Protein 8PTW (pdb70)

Radius of gyration: 37.67 Å; Cα contacts (8 Å, |Δi|>4): 3723; chains: 4; bounding box: 114×97×90 Å

B-factor: mean 58.86, std 10.57, range [38.58, 106.56]

Structure (mmCIF, N/CA/C/O backbone):
data_8PTW
#
_entry.id   8PTW
#
_cell.length_a   1.00
_cell.length_b   1.00
_cell.length_c   1.00
_cell.angle_alpha   90.00
_cell.angle_beta   90.00
_cell.angle_gamma   90.00
#
_symmetry.space_group_name_H-M   'P 1'
#
loop_
_entity.id
_entity.type
_entity.pdbx_description
1 polymer 'Pre-rRNA-processing protein IPI3'
2 polymer 'Pre-rRNA-processing protein RIX1'
#
loop_
_atom_site.group_PDB
_atom_site.id
_atom_site.type_symbol
_atom_site.label_atom_id
_atom_site.label_alt_id
_atom_site.label_comp_id
_atom_site.label_asym_id
_atom_site.label_entity_id
_atom_site.label_seq_id
_atom_site.pdbx_PDB_ins_code
_atom_site.Cartn_x
_atom_site.Cartn_y
_atom_site.Cartn_z
_atom_site.occupancy
_atom_site.B_iso_or_equiv
_atom_site.auth_seq_id
_atom_site.auth_comp_id
_atom_site.auth_asym_id
_atom_site.auth_atom_id
_atom_site.pdbx_PDB_model_num
ATOM 1 N N . MET A 1 1 ? 171.444 158.322 123.241 1.00 71.26 1 MET CT N 1
ATOM 2 C CA . MET A 1 1 ? 170.911 158.272 124.596 1.00 71.26 1 MET CT CA 1
ATOM 3 C C . MET A 1 1 ? 171.261 156.950 125.267 1.00 71.26 1 MET CT C 1
ATOM 4 O O . MET A 1 1 ? 170.731 156.621 126.329 1.00 71.26 1 MET CT O 1
ATOM 9 N N . LEU A 1 2 ? 172.162 156.196 124.644 1.00 71.14 2 LEU CT N 1
ATOM 10 C CA . LEU A 1 2 ? 172.455 154.841 125.083 1.00 71.14 2 LEU CT CA 1
ATOM 11 C C . LEU A 1 2 ? 173.845 154.450 124.607 1.00 71.14 2 LEU CT C 1
ATOM 12 O O . LEU A 1 2 ? 174.424 155.081 123.720 1.00 71.14 2 LEU CT O 1
ATOM 17 N N . THR A 1 3 ? 174.377 153.394 125.215 1.00 67.16 3 THR CT N 1
ATOM 18 C CA . THR A 1 3 ? 175.605 152.754 124.765 1.00 67.16 3 THR CT CA 1
ATOM 19 C C . THR A 1 3 ? 175.269 151.356 124.260 1.00 67.16 3 THR CT C 1
ATOM 20 O O . THR A 1 3 ? 174.432 150.659 124.847 1.00 67.16 3 THR CT O 1
ATOM 24 N N . GLU A 1 4 ? 175.862 150.975 123.134 1.00 62.16 4 GLU CT N 1
ATOM 25 C CA . GLU A 1 4 ? 175.551 149.707 122.492 1.00 62.16 4 GLU CT CA 1
ATOM 26 C C . GLU A 1 4 ? 176.831 148.932 122.220 1.00 62.16 4 GLU CT C 1
ATOM 27 O O . GLU A 1 4 ? 177.831 149.504 121.775 1.00 62.16 4 GLU CT O 1
ATOM 33 N N . GLU A 1 5 ? 176.773 147.625 122.471 1.00 59.00 5 GLU CT N 1
ATOM 34 C CA . GLU A 1 5 ? 177.927 146.743 122.434 1.00 59.00 5 GLU CT CA 1
ATOM 35 C C . GLU A 1 5 ? 177.614 145.536 121.561 1.00 59.00 5 GLU CT C 1
ATOM 36 O O . GLU A 1 5 ? 176.451 145.166 121.387 1.00 59.00 5 GLU CT O 1
ATOM 42 N N . PHE A 1 6 ? 178.660 144.922 121.011 1.00 53.62 6 PHE CT N 1
ATOM 43 C CA . PHE A 1 6 ? 178.508 143.705 120.227 1.00 53.62 6 PHE CT CA 1
ATOM 44 C C . PHE A 1 6 ? 179.738 142.826 120.391 1.00 53.62 6 PHE CT C 1
ATOM 45 O O . PHE A 1 6 ? 180.821 143.301 120.741 1.00 53.62 6 PHE CT O 1
ATOM 53 N N . VAL A 1 7 ? 179.555 141.534 120.129 1.00 50.93 7 VAL CT N 1
ATOM 54 C CA . VAL A 1 7 ? 180.583 140.517 120.322 1.00 50.93 7 VAL CT CA 1
ATOM 55 C C . VAL A 1 7 ? 180.948 139.942 118.961 1.00 50.93 7 VAL CT C 1
ATOM 56 O O . VAL A 1 7 ? 180.063 139.581 118.177 1.00 50.93 7 VAL CT O 1
ATOM 60 N N . SER A 1 8 ? 182.246 139.857 118.681 1.00 52.40 8 SER CT N 1
ATOM 61 C CA . SER A 1 8 ? 182.750 139.346 117.416 1.00 52.40 8 SER CT CA 1
ATOM 62 C C . SER A 1 8 ? 183.514 138.049 117.639 1.00 52.40 8 SER CT C 1
ATOM 63 O O . SER A 1 8 ? 184.050 137.804 118.722 1.00 52.40 8 SER CT O 1
ATOM 66 N N . ALA A 1 9 ? 183.553 137.218 116.601 1.00 53.82 9 ALA CT N 1
ATOM 67 C CA . ALA A 1 9 ? 184.292 135.963 116.619 1.00 53.82 9 ALA CT CA 1
ATOM 68 C C . ALA A 1 9 ? 184.988 135.780 115.280 1.00 53.82 9 ALA CT C 1
ATOM 69 O O . ALA A 1 9 ? 184.412 136.085 114.231 1.00 53.82 9 ALA CT O 1
ATOM 71 N N . ILE A 1 10 ? 186.220 135.284 115.315 1.00 57.46 10 ILE CT N 1
ATOM 72 C CA . ILE A 1 10 ? 187.006 135.065 114.112 1.00 57.46 10 ILE CT CA 1
ATOM 73 C C . ILE A 1 10 ? 187.357 133.584 114.009 1.00 57.46 10 ILE CT C 1
ATOM 74 O O . ILE A 1 10 ? 187.171 132.807 114.945 1.00 57.46 10 ILE CT O 1
ATOM 79 N N . CYS A 1 11 ? 187.871 133.199 112.845 1.00 61.95 11 CYS CT N 1
ATOM 80 C CA . CYS A 1 11 ? 188.234 131.817 112.572 1.00 61.95 11 CYS CT CA 1
ATOM 81 C C . CYS A 1 11 ? 189.402 131.778 111.600 1.00 61.95 11 CYS CT C 1
ATOM 82 O O . CYS A 1 11 ? 189.656 132.739 110.869 1.00 61.95 11 CYS CT O 1
ATOM 85 N N . GLY A 1 12 ? 190.113 130.655 111.601 1.00 66.92 12 GLY CT N 1
ATOM 86 C CA . GLY A 1 12 ? 191.183 130.429 110.662 1.00 66.92 12 GLY CT CA 1
ATOM 87 C C . GLY A 1 12 ? 192.493 131.067 111.076 1.00 66.92 12 GLY CT C 1
ATOM 88 O O . GLY A 1 12 ? 192.611 131.670 112.147 1.00 66.92 12 GLY CT O 1
ATOM 89 N N . PRO A 1 13 ? 193.512 130.936 110.224 1.00 69.51 13 PRO CT N 1
ATOM 90 C CA . PRO A 1 13 ? 194.810 131.522 110.544 1.00 69.51 13 PRO CT CA 1
ATOM 91 C C . PRO A 1 13 ? 194.779 133.029 110.364 1.00 69.51 13 PRO CT C 1
ATOM 92 O O . PRO A 1 13 ? 193.884 133.566 109.689 1.00 69.51 13 PRO CT O 1
ATOM 96 N N . PRO A 1 14 ? 195.719 133.756 110.970 1.00 72.14 14 PRO CT N 1
ATOM 97 C CA . PRO A 1 14 ? 195.827 135.195 110.692 1.00 72.14 14 PRO CT CA 1
ATOM 98 C C . PRO A 1 14 ? 196.218 135.444 109.242 1.00 72.14 14 PRO CT C 1
ATOM 99 O O . PRO A 1 14 ? 197.107 134.787 108.698 1.00 72.14 14 PRO CT O 1
ATOM 103 N N . LEU A 1 15 ? 195.536 136.406 108.618 1.00 71.22 15 LEU CT N 1
ATOM 104 C CA . LEU A 1 15 ? 195.669 136.590 107.177 1.00 71.22 15 LEU CT CA 1
ATOM 105 C C . LEU A 1 15 ? 196.956 137.319 106.813 1.00 71.22 15 LEU CT C 1
ATOM 106 O O . LEU A 1 15 ? 197.634 136.949 105.847 1.00 71.22 15 LEU CT O 1
ATOM 111 N N . SER A 1 16 ? 197.311 138.354 107.567 1.00 76.20 16 SER CT N 1
ATOM 112 C CA . SER A 1 16 ? 198.465 139.182 107.251 1.00 76.20 16 SER CT CA 1
ATOM 113 C C . SER A 1 16 ? 199.415 139.222 108.437 1.00 76.20 16 SER CT C 1
ATOM 114 O O . SER A 1 16 ? 198.985 139.361 109.585 1.00 76.20 16 SER CT O 1
ATOM 116 N N . SER A 1 17 ? 200.706 139.097 108.150 1.00 84.13 17 SER CT N 1
ATOM 117 C CA . SER A 1 17 ? 201.723 139.168 109.185 1.00 84.13 17 SER CT CA 1
ATOM 118 C C . SER A 1 17 ? 202.084 140.618 109.482 1.00 84.13 17 SER CT C 1
ATOM 119 O O . SER A 1 17 ? 201.811 141.524 108.688 1.00 84.13 17 SER CT O 1
ATOM 121 N N . ASN A 1 18 ? 202.695 140.827 110.651 1.00 88.87 18 ASN CT N 1
ATOM 122 C CA . ASN A 1 18 ? 203.192 142.110 111.147 1.00 88.87 18 ASN CT CA 1
ATOM 123 C C . ASN A 1 18 ? 202.110 143.177 111.257 1.00 88.87 18 ASN CT C 1
ATOM 124 O O . ASN A 1 18 ? 202.413 144.369 111.122 1.00 88.87 18 ASN CT O 1
ATOM 126 N N . THR A 1 19 ? 200.855 142.790 111.495 1.00 90.24 19 THR CT N 1
ATOM 127 C CA . THR A 1 19 ? 199.801 143.785 111.669 1.00 90.24 19 THR CT CA 1
ATOM 128 C C . THR A 1 19 ? 199.618 144.154 113.135 1.00 90.24 19 THR CT C 1
ATOM 129 O O . THR A 1 19 ? 198.716 144.931 113.469 1.00 90.24 19 THR CT O 1
ATOM 131 N N . ALA A 1 20 ? 200.440 143.583 114.019 1.00 91.32 20 ALA CT N 1
ATOM 132 C CA . ALA A 1 20 ? 200.520 143.801 115.464 1.00 91.32 20 ALA CT CA 1
ATOM 133 C C . ALA A 1 20 ? 199.263 143.353 116.203 1.00 91.32 20 ALA CT C 1
ATOM 134 O O . ALA A 1 20 ? 199.124 143.656 117.387 1.00 91.32 20 ALA CT O 1
ATOM 136 N N . ILE A 1 21 ? 198.342 142.644 115.547 1.00 86.63 21 ILE CT N 1
ATOM 137 C CA . ILE A 1 21 ? 197.179 142.119 116.248 1.00 86.63 21 ILE CT CA 1
ATOM 138 C C . ILE A 1 21 ? 197.568 140.848 116.989 1.00 86.63 21 ILE CT C 1
ATOM 139 O O . ILE A 1 21 ? 198.513 140.145 116.607 1.00 86.63 21 ILE CT O 1
ATOM 141 N N . ALA A 1 22 ? 196.843 140.553 118.065 1.00 79.84 22 ALA CT N 1
ATOM 142 C CA . ALA A 1 22 ? 197.100 139.337 118.824 1.00 79.84 22 ALA CT CA 1
ATOM 143 C C . ALA A 1 22 ? 196.646 138.116 118.034 1.00 79.84 22 ALA CT C 1
ATOM 144 O O . ALA A 1 22 ? 195.552 138.100 117.463 1.00 79.84 22 ALA CT O 1
ATOM 146 N N . LYS A 1 23 ? 197.502 137.094 117.987 1.00 77.30 23 LYS CT N 1
ATOM 147 C CA . LYS A 1 23 ? 197.172 135.893 117.226 1.00 77.30 23 LYS CT CA 1
ATOM 148 C C . LYS A 1 23 ? 196.340 134.921 118.054 1.00 77.30 23 LYS CT C 1
ATOM 149 O O . LYS A 1 23 ? 195.623 134.079 117.501 1.00 77.30 23 LYS CT O 1
ATOM 151 N N . ASP A 1 24 ? 196.426 135.019 119.382 1.00 72.82 24 ASP CT N 1
ATOM 152 C CA . ASP A 1 24 ? 195.762 134.041 120.237 1.00 72.82 24 ASP CT CA 1
ATOM 153 C C . ASP A 1 24 ? 194.286 134.366 120.438 1.00 72.82 24 ASP CT C 1
ATOM 154 O O . ASP A 1 24 ? 193.500 133.485 120.804 1.00 72.82 24 ASP CT O 1
ATOM 159 N N . VAL A 1 25 ? 193.885 135.620 120.211 1.00 64.86 25 VAL CT N 1
ATOM 160 C CA . VAL A 1 25 ? 192.506 136.008 120.483 1.00 64.86 25 VAL CT CA 1
ATOM 161 C C . VAL A 1 25 ? 191.583 135.476 119.395 1.00 64.86 25 VAL CT C 1
ATOM 162 O O . VAL A 1 25 ? 191.936 135.430 118.209 1.00 64.86 25 VAL CT O 1
ATOM 166 N N . GLY A 1 26 ? 190.400 135.027 119.808 1.00 57.44 26 GLY CT N 1
ATOM 167 C CA . GLY A 1 26 ? 189.407 134.537 118.874 1.00 57.44 26 GLY CT CA 1
ATOM 168 C C . GLY A 1 26 ? 188.054 135.200 119.024 1.00 57.44 26 GLY CT C 1
ATOM 169 O O . GLY A 1 26 ? 187.241 135.176 118.097 1.00 57.44 26 GLY CT O 1
ATOM 170 N N . ILE A 1 27 ? 187.794 135.784 120.192 1.00 53.14 27 ILE CT N 1
ATOM 171 C CA . ILE A 1 27 ? 186.534 136.457 120.484 1.00 53.14 27 ILE CT CA 1
ATOM 172 C C . ILE A 1 27 ? 186.839 137.846 121.025 1.00 53.14 27 ILE CT C 1
ATOM 173 O O . ILE A 1 27 ? 187.646 137.998 121.947 1.00 53.14 27 ILE CT O 1
ATOM 178 N N . TYR A 1 28 ? 186.190 138.859 120.452 1.00 53.02 28 TYR CT N 1
ATOM 179 C CA . TYR A 1 28 ? 186.328 140.235 120.901 1.00 53.02 28 TYR CT CA 1
ATOM 180 C C . TYR A 1 28 ? 185.003 140.732 121.457 1.00 53.02 28 TYR CT C 1
ATOM 181 O O . TYR A 1 28 ? 183.934 140.232 121.101 1.00 53.02 28 TYR CT O 1
ATOM 190 N N . CYS A 1 29 ? 185.087 141.727 122.335 1.00 56.70 29 CYS CT N 1
ATOM 191 C CA . CYS A 1 29 ? 183.927 142.469 122.809 1.00 56.70 29 CYS CT CA 1
ATOM 192 C C . CYS A 1 29 ? 184.154 143.946 122.526 1.00 56.70 29 CYS CT C 1
ATOM 193 O O . CYS A 1 29 ? 185.166 144.513 122.949 1.00 56.70 29 CYS CT O 1
ATOM 196 N N . HIS A 1 30 ? 183.217 144.564 121.815 1.00 56.88 30 HIS CT N 1
ATOM 197 C CA . HIS A 1 30 ? 183.361 145.942 121.377 1.00 56.88 30 HIS CT CA 1
ATOM 198 C C . HIS A 1 30 ? 182.265 146.805 121.981 1.00 56.88 30 HIS CT C 1
ATOM 199 O O . HIS A 1 30 ? 181.296 146.299 122.551 1.00 56.88 30 HIS CT O 1
ATOM 206 N N . THR A 1 31 ? 182.440 148.119 121.858 1.00 61.27 31 THR CT N 1
ATOM 207 C CA . THR A 1 31 ? 181.399 149.102 122.139 1.00 61.27 31 THR CT CA 1
ATOM 208 C C . THR A 1 31 ? 181.122 149.840 120.837 1.00 61.27 31 THR CT C 1
ATOM 209 O O . THR A 1 31 ? 181.956 150.623 120.376 1.00 61.27 31 THR CT O 1
ATOM 213 N N . LEU A 1 32 ? 179.961 149.582 120.238 1.00 61.07 32 LEU CT N 1
ATOM 214 C CA . LEU A 1 32 ? 179.622 150.254 118.988 1.00 61.07 32 LEU CT CA 1
ATOM 215 C C . LEU A 1 32 ? 179.205 151.699 119.225 1.00 61.07 32 LEU CT C 1
ATOM 216 O O . LEU A 1 32 ? 179.584 152.593 118.460 1.00 61.07 32 LEU CT O 1
ATOM 221 N N . SER A 1 33 ? 178.433 151.951 120.283 1.00 65.61 33 SER CT N 1
ATOM 222 C CA . SER A 1 33 ? 177.941 153.292 120.570 1.00 65.61 33 SER CT CA 1
ATOM 223 C C . SER A 1 33 ? 178.303 153.628 122.010 1.00 65.61 33 SER CT C 1
ATOM 224 O O . SER A 1 33 ? 178.169 152.754 122.882 1.00 65.61 33 SER CT O 1
ATOM 227 N N . PRO A 1 34 ? 178.730 154.871 122.307 1.00 68.32 34 PRO CT N 1
ATOM 228 C CA . PRO A 1 34 ? 178.838 156.062 121.448 1.00 68.32 34 PRO CT CA 1
ATOM 229 C C . PRO A 1 34 ? 180.019 156.067 120.476 1.00 68.32 34 PRO CT C 1
ATOM 230 O O . PRO A 1 34 ? 179.879 156.559 119.356 1.00 68.32 34 PRO CT O 1
ATOM 234 N N . SER A 1 35 ? 181.161 155.532 120.895 1.00 67.43 35 SER CT N 1
ATOM 235 C CA . SER A 1 35 ? 182.358 155.511 120.068 1.00 67.43 35 SER CT CA 1
ATOM 236 C C . SER A 1 35 ? 182.931 154.104 120.038 1.00 67.43 35 SER CT C 1
ATOM 237 O O . SER A 1 35 ? 182.753 153.326 120.979 1.00 67.43 35 SER CT O 1
ATOM 240 N N . TYR A 1 36 ? 183.623 153.785 118.946 1.00 63.07 36 TYR CT N 1
ATOM 241 C CA . TYR A 1 36 ? 184.175 152.447 118.784 1.00 63.07 36 TYR CT CA 1
ATOM 242 C C . TYR A 1 36 ? 185.352 152.223 119.726 1.00 63.07 36 TYR CT C 1
ATOM 243 O O . TYR A 1 36 ? 186.245 153.065 119.847 1.00 63.07 36 TYR CT O 1
ATOM 252 N N . SER A 1 37 ? 185.347 151.068 120.385 1.00 62.87 37 SER CT N 1
ATOM 253 C CA . SER A 1 37 ? 186.399 150.668 121.308 1.00 62.87 37 SER CT CA 1
ATOM 254 C C . SER A 1 37 ? 186.314 149.162 121.493 1.00 62.87 37 SER CT C 1
ATOM 255 O O . SER A 1 37 ? 185.382 148.516 121.008 1.00 62.87 37 SER CT O 1
ATOM 258 N N . VAL A 1 38 ? 187.303 148.611 122.189 1.00 60.03 38 VAL CT N 1
ATOM 259 C CA . VAL A 1 38 ? 187.351 147.190 122.519 1.00 60.03 38 VAL CT CA 1
ATOM 260 C C . VAL A 1 38 ? 187.396 147.076 124.036 1.00 60.03 38 VAL CT C 1
ATOM 261 O O . VAL A 1 38 ? 188.301 147.620 124.681 1.00 60.03 38 VAL CT O 1
ATOM 265 N N . LYS A 1 39 ? 186.425 146.364 124.614 1.00 59.95 39 LYS CT N 1
ATOM 266 C CA . LYS A 1 39 ? 186.440 146.149 126.058 1.00 59.95 39 LYS CT CA 1
ATOM 267 C C . LYS A 1 39 ? 187.419 145.052 126.446 1.00 59.95 39 LYS CT C 1
ATOM 268 O O . LYS A 1 39 ? 188.391 145.305 127.167 1.00 59.95 39 LYS CT O 1
ATOM 274 N N . SER A 1 40 ? 187.179 143.829 125.983 1.00 57.76 40 SER CT N 1
ATOM 275 C CA . SER A 1 40 ? 187.976 142.689 126.405 1.00 57.76 40 SER CT CA 1
ATOM 276 C C . SER A 1 40 ? 188.007 141.669 125.281 1.00 57.76 40 SER CT C 1
ATOM 277 O O . SER A 1 40 ? 187.186 141.703 124.361 1.00 57.76 40 SER CT O 1
ATOM 280 N N . THR A 1 41 ? 188.974 140.760 125.368 1.00 56.79 41 THR CT N 1
ATOM 281 C CA . THR A 1 41 ? 189.165 139.723 124.369 1.00 56.79 41 THR CT CA 1
ATOM 282 C C . THR A 1 41 ? 189.213 138.368 125.058 1.00 56.79 41 THR CT C 1
ATOM 283 O O . THR A 1 41 ? 189.502 138.273 126.253 1.00 56.79 41 THR CT O 1
ATOM 287 N N . PHE A 1 42 ? 188.918 137.321 124.293 1.00 54.70 42 PHE CT N 1
ATOM 288 C CA . PHE A 1 42 ? 188.992 135.946 124.766 1.00 54.70 42 PHE CT CA 1
ATOM 289 C C . PHE A 1 42 ? 189.943 135.176 123.863 1.00 54.70 42 PHE CT C 1
ATOM 290 O O . PHE A 1 42 ? 189.954 135.387 122.647 1.00 54.70 42 PHE CT O 1
ATOM 298 N N . LYS A 1 43 ? 190.736 134.290 124.458 1.00 60.65 43 LYS CT N 1
ATOM 299 C CA . LYS A 1 43 ? 191.841 133.666 123.750 1.00 60.65 43 LYS CT CA 1
ATOM 300 C C . LYS A 1 43 ? 191.487 132.252 123.296 1.00 60.65 43 LYS CT C 1
ATOM 301 O O . LYS A 1 43 ? 190.575 131.611 123.826 1.00 60.65 43 LYS CT O 1
ATOM 307 N N . LYS A 1 44 ? 192.235 131.781 122.289 1.00 63.36 44 LYS CT N 1
ATOM 308 C CA . LYS A 1 44 ? 192.252 130.378 121.857 1.00 63.36 44 LYS CT CA 1
ATOM 309 C C . LYS A 1 44 ? 190.879 129.896 121.394 1.00 63.36 44 LYS CT C 1
ATOM 310 O O . LYS A 1 44 ? 190.289 128.990 121.985 1.00 63.36 44 LYS CT O 1
ATOM 316 N N . SER A 1 45 ? 190.361 130.502 120.331 1.00 59.95 45 SER CT N 1
ATOM 317 C CA . SER A 1 45 ? 189.044 130.161 119.814 1.00 59.95 45 SER CT CA 1
ATOM 318 C C . SER A 1 45 ? 189.028 130.294 118.298 1.00 59.95 45 SER CT C 1
ATOM 319 O O . SER A 1 45 ? 189.572 131.257 117.748 1.00 59.95 45 SER CT O 1
ATOM 322 N N . SER A 1 46 ? 188.405 129.325 117.632 1.00 58.50 46 SER CT N 1
ATOM 323 C CA . SER A 1 46 ? 188.229 129.316 116.180 1.00 58.50 46 SER CT CA 1
ATOM 324 C C . SER A 1 46 ? 186.809 128.831 115.905 1.00 58.50 46 SER CT C 1
ATOM 325 O O . SER A 1 46 ? 186.535 127.629 115.968 1.00 58.50 46 SER CT O 1
ATOM 328 N N . VAL A 1 47 ? 185.915 129.757 115.596 1.00 55.14 47 VAL CT N 1
ATOM 329 C CA . VAL A 1 47 ? 184.475 129.510 115.577 1.00 55.14 47 VAL CT CA 1
ATOM 330 C C . VAL A 1 47 ? 183.982 129.627 114.141 1.00 55.14 47 VAL CT C 1
ATOM 331 O O . VAL A 1 47 ? 184.162 130.682 113.524 1.00 55.14 47 VAL CT O 1
ATOM 335 N N . PRO A 1 48 ? 183.361 128.593 113.579 1.00 53.92 48 PRO CT N 1
ATOM 336 C CA . PRO A 1 48 ? 182.705 128.746 112.277 1.00 53.92 48 PRO CT CA 1
ATOM 337 C C . PRO A 1 48 ? 181.411 129.540 112.391 1.00 53.92 48 PRO CT C 1
ATOM 338 O O . PRO A 1 48 ? 180.990 129.956 113.472 1.00 53.92 48 PRO CT O 1
ATOM 342 N N . VAL A 1 49 ? 180.775 129.745 111.236 1.00 53.33 49 VAL CT N 1
ATOM 343 C CA . VAL A 1 49 ? 179.548 130.529 111.185 1.00 53.33 49 VAL CT CA 1
ATOM 344 C C . VAL A 1 49 ? 178.419 129.768 111.870 1.00 53.33 49 VAL CT C 1
ATOM 345 O O . VAL A 1 49 ? 178.335 128.536 111.783 1.00 53.33 49 VAL CT O 1
ATOM 349 N N . ASN A 1 50 ? 177.571 130.506 112.592 1.00 52.04 50 ASN CT N 1
ATOM 350 C CA . ASN A 1 50 ? 176.374 130.077 113.326 1.00 52.04 50 ASN CT CA 1
ATOM 351 C C . ASN A 1 50 ? 176.707 129.236 114.554 1.00 52.04 50 ASN CT C 1
ATOM 352 O O . ASN A 1 50 ? 175.812 128.562 115.073 1.00 52.04 50 ASN CT O 1
ATOM 357 N N . CYS A 1 51 ? 177.946 129.251 115.039 1.00 50.36 51 CYS CT N 1
ATOM 358 C CA . CYS A 1 51 ? 178.344 128.450 116.187 1.00 50.36 51 CYS CT CA 1
ATOM 359 C C . CYS A 1 51 ? 178.607 129.282 117.435 1.00 50.36 51 CYS CT C 1
ATOM 360 O O . CYS A 1 51 ? 179.201 128.772 118.388 1.00 50.36 51 CYS CT O 1
ATOM 363 N N . LEU A 1 52 ? 178.186 130.542 117.456 1.00 47.64 52 LEU CT N 1
ATOM 364 C CA . LEU A 1 52 ? 178.403 131.420 118.599 1.00 47.64 52 LEU CT CA 1
ATOM 365 C C . LEU A 1 52 ? 177.065 131.792 119.222 1.00 47.64 52 LEU CT C 1
ATOM 366 O O . LEU A 1 52 ? 176.124 132.157 118.511 1.00 47.64 52 LEU CT O 1
ATOM 371 N N . ALA A 1 53 ? 176.986 131.698 120.547 1.00 44.05 53 ALA CT N 1
ATOM 372 C CA . ALA A 1 53 ? 175.805 132.112 121.289 1.00 44.05 53 ALA CT CA 1
ATOM 373 C C . ALA A 1 53 ? 176.249 132.978 122.455 1.00 44.05 53 ALA CT C 1
ATOM 374 O O . ALA A 1 53 ? 177.234 132.659 123.124 1.00 44.05 53 ALA CT O 1
ATOM 376 N N . VAL A 1 54 ? 175.539 134.077 122.691 1.00 43.87 54 VAL CT N 1
ATOM 377 C CA . VAL A 1 54 ? 175.899 135.039 123.725 1.00 43.87 54 VAL CT CA 1
ATOM 378 C C . VAL A 1 54 ? 174.721 135.200 124.674 1.00 43.87 54 VAL CT C 1
ATOM 379 O O . VAL A 1 54 ? 173.597 135.471 124.238 1.00 43.87 54 VAL CT O 1
ATOM 383 N N . SER A 1 55 ? 174.979 135.027 125.964 1.00 45.66 55 SER CT N 1
ATOM 384 C CA . SER A 1 55 ? 174.036 135.344 127.025 1.00 45.66 55 SER CT CA 1
ATOM 385 C C . SER A 1 55 ? 174.608 136.479 127.867 1.00 45.66 55 SER CT C 1
ATOM 386 O O . SER A 1 55 ? 175.641 137.065 127.538 1.00 45.66 55 SER CT O 1
ATOM 389 N N . ASP A 1 56 ? 173.917 136.796 128.962 1.00 50.02 56 ASP CT N 1
ATOM 390 C CA . ASP A 1 56 ? 174.397 137.844 129.855 1.00 50.02 56 ASP CT CA 1
ATOM 391 C C . ASP A 1 56 ? 175.624 137.384 130.633 1.00 50.02 56 ASP CT C 1
ATOM 392 O O . ASP A 1 56 ? 176.462 138.200 131.033 1.00 50.02 56 ASP CT O 1
ATOM 397 N N . THR A 1 57 ? 175.745 136.075 130.860 1.00 46.89 57 THR CT N 1
ATOM 398 C CA . THR A 1 57 ? 176.806 135.577 131.728 1.00 46.89 57 THR CT CA 1
ATOM 399 C C . THR A 1 57 ? 177.876 134.811 130.957 1.00 46.89 57 THR CT C 1
ATOM 400 O O . THR A 1 57 ? 179.061 134.897 131.295 1.00 46.89 57 THR CT O 1
ATOM 404 N N . HIS A 1 58 ? 177.491 134.056 129.931 1.00 43.92 58 HIS CT N 1
ATOM 405 C CA . HIS A 1 58 ? 178.431 133.186 129.240 1.00 43.92 58 HIS CT CA 1
ATOM 406 C C . HIS A 1 58 ? 178.407 133.445 127.742 1.00 43.92 58 HIS CT C 1
ATOM 407 O O . HIS A 1 58 ? 177.431 133.952 127.186 1.00 43.92 58 HIS CT O 1
ATOM 414 N N . ILE A 1 59 ? 179.514 133.085 127.102 1.00 43.53 59 ILE CT N 1
ATOM 415 C CA . ILE A 1 59 ? 179.623 133.006 125.651 1.00 43.53 59 ILE CT CA 1
ATOM 416 C C . ILE A 1 59 ? 179.960 131.566 125.294 1.00 43.53 59 ILE CT C 1
ATOM 417 O O . ILE A 1 59 ? 180.954 131.015 125.782 1.00 43.53 59 ILE CT O 1
ATOM 422 N N . PHE A 1 60 ? 179.129 130.955 124.459 1.00 43.93 60 PHE CT N 1
ATOM 423 C CA . PHE A 1 60 ? 179.305 129.577 124.027 1.00 43.93 60 PHE CT CA 1
ATOM 424 C C . PHE A 1 60 ? 179.799 129.580 122.591 1.00 43.93 60 PHE CT C 1
ATOM 425 O O . PHE A 1 60 ? 179.206 130.237 121.729 1.00 43.93 60 PHE CT O 1
ATOM 433 N N . ALA A 1 61 ? 180.882 128.853 122.335 1.00 48.72 61 ALA CT N 1
ATOM 434 C CA . ALA A 1 61 ? 181.521 128.861 121.031 1.00 48.72 61 ALA CT CA 1
ATOM 435 C C . ALA A 1 61 ? 181.741 127.439 120.543 1.00 48.72 61 ALA CT C 1
ATOM 436 O O . ALA A 1 61 ? 182.361 126.626 121.231 1.00 48.72 61 ALA CT O 1
ATOM 438 N N . GLY A 1 62 ? 181.240 127.145 119.347 1.00 51.75 62 GLY CT N 1
ATOM 439 C CA . GLY A 1 62 ? 181.488 125.878 118.686 1.00 51.75 62 GLY CT CA 1
ATOM 440 C C . GLY A 1 62 ? 182.788 125.959 117.904 1.00 51.75 62 GLY CT C 1
ATOM 441 O O . GLY A 1 62 ? 183.063 126.963 117.246 1.00 51.75 62 GLY CT O 1
ATOM 442 N N . GLN A 1 63 ? 183.583 124.899 117.998 1.00 56.37 63 GLN CT N 1
ATOM 443 C CA . GLN A 1 63 ? 184.909 124.902 117.399 1.00 56.37 63 GLN CT CA 1
ATOM 444 C C . GLN A 1 63 ? 184.916 124.219 116.040 1.00 56.37 63 GLN CT C 1
ATOM 445 O O . GLN A 1 63 ? 184.164 123.271 115.795 1.00 56.37 63 GLN CT O 1
ATOM 451 N N . HIS A 1 64 ? 185.775 124.720 115.157 1.00 64.71 64 HIS CT N 1
ATOM 452 C CA . HIS A 1 64 ? 185.817 124.262 113.776 1.00 64.71 64 HIS CT CA 1
ATOM 453 C C . HIS A 1 64 ? 186.398 122.856 113.694 1.00 64.71 64 HIS CT C 1
ATOM 454 O O . HIS A 1 64 ? 187.493 122.601 114.206 1.00 64.71 64 HIS CT O 1
ATOM 461 N N . GLU A 1 65 ? 185.655 121.953 113.041 1.00 66.35 65 GLU CT N 1
ATOM 462 C CA . GLU A 1 65 ? 186.046 120.554 112.833 1.00 66.35 65 GLU CT CA 1
ATOM 463 C C . GLU A 1 65 ? 186.344 119.841 114.149 1.00 66.35 65 GLU CT C 1
ATOM 464 O O . GLU A 1 65 ? 187.261 119.019 114.230 1.00 66.35 65 GLU CT O 1
ATOM 470 N N . LYS A 1 66 ? 185.570 120.145 115.187 1.00 61.52 66 LYS CT N 1
ATOM 471 C CA . LYS A 1 66 ? 185.889 119.720 116.539 1.00 61.52 66 LYS CT CA 1
ATOM 472 C C . LYS A 1 66 ? 184.611 119.739 117.366 1.00 61.52 66 LYS CT C 1
ATOM 473 O O . LYS A 1 66 ? 183.824 120.684 117.294 1.00 61.52 66 LYS CT O 1
ATOM 479 N N . ALA A 1 67 ? 184.406 118.674 118.145 1.00 59.68 67 ALA CT N 1
ATOM 480 C CA . ALA A 1 67 ? 183.106 118.456 118.775 1.00 59.68 67 ALA CT CA 1
ATOM 481 C C . ALA A 1 67 ? 182.974 119.216 120.089 1.00 59.68 67 ALA CT C 1
ATOM 482 O O . ALA A 1 67 ? 181.924 119.164 120.739 1.00 59.68 67 ALA CT O 1
ATOM 484 N N . TYR A 1 68 ? 184.025 119.916 120.503 1.00 58.12 68 TYR CT N 1
ATOM 485 C CA . TYR A 1 68 ? 184.001 120.608 121.784 1.00 58.12 68 TYR CT CA 1
ATOM 486 C C . TYR A 1 68 ? 183.326 121.969 121.667 1.00 58.12 68 TYR CT C 1
ATOM 487 O O . TYR A 1 68 ? 183.331 122.598 120.606 1.00 58.12 68 TYR CT O 1
ATOM 496 N N . VAL A 1 69 ? 182.743 122.415 122.776 1.00 51.48 69 VAL CT N 1
ATOM 497 C CA . VAL A 1 69 ? 182.213 123.763 122.932 1.00 51.48 69 VAL CT CA 1
ATOM 498 C C . VAL A 1 69 ? 183.064 124.471 123.974 1.00 51.48 69 VAL CT C 1
ATOM 499 O O . VAL A 1 69 ? 183.214 123.979 125.096 1.00 51.48 69 VAL CT O 1
ATOM 503 N N . HIS A 1 70 ? 183.626 125.614 123.608 1.00 50.90 70 HIS CT N 1
ATOM 504 C CA . HIS A 1 70 ? 184.359 126.440 124.554 1.00 50.90 70 HIS CT CA 1
ATOM 505 C C . HIS A 1 70 ? 183.385 127.410 125.204 1.00 50.90 70 HIS CT C 1
ATOM 506 O O . HIS A 1 70 ? 182.702 128.172 124.511 1.00 50.90 70 HIS CT O 1
ATOM 513 N N . VAL A 1 71 ? 183.309 127.370 126.530 1.00 47.87 71 VAL CT N 1
ATOM 514 C CA . VAL A 1 71 ? 182.409 128.226 127.289 1.00 47.87 71 VAL CT CA 1
ATOM 515 C C . VAL A 1 71 ? 183.253 129.237 128.045 1.00 47.87 71 VAL CT C 1
ATOM 516 O O . VAL A 1 71 ? 184.107 128.854 128.855 1.00 47.87 71 VAL CT O 1
ATOM 520 N N . TYR A 1 72 ? 183.012 130.519 127.777 1.00 47.38 72 TYR CT N 1
ATOM 521 C CA . TYR A 1 72 ? 183.740 131.625 128.380 1.00 47.38 72 TYR CT CA 1
ATOM 522 C C . TYR A 1 72 ? 182.801 132.392 129.296 1.00 47.38 72 TYR CT C 1
ATOM 523 O O . TYR A 1 72 ? 181.616 132.545 128.992 1.00 47.38 72 TYR CT O 1
ATOM 532 N N . SER A 1 73 ? 183.328 132.878 130.413 1.00 48.06 73 SER CT N 1
ATOM 533 C CA . SER A 1 73 ? 182.530 133.626 131.375 1.00 48.06 73 SER CT CA 1
ATOM 534 C C . SER A 1 73 ? 182.678 135.117 131.103 1.00 48.06 73 SER CT C 1
ATOM 535 O O . SER A 1 73 ? 183.797 135.640 131.081 1.00 48.06 73 SER CT O 1
ATOM 538 N N . ARG A 1 74 ? 181.552 135.799 130.884 1.00 48.70 74 ARG CT N 1
ATOM 539 C CA . ARG A 1 74 ? 181.596 137.244 130.689 1.00 48.70 74 ARG CT CA 1
ATOM 540 C C . ARG A 1 74 ? 181.818 137.970 132.009 1.00 48.70 74 ARG CT C 1
ATOM 541 O O . ARG A 1 74 ? 182.344 139.088 132.030 1.00 48.70 74 ARG CT O 1
ATOM 549 N N . LEU A 1 75 ? 181.416 137.354 133.120 1.00 48.89 75 LEU CT N 1
ATOM 550 C CA . LEU A 1 75 ? 181.592 137.953 134.436 1.00 48.89 75 LEU CT CA 1
ATOM 551 C C . LEU A 1 75 ? 183.056 137.930 134.854 1.00 48.89 75 LEU CT C 1
ATOM 552 O O . LEU A 1 75 ? 183.638 138.976 135.157 1.00 48.89 75 LEU CT O 1
ATOM 557 N N . ARG A 1 76 ? 183.660 136.741 134.873 1.00 49.78 76 ARG CT N 1
ATOM 558 C CA . ARG A 1 76 ? 185.049 136.625 135.304 1.00 49.78 76 ARG CT CA 1
ATOM 559 C C . ARG A 1 76 ? 186.011 137.108 134.227 1.00 49.78 76 ARG CT C 1
ATOM 560 O O . ARG A 1 76 ? 187.081 137.644 134.537 1.00 49.78 76 ARG CT O 1
ATOM 568 N N . GLY A 1 77 ? 185.656 136.924 132.962 1.00 48.76 77 GLY CT N 1
ATOM 569 C CA . GLY A 1 77 ? 186.494 137.354 131.865 1.00 48.76 77 GLY CT CA 1
ATOM 570 C C . GLY A 1 77 ? 187.468 136.324 131.337 1.00 48.76 77 GLY CT C 1
ATOM 571 O O . GLY A 1 77 ? 188.390 136.696 130.604 1.00 48.76 77 GLY CT O 1
ATOM 572 N N . ASN A 1 78 ? 187.297 135.052 131.684 1.00 48.34 78 ASN CT N 1
ATOM 573 C CA . ASN A 1 78 ? 188.188 133.991 131.241 1.00 48.34 78 ASN CT CA 1
ATOM 574 C C . ASN A 1 78 ? 187.376 132.846 130.653 1.00 48.34 78 ASN CT C 1
ATOM 575 O O . ASN A 1 78 ? 186.147 132.905 130.574 1.00 48.34 78 ASN CT O 1
ATOM 580 N N . GLN A 1 79 ? 188.080 131.796 130.237 1.00 49.47 79 GLN CT N 1
ATOM 581 C CA . GLN A 1 79 ? 187.430 130.601 129.711 1.00 49.47 79 GLN CT CA 1
ATOM 582 C C . GLN A 1 79 ? 186.939 129.749 130.872 1.00 49.47 79 GLN CT C 1
ATOM 583 O O . GLN A 1 79 ? 187.699 129.447 131.797 1.00 49.47 79 GLN CT O 1
ATOM 589 N N . GLU A 1 80 ? 185.665 129.358 130.825 1.00 49.68 80 GLU CT N 1
ATOM 590 C CA . GLU A 1 80 ? 185.105 128.565 131.911 1.00 49.68 80 GLU CT CA 1
ATOM 591 C C . GLU A 1 80 ? 185.317 127.074 131.686 1.00 49.68 80 GLU CT C 1
ATOM 592 O O . GLU A 1 80 ? 185.838 126.378 132.565 1.00 49.68 80 GLU CT O 1
ATOM 598 N N . ALA A 1 81 ? 184.924 126.560 130.524 1.00 50.92 81 ALA CT N 1
ATOM 599 C CA . ALA A 1 81 ? 184.836 125.111 130.377 1.00 50.92 81 ALA CT CA 1
ATOM 600 C C . ALA A 1 81 ? 185.153 124.689 128.947 1.00 50.92 81 ALA CT C 1
ATOM 601 O O . ALA A 1 81 ? 184.983 125.452 127.990 1.00 50.92 81 ALA CT O 1
ATOM 603 N N . PHE A 1 82 ? 185.601 123.421 128.821 1.00 54.97 82 PHE CT N 1
ATOM 604 C CA . PHE A 1 82 ? 185.844 122.725 127.559 1.00 54.97 82 PHE CT CA 1
ATOM 605 C C . PHE A 1 82 ? 184.828 121.579 127.484 1.00 54.97 82 PHE CT C 1
ATOM 606 O O . PHE A 1 82 ? 185.108 120.441 127.854 1.00 54.97 82 PHE CT O 1
ATOM 614 N N . VAL A 1 83 ? 183.622 121.873 126.997 1.00 53.89 83 VAL CT N 1
ATOM 615 C CA . VAL A 1 83 ? 182.562 120.875 126.969 1.00 53.89 83 VAL CT CA 1
ATOM 616 C C . VAL A 1 83 ? 182.792 119.910 125.814 1.00 53.89 83 VAL CT C 1
ATOM 617 O O . VAL A 1 83 ? 183.135 120.318 124.698 1.00 53.89 83 VAL CT O 1
ATOM 621 N N . ALA A 1 84 ? 182.617 118.619 126.078 1.00 56.91 84 ALA CT N 1
ATOM 622 C CA . ALA A 1 84 ? 182.736 117.589 125.058 1.00 56.91 84 ALA CT CA 1
ATOM 623 C C . ALA A 1 84 ? 181.356 117.046 124.717 1.00 56.91 84 ALA CT C 1
ATOM 624 O O . ALA A 1 84 ? 180.605 116.628 125.603 1.00 56.91 84 ALA CT O 1
ATOM 626 N N . LEU A 1 85 ? 181.029 117.056 123.427 1.00 59.47 85 LEU CT N 1
ATOM 627 C CA . LEU A 1 85 ? 179.768 116.544 122.925 1.00 59.47 85 LEU CT CA 1
ATOM 628 C C . LEU A 1 85 ? 180.013 115.305 122.070 1.00 59.47 85 LEU CT C 1
ATOM 629 O O . LEU A 1 85 ? 181.125 115.127 121.560 1.00 59.47 85 LEU CT O 1
ATOM 634 N N . PRO A 1 86 ? 179.015 114.404 121.938 1.00 61.24 86 PRO CT N 1
ATOM 635 C CA . PRO A 1 86 ? 179.225 113.150 121.194 1.00 61.24 86 PRO CT CA 1
ATOM 636 C C . PRO A 1 86 ? 179.666 113.301 119.743 1.00 61.24 86 PRO CT C 1
ATOM 637 O O . PRO A 1 86 ? 180.477 112.504 119.263 1.00 61.24 86 PRO CT O 1
ATOM 641 N N . GLU A 1 87 ? 179.150 114.302 119.033 1.00 63.13 87 GLU CT N 1
ATOM 642 C CA . GLU A 1 87 ? 179.393 114.433 117.604 1.00 63.13 87 GLU CT CA 1
ATOM 643 C C . GLU A 1 87 ? 179.844 115.848 117.265 1.00 63.13 87 GLU CT C 1
ATOM 644 O O . GLU A 1 87 ? 179.657 116.782 118.050 1.00 63.13 87 GLU CT O 1
ATOM 650 N N . ARG A 1 88 ? 180.449 115.989 116.084 1.00 61.56 88 ARG CT N 1
ATOM 651 C CA . ARG A 1 88 ? 180.948 117.278 115.620 1.00 61.56 88 ARG CT CA 1
ATOM 652 C C . ARG A 1 88 ? 179.792 118.222 115.323 1.00 61.56 88 ARG CT C 1
ATOM 653 O O . ARG A 1 88 ? 178.724 117.802 114.881 1.00 61.56 88 ARG CT O 1
ATOM 661 N N . ILE A 1 89 ? 180.026 119.517 115.517 1.00 58.70 89 ILE CT N 1
ATOM 662 C CA . ILE A 1 89 ? 178.964 120.516 115.576 1.00 58.70 89 ILE CT CA 1
ATOM 663 C C . ILE A 1 89 ? 179.011 121.370 114.317 1.00 58.70 89 ILE CT C 1
ATOM 664 O O . ILE A 1 89 ? 180.076 121.871 113.936 1.00 58.70 89 ILE CT O 1
ATOM 669 N N . ARG A 1 90 ? 177.855 121.532 113.668 1.00 60.24 90 ARG CT N 1
ATOM 670 C CA . ARG A 1 90 ? 177.747 122.464 112.551 1.00 60.24 90 ARG CT CA 1
ATOM 671 C C . ARG A 1 90 ? 177.158 123.797 112.994 1.00 60.24 90 ARG CT C 1
ATOM 672 O O . ARG A 1 90 ? 177.530 124.853 112.470 1.00 60.24 90 ARG CT O 1
ATOM 680 N N . CYS A 1 91 ? 176.232 123.769 113.950 1.00 54.90 91 CYS CT N 1
ATOM 681 C CA . CYS A 1 91 ? 175.558 124.969 114.419 1.00 54.90 91 CYS CT CA 1
ATOM 682 C C . CYS A 1 91 ? 175.017 124.757 115.825 1.00 54.90 91 CYS CT C 1
ATOM 683 O O . CYS A 1 91 ? 174.673 123.638 116.218 1.00 54.90 91 CYS CT O 1
ATOM 686 N N . LEU A 1 92 ? 174.943 125.851 116.578 1.00 49.90 92 LEU CT N 1
ATOM 687 C CA . LEU A 1 92 ? 174.398 125.844 117.925 1.00 49.90 92 LEU CT CA 1
ATOM 688 C C . LEU A 1 92 ? 173.804 127.210 118.222 1.00 49.90 92 LEU CT C 1
ATOM 689 O O . LEU A 1 92 ? 174.347 128.234 117.800 1.00 49.90 92 LEU CT O 1
ATOM 694 N N . ILE A 1 93 ? 172.680 127.221 118.939 1.00 47.79 93 ILE CT N 1
ATOM 695 C CA . ILE A 1 93 ? 172.107 128.459 119.454 1.00 47.79 93 ILE CT CA 1
ATOM 696 C C . ILE A 1 93 ? 171.744 128.256 120.915 1.00 47.79 93 ILE CT C 1
ATOM 697 O O . ILE A 1 93 ? 171.887 127.167 121.471 1.00 47.79 93 ILE CT O 1
ATOM 702 N N . LEU A 1 94 ? 171.258 129.327 121.532 1.00 45.95 94 LEU CT N 1
ATOM 703 C CA . LEU A 1 94 ? 170.906 129.335 122.944 1.00 45.95 94 LEU CT CA 1
ATOM 704 C C . LEU A 1 94 ? 169.506 129.906 123.097 1.00 45.95 94 LEU CT C 1
ATOM 705 O O . LEU A 1 94 ? 169.263 131.062 122.737 1.00 45.95 94 LEU CT O 1
ATOM 710 N N . ILE A 1 95 ? 168.588 129.099 123.622 1.00 48.91 95 ILE CT N 1
ATOM 711 C CA . ILE A 1 95 ? 167.246 129.552 123.970 1.00 48.91 95 ILE CT CA 1
ATOM 712 C C . ILE A 1 95 ? 167.061 129.387 125.475 1.00 48.91 95 ILE CT C 1
ATOM 713 O O . ILE A 1 95 ? 167.171 128.277 126.013 1.00 48.91 95 ILE CT O 1
ATOM 718 N N . GLY A 1 96 ? 166.811 130.502 126.158 1.00 48.58 96 GLY CT N 1
ATOM 719 C CA . GLY A 1 96 ? 166.748 130.519 127.606 1.00 48.58 96 GLY CT CA 1
ATOM 720 C C . GLY A 1 96 ? 168.045 130.071 128.245 1.00 48.58 96 GLY CT C 1
ATOM 721 O O . GLY A 1 96 ? 169.069 130.753 128.146 1.00 48.58 96 GLY CT O 1
ATOM 722 N N . ASP A 1 97 ? 168.009 128.913 128.897 1.00 50.93 97 ASP CT N 1
ATOM 723 C CA . ASP A 1 97 ? 169.196 128.281 129.452 1.00 50.93 97 ASP CT CA 1
ATOM 724 C C . ASP A 1 97 ? 169.505 126.947 128.790 1.00 50.93 97 ASP CT C 1
ATOM 725 O O . ASP A 1 97 ? 170.064 126.062 129.443 1.00 50.93 97 ASP CT O 1
ATOM 730 N N . ILE A 1 98 ? 169.139 126.775 127.523 1.00 47.79 98 ILE CT N 1
ATOM 731 C CA . ILE A 1 98 ? 169.323 125.524 126.797 1.00 47.79 98 ILE CT CA 1
ATOM 732 C C . ILE A 1 98 ? 170.126 125.807 125.537 1.00 47.79 98 ILE CT C 1
ATOM 733 O O . ILE A 1 98 ? 169.756 126.677 124.738 1.00 47.79 98 ILE CT O 1
ATOM 738 N N . LEU A 1 99 ? 171.215 125.068 125.351 1.00 47.49 99 LEU CT N 1
ATOM 739 C CA . LEU A 1 99 ? 172.005 125.129 124.131 1.00 47.49 99 LEU CT CA 1
ATOM 740 C C . LEU A 1 99 ? 171.506 124.050 123.179 1.00 47.49 99 LEU CT C 1
ATOM 741 O O . LEU A 1 99 ? 171.558 122.859 123.501 1.00 47.49 99 LEU CT O 1
ATOM 746 N N . VAL A 1 100 ? 171.025 124.468 122.015 1.00 49.86 100 VAL CT N 1
ATOM 747 C CA . VAL A 1 100 ? 170.482 123.563 121.012 1.00 49.86 100 VAL CT CA 1
ATOM 748 C C . VAL A 1 100 ? 171.529 123.395 119.922 1.00 49.86 100 VAL CT C 1
ATOM 749 O O . VAL A 1 100 ? 171.984 124.385 119.332 1.00 49.86 100 VAL CT O 1
ATOM 753 N N . VAL A 1 101 ? 171.913 122.146 119.653 1.00 51.90 101 VAL CT N 1
ATOM 754 C CA . VAL A 1 101 ? 173.092 121.824 118.858 1.00 51.90 101 VAL CT CA 1
ATOM 755 C C . VAL A 1 101 ? 172.694 120.867 117.739 1.00 51.90 101 VAL CT C 1
ATOM 756 O O . VAL A 1 101 ? 172.078 119.825 117.997 1.00 51.90 101 VAL CT O 1
ATOM 760 N N . GLY A 1 102 ? 173.047 121.226 116.496 1.00 55.67 102 GLY CT N 1
ATOM 761 C CA . GLY A 1 102 ? 172.933 120.329 115.367 1.00 55.67 102 GLY CT CA 1
ATOM 762 C C . GLY A 1 102 ? 174.292 119.791 114.950 1.00 55.67 102 GLY CT C 1
ATOM 763 O O . GLY A 1 102 ? 175.316 120.436 115.150 1.00 55.67 102 GLY CT O 1
ATOM 764 N N . THR A 1 103 ? 174.296 118.597 114.357 1.00 60.18 103 THR CT N 1
ATOM 765 C CA . THR A 1 103 ? 175.542 117.894 114.077 1.00 60.18 103 THR CT CA 1
ATOM 766 C C . THR A 1 103 ? 175.664 117.512 112.612 1.00 60.18 103 THR CT C 1
ATOM 767 O O . THR A 1 103 ? 174.760 117.728 111.803 1.00 60.18 103 THR CT O 1
ATOM 771 N N . THR A 1 104 ? 176.825 116.929 112.293 1.00 61.78 104 THR CT N 1
ATOM 772 C CA . THR A 1 104 ? 177.072 116.405 110.955 1.00 61.78 104 THR CT CA 1
ATOM 773 C C . THR A 1 104 ? 176.312 115.107 110.722 1.00 61.78 104 THR CT C 1
ATOM 774 O O . THR A 1 104 ? 175.985 114.766 109.579 1.00 61.78 104 THR CT O 1
ATOM 778 N N . GLU A 1 105 ? 176.022 114.367 111.794 1.00 63.92 105 GLU CT N 1
ATOM 779 C CA . GLU A 1 105 ? 175.281 113.118 111.650 1.00 63.92 105 GLU CT CA 1
ATOM 780 C C . GLU A 1 105 ? 173.798 113.365 111.410 1.00 63.92 105 GLU CT C 1
ATOM 781 O O . GLU A 1 105 ? 173.063 112.433 111.063 1.00 63.92 105 GLU CT O 1
ATOM 787 N N . GLY A 1 106 ? 173.341 114.599 111.588 1.00 62.42 106 GLY CT N 1
ATOM 788 C CA . GLY A 1 106 ? 171.944 114.933 111.436 1.00 62.42 106 GLY CT CA 1
ATOM 789 C C . GLY A 1 106 ? 171.140 114.882 112.710 1.00 62.42 106 GLY CT C 1
ATOM 790 O O . GLY A 1 106 ? 169.932 115.144 112.671 1.00 62.42 106 GLY CT O 1
ATOM 791 N N . ARG A 1 107 ? 171.764 114.548 113.832 1.00 62.50 107 ARG CT N 1
ATOM 792 C CA . ARG A 1 107 ? 171.061 114.519 115.099 1.00 62.50 107 ARG CT CA 1
ATOM 793 C C . ARG A 1 107 ? 170.893 115.925 115.654 1.00 62.50 107 ARG CT C 1
ATOM 794 O O . ARG A 1 107 ? 171.557 116.878 115.241 1.00 62.50 107 ARG CT O 1
ATOM 802 N N . LEU A 1 108 ? 169.974 116.039 116.601 1.00 56.35 108 LEU CT N 1
ATOM 803 C CA . LEU A 1 108 ? 169.723 117.268 117.333 1.00 56.35 108 LEU CT CA 1
ATOM 804 C C . LEU A 1 108 ? 169.837 116.963 118.815 1.00 56.35 108 LEU CT C 1
ATOM 805 O O . LEU A 1 108 ? 169.236 115.995 119.289 1.00 56.35 108 LEU CT O 1
ATOM 810 N N . MET A 1 109 ? 170.601 117.766 119.549 1.00 55.22 109 MET CT N 1
ATOM 811 C CA . MET A 1 109 ? 170.580 117.634 120.999 1.00 55.22 109 MET CT CA 1
ATOM 812 C C . MET A 1 109 ? 170.262 118.961 121.651 1.00 55.22 109 MET CT C 1
ATOM 813 O O . MET A 1 109 ? 170.547 120.033 121.110 1.00 55.22 109 MET CT O 1
ATOM 818 N N . LEU A 1 110 ? 169.652 118.857 122.819 1.00 53.56 110 LEU CT N 1
ATOM 819 C CA . LEU A 1 110 ? 169.412 119.981 123.700 1.00 53.56 110 LEU CT CA 1
ATOM 820 C C . LEU A 1 110 ? 170.192 119.729 124.977 1.00 53.56 110 LEU CT C 1
ATOM 821 O O . LEU A 1 110 ? 169.936 118.746 125.679 1.00 53.56 110 LEU CT O 1
ATOM 826 N N . TRP A 1 111 ? 171.164 120.587 125.255 1.00 49.16 111 TRP CT N 1
ATOM 827 C CA . TRP A 1 111 ? 171.931 120.520 126.483 1.00 49.16 111 TRP CT CA 1
ATOM 828 C C . TRP A 1 111 ? 171.445 121.617 127.416 1.00 49.16 111 TRP CT C 1
ATOM 829 O O . TRP A 1 111 ? 171.564 122.806 127.110 1.00 49.16 111 TRP CT O 1
ATOM 840 N N . GLU A 1 112 ? 170.891 121.210 128.547 1.00 50.92 112 GLU CT N 1
ATOM 841 C CA . GLU A 1 112 ? 170.423 122.143 129.557 1.00 50.92 112 GLU CT CA 1
ATOM 842 C C . GLU A 1 112 ? 171.624 122.590 130.375 1.00 50.92 112 GLU CT C 1
ATOM 843 O O . GLU A 1 112 ? 172.326 121.758 130.960 1.00 50.92 112 GLU CT O 1
ATOM 849 N N . ILE A 1 113 ? 171.863 123.903 130.391 1.00 49.87 113 ILE CT N 1
ATOM 850 C CA . ILE A 1 113 ? 173.054 124.465 131.016 1.00 49.87 113 ILE CT CA 1
ATOM 851 C C . ILE A 1 113 ? 173.035 124.226 132.520 1.00 49.87 113 ILE CT C 1
ATOM 852 O O . ILE A 1 113 ? 174.075 123.947 133.130 1.00 49.87 113 ILE CT O 1
ATOM 857 N N . CYS A 1 114 ? 171.853 124.275 133.132 1.00 51.09 114 CYS CT N 1
ATOM 858 C CA . CYS A 1 114 ? 171.757 124.217 134.584 1.00 51.09 114 CYS CT CA 1
ATOM 859 C C . CYS A 1 114 ? 171.603 122.792 135.104 1.00 51.09 114 CYS CT C 1
ATOM 860 O O . CYS A 1 114 ? 172.088 122.478 136.195 1.00 51.09 114 CYS CT O 1
ATOM 863 N N . THR A 1 115 ? 170.929 121.918 134.359 1.00 50.29 115 THR CT N 1
ATOM 864 C CA . THR A 1 115 ? 170.636 120.581 134.860 1.00 50.29 115 THR CT CA 1
ATOM 865 C C . THR A 1 115 ? 171.574 119.510 134.323 1.00 50.29 115 THR CT C 1
ATOM 866 O O . THR A 1 115 ? 171.630 118.418 134.894 1.00 50.29 115 THR CT O 1
ATOM 870 N N . GLY A 1 116 ? 172.306 119.783 133.246 1.00 51.20 116 GLY CT N 1
ATOM 871 C CA . GLY A 1 116 ? 173.238 118.820 132.703 1.00 51.20 116 GLY CT CA 1
ATOM 872 C C . GLY A 1 116 ? 172.636 117.726 131.853 1.00 51.20 116 GLY CT C 1
ATOM 873 O O . GLY A 1 116 ? 173.358 116.793 131.483 1.00 51.20 116 GLY CT O 1
ATOM 874 N N . ARG A 1 117 ? 171.345 117.788 131.537 1.00 51.72 117 ARG CT N 1
ATOM 875 C CA . ARG A 1 117 ? 170.757 116.812 130.631 1.00 51.72 117 ARG CT CA 1
ATOM 876 C C . ARG A 1 117 ? 171.247 117.035 129.210 1.00 51.72 117 ARG CT C 1
ATOM 877 O O . ARG A 1 117 ? 171.509 118.166 128.794 1.00 51.72 117 ARG CT O 1
ATOM 885 N N . LEU A 1 118 ? 171.367 115.943 128.462 1.00 54.68 118 LEU CT N 1
ATOM 886 C CA . LEU A 1 118 ? 171.679 115.998 127.041 1.00 54.68 118 LEU CT CA 1
ATOM 887 C C . LEU A 1 118 ? 170.626 115.189 126.303 1.00 54.68 118 LEU CT C 1
ATOM 888 O O . LEU A 1 118 ? 170.781 113.976 126.132 1.00 54.68 118 LEU CT O 1
ATOM 893 N N . VAL A 1 119 ? 169.561 115.855 125.873 1.00 55.16 119 VAL CT N 1
ATOM 894 C CA . VAL A 1 119 ? 168.458 115.207 125.177 1.00 55.16 119 VAL CT CA 1
ATOM 895 C C . VAL A 1 119 ? 168.852 115.063 123.717 1.00 55.16 119 VAL CT C 1
ATOM 896 O O . VAL A 1 119 ? 168.958 116.062 122.998 1.00 55.16 119 VAL CT O 1
ATOM 900 N N . SER A 1 120 ? 169.069 113.827 123.277 1.00 57.13 120 SER CT N 1
ATOM 901 C CA . SER A 1 120 ? 169.520 113.542 121.923 1.00 57.13 120 SER CT CA 1
ATOM 902 C C . SER A 1 120 ? 168.398 112.876 121.144 1.00 57.13 120 SER CT C 1
ATOM 903 O O . SER A 1 120 ? 167.913 111.808 121.533 1.00 57.13 120 SER CT O 1
ATOM 906 N N . THR A 1 121 ? 167.995 113.503 120.052 1.00 58.53 121 THR CT N 1
ATOM 907 C CA . THR A 1 121 ? 166.968 112.989 119.163 1.00 58.53 121 THR CT CA 1
ATOM 908 C C . THR A 1 121 ? 167.556 111.953 118.217 1.00 58.53 121 THR CT C 1
ATOM 909 O O . THR A 1 121 ? 168.769 111.925 117.986 1.00 58.53 121 THR CT O 1
ATOM 913 N N . PRO A 1 122 ? 166.730 111.065 117.666 1.00 62.07 122 PRO CT N 1
ATOM 914 C CA . PRO A 1 122 ? 167.196 110.231 116.555 1.00 62.07 122 PRO CT CA 1
ATOM 915 C C . PRO A 1 122 ? 167.488 111.079 115.327 1.00 62.07 122 PRO CT C 1
ATOM 916 O O . PRO A 1 122 ? 166.952 112.177 115.158 1.00 62.07 122 PRO CT O 1
ATOM 920 N N . ALA A 1 123 ? 168.359 110.556 114.467 1.00 62.62 123 ALA CT N 1
ATOM 921 C CA . ALA A 1 123 ? 168.799 111.304 113.298 1.00 62.62 123 ALA CT CA 1
ATOM 922 C C . ALA A 1 123 ? 167.689 111.383 112.261 1.00 62.62 123 ALA CT C 1
ATOM 923 O O . ALA A 1 123 ? 167.650 110.584 111.319 1.00 62.62 123 ALA CT O 1
ATOM 925 N N . ARG A 1 124 ? 166.773 112.338 112.438 1.00 63.69 124 ARG CT N 1
ATOM 926 C CA . ARG A 1 124 ? 165.689 112.510 111.477 1.00 63.69 124 ARG CT CA 1
ATOM 927 C C . ARG A 1 124 ? 166.202 113.103 110.172 1.00 63.69 124 ARG CT C 1
ATOM 928 O O . ARG A 1 124 ? 165.775 112.697 109.085 1.00 63.69 124 ARG CT O 1
ATOM 936 N N . HIS A 1 125 ? 167.112 114.068 110.258 1.00 59.03 125 HIS CT N 1
ATOM 937 C CA . HIS A 1 125 ? 167.754 114.596 109.064 1.00 59.03 125 HIS CT CA 1
ATOM 938 C C . HIS A 1 125 ? 168.768 113.594 108.528 1.00 59.03 125 HIS CT C 1
ATOM 939 O O . HIS A 1 125 ? 169.537 112.997 109.286 1.00 59.03 125 HIS CT O 1
ATOM 946 N N . VAL A 1 126 ? 168.755 113.401 107.208 1.00 63.46 126 VAL CT N 1
ATOM 947 C CA . VAL A 1 126 ? 169.671 112.451 106.587 1.00 63.46 126 VAL CT CA 1
ATOM 948 C C . VAL A 1 126 ? 171.110 112.962 106.624 1.00 63.46 126 VAL CT C 1
ATOM 949 O O . VAL A 1 126 ? 172.041 112.187 106.871 1.00 63.46 126 VAL CT O 1
ATOM 953 N N . GLN A 1 127 ? 171.320 114.256 106.397 1.00 63.99 127 GLN CT N 1
ATOM 954 C CA . GLN A 1 127 ? 172.646 114.853 106.451 1.00 63.99 127 GLN CT CA 1
ATOM 955 C C . GLN A 1 127 ? 172.693 115.927 107.527 1.00 63.99 127 GLN CT C 1
ATOM 956 O O . GLN A 1 127 ? 171.774 116.060 108.338 1.00 63.99 127 GLN CT O 1
ATOM 962 N N . ALA A 1 128 ? 173.790 116.686 107.520 1.00 61.69 128 ALA CT N 1
ATOM 963 C CA . ALA A 1 128 ? 174.137 117.635 108.572 1.00 61.69 128 ALA CT CA 1
ATOM 964 C C . ALA A 1 128 ? 173.106 118.737 108.771 1.00 61.69 128 ALA CT C 1
ATOM 965 O O . ALA A 1 128 ? 172.616 119.318 107.799 1.00 61.69 128 ALA CT O 1
ATOM 967 N N . VAL A 1 129 ? 172.786 119.040 110.025 1.00 57.40 129 VAL CT N 1
ATOM 968 C CA . VAL A 1 129 ? 171.900 120.148 110.362 1.00 57.40 129 VAL CT CA 1
ATOM 969 C C . VAL A 1 129 ? 172.702 121.437 110.251 1.00 57.40 129 VAL CT C 1
ATOM 970 O O . VAL A 1 129 ? 173.679 121.633 110.979 1.00 57.40 129 VAL CT O 1
ATOM 974 N N . SER A 1 130 ? 172.286 122.322 109.346 1.00 58.15 130 SER CT N 1
ATOM 975 C CA . SER A 1 130 ? 173.108 123.485 109.033 1.00 58.15 130 SER CT CA 1
ATOM 976 C C . SER A 1 130 ? 172.696 124.714 109.836 1.00 58.15 130 SER CT C 1
ATOM 977 O O . SER A 1 130 ? 173.551 125.515 110.229 1.00 58.15 130 SER CT O 1
ATOM 980 N N . CYS A 1 131 ? 171.400 124.897 110.084 1.00 57.42 131 CYS CT N 1
ATOM 981 C CA . CYS A 1 131 ? 170.930 126.069 110.809 1.00 57.42 131 CYS CT CA 1
ATOM 982 C C . CYS A 1 131 ? 169.872 125.674 111.828 1.00 57.42 131 CYS CT C 1
ATOM 983 O O . CYS A 1 131 ? 169.106 124.732 111.620 1.00 57.42 131 CYS CT O 1
ATOM 986 N N . VAL A 1 132 ? 169.849 126.398 112.948 1.00 51.34 132 VAL CT N 1
ATOM 987 C CA . VAL A 1 132 ? 168.894 126.168 114.026 1.00 51.34 132 VAL CT CA 1
ATOM 988 C C . VAL A 1 132 ? 168.330 127.510 114.476 1.00 51.34 132 VAL CT C 1
ATOM 989 O O . VAL A 1 132 ? 169.069 128.479 114.672 1.00 51.34 132 VAL CT O 1
ATOM 993 N N . ALA A 1 133 ? 167.007 127.566 114.628 1.00 50.30 133 ALA CT N 1
ATOM 994 C CA . ALA A 1 133 ? 166.341 128.709 115.234 1.00 50.30 133 ALA CT CA 1
ATOM 995 C C . ALA A 1 133 ? 165.388 128.187 116.299 1.00 50.30 133 ALA CT C 1
ATOM 996 O O . ALA A 1 133 ? 165.007 127.016 116.279 1.00 50.30 133 ALA CT O 1
ATOM 998 N N . ALA A 1 134 ? 165.020 129.049 117.245 1.00 51.28 134 ALA CT N 1
ATOM 999 C CA . ALA A 1 134 ? 164.190 128.605 118.354 1.00 51.28 134 ALA CT CA 1
ATOM 1000 C C . ALA A 1 134 ? 163.208 129.685 118.779 1.00 51.28 134 ALA CT C 1
ATOM 1001 O O . ALA A 1 134 ? 163.425 130.879 118.558 1.00 51.28 134 ALA CT O 1
ATOM 1003 N N . THR A 1 135 ? 162.123 129.235 119.390 1.00 54.90 135 THR CT N 1
ATOM 1004 C CA . THR A 1 135 ? 161.116 130.031 120.069 1.00 54.90 135 THR CT CA 1
ATOM 1005 C C . THR A 1 135 ? 161.025 129.518 121.496 1.00 54.90 135 THR CT C 1
ATOM 1006 O O . THR A 1 135 ? 161.704 128.549 121.850 1.00 54.90 135 THR CT O 1
ATOM 1010 N N . PRO A 1 136 ? 160.226 130.158 122.355 1.00 55.46 136 PRO CT N 1
ATOM 1011 C CA . PRO A 1 136 ? 159.879 129.496 123.623 1.00 55.46 136 PRO CT CA 1
ATOM 1012 C C . PRO A 1 136 ? 159.079 128.210 123.461 1.00 55.46 136 PRO CT C 1
ATOM 1013 O O . PRO A 1 136 ? 159.030 127.409 124.402 1.00 55.46 136 PRO CT O 1
ATOM 1017 N N . SER A 1 137 ? 158.446 127.982 122.307 1.00 54.76 137 SER CT N 1
ATOM 1018 C CA . SER A 1 137 ? 157.575 126.820 122.165 1.00 54.76 137 SER CT CA 1
ATOM 1019 C C . SER A 1 137 ? 158.116 125.783 121.185 1.00 54.76 137 SER CT C 1
ATOM 1020 O O . SER A 1 137 ? 157.935 124.582 121.410 1.00 54.76 137 SER CT O 1
ATOM 1023 N N . HIS A 1 138 ? 158.769 126.208 120.106 1.00 52.17 138 HIS CT N 1
ATOM 1024 C CA . HIS A 1 138 ? 159.209 125.301 119.055 1.00 52.17 138 HIS CT CA 1
ATOM 1025 C C . HIS A 1 138 ? 160.695 125.476 118.785 1.00 52.17 138 HIS CT C 1
ATOM 1026 O O . HIS A 1 138 ? 161.292 126.498 119.130 1.00 52.17 138 HIS CT O 1
ATOM 1033 N N . VAL A 1 139 ? 161.284 124.459 118.161 1.00 50.82 139 VAL CT N 1
ATOM 1034 C CA . VAL A 1 139 ? 162.664 124.494 117.686 1.00 50.82 139 VAL CT CA 1
ATOM 1035 C C . VAL A 1 139 ? 162.662 124.087 116.218 1.00 50.82 139 VAL CT C 1
ATOM 1036 O O . VAL A 1 139 ? 162.093 123.051 115.857 1.00 50.82 139 VAL CT O 1
ATOM 1040 N N . LEU A 1 140 ? 163.286 124.898 115.371 1.00 50.98 140 LEU CT N 1
ATOM 1041 C CA . LEU A 1 140 ? 163.278 124.682 113.933 1.00 50.98 140 LEU CT CA 1
ATOM 1042 C C . LEU A 1 140 ? 164.694 124.396 113.459 1.00 50.98 140 LEU CT C 1
ATOM 1043 O O . LEU A 1 140 ? 165.599 125.208 113.676 1.00 50.98 140 LEU CT O 1
ATOM 1048 N N . THR A 1 141 ? 164.886 123.249 112.811 1.00 53.54 141 THR CT N 1
ATOM 1049 C CA . THR A 1 141 ? 166.207 122.826 112.363 1.00 53.54 141 THR CT CA 1
ATOM 1050 C C . THR A 1 141 ? 166.207 122.604 110.860 1.00 53.54 141 THR CT C 1
ATOM 1051 O O . THR A 1 141 ? 165.461 121.761 110.354 1.00 53.54 141 THR CT O 1
ATOM 1055 N N . GLY A 1 142 ? 167.050 123.351 110.156 1.00 56.56 142 GLY CT N 1
ATOM 1056 C CA . GLY A 1 142 ? 167.243 123.177 108.732 1.00 56.56 142 GLY CT CA 1
ATOM 1057 C C . GLY A 1 142 ? 168.566 122.487 108.458 1.00 56.56 142 GLY CT C 1
ATOM 1058 O O . GLY A 1 142 ? 169.596 122.833 109.035 1.00 56.56 142 GLY CT O 1
ATOM 1059 N N . SER A 1 143 ? 168.529 121.513 107.553 1.00 60.06 143 SER CT N 1
ATOM 1060 C CA . SER A 1 143 ? 169.656 120.625 107.328 1.00 60.06 143 SER CT CA 1
ATOM 1061 C C . SER A 1 143 ? 170.063 120.655 105.862 1.00 60.06 143 SER CT C 1
ATOM 1062 O O . SER A 1 143 ? 169.604 121.492 105.081 1.00 60.06 143 SER CT O 1
ATOM 1065 N N . ASP A 1 144 ? 170.953 119.728 105.498 1.00 63.18 144 ASP CT N 1
ATOM 1066 C CA . ASP A 1 144 ? 171.433 119.658 104.122 1.00 63.18 144 ASP CT CA 1
ATOM 1067 C C . ASP A 1 144 ? 170.487 118.847 103.243 1.00 63.18 144 ASP CT C 1
ATOM 1068 O O . ASP A 1 144 ? 170.650 118.804 102.018 1.00 63.18 144 ASP CT O 1
ATOM 1073 N N . ASP A 1 145 ? 169.491 118.195 103.848 1.00 64.40 145 ASP CT N 1
ATOM 1074 C CA . ASP A 1 145 ? 168.547 117.408 103.061 1.00 64.40 145 ASP CT CA 1
ATOM 1075 C C . ASP A 1 145 ? 167.323 118.222 102.662 1.00 64.40 145 ASP CT C 1
ATOM 1076 O O . ASP A 1 145 ? 166.283 117.642 102.327 1.00 64.40 145 ASP CT O 1
ATOM 1081 N N . SER A 1 146 ? 167.416 119.555 102.752 1.00 62.62 146 SER CT N 1
ATOM 1082 C CA . SER A 1 146 ? 166.398 120.513 102.320 1.00 62.62 146 SER CT CA 1
ATOM 1083 C C . SER A 1 146 ? 165.108 120.433 103.128 1.00 62.62 146 SER CT C 1
ATOM 1084 O O . SER A 1 146 ? 164.097 121.024 102.738 1.00 62.62 146 SER CT O 1
ATOM 1087 N N . ASP A 1 147 ? 165.124 119.717 104.248 1.00 59.63 147 ASP CT N 1
ATOM 1088 C CA . ASP A 1 147 ? 163.940 119.566 105.087 1.00 59.63 147 ASP CT CA 1
ATOM 1089 C C . ASP A 1 147 ? 164.137 120.364 106.369 1.00 59.63 147 ASP CT C 1
ATOM 1090 O O . ASP A 1 147 ? 165.096 120.133 107.113 1.00 59.63 147 ASP CT O 1
ATOM 1095 N N . ILE A 1 148 ? 163.233 121.303 106.625 1.00 53.20 148 ILE CT N 1
ATOM 1096 C CA . ILE A 1 148 ? 163.242 122.061 107.871 1.00 53.20 148 ILE CT CA 1
ATOM 1097 C C . ILE A 1 148 ? 162.280 121.377 108.835 1.00 53.20 148 ILE CT C 1
ATOM 1098 O O . ILE A 1 148 ? 161.063 121.443 108.660 1.00 53.20 148 ILE CT O 1
ATOM 1103 N N . HIS A 1 149 ? 162.821 120.711 109.845 1.00 54.19 149 HIS CT N 1
ATOM 1104 C CA . HIS A 1 149 ? 161.996 120.011 110.816 1.00 54.19 149 HIS CT CA 1
ATOM 1105 C C . HIS A 1 149 ? 161.602 120.947 111.948 1.00 54.19 149 HIS CT C 1
ATOM 1106 O O . HIS A 1 149 ? 162.451 121.618 112.546 1.00 54.19 149 HIS CT O 1
ATOM 1113 N N . VAL A 1 150 ? 160.302 120.993 112.226 1.00 52.36 150 VAL CT N 1
ATOM 1114 C CA . VAL A 1 150 ? 159.731 121.785 113.307 1.00 52.36 150 VAL CT CA 1
ATOM 1115 C C . VAL A 1 150 ? 159.390 120.840 114.448 1.00 52.36 150 VAL CT C 1
ATOM 1116 O O . VAL A 1 150 ? 158.560 119.931 114.287 1.00 52.36 150 VAL CT O 1
ATOM 1120 N N . TRP A 1 151 ? 160.026 121.068 115.599 1.00 51.92 151 TRP CT N 1
ATOM 1121 C CA . TRP A 1 151 ? 159.942 120.226 116.779 1.00 51.92 151 TRP CT CA 1
ATOM 1122 C C . TRP A 1 151 ? 159.283 121.017 117.898 1.00 51.92 151 TRP CT C 1
ATOM 1123 O O . TRP A 1 151 ? 159.398 122.243 117.964 1.00 51.92 151 TRP CT O 1
ATOM 1134 N N . SER A 1 152 ? 158.627 120.300 118.801 1.00 55.68 152 SER CT N 1
ATOM 1135 C CA . SER A 1 152 ? 158.045 120.893 119.997 1.00 55.68 152 SER CT CA 1
ATOM 1136 C C . SER A 1 152 ? 159.056 120.826 121.132 1.00 55.68 152 SER CT C 1
ATOM 1137 O O . SER A 1 152 ? 159.611 119.758 121.406 1.00 55.68 152 SER CT O 1
ATOM 1140 N N . LEU A 1 153 ? 159.296 121.967 121.783 1.00 55.52 153 LEU CT N 1
ATOM 1141 C CA . LEU A 1 153 ? 160.194 121.989 122.934 1.00 55.52 153 LEU CT CA 1
ATOM 1142 C C . LEU A 1 153 ? 159.634 121.173 124.088 1.00 55.52 153 LEU CT C 1
ATOM 1143 O O . LEU A 1 153 ? 160.391 120.539 124.834 1.00 55.52 153 LEU CT O 1
ATOM 1148 N N . SER A 1 154 ? 158.310 121.181 124.252 1.00 58.06 154 SER CT N 1
ATOM 1149 C CA . SER A 1 154 ? 157.690 120.505 125.385 1.00 58.06 154 SER CT CA 1
ATOM 1150 C C . SER A 1 154 ? 157.868 118.995 125.302 1.00 58.06 154 SER CT C 1
ATOM 1151 O O . SER A 1 154 ? 158.082 118.336 126.323 1.00 58.06 154 SER CT O 1
ATOM 1154 N N . GLN A 1 155 ? 157.795 118.429 124.096 1.00 60.85 155 GLN CT N 1
ATOM 1155 C CA . GLN A 1 155 ? 157.955 116.985 123.955 1.00 60.85 155 GLN CT CA 1
ATOM 1156 C C . GLN A 1 155 ? 159.413 116.566 124.093 1.00 60.85 155 GLN CT C 1
ATOM 1157 O O . GLN A 1 155 ? 159.706 115.484 124.613 1.00 60.85 155 GLN CT O 1
ATOM 1163 N N . LEU A 1 156 ? 160.344 117.399 123.620 1.00 57.13 156 LEU CT N 1
ATOM 1164 C CA . LEU A 1 156 ? 161.761 117.064 123.739 1.00 57.13 156 LEU CT CA 1
ATOM 1165 C C . LEU A 1 156 ? 162.239 117.173 125.181 1.00 57.13 156 LEU CT C 1
ATOM 1166 O O . LEU A 1 156 ? 163.019 116.339 125.653 1.00 57.13 156 LEU CT O 1
ATOM 1171 N N . LEU A 1 157 ? 161.780 118.199 125.899 1.00 54.41 157 LEU CT N 1
ATOM 1172 C CA . LEU A 1 157 ? 162.386 118.520 127.185 1.00 54.41 157 LEU CT CA 1
ATOM 1173 C C . LEU A 1 157 ? 161.839 117.655 128.314 1.00 54.41 157 LEU CT C 1
ATOM 1174 O O . LEU A 1 157 ? 162.510 117.475 129.337 1.00 54.41 157 LEU CT O 1
ATOM 1179 N N . GLU A 1 158 ? 160.632 117.114 128.157 1.00 59.31 158 GLU CT N 1
ATOM 1180 C CA . GLU A 1 158 ? 159.931 116.550 129.306 1.00 59.31 158 GLU CT CA 1
ATOM 1181 C C . GLU A 1 158 ? 160.535 115.212 129.726 1.00 59.31 158 GLU CT C 1
ATOM 1182 O O . GLU A 1 158 ? 161.182 114.522 128.935 1.00 59.31 158 GLU CT O 1
ATOM 1188 N N . LEU A 1 159 ? 160.315 114.858 130.996 1.00 59.06 159 LEU CT N 1
ATOM 1189 C CA . LEU A 1 159 ? 161.262 114.012 131.719 1.00 59.06 159 LEU CT CA 1
ATOM 1190 C C . LEU A 1 159 ? 161.043 112.525 131.463 1.00 59.06 159 LEU CT C 1
ATOM 1191 O O . LEU A 1 159 ? 161.969 111.820 131.047 1.00 59.06 159 LEU CT O 1
ATOM 1196 N N . ASP A 1 160 ? 159.831 112.023 131.715 1.00 71.15 160 ASP CT N 1
ATOM 1197 C CA . ASP A 1 160 ? 159.655 110.582 131.886 1.00 71.15 160 ASP CT CA 1
ATOM 1198 C C . ASP A 1 160 ? 159.653 109.819 130.564 1.00 71.15 160 ASP CT C 1
ATOM 1199 O O . ASP A 1 160 ? 159.500 108.592 130.560 1.00 71.15 160 ASP CT O 1
ATOM 1204 N N . SER A 1 161 ? 159.809 110.514 129.438 1.00 72.73 161 SER CT N 1
ATOM 1205 C CA . SER A 1 161 ? 159.816 109.843 128.146 1.00 72.73 161 SER CT CA 1
ATOM 1206 C C . SER A 1 161 ? 161.084 109.024 127.958 1.00 72.73 161 SER CT C 1
ATOM 1207 O O . SER A 1 161 ? 162.197 109.498 128.200 1.00 72.73 161 SER CT O 1
ATOM 1210 N N . ALA A 1 162 ? 160.901 107.781 127.521 1.00 79.04 162 ALA CT N 1
ATOM 1211 C CA . ALA A 1 162 ? 161.990 106.962 127.012 1.00 79.04 162 ALA CT CA 1
ATOM 1212 C C . ALA A 1 162 ? 161.857 106.643 125.534 1.00 79.04 162 ALA CT C 1
ATOM 1213 O O . ALA A 1 162 ? 162.806 106.102 124.952 1.00 79.04 162 ALA CT O 1
ATOM 1215 N N . ALA A 1 163 ? 160.722 106.954 124.910 1.00 78.08 163 ALA CT N 1
ATOM 1216 C CA . ALA A 1 163 ? 160.541 106.700 123.489 1.00 78.08 163 ALA CT CA 1
ATOM 1217 C C . ALA A 1 163 ? 161.301 107.727 122.661 1.00 78.08 163 ALA CT C 1
ATOM 1218 O O . ALA A 1 163 ? 161.708 108.782 123.156 1.00 78.08 163 ALA CT O 1
ATOM 1220 N N . GLU A 1 164 ? 161.496 107.401 121.386 1.00 74.59 164 GLU CT N 1
ATOM 1221 C CA . GLU A 1 164 ? 162.181 108.303 120.472 1.00 74.59 164 GLU CT CA 1
ATOM 1222 C C . GLU A 1 164 ? 161.322 109.527 120.175 1.00 74.59 164 GLU CT C 1
ATOM 1223 O O . GLU A 1 164 ? 160.089 109.467 120.202 1.00 74.59 164 GLU CT O 1
ATOM 1229 N N . HIS A 1 165 ? 161.983 110.651 119.920 1.00 64.73 165 HIS CT N 1
ATOM 1230 C CA . HIS A 1 165 ? 161.283 111.883 119.600 1.00 64.73 165 HIS CT CA 1
ATOM 1231 C C . HIS A 1 165 ? 161.041 111.993 118.100 1.00 64.73 165 HIS CT C 1
ATOM 1232 O O . HIS A 1 165 ? 161.795 111.457 117.284 1.00 64.73 165 HIS CT O 1
ATOM 1239 N N . GLU A 1 166 ? 159.975 112.700 117.746 1.00 63.82 166 GLU CT N 1
ATOM 1240 C CA . GLU A 1 166 ? 159.604 112.952 116.364 1.00 63.82 166 GLU CT CA 1
ATOM 1241 C C . GLU A 1 166 ? 159.317 114.432 116.172 1.00 63.82 166 GLU CT C 1
ATOM 1242 O O . GLU A 1 166 ? 158.840 115.100 117.095 1.00 63.82 166 GLU CT O 1
ATOM 1248 N N . PRO A 1 167 ? 159.608 114.976 114.991 1.00 56.93 167 PRO CT N 1
ATOM 1249 C CA . PRO A 1 167 ? 159.229 116.365 114.717 1.00 56.93 167 PRO CT CA 1
ATOM 1250 C C . PRO A 1 167 ? 157.724 116.497 114.554 1.00 56.93 167 PRO CT C 1
ATOM 1251 O O . PRO A 1 167 ? 157.045 115.566 114.116 1.00 56.93 167 PRO CT O 1
ATOM 1255 N N . LEU A 1 168 ? 157.199 117.666 114.927 1.00 53.17 168 LEU CT N 1
ATOM 1256 C CA . LEU A 1 168 ? 155.800 117.951 114.637 1.00 53.17 168 LEU CT CA 1
ATOM 1257 C C . LEU A 1 168 ? 155.572 118.086 113.141 1.00 53.17 168 LEU CT C 1
ATOM 1258 O O . LEU A 1 168 ? 154.613 117.524 112.600 1.00 53.17 168 LEU CT O 1
ATOM 1263 N N . ARG A 1 169 ? 156.445 118.816 112.450 1.00 52.40 169 ARG CT N 1
ATOM 1264 C CA . ARG A 1 169 ? 156.218 119.044 111.030 1.00 52.40 169 ARG CT CA 1
ATOM 1265 C C . ARG A 1 169 ? 157.537 119.029 110.278 1.00 52.40 169 ARG CT C 1
ATOM 1266 O O . ARG A 1 169 ? 158.615 119.118 110.865 1.00 52.40 169 ARG CT O 1
ATOM 1274 N N . THR A 1 170 ? 157.429 118.909 108.959 1.00 53.72 170 THR CT N 1
ATOM 1275 C CA . THR A 1 170 ? 158.567 119.000 108.059 1.00 53.72 170 THR CT CA 1
ATOM 1276 C C . THR A 1 170 ? 158.206 119.916 106.901 1.00 53.72 170 THR CT C 1
ATOM 1277 O O . THR A 1 170 ? 157.252 119.654 106.163 1.00 53.72 170 THR CT O 1
ATOM 1281 N N . LEU A 1 171 ? 158.966 120.994 106.753 1.00 54.10 171 LEU CT N 1
ATOM 1282 C CA . LEU A 1 171 ? 158.793 121.942 105.664 1.00 54.10 171 LEU CT CA 1
ATOM 1283 C C . LEU A 1 171 ? 159.832 121.625 104.597 1.00 54.10 171 LEU CT C 1
ATOM 1284 O O . LEU A 1 171 ? 161.027 121.867 104.798 1.00 54.10 171 LEU CT O 1
ATOM 1289 N N . ALA A 1 172 ? 159.378 121.076 103.472 1.00 60.25 172 ALA CT N 1
ATOM 1290 C CA . ALA A 1 172 ? 160.270 120.529 102.460 1.00 60.25 172 ALA CT CA 1
ATOM 1291 C C . ALA A 1 172 ? 160.101 121.155 101.084 1.00 60.25 172 ALA CT C 1
ATOM 1292 O O . ALA A 1 172 ? 160.387 120.490 100.083 1.00 60.25 172 ALA CT O 1
ATOM 1294 N N . ASN A 1 173 ? 159.645 122.407 100.996 1.00 60.26 173 ASN CT N 1
ATOM 1295 C CA . ASN A 1 173 ? 159.516 123.043 99.687 1.00 60.26 173 ASN CT CA 1
ATOM 1296 C C . ASN A 1 173 ? 160.879 123.414 99.118 1.00 60.26 173 ASN CT C 1
ATOM 1297 O O . ASN A 1 173 ? 161.032 123.557 97.900 1.00 60.26 173 ASN CT O 1
ATOM 1302 N N . HIS A 1 174 ? 161.875 123.588 99.983 1.00 60.19 174 HIS CT N 1
ATOM 1303 C CA . HIS A 1 174 ? 163.232 123.828 99.516 1.00 60.19 174 HIS CT CA 1
ATOM 1304 C C . HIS A 1 174 ? 163.795 122.568 98.871 1.00 60.19 174 HIS CT C 1
ATOM 1305 O O . HIS A 1 174 ? 163.401 121.448 99.207 1.00 60.19 174 HIS CT O 1
ATOM 1312 N N . ARG A 1 175 ? 164.718 122.755 97.930 1.00 67.90 175 ARG CT N 1
ATOM 1313 C CA . ARG A 1 175 ? 165.315 121.654 97.185 1.00 67.90 175 ARG CT CA 1
ATOM 1314 C C . ARG A 1 175 ? 166.833 121.607 97.340 1.00 67.90 175 ARG CT C 1
ATOM 1315 O O . ARG A 1 175 ? 167.523 120.947 96.560 1.00 67.90 175 ARG CT O 1
ATOM 1323 N N . ALA A 1 176 ? 167.361 122.289 98.352 1.00 63.50 176 ALA CT N 1
ATOM 1324 C CA . ALA A 1 176 ? 168.795 122.316 98.605 1.00 63.50 176 ALA CT CA 1
ATOM 1325 C C . ALA A 1 176 ? 169.020 122.652 100.071 1.00 63.50 176 ALA CT C 1
ATOM 1326 O O . ALA A 1 176 ? 168.069 122.893 100.818 1.00 63.50 176 ALA CT O 1
ATOM 1328 N N . ALA A 1 177 ? 170.294 122.679 100.462 1.00 59.94 177 ALA CT N 1
ATOM 1329 C CA . ALA A 1 177 ? 170.665 122.812 101.866 1.00 59.94 177 ALA CT CA 1
ATOM 1330 C C . ALA A 1 177 ? 170.213 124.146 102.450 1.00 59.94 177 ALA CT C 1
ATOM 1331 O O . ALA A 1 177 ? 170.401 125.205 101.847 1.00 59.94 177 ALA CT O 1
ATOM 1333 N N . ILE A 1 178 ? 169.622 124.085 103.640 1.00 58.77 178 ILE CT N 1
ATOM 1334 C CA . ILE A 1 178 ? 169.102 125.269 104.318 1.00 58.77 178 ILE CT CA 1
ATOM 1335 C C . ILE A 1 178 ? 170.280 126.037 104.905 1.00 58.77 178 ILE CT C 1
ATOM 1336 O O . ILE A 1 178 ? 170.994 125.527 105.769 1.00 58.77 178 ILE CT O 1
ATOM 1341 N N . THR A 1 179 ? 170.484 127.269 104.439 1.00 56.79 179 THR CT N 1
ATOM 1342 C CA . THR A 1 179 ? 171.645 128.035 104.879 1.00 56.79 179 THR CT CA 1
ATOM 1343 C C . THR A 1 179 ? 171.332 128.864 106.120 1.00 56.79 179 THR CT C 1
ATOM 1344 O O . THR A 1 179 ? 172.156 128.955 107.038 1.00 56.79 179 THR CT O 1
ATOM 1348 N N . ALA A 1 180 ? 170.144 129.463 106.178 1.00 54.25 180 ALA CT N 1
ATOM 1349 C CA . ALA A 1 180 ? 169.807 130.367 107.268 1.00 54.25 180 ALA CT CA 1
ATOM 1350 C C . ALA A 1 180 ? 168.378 130.118 107.727 1.00 54.25 180 ALA CT C 1
ATOM 1351 O O . ALA A 1 180 ? 167.545 129.593 106.984 1.00 54.25 180 ALA CT O 1
ATOM 1353 N N . LEU A 1 181 ? 168.108 130.503 108.974 1.00 51.85 181 LEU CT N 1
ATOM 1354 C CA . LEU A 1 181 ? 166.782 130.384 109.567 1.00 51.85 181 LEU CT CA 1
ATOM 1355 C C . LEU A 1 181 ? 166.560 131.537 110.532 1.00 51.85 181 LEU CT C 1
ATOM 1356 O O . LEU A 1 181 ? 167.334 131.715 111.476 1.00 51.85 181 LEU CT O 1
ATOM 1361 N N . ALA A 1 182 ? 165.505 132.309 110.294 1.00 51.32 182 ALA CT N 1
ATOM 1362 C CA . ALA A 1 182 ? 165.100 133.391 111.178 1.00 51.32 182 ALA CT CA 1
ATOM 1363 C C . ALA A 1 182 ? 163.613 133.265 111.470 1.00 51.32 182 ALA CT C 1
ATOM 1364 O O . ALA A 1 182 ? 162.837 132.846 110.606 1.00 51.32 182 ALA CT O 1
ATOM 1366 N N . VAL A 1 183 ? 163.218 133.615 112.693 1.00 53.88 183 VAL CT N 1
ATOM 1367 C CA . VAL A 1 183 ? 161.869 133.370 113.191 1.00 53.88 183 VAL CT CA 1
ATOM 1368 C C . VAL A 1 183 ? 161.324 134.658 113.798 1.00 53.88 183 VAL CT C 1
ATOM 1369 O O . VAL A 1 183 ? 162.033 135.350 114.537 1.00 53.88 183 VAL CT O 1
ATOM 1373 N N . SER A 1 184 ? 160.071 134.980 113.470 1.00 58.47 184 SER CT N 1
ATOM 1374 C CA . SER A 1 184 ? 159.388 136.123 114.058 1.00 58.47 184 SER CT CA 1
ATOM 1375 C C . SER A 1 184 ? 159.196 135.918 115.561 1.00 58.47 184 SER CT C 1
ATOM 1376 O O . SER A 1 184 ? 159.048 134.782 116.019 1.00 58.47 184 SER CT O 1
ATOM 1379 N N . PRO A 1 185 ? 159.192 136.996 116.354 1.00 61.50 185 PRO CT N 1
ATOM 1380 C CA . PRO A 1 185 ? 159.041 136.841 117.812 1.00 61.50 185 PRO CT CA 1
ATOM 1381 C C . PRO A 1 185 ? 157.661 136.380 118.268 1.00 61.50 185 PRO CT C 1
ATOM 1382 O O . PRO A 1 185 ? 157.499 136.088 119.460 1.00 61.50 185 PRO CT O 1
ATOM 1386 N N . SER A 1 186 ? 156.671 136.309 117.382 1.00 61.18 186 SER CT N 1
ATOM 1387 C CA . SER A 1 186 ? 155.320 135.895 117.753 1.00 61.18 186 SER CT CA 1
ATOM 1388 C C . SER A 1 186 ? 155.278 134.376 117.881 1.00 61.18 186 SER CT C 1
ATOM 1389 O O . SER A 1 186 ? 155.862 133.661 117.062 1.00 61.18 186 SER CT O 1
ATOM 1392 N N . ASP A 1 187 ? 154.593 133.883 118.917 1.00 61.86 187 ASP CT N 1
ATOM 1393 C CA . ASP A 1 187 ? 154.435 132.439 119.077 1.00 61.86 187 ASP CT CA 1
ATOM 1394 C C . ASP A 1 187 ? 152.993 132.004 118.849 1.00 61.86 187 ASP CT C 1
ATOM 1395 O O . ASP A 1 187 ? 152.676 130.814 118.958 1.00 61.86 187 ASP CT O 1
ATOM 1400 N N . SER A 1 188 ? 152.103 132.951 118.560 1.00 59.15 188 SER CT N 1
ATOM 1401 C CA . SER A 1 188 ? 150.716 132.615 118.268 1.00 59.15 188 SER CT CA 1
ATOM 1402 C C . SER A 1 188 ? 150.625 131.835 116.964 1.00 59.15 188 SER CT C 1
ATOM 1403 O O . SER A 1 188 ? 151.458 131.996 116.072 1.00 59.15 188 SER CT O 1
ATOM 1406 N N . ALA A 1 189 ? 149.613 130.971 116.868 1.00 58.00 189 ALA CT N 1
ATOM 1407 C CA . ALA A 1 189 ? 149.496 130.072 115.723 1.00 58.00 189 ALA CT CA 1
ATOM 1408 C C . ALA A 1 189 ? 149.225 130.838 114.432 1.00 58.00 189 ALA CT C 1
ATOM 1409 O O . ALA A 1 189 ? 149.762 130.504 113.370 1.00 58.00 189 ALA CT O 1
ATOM 1411 N N . ASP A 1 190 ? 148.389 131.874 114.506 1.00 58.79 190 ASP CT N 1
ATOM 1412 C CA . ASP A 1 190 ? 147.962 132.561 113.292 1.00 58.79 190 ASP CT CA 1
ATOM 1413 C C . ASP A 1 190 ? 148.999 133.569 112.812 1.00 58.79 190 ASP CT C 1
ATOM 1414 O O . ASP A 1 190 ? 149.189 133.744 111.603 1.00 58.79 190 ASP CT O 1
ATOM 1419 N N . THR A 1 191 ? 149.683 134.242 113.738 1.00 60.90 191 THR CT N 1
ATOM 1420 C CA . THR A 1 191 ? 150.454 135.420 113.353 1.00 60.90 191 THR CT CA 1
ATOM 1421 C C . THR A 1 191 ? 151.942 135.129 113.198 1.00 60.90 191 THR CT C 1
ATOM 1422 O O . THR A 1 191 ? 152.691 135.987 112.719 1.00 60.90 191 THR CT O 1
ATOM 1426 N N . ASN A 1 192 ? 152.398 133.943 113.593 1.00 57.79 192 ASN CT N 1
ATOM 1427 C CA . ASN A 1 192 ? 153.822 133.647 113.506 1.00 57.79 192 ASN CT CA 1
ATOM 1428 C C . ASN A 1 192 ? 154.255 133.364 112.073 1.00 57.79 192 ASN CT C 1
ATOM 1429 O O . ASN A 1 192 ? 153.442 133.009 111.216 1.00 57.79 192 ASN CT O 1
ATOM 1434 N N . PHE A 1 193 ? 155.547 133.550 111.819 1.00 56.31 193 PHE CT N 1
ATOM 1435 C CA . PHE A 1 193 ? 156.165 133.141 110.569 1.00 56.31 193 PHE CT CA 1
ATOM 1436 C C . PHE A 1 193 ? 157.642 132.884 110.819 1.00 56.31 193 PHE CT C 1
ATOM 1437 O O . PHE A 1 193 ? 158.250 133.481 111.710 1.00 56.31 193 PHE CT O 1
ATOM 1445 N N . CYS A 1 194 ? 158.211 131.977 110.034 1.00 54.17 194 CYS CT N 1
ATOM 1446 C CA . CYS A 1 194 ? 159.643 131.720 110.047 1.00 54.17 194 CYS CT CA 1
ATOM 1447 C C . CYS A 1 194 ? 160.173 131.929 108.639 1.00 54.17 194 CYS CT C 1
ATOM 1448 O O . CYS A 1 194 ? 159.517 131.558 107.665 1.00 54.17 194 CYS CT O 1
ATOM 1451 N N . VAL A 1 195 ? 161.341 132.542 108.523 1.00 51.69 195 VAL CT N 1
ATOM 1452 C CA . VAL A 1 195 ? 161.897 132.888 107.224 1.00 51.69 195 VAL CT CA 1
ATOM 1453 C C . VAL A 1 195 ? 163.153 132.053 107.022 1.00 51.69 195 VAL CT C 1
ATOM 1454 O O . VAL A 1 195 ? 164.074 132.101 107.844 1.00 51.69 195 VAL CT O 1
ATOM 1458 N N . SER A 1 196 ? 163.183 131.275 105.942 1.00 54.74 196 SER CT N 1
ATOM 1459 C CA . SER A 1 196 ? 164.280 130.357 105.677 1.00 54.74 196 SER CT CA 1
ATOM 1460 C C . SER A 1 196 ? 164.872 130.626 104.302 1.00 54.74 196 SER CT C 1
ATOM 1461 O O . SER A 1 196 ? 164.191 131.121 103.405 1.00 54.74 196 SER CT O 1
ATOM 1464 N N . ALA A 1 197 ? 166.151 130.293 104.146 1.00 56.77 197 ALA CT N 1
ATOM 1465 C CA . ALA A 1 197 ? 166.859 130.460 102.885 1.00 56.77 197 ALA CT CA 1
ATOM 1466 C C . ALA A 1 197 ? 167.612 129.183 102.558 1.00 56.77 197 ALA CT C 1
ATOM 1467 O O . ALA A 1 197 ? 168.068 128.483 103.466 1.00 56.77 197 ALA CT O 1
ATOM 1469 N N . SER A 1 198 ? 167.764 128.889 101.270 1.00 61.23 198 SER CT N 1
ATOM 1470 C CA . SER A 1 198 ? 168.430 127.664 100.852 1.00 61.23 198 SER CT CA 1
ATOM 1471 C C . SER A 1 198 ? 169.456 127.945 99.762 1.00 61.23 198 SER CT C 1
ATOM 1472 O O . SER A 1 198 ? 169.587 129.069 99.272 1.00 61.23 198 SER CT O 1
ATOM 1475 N N . LYS A 1 199 ? 170.192 126.889 99.394 1.00 62.78 199 LYS CT N 1
ATOM 1476 C CA . LYS A 1 199 ? 171.230 127.005 98.372 1.00 62.78 199 LYS CT CA 1
ATOM 1477 C C . LYS A 1 199 ? 170.648 127.174 96.974 1.00 62.78 199 LYS CT C 1
ATOM 1478 O O . LYS A 1 199 ? 171.378 127.535 96.043 1.00 62.78 199 LYS CT O 1
ATOM 1484 N N . ASP A 1 200 ? 169.348 126.927 96.798 1.00 66.15 200 ASP CT N 1
ATOM 1485 C CA . ASP A 1 200 ? 168.723 127.074 95.487 1.00 66.15 200 ASP CT CA 1
ATOM 1486 C C . ASP A 1 200 ? 168.248 128.506 95.253 1.00 66.15 200 ASP CT C 1
ATOM 1487 O O . ASP A 1 200 ? 167.347 128.739 94.439 1.00 66.15 200 ASP CT O 1
ATOM 1492 N N . LYS A 1 201 ? 168.856 129.458 95.975 1.00 64.88 201 LYS CT N 1
ATOM 1493 C CA . LYS A 1 201 ? 168.604 130.897 95.843 1.00 64.88 201 LYS CT CA 1
ATOM 1494 C C . LYS A 1 201 ? 167.146 131.238 96.143 1.00 64.88 201 LYS CT C 1
ATOM 1495 O O . LYS A 1 201 ? 166.569 132.156 95.558 1.00 64.88 201 LYS CT O 1
ATOM 1501 N N . SER A 1 202 ? 166.552 130.501 97.079 1.00 62.65 202 SER CT N 1
ATOM 1502 C CA . SER A 1 202 ? 165.150 130.664 97.421 1.00 62.65 202 SER CT CA 1
ATOM 1503 C C . SER A 1 202 ? 165.014 130.943 98.910 1.00 62.65 202 SER CT C 1
ATOM 1504 O O . SER A 1 202 ? 165.729 130.373 99.740 1.00 62.65 202 SER CT O 1
ATOM 1507 N N . CYS A 1 203 ? 164.074 131.826 99.234 1.00 59.44 203 CYS CT N 1
ATOM 1508 C CA . CYS A 1 203 ? 163.805 132.246 100.600 1.00 59.44 203 CYS CT CA 1
ATOM 1509 C C . CYS A 1 203 ? 162.303 132.199 100.839 1.00 59.44 203 CYS CT C 1
ATOM 1510 O O . CYS A 1 203 ? 161.550 132.966 100.234 1.00 59.44 203 CYS CT O 1
ATOM 1513 N N . ILE A 1 204 ? 161.872 131.310 101.724 1.00 54.07 204 ILE CT N 1
ATOM 1514 C CA . ILE A 1 204 ? 160.455 131.046 101.944 1.00 54.07 204 ILE CT CA 1
ATOM 1515 C C . ILE A 1 204 ? 160.068 131.523 103.335 1.00 54.07 204 ILE CT C 1
ATOM 1516 O O . ILE A 1 204 ? 160.748 131.214 104.321 1.00 54.07 204 ILE CT O 1
ATOM 1521 N N . ILE A 1 205 ? 158.991 132.299 103.400 1.00 53.74 205 ILE CT N 1
ATOM 1522 C CA . ILE A 1 205 ? 158.340 132.657 104.652 1.00 53.74 205 ILE CT CA 1
ATOM 1523 C C . ILE A 1 205 ? 157.208 131.670 104.892 1.00 53.74 205 ILE CT C 1
ATOM 1524 O O . ILE A 1 205 ? 156.278 131.574 104.081 1.00 53.74 205 ILE CT O 1
ATOM 1529 N N . TRP A 1 206 ? 157.293 130.944 106.009 1.00 54.38 206 TRP CT N 1
ATOM 1530 C CA . TRP A 1 206 ? 156.384 129.869 106.375 1.00 54.38 206 TRP CT CA 1
ATOM 1531 C C . TRP A 1 206 ? 155.561 130.277 107.587 1.00 54.38 206 TRP CT C 1
ATOM 1532 O O . TRP A 1 206 ? 155.954 131.145 108.369 1.00 54.38 206 TRP CT O 1
ATOM 1543 N N . ASN A 1 207 ? 154.428 129.604 107.754 1.00 56.03 207 ASN CT N 1
ATOM 1544 C CA . ASN A 1 207 ? 153.723 129.541 109.029 1.00 56.03 207 ASN CT CA 1
ATOM 1545 C C . ASN A 1 207 ? 153.969 128.137 109.570 1.00 56.03 207 ASN CT C 1
ATOM 1546 O O . ASN A 1 207 ? 153.298 127.184 109.161 1.00 56.03 207 ASN CT O 1
ATOM 1551 N N . TYR A 1 208 ? 154.936 128.010 110.484 1.00 54.09 208 TYR CT N 1
ATOM 1552 C CA . TYR A 1 208 ? 155.511 126.697 110.770 1.00 54.09 208 TYR CT CA 1
ATOM 1553 C C . TYR A 1 208 ? 154.579 125.827 111.605 1.00 54.09 208 TYR CT C 1
ATOM 1554 O O . TYR A 1 208 ? 154.652 124.595 111.537 1.00 54.09 208 TYR CT O 1
ATOM 1563 N N . GLN A 1 209 ? 153.698 126.437 112.401 1.00 53.95 209 GLN CT N 1
ATOM 1564 C CA . GLN A 1 209 ? 152.757 125.633 113.178 1.00 53.95 209 GLN CT CA 1
ATOM 1565 C C . GLN A 1 209 ? 151.650 125.071 112.296 1.00 53.95 209 GLN CT C 1
ATOM 1566 O O . GLN A 1 209 ? 151.174 123.954 112.523 1.00 53.95 209 GLN CT O 1
ATOM 1572 N N . THR A 1 210 ? 151.215 125.833 111.294 1.00 55.05 210 THR CT N 1
ATOM 1573 C CA . THR A 1 210 ? 150.261 125.294 110.332 1.00 55.05 210 THR CT CA 1
ATOM 1574 C C . THR A 1 210 ? 150.969 124.495 109.245 1.00 55.05 210 THR CT C 1
ATOM 1575 O O . THR A 1 210 ? 150.371 123.602 108.633 1.00 55.05 210 THR CT O 1
ATOM 1579 N N . GLY A 1 211 ? 152.242 124.795 108.997 1.00 56.43 211 GLY CT N 1
ATOM 1580 C CA . GLY A 1 211 ? 153.006 124.137 107.960 1.00 56.43 211 GLY CT CA 1
ATOM 1581 C C . GLY A 1 211 ? 152.911 124.772 106.592 1.00 56.43 211 GLY CT C 1
ATOM 1582 O O . GLY A 1 211 ? 153.561 124.287 105.657 1.00 56.43 211 GLY CT O 1
ATOM 1583 N N . ASP A 1 212 ? 152.128 125.836 106.441 1.00 58.22 212 ASP CT N 1
ATOM 1584 C CA . ASP A 1 212 ? 151.952 126.465 105.141 1.00 58.22 212 ASP CT CA 1
ATOM 1585 C C . ASP A 1 212 ? 153.135 127.364 104.803 1.00 58.22 212 ASP CT C 1
ATOM 1586 O O . ASP A 1 212 ? 153.860 127.833 105.682 1.00 58.22 212 ASP CT O 1
ATOM 1591 N N . ALA A 1 213 ? 153.322 127.601 103.507 1.00 56.83 213 ALA CT N 1
ATOM 1592 C CA . ALA A 1 213 ? 154.341 128.511 103.001 1.00 56.83 213 ALA CT CA 1
ATOM 1593 C C . ALA A 1 213 ? 153.665 129.808 102.585 1.00 56.83 213 ALA CT C 1
ATOM 1594 O O . ALA A 1 213 ? 152.936 129.839 101.588 1.00 56.83 213 ALA CT O 1
ATOM 1596 N N . LEU A 1 214 ? 153.902 130.871 103.350 1.00 58.01 214 LEU CT N 1
ATOM 1597 C CA . LEU A 1 214 ? 153.230 132.142 103.117 1.00 58.01 214 LEU CT CA 1
ATOM 1598 C C . LEU A 1 214 ? 153.760 132.864 101.884 1.00 58.01 214 LEU CT C 1
ATOM 1599 O O . LEU A 1 214 ? 152.975 133.403 101.099 1.00 58.01 214 LEU CT O 1
ATOM 1604 N N . ARG A 1 215 ? 155.078 132.891 101.699 1.00 60.68 215 ARG CT N 1
ATOM 1605 C CA . ARG A 1 215 ? 155.668 133.706 100.642 1.00 60.68 215 ARG CT CA 1
ATOM 1606 C C . ARG A 1 215 ? 156.949 133.066 100.121 1.00 60.68 215 ARG CT C 1
ATOM 1607 O O . ARG A 1 215 ? 157.677 132.411 100.866 1.00 60.68 215 ARG CT O 1
ATOM 1615 N N . THR A 1 216 ? 157.218 133.262 98.830 1.00 61.56 216 THR CT N 1
ATOM 1616 C CA . THR A 1 216 ? 158.424 132.760 98.182 1.00 61.56 216 THR CT CA 1
ATOM 1617 C C . THR A 1 216 ? 159.167 133.914 97.520 1.00 61.56 216 THR CT C 1
ATOM 1618 O O . THR A 1 216 ? 158.572 134.679 96.752 1.00 61.56 216 THR CT O 1
ATOM 1622 N N . LEU A 1 217 ? 160.464 134.027 97.808 1.00 62.60 217 LEU CT N 1
ATOM 1623 C CA . LEU A 1 217 ? 161.318 135.092 97.300 1.00 62.60 217 LEU CT CA 1
ATOM 1624 C C . LEU A 1 217 ? 162.528 134.477 96.613 1.00 62.60 217 LEU CT C 1
ATOM 1625 O O . LEU A 1 217 ? 163.060 133.463 97.075 1.00 62.60 217 LEU CT O 1
ATOM 1630 N N . ILE A 1 218 ? 162.961 135.089 95.516 1.00 64.60 218 ILE CT N 1
ATOM 1631 C CA . ILE A 1 218 ? 164.115 134.624 94.752 1.00 64.60 218 ILE CT CA 1
ATOM 1632 C C . ILE A 1 218 ? 165.147 135.743 94.679 1.00 64.60 218 ILE CT C 1
ATOM 1633 O O . ILE A 1 218 ? 164.821 136.876 94.301 1.00 64.60 218 ILE CT O 1
ATOM 1638 N N . PHE A 1 219 ? 166.403 135.417 95.035 1.00 64.72 219 PHE CT N 1
ATOM 1639 C CA . PHE A 1 219 ? 167.547 136.315 95.018 1.00 64.72 219 PHE CT CA 1
ATOM 1640 C C . PHE A 1 219 ? 168.517 135.936 93.898 1.00 64.72 219 PHE CT C 1
ATOM 1641 O O . PHE A 1 219 ? 168.585 134.767 93.504 1.00 64.72 219 PHE CT O 1
ATOM 1649 N N . PRO A 1 220 ? 169.258 136.907 93.342 1.00 64.27 220 PRO CT N 1
ATOM 1650 C CA . PRO A 1 220 ? 170.245 136.567 92.299 1.00 64.27 220 PRO CT CA 1
ATOM 1651 C C . PRO A 1 220 ? 171.379 135.682 92.790 1.00 64.27 220 PRO CT C 1
ATOM 1652 O O . PRO A 1 220 ? 171.916 134.884 92.013 1.00 64.27 220 PRO CT O 1
ATOM 1656 N N . GLY A 1 221 ? 171.772 135.816 94.052 1.00 65.28 221 GLY CT N 1
ATOM 1657 C CA . GLY A 1 221 ? 172.757 134.938 94.653 1.00 65.28 221 GLY CT CA 1
ATOM 1658 C C . GLY A 1 221 ? 172.159 134.262 95.870 1.00 65.28 221 GLY CT C 1
ATOM 1659 O O . GLY A 1 221 ? 171.243 134.792 96.500 1.00 65.28 221 GLY CT O 1
ATOM 1660 N N . TYR A 1 222 ? 172.672 133.070 96.189 1.00 65.89 222 TYR CT N 1
ATOM 1661 C CA . TYR A 1 222 ? 172.104 132.309 97.289 1.00 65.89 222 TYR CT CA 1
ATOM 1662 C C . TYR A 1 222 ? 172.437 132.986 98.617 1.00 65.89 222 TYR CT C 1
ATOM 1663 O O . TYR A 1 222 ? 173.541 133.504 98.804 1.00 65.89 222 TYR CT O 1
ATOM 1672 N N . PRO A 1 223 ? 171.483 133.016 99.544 1.00 61.39 223 PRO CT N 1
ATOM 1673 C CA . PRO A 1 223 ? 171.680 133.778 100.784 1.00 61.39 223 PRO CT CA 1
ATOM 1674 C C . PRO A 1 223 ? 172.630 133.116 101.768 1.00 61.39 223 PRO CT C 1
ATOM 1675 O O . PRO A 1 223 ? 172.507 131.926 102.067 1.00 61.39 223 PRO CT O 1
ATOM 1679 N N . LEU A 1 224 ? 173.586 133.897 102.273 1.00 61.31 224 LEU CT N 1
ATOM 1680 C CA . LEU A 1 224 ? 174.579 133.416 103.225 1.00 61.31 224 LEU CT CA 1
ATOM 1681 C C . LEU A 1 224 ? 174.081 133.540 104.660 1.00 61.31 224 LEU CT C 1
ATOM 1682 O O . LEU A 1 224 ? 174.001 132.544 105.383 1.00 61.31 224 LEU CT O 1
ATOM 1687 N N . CYS A 1 225 ? 173.759 134.758 105.086 1.00 61.22 225 CYS CT N 1
ATOM 1688 C CA . CYS A 1 225 ? 173.266 135.019 106.431 1.00 61.22 225 CYS CT CA 1
ATOM 1689 C C . CYS A 1 225 ? 172.131 136.029 106.358 1.00 61.22 225 CYS CT C 1
ATOM 1690 O O . CYS A 1 225 ? 172.087 136.854 105.440 1.00 61.22 225 CYS CT O 1
ATOM 1693 N N . MET A 1 226 ? 171.218 135.961 107.323 1.00 60.10 226 MET CT N 1
ATOM 1694 C CA . MET A 1 226 ? 169.978 136.720 107.291 1.00 60.10 226 MET CT CA 1
ATOM 1695 C C . MET A 1 226 ? 169.688 137.334 108.651 1.00 60.10 226 MET CT C 1
ATOM 1696 O O . MET A 1 226 ? 170.069 136.784 109.688 1.00 60.10 226 MET CT O 1
ATOM 1701 N N . SER A 1 227 ? 168.998 138.474 108.642 1.00 58.46 227 SER CT N 1
ATOM 1702 C CA . SER A 1 227 ? 168.504 139.043 109.896 1.00 58.46 227 SER CT CA 1
ATOM 1703 C C . SER A 1 227 ? 167.290 139.912 109.615 1.00 58.46 227 SER CT C 1
ATOM 1704 O O . SER A 1 227 ? 167.288 140.677 108.648 1.00 58.46 227 SER CT O 1
ATOM 1707 N N . LEU A 1 228 ? 166.269 139.813 110.459 1.00 56.46 228 LEU CT N 1
ATOM 1708 C CA . LEU A 1 228 ? 165.133 140.717 110.360 1.00 56.46 228 LEU CT CA 1
ATOM 1709 C C . LEU A 1 228 ? 165.338 141.945 111.236 1.00 56.46 228 LEU CT C 1
ATOM 1710 O O . LEU A 1 228 ? 166.066 141.913 112.233 1.00 56.46 228 LEU CT O 1
ATOM 1715 N N . ASP A 1 229 ? 164.684 143.037 110.847 1.00 56.78 229 ASP CT N 1
ATOM 1716 C CA . ASP A 1 229 ? 164.705 144.268 111.614 1.00 56.78 229 ASP CT CA 1
ATOM 1717 C C . ASP A 1 229 ? 163.932 144.073 112.919 1.00 56.78 229 ASP CT C 1
ATOM 1718 O O . ASP A 1 229 ? 163.120 143.152 113.032 1.00 56.78 229 ASP CT O 1
ATOM 1723 N N . PRO A 1 230 ? 164.198 144.902 113.943 1.00 55.77 230 PRO CT N 1
ATOM 1724 C CA . PRO A 1 230 ? 163.515 144.711 115.238 1.00 55.77 230 PRO CT CA 1
ATOM 1725 C C . PRO A 1 230 ? 162.002 144.836 115.180 1.00 55.77 230 PRO CT C 1
ATOM 1726 O O . PRO A 1 230 ? 161.311 144.240 116.012 1.00 55.77 230 PRO CT O 1
ATOM 1730 N N . SER A 1 231 ? 161.466 145.580 114.218 1.00 56.71 231 SER CT N 1
ATOM 1731 C CA . SER A 1 231 ? 160.024 145.726 114.075 1.00 56.71 231 SER CT CA 1
ATOM 1732 C C . SER A 1 231 ? 159.383 144.562 113.335 1.00 56.71 231 SER CT C 1
ATOM 1733 O O . SER A 1 231 ? 158.156 144.559 113.183 1.00 56.71 231 SER CT O 1
ATOM 1736 N N . SER A 1 232 ? 160.189 143.594 112.882 1.00 57.72 232 SER CT N 1
ATOM 1737 C CA . SER A 1 232 ? 159.769 142.478 112.037 1.00 57.72 232 SER CT CA 1
ATOM 1738 C C . SER A 1 232 ? 159.069 142.993 110.786 1.00 57.72 232 SER CT C 1
ATOM 1739 O O . SER A 1 232 ? 158.065 142.425 110.348 1.00 57.72 232 SER CT O 1
ATOM 1742 N N . ARG A 1 233 ? 159.588 144.084 110.218 1.00 58.20 233 ARG CT N 1
ATOM 1743 C CA . ARG A 1 233 ? 158.958 144.679 109.045 1.00 58.20 233 ARG CT CA 1
ATOM 1744 C C . ARG A 1 233 ? 159.807 144.477 107.798 1.00 58.20 233 ARG CT C 1
ATOM 1745 O O . ARG A 1 233 ? 159.300 144.562 106.674 1.00 58.20 233 ARG CT O 1
ATOM 1747 N N . ALA A 1 234 ? 161.099 144.211 107.971 1.00 56.09 234 ALA CT N 1
ATOM 1748 C CA . ALA A 1 234 ? 162.016 144.082 106.851 1.00 56.09 234 ALA CT CA 1
ATOM 1749 C C . ALA A 1 234 ? 162.974 142.922 107.081 1.00 56.09 234 ALA CT C 1
ATOM 1750 O O . ALA A 1 234 ? 163.192 142.474 108.209 1.00 56.09 234 ALA CT O 1
ATOM 1752 N N . ILE A 1 235 ? 163.535 142.439 105.978 1.00 58.34 235 ILE CT N 1
ATOM 1753 C CA . ILE A 1 235 ? 164.516 141.361 105.971 1.00 58.34 235 ILE CT CA 1
ATOM 1754 C C . ILE A 1 235 ? 165.793 141.872 105.319 1.00 58.34 235 ILE CT C 1
ATOM 1755 O O . ILE A 1 235 ? 165.748 142.466 104.236 1.00 58.34 235 ILE CT O 1
ATOM 1760 N N . PHE A 1 236 ? 166.929 141.645 105.975 1.00 58.20 236 PHE CT N 1
ATOM 1761 C CA . PHE A 1 236 ? 168.243 141.923 105.417 1.00 58.20 236 PHE CT CA 1
ATOM 1762 C C . PHE A 1 236 ? 168.914 140.598 105.091 1.00 58.20 236 PHE CT C 1
ATOM 1763 O O . PHE A 1 236 ? 168.973 139.701 105.943 1.00 58.20 236 PHE CT O 1
ATOM 1771 N N . VAL A 1 237 ? 169.399 140.473 103.858 1.00 59.30 237 VAL CT N 1
ATOM 1772 C CA . VAL A 1 237 ? 169.942 139.226 103.334 1.00 59.30 237 VAL CT CA 1
ATOM 1773 C C . VAL A 1 237 ? 171.288 139.510 102.681 1.00 59.30 237 VAL CT C 1
ATOM 1774 O O . VAL A 1 237 ? 171.382 140.362 101.793 1.00 59.30 237 VAL CT O 1
ATOM 1778 N N . SER A 1 238 ? 172.323 138.802 103.115 1.00 61.49 238 SER CT N 1
ATOM 1779 C CA . SER A 1 238 ? 173.609 138.818 102.434 1.00 61.49 238 SER CT CA 1
ATOM 1780 C C . SER A 1 238 ? 173.661 137.687 101.415 1.00 61.49 238 SER CT C 1
ATOM 1781 O O . SER A 1 238 ? 172.981 136.670 101.552 1.00 61.49 238 SER CT O 1
ATOM 1784 N N . CYS A 1 239 ? 174.476 137.873 100.380 1.00 66.61 239 CYS CT N 1
ATOM 1785 C CA . CYS A 1 239 ? 174.496 136.937 99.267 1.00 66.61 239 CYS CT CA 1
ATOM 1786 C C . CYS A 1 239 ? 175.925 136.696 98.803 1.00 66.61 239 CYS CT C 1
ATOM 1787 O O . CYS A 1 239 ? 176.870 137.339 99.264 1.00 66.61 239 CYS CT O 1
ATOM 1790 N N . GLU A 1 240 ? 176.065 135.745 97.875 1.00 69.82 240 GLU CT N 1
ATOM 1791 C CA . GLU A 1 240 ? 177.384 135.364 97.378 1.00 69.82 240 GLU CT CA 1
ATOM 1792 C C . GLU A 1 240 ? 177.982 136.426 96.465 1.00 69.82 240 GLU CT C 1
ATOM 1793 O O . GLU A 1 240 ? 179.194 136.423 96.224 1.00 69.82 240 GLU CT O 1
ATOM 1799 N N . ASP A 1 241 ? 177.161 137.335 95.947 1.00 68.83 241 ASP CT N 1
ATOM 1800 C CA . ASP A 1 241 ? 177.657 138.356 95.027 1.00 68.83 241 ASP CT CA 1
ATOM 1801 C C . ASP A 1 241 ? 178.202 139.593 95.731 1.00 68.83 241 ASP CT C 1
ATOM 1802 O O . ASP A 1 241 ? 178.259 140.631 95.053 1.00 68.83 241 ASP CT O 1
ATOM 1807 N N . SER A 1 242 ? 178.578 139.470 97.008 1.00 70.83 242 SER CT N 1
ATOM 1808 C CA . SER A 1 242 ? 179.114 140.574 97.811 1.00 70.83 242 SER CT CA 1
ATOM 1809 C C . SER A 1 242 ? 178.151 141.757 97.851 1.00 70.83 242 SER CT C 1
ATOM 1810 O O . SER A 1 242 ? 178.536 142.904 97.613 1.00 70.83 242 SER CT O 1
ATOM 1813 N N . SER A 1 243 ? 176.884 141.477 98.146 1.00 67.98 243 SER CT N 1
ATOM 1814 C CA . SER A 1 243 ? 175.868 142.514 98.215 1.00 67.98 243 SER CT CA 1
ATOM 1815 C C . SER A 1 243 ? 174.885 142.198 99.332 1.00 67.98 243 SER CT C 1
ATOM 1816 O O . SER A 1 243 ? 174.696 141.043 99.720 1.00 67.98 243 SER CT O 1
ATOM 1819 N N . LEU A 1 244 ? 174.261 143.253 99.845 1.00 66.57 244 LEU CT N 1
ATOM 1820 C CA . LEU A 1 244 ? 173.230 143.161 100.867 1.00 66.57 244 LEU CT CA 1
ATOM 1821 C C . LEU A 1 244 ? 171.912 143.645 100.286 1.00 66.57 244 LEU CT C 1
ATOM 1822 O O . LEU A 1 244 ? 171.868 144.692 99.629 1.00 66.57 244 LEU CT O 1
ATOM 1827 N N . TYR A 1 245 ? 170.850 142.894 100.563 1.00 64.33 245 TYR CT N 1
ATOM 1828 C CA . TYR A 1 245 ? 169.523 143.091 100.002 1.00 64.33 245 TYR CT CA 1
ATOM 1829 C C . TYR A 1 245 ? 168.539 143.348 101.133 1.00 64.33 245 TYR CT C 1
ATOM 1830 O O . TYR A 1 245 ? 168.654 142.754 102.210 1.00 64.33 245 TYR CT O 1
ATOM 1839 N N . VAL A 1 246 ? 167.574 144.229 100.889 1.00 62.96 246 VAL CT N 1
ATOM 1840 C CA . VAL A 1 246 ? 166.547 144.561 101.868 1.00 62.96 246 VAL CT CA 1
ATOM 1841 C C . VAL A 1 246 ? 165.183 144.281 101.249 1.00 62.96 246 VAL CT C 1
ATOM 1842 O O . VAL A 1 246 ? 164.955 144.567 100.067 1.00 62.96 246 VAL CT O 1
ATOM 1846 N N . ALA A 1 247 ? 164.302 143.661 102.028 1.00 63.23 247 ALA CT N 1
ATOM 1847 C CA . ALA A 1 247 ? 162.950 143.337 101.600 1.00 63.23 247 ALA CT CA 1
ATOM 1848 C C . ALA A 1 247 ? 161.960 143.890 102.611 1.00 63.23 247 ALA CT C 1
ATOM 1849 O O . ALA A 1 247 ? 162.002 143.519 103.787 1.00 63.23 247 ALA CT O 1
ATOM 1851 N N . GLU A 1 248 ? 161.071 144.764 102.152 1.00 66.31 248 GLU CT N 1
ATOM 1852 C CA . GLU A 1 248 ? 160.054 145.370 103.000 1.00 66.31 248 GLU CT CA 1
ATOM 1853 C C . GLU A 1 248 ? 158.778 144.547 102.895 1.00 66.31 248 GLU CT C 1
ATOM 1854 O O . GLU A 1 248 ? 158.156 144.492 101.830 1.00 66.31 248 GLU CT O 1
ATOM 1860 N N . MET A 1 249 ? 158.393 143.905 103.999 1.00 64.39 249 MET CT N 1
ATOM 1861 C CA . MET A 1 249 ? 157.233 143.021 103.962 1.00 64.39 249 MET CT CA 1
ATOM 1862 C C . MET A 1 249 ? 155.931 143.801 104.091 1.00 64.39 249 MET CT C 1
ATOM 1863 O O . MET A 1 249 ? 154.851 143.267 103.813 1.00 64.39 249 MET CT O 1
ATOM 1868 N N . PHE A 1 250 ? 156.008 145.059 104.513 1.00 65.05 250 PHE CT N 1
ATOM 1869 C CA . PHE A 1 250 ? 154.847 145.934 104.621 1.00 65.05 250 PHE CT CA 1
ATOM 1870 C C . PHE A 1 250 ? 155.107 147.272 103.941 1.00 65.05 250 PHE CT C 1
ATOM 1871 O O . PHE A 1 250 ? 154.773 148.334 104.468 1.00 65.05 250 PHE CT O 1
ATOM 1879 N N . GLY A 1 251 ? 155.701 147.235 102.752 1.00 71.32 251 GLY CT N 1
ATOM 1880 C CA . GLY A 1 251 ? 156.031 148.453 102.042 1.00 71.32 251 GLY CT CA 1
ATOM 1881 C C . GLY A 1 251 ? 154.943 148.909 101.094 1.00 71.32 251 GLY CT C 1
ATOM 1882 O O . GLY A 1 251 ? 153.769 148.973 101.472 1.00 71.32 251 GLY CT O 1
ATOM 1883 N N . GLU A 1 252 ? 155.329 149.247 99.861 1.00 77.52 252 GLU CT N 1
ATOM 1884 C CA . GLU A 1 252 ? 154.385 149.650 98.826 1.00 77.52 252 GLU CT CA 1
ATOM 1885 C C . GLU A 1 252 ? 153.451 148.496 98.487 1.00 77.52 252 GLU CT C 1
ATOM 1886 O O . GLU A 1 252 ? 152.234 148.598 98.669 1.00 77.52 252 GLU CT O 1
ATOM 1892 N N . LYS A 1 253 ? 154.015 147.395 97.997 1.00 74.59 253 LYS CT N 1
ATOM 1893 C CA . LYS A 1 253 ? 153.282 146.148 97.853 1.00 74.59 253 LYS CT CA 1
ATOM 1894 C C . LYS A 1 253 ? 153.701 145.214 98.974 1.00 74.59 253 LYS CT C 1
ATOM 1895 O O . LYS A 1 253 ? 154.860 144.773 98.997 1.00 74.59 253 LYS CT O 1
ATOM 1901 N N . PRO A 1 254 ? 152.819 144.905 99.925 1.00 70.59 254 PRO CT N 1
ATOM 1902 C CA . PRO A 1 254 ? 153.223 144.073 101.066 1.00 70.59 254 PRO CT CA 1
ATOM 1903 C C . PRO A 1 254 ? 153.484 142.636 100.642 1.00 70.59 254 PRO CT C 1
ATOM 1904 O O . PRO A 1 254 ? 152.729 142.056 99.860 1.00 70.59 254 PRO CT O 1
ATOM 1908 N N . LEU A 1 255 ? 154.578 142.070 101.154 1.00 67.03 255 LEU CT N 1
ATOM 1909 C CA . LEU A 1 255 ? 154.836 140.650 100.948 1.00 67.03 255 LEU CT CA 1
ATOM 1910 C C . LEU A 1 255 ? 153.843 139.803 101.730 1.00 67.03 255 LEU CT C 1
ATOM 1911 O O . LEU A 1 255 ? 153.342 138.792 101.225 1.00 67.03 255 LEU CT O 1
ATOM 1916 N N . LEU A 1 256 ? 153.549 140.203 102.963 1.00 66.93 256 LEU CT N 1
ATOM 1917 C CA . LEU A 1 256 ? 152.576 139.537 103.816 1.00 66.93 256 LEU CT CA 1
ATOM 1918 C C . LEU A 1 256 ? 151.520 140.548 104.232 1.00 66.93 256 LEU CT C 1
ATOM 1919 O O . LEU A 1 256 ? 151.854 141.669 104.626 1.00 66.93 256 LEU CT O 1
ATOM 1924 N N . GLY A 1 257 ? 150.252 140.160 104.137 1.00 72.73 257 GLY CT N 1
ATOM 1925 C CA . GLY A 1 257 ? 149.180 141.012 104.591 1.00 72.73 257 GLY CT CA 1
ATOM 1926 C C . GLY A 1 257 ? 147.976 141.011 103.674 1.00 72.73 257 GLY CT C 1
ATOM 1927 O O . GLY A 1 257 ? 147.863 140.192 102.756 1.00 72.73 257 GLY CT O 1
ATOM 1928 N N . PRO A 1 258 ? 147.033 141.926 103.931 1.00 75.33 258 PRO CT N 1
ATOM 1929 C CA . PRO A 1 258 ? 145.837 142.007 103.074 1.00 75.33 258 PRO CT CA 1
ATOM 1930 C C . PRO A 1 258 ? 146.136 142.414 101.642 1.00 75.33 258 PRO CT C 1
ATOM 1931 O O . PRO A 1 258 ? 145.469 141.938 100.715 1.00 75.33 258 PRO CT O 1
ATOM 1935 N N . GLY A 1 259 ? 147.124 143.280 101.433 1.00 73.32 259 GLY CT N 1
ATOM 1936 C CA . GLY A 1 259 ? 147.479 143.732 100.106 1.00 73.32 259 GLY CT CA 1
ATOM 1937 C C . GLY A 1 259 ? 148.431 142.835 99.354 1.00 73.32 259 GLY CT C 1
ATOM 1938 O O . GLY A 1 259 ? 148.854 143.180 98.248 1.00 73.32 259 GLY CT O 1
ATOM 1939 N N . SER A 1 260 ? 148.783 141.688 99.924 1.00 72.26 260 SER CT N 1
ATOM 1940 C CA . SER A 1 260 ? 149.726 140.779 99.297 1.00 72.26 260 SER CT CA 1
ATOM 1941 C C . SER A 1 260 ? 149.065 140.001 98.167 1.00 72.26 260 SER CT C 1
ATOM 1942 O O . SER A 1 260 ? 147.837 139.924 98.068 1.00 72.26 260 SER CT O 1
ATOM 1945 N N . GLU A 1 261 ? 149.900 139.423 97.309 1.00 72.04 261 GLU CT N 1
ATOM 1946 C CA . GLU A 1 261 ? 149.408 138.590 96.224 1.00 72.04 261 GLU CT CA 1
ATOM 1947 C C . GLU A 1 261 ? 149.130 137.176 96.720 1.00 72.04 261 GLU CT C 1
ATOM 1948 O O . GLU A 1 261 ? 149.109 136.908 97.924 1.00 72.04 261 GLU CT O 1
ATOM 1954 N N . ASP A 1 262 ? 148.902 136.269 95.773 1.00 70.90 262 ASP CT N 1
ATOM 1955 C CA . ASP A 1 262 ? 148.672 134.864 96.084 1.00 70.90 262 ASP CT CA 1
ATOM 1956 C C . ASP A 1 262 ? 149.946 134.248 96.652 1.00 70.90 262 ASP CT C 1
ATOM 1957 O O . ASP A 1 262 ? 151.049 134.587 96.203 1.00 70.90 262 ASP CT O 1
ATOM 1962 N N . PRO A 1 263 ? 149.838 133.372 97.658 1.00 68.50 263 PRO CT N 1
ATOM 1963 C CA . PRO A 1 263 ? 151.048 132.727 98.201 1.00 68.50 263 PRO CT CA 1
ATOM 1964 C C . PRO A 1 263 ? 151.781 131.842 97.206 1.00 68.50 263 PRO CT C 1
ATOM 1965 O O . PRO A 1 263 ? 152.979 131.587 97.381 1.00 68.50 263 PRO CT O 1
ATOM 1969 N N . SER A 1 264 ? 151.097 131.355 96.169 1.00 69.66 264 SER CT N 1
ATOM 1970 C CA . SER A 1 264 ? 151.770 130.556 95.152 1.00 69.66 264 SER CT CA 1
ATOM 1971 C C . SER A 1 264 ? 152.642 131.403 94.234 1.00 69.66 264 SER CT C 1
ATOM 1972 O O . SER A 1 264 ? 153.546 130.863 93.587 1.00 69.66 264 SER CT O 1
ATOM 1975 N N . THR A 1 265 ? 152.393 132.708 94.158 1.00 69.74 265 THR CT N 1
ATOM 1976 C CA . THR A 1 265 ? 153.209 133.579 93.326 1.00 69.74 265 THR CT CA 1
ATOM 1977 C C . THR A 1 265 ? 154.577 133.802 93.960 1.00 69.74 265 THR CT C 1
ATOM 1978 O O . THR A 1 265 ? 154.758 133.667 95.173 1.00 69.74 265 THR CT O 1
ATOM 1982 N N . VAL A 1 266 ? 155.545 134.158 93.119 1.00 66.57 266 VAL CT N 1
ATOM 1983 C CA . VAL A 1 266 ? 156.945 134.272 93.507 1.00 66.57 266 VAL CT CA 1
ATOM 1984 C C . VAL A 1 266 ? 157.378 135.721 93.340 1.00 66.57 266 VAL CT C 1
ATOM 1985 O O . VAL A 1 266 ? 157.140 136.327 92.288 1.00 66.57 266 VAL CT O 1
ATOM 1989 N N . VAL A 1 267 ? 158.011 136.277 94.371 1.00 65.36 267 VAL CT N 1
ATOM 1990 C CA . VAL A 1 267 ? 158.529 137.639 94.343 1.00 65.36 267 VAL CT CA 1
ATOM 1991 C C . VAL A 1 267 ? 160.045 137.566 94.215 1.00 65.36 267 VAL CT C 1
ATOM 1992 O O . VAL A 1 267 ? 160.707 136.860 94.986 1.00 65.36 267 VAL CT O 1
ATOM 1996 N N . GLN A 1 268 ? 160.593 138.279 93.238 1.00 67.74 268 GLN CT N 1
ATOM 1997 C CA . GLN A 1 268 ? 162.026 138.282 92.985 1.00 67.74 268 GLN CT CA 1
ATOM 1998 C C . GLN A 1 268 ? 162.615 139.613 93.427 1.00 67.74 268 GLN CT C 1
ATOM 1999 O O . GLN A 1 268 ? 162.124 140.677 93.033 1.00 67.74 268 GLN CT O 1
ATOM 2005 N N . ILE A 1 269 ? 163.663 139.548 94.240 1.00 68.65 269 ILE CT N 1
ATOM 2006 C CA . ILE A 1 269 ? 164.280 140.723 94.843 1.00 68.65 269 ILE CT CA 1
ATOM 2007 C C . ILE A 1 269 ? 165.616 140.946 94.149 1.00 68.65 269 ILE CT C 1
ATOM 2008 O O . ILE A 1 269 ? 166.535 140.133 94.282 1.00 68.65 269 ILE CT O 1
ATOM 2013 N N . SER A 1 270 ? 165.738 142.051 93.414 1.00 69.52 270 SER CT N 1
ATOM 2014 C CA . SER A 1 270 ? 166.889 142.269 92.547 1.00 69.52 270 SER CT CA 1
ATOM 2015 C C . SER A 1 270 ? 167.616 143.582 92.803 1.00 69.52 270 SER CT C 1
ATOM 2016 O O . SER A 1 270 ? 168.667 143.813 92.198 1.00 69.52 270 SER CT O 1
ATOM 2019 N N . THR A 1 271 ? 167.099 144.445 93.673 1.00 70.57 271 THR CT N 1
ATOM 2020 C CA . THR A 1 271 ? 167.733 145.726 93.933 1.00 70.57 271 THR CT CA 1
ATOM 2021 C C . THR A 1 271 ? 168.576 145.640 95.198 1.00 70.57 271 THR CT C 1
ATOM 2022 O O . THR A 1 271 ? 168.023 145.463 96.293 1.00 70.57 271 THR CT O 1
ATOM 2026 N N . PRO A 1 272 ? 169.899 145.756 95.098 1.00 68.50 272 PRO CT N 1
ATOM 2027 C CA . PRO A 1 272 ? 170.738 145.641 96.295 1.00 68.50 272 PRO CT CA 1
ATOM 2028 C C . PRO A 1 272 ? 170.666 146.883 97.166 1.00 68.50 272 PRO CT C 1
ATOM 2029 O O . PRO A 1 272 ? 170.716 148.014 96.678 1.00 68.50 272 PRO CT O 1
ATOM 2033 N N . PHE A 1 273 ? 170.535 146.655 98.474 1.00 71.00 273 PHE CT N 1
ATOM 2034 C CA . PHE A 1 273 ? 170.697 147.746 99.428 1.00 71.00 273 PHE CT CA 1
ATOM 2035 C C . PHE A 1 273 ? 172.126 148.268 99.421 1.00 71.00 273 PHE CT C 1
ATOM 2036 O O . PHE A 1 273 ? 172.356 149.480 99.507 1.00 71.00 273 PHE CT O 1
ATOM 2044 N N . GLY A 1 274 ? 173.097 147.370 99.317 1.00 69.23 274 GLY CT N 1
ATOM 2045 C CA . GLY A 1 274 ? 174.479 147.791 99.276 1.00 69.23 274 GLY CT CA 1
ATOM 2046 C C . GLY A 1 274 ? 175.348 146.761 98.593 1.00 69.23 274 GLY CT C 1
ATOM 2047 O O . GLY A 1 274 ? 174.936 145.623 98.370 1.00 69.23 274 GLY CT O 1
ATOM 2048 N N . ALA A 1 275 ? 176.572 147.175 98.276 1.00 71.24 275 ALA CT N 1
ATOM 2049 C CA . ALA A 1 275 ? 177.529 146.294 97.626 1.00 71.24 275 ALA CT CA 1
ATOM 2050 C C . ALA A 1 275 ? 178.879 146.443 98.310 1.00 71.24 275 ALA CT C 1
ATOM 2051 O O . ALA A 1 275 ? 179.178 147.473 98.918 1.00 71.24 275 ALA CT O 1
ATOM 2053 N N . THR A 1 276 ? 179.694 145.397 98.202 1.00 72.00 276 THR CT N 1
ATOM 2054 C CA . THR A 1 276 ? 180.978 145.338 98.881 1.00 72.00 276 THR CT CA 1
ATOM 2055 C C . THR A 1 276 ? 182.069 144.968 97.885 1.00 72.00 276 THR CT C 1
ATOM 2056 O O . THR A 1 276 ? 181.918 144.029 97.096 1.00 72.00 276 THR CT O 1
ATOM 2060 N N . GLN A 1 277 ? 183.163 145.729 97.924 1.00 74.16 277 GLN CT N 1
ATOM 2061 C CA . GLN A 1 277 ? 184.280 145.528 97.013 1.00 74.16 277 GLN CT CA 1
ATOM 2062 C C . GLN A 1 277 ? 184.948 144.180 97.308 1.00 74.16 277 GLN CT C 1
ATOM 2063 O O . GLN A 1 277 ? 185.132 143.816 98.472 1.00 74.16 277 GLN CT O 1
ATOM 2069 N N . PRO A 1 278 ? 185.301 143.411 96.269 1.00 74.23 278 PRO CT N 1
ATOM 2070 C CA . PRO A 1 278 ? 185.716 142.011 96.507 1.00 74.23 278 PRO CT CA 1
ATOM 2071 C C . PRO A 1 278 ? 187.055 141.826 97.210 1.00 74.23 278 PRO CT C 1
ATOM 2072 O O . PRO A 1 278 ? 187.415 140.681 97.509 1.00 74.23 278 PRO CT O 1
ATOM 2076 N N . ASP A 1 279 ? 187.813 142.890 97.486 1.00 73.52 279 ASP CT N 1
ATOM 2077 C CA . ASP A 1 279 ? 188.976 142.725 98.356 1.00 73.52 279 ASP CT CA 1
ATOM 2078 C C . ASP A 1 279 ? 188.540 142.643 99.814 1.00 73.52 279 ASP CT C 1
ATOM 2079 O O . ASP A 1 279 ? 189.302 142.211 100.685 1.00 73.52 279 ASP CT O 1
ATOM 2084 N N . VAL A 1 280 ? 187.314 143.090 100.094 1.00 68.91 280 VAL CT N 1
ATOM 2085 C CA . VAL A 1 280 ? 186.718 142.918 101.415 1.00 68.91 280 VAL CT CA 1
ATOM 2086 C C . VAL A 1 280 ? 185.971 141.592 101.483 1.00 68.91 280 VAL CT C 1
ATOM 2087 O O . VAL A 1 280 ? 186.007 140.889 102.501 1.00 68.91 280 VAL CT O 1
ATOM 2091 N N . GLY A 1 281 ? 185.285 141.227 100.401 1.00 66.00 281 GLY CT N 1
ATOM 2092 C CA . GLY A 1 281 ? 184.606 139.956 100.312 1.00 66.00 281 GLY CT CA 1
ATOM 2093 C C . GLY A 1 281 ? 183.145 140.039 100.702 1.00 66.00 281 GLY CT C 1
ATOM 2094 O O . GLY A 1 281 ? 182.703 141.003 101.334 1.00 66.00 281 GLY CT O 1
ATOM 2095 N N . PRO A 1 282 ? 182.361 139.032 100.315 1.00 64.68 282 PRO CT N 1
ATOM 2096 C CA . PRO A 1 282 ? 180.952 138.994 100.728 1.00 64.68 282 PRO CT CA 1
ATOM 2097 C C . PRO A 1 282 ? 180.817 138.808 102.231 1.00 64.68 282 PRO CT C 1
ATOM 2098 O O . PRO A 1 282 ? 181.604 138.097 102.857 1.00 64.68 282 PRO CT O 1
ATOM 2102 N N . ALA A 1 283 ? 179.800 139.449 102.803 1.00 62.72 283 ALA CT N 1
ATOM 2103 C CA . ALA A 1 283 ? 179.612 139.443 104.249 1.00 62.72 283 ALA CT CA 1
ATOM 2104 C C . ALA A 1 283 ? 179.214 138.053 104.728 1.00 62.72 283 ALA CT C 1
ATOM 2105 O O . ALA A 1 283 ? 178.256 137.463 104.218 1.00 62.72 283 ALA CT O 1
ATOM 2107 N N . SER A 1 284 ? 179.947 137.531 105.712 1.00 58.82 284 SER CT N 1
ATOM 2108 C CA . SER A 1 284 ? 179.671 136.202 106.241 1.00 58.82 284 SER CT CA 1
ATOM 2109 C C . SER A 1 284 ? 178.777 136.227 107.472 1.00 58.82 284 SER CT C 1
ATOM 2110 O O . SER A 1 284 ? 178.083 135.239 107.734 1.00 58.82 284 SER CT O 1
ATOM 2113 N N . CYS A 1 285 ? 178.775 137.321 108.228 1.00 59.49 285 CYS CT N 1
ATOM 2114 C CA . CYS A 1 285 ? 177.874 137.483 109.356 1.00 59.49 285 CYS CT CA 1
ATOM 2115 C C . CYS A 1 285 ? 177.170 138.827 109.264 1.00 59.49 285 CYS CT C 1
ATOM 2116 O O . CYS A 1 285 ? 177.744 139.819 108.803 1.00 59.49 285 CYS CT O 1
ATOM 2119 N N . LEU A 1 286 ? 175.936 138.848 109.763 1.00 57.00 286 LEU CT N 1
ATOM 2120 C CA . LEU A 1 286 ? 175.004 139.955 109.575 1.00 57.00 286 LEU CT CA 1
ATOM 2121 C C . LEU A 1 286 ? 174.240 140.158 110.873 1.00 57.00 286 LEU CT C 1
ATOM 2122 O O . LEU A 1 286 ? 173.613 139.216 111.363 1.00 57.00 286 LEU CT O 1
ATOM 2127 N N . SER A 1 287 ? 174.278 141.368 111.432 1.00 56.60 287 SER CT N 1
ATOM 2128 C CA . SER A 1 287 ? 173.538 141.639 112.655 1.00 56.60 287 SER CT CA 1
ATOM 2129 C C . SER A 1 287 ? 172.928 143.034 112.618 1.00 56.60 287 SER CT C 1
ATOM 2130 O O . SER A 1 287 ? 173.454 143.949 111.976 1.00 56.60 287 SER CT O 1
ATOM 2133 N N . VAL A 1 288 ? 171.809 143.181 113.325 1.00 55.23 288 VAL CT N 1
ATOM 2134 C CA . VAL A 1 288 ? 171.026 144.411 113.362 1.00 55.23 288 VAL CT CA 1
ATOM 2135 C C . VAL A 1 288 ? 171.023 144.928 114.793 1.00 55.23 288 VAL CT C 1
ATOM 2136 O O . VAL A 1 288 ? 170.855 144.150 115.738 1.00 55.23 288 VAL CT O 1
ATOM 2140 N N . SER A 1 289 ? 171.209 146.237 114.948 1.00 56.48 289 SER CT N 1
ATOM 2141 C CA . SER A 1 289 ? 171.282 146.845 116.265 1.00 56.48 289 SER CT CA 1
ATOM 2142 C C . SER A 1 289 ? 169.919 146.839 116.954 1.00 56.48 289 SER CT C 1
ATOM 2143 O O . SER A 1 289 ? 168.904 146.393 116.411 1.00 56.48 289 SER CT O 1
ATOM 2146 N N . TYR A 1 290 ? 169.918 147.354 118.185 1.00 53.19 290 TYR CT N 1
ATOM 2147 C CA . TYR A 1 290 ? 168.698 147.408 118.980 1.00 53.19 290 TYR CT CA 1
ATOM 2148 C C . TYR A 1 290 ? 167.678 148.363 118.372 1.00 53.19 290 TYR CT C 1
ATOM 2149 O O . TYR A 1 290 ? 166.489 148.036 118.286 1.00 53.19 290 TYR CT O 1
ATOM 2158 N N . ASP A 1 291 ? 168.121 149.546 117.941 1.00 58.73 291 ASP CT N 1
ATOM 2159 C CA . ASP A 1 291 ? 167.189 150.510 117.363 1.00 58.73 291 ASP CT CA 1
ATOM 2160 C C . ASP A 1 291 ? 166.796 150.120 115.944 1.00 58.73 291 ASP CT C 1
ATOM 2161 O O . ASP A 1 291 ? 165.709 150.473 115.474 1.00 58.73 291 ASP CT O 1
ATOM 2166 N N . GLY A 1 292 ? 167.665 149.392 115.246 1.00 60.19 292 GLY CT N 1
ATOM 2167 C CA . GLY A 1 292 ? 167.416 148.976 113.882 1.00 60.19 292 GLY CT CA 1
ATOM 2168 C C . GLY A 1 292 ? 167.817 149.986 112.828 1.00 60.19 292 GLY CT C 1
ATOM 2169 O O . GLY A 1 292 ? 167.643 149.713 111.635 1.00 60.19 292 GLY CT O 1
ATOM 2170 N N . THR A 1 293 ? 168.337 151.145 113.233 1.00 64.43 293 THR CT N 1
ATOM 2171 C CA . THR A 1 293 ? 168.736 152.162 112.267 1.00 64.43 293 THR CT CA 1
ATOM 2172 C C . THR A 1 293 ? 170.066 151.818 111.613 1.00 64.43 293 THR CT C 1
ATOM 2173 O O . THR A 1 293 ? 170.395 152.339 110.540 1.00 64.43 293 THR CT O 1
ATOM 2177 N N . MET A 1 294 ? 170.861 150.975 112.263 1.00 64.51 294 MET CT N 1
ATOM 2178 C CA . MET A 1 294 ? 172.266 150.781 111.933 1.00 64.51 294 MET CT CA 1
ATOM 2179 C C . MET A 1 294 ? 172.634 149.309 112.076 1.00 64.51 294 MET CT C 1
ATOM 2180 O O . MET A 1 294 ? 172.117 148.607 112.953 1.00 64.51 294 MET CT O 1
ATOM 2185 N N . LEU A 1 295 ? 173.516 148.837 111.200 1.00 59.67 295 LEU CT N 1
ATOM 2186 C CA . LEU A 1 295 ? 173.714 147.415 110.950 1.00 59.67 295 LEU CT CA 1
ATOM 2187 C C . LEU A 1 295 ? 175.202 147.089 110.891 1.00 59.67 295 LEU CT C 1
ATOM 2188 O O . LEU A 1 295 ? 176.027 147.950 110.582 1.00 59.67 295 LEU CT O 1
ATOM 2193 N N . LEU A 1 296 ? 175.543 145.835 111.182 1.00 56.33 296 LEU CT N 1
ATOM 2194 C CA . LEU A 1 296 ? 176.932 145.394 111.218 1.00 56.33 296 LEU CT CA 1
ATOM 2195 C C . LEU A 1 296 ? 177.124 144.155 110.356 1.00 56.33 296 LEU CT C 1
ATOM 2196 O O . LEU A 1 296 ? 176.292 143.240 110.382 1.00 56.33 296 LEU CT O 1
ATOM 2201 N N . THR A 1 297 ? 178.223 144.123 109.598 1.00 60.21 297 THR CT N 1
ATOM 2202 C CA . THR A 1 297 ? 178.589 142.954 108.804 1.00 60.21 297 THR CT CA 1
ATOM 2203 C C . THR A 1 297 ? 180.040 142.570 109.042 1.00 60.21 297 THR CT C 1
ATOM 2204 O O . THR A 1 297 ? 180.907 143.438 109.193 1.00 60.21 297 THR CT O 1
ATOM 2208 N N . GLY A 1 298 ? 180.290 141.263 109.061 1.00 59.98 298 GLY CT N 1
ATOM 2209 C CA . GLY A 1 298 ? 181.628 140.715 109.197 1.00 59.98 298 GLY CT CA 1
ATOM 2210 C C . GLY A 1 298 ? 182.052 140.033 107.906 1.00 59.98 298 GLY CT C 1
ATOM 2211 O O . GLY A 1 298 ? 181.248 139.365 107.254 1.00 59.98 298 GLY CT O 1
ATOM 2212 N N . HIS A 1 299 ? 183.320 140.202 107.561 1.00 61.75 299 HIS CT N 1
ATOM 2213 C CA . HIS A 1 299 ? 183.832 139.767 106.272 1.00 61.75 299 HIS CT CA 1
ATOM 2214 C C . HIS A 1 299 ? 185.000 138.802 106.441 1.00 61.75 299 HIS CT C 1
ATOM 2215 O O . HIS A 1 299 ? 185.699 138.829 107.459 1.00 61.75 299 HIS CT O 1
ATOM 2222 N N . PRO A 1 300 ? 185.234 137.919 105.457 1.00 63.11 300 PRO CT N 1
ATOM 2223 C CA . PRO A 1 300 ? 186.325 136.938 105.603 1.00 63.11 300 PRO CT CA 1
ATOM 2224 C C . PRO A 1 300 ? 187.718 137.540 105.535 1.00 63.11 300 PRO CT C 1
ATOM 2225 O O . PRO A 1 300 ? 188.697 136.849 105.839 1.00 63.11 300 PRO CT O 1
ATOM 2229 N N . ARG A 1 301 ? 187.845 138.797 105.123 1.00 64.53 301 ARG CT N 1
ATOM 2230 C CA . ARG A 1 301 ? 189.152 139.436 105.089 1.00 64.53 301 ARG CT CA 1
ATOM 2231 C C . ARG A 1 301 ? 189.461 140.230 106.351 1.00 64.53 301 ARG CT C 1
ATOM 2232 O O . ARG A 1 301 ? 190.498 140.899 106.402 1.00 64.53 301 ARG CT O 1
ATOM 2240 N N . GLY A 1 302 ? 188.597 140.173 107.363 1.00 62.08 302 GLY CT N 1
ATOM 2241 C CA . GLY A 1 302 ? 188.880 140.766 108.652 1.00 62.08 302 GLY CT CA 1
ATOM 2242 C C . GLY A 1 302 ? 188.102 142.015 108.986 1.00 62.08 302 GLY CT C 1
ATOM 2243 O O . GLY A 1 302 ? 188.035 142.385 110.164 1.00 62.08 302 GLY CT O 1
ATOM 2244 N N . GLN A 1 303 ? 187.505 142.668 108.002 1.00 62.79 303 GLN CT N 1
ATOM 2245 C CA . GLN A 1 303 ? 186.876 143.953 108.244 1.00 62.79 303 GLN CT CA 1
ATOM 2246 C C . GLN A 1 303 ? 185.487 143.785 108.848 1.00 62.79 303 GLN CT C 1
ATOM 2247 O O . GLN A 1 303 ? 184.687 142.955 108.411 1.00 62.79 303 GLN CT O 1
ATOM 2253 N N . ILE A 1 304 ? 185.212 144.587 109.873 1.00 60.21 304 ILE CT N 1
ATOM 2254 C CA . ILE A 1 304 ? 183.875 144.750 110.430 1.00 60.21 304 ILE CT CA 1
ATOM 2255 C C . ILE A 1 304 ? 183.350 146.092 109.947 1.00 60.21 304 ILE CT C 1
ATOM 2256 O O . ILE A 1 304 ? 183.960 147.132 110.221 1.00 60.21 304 ILE CT O 1
ATOM 2261 N N . MET A 1 305 ? 182.229 146.076 109.230 1.00 64.57 305 MET CT N 1
ATOM 2262 C CA . MET A 1 305 ? 181.744 147.275 108.563 1.00 64.57 305 MET CT CA 1
ATOM 2263 C C . MET A 1 305 ? 180.344 147.639 109.034 1.00 64.57 305 MET CT C 1
ATOM 2264 O O . MET A 1 305 ? 179.482 146.769 109.215 1.00 64.57 305 MET CT O 1
ATOM 2269 N N . ARG A 1 306 ? 180.141 148.939 109.235 1.00 66.19 306 ARG CT N 1
ATOM 2270 C CA . ARG A 1 306 ? 178.905 149.487 109.771 1.00 66.19 306 ARG CT CA 1
ATOM 2271 C C . ARG A 1 306 ? 178.118 150.147 108.652 1.00 66.19 306 ARG CT C 1
ATOM 2272 O O . ARG A 1 306 ? 178.655 150.979 107.913 1.00 66.19 306 ARG CT O 1
ATOM 2280 N N . TRP A 1 307 ? 176.849 149.778 108.537 1.00 65.11 307 TRP CT N 1
ATOM 2281 C CA . TRP A 1 307 ? 175.955 150.285 107.509 1.00 65.11 307 TRP CT CA 1
ATOM 2282 C C . TRP A 1 307 ? 174.869 151.128 108.158 1.00 65.11 307 TRP CT C 1
ATOM 2283 O O . TRP A 1 307 ? 174.338 150.769 109.213 1.00 65.11 307 TRP CT O 1
ATOM 2294 N N . ASP A 1 308 ? 174.552 152.253 107.532 1.00 70.27 308 ASP CT N 1
ATOM 2295 C CA . ASP A 1 308 ? 173.475 153.126 107.980 1.00 70.27 308 ASP CT CA 1
ATOM 2296 C C . ASP A 1 308 ? 172.235 152.784 107.164 1.00 70.27 308 ASP CT C 1
ATOM 2297 O O . ASP A 1 308 ? 172.166 153.095 105.971 1.00 70.27 308 ASP CT O 1
ATOM 2302 N N . ILE A 1 309 ? 171.269 152.125 107.806 1.00 69.87 309 ILE CT N 1
ATOM 2303 C CA . ILE A 1 309 ? 170.058 151.711 107.105 1.00 69.87 309 ILE CT CA 1
ATOM 2304 C C . ILE A 1 309 ? 169.198 152.922 106.771 1.00 69.87 309 ILE CT C 1
ATOM 2305 O O . ILE A 1 309 ? 168.698 153.060 105.647 1.00 69.87 309 ILE CT O 1
ATOM 2310 N N . SER A 1 310 ? 169.022 153.826 107.737 1.00 73.00 310 SER CT N 1
ATOM 2311 C CA . SER A 1 310 ? 168.173 154.991 107.517 1.00 73.00 310 SER CT CA 1
ATOM 2312 C C . SER A 1 310 ? 168.852 156.013 106.613 1.00 73.00 310 SER CT C 1
ATOM 2313 O O . SER A 1 310 ? 168.215 156.580 105.718 1.00 73.00 310 SER CT O 1
ATOM 2316 N N . GLU A 1 311 ? 170.144 156.263 106.831 1.00 76.03 311 GLU CT N 1
ATOM 2317 C CA . GLU A 1 311 ? 170.845 157.281 106.056 1.00 76.03 311 GLU CT CA 1
ATOM 2318 C C . GLU A 1 311 ? 171.191 156.808 104.651 1.00 76.03 311 GLU CT C 1
ATOM 2319 O O . GLU A 1 311 ? 171.399 157.641 103.761 1.00 76.03 311 GLU CT O 1
ATOM 2321 N N . ASN A 1 312 ? 171.263 155.491 104.439 1.00 76.84 312 ASN CT N 1
ATOM 2322 C CA . ASN A 1 312 ? 171.609 154.840 103.175 1.00 76.84 312 ASN CT CA 1
ATOM 2323 C C . ASN A 1 312 ? 172.960 155.282 102.626 1.00 76.84 312 ASN CT C 1
ATOM 2324 O O . ASN A 1 312 ? 173.136 155.333 101.402 1.00 76.84 312 ASN CT O 1
ATOM 2326 N N . LYS A 1 313 ? 173.919 155.602 103.491 1.00 76.76 313 LYS CT N 1
ATOM 2327 C CA . LYS A 1 313 ? 175.228 156.045 103.036 1.00 76.76 313 LYS CT CA 1
ATOM 2328 C C . LYS A 1 313 ? 176.136 154.854 102.753 1.00 76.76 313 LYS CT C 1
ATOM 2329 O O . LYS A 1 313 ? 175.740 153.693 102.891 1.00 76.76 313 LYS CT O 1
ATOM 2331 N N . SER A 1 314 ? 177.364 155.156 102.338 1.00 77.51 314 SER CT N 1
ATOM 2332 C CA . SER A 1 314 ? 178.352 154.115 102.104 1.00 77.51 314 SER CT CA 1
ATOM 2333 C C . SER A 1 314 ? 178.791 153.499 103.432 1.00 77.51 314 SER CT C 1
ATOM 2334 O O . SER A 1 314 ? 178.866 154.192 104.452 1.00 77.51 314 SER CT O 1
ATOM 2337 N N . PRO A 1 315 ? 179.070 152.195 103.454 1.00 70.77 315 PRO CT N 1
ATOM 2338 C CA . PRO A 1 315 ? 179.544 151.566 104.691 1.00 70.77 315 PRO CT CA 1
ATOM 2339 C C . PRO A 1 315 ? 180.947 152.031 105.053 1.00 70.77 315 PRO CT C 1
ATOM 2340 O O . PRO A 1 315 ? 181.765 152.344 104.186 1.00 70.77 315 PRO CT O 1
ATOM 2344 N N . VAL A 1 316 ? 181.217 152.074 106.354 1.00 68.45 316 VAL CT N 1
ATOM 2345 C CA . VAL A 1 316 ? 182.514 152.476 106.883 1.00 68.45 316 VAL CT CA 1
ATOM 2346 C C . VAL A 1 316 ? 183.073 151.313 107.695 1.00 68.45 316 VAL CT C 1
ATOM 2347 O O . VAL A 1 316 ? 182.316 150.571 108.333 1.00 68.45 316 VAL CT O 1
ATOM 2351 N N . GLU A 1 317 ? 184.386 151.118 107.621 1.00 65.73 317 GLU CT N 1
ATOM 2352 C CA . GLU A 1 317 ? 185.046 149.992 108.267 1.00 65.73 317 GLU CT CA 1
ATOM 2353 C C . GLU A 1 317 ? 185.437 150.376 109.689 1.00 65.73 317 GLU CT C 1
ATOM 2354 O O . GLU A 1 317 ? 186.098 151.398 109.901 1.00 65.73 317 GLU CT O 1
ATOM 2360 N N . LEU A 1 318 ? 185.028 149.561 110.659 1.00 61.51 318 LEU CT N 1
ATOM 2361 C CA . LEU A 1 318 ? 185.375 149.817 112.051 1.00 61.51 318 LEU CT CA 1
ATOM 2362 C C . LEU A 1 318 ? 186.796 149.363 112.353 1.00 61.51 318 LEU CT C 1
ATOM 2363 O O . LEU A 1 318 ? 187.627 150.164 112.793 1.00 61.51 318 LEU CT O 1
ATOM 2368 N N . ALA A 1 319 ? 187.089 148.086 112.121 1.00 62.84 319 ALA CT N 1
ATOM 2369 C CA . ALA A 1 319 ? 188.397 147.535 112.439 1.00 62.84 319 ALA CT CA 1
ATOM 2370 C C . ALA A 1 319 ? 188.711 146.366 111.522 1.00 62.84 319 ALA CT C 1
ATOM 2371 O O . ALA A 1 319 ? 187.818 145.775 110.910 1.00 62.84 319 ALA CT O 1
ATOM 2373 N N . ASN A 1 320 ? 189.997 146.043 111.435 1.00 61.64 320 ASN CT N 1
ATOM 2374 C CA . ASN A 1 320 ? 190.490 144.883 110.704 1.00 61.64 320 ASN CT CA 1
ATOM 2375 C C . ASN A 1 320 ? 191.072 143.906 111.715 1.00 61.64 320 ASN CT C 1
ATOM 2376 O O . ASN A 1 320 ? 192.091 144.198 112.348 1.00 61.64 320 ASN CT O 1
ATOM 2381 N N . LEU A 1 321 ? 190.422 142.750 111.867 1.00 60.61 321 LEU CT N 1
ATOM 2382 C CA . LEU A 1 321 ? 190.833 141.808 112.902 1.00 60.61 321 LEU CT CA 1
ATOM 2383 C C . LEU A 1 321 ? 191.877 140.828 112.380 1.00 60.61 321 LEU CT C 1
ATOM 2384 O O . LEU A 1 321 ? 192.373 139.986 113.138 1.00 60.61 321 LEU CT O 1
ATOM 2389 N N . ASN A 1 322 ? 192.197 140.917 111.083 1.00 68.86 322 ASN CT N 1
ATOM 2390 C CA . ASN A 1 322 ? 193.248 140.168 110.395 1.00 68.86 322 ASN CT CA 1
ATOM 2391 C C . ASN A 1 322 ? 192.918 138.673 110.480 1.00 68.86 322 ASN CT C 1
ATOM 2392 O O . ASN A 1 322 ? 193.805 137.822 110.596 1.00 68.86 322 ASN CT O 1
ATOM 2397 N N . ALA A 1 323 ? 191.625 138.350 110.468 1.00 63.90 323 ALA CT N 1
ATOM 2398 C CA . ALA A 1 323 ? 191.147 136.975 110.435 1.00 63.90 323 ALA CT CA 1
ATOM 2399 C C . ALA A 1 323 ? 189.705 136.976 109.954 1.00 63.90 323 ALA CT C 1
ATOM 2400 O O . ALA A 1 323 ? 188.991 137.969 110.095 1.00 63.90 323 ALA CT O 1
ATOM 2402 N N . ALA A 1 324 ? 189.276 135.844 109.400 1.00 59.53 324 ALA CT N 1
ATOM 2403 C CA . ALA A 1 324 ? 187.929 135.745 108.853 1.00 59.53 324 ALA CT CA 1
ATOM 2404 C C . ALA A 1 324 ? 186.882 135.855 109.956 1.00 59.53 324 ALA CT C 1
ATOM 2405 O O . ALA A 1 324 ? 186.820 135.022 110.863 1.00 59.53 324 ALA CT O 1
ATOM 2407 N N . VAL A 1 325 ? 186.056 136.893 109.868 1.00 56.46 325 VAL CT N 1
ATOM 2408 C CA . VAL A 1 325 ? 185.025 137.179 110.859 1.00 56.46 325 VAL CT CA 1
ATOM 2409 C C . VAL A 1 325 ? 183.827 136.290 110.560 1.00 56.46 325 VAL CT C 1
ATOM 2410 O O . VAL A 1 325 ? 183.322 136.275 109.432 1.00 56.46 325 VAL CT O 1
ATOM 2414 N N . THR A 1 326 ? 183.371 135.544 111.564 1.00 55.60 326 THR CT N 1
ATOM 2415 C CA . THR A 1 326 ? 182.313 134.563 111.363 1.00 55.60 326 THR CT CA 1
ATOM 2416 C C . THR A 1 326 ? 181.030 134.886 112.115 1.00 55.60 326 THR CT C 1
ATOM 2417 O O . THR A 1 326 ? 179.948 134.499 111.667 1.00 55.60 326 THR CT O 1
ATOM 2421 N N . ASN A 1 327 ? 181.112 135.577 113.249 1.00 52.25 327 ASN CT N 1
ATOM 2422 C CA . ASN A 1 327 ? 179.938 135.839 114.067 1.00 52.25 327 ASN CT CA 1
ATOM 2423 C C . ASN A 1 327 ? 179.961 137.258 114.614 1.00 52.25 327 ASN CT C 1
ATOM 2424 O O . ASN A 1 327 ? 180.995 137.736 115.084 1.00 52.25 327 ASN CT O 1
ATOM 2429 N N . LEU A 1 328 ? 178.810 137.925 114.540 1.00 52.54 328 LEU CT N 1
ATOM 2430 C CA . LEU A 1 328 ? 178.569 139.197 115.217 1.00 52.54 328 LEU CT CA 1
ATOM 2431 C C . LEU A 1 328 ? 177.235 139.082 115.938 1.00 52.54 328 LEU CT C 1
ATOM 2432 O O . LEU A 1 328 ? 176.200 138.865 115.300 1.00 52.54 328 LEU CT O 1
ATOM 2437 N N . ILE A 1 329 ? 177.253 139.222 117.260 1.00 52.59 329 ILE CT N 1
ATOM 2438 C CA . ILE A 1 329 ? 176.053 139.131 118.079 1.00 52.59 329 ILE CT CA 1
ATOM 2439 C C . ILE A 1 329 ? 175.916 140.420 118.874 1.00 52.59 329 ILE CT C 1
ATOM 2440 O O . ILE A 1 329 ? 176.801 140.762 119.666 1.00 52.59 329 ILE CT O 1
ATOM 2445 N N . PHE A 1 330 ? 174.815 141.134 118.660 1.00 53.60 330 PHE CT N 1
ATOM 2446 C CA . PHE A 1 330 ? 174.518 142.297 119.481 1.00 53.60 330 PHE CT CA 1
ATOM 2447 C C . PHE A 1 330 ? 174.036 141.884 120.864 1.00 53.60 330 PHE CT C 1
ATOM 2448 O O . PHE A 1 330 ? 173.333 140.885 121.035 1.00 53.60 330 PHE CT O 1
ATOM 2456 N N . VAL A 1 331 ? 174.422 142.676 121.857 1.00 52.45 331 VAL CT N 1
ATOM 2457 C CA . VAL A 1 331 ? 173.948 142.534 123.225 1.00 52.45 331 VAL CT CA 1
ATOM 2458 C C . VAL A 1 331 ? 172.997 143.690 123.494 1.00 52.45 331 VAL CT C 1
ATOM 2459 O O . VAL A 1 331 ? 173.273 144.827 123.091 1.00 52.45 331 VAL CT O 1
ATOM 2463 N N . SER A 1 332 ? 171.870 143.395 124.136 1.00 52.88 332 SER CT N 1
ATOM 2464 C CA . SER A 1 332 ? 170.868 144.417 124.392 1.00 52.88 332 SER CT CA 1
ATOM 2465 C C . SER A 1 332 ? 171.417 145.468 125.355 1.00 52.88 332 SER CT C 1
ATOM 2466 O O . SER A 1 332 ? 172.031 145.118 126.370 1.00 52.88 332 SER CT O 1
ATOM 2469 N N . PRO A 1 333 ? 171.242 146.759 125.052 1.00 51.83 333 PRO CT N 1
ATOM 2470 C CA . PRO A 1 333 ? 171.743 147.801 125.965 1.00 51.83 333 PRO CT CA 1
ATOM 2471 C C . PRO A 1 333 ? 171.043 147.812 127.310 1.00 51.83 333 PRO CT C 1
ATOM 2472 O O . PRO A 1 333 ? 171.705 147.924 128.349 1.00 51.83 333 PRO CT O 1
ATOM 2476 N N . PHE A 1 334 ? 169.720 147.701 127.323 1.00 51.36 334 PHE CT N 1
ATOM 2477 C CA . PHE A 1 334 ? 169.002 147.568 128.578 1.00 51.36 334 PHE CT CA 1
ATOM 2478 C C . PHE A 1 334 ? 169.144 146.149 129.111 1.00 51.36 334 PHE CT C 1
ATOM 2479 O O . PHE A 1 334 ? 169.231 145.181 128.351 1.00 51.36 334 PHE CT O 1
ATOM 2487 N N . LEU A 1 335 ? 169.166 146.027 130.432 1.00 54.78 335 LEU CT N 1
ATOM 2488 C CA . LEU A 1 335 ? 169.309 144.739 131.097 1.00 54.78 335 LEU CT CA 1
ATOM 2489 C C . LEU A 1 335 ? 167.928 144.244 131.503 1.00 54.78 335 LEU CT C 1
ATOM 2490 O O . LEU A 1 335 ? 167.119 145.013 132.033 1.00 54.78 335 LEU CT O 1
ATOM 2495 N N . THR A 1 336 ? 167.649 142.976 131.222 1.00 55.40 336 THR CT N 1
ATOM 2496 C CA . THR A 1 336 ? 166.382 142.387 131.613 1.00 55.40 336 THR CT CA 1
ATOM 2497 C C . THR A 1 336 ? 166.497 141.760 133.000 1.00 55.40 336 THR CT C 1
ATOM 2498 O O . THR A 1 336 ? 167.590 141.528 133.523 1.00 55.40 336 THR CT O 1
ATOM 2502 N N . SER A 1 337 ? 165.345 141.491 133.603 1.00 55.70 337 SER CT N 1
ATOM 2503 C CA . SER A 1 337 ? 165.275 140.893 134.928 1.00 55.70 337 SER CT CA 1
ATOM 2504 C C . SER A 1 337 ? 164.886 139.428 134.800 1.00 55.70 337 SER CT C 1
ATOM 2505 O O . SER A 1 337 ? 163.800 139.110 134.306 1.00 55.70 337 SER CT O 1
ATOM 2508 N N . LYS A 1 338 ? 165.775 138.545 135.244 1.00 49.53 338 LYS CT N 1
ATOM 2509 C CA . LYS A 1 338 ? 165.505 137.124 135.272 1.00 49.53 338 LYS CT CA 1
ATOM 2510 C C . LYS A 1 338 ? 165.681 136.605 136.693 1.00 49.53 338 LYS CT C 1
ATOM 2511 O O . LYS A 1 338 ? 166.669 136.945 137.352 1.00 49.53 338 LYS CT O 1
ATOM 2517 N N . PRO A 1 339 ? 164.726 135.817 137.204 1.00 48.11 339 PRO CT N 1
ATOM 2518 C CA . PRO A 1 339 ? 164.766 135.439 138.631 1.00 48.11 339 PRO CT CA 1
ATOM 2519 C C . PRO A 1 339 ? 165.955 134.579 139.030 1.00 48.11 339 PRO CT C 1
ATOM 2520 O O . PRO A 1 339 ? 166.274 134.500 140.222 1.00 48.11 339 PRO CT O 1
ATOM 2524 N N . THR A 1 340 ? 166.612 133.925 138.081 1.00 48.08 340 THR CT N 1
ATOM 2525 C CA . THR A 1 340 ? 167.821 133.165 138.352 1.00 48.08 340 THR CT CA 1
ATOM 2526 C C . THR A 1 340 ? 168.997 133.786 137.610 1.00 48.08 340 THR CT C 1
ATOM 2527 O O . THR A 1 340 ? 168.817 134.609 136.710 1.00 48.08 340 THR CT O 1
ATOM 2531 N N . LYS A 1 341 ? 170.206 133.410 138.015 1.00 49.98 341 LYS CT N 1
ATOM 2532 C CA . LYS A 1 341 ? 171.421 133.776 137.300 1.00 49.98 341 LYS CT CA 1
ATOM 2533 C C . LYS A 1 341 ? 172.279 132.535 137.123 1.00 49.98 341 LYS CT C 1
ATOM 2534 O O . LYS A 1 341 ? 172.484 131.777 138.075 1.00 49.98 341 LYS CT O 1
ATOM 2540 N N . THR A 1 342 ? 172.776 132.329 135.907 1.00 48.16 342 THR CT N 1
ATOM 2541 C CA . THR A 1 342 ? 173.624 131.181 135.601 1.00 48.16 342 THR CT CA 1
ATOM 2542 C C . THR A 1 342 ? 175.076 131.612 135.751 1.00 48.16 342 THR CT C 1
ATOM 2543 O O . THR A 1 342 ? 175.710 132.076 134.805 1.00 48.16 342 THR CT O 1
ATOM 2547 N N . VAL A 1 343 ? 175.606 131.474 136.967 1.00 47.76 343 VAL CT N 1
ATOM 2548 C CA . VAL A 1 343 ? 177.012 131.788 137.200 1.00 47.76 343 VAL CT CA 1
ATOM 2549 C C . VAL A 1 343 ? 177.907 130.738 136.556 1.00 47.76 343 VAL CT C 1
ATOM 2550 O O . VAL A 1 343 ? 178.899 131.067 135.894 1.00 47.76 343 VAL CT O 1
ATOM 2554 N N . ASN A 1 344 ? 177.570 129.463 136.730 1.00 48.51 344 ASN CT N 1
ATOM 2555 C CA . ASN A 1 344 ? 178.377 128.372 136.210 1.00 48.51 344 ASN CT CA 1
ATOM 2556 C C . ASN A 1 344 ? 177.497 127.419 135.417 1.00 48.51 344 ASN CT C 1
ATOM 2557 O O . ASN A 1 344 ? 176.303 127.279 135.689 1.00 48.51 344 ASN CT O 1
ATOM 2562 N N . ILE A 1 345 ? 178.101 126.770 134.431 1.00 47.02 345 ILE CT N 1
ATOM 2563 C CA . ILE A 1 345 ? 177.408 125.770 133.630 1.00 47.02 345 ILE CT CA 1
ATOM 2564 C C . ILE A 1 345 ? 177.597 124.395 134.255 1.00 47.02 345 ILE CT C 1
ATOM 2565 O O . ILE A 1 345 ? 178.464 124.188 135.111 1.00 47.02 345 ILE CT O 1
ATOM 2570 N N . ILE A 1 346 ? 176.767 123.447 133.831 1.00 48.27 346 ILE CT N 1
ATOM 2571 C CA . ILE A 1 346 ? 176.874 122.052 134.242 1.00 48.27 346 ILE CT CA 1
ATOM 2572 C C . ILE A 1 346 ? 177.121 121.221 132.991 1.00 48.27 346 ILE CT C 1
ATOM 2573 O O . ILE A 1 346 ? 176.321 121.254 132.049 1.00 48.27 346 ILE CT O 1
ATOM 2578 N N . LYS A 1 347 ? 178.229 120.483 132.979 1.00 52.50 347 LYS CT N 1
ATOM 2579 C CA . LYS A 1 347 ? 178.593 119.703 131.808 1.00 52.50 347 LYS CT CA 1
ATOM 2580 C C . LYS A 1 347 ? 177.660 118.502 131.650 1.00 52.50 347 LYS CT C 1
ATOM 2581 O O . LYS A 1 347 ? 177.185 117.942 132.641 1.00 52.50 347 LYS CT O 1
ATOM 2587 N N . PRO A 1 348 ? 177.369 118.098 130.411 1.00 55.91 348 PRO CT N 1
ATOM 2588 C CA . PRO A 1 348 ? 176.436 116.983 130.186 1.00 55.91 348 PRO CT CA 1
ATOM 2589 C C . PRO A 1 348 ? 177.037 115.655 130.621 1.00 55.91 348 PRO CT C 1
ATOM 2590 O O . PRO A 1 348 ? 178.129 115.280 130.190 1.00 55.91 348 PRO CT O 1
ATOM 2594 N N . SER A 1 349 ? 176.315 114.946 131.484 1.00 65.02 349 SER CT N 1
ATOM 2595 C CA . SER A 1 349 ? 176.703 113.624 131.952 1.00 65.02 349 SER CT CA 1
ATOM 2596 C C . SER A 1 349 ? 175.568 112.651 131.672 1.00 65.02 349 SER CT C 1
ATOM 2597 O O . SER A 1 349 ? 174.398 112.973 131.903 1.00 65.02 349 SER CT O 1
ATOM 2600 N N . GLN A 1 350 ? 175.916 111.463 131.173 1.00 72.05 350 GLN CT N 1
ATOM 2601 C CA . GLN A 1 350 ? 174.894 110.477 130.838 1.00 72.05 350 GLN CT CA 1
ATOM 2602 C C . GLN A 1 350 ? 174.540 109.613 132.042 1.00 72.05 350 GLN CT C 1
ATOM 2603 O O . GLN A 1 350 ? 173.687 108.723 131.944 1.00 72.05 350 GLN CT O 1
ATOM 2609 N N . ALA A 1 351 ? 175.196 109.849 133.177 1.00 73.15 351 ALA CT N 1
ATOM 2610 C CA . ALA A 1 351 ? 174.952 109.049 134.370 1.00 73.15 351 ALA CT CA 1
ATOM 2611 C C . ALA A 1 351 ? 173.558 109.310 134.926 1.00 73.15 351 ALA CT C 1
ATOM 2612 O O . ALA A 1 351 ? 173.046 110.431 134.867 1.00 73.15 351 ALA CT O 1
ATOM 2614 N N . GLU A 1 352 ? 172.943 108.261 135.465 1.00 74.09 352 GLU CT N 1
ATOM 2615 C CA . GLU A 1 352 ? 171.601 108.376 136.021 1.00 74.09 352 GLU CT CA 1
ATOM 2616 C C . GLU A 1 352 ? 171.655 109.094 137.364 1.00 74.09 352 GLU CT C 1
ATOM 2617 O O . GLU A 1 352 ? 172.451 108.735 138.238 1.00 74.09 352 GLU CT O 1
ATOM 2623 N N . ARG A 1 353 ? 170.805 110.104 137.526 1.00 66.65 353 ARG CT N 1
ATOM 2624 C CA . ARG A 1 353 ? 170.746 110.872 138.759 1.00 66.65 353 ARG CT CA 1
ATOM 2625 C C . ARG A 1 353 ? 169.363 111.490 138.873 1.00 66.65 353 ARG CT C 1
ATOM 2626 O O . ARG A 1 353 ? 168.593 111.517 137.910 1.00 66.65 353 ARG CT O 1
ATOM 2634 N N . ALA A 1 354 ? 169.050 111.977 140.070 1.00 59.03 354 ALA CT N 1
ATOM 2635 C CA . ALA A 1 354 ? 167.823 112.734 140.260 1.00 59.03 354 ALA CT CA 1
ATOM 2636 C C . ALA A 1 354 ? 167.909 114.063 139.519 1.00 59.03 354 ALA CT C 1
ATOM 2637 O O . ALA A 1 354 ? 168.990 114.623 139.326 1.00 59.03 354 ALA CT O 1
ATOM 2639 N N . TYR A 1 355 ? 166.752 114.559 139.090 1.00 51.99 355 TYR CT N 1
ATOM 2640 C CA . TYR A 1 355 ? 166.708 115.814 138.353 1.00 51.99 355 TYR CT CA 1
ATOM 2641 C C . TYR A 1 355 ? 167.034 116.987 139.270 1.00 51.99 355 TYR CT C 1
ATOM 2642 O O . TYR A 1 355 ? 166.305 117.274 140.223 1.00 51.99 355 TYR CT O 1
ATOM 2651 N N . THR A 1 356 ? 168.143 117.664 138.977 1.00 49.28 356 THR CT N 1
ATOM 2652 C CA . THR A 1 356 ? 168.614 118.772 139.795 1.00 49.28 356 THR CT CA 1
ATOM 2653 C C . THR A 1 356 ? 168.815 119.996 138.917 1.00 49.28 356 THR CT C 1
ATOM 2654 O O . THR A 1 356 ? 169.290 119.882 137.787 1.00 49.28 356 THR CT O 1
ATOM 2658 N N . PHE A 1 357 ? 168.457 121.163 139.447 1.00 46.35 357 PHE CT N 1
ATOM 2659 C CA . PHE A 1 357 ? 168.591 122.435 138.750 1.00 46.35 357 PHE CT CA 1
ATOM 2660 C C . PHE A 1 357 ? 169.592 123.296 139.507 1.00 46.35 357 PHE CT C 1
ATOM 2661 O O . PHE A 1 357 ? 169.460 123.477 140.721 1.00 46.35 357 PHE CT O 1
ATOM 2669 N N . THR A 1 358 ? 170.585 123.827 138.797 1.00 46.71 358 THR CT N 1
ATOM 2670 C CA . THR A 1 358 ? 171.684 124.561 139.414 1.00 46.71 358 THR CT CA 1
ATOM 2671 C C . THR A 1 358 ? 171.725 125.989 138.885 1.00 46.71 358 THR CT C 1
ATOM 2672 O O . THR A 1 358 ? 172.079 126.212 137.723 1.00 46.71 358 THR CT O 1
ATOM 2676 N N . ALA A 1 359 ? 171.387 126.948 139.745 1.00 45.76 359 ALA CT N 1
ATOM 2677 C CA . ALA A 1 359 ? 171.474 128.368 139.423 1.00 45.76 359 ALA CT CA 1
ATOM 2678 C C . ALA A 1 359 ? 171.493 129.148 140.729 1.00 45.76 359 ALA CT C 1
ATOM 2679 O O . ALA A 1 359 ? 171.223 128.605 141.802 1.00 45.76 359 ALA CT O 1
ATOM 2681 N N . GLN A 1 360 ? 171.822 130.433 140.624 1.00 47.23 360 GLN CT N 1
ATOM 2682 C CA . GLN A 1 360 ? 171.796 131.345 141.761 1.00 47.23 360 GLN CT CA 1
ATOM 2683 C C . GLN A 1 360 ? 170.477 132.104 141.755 1.00 47.23 360 GLN CT C 1
ATOM 2684 O O . GLN A 1 360 ? 170.111 132.715 140.746 1.00 47.23 360 GLN CT O 1
ATOM 2690 N N . PHE A 1 361 ? 169.772 132.066 142.881 1.00 46.54 361 PHE CT N 1
ATOM 2691 C CA . PHE A 1 361 ? 168.491 132.748 142.984 1.00 46.54 361 PHE CT CA 1
ATOM 2692 C C . PHE A 1 361 ? 168.707 134.242 143.203 1.00 46.54 361 PHE CT C 1
ATOM 2693 O O . PHE A 1 361 ? 169.480 134.654 144.072 1.00 46.54 361 PHE CT O 1
ATOM 2701 N N . GLU A 1 362 ? 168.011 135.060 142.410 1.00 51.33 362 GLU CT N 1
ATOM 2702 C CA . GLU A 1 362 ? 168.205 136.502 142.425 1.00 51.33 362 GLU CT CA 1
ATOM 2703 C C . GLU A 1 362 ? 167.126 137.198 143.249 1.00 51.33 362 GLU CT C 1
ATOM 2704 O O . GLU A 1 362 ? 166.001 136.701 143.353 1.00 51.33 362 GLU CT O 1
ATOM 2710 N N . PRO A 1 363 ? 167.443 138.343 143.859 1.00 54.39 363 PRO CT N 1
ATOM 2711 C CA . PRO A 1 363 ? 166.415 139.094 144.590 1.00 54.39 363 PRO CT CA 1
ATOM 2712 C C . PRO A 1 363 ? 165.396 139.698 143.638 1.00 54.39 363 PRO CT C 1
ATOM 2713 O O . PRO A 1 363 ? 165.725 140.526 142.787 1.00 54.39 363 PRO CT O 1
ATOM 2717 N N . MET A 1 364 ? 164.142 139.274 143.791 1.00 60.37 364 MET CT N 1
ATOM 2718 C CA . MET A 1 364 ? 163.083 139.716 142.896 1.00 60.37 364 MET CT CA 1
ATOM 2719 C C . MET A 1 364 ? 161.890 140.330 143.612 1.00 60.37 364 MET CT C 1
ATOM 2720 O O . MET A 1 364 ? 160.884 140.606 142.948 1.00 60.37 364 MET CT O 1
ATOM 2725 N N . SER A 1 365 ? 161.974 140.555 144.929 1.00 62.84 365 SER CT N 1
ATOM 2726 C CA . SER A 1 365 ? 160.889 141.118 145.744 1.00 62.84 365 SER CT CA 1
ATOM 2727 C C . SER A 1 365 ? 159.608 140.292 145.631 1.00 62.84 365 SER CT C 1
ATOM 2728 O O . SER A 1 365 ? 158.506 140.833 145.521 1.00 62.84 365 SER CT O 1
ATOM 2731 N N . PHE A 1 366 ? 159.758 138.966 145.647 1.00 60.45 366 PHE CT N 1
ATOM 2732 C CA . PHE A 1 366 ? 158.590 138.093 145.584 1.00 60.45 366 PHE CT CA 1
ATOM 2733 C C . PHE A 1 366 ? 157.827 138.098 146.901 1.00 60.45 366 PHE CT C 1
ATOM 2734 O O . PHE A 1 366 ? 156.606 137.904 146.921 1.00 60.45 366 PHE CT O 1
ATOM 2742 N N . THR A 1 367 ? 158.526 138.315 148.010 1.00 66.87 367 THR CT N 1
ATOM 2743 C CA . THR A 1 367 ? 157.906 138.419 149.323 1.00 66.87 367 THR CT CA 1
ATOM 2744 C C . THR A 1 367 ? 157.659 139.886 149.647 1.00 66.87 367 THR CT C 1
ATOM 2745 O O . THR A 1 367 ? 158.597 140.690 149.660 1.00 66.87 367 THR CT O 1
ATOM 2747 N N . LYS A 1 368 ? 156.401 140.229 149.907 1.00 69.01 368 LYS CT N 1
ATOM 2748 C CA . LYS A 1 368 ? 155.996 141.598 150.187 1.00 69.01 368 LYS CT CA 1
ATOM 2749 C C . LYS A 1 368 ? 155.321 141.666 151.549 1.00 69.01 368 LYS CT C 1
ATOM 2750 O O . LYS A 1 368 ? 154.539 140.781 151.910 1.00 69.01 368 LYS CT O 1
ATOM 2752 N N . SER A 1 369 ? 155.631 142.719 152.301 1.00 64.87 369 SER CT N 1
ATOM 2753 C CA . SER A 1 369 ? 155.074 142.927 153.628 1.00 64.87 369 SER CT CA 1
ATOM 2754 C C . SER A 1 369 ? 154.792 144.408 153.833 1.00 64.87 369 SER CT C 1
ATOM 2755 O O . SER A 1 369 ? 155.254 145.261 153.071 1.00 64.87 369 SER CT O 1
ATOM 2757 N N . ARG A 1 370 ? 154.012 144.707 154.874 1.00 61.88 370 ARG CT N 1
ATOM 2758 C CA . ARG A 1 370 ? 153.741 146.100 155.216 1.00 61.88 370 ARG CT CA 1
ATOM 2759 C C . ARG A 1 370 ? 154.968 146.762 155.831 1.00 61.88 370 ARG CT C 1
ATOM 2760 O O . ARG A 1 370 ? 155.127 147.988 155.756 1.00 61.88 370 ARG CT O 1
ATOM 2768 N N . LEU A 1 371 ? 155.847 145.965 156.443 1.00 58.05 371 LEU CT N 1
ATOM 2769 C CA . LEU A 1 371 ? 157.084 146.503 156.995 1.00 58.05 371 LEU CT CA 1
ATOM 2770 C C . LEU A 1 371 ? 158.010 146.991 155.890 1.00 58.05 371 LEU CT C 1
ATOM 2771 O O . LEU A 1 371 ? 158.767 147.949 156.082 1.00 58.05 371 LEU CT O 1
ATOM 2776 N N . ASP A 1 372 ? 157.957 146.351 154.720 1.00 58.73 372 ASP CT N 1
ATOM 2777 C CA . ASP A 1 372 ? 158.706 146.850 153.573 1.00 58.73 372 ASP CT CA 1
ATOM 2778 C C . ASP A 1 372 ? 158.158 148.191 153.104 1.00 58.73 372 ASP CT C 1
ATOM 2779 O O . ASP A 1 372 ? 158.917 149.065 152.671 1.00 58.73 372 ASP CT O 1
ATOM 2784 N N . SER A 1 373 ? 156.837 148.372 153.188 1.00 59.62 373 SER CT N 1
ATOM 2785 C CA . SER A 1 373 ? 156.244 149.662 152.850 1.00 59.62 373 SER CT CA 1
ATOM 2786 C C . SER A 1 373 ? 156.634 150.728 153.865 1.00 59.62 373 SER CT C 1
ATOM 2787 O O . SER A 1 373 ? 156.789 151.902 153.512 1.00 59.62 373 SER CT O 1
ATOM 2790 N N . LEU A 1 374 ? 156.773 150.343 155.136 1.00 59.40 374 LEU CT N 1
ATOM 2791 C CA . LEU A 1 374 ? 157.323 151.259 156.133 1.00 59.40 374 LEU CT CA 1
ATOM 2792 C C . LEU A 1 374 ? 158.766 151.629 155.819 1.00 59.40 374 LEU CT C 1
ATOM 2793 O O . LEU A 1 374 ? 159.158 152.795 155.945 1.00 59.40 374 LEU CT O 1
ATOM 2798 N N . LEU A 1 375 ? 159.574 150.644 155.424 1.00 58.54 375 LEU CT N 1
ATOM 2799 C CA . LEU A 1 375 ? 161.000 150.876 155.223 1.00 58.54 375 LEU CT CA 1
ATOM 2800 C C . LEU A 1 375 ? 161.272 151.730 153.991 1.00 58.54 375 LEU CT C 1
ATOM 2801 O O . LEU A 1 375 ? 162.026 152.707 154.060 1.00 58.54 375 LEU CT O 1
ATOM 2806 N N . ASN A 1 376 ? 160.669 151.381 152.853 1.00 60.10 376 ASN CT N 1
ATOM 2807 C CA . ASN A 1 376 ? 161.013 152.040 151.600 1.00 60.10 376 ASN CT CA 1
ATOM 2808 C C . ASN A 1 376 ? 160.382 153.417 151.449 1.00 60.10 376 ASN CT C 1
ATOM 2809 O O . ASN A 1 376 ? 160.829 154.193 150.598 1.00 60.10 376 ASN CT O 1
ATOM 2814 N N . ALA A 1 377 ? 159.361 153.737 152.237 1.00 62.14 377 ALA CT N 1
ATOM 2815 C CA . ALA A 1 377 ? 158.728 155.044 152.135 1.00 62.14 377 ALA CT CA 1
ATOM 2816 C C . ALA A 1 377 ? 159.637 156.129 152.695 1.00 62.14 377 ALA CT C 1
ATOM 2817 O O . ALA A 1 377 ? 160.364 155.914 153.668 1.00 62.14 377 ALA CT O 1
ATOM 2819 N N . THR A 1 378 ? 159.598 157.299 152.066 1.00 62.87 378 THR CT N 1
ATOM 2820 C CA . THR A 1 378 ? 160.304 158.452 152.600 1.00 62.87 378 THR CT CA 1
ATOM 2821 C C . THR A 1 378 ? 159.564 158.975 153.823 1.00 62.87 378 THR CT C 1
ATOM 2822 O O . THR A 1 378 ? 158.411 159.405 153.734 1.00 62.87 378 THR CT O 1
ATOM 2826 N N . GLY A 1 379 ? 160.235 158.940 154.970 1.00 63.61 379 GLY CT N 1
ATOM 2827 C CA . GLY A 1 379 ? 159.498 159.177 156.190 1.00 63.61 379 GLY CT CA 1
ATOM 2828 C C . GLY A 1 379 ? 158.649 157.955 156.511 1.00 63.61 379 GLY CT C 1
ATOM 2829 O O . GLY A 1 379 ? 159.003 156.814 156.210 1.00 63.61 379 GLY CT O 1
ATOM 2830 N N . PHE A 1 380 ? 157.502 158.212 157.129 1.00 60.57 380 PHE CT N 1
ATOM 2831 C CA . PHE A 1 380 ? 156.552 157.159 157.429 1.00 60.57 380 PHE CT CA 1
ATOM 2832 C C . PHE A 1 380 ? 155.221 157.452 156.750 1.00 60.57 380 PHE CT C 1
ATOM 2833 O O . PHE A 1 380 ? 154.844 158.625 156.621 1.00 60.57 380 PHE CT O 1
ATOM 2841 N N . PRO A 1 381 ? 154.501 156.432 156.283 1.00 65.34 381 PRO CT N 1
ATOM 2842 C CA . PRO A 1 381 ? 153.155 156.658 155.743 1.00 65.34 381 PRO CT CA 1
ATOM 2843 C C . PRO A 1 381 ? 152.207 157.156 156.825 1.00 65.34 381 PRO CT C 1
ATOM 2844 O O . PRO A 1 381 ? 152.386 156.869 158.010 1.00 65.34 381 PRO CT O 1
ATOM 2848 N N . ALA A 1 382 ? 151.195 157.918 156.400 1.00 66.26 382 ALA CT N 1
ATOM 2849 C CA . ALA A 1 382 ? 150.335 158.627 157.346 1.00 66.26 382 ALA CT CA 1
ATOM 2850 C C . ALA A 1 382 ? 149.499 157.671 158.189 1.00 66.26 382 ALA CT C 1
ATOM 2851 O O . ALA A 1 382 ? 149.375 157.857 159.404 1.00 66.26 382 ALA CT O 1
ATOM 2853 N N . ASP A 1 383 ? 148.920 156.642 157.566 1.00 68.10 383 ASP CT N 1
ATOM 2854 C CA . ASP A 1 383 ? 148.074 155.711 158.311 1.00 68.10 383 ASP CT CA 1
ATOM 2855 C C . ASP A 1 383 ? 148.889 154.844 159.266 1.00 68.10 383 ASP CT C 1
ATOM 2856 O O . ASP A 1 383 ? 148.464 154.582 160.399 1.00 68.10 383 ASP CT O 1
ATOM 2861 N N . ALA A 1 384 ? 150.071 154.401 158.829 1.00 63.40 384 ALA CT N 1
ATOM 2862 C CA . ALA A 1 384 ? 150.939 153.616 159.698 1.00 63.40 384 ALA CT CA 1
ATOM 2863 C C . ALA A 1 384 ? 151.463 154.455 160.855 1.00 63.40 384 ALA CT C 1
ATOM 2864 O O . ALA A 1 384 ? 151.561 153.970 161.989 1.00 63.40 384 ALA CT O 1
ATOM 2866 N N . LEU A 1 385 ? 151.784 155.724 160.593 1.00 61.50 385 LEU CT N 1
ATOM 2867 C CA . LEU A 1 385 ? 152.200 156.622 161.666 1.00 61.50 385 LEU CT CA 1
ATOM 2868 C C . LEU A 1 385 ? 151.062 156.883 162.645 1.00 61.50 385 LEU CT C 1
ATOM 2869 O O . LEU A 1 385 ? 151.287 156.961 163.857 1.00 61.50 385 LEU CT O 1
ATOM 2874 N N . GLU A 1 386 ? 149.834 157.030 162.138 1.00 61.55 386 GLU CT N 1
ATOM 2875 C CA . GLU A 1 386 ? 148.683 157.225 163.016 1.00 61.55 386 GLU CT CA 1
ATOM 2876 C C . GLU A 1 386 ? 148.450 156.009 163.902 1.00 61.55 386 GLU CT C 1
ATOM 2877 O O . GLU A 1 386 ? 148.184 156.148 165.102 1.00 61.55 386 GLU CT O 1
ATOM 2883 N N . SER A 1 387 ? 148.561 154.807 163.329 1.00 60.42 387 SER CT N 1
ATOM 2884 C CA . SER A 1 387 ? 148.444 153.593 164.131 1.00 60.42 387 SER CT CA 1
ATOM 2885 C C . SER A 1 387 ? 149.579 153.493 165.142 1.00 60.42 387 SER CT C 1
ATOM 2886 O O . SER A 1 387 ? 149.384 152.994 166.256 1.00 60.42 387 SER CT O 1
ATOM 2889 N N . ALA A 1 388 ? 150.768 153.983 164.777 1.00 59.49 388 ALA CT N 1
ATOM 2890 C CA . ALA A 1 388 ? 151.888 154.007 165.712 1.00 59.49 388 ALA CT CA 1
ATOM 2891 C C . ALA A 1 388 ? 151.623 154.942 166.887 1.00 59.49 388 ALA CT C 1
ATOM 2892 O O . ALA A 1 388 ? 151.961 154.620 168.031 1.00 59.49 388 ALA CT O 1
ATOM 2894 N N . ILE A 1 389 ? 151.033 156.110 166.623 1.00 58.37 389 ILE CT N 1
ATOM 2895 C CA . ILE A 1 389 ? 150.728 157.050 167.704 1.00 58.37 389 ILE CT CA 1
ATOM 2896 C C . ILE A 1 389 ? 149.617 156.503 168.596 1.00 58.37 389 ILE CT C 1
ATOM 2897 O O . ILE A 1 389 ? 149.648 156.672 169.822 1.00 58.37 389 ILE CT O 1
ATOM 2902 N N . VAL A 1 390 ? 148.622 155.838 168.000 1.00 59.95 390 VAL CT N 1
ATOM 2903 C CA . VAL A 1 390 ? 147.563 155.216 168.798 1.00 59.95 390 VAL CT CA 1
ATOM 2904 C C . VAL A 1 390 ? 148.130 154.098 169.667 1.00 59.95 390 VAL CT C 1
ATOM 2905 O O . VAL A 1 390 ? 147.769 153.961 170.843 1.00 59.95 390 VAL CT O 1
ATOM 2909 N N . ALA A 1 391 ? 149.045 153.297 169.114 1.00 60.43 391 ALA CT N 1
ATOM 2910 C CA . ALA A 1 391 ? 149.677 152.241 169.898 1.00 60.43 391 ALA CT CA 1
ATOM 2911 C C . ALA A 1 391 ? 150.607 152.816 170.959 1.00 60.43 391 ALA CT C 1
ATOM 2912 O O . ALA A 1 391 ? 150.863 152.174 171.985 1.00 60.43 391 ALA CT O 1
ATOM 2914 N N . PHE A 1 392 ? 151.133 154.020 170.726 1.00 58.95 392 PHE CT N 1
ATOM 2915 C CA . PHE A 1 392 ? 152.033 154.638 171.693 1.00 58.95 392 PHE CT CA 1
ATOM 2916 C C . PHE A 1 392 ? 151.279 155.114 172.928 1.00 58.95 392 PHE CT C 1
ATOM 2917 O O . PHE A 1 392 ? 151.774 154.988 174.054 1.00 58.95 392 PHE CT O 1
ATOM 2925 N N . TYR A 1 393 ? 150.084 155.664 172.740 1.00 62.11 393 TYR CT N 1
ATOM 2926 C CA . TYR A 1 393 ? 149.311 156.214 173.850 1.00 62.11 393 TYR CT CA 1
ATOM 2927 C C . TYR A 1 393 ? 148.366 155.175 174.445 1.00 62.11 393 TYR CT C 1
ATOM 2928 O O . TYR A 1 393 ? 148.800 154.208 175.069 1.00 62.11 393 TYR CT O 1
ATOM 2937 N N . THR B 2 2 ? 168.553 184.360 154.190 1.00 89.72 2 THR CV N 1
ATOM 2938 C CA . THR B 2 2 ? 167.365 184.008 154.958 1.00 89.72 2 THR CV CA 1
ATOM 2939 C C . THR B 2 2 ? 167.046 182.523 154.828 1.00 89.72 2 THR CV C 1
ATOM 2940 O O . THR B 2 2 ? 167.239 181.924 153.771 1.00 89.72 2 THR CV O 1
ATOM 2944 N N . ALA B 2 3 ? 166.555 181.938 155.916 1.00 82.36 3 ALA CV N 1
ATOM 2945 C CA . ALA B 2 3 ? 166.249 180.520 155.930 1.00 82.36 3 ALA CV CA 1
ATOM 2946 C C . ALA B 2 3 ? 164.937 180.243 155.194 1.00 82.36 3 ALA CV C 1
ATOM 2947 O O . ALA B 2 3 ? 164.088 181.130 155.070 1.00 82.36 3 ALA CV O 1
ATOM 2949 N N . PRO B 2 4 ? 164.759 179.029 154.676 1.00 78.89 4 PRO CV N 1
ATOM 2950 C CA . PRO B 2 4 ? 163.446 178.623 154.156 1.00 78.89 4 PRO CV CA 1
ATOM 2951 C C . PRO B 2 4 ? 162.409 178.597 155.264 1.00 78.89 4 PRO CV C 1
ATOM 2952 O O . PRO B 2 4 ? 162.755 178.382 156.436 1.00 78.89 4 PRO CV O 1
ATOM 2956 N N . PRO B 2 5 ? 161.126 178.844 154.938 1.00 76.22 5 PRO CV N 1
ATOM 2957 C CA . PRO B 2 5 ? 160.086 178.901 155.978 1.00 76.22 5 PRO CV CA 1
ATOM 2958 C C . PRO B 2 5 ? 159.894 177.601 156.744 1.00 76.22 5 PRO CV C 1
ATOM 2959 O O . PRO B 2 5 ? 159.597 177.625 157.943 1.00 76.22 5 PRO CV O 1
ATOM 2963 N N . ASP B 2 6 ? 160.072 176.469 156.056 1.00 72.68 6 ASP CV N 1
ATOM 2964 C CA . ASP B 2 6 ? 159.830 175.165 156.667 1.00 72.68 6 ASP CV CA 1
ATOM 2965 C C . ASP B 2 6 ? 160.779 174.902 157.828 1.00 72.68 6 ASP CV C 1
ATOM 2966 O O . ASP B 2 6 ? 160.359 174.413 158.882 1.00 72.68 6 ASP CV O 1
ATOM 2971 N N . LEU B 2 7 ? 162.059 175.242 157.657 1.00 75.09 7 LEU CV N 1
ATOM 2972 C CA . LEU B 2 7 ? 163.049 174.989 158.700 1.00 75.09 7 LEU CV CA 1
ATOM 2973 C C . LEU B 2 7 ? 162.802 175.858 159.929 1.00 75.09 7 LEU CV C 1
ATOM 2974 O O . LEU B 2 7 ? 162.936 175.390 161.068 1.00 75.09 7 LEU CV O 1
ATOM 2979 N N . ARG B 2 8 ? 162.429 177.123 159.717 1.00 77.78 8 ARG CV N 1
ATOM 2980 C CA . ARG B 2 8 ? 162.115 178.006 160.837 1.00 77.78 8 ARG CV CA 1
ATOM 2981 C C . ARG B 2 8 ? 160.853 177.555 161.562 1.00 77.78 8 ARG CV C 1
ATOM 2982 O O . ARG B 2 8 ? 160.773 177.640 162.795 1.00 77.78 8 ARG CV O 1
ATOM 2990 N N . VAL B 2 9 ? 159.859 177.068 160.813 1.00 73.82 9 VAL CV N 1
ATOM 2991 C CA . VAL B 2 9 ? 158.658 176.507 161.429 1.00 73.82 9 VAL CV CA 1
ATOM 2992 C C . VAL B 2 9 ? 159.010 175.285 162.271 1.00 73.82 9 VAL CV C 1
ATOM 2993 O O . VAL B 2 9 ? 158.511 175.127 163.393 1.00 73.82 9 VAL CV O 1
ATOM 2997 N N . VAL B 2 10 ? 159.894 174.421 161.756 1.00 74.63 10 VAL CV N 1
ATOM 2998 C CA . VAL B 2 10 ? 160.347 173.253 162.512 1.00 74.63 10 VAL CV CA 1
ATOM 2999 C C . VAL B 2 10 ? 161.024 173.676 163.808 1.00 74.63 10 VAL CV C 1
ATOM 3000 O O . VAL B 2 10 ? 160.728 173.135 164.881 1.00 74.63 10 VAL CV O 1
ATOM 3004 N N . CYS B 2 11 ? 161.926 174.658 163.730 1.00 75.97 11 CYS CV N 1
ATOM 3005 C CA . CYS B 2 11 ? 162.644 175.106 164.921 1.00 75.97 11 CYS CV CA 1
ATOM 3006 C C . CYS B 2 11 ? 161.699 175.713 165.953 1.00 75.97 11 CYS CV C 1
ATOM 3007 O O . CYS B 2 11 ? 161.804 175.416 167.151 1.00 75.97 11 CYS CV O 1
ATOM 3010 N N . HIS B 2 12 ? 160.747 176.538 165.506 1.00 77.25 12 HIS CV N 1
ATOM 3011 C CA . HIS B 2 12 ? 159.826 177.181 166.439 1.00 77.25 12 HIS CV CA 1
ATOM 3012 C C . HIS B 2 12 ? 158.884 176.169 167.083 1.00 77.25 12 HIS CV C 1
ATOM 3013 O O . HIS B 2 12 ? 158.612 176.242 168.288 1.00 77.25 12 HIS CV O 1
ATOM 3020 N N . ARG B 2 13 ? 158.382 175.209 166.299 1.00 73.47 13 ARG CV N 1
ATOM 3021 C CA . ARG B 2 13 ? 157.477 174.209 166.854 1.00 73.47 13 ARG CV CA 1
ATOM 3022 C C . ARG B 2 13 ? 158.211 173.243 167.775 1.00 73.47 13 ARG CV C 1
ATOM 3023 O O . ARG B 2 13 ? 157.633 172.744 168.744 1.00 73.47 13 ARG CV O 1
ATOM 3031 N N . LEU B 2 14 ? 159.486 172.965 167.493 1.00 71.46 14 LEU CV N 1
ATOM 3032 C CA . LEU B 2 14 ? 160.257 172.116 168.393 1.00 71.46 14 LEU CV CA 1
ATOM 3033 C C . LEU B 2 14 ? 160.600 172.847 169.684 1.00 71.46 14 LEU CV C 1
ATOM 3034 O O . LEU B 2 14 ? 160.687 172.228 170.751 1.00 71.46 14 LEU CV O 1
ATOM 3039 N N . ALA B 2 15 ? 160.804 174.163 169.609 1.00 75.12 15 ALA CV N 1
ATOM 3040 C CA . ALA B 2 15 ? 161.111 174.919 170.819 1.00 75.12 15 ALA CV CA 1
ATOM 3041 C C . ALA B 2 15 ? 159.874 175.119 171.688 1.00 75.12 15 ALA CV C 1
ATOM 3042 O O . ALA B 2 15 ? 159.960 175.056 172.920 1.00 75.12 15 ALA CV O 1
ATOM 3044 N N . SER B 2 16 ? 158.714 175.360 171.071 1.00 75.67 16 SER CV N 1
ATOM 3045 C CA . SER B 2 16 ? 157.544 175.770 171.845 1.00 75.67 16 SER CV CA 1
ATOM 3046 C C . SER B 2 16 ? 156.792 174.579 172.434 1.00 75.67 16 SER CV C 1
ATOM 3047 O O . SER B 2 16 ? 156.244 174.676 173.539 1.00 75.67 16 SER CV O 1
ATOM 3050 N N . THR B 2 17 ? 156.743 173.461 171.718 1.00 74.95 17 THR CV N 1
ATOM 3051 C CA . THR B 2 17 ? 155.851 172.362 172.093 1.00 74.95 17 THR CV CA 1
ATOM 3052 C C . THR B 2 17 ? 156.355 171.641 173.340 1.00 74.95 17 THR CV C 1
ATOM 3053 O O . THR B 2 17 ? 157.564 171.422 173.477 1.00 74.95 17 THR CV O 1
ATOM 3057 N N . PRO B 2 18 ? 155.472 171.275 174.272 1.00 72.55 18 PRO CV N 1
ATOM 3058 C CA . PRO B 2 18 ? 155.867 170.346 175.337 1.00 72.55 18 PRO CV CA 1
ATOM 3059 C C . PRO B 2 18 ? 156.187 168.974 174.765 1.00 72.55 18 PRO CV C 1
ATOM 3060 O O . PRO B 2 18 ? 155.700 168.594 173.698 1.00 72.55 18 PRO CV O 1
ATOM 3064 N N . VAL B 2 19 ? 157.025 168.229 175.491 1.00 71.03 19 VAL CV N 1
ATOM 3065 C CA . VAL B 2 19 ? 157.580 166.989 174.952 1.00 71.03 19 VAL CV CA 1
ATOM 3066 C C . VAL B 2 19 ? 156.516 165.898 174.858 1.00 71.03 19 VAL CV C 1
ATOM 3067 O O . VAL B 2 19 ? 156.578 165.033 173.976 1.00 71.03 19 VAL CV O 1
ATOM 3071 N N . ASP B 2 20 ? 155.519 165.922 175.749 1.00 71.71 20 ASP CV N 1
ATOM 3072 C CA . ASP B 2 20 ? 154.532 164.845 175.772 1.00 71.71 20 ASP CV CA 1
ATOM 3073 C C . ASP B 2 20 ? 153.534 164.952 174.625 1.00 71.71 20 ASP CV C 1
ATOM 3074 O O . ASP B 2 20 ? 152.959 163.939 174.210 1.00 71.71 20 ASP CV O 1
ATOM 3079 N N . SER B 2 21 ? 153.305 166.157 174.107 1.00 68.83 21 SER CV N 1
ATOM 3080 C CA . SER B 2 21 ? 152.393 166.327 172.984 1.00 68.83 21 SER CV CA 1
ATOM 3081 C C . SER B 2 21 ? 153.085 166.215 171.632 1.00 68.83 21 SER CV C 1
ATOM 3082 O O . SER B 2 21 ? 152.402 166.260 170.604 1.00 68.83 21 SER CV O 1
ATOM 3085 N N . LEU B 2 22 ? 154.411 166.079 171.616 1.00 65.58 22 LEU CV N 1
ATOM 3086 C CA . LEU B 2 22 ? 155.145 165.936 170.358 1.00 65.58 22 LEU CV CA 1
ATOM 3087 C C . LEU B 2 22 ? 154.753 164.731 169.497 1.00 65.58 22 LEU CV C 1
ATOM 3088 O O . LEU B 2 22 ? 154.773 164.880 168.262 1.00 65.58 22 LEU CV O 1
ATOM 3093 N N . PRO B 2 23 ? 154.454 163.527 170.034 1.00 64.42 23 PRO CV N 1
ATOM 3094 C CA . PRO B 2 23 ? 153.990 162.447 169.139 1.00 64.42 23 PRO CV CA 1
ATOM 3095 C C . PRO B 2 23 ? 152.728 162.773 168.357 1.00 64.42 23 PRO CV C 1
ATOM 3096 O O . PRO B 2 23 ? 152.554 162.268 167.242 1.00 64.42 23 PRO CV O 1
ATOM 3100 N N . ARG B 2 24 ? 151.841 163.603 168.907 1.00 64.90 24 ARG CV N 1
ATOM 3101 C CA . ARG B 2 24 ? 150.662 164.012 168.155 1.00 64.90 24 ARG CV CA 1
ATOM 3102 C C . ARG B 2 24 ? 151.016 164.997 167.047 1.00 64.90 24 ARG CV C 1
ATOM 3103 O O . ARG B 2 24 ? 150.359 165.011 166.001 1.00 64.90 24 ARG CV O 1
ATOM 3111 N N . LEU B 2 25 ? 152.048 165.818 167.251 1.00 65.56 25 LEU CV N 1
ATOM 3112 C CA . LEU B 2 25 ? 152.517 166.735 166.218 1.00 65.56 25 LEU CV CA 1
ATOM 3113 C C . LEU B 2 25 ? 153.536 166.111 165.277 1.00 65.56 25 LEU CV C 1
ATOM 3114 O O . LEU B 2 25 ? 154.021 166.808 164.381 1.00 65.56 25 LEU CV O 1
ATOM 3119 N N . CYS B 2 26 ? 153.884 164.840 165.473 1.00 65.20 26 CYS CV N 1
ATOM 3120 C CA . CYS B 2 26 ? 154.828 164.164 164.581 1.00 65.20 26 CYS CV CA 1
ATOM 3121 C C . CYS B 2 26 ? 154.479 164.174 163.091 1.00 65.20 26 CYS CV C 1
ATOM 3122 O O . CYS B 2 26 ? 155.418 164.316 162.292 1.00 65.20 26 CYS CV O 1
ATOM 3125 N N . PRO B 2 27 ? 153.224 163.991 162.633 1.00 63.71 27 PRO CV N 1
ATOM 3126 C CA . PRO B 2 27 ? 152.995 164.049 161.173 1.00 63.71 27 PRO CV CA 1
ATOM 3127 C C . PRO B 2 27 ? 153.356 165.379 160.523 1.00 63.71 27 PRO CV C 1
ATOM 3128 O O . PRO B 2 27 ? 154.000 165.385 159.464 1.00 63.71 27 PRO CV O 1
ATOM 3132 N N . LEU B 2 28 ? 152.999 166.507 161.142 1.00 65.72 28 LEU CV N 1
ATOM 3133 C CA . LEU B 2 28 ? 153.320 167.799 160.542 1.00 65.72 28 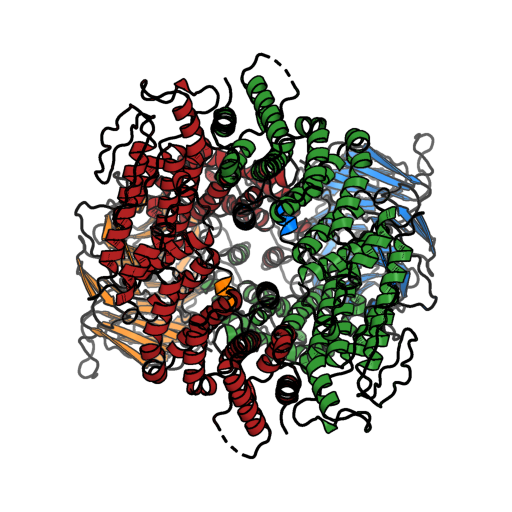LEU CV CA 1
ATOM 3134 C C . LEU B 2 28 ? 154.814 168.094 160.632 1.00 65.72 28 LEU CV C 1
ATOM 3135 O O . LEU B 2 28 ? 155.392 168.687 159.713 1.00 65.72 28 LEU CV O 1
ATOM 3140 N N . LEU B 2 29 ? 155.457 167.675 161.727 1.00 62.59 29 LEU CV N 1
ATOM 3141 C CA . LEU B 2 29 ? 156.902 167.839 161.849 1.00 62.59 29 LEU CV CA 1
ATOM 3142 C C . LEU B 2 29 ? 157.640 167.023 160.797 1.00 62.59 29 LEU CV C 1
ATOM 3143 O O . LEU B 2 29 ? 158.599 167.511 160.187 1.00 62.59 29 LEU CV O 1
ATOM 3148 N N . ILE B 2 30 ? 157.198 165.782 160.566 1.00 62.20 30 ILE CV N 1
ATOM 3149 C CA . ILE B 2 30 ? 157.798 164.950 159.527 1.00 62.20 30 ILE CV CA 1
ATOM 3150 C C . ILE B 2 30 ? 157.582 165.565 158.153 1.00 62.20 30 ILE CV C 1
ATOM 3151 O O . ILE B 2 30 ? 158.500 165.590 157.331 1.00 62.20 30 ILE CV O 1
ATOM 3156 N N . ASN B 2 31 ? 156.383 166.094 157.889 1.00 63.59 31 ASN CV N 1
ATOM 3157 C CA . ASN B 2 31 ? 156.116 166.713 156.591 1.00 63.59 31 ASN CV CA 1
ATOM 3158 C C . ASN B 2 31 ? 157.022 167.924 156.369 1.00 63.59 31 ASN CV C 1
ATOM 3159 O O . ASN B 2 31 ? 157.624 168.083 155.296 1.00 63.59 31 ASN CV O 1
ATOM 3164 N N . HIS B 2 32 ? 157.176 168.760 157.399 1.00 63.72 32 HIS CV N 1
ATOM 3165 C CA . HIS B 2 32 ? 158.010 169.949 157.271 1.00 63.72 32 HIS CV CA 1
ATOM 3166 C C . HIS B 2 32 ? 159.489 169.600 157.127 1.00 63.72 32 HIS CV C 1
ATOM 3167 O O . HIS B 2 32 ? 160.218 170.283 156.401 1.00 63.72 32 HIS CV O 1
ATOM 3174 N N . VAL B 2 33 ? 159.960 168.550 157.807 1.00 62.81 33 VAL CV N 1
ATOM 3175 C CA . VAL B 2 33 ? 161.382 168.217 157.701 1.00 62.81 33 VAL CV CA 1
ATOM 3176 C C . VAL B 2 33 ? 161.659 167.452 156.408 1.00 62.81 33 VAL CV C 1
ATOM 3177 O O . VAL B 2 33 ? 162.768 167.511 155.860 1.00 62.81 33 VAL CV O 1
ATOM 3181 N N . LEU B 2 34 ? 160.654 166.754 155.875 1.00 62.12 34 LEU CV N 1
ATOM 3182 C CA . LEU B 2 34 ? 160.793 166.182 154.542 1.00 62.12 34 LEU CV CA 1
ATOM 3183 C C . LEU B 2 34 ? 160.818 167.282 153.494 1.00 62.12 34 LEU CV C 1
ATOM 3184 O O . LEU B 2 34 ? 161.389 167.107 152.411 1.00 62.12 34 LEU CV O 1
ATOM 3189 N N . ARG B 2 35 ? 160.183 168.421 153.793 1.00 64.48 35 ARG CV N 1
ATOM 3190 C CA . ARG B 2 35 ? 160.201 169.541 152.857 1.00 64.48 35 ARG CV CA 1
ATOM 3191 C C . ARG B 2 35 ? 161.595 170.160 152.745 1.00 64.48 35 ARG CV C 1
ATOM 3192 O O . ARG B 2 35 ? 162.055 170.467 151.640 1.00 64.48 35 ARG CV O 1
ATOM 3200 N N . CYS B 2 36 ? 162.283 170.346 153.873 1.00 67.26 36 CYS CV N 1
ATOM 3201 C CA . CYS B 2 36 ? 163.571 171.046 153.889 1.00 67.26 36 CYS CV CA 1
ATOM 3202 C C . CYS B 2 36 ? 164.747 170.064 153.891 1.00 67.26 36 CYS CV C 1
ATOM 3203 O O . CYS B 2 36 ? 165.572 170.034 154.802 1.00 67.26 36 CYS CV O 1
ATOM 3206 N N . GLY B 2 37 ? 164.820 169.253 152.835 1.00 67.09 37 GLY CV N 1
ATOM 3207 C CA . GLY B 2 37 ? 165.936 168.327 152.708 1.00 67.09 37 GLY CV CA 1
ATOM 3208 C C . GLY B 2 37 ? 167.230 169.010 152.304 1.00 67.09 37 GLY CV C 1
ATOM 3209 O O . GLY B 2 37 ? 168.319 168.591 152.712 1.00 67.09 37 GLY CV O 1
ATOM 3210 N N . GLY B 2 38 ? 167.129 170.066 151.485 1.00 65.98 38 GLY CV N 1
ATOM 3211 C CA . GLY B 2 38 ? 168.272 170.797 150.987 1.00 65.98 38 GLY CV CA 1
ATOM 3212 C C . GLY B 2 38 ? 169.171 171.438 152.017 1.00 65.98 38 GLY CV C 1
ATOM 3213 O O . GLY B 2 38 ? 170.399 171.330 151.906 1.00 65.98 38 GLY CV O 1
ATOM 3214 N N . PRO B 2 39 ? 168.630 172.160 153.010 1.00 66.97 39 PRO CV N 1
ATOM 3215 C CA . PRO B 2 39 ? 169.497 172.666 154.092 1.00 66.97 39 PRO CV CA 1
ATOM 3216 C C . PRO B 2 39 ? 170.234 171.584 154.868 1.00 66.97 39 PRO CV C 1
ATOM 3217 O O . PRO B 2 39 ? 171.371 171.805 155.304 1.00 66.97 39 PRO CV O 1
ATOM 3221 N N . LEU B 2 40 ? 169.616 170.417 155.062 1.00 68.27 40 LEU CV N 1
ATOM 3222 C CA . LEU B 2 40 ? 170.302 169.333 155.758 1.00 68.27 40 LEU CV CA 1
ATOM 3223 C C . LEU B 2 40 ? 171.315 168.648 154.849 1.00 68.27 40 LEU CV C 1
ATOM 3224 O O . LEU B 2 40 ? 172.271 168.026 155.328 1.00 68.27 40 LEU CV O 1
ATOM 3229 N N . SER B 2 41 ? 171.123 168.748 153.531 1.00 70.71 41 SER CV N 1
ATOM 3230 C CA . SER B 2 41 ? 172.056 168.119 152.602 1.00 70.71 41 SER CV CA 1
ATOM 3231 C C . SER B 2 41 ? 173.335 168.936 152.452 1.00 70.71 41 SER CV C 1
ATOM 3232 O O . SER B 2 41 ? 174.329 168.448 151.901 1.00 70.71 41 SER CV O 1
ATOM 3235 N N . GLU B 2 42 ? 173.326 170.181 152.919 1.00 76.31 42 GLU CV N 1
ATOM 3236 C CA . GLU B 2 42 ? 174.494 171.037 152.775 1.00 76.31 42 GLU CV CA 1
ATOM 3237 C C . GLU B 2 42 ? 175.600 170.577 153.722 1.00 76.31 42 GLU CV C 1
ATOM 3238 O O . GLU B 2 42 ? 175.340 170.326 154.905 1.00 76.31 42 GLU CV O 1
ATOM 3244 N N . PRO B 2 43 ? 176.836 170.442 153.239 1.00 77.76 43 PRO CV N 1
ATOM 3245 C CA . PRO B 2 43 ? 177.923 169.991 154.115 1.00 77.76 43 PRO CV CA 1
ATOM 3246 C C . PRO B 2 43 ? 178.318 171.060 155.123 1.00 77.76 43 PRO CV C 1
ATOM 3247 O O . PRO B 2 43 ? 178.522 172.225 154.777 1.00 77.76 43 PRO CV O 1
ATOM 3251 N N . GLN B 2 44 ? 178.434 170.647 156.381 1.00 82.38 44 GLN CV N 1
ATOM 3252 C CA . GLN B 2 44 ? 178.803 171.557 157.457 1.00 82.38 44 GLN CV CA 1
ATOM 3253 C C . GLN B 2 44 ? 180.280 171.418 157.809 1.00 82.38 44 GLN CV C 1
ATOM 3254 O O . GLN B 2 44 ? 181.151 171.611 156.960 1.00 82.38 44 GLN CV O 1
ATOM 3260 N N . THR B 2 52 ? 178.030 183.805 159.632 1.00 91.08 52 THR CV N 1
ATOM 3261 C CA . THR B 2 52 ? 177.386 182.508 159.471 1.00 91.08 52 THR CV CA 1
ATOM 3262 C C . THR B 2 52 ? 175.968 182.687 158.934 1.00 91.08 52 THR CV C 1
ATOM 3263 O O . THR B 2 52 ? 175.227 183.554 159.400 1.00 91.08 52 THR CV O 1
ATOM 3267 N N . SER B 2 53 ? 175.605 181.875 157.943 1.00 87.42 53 SER CV N 1
ATOM 3268 C CA . SER B 2 53 ? 174.268 181.937 157.368 1.00 87.42 53 SER CV CA 1
ATOM 3269 C C . SER B 2 53 ? 173.227 181.469 158.378 1.00 87.42 53 SER CV C 1
ATOM 3270 O O . SER B 2 53 ? 173.504 180.626 159.234 1.00 87.42 53 SER CV O 1
ATOM 3273 N N . GLU B 2 54 ? 172.020 182.033 158.276 1.00 87.25 54 GLU CV N 1
ATOM 3274 C CA . GLU B 2 54 ? 170.949 181.670 159.199 1.00 87.25 54 GLU CV CA 1
ATOM 3275 C C . GLU B 2 54 ? 170.467 180.246 158.955 1.00 87.25 54 GLU CV C 1
ATOM 3276 O O . GLU B 2 54 ? 170.011 179.568 159.886 1.00 87.25 54 GLU CV O 1
ATOM 3282 N N . THR B 2 55 ? 170.554 179.782 157.705 1.00 82.70 55 THR CV N 1
ATOM 3283 C CA . THR B 2 55 ? 170.146 178.420 157.371 1.00 82.70 55 THR CV CA 1
ATOM 3284 C C . THR B 2 55 ? 171.012 177.388 158.085 1.00 82.70 55 THR CV C 1
ATOM 3285 O O . THR B 2 55 ? 170.493 176.434 158.678 1.00 82.70 55 THR CV O 1
ATOM 3289 N N . ALA B 2 56 ? 172.335 177.580 158.062 1.00 83.34 56 ALA CV N 1
ATOM 3290 C CA . ALA B 2 56 ? 173.237 176.648 158.732 1.00 83.34 56 ALA CV CA 1
ATOM 3291 C C . ALA B 2 56 ? 173.062 176.695 160.244 1.00 83.34 56 ALA CV C 1
ATOM 3292 O O . ALA B 2 56 ? 173.144 175.660 160.918 1.00 83.34 56 ALA CV O 1
ATOM 3294 N N . MET B 2 57 ? 172.816 177.889 160.794 1.00 83.52 57 MET CV N 1
ATOM 3295 C CA . MET B 2 57 ? 172.561 178.012 162.227 1.00 83.52 57 MET CV CA 1
ATOM 3296 C C . MET B 2 57 ? 171.300 177.262 162.632 1.00 83.52 57 MET CV C 1
ATOM 3297 O O . MET B 2 57 ? 171.297 176.539 163.636 1.00 83.52 57 MET CV O 1
ATOM 3302 N N . LEU B 2 58 ? 170.224 177.404 161.852 1.00 79.24 58 LEU CV N 1
ATOM 3303 C CA . LEU B 2 58 ? 168.986 176.707 162.185 1.00 79.24 58 LEU CV CA 1
ATOM 3304 C C . LEU B 2 58 ? 169.127 175.201 162.000 1.00 79.24 58 LEU CV C 1
ATOM 3305 O O . LEU B 2 58 ? 168.537 174.424 162.758 1.00 79.24 58 LEU CV O 1
ATOM 3310 N N . VAL B 2 59 ? 169.919 174.769 161.013 1.00 75.82 59 VAL CV N 1
ATOM 3311 C CA . VAL B 2 59 ? 170.180 173.340 160.835 1.00 75.82 59 VAL CV CA 1
ATOM 3312 C C . VAL B 2 59 ? 170.946 172.779 162.030 1.00 75.82 59 VAL CV C 1
ATOM 3313 O O . VAL B 2 59 ? 170.633 171.690 162.534 1.00 75.82 59 VAL CV O 1
ATOM 3317 N N . HIS B 2 60 ? 171.951 173.520 162.510 1.00 75.50 60 HIS CV N 1
ATOM 3318 C CA . HIS B 2 60 ? 172.710 173.083 163.679 1.00 75.50 60 HIS CV CA 1
ATOM 3319 C C . HIS B 2 60 ? 171.833 173.016 164.925 1.00 75.50 60 HIS CV C 1
ATOM 3320 O O . HIS B 2 60 ? 171.917 172.051 165.697 1.00 75.50 60 HIS CV O 1
ATOM 3327 N N . LYS B 2 61 ? 170.974 174.023 165.127 1.00 74.63 61 LYS CV N 1
ATOM 3328 C CA . LYS B 2 61 ? 170.051 173.995 166.261 1.00 74.63 61 LYS CV CA 1
ATOM 3329 C C . LYS B 2 61 ? 169.067 172.836 166.149 1.00 74.63 61 LYS CV C 1
ATOM 3330 O O . LYS B 2 61 ? 168.726 172.205 167.155 1.00 74.63 61 LYS CV O 1
ATOM 3336 N N . PHE B 2 62 ? 168.611 172.538 164.931 1.00 68.45 62 PHE CV N 1
ATOM 3337 C CA . PHE B 2 62 ? 167.674 171.443 164.711 1.00 68.45 62 PHE CV CA 1
ATOM 3338 C C . PHE B 2 62 ? 168.308 170.093 165.037 1.00 68.45 62 PHE CV C 1
ATOM 3339 O O . PHE B 2 62 ? 167.697 169.249 165.704 1.00 68.45 62 PHE CV O 1
ATOM 3347 N N . ARG B 2 63 ? 169.544 169.878 164.578 1.00 68.75 63 ARG CV N 1
ATOM 3348 C CA . ARG B 2 63 ? 170.232 168.622 164.875 1.00 68.75 63 ARG CV CA 1
ATOM 3349 C C . ARG B 2 63 ? 170.546 168.501 166.361 1.00 68.75 63 ARG CV C 1
ATOM 3350 O O . ARG B 2 63 ? 170.448 167.408 166.939 1.00 68.75 63 ARG CV O 1
ATOM 3358 N N . THR B 2 64 ? 170.912 169.618 167.000 1.00 68.53 64 THR CV N 1
ATOM 3359 C CA . THR B 2 64 ? 171.152 169.622 168.440 1.00 68.53 64 THR CV CA 1
ATOM 3360 C C . THR B 2 64 ? 169.882 169.266 169.206 1.00 68.53 64 THR CV C 1
ATOM 3361 O O . THR B 2 64 ? 169.918 168.499 170.176 1.00 68.53 64 THR CV O 1
ATOM 3365 N N . HIS B 2 65 ? 168.740 169.791 168.758 1.00 68.71 65 HIS CV N 1
ATOM 3366 C CA . HIS B 2 65 ? 167.483 169.504 169.436 1.00 68.71 65 HIS CV CA 1
ATOM 3367 C C . HIS B 2 65 ? 167.050 168.057 169.211 1.00 68.71 65 HIS CV C 1
ATOM 3368 O O . HIS B 2 65 ? 166.461 167.442 170.107 1.00 68.71 65 HIS CV O 1
ATOM 3375 N N . ILE B 2 66 ? 167.345 167.493 168.032 1.00 64.75 66 ILE CV N 1
ATOM 3376 C CA . ILE B 2 66 ? 167.090 166.067 167.801 1.00 64.75 66 ILE CV CA 1
ATOM 3377 C C . ILE B 2 66 ? 167.923 165.211 168.747 1.00 64.75 66 ILE CV C 1
ATOM 3378 O O . ILE B 2 66 ? 167.417 164.253 169.350 1.00 64.75 66 ILE CV O 1
ATOM 3383 N N . THR B 2 67 ? 169.210 165.541 168.890 1.00 64.59 67 THR CV N 1
ATOM 3384 C CA . THR B 2 67 ? 170.077 164.785 169.791 1.00 64.59 67 THR CV CA 1
ATOM 3385 C C . THR B 2 67 ? 169.610 164.905 171.240 1.00 64.59 67 THR CV C 1
ATOM 3386 O O . THR B 2 67 ? 169.622 163.920 171.989 1.00 64.59 67 THR CV O 1
ATOM 3390 N N . SER B 2 68 ? 169.169 166.101 171.641 1.00 64.58 68 SER CV N 1
ATOM 3391 C CA . SER B 2 68 ? 168.674 166.298 173.001 1.00 64.58 68 SER CV CA 1
ATOM 3392 C C . SER B 2 68 ? 167.370 165.543 173.240 1.00 64.58 68 SER CV C 1
ATOM 3393 O O . SER B 2 68 ? 167.132 165.042 174.345 1.00 64.58 68 SER CV O 1
ATOM 3396 N N . LEU B 2 69 ? 166.504 165.471 172.225 1.00 63.44 69 LEU CV N 1
ATOM 3397 C CA . LEU B 2 69 ? 165.282 164.679 172.341 1.00 63.44 69 LEU CV CA 1
ATOM 3398 C C . LEU B 2 69 ? 165.598 163.195 172.470 1.00 63.44 69 LEU CV C 1
ATOM 3399 O O . LEU B 2 69 ? 164.966 162.479 173.256 1.00 63.44 69 LEU CV O 1
ATOM 3404 N N . LEU B 2 70 ? 166.567 162.714 171.689 1.00 62.67 70 LEU CV N 1
ATOM 3405 C CA . LEU B 2 70 ? 166.885 161.289 171.691 1.00 62.67 70 LEU CV CA 1
ATOM 3406 C C . LEU B 2 70 ? 167.557 160.866 172.991 1.00 62.67 70 LEU CV C 1
ATOM 3407 O O . LEU B 2 70 ? 167.190 159.844 173.582 1.00 62.67 70 LEU CV O 1
ATOM 3412 N N . THR B 2 71 ? 168.548 161.634 173.449 1.00 64.59 71 THR CV N 1
ATOM 3413 C CA . THR B 2 71 ? 169.306 161.226 174.627 1.00 64.59 71 THR CV CA 1
ATOM 3414 C C . THR B 2 71 ? 168.519 161.457 175.912 1.00 64.59 71 THR CV C 1
ATOM 3415 O O . THR B 2 71 ? 168.760 160.784 176.920 1.00 64.59 71 THR CV O 1
ATOM 3419 N N . GLY B 2 72 ? 167.584 162.404 175.898 1.00 65.56 72 GLY CV N 1
ATOM 3420 C CA . GLY B 2 72 ? 166.846 162.713 177.112 1.00 65.56 72 GLY CV CA 1
ATOM 3421 C C . GLY B 2 72 ? 165.854 161.616 177.456 1.00 65.56 72 GLY CV C 1
ATOM 3422 O O . GLY B 2 72 ? 165.393 160.871 176.588 1.00 65.56 72 GLY CV O 1
ATOM 3423 N N . LYS B 2 73 ? 165.521 161.520 178.744 1.00 69.95 73 LYS CV N 1
ATOM 3424 C CA . LYS B 2 73 ? 164.611 160.483 179.230 1.00 69.95 73 LYS CV CA 1
ATOM 3425 C C . LYS B 2 73 ? 163.178 161.005 179.115 1.00 69.95 73 LYS CV C 1
ATOM 3426 O O . LYS B 2 73 ? 162.649 161.697 179.987 1.00 69.95 73 LYS CV O 1
ATOM 3432 N N . SER B 2 74 ? 162.566 160.692 177.975 1.00 67.35 74 SER CV N 1
ATOM 3433 C CA . SER B 2 74 ? 161.152 160.951 177.731 1.00 67.35 74 SER CV CA 1
ATOM 3434 C C . SER B 2 74 ? 160.716 160.001 176.625 1.00 67.35 74 SER CV C 1
ATOM 3435 O O . SER B 2 74 ? 161.230 160.105 175.492 1.00 67.35 74 SER CV O 1
ATOM 3438 N N . PRO B 2 75 ? 159.817 159.047 176.902 1.00 63.44 75 PRO CV N 1
ATOM 3439 C CA . PRO B 2 75 ? 159.363 158.132 175.837 1.00 63.44 75 PRO CV CA 1
ATOM 3440 C C . PRO B 2 75 ? 158.708 158.840 174.665 1.00 63.44 75 PRO CV C 1
ATOM 3441 O O . PRO B 2 75 ? 158.894 158.430 173.511 1.00 63.44 75 PRO CV O 1
ATOM 3445 N N . ALA B 2 76 ? 157.955 159.908 174.936 1.00 62.95 76 ALA CV N 1
ATOM 3446 C CA . ALA B 2 76 ? 157.416 160.735 173.862 1.00 62.95 76 ALA CV CA 1
ATOM 3447 C C . ALA B 2 76 ? 158.531 161.428 173.091 1.00 62.95 76 ALA CV C 1
ATOM 3448 O O . ALA B 2 76 ? 158.497 161.494 171.855 1.00 62.95 76 ALA CV O 1
ATOM 3450 N N . GLY B 2 77 ? 159.533 161.943 173.810 1.00 62.92 77 GLY CV N 1
ATOM 3451 C CA . GLY B 2 77 ? 160.672 162.558 173.151 1.00 62.92 77 GLY CV CA 1
ATOM 3452 C C . GLY B 2 77 ? 161.483 161.568 172.339 1.00 62.92 77 GLY CV C 1
ATOM 3453 O O . GLY B 2 77 ? 161.949 161.888 171.245 1.00 62.92 77 GLY CV O 1
ATOM 3454 N N . ARG B 2 78 ? 161.655 160.350 172.860 1.00 61.89 78 ARG CV N 1
ATOM 3455 C CA . ARG B 2 78 ? 162.359 159.316 172.107 1.00 61.89 78 ARG CV CA 1
ATOM 3456 C C . ARG B 2 78 ? 161.590 158.922 170.852 1.00 61.89 78 ARG CV C 1
ATOM 3457 O O . ARG B 2 78 ? 162.190 158.726 169.792 1.00 61.89 78 ARG CV O 1
ATOM 3465 N N . PHE B 2 79 ? 160.261 158.813 170.952 1.00 60.02 79 PHE CV N 1
ATOM 3466 C CA . PHE B 2 79 ? 159.431 158.506 169.787 1.00 60.02 79 PHE CV CA 1
ATOM 3467 C C . PHE B 2 79 ? 159.543 159.596 168.724 1.00 60.02 79 PHE CV C 1
ATOM 3468 O O . PHE B 2 79 ? 159.726 159.304 167.527 1.00 60.02 79 PHE CV O 1
ATOM 3476 N N . THR B 2 80 ? 159.457 160.860 169.151 1.00 61.57 80 THR CV N 1
ATOM 3477 C CA . THR B 2 80 ? 159.582 161.983 168.228 1.00 61.57 80 THR CV CA 1
ATOM 3478 C C . THR B 2 80 ? 160.963 162.022 167.588 1.00 61.57 80 THR CV C 1
ATOM 3479 O O . THR B 2 80 ? 161.090 162.304 166.390 1.00 61.57 80 THR CV O 1
ATOM 3483 N N . ALA B 2 81 ? 162.005 161.730 168.369 1.00 59.08 81 ALA CV N 1
ATOM 3484 C CA . ALA B 2 81 ? 163.357 161.703 167.829 1.00 59.08 81 ALA CV CA 1
ATOM 3485 C C . ALA B 2 81 ? 163.535 160.563 166.837 1.00 59.08 81 ALA CV C 1
ATOM 3486 O O . ALA B 2 81 ? 164.253 160.714 165.850 1.00 59.08 81 ALA CV O 1
ATOM 3488 N N . VAL B 2 82 ? 162.890 159.418 167.082 1.00 59.00 82 VAL CV N 1
ATOM 3489 C CA . VAL B 2 82 ? 162.944 158.306 166.132 1.00 59.00 82 VAL CV CA 1
ATOM 3490 C C . VAL B 2 82 ? 162.348 158.723 164.794 1.00 59.00 82 VAL CV C 1
ATOM 3491 O O . VAL B 2 82 ? 162.946 158.501 163.729 1.00 59.00 82 VAL CV O 1
ATOM 3495 N N . CYS B 2 83 ? 161.176 159.365 164.835 1.00 61.44 83 CYS CV N 1
ATOM 3496 C CA . CYS B 2 83 ? 160.538 159.823 163.602 1.00 61.44 83 CYS CV CA 1
ATOM 3497 C C . CYS B 2 83 ? 161.384 160.875 162.883 1.00 61.44 83 CYS CV C 1
ATOM 3498 O O . CYS B 2 83 ? 161.550 160.822 161.652 1.00 61.44 83 CYS CV O 1
ATOM 3501 N N . LEU B 2 84 ? 161.947 161.822 163.640 1.00 59.76 84 LEU CV N 1
ATOM 3502 C CA . LEU B 2 84 ? 162.763 162.873 163.037 1.00 59.76 84 LEU CV CA 1
ATOM 3503 C C . LEU B 2 84 ? 164.055 162.319 162.449 1.00 59.76 84 LEU CV C 1
ATOM 3504 O O . LEU B 2 84 ? 164.490 162.769 161.388 1.00 59.76 84 LEU CV O 1
ATOM 3509 N N . ILE B 2 85 ? 164.685 161.352 163.123 1.00 58.22 85 ILE CV N 1
ATOM 3510 C CA . ILE B 2 85 ? 165.891 160.723 162.589 1.00 58.22 85 ILE CV CA 1
ATOM 3511 C C . ILE B 2 85 ? 165.580 159.973 161.306 1.00 58.22 85 ILE CV C 1
ATOM 3512 O O . ILE B 2 85 ? 166.343 160.048 160.337 1.00 58.22 85 ILE CV O 1
ATOM 3517 N N . LYS B 2 86 ? 164.448 159.260 161.266 1.00 58.88 86 LYS CV N 1
ATOM 3518 C CA . LYS B 2 86 ? 164.067 158.567 160.037 1.00 58.88 86 LYS CV CA 1
ATOM 3519 C C . LYS B 2 86 ? 163.900 159.542 158.878 1.00 58.88 86 LYS CV C 1
ATOM 3520 O O . LYS B 2 86 ? 164.475 159.338 157.800 1.00 58.88 86 LYS CV O 1
ATOM 3526 N N . ALA B 2 87 ? 163.186 160.647 159.107 1.00 59.76 87 ALA CV N 1
ATOM 3527 C CA . ALA B 2 87 ? 162.963 161.606 158.025 1.00 59.76 87 ALA CV CA 1
ATOM 3528 C C . ALA B 2 87 ? 164.249 162.335 157.626 1.00 59.76 87 ALA CV C 1
ATOM 3529 O O . ALA B 2 87 ? 164.485 162.588 156.436 1.00 59.76 87 ALA CV O 1
ATOM 3531 N N . VAL B 2 88 ? 165.097 162.668 158.604 1.00 58.73 88 VAL CV N 1
ATOM 3532 C CA . VAL B 2 88 ? 166.341 163.382 158.323 1.00 58.73 88 VAL CV CA 1
ATOM 3533 C C . VAL B 2 88 ? 167.310 162.499 157.545 1.00 58.73 88 VAL CV C 1
ATOM 3534 O O . VAL B 2 88 ? 167.966 162.960 156.608 1.00 58.73 88 VAL CV O 1
ATOM 3538 N N . ILE B 2 89 ? 167.414 161.218 157.906 1.00 61.27 89 ILE CV N 1
ATOM 3539 C CA . ILE B 2 89 ? 168.253 160.302 157.136 1.00 61.27 89 ILE CV CA 1
ATOM 3540 C C . ILE B 2 89 ? 167.662 160.078 155.747 1.00 61.27 89 ILE CV C 1
ATOM 3541 O O . ILE B 2 89 ? 168.396 159.885 154.768 1.00 61.27 89 ILE CV O 1
ATOM 3546 N N . ASP B 2 90 ? 166.332 160.143 155.629 1.00 62.50 90 ASP CV N 1
ATOM 3547 C CA . ASP B 2 90 ? 165.712 160.039 154.311 1.00 62.50 90 ASP CV CA 1
ATOM 3548 C C . ASP B 2 90 ? 166.073 161.218 153.408 1.00 62.50 90 ASP CV C 1
ATOM 3549 O O . ASP B 2 90 ? 166.308 161.031 152.209 1.00 62.50 90 ASP CV O 1
ATOM 3554 N N . VAL B 2 91 ? 166.120 162.437 153.951 1.00 63.70 91 VAL CV N 1
ATOM 3555 C CA . VAL B 2 91 ? 166.282 163.610 153.088 1.00 63.70 91 VAL CV CA 1
ATOM 3556 C C . VAL B 2 91 ? 167.683 164.225 153.068 1.00 63.70 91 VAL CV C 1
ATOM 3557 O O . VAL B 2 91 ? 167.970 165.032 152.170 1.00 63.70 91 VAL CV O 1
ATOM 3561 N N . GLY B 2 92 ? 168.560 163.877 154.009 1.00 69.34 92 GLY CV N 1
ATOM 3562 C CA . GLY B 2 92 ? 169.815 164.602 154.124 1.00 69.34 92 GLY CV CA 1
ATOM 3563 C C . GLY B 2 92 ? 170.928 164.013 153.280 1.00 69.34 92 GLY CV C 1
ATOM 3564 O O . GLY B 2 92 ? 171.646 164.739 152.590 1.00 69.34 92 GLY CV O 1
ATOM 3565 N N . GLY B 2 93 ? 171.089 162.698 153.324 1.00 71.52 93 GLY CV N 1
ATOM 3566 C CA . GLY B 2 93 ? 172.133 162.065 152.551 1.00 71.52 93 GLY CV CA 1
ATOM 3567 C C . GLY B 2 93 ? 173.403 161.839 153.353 1.00 71.52 93 GLY CV C 1
ATOM 3568 O O . GLY B 2 93 ? 173.384 161.423 154.518 1.00 71.52 93 GLY CV O 1
ATOM 3569 N N . TRP B 2 94 ? 174.531 162.136 152.701 1.00 73.10 94 TRP CV N 1
ATOM 3570 C CA . TRP B 2 94 ? 175.836 161.785 153.255 1.00 73.10 94 TRP CV CA 1
ATOM 3571 C C . TRP B 2 94 ? 176.173 162.625 154.482 1.00 73.10 94 TRP CV C 1
ATOM 3572 O O . TRP B 2 94 ? 176.838 162.143 155.407 1.00 73.10 94 TRP CV O 1
ATOM 3583 N N . GLU B 2 95 ? 175.716 163.880 154.514 1.00 73.85 95 GLU CV N 1
ATOM 3584 C CA . GLU B 2 95 ? 176.018 164.748 155.649 1.00 73.85 95 GLU CV CA 1
ATOM 3585 C C . GLU B 2 95 ? 175.301 164.284 156.913 1.00 73.85 95 GLU CV C 1
ATOM 3586 O O . GLU B 2 95 ? 175.838 164.402 158.020 1.00 73.85 95 GLU CV O 1
ATOM 3592 N N . SER B 2 96 ? 174.088 163.752 156.771 1.00 70.99 96 SER CV N 1
ATOM 3593 C CA . SER B 2 96 ? 173.417 163.158 157.921 1.00 70.99 96 SER CV CA 1
ATOM 3594 C C . SER B 2 96 ? 173.983 161.781 158.248 1.00 70.99 96 SER CV C 1
ATOM 3595 O O . SER B 2 96 ? 174.033 161.394 159.424 1.00 70.99 96 SER CV O 1
ATOM 3598 N N . LEU B 2 97 ? 174.412 161.031 157.228 1.00 69.20 97 LEU CV N 1
ATOM 3599 C CA . LEU B 2 97 ? 174.959 159.701 157.469 1.00 69.20 97 LEU CV CA 1
ATOM 3600 C C . LEU B 2 97 ? 176.284 159.764 158.215 1.00 69.20 97 LEU CV C 1
ATOM 3601 O O . LEU B 2 97 ? 176.602 158.863 158.999 1.00 69.20 97 LEU CV O 1
ATOM 3606 N N . ARG B 2 98 ? 177.073 160.818 157.990 1.00 71.43 98 ARG CV N 1
ATOM 3607 C CA . ARG B 2 98 ? 178.371 160.906 158.654 1.00 71.43 98 ARG CV CA 1
ATOM 3608 C C . ARG B 2 98 ? 178.223 161.241 160.135 1.00 71.43 98 ARG CV C 1
ATOM 3609 O O . ARG B 2 98 ? 179.145 161.007 160.925 1.00 71.43 98 ARG CV O 1
ATOM 3617 N N . SER B 2 99 ? 177.075 161.791 160.533 1.00 69.88 99 SER CV N 1
ATOM 3618 C CA . SER B 2 99 ? 176.827 162.122 161.931 1.00 69.88 99 SER CV CA 1
ATOM 3619 C C . SER B 2 99 ? 175.754 161.251 162.571 1.00 69.88 99 SER CV C 1
ATOM 3620 O O . SER B 2 99 ? 175.371 161.511 163.716 1.00 69.88 99 SER CV O 1
ATOM 3623 N N . ALA B 2 100 ? 175.255 160.238 161.860 1.00 69.45 100 ALA CV N 1
ATOM 3624 C CA . ALA B 2 100 ? 174.192 159.398 162.408 1.00 69.45 100 ALA CV CA 1
ATOM 3625 C C . ALA B 2 100 ? 174.694 158.411 163.464 1.00 69.45 100 ALA CV C 1
ATOM 3626 O O . ALA B 2 100 ? 173.899 157.638 164.008 1.00 69.45 100 ALA CV O 1
ATOM 3628 N N . GLU B 2 101 ? 175.999 158.396 163.753 1.00 67.58 101 GLU CV N 1
ATOM 3629 C CA . GLU B 2 101 ? 176.524 157.437 164.729 1.00 67.58 101 GLU CV CA 1
ATOM 3630 C C . GLU B 2 101 ? 175.974 157.609 166.151 1.00 67.58 101 GLU CV C 1
ATOM 3631 O O . GLU B 2 101 ? 175.547 156.591 166.733 1.00 67.58 101 GLU CV O 1
ATOM 3637 N N . PRO B 2 102 ? 175.941 158.812 166.766 1.00 65.68 102 PRO CV N 1
ATOM 3638 C CA . PRO B 2 102 ? 175.233 158.919 168.056 1.00 65.68 102 PRO CV CA 1
ATOM 3639 C C . PRO B 2 102 ? 173.749 158.631 167.938 1.00 65.68 102 PRO CV C 1
ATOM 3640 O O . PRO B 2 102 ? 173.118 158.214 168.917 1.00 65.68 102 PRO CV O 1
ATOM 3644 N N . TRP B 2 103 ? 173.174 158.850 166.755 1.00 63.58 103 TRP CV N 1
ATOM 3645 C CA . TRP B 2 103 ? 171.787 158.471 166.528 1.00 63.58 103 TRP CV CA 1
ATOM 3646 C C . TRP B 2 103 ? 171.630 156.956 166.492 1.00 63.58 103 TRP CV C 1
ATOM 3647 O O . TRP B 2 103 ? 170.638 156.423 166.996 1.00 63.58 103 TRP CV O 1
ATOM 3658 N N . ILE B 2 104 ? 172.602 156.243 165.911 1.00 62.36 104 ILE CV N 1
ATOM 3659 C CA . ILE B 2 104 ? 172.549 154.780 165.887 1.00 62.36 104 ILE CV CA 1
ATOM 3660 C C . ILE B 2 104 ? 172.640 154.218 167.300 1.00 62.36 104 ILE CV C 1
ATOM 3661 O O . ILE B 2 104 ? 171.844 153.348 167.694 1.00 62.36 104 ILE CV O 1
ATOM 3666 N N . ARG B 2 105 ? 173.598 154.719 168.090 1.00 65.28 105 ARG CV N 1
ATOM 3667 C CA . ARG B 2 105 ? 173.702 154.284 169.482 1.00 65.28 105 ARG CV CA 1
ATOM 3668 C C . ARG B 2 105 ? 172.453 154.657 170.272 1.00 65.28 105 ARG CV C 1
ATOM 3669 O O . ARG B 2 105 ? 172.000 153.891 171.131 1.00 65.28 105 ARG CV O 1
ATOM 3677 N N . GLY B 2 106 ? 171.862 155.814 169.965 1.00 62.08 106 GLY CV N 1
ATOM 3678 C CA . GLY B 2 106 ? 170.636 156.215 170.636 1.00 62.08 106 GLY CV CA 1
ATOM 3679 C C . GLY B 2 106 ? 169.454 155.321 170.312 1.00 62.08 106 GLY CV C 1
ATOM 3680 O O . GLY B 2 106 ? 168.650 155.007 171.190 1.00 62.08 106 GLY CV O 1
ATOM 3681 N N . LEU B 2 107 ? 169.331 154.894 169.052 1.00 57.82 107 LEU CV N 1
ATOM 3682 C CA . LEU B 2 107 ? 168.235 154.003 168.676 1.00 57.82 107 LEU CV CA 1
ATOM 3683 C C . LEU B 2 107 ? 168.399 152.623 169.303 1.00 57.82 107 LEU CV C 1
ATOM 3684 O O . LEU B 2 107 ? 167.415 152.006 169.739 1.00 57.82 107 LEU CV O 1
ATOM 3689 N N . ILE B 2 108 ? 169.636 152.118 169.355 1.00 60.44 108 ILE CV N 1
ATOM 3690 C CA . ILE B 2 108 ? 169.873 150.849 170.042 1.00 60.44 108 ILE CV CA 1
ATOM 3691 C C . ILE B 2 108 ? 169.565 150.984 171.531 1.00 60.44 108 ILE CV C 1
ATOM 3692 O O . ILE B 2 108 ? 169.000 150.071 172.149 1.00 60.44 108 ILE CV O 1
ATOM 3697 N N . GLY B 2 109 ? 169.890 152.139 172.121 1.00 62.10 109 GLY CV N 1
ATOM 3698 C CA . GLY B 2 109 ? 169.520 152.385 173.508 1.00 62.10 109 GLY CV CA 1
ATOM 3699 C C . GLY B 2 109 ? 168.018 152.461 173.719 1.00 62.10 109 GLY CV C 1
ATOM 3700 O O . GLY B 2 109 ? 167.511 152.065 174.771 1.00 62.10 109 GLY CV O 1
ATOM 3701 N N . VAL B 2 110 ? 167.293 152.995 172.732 1.00 60.47 110 VAL CV N 1
ATOM 3702 C CA . VAL B 2 110 ? 165.832 153.004 172.783 1.00 60.47 110 VAL CV CA 1
ATOM 3703 C C . VAL B 2 110 ? 165.295 151.578 172.783 1.00 60.47 110 VAL CV C 1
ATOM 3704 O O . VAL B 2 110 ? 164.371 151.244 173.537 1.00 60.47 110 VAL CV O 1
ATOM 3708 N N . LEU B 2 111 ? 165.876 150.713 171.946 1.00 60.40 111 LEU CV N 1
ATOM 3709 C CA . LEU B 2 111 ? 165.484 149.303 171.949 1.00 60.40 111 LEU CV CA 1
ATOM 3710 C C . LEU B 2 111 ? 165.800 148.629 173.280 1.00 60.40 111 LEU CV C 1
ATOM 3711 O O . LEU B 2 111 ? 165.041 147.769 173.742 1.00 60.40 111 LEU CV O 1
ATOM 3716 N N . GLN B 2 112 ? 166.921 148.994 173.905 1.00 62.51 112 GLN CV N 1
ATOM 3717 C CA . GLN B 2 112 ? 167.262 148.403 175.197 1.00 62.51 112 GLN CV CA 1
ATOM 3718 C C . GLN B 2 112 ? 166.352 148.917 176.309 1.00 62.51 112 GLN CV C 1
ATOM 3719 O O . GLN B 2 112 ? 166.022 148.174 177.240 1.00 62.51 112 GLN CV O 1
ATOM 3725 N N . LYS B 2 113 ? 165.942 150.181 176.234 1.00 64.20 113 LYS CV N 1
ATOM 3726 C CA . LYS B 2 113 ? 165.132 150.764 177.296 1.00 64.20 113 LYS CV CA 1
ATOM 3727 C C . LYS B 2 113 ? 163.695 150.246 177.227 1.00 64.20 113 LYS CV C 1
ATOM 3728 O O . LYS B 2 113 ? 163.190 149.957 176.138 1.00 64.20 113 LYS CV O 1
ATOM 3734 N N . PRO B 2 114 ? 163.017 150.114 178.367 1.00 66.01 114 PRO CV N 1
ATOM 3735 C CA . PRO B 2 114 ? 161.598 149.734 178.338 1.00 66.01 114 PRO CV CA 1
ATOM 3736 C C . PRO B 2 114 ? 160.731 150.885 177.847 1.00 66.01 114 PRO CV C 1
ATOM 3737 O O . PRO B 2 114 ? 160.506 151.868 178.558 1.00 66.01 114 PRO CV O 1
ATOM 3741 N N . ASP B 2 115 ? 160.235 150.745 176.625 1.00 65.16 115 ASP CV N 1
ATOM 3742 C CA . ASP B 2 115 ? 159.468 151.786 175.955 1.00 65.16 115 ASP CV CA 1
ATOM 3743 C C . ASP B 2 115 ? 158.227 151.140 175.357 1.00 65.16 115 ASP CV C 1
ATOM 3744 O O . ASP B 2 115 ? 158.096 149.907 175.375 1.00 65.16 115 ASP CV O 1
ATOM 3749 N N . PRO B 2 116 ? 157.269 151.939 174.872 1.00 60.75 116 PRO CV N 1
ATOM 3750 C CA . PRO B 2 116 ? 156.175 151.364 174.080 1.00 60.75 116 PRO CV CA 1
ATOM 3751 C C . PRO B 2 116 ? 156.692 150.624 172.854 1.00 60.75 116 PRO CV C 1
ATOM 3752 O O . PRO B 2 116 ? 157.686 151.014 172.239 1.00 60.75 116 PRO CV O 1
ATOM 3756 N N . LEU B 2 117 ? 155.999 149.535 172.513 1.00 61.54 117 LEU CV N 1
ATOM 3757 C CA . LEU B 2 117 ? 156.514 148.597 171.521 1.00 61.54 117 LEU CV CA 1
ATOM 3758 C C . LEU B 2 117 ? 156.434 149.165 170.111 1.00 61.54 117 LEU CV C 1
ATOM 3759 O O . LEU B 2 117 ? 157.162 148.720 169.215 1.00 61.54 117 LEU CV O 1
ATOM 3764 N N . SER B 2 118 ? 155.554 150.141 169.889 1.00 60.58 118 SER CV N 1
ATOM 3765 C CA . SER B 2 118 ? 155.512 150.791 168.584 1.00 60.58 118 SER CV CA 1
ATOM 3766 C C . SER B 2 118 ? 156.745 151.659 168.369 1.00 60.58 118 SER CV C 1
ATOM 3767 O O . SER B 2 118 ? 157.267 151.746 167.250 1.00 60.58 118 SER CV O 1
ATOM 3770 N N . SER B 2 119 ? 157.231 152.299 169.437 1.00 60.03 119 SER CV N 1
ATOM 3771 C CA . SER B 2 119 ? 158.491 153.030 169.362 1.00 60.03 119 SER CV CA 1
ATOM 3772 C C . SER B 2 119 ? 159.655 152.089 169.078 1.00 60.03 119 SER CV C 1
ATOM 3773 O O . SER B 2 119 ? 160.563 152.430 168.313 1.00 60.03 119 SER CV O 1
ATOM 3776 N N . LYS B 2 120 ? 159.637 150.895 169.678 1.00 59.38 120 LYS CV N 1
ATOM 3777 C CA . LYS B 2 120 ? 160.663 149.897 169.391 1.00 59.38 120 LYS CV CA 1
ATOM 3778 C C . LYS B 2 120 ? 160.598 149.432 167.941 1.00 59.38 120 LYS CV C 1
ATOM 3779 O O . LYS B 2 120 ? 161.636 149.254 167.293 1.00 59.38 120 LYS CV O 1
ATOM 3785 N N . GLU B 2 121 ? 159.387 149.230 167.416 1.00 59.99 121 GLU CV N 1
ATOM 3786 C CA . GLU B 2 121 ? 159.239 148.825 166.020 1.00 59.99 121 GLU CV CA 1
ATOM 3787 C C . GLU B 2 121 ? 159.738 149.910 165.073 1.00 59.99 121 GLU CV C 1
ATOM 3788 O O . GLU B 2 121 ? 160.416 149.616 164.079 1.00 59.99 121 GLU CV O 1
ATOM 3794 N N . LEU B 2 122 ? 159.432 151.173 165.379 1.00 57.37 122 LEU CV N 1
ATOM 3795 C CA . LEU B 2 122 ? 159.908 152.271 164.544 1.00 57.37 122 LEU CV CA 1
ATOM 3796 C C . LEU B 2 122 ? 161.422 152.423 164.634 1.00 57.37 122 LEU CV C 1
ATOM 3797 O O . LEU B 2 122 ? 162.076 152.755 163.640 1.00 57.37 122 LEU CV O 1
ATOM 3802 N N . SER B 2 123 ? 161.999 152.169 165.814 1.00 55.71 123 SER CV N 1
ATOM 3803 C CA . SER B 2 123 ? 163.454 152.167 165.947 1.00 55.71 123 SER CV CA 1
ATOM 3804 C C . SER B 2 123 ? 164.081 151.051 165.125 1.00 55.71 123 SER CV C 1
ATOM 3805 O O . SER B 2 123 ? 165.146 151.236 164.527 1.00 55.71 123 SER CV O 1
ATOM 3808 N N . ILE B 2 124 ? 163.437 149.882 165.096 1.00 55.50 124 ILE CV N 1
ATOM 3809 C CA . ILE B 2 124 ? 163.923 148.763 164.292 1.00 55.50 124 ILE CV CA 1
ATOM 3810 C C . ILE B 2 124 ? 163.907 149.119 162.810 1.00 55.50 124 ILE CV C 1
ATOM 3811 O O . ILE B 2 124 ? 164.884 148.878 162.086 1.00 55.50 124 ILE CV O 1
ATOM 3816 N N . VAL B 2 125 ? 162.810 149.724 162.344 1.00 55.41 125 VAL CV N 1
ATOM 3817 C CA . VAL B 2 125 ? 162.707 150.125 160.940 1.00 55.41 125 VAL CV CA 1
ATOM 3818 C C . VAL B 2 125 ? 163.739 151.199 160.605 1.00 55.41 125 VAL CV C 1
ATOM 3819 O O . VAL B 2 125 ? 164.388 151.151 159.549 1.00 55.41 125 VAL CV O 1
ATOM 3823 N N . THR B 2 126 ? 163.926 152.168 161.507 1.00 56.52 126 THR CV N 1
ATOM 3824 C CA . THR B 2 126 ? 164.893 153.237 161.272 1.00 56.52 126 THR CV CA 1
ATOM 3825 C C . THR B 2 126 ? 166.322 152.705 161.239 1.00 56.52 126 THR CV C 1
ATOM 3826 O O . THR B 2 126 ? 167.122 153.123 160.397 1.00 56.52 126 THR CV O 1
ATOM 3830 N N . LEU B 2 127 ? 166.659 151.772 162.134 1.00 55.06 127 LEU CV N 1
ATOM 3831 C CA . LEU B 2 127 ? 168.003 151.202 162.138 1.00 55.06 127 LEU CV CA 1
ATOM 3832 C C . LEU B 2 127 ? 168.245 150.338 160.909 1.00 55.06 127 LEU CV C 1
ATOM 3833 O O . LEU B 2 127 ? 169.358 150.315 160.368 1.00 55.06 127 LEU CV O 1
ATOM 3838 N N . THR B 2 128 ? 167.216 149.617 160.456 1.00 53.85 128 THR CV N 1
ATOM 3839 C CA . THR B 2 128 ? 167.336 148.847 159.222 1.00 53.85 128 THR CV CA 1
ATOM 3840 C C . THR B 2 128 ? 167.586 149.765 158.032 1.00 53.85 128 THR CV C 1
ATOM 3841 O O . THR B 2 128 ? 168.446 149.486 157.185 1.00 53.85 128 THR CV O 1
ATOM 3845 N N . LYS B 2 129 ? 166.861 150.887 157.973 1.00 54.79 129 LYS CV N 1
ATOM 3846 C CA . LYS B 2 129 ? 167.082 151.862 156.908 1.00 54.79 129 LYS CV CA 1
ATOM 3847 C C . LYS B 2 129 ? 168.475 152.473 156.996 1.00 54.79 129 LYS CV C 1
ATOM 3848 O O . LYS B 2 129 ? 169.125 152.698 155.968 1.00 54.79 129 LYS CV O 1
ATOM 3854 N N . LEU B 2 130 ? 168.953 152.732 158.217 1.00 56.34 130 LEU CV N 1
ATOM 3855 C CA . LEU B 2 130 ? 170.310 153.239 158.409 1.00 56.34 130 LEU CV CA 1
ATOM 3856 C C . LEU B 2 130 ? 171.358 152.267 157.892 1.00 56.34 130 LEU CV C 1
ATOM 3857 O O . LEU B 2 130 ? 172.307 152.679 157.227 1.00 56.34 130 LEU CV O 1
ATOM 3862 N N . TYR B 2 131 ? 171.207 150.975 158.185 1.00 56.22 131 TYR CV N 1
ATOM 3863 C CA . TYR B 2 131 ? 172.205 150.007 157.732 1.00 56.22 131 TYR CV CA 1
ATOM 3864 C C . TYR B 2 131 ? 172.169 149.836 156.215 1.00 56.22 131 TYR CV C 1
ATOM 3865 O O . TYR B 2 131 ? 173.224 149.766 155.563 1.00 56.22 131 TYR CV O 1
ATOM 3874 N N . ILE B 2 132 ? 170.965 149.806 155.633 1.00 57.25 132 ILE CV N 1
ATOM 3875 C CA . ILE B 2 132 ? 170.839 149.699 154.180 1.00 57.25 132 ILE CV CA 1
ATOM 3876 C C . ILE B 2 132 ? 171.443 150.922 153.493 1.00 57.25 132 ILE CV C 1
ATOM 3877 O O . ILE B 2 132 ? 172.113 150.801 152.459 1.00 57.25 132 ILE CV O 1
ATOM 3882 N N . LEU B 2 133 ? 171.254 152.111 154.070 1.00 58.01 133 LEU CV N 1
ATOM 3883 C CA . LEU B 2 133 ? 171.840 153.306 153.471 1.00 58.01 133 LEU CV CA 1
ATOM 3884 C C . LEU B 2 133 ? 173.339 153.402 153.734 1.00 58.01 133 LEU CV C 1
ATOM 3885 O O . LEU B 2 133 ? 174.067 153.993 152.929 1.00 58.01 133 LEU CV O 1
ATOM 3890 N N . LEU B 2 134 ? 173.821 152.834 154.842 1.00 60.39 134 LEU CV N 1
ATOM 3891 C CA . LEU B 2 134 ? 175.250 152.877 155.132 1.00 60.39 134 LEU CV CA 1
ATOM 3892 C C . LEU B 2 134 ? 176.014 151.887 154.269 1.00 60.39 134 LEU CV C 1
ATOM 3893 O O . LEU B 2 134 ? 177.235 152.001 154.122 1.00 60.39 134 LEU CV O 1
ATOM 3898 N N . GLN B 2 135 ? 175.311 150.907 153.695 1.00 62.17 135 GLN CV N 1
ATOM 3899 C CA . GLN B 2 135 ? 175.932 149.924 152.806 1.00 62.17 135 GLN CV CA 1
ATOM 3900 C C . GLN B 2 135 ? 176.635 150.520 151.588 1.00 62.17 135 GLN CV C 1
ATOM 3901 O O . GLN B 2 135 ? 177.515 149.874 151.009 1.00 62.17 135 GLN CV O 1
ATOM 3907 N N . ASP B 2 136 ? 176.257 151.734 151.180 1.00 68.04 136 ASP CV N 1
ATOM 3908 C CA . ASP B 2 136 ? 176.871 152.345 150.004 1.00 68.04 136 ASP CV CA 1
ATOM 3909 C C . ASP B 2 136 ? 178.323 152.743 150.256 1.00 68.04 136 ASP CV C 1
ATOM 3910 O O . ASP B 2 136 ? 179.174 152.594 149.371 1.00 68.04 136 ASP CV O 1
ATOM 3915 N N . TYR B 2 137 ? 178.629 153.248 151.448 1.00 70.85 137 TYR CV N 1
ATOM 3916 C CA . TYR B 2 137 ? 179.922 153.859 151.738 1.00 70.85 137 TYR CV CA 1
ATOM 3917 C C . TYR B 2 137 ? 180.728 152.948 152.656 1.00 70.85 137 TYR CV C 1
ATOM 3918 O O . TYR B 2 137 ? 180.304 152.670 153.782 1.00 70.85 137 TYR CV O 1
ATOM 3927 N N . GLN B 2 138 ? 181.905 152.522 152.186 1.00 73.52 138 GLN CV N 1
ATOM 3928 C CA . GLN B 2 138 ? 182.684 151.510 152.898 1.00 73.52 138 GLN CV CA 1
ATOM 3929 C C . GLN B 2 138 ? 183.298 152.063 154.179 1.00 73.52 138 GLN CV C 1
ATOM 3930 O O . GLN B 2 138 ? 183.407 151.346 155.184 1.00 73.52 138 GLN CV O 1
ATOM 3936 N N . THR B 2 139 ? 183.728 153.328 154.153 1.00 72.60 139 THR CV N 1
ATOM 3937 C CA . THR B 2 139 ? 184.319 153.950 155.335 1.00 72.60 139 THR CV CA 1
ATOM 3938 C C . THR B 2 139 ? 183.303 154.038 156.466 1.00 72.60 139 THR CV C 1
ATOM 3939 O O . THR B 2 139 ? 183.624 153.786 157.634 1.00 72.60 139 THR CV O 1
ATOM 3943 N N . LEU B 2 140 ? 182.055 154.363 156.128 1.00 70.17 140 LEU CV N 1
ATOM 3944 C CA . LEU B 2 140 ? 181.011 154.419 157.142 1.00 70.17 140 LEU CV CA 1
ATOM 3945 C C . LEU B 2 140 ? 180.608 153.022 157.607 1.00 70.17 140 LEU CV C 1
ATOM 3946 O O . LEU B 2 140 ? 180.129 152.856 158.733 1.00 70.17 140 LEU CV O 1
ATOM 3951 N N . ILE B 2 141 ? 180.780 152.006 156.755 1.00 69.05 141 ILE CV N 1
ATOM 3952 C CA . ILE B 2 141 ? 180.599 150.628 157.212 1.00 69.05 141 ILE CV CA 1
ATOM 3953 C C . ILE B 2 141 ? 181.648 150.275 158.256 1.00 69.05 141 ILE CV C 1
ATOM 3954 O O . ILE B 2 141 ? 181.339 149.667 159.289 1.00 69.05 141 ILE CV O 1
ATOM 3959 N N . ARG B 2 142 ? 182.902 150.661 158.011 1.00 74.98 142 ARG CV N 1
ATOM 3960 C CA . ARG B 2 142 ? 183.960 150.377 158.976 1.00 74.98 142 ARG CV CA 1
ATOM 3961 C C . ARG B 2 142 ? 183.766 151.170 160.265 1.00 74.98 142 ARG CV C 1
ATOM 3962 O O . ARG B 2 142 ? 184.058 150.674 161.359 1.00 74.98 142 ARG CV O 1
ATOM 3970 N N . GLU B 2 143 ? 183.249 152.396 160.160 1.00 74.99 143 GLU CV N 1
ATOM 3971 C CA . GLU B 2 143 ? 183.148 153.251 161.339 1.00 74.99 143 GLU CV CA 1
ATOM 3972 C C . GLU B 2 143 ? 181.867 152.991 162.127 1.00 74.99 143 GLU CV C 1
ATOM 3973 O O . GLU B 2 143 ? 181.879 153.003 163.363 1.00 74.99 143 GLU CV O 1
ATOM 3979 N N . MET B 2 144 ? 180.754 152.744 161.437 1.00 70.71 144 MET CV N 1
ATOM 3980 C CA . MET B 2 144 ? 179.440 152.759 162.069 1.00 70.71 144 MET CV CA 1
ATOM 3981 C C . MET B 2 144 ? 178.765 151.397 162.121 1.00 70.71 144 MET CV C 1
ATOM 3982 O O . MET B 2 144 ? 178.333 150.970 163.195 1.00 70.71 144 MET CV O 1
ATOM 3987 N N . ALA B 2 145 ? 178.645 150.712 160.981 1.00 65.26 145 ALA CV N 1
ATOM 3988 C CA . ALA B 2 145 ? 177.821 149.507 160.922 1.00 65.26 145 ALA CV CA 1
ATOM 3989 C C . ALA B 2 145 ? 178.450 148.347 161.685 1.00 65.26 145 ALA CV C 1
ATOM 3990 O O . ALA B 2 145 ? 177.781 147.693 162.495 1.00 65.26 145 ALA CV O 1
ATOM 3992 N N . THR B 2 146 ? 179.733 148.083 161.444 1.00 65.33 146 THR CV N 1
ATOM 3993 C CA . THR B 2 146 ? 180.450 146.952 162.029 1.00 65.33 146 THR CV CA 1
ATOM 3994 C C . THR B 2 146 ? 180.524 146.987 163.562 1.00 65.33 146 THR CV C 1
ATOM 3995 O O . THR B 2 146 ? 180.266 145.948 164.184 1.00 65.33 146 THR CV O 1
ATOM 3999 N N . PRO B 2 147 ? 180.851 148.131 164.244 1.00 64.63 147 PRO CV N 1
ATOM 4000 C CA . PRO B 2 147 ? 180.849 148.085 165.715 1.00 64.63 147 PRO CV CA 1
ATOM 4001 C C . PRO B 2 147 ? 179.456 147.998 166.322 1.00 64.63 147 PRO CV C 1
ATOM 4002 O O . PRO B 2 147 ? 179.245 147.279 167.303 1.00 64.63 147 PRO CV O 1
ATOM 4006 N N . THR B 2 148 ? 178.499 148.729 165.748 1.00 62.41 148 THR CV N 1
ATOM 4007 C CA . THR B 2 148 ? 177.193 148.867 166.386 1.00 62.41 148 THR CV CA 1
ATOM 4008 C C . THR B 2 148 ? 176.296 147.665 166.117 1.00 62.41 148 THR CV C 1
ATOM 4009 O O . THR B 2 148 ? 175.345 147.418 166.867 1.00 62.41 148 THR CV O 1
ATOM 4013 N N . LEU B 2 149 ? 176.567 146.918 165.047 1.00 59.21 149 LEU CV N 1
ATOM 4014 C CA . LEU B 2 149 ? 175.662 145.841 164.641 1.00 59.21 149 LEU CV CA 1
ATOM 4015 C C . LEU B 2 149 ? 175.525 144.671 165.625 1.00 59.21 149 LEU CV C 1
ATOM 4016 O O . LEU B 2 149 ? 174.382 144.214 165.815 1.00 59.21 149 LEU CV O 1
ATOM 4021 N N . PRO B 2 150 ? 176.594 144.108 166.230 1.00 59.59 150 PRO CV N 1
ATOM 4022 C CA . PRO B 2 150 ? 176.362 143.012 167.193 1.00 59.59 150 PRO CV CA 1
ATOM 4023 C C . PRO B 2 150 ? 175.520 143.410 168.393 1.00 59.59 150 PRO CV C 1
ATOM 4024 O O . PRO B 2 150 ? 174.749 142.585 168.897 1.00 59.59 150 PRO CV O 1
ATOM 4028 N N . GLY B 2 151 ? 175.631 144.660 168.850 1.00 59.35 151 GLY CV N 1
ATOM 4029 C CA . GLY B 2 151 ? 174.771 145.123 169.927 1.00 59.35 151 GLY CV CA 1
ATOM 4030 C C . GLY B 2 151 ? 173.308 145.162 169.530 1.00 59.35 151 GLY CV C 1
ATOM 4031 O O . GLY B 2 151 ? 172.433 144.781 170.311 1.00 59.35 151 GLY CV O 1
ATOM 4032 N N . TYR B 2 152 ? 173.027 145.606 168.302 1.00 56.56 152 TYR CV N 1
ATOM 4033 C CA . TYR B 2 152 ? 171.654 145.636 167.806 1.00 56.56 152 TYR CV CA 1
ATOM 4034 C C . TYR B 2 152 ? 171.089 144.227 167.668 1.00 56.56 152 TYR CV C 1
ATOM 4035 O O . TYR B 2 152 ? 169.934 143.965 168.034 1.00 56.56 152 TYR CV O 1
ATOM 4044 N N . ALA B 2 153 ? 171.899 143.302 167.140 1.00 57.09 153 ALA CV N 1
ATOM 4045 C CA . ALA B 2 153 ? 171.452 141.920 166.994 1.00 57.09 153 ALA CV CA 1
ATOM 4046 C C . ALA B 2 153 ? 171.210 141.269 168.349 1.00 57.09 153 ALA CV C 1
ATOM 4047 O O . ALA B 2 153 ? 170.240 140.520 168.521 1.00 57.09 153 ALA CV O 1
ATOM 4049 N N . THR B 2 154 ? 172.075 141.552 169.327 1.00 59.82 154 THR CV N 1
ATOM 4050 C CA . THR B 2 154 ? 171.875 141.033 170.675 1.00 59.82 154 THR CV CA 1
ATOM 4051 C C . THR B 2 154 ? 170.616 141.612 171.310 1.00 59.82 154 THR CV C 1
ATOM 4052 O O . THR B 2 154 ? 169.872 140.895 171.988 1.00 59.82 154 THR CV O 1
ATOM 4056 N N . ALA B 2 155 ? 170.355 142.904 171.086 1.00 60.20 155 ALA CV N 1
ATOM 4057 C CA . ALA B 2 155 ? 169.160 143.534 171.642 1.00 60.20 155 ALA CV CA 1
ATOM 4058 C C . ALA B 2 155 ? 167.887 142.956 171.036 1.00 60.20 155 ALA CV C 1
ATOM 4059 O O . ALA B 2 155 ? 166.874 142.813 171.729 1.00 60.20 155 ALA CV O 1
ATOM 4061 N N . CYS B 2 156 ? 167.912 142.632 169.741 1.00 58.23 156 CYS CV N 1
ATOM 4062 C CA . CYS B 2 156 ? 166.740 142.019 169.117 1.00 58.23 156 CYS CV CA 1
ATOM 4063 C C . CYS B 2 156 ? 166.546 140.575 169.579 1.00 58.23 156 CYS CV C 1
ATOM 4064 O O . CYS B 2 156 ? 165.418 140.150 169.882 1.00 58.23 156 CYS CV O 1
ATOM 4067 N N . LEU B 2 157 ? 167.637 139.806 169.643 1.00 60.05 157 LEU CV N 1
ATOM 4068 C CA . LEU B 2 157 ? 167.535 138.405 170.035 1.00 60.05 157 LEU CV CA 1
ATOM 4069 C C . LEU B 2 157 ? 167.181 138.265 171.508 1.00 60.05 157 LEU CV C 1
ATOM 4070 O O . LEU B 2 157 ? 166.628 137.242 171.921 1.00 60.05 157 LEU CV O 1
ATOM 4075 N N . GLN B 2 158 ? 167.507 139.275 172.318 1.00 64.57 158 GLN CV N 1
ATOM 4076 C CA . GLN B 2 158 ? 167.064 139.295 173.706 1.00 64.57 158 GLN CV CA 1
ATOM 4077 C C . GLN B 2 158 ? 165.545 139.389 173.781 1.00 64.57 158 GLN CV C 1
ATOM 4078 O O . GLN B 2 158 ? 164.906 138.770 174.639 1.00 64.57 158 GLN CV O 1
ATOM 4084 N N . LEU B 2 159 ? 164.951 140.163 172.873 1.00 64.17 159 LEU CV N 1
ATOM 4085 C CA . LEU B 2 159 ? 163.501 140.312 172.871 1.00 64.17 159 LEU CV CA 1
ATOM 4086 C C . LEU B 2 159 ? 162.806 139.059 172.352 1.00 64.17 159 LEU CV C 1
ATOM 4087 O O . LEU B 2 159 ? 161.826 138.600 172.950 1.00 64.17 159 LEU CV O 1
ATOM 4092 N N . ILE B 2 160 ? 163.292 138.479 171.250 1.00 64.10 160 ILE CV N 1
ATOM 4093 C CA . ILE B 2 160 ? 162.494 137.427 170.612 1.00 64.10 160 ILE CV CA 1
ATOM 4094 C C . ILE B 2 160 ? 162.872 136.041 171.122 1.00 64.10 160 ILE CV C 1
ATOM 4095 O O . ILE B 2 160 ? 162.346 135.032 170.637 1.00 64.10 160 ILE CV O 1
ATOM 4100 N N . LYS B 2 161 ? 163.785 135.953 172.083 1.00 74.64 161 LYS CV N 1
ATOM 4101 C CA . LYS B 2 161 ? 164.118 134.642 172.621 1.00 74.64 161 LYS CV CA 1
ATOM 4102 C C . LYS B 2 161 ? 162.979 134.138 173.509 1.00 74.64 161 LYS CV C 1
ATOM 4103 O O . LYS B 2 161 ? 162.429 134.915 174.305 1.00 74.64 161 LYS CV O 1
ATOM 4109 N N . PRO B 2 162 ? 162.554 132.888 173.356 1.00 81.95 162 PRO CV N 1
ATOM 4110 C CA . PRO B 2 162 ? 161.463 132.372 174.179 1.00 81.95 162 PRO CV CA 1
ATOM 4111 C C . PRO B 2 162 ? 161.991 131.781 175.472 1.00 81.95 162 PRO CV C 1
ATOM 4112 O O . PRO B 2 162 ? 162.815 130.854 175.450 1.00 81.95 162 PRO CV O 1
ATOM 4116 N N . PRO B 2 163 ? 161.545 132.286 176.621 1.00 94.31 163 PRO CV N 1
ATOM 4117 C CA . PRO B 2 163 ? 161.842 131.611 177.900 1.00 94.31 163 PRO CV CA 1
ATOM 4118 C C . PRO B 2 163 ? 160.752 130.607 178.255 1.00 94.31 163 PRO CV C 1
ATOM 4119 O O . PRO B 2 163 ? 160.178 130.623 179.349 1.00 94.31 163 PRO CV O 1
ATOM 4123 N N . ALA B 2 164 ? 160.490 129.694 177.309 1.00 98.81 164 ALA CV N 1
ATOM 4124 C CA . ALA B 2 164 ? 159.273 128.881 177.334 1.00 98.81 164 ALA CV CA 1
ATOM 4125 C C . ALA B 2 164 ? 159.243 127.921 178.517 1.00 98.81 164 ALA CV C 1
ATOM 4126 O O . ALA B 2 164 ? 158.167 127.477 178.935 1.00 98.81 164 ALA CV O 1
ATOM 4128 N N . SER B 2 165 ? 160.413 127.573 179.058 1.00 102.69 165 SER CV N 1
ATOM 4129 C CA . SER B 2 165 ? 160.450 126.781 180.282 1.00 102.69 165 SER CV CA 1
ATOM 4130 C C . SER B 2 165 ? 159.878 127.562 181.460 1.00 102.69 165 SER CV C 1
ATOM 4131 O O . SER B 2 165 ? 159.190 126.995 182.316 1.00 102.69 165 SER CV O 1
ATOM 4133 N N . GLY B 2 166 ? 160.151 128.867 181.517 1.00 103.38 166 GLY CV N 1
ATOM 4134 C CA . GLY B 2 166 ? 159.689 129.658 182.645 1.00 103.38 166 GLY CV CA 1
ATOM 4135 C C . GLY B 2 166 ? 158.327 130.291 182.422 1.00 103.38 166 GLY CV C 1
ATOM 4136 O O . GLY B 2 166 ? 157.472 130.270 183.312 1.00 103.38 166 GLY CV O 1
ATOM 4137 N N . ARG B 2 167 ? 158.104 130.860 181.242 1.00 97.55 167 ARG CV N 1
ATOM 4138 C CA . ARG B 2 167 ? 156.922 131.674 180.995 1.00 97.55 167 ARG CV CA 1
ATOM 4139 C C . ARG B 2 167 ? 156.675 131.712 179.493 1.00 97.55 167 ARG CV C 1
ATOM 4140 O O . ARG B 2 167 ? 157.591 131.465 178.699 1.00 97.55 167 ARG CV O 1
ATOM 4142 N N . PRO B 2 168 ? 155.450 132.019 179.063 1.00 92.83 168 PRO CV N 1
ATOM 4143 C CA . PRO B 2 168 ? 155.228 132.283 177.638 1.00 92.83 168 PRO CV CA 1
ATOM 4144 C C . PRO B 2 168 ? 155.830 133.618 177.224 1.00 92.83 168 PRO CV C 1
ATOM 4145 O O . PRO B 2 168 ? 156.359 134.376 178.039 1.00 92.83 168 PRO CV O 1
ATOM 4149 N N . LEU B 2 169 ? 155.747 133.892 175.923 1.00 82.23 169 LEU CV N 1
ATOM 4150 C CA . LEU B 2 169 ? 156.387 135.079 175.367 1.00 82.23 169 LEU CV CA 1
ATOM 4151 C C . LEU B 2 169 ? 155.716 136.353 175.861 1.00 82.23 169 LEU CV C 1
ATOM 4152 O O . LEU B 2 169 ? 154.519 136.567 175.648 1.00 82.23 169 LEU CV O 1
ATOM 4157 N N . LYS B 2 170 ? 156.503 137.201 176.525 1.00 80.93 170 LYS CV N 1
ATOM 4158 C CA . LYS B 2 170 ? 156.014 138.518 176.916 1.00 80.93 170 LYS CV CA 1
ATOM 4159 C C . LYS B 2 170 ? 155.873 139.429 175.704 1.00 80.93 170 LYS CV C 1
ATOM 4160 O O . LYS B 2 170 ? 155.132 140.418 175.740 1.00 80.93 170 LYS CV O 1
ATOM 4166 N N . VAL B 2 171 ? 156.577 139.112 174.627 1.00 71.49 171 VAL CV N 1
ATOM 4167 C CA . VAL B 2 171 ? 156.542 139.936 173.415 1.00 71.49 171 VAL CV CA 1
ATOM 4168 C C . VAL B 2 171 ? 155.466 139.402 172.478 1.00 71.49 171 VAL CV C 1
ATOM 4169 O O . VAL B 2 171 ? 155.366 138.176 172.294 1.00 71.49 171 VAL CV O 1
ATOM 4173 N N . PRO B 2 172 ? 154.632 140.258 171.890 1.00 64.15 172 PRO CV N 1
ATOM 4174 C CA . PRO B 2 172 ? 153.654 139.786 170.905 1.00 64.15 172 PRO CV CA 1
ATOM 4175 C C . PRO B 2 172 ? 154.329 139.265 169.646 1.00 64.15 172 PRO CV C 1
ATOM 4176 O O . PRO B 2 172 ? 155.469 139.605 169.324 1.00 64.15 172 PRO CV O 1
ATOM 4180 N N . LEU B 2 173 ? 153.590 138.417 168.928 1.00 57.95 173 LEU CV N 1
ATOM 4181 C CA . LEU B 2 173 ? 154.158 137.729 167.774 1.00 57.95 173 LEU CV CA 1
ATOM 4182 C C . LEU B 2 173 ? 154.338 138.672 166.589 1.00 57.95 173 LEU CV C 1
ATOM 4183 O O . LEU B 2 173 ? 155.122 138.388 165.675 1.00 57.95 173 LEU CV O 1
ATOM 4188 N N . ASN B 2 174 ? 153.629 139.803 166.588 1.00 59.75 174 ASN CV N 1
ATOM 4189 C CA . ASN B 2 174 ? 153.824 140.799 165.540 1.00 59.75 174 ASN CV CA 1
ATOM 4190 C C . ASN B 2 174 ? 155.190 141.467 165.687 1.00 59.75 174 ASN CV C 1
ATOM 4191 O O . ASN B 2 174 ? 155.854 141.791 164.694 1.00 59.75 174 ASN CV O 1
ATOM 4196 N N . PHE B 2 175 ? 155.646 141.652 166.926 1.00 56.61 175 PHE CV N 1
ATOM 4197 C CA . PHE B 2 175 ? 156.982 142.197 167.137 1.00 56.61 175 PHE CV CA 1
ATOM 4198 C C . PHE B 2 175 ? 158.061 141.183 166.767 1.00 56.61 175 PHE CV C 1
ATOM 4199 O O . PHE B 2 175 ? 159.136 141.561 166.280 1.00 56.61 175 PHE CV O 1
ATOM 4207 N N . VAL B 2 176 ? 157.794 139.894 166.993 1.00 55.26 176 VAL CV N 1
ATOM 4208 C CA . VAL B 2 176 ? 158.699 138.844 166.527 1.00 55.26 176 VAL CV CA 1
ATOM 4209 C C . VAL B 2 176 ? 158.772 138.854 165.007 1.00 55.26 176 VAL CV C 1
ATOM 4210 O O . VAL B 2 176 ? 159.842 138.660 164.415 1.00 55.26 176 VAL CV O 1
ATOM 4214 N N . ASP B 2 177 ? 157.630 139.096 164.358 1.00 54.28 177 ASP CV N 1
ATOM 4215 C CA . ASP B 2 177 ? 157.584 139.268 162.910 1.00 54.28 177 ASP CV CA 1
ATOM 4216 C C . ASP B 2 177 ? 158.452 140.450 162.478 1.00 54.28 177 ASP CV C 1
ATOM 4217 O O . ASP B 2 177 ? 159.204 140.351 161.501 1.00 54.28 177 ASP CV O 1
ATOM 4222 N N . THR B 2 178 ? 158.375 141.565 163.212 1.00 53.64 178 THR CV N 1
ATOM 4223 C CA . THR B 2 178 ? 159.183 142.744 162.889 1.00 53.64 178 THR CV CA 1
ATOM 4224 C C . THR B 2 178 ? 160.678 142.457 163.007 1.00 53.64 178 THR CV C 1
ATOM 4225 O O . THR B 2 178 ? 161.468 142.827 162.123 1.00 53.64 178 THR CV O 1
ATOM 4229 N N . VAL B 2 179 ? 161.079 141.784 164.086 1.00 49.00 179 VAL CV N 1
ATOM 4230 C CA . VAL B 2 179 ? 162.492 141.486 164.308 1.00 49.00 179 VAL CV CA 1
ATOM 4231 C C . VAL B 2 179 ? 163.011 140.517 163.252 1.00 49.00 179 VAL CV C 1
ATOM 4232 O O . VAL B 2 179 ? 164.122 140.683 162.729 1.00 49.00 179 VAL CV O 1
ATOM 4236 N N . ALA B 2 180 ? 162.212 139.499 162.912 1.00 48.29 180 ALA CV N 1
ATOM 4237 C CA . ALA B 2 180 ? 162.602 138.564 161.861 1.00 48.29 180 ALA CV CA 1
ATOM 4238 C C . ALA B 2 180 ? 162.715 139.263 160.512 1.00 48.29 180 ALA CV C 1
ATOM 4239 O O . ALA B 2 180 ? 163.617 138.959 159.723 1.00 48.29 180 ALA CV O 1
ATOM 4241 N N . TRP B 2 181 ? 161.824 140.222 160.244 1.00 49.68 181 TRP CV N 1
ATOM 4242 C CA . TRP B 2 181 ? 161.892 140.989 159.005 1.00 49.68 181 TRP CV CA 1
ATOM 4243 C C . TRP B 2 181 ? 163.174 141.812 158.923 1.00 49.68 181 TRP CV C 1
ATOM 4244 O O . TRP B 2 181 ? 163.789 141.906 157.855 1.00 49.68 181 TRP CV O 1
ATOM 4255 N N . SER B 2 182 ? 163.584 142.426 160.036 1.00 49.24 182 SER CV N 1
ATOM 4256 C CA . SER B 2 182 ? 164.822 143.209 160.033 1.00 49.24 182 SER CV CA 1
ATOM 4257 C C . SER B 2 182 ? 166.050 142.314 159.876 1.00 49.24 182 SER CV C 1
ATOM 4258 O O . SER B 2 182 ? 166.973 142.616 159.097 1.00 49.24 182 SER CV O 1
ATOM 4261 N N . LEU B 2 183 ? 166.078 141.199 160.609 1.00 48.59 183 LEU CV N 1
ATOM 4262 C CA . LEU B 2 183 ? 167.222 140.300 160.530 1.00 48.59 183 LEU CV CA 1
ATOM 4263 C C . LEU B 2 183 ? 167.317 139.637 159.164 1.00 48.59 183 LEU CV C 1
ATOM 4264 O O . LEU B 2 183 ? 168.414 139.258 158.742 1.00 48.59 183 LEU CV O 1
ATOM 4269 N N . SER B 2 184 ? 166.190 139.514 158.452 1.00 47.37 184 SER CV N 1
ATOM 4270 C CA . SER B 2 184 ? 166.213 138.983 157.094 1.00 47.37 184 SER CV CA 1
ATOM 4271 C C . SER B 2 184 ? 167.025 139.872 156.160 1.00 47.37 184 SER CV C 1
ATOM 4272 O O . SER B 2 184 ? 167.744 139.373 155.287 1.00 47.37 184 SER CV O 1
ATOM 4275 N N . LYS B 2 185 ? 166.913 141.192 156.318 1.00 49.14 185 LYS CV N 1
ATOM 4276 C CA . LYS B 2 185 ? 167.751 142.100 155.542 1.00 49.14 185 LYS CV CA 1
ATOM 4277 C C . LYS B 2 185 ? 169.200 142.045 156.006 1.00 49.14 185 LYS CV C 1
ATOM 4278 O O . LYS B 2 185 ? 170.132 142.061 155.186 1.00 49.14 185 LYS CV O 1
ATOM 4284 N N . LEU B 2 186 ? 169.412 141.980 157.323 1.00 50.01 186 LEU CV N 1
ATOM 4285 C CA . LEU B 2 186 ? 170.776 142.133 157.825 1.00 50.01 186 LEU CV CA 1
ATOM 4286 C C . LEU B 2 186 ? 171.632 140.888 157.595 1.00 50.01 186 LEU CV C 1
ATOM 4287 O O . LEU B 2 186 ? 172.860 140.994 157.505 1.00 50.01 186 LEU CV O 1
ATOM 4292 N N . VAL B 2 187 ? 171.022 139.700 157.514 1.00 48.05 187 VAL CV N 1
ATOM 4293 C CA . VAL B 2 187 ? 171.824 138.514 157.203 1.00 48.05 187 VAL CV CA 1
ATOM 4294 C C . VAL B 2 187 ? 172.278 138.545 155.748 1.00 48.05 187 VAL CV C 1
ATOM 4295 O O . VAL B 2 187 ? 173.346 138.024 155.406 1.00 48.05 187 VAL CV O 1
ATOM 4299 N N . VAL B 2 188 ? 171.474 139.146 154.869 1.00 48.48 188 VAL CV N 1
ATOM 4300 C CA . VAL B 2 188 ? 171.878 139.297 153.475 1.00 48.48 188 VAL CV CA 1
ATOM 4301 C C . VAL B 2 188 ? 172.983 140.337 153.352 1.00 48.48 188 VAL CV C 1
ATOM 4302 O O . VAL B 2 188 ? 173.967 140.135 152.630 1.00 48.48 188 VAL CV O 1
ATOM 4306 N N . LEU B 2 189 ? 172.850 141.461 154.062 1.00 51.32 189 LEU CV N 1
ATOM 4307 C CA . LEU B 2 189 ? 173.852 142.515 153.923 1.00 51.32 189 LEU CV CA 1
ATOM 4308 C C . LEU B 2 189 ? 175.147 142.175 154.656 1.00 51.32 189 LEU CV C 1
ATOM 4309 O O . LEU B 2 189 ? 176.219 142.135 154.044 1.00 51.32 189 LEU CV O 1
ATOM 4314 N N . TYR B 2 190 ? 175.072 141.924 155.957 1.00 54.28 190 TYR CV N 1
ATOM 4315 C CA . TYR B 2 190 ? 176.248 141.653 156.784 1.00 54.28 190 TYR CV CA 1
ATOM 4316 C C . TYR B 2 190 ? 176.225 140.186 157.202 1.00 54.28 190 TYR CV C 1
ATOM 4317 O O . TYR B 2 190 ? 175.658 139.833 158.239 1.00 54.28 190 TYR CV O 1
ATOM 4326 N N . SER B 2 191 ? 176.847 139.329 156.392 1.00 53.19 191 SER CV N 1
ATOM 4327 C CA . SER B 2 191 ? 176.832 137.899 156.679 1.00 53.19 191 SER CV CA 1
ATOM 4328 C C . SER B 2 191 ? 177.780 137.547 157.821 1.00 53.19 191 SER CV C 1
ATOM 4329 O O . SER B 2 191 ? 177.426 136.779 158.724 1.00 53.19 191 SER CV O 1
ATOM 4332 N N . THR B 2 192 ? 178.993 138.107 157.800 1.00 54.84 192 THR CV N 1
ATOM 4333 C CA . THR B 2 192 ? 180.021 137.686 158.748 1.00 54.84 192 THR CV CA 1
ATOM 4334 C C . THR B 2 192 ? 179.732 138.194 160.154 1.00 54.84 192 THR CV C 1
ATOM 4335 O O . THR B 2 192 ? 180.030 137.511 161.141 1.00 54.84 192 THR CV O 1
ATOM 4339 N N . THR B 2 193 ? 179.164 139.396 160.268 1.00 54.17 193 THR CV N 1
ATOM 4340 C CA . THR B 2 193 ? 178.820 139.929 161.583 1.00 54.17 193 THR CV CA 1
ATOM 4341 C C . THR B 2 193 ? 177.638 139.177 162.185 1.00 54.17 193 THR CV C 1
ATOM 4342 O O . THR B 2 193 ? 177.599 138.928 163.396 1.00 54.17 193 THR CV O 1
ATOM 4346 N N . MET B 2 194 ? 176.676 138.783 161.348 1.00 55.63 194 MET CV N 1
ATOM 4347 C CA . MET B 2 194 ? 175.492 138.095 161.852 1.00 55.63 194 MET CV CA 1
ATOM 4348 C C . MET B 2 194 ? 175.702 136.589 161.937 1.00 55.63 194 MET CV C 1
ATOM 4349 O O . MET B 2 194 ? 174.794 135.863 162.357 1.00 55.63 194 MET CV O 1
ATOM 4354 N N . ARG B 2 195 ? 176.872 136.105 161.519 1.00 53.57 195 ARG CV N 1
ATOM 4355 C CA . ARG B 2 195 ? 177.170 134.675 161.606 1.00 53.57 195 ARG CV CA 1
ATOM 4356 C C . ARG B 2 195 ? 177.123 134.082 163.020 1.00 53.57 195 ARG CV C 1
ATOM 4357 O O . ARG B 2 195 ? 176.580 132.972 163.157 1.00 53.57 195 ARG CV O 1
ATOM 4365 N N . PRO B 2 196 ? 177.653 134.715 164.089 1.00 55.24 196 PRO CV N 1
ATOM 4366 C CA . PRO B 2 196 ? 177.545 134.070 165.415 1.00 55.24 196 PRO CV CA 1
ATOM 4367 C C . PRO B 2 196 ? 176.124 133.908 165.941 1.00 55.24 196 PRO CV C 1
ATOM 4368 O O . PRO B 2 196 ? 175.903 133.105 166.856 1.00 55.24 196 PRO CV O 1
ATOM 4372 N N . PHE B 2 197 ? 175.154 134.645 165.399 1.00 56.06 197 PHE CV N 1
ATOM 4373 C CA . PHE B 2 197 ? 173.804 134.618 165.948 1.00 56.06 197 PHE CV CA 1
ATOM 4374 C C . PHE B 2 197 ? 172.883 133.616 165.262 1.00 56.06 197 PHE CV C 1
ATOM 4375 O O . PHE B 2 197 ? 171.707 133.539 165.639 1.00 56.06 197 PHE CV O 1
ATOM 4383 N N . SER B 2 198 ? 173.380 132.853 164.283 1.00 53.97 198 SER CV N 1
ATOM 4384 C CA . SER B 2 198 ? 172.511 131.975 163.500 1.00 53.97 198 SER CV CA 1
ATOM 4385 C C . SER B 2 198 ? 171.943 130.838 164.343 1.00 53.97 198 SER CV C 1
ATOM 4386 O O . SER B 2 198 ? 170.781 130.446 164.169 1.00 53.97 198 SER CV O 1
ATOM 4389 N N . GLY B 2 199 ? 172.749 130.295 165.258 1.00 54.17 199 GLY CV N 1
ATOM 4390 C CA . GLY B 2 199 ? 172.264 129.233 166.126 1.00 54.17 199 GLY CV CA 1
ATOM 4391 C C . GLY B 2 199 ? 171.168 129.697 167.066 1.00 54.17 199 GLY CV C 1
ATOM 4392 O O . GLY B 2 199 ? 170.269 128.928 167.415 1.00 54.17 199 GLY CV O 1
ATOM 4393 N N . GLN B 2 200 ? 171.233 130.958 167.498 1.00 53.42 200 GLN CV N 1
ATOM 4394 C CA . GLN B 2 200 ? 170.161 131.511 168.319 1.00 53.42 200 GLN CV CA 1
ATOM 4395 C C . GLN B 2 200 ? 168.920 131.798 167.485 1.00 53.42 200 GLN CV C 1
ATOM 4396 O O . GLN B 2 200 ? 167.791 131.585 167.947 1.00 53.42 200 GLN CV O 1
ATOM 4402 N N . ILE B 2 201 ? 169.110 132.286 166.254 1.00 51.29 201 ILE CV N 1
ATOM 4403 C CA . ILE B 2 201 ? 167.973 132.611 165.393 1.00 51.29 201 ILE CV CA 1
ATOM 4404 C C . ILE B 2 201 ? 167.194 131.351 165.028 1.00 51.29 201 ILE CV C 1
ATOM 4405 O O . ILE B 2 201 ? 165.956 131.360 164.998 1.00 51.29 201 ILE CV O 1
ATOM 4410 N N . LYS B 2 202 ? 167.901 130.245 164.766 1.00 52.45 202 LYS CV N 1
ATOM 4411 C CA . LYS B 2 202 ? 167.221 128.990 164.442 1.00 52.45 202 LYS CV CA 1
ATOM 4412 C C . LYS B 2 202 ? 166.378 128.488 165.609 1.00 52.45 202 LYS CV C 1
ATOM 4413 O O . LYS B 2 202 ? 165.232 128.058 165.419 1.00 52.45 202 LYS CV O 1
ATOM 4419 N N . SER B 2 203 ? 166.921 128.554 166.826 1.00 52.83 203 SER CV N 1
ATOM 4420 C CA . SER B 2 203 ? 166.172 128.116 167.999 1.00 52.83 203 SER CV CA 1
ATOM 4421 C C . SER B 2 203 ? 164.993 129.039 168.281 1.00 52.83 203 SER CV C 1
ATOM 4422 O O . SER B 2 203 ? 163.952 128.593 168.778 1.00 52.83 203 SER CV O 1
ATOM 4425 N N . ALA B 2 204 ? 165.138 130.331 167.976 1.00 52.88 204 ALA CV N 1
ATOM 4426 C CA . ALA B 2 204 ? 164.037 131.262 168.199 1.00 52.88 204 ALA CV CA 1
ATOM 4427 C C . ALA B 2 204 ? 162.924 131.070 167.174 1.00 52.88 204 ALA CV C 1
ATOM 4428 O O . ALA B 2 204 ? 161.742 131.231 167.497 1.00 52.88 204 ALA CV O 1
ATOM 4430 N N . LEU B 2 205 ? 163.277 130.731 165.936 1.00 49.87 205 LEU CV N 1
ATOM 4431 C CA . LEU B 2 205 ? 162.296 130.623 164.863 1.00 49.87 205 LEU CV CA 1
ATOM 4432 C C . LEU B 2 205 ? 161.827 129.199 164.599 1.00 49.87 205 LEU CV C 1
ATOM 4433 O O . LEU B 2 205 ? 161.070 128.990 163.646 1.00 49.87 205 LEU CV O 1
ATOM 4438 N N . ARG B 2 206 ? 162.290 128.223 165.379 1.00 52.96 206 ARG CV N 1
ATOM 4439 C CA . ARG B 2 206 ? 161.775 126.859 165.248 1.00 52.96 206 ARG CV CA 1
ATOM 4440 C C . ARG B 2 206 ? 160.253 126.707 165.360 1.00 52.96 206 ARG CV C 1
ATOM 4441 O O . ARG B 2 206 ? 159.689 125.978 164.525 1.00 52.96 206 ARG CV O 1
ATOM 4449 N N . PRO B 2 207 ? 159.530 127.316 166.321 1.00 50.06 207 PRO CV N 1
ATOM 4450 C CA . PRO B 2 207 ? 158.088 127.016 166.419 1.00 50.06 207 PRO CV CA 1
ATOM 4451 C C . PRO B 2 207 ? 157.234 127.566 165.283 1.00 50.06 207 PRO CV C 1
ATOM 4452 O O . PRO B 2 207 ? 156.103 127.096 165.112 1.00 50.06 207 PRO CV O 1
ATOM 4456 N N . TYR B 2 208 ? 157.719 128.534 164.507 1.00 48.25 208 TYR CV N 1
ATOM 4457 C CA . TYR B 2 208 ? 156.870 129.230 163.548 1.00 48.25 208 TYR CV CA 1
ATOM 4458 C C . TYR B 2 208 ? 157.021 128.740 162.116 1.00 48.25 208 TYR CV C 1
ATOM 4459 O O . TYR B 2 208 ? 156.530 129.408 161.201 1.00 48.25 208 TYR CV O 1
ATOM 4468 N N . ILE B 2 209 ? 157.682 127.606 161.888 1.00 48.40 209 ILE CV N 1
ATOM 4469 C CA . ILE B 2 209 ? 157.900 127.159 160.515 1.00 48.40 209 ILE CV CA 1
ATOM 4470 C C . ILE B 2 209 ? 156.704 126.367 160.004 1.00 48.40 209 ILE CV C 1
ATOM 4471 O O . ILE B 2 209 ? 156.234 126.583 158.879 1.00 48.40 209 ILE CV O 1
ATOM 4476 N N . ALA B 2 210 ? 156.188 125.445 160.811 1.00 50.05 210 ALA CV N 1
ATOM 4477 C CA . ALA B 2 210 ? 154.983 124.688 160.469 1.00 50.05 210 ALA CV CA 1
ATOM 4478 C C . ALA B 2 210 ? 154.156 124.473 161.727 1.00 50.05 210 ALA CV C 1
ATOM 4479 O O . ALA B 2 210 ? 154.206 123.407 162.351 1.00 50.05 210 ALA CV O 1
ATOM 4481 N N . PRO B 2 211 ? 153.386 125.482 162.138 1.00 51.58 211 PRO CV N 1
ATOM 4482 C CA . PRO B 2 211 ? 152.567 125.338 163.346 1.00 51.58 211 PRO CV CA 1
ATOM 4483 C C . PRO B 2 211 ? 151.426 124.353 163.138 1.00 51.58 211 PRO CV C 1
ATOM 4484 O O . PRO B 2 211 ? 150.899 124.207 162.033 1.00 51.58 211 PRO CV O 1
ATOM 4488 N N . THR B 2 212 ? 151.046 123.677 164.219 1.00 57.16 212 THR CV N 1
ATOM 4489 C CA . THR B 2 212 ? 149.962 122.709 164.200 1.00 57.16 212 THR CV CA 1
ATOM 4490 C C . THR B 2 212 ? 148.935 123.082 165.259 1.00 57.16 212 THR CV C 1
ATOM 4491 O O . THR B 2 212 ? 149.120 124.030 166.027 1.00 57.16 212 THR CV O 1
ATOM 4495 N N . SER B 2 213 ? 147.841 122.319 165.291 1.00 60.94 213 SER CV N 1
ATOM 4496 C CA . SER B 2 213 ? 146.793 122.579 166.272 1.00 60.94 213 SER CV CA 1
ATOM 4497 C C . SER B 2 213 ? 147.215 122.128 167.664 1.00 60.94 213 SER CV C 1
ATOM 4498 O O . SER B 2 213 ? 146.679 122.609 168.669 1.00 60.94 213 SER CV O 1
ATOM 4501 N N . SER B 2 214 ? 148.173 121.204 167.745 1.00 59.54 214 SER CV N 1
ATOM 4502 C CA . SER B 2 214 ? 148.648 120.696 169.028 1.00 59.54 214 SER CV CA 1
ATOM 4503 C C . SER B 2 214 ? 149.551 121.700 169.734 1.00 59.54 214 SER CV C 1
ATOM 4504 O O . SER B 2 214 ? 149.827 121.558 170.929 1.00 59.54 214 SER CV O 1
ATOM 4507 N N . ASP B 2 215 ? 150.023 122.712 169.003 1.00 61.02 215 ASP CV N 1
ATOM 4508 C CA . ASP B 2 215 ? 150.879 123.729 169.607 1.00 61.02 215 ASP CV CA 1
ATOM 4509 C C . ASP B 2 215 ? 150.088 124.653 170.524 1.00 61.02 215 ASP CV C 1
ATOM 4510 O O . ASP B 2 215 ? 150.663 125.312 171.399 1.00 61.02 215 ASP CV O 1
ATOM 4515 N N . ASN B 2 216 ? 148.769 124.723 170.326 1.00 61.40 216 ASN CV N 1
ATOM 4516 C CA . ASN B 2 216 ? 147.813 125.493 171.121 1.00 61.40 216 ASN CV CA 1
ATOM 4517 C C . ASN B 2 216 ? 148.111 126.986 171.150 1.00 61.40 216 ASN CV C 1
ATOM 4518 O O . ASN B 2 216 ? 147.816 127.648 172.151 1.00 61.40 216 ASN CV O 1
ATOM 4523 N N . VAL B 2 217 ? 148.693 127.538 170.089 1.00 57.68 217 VAL CV N 1
ATOM 4524 C CA . VAL B 2 217 ? 148.918 128.973 169.963 1.00 57.68 217 VAL CV CA 1
ATOM 4525 C C . VAL B 2 217 ? 148.646 129.368 168.516 1.00 57.68 217 VAL CV C 1
ATOM 4526 O O . VAL B 2 217 ? 148.943 128.603 167.589 1.00 57.68 217 VAL CV O 1
ATOM 4530 N N . VAL B 2 218 ? 148.023 130.531 168.325 1.00 55.32 218 VAL CV N 1
ATOM 4531 C CA . VAL B 2 218 ? 147.733 131.004 166.979 1.00 55.32 218 VAL CV CA 1
ATOM 4532 C C . VAL B 2 218 ? 148.901 131.834 166.468 1.00 55.32 218 VAL CV C 1
ATOM 4533 O O . VAL B 2 218 ? 149.290 132.841 167.076 1.00 55.32 218 VAL CV O 1
ATOM 4537 N N . VAL B 2 219 ? 149.466 131.415 165.341 1.00 52.48 219 VAL CV N 1
ATOM 4538 C CA . VAL B 2 219 ? 150.627 132.058 164.742 1.00 52.48 219 VAL CV CA 1
ATOM 4539 C C . VAL B 2 219 ? 150.145 132.868 163.547 1.00 52.48 219 VAL CV C 1
ATOM 4540 O O . VAL B 2 219 ? 149.459 132.321 162.681 1.00 52.48 219 VAL CV O 1
ATOM 4544 N N . PRO B 2 220 ? 150.446 134.165 163.474 1.00 51.76 220 PRO CV N 1
ATOM 4545 C CA . PRO B 2 220 ? 150.078 134.945 162.286 1.00 51.76 220 PRO CV CA 1
ATOM 4546 C C . PRO B 2 220 ? 150.827 134.460 161.055 1.00 51.76 220 PRO CV C 1
ATOM 4547 O O . PRO B 2 220 ? 151.925 133.909 161.154 1.00 51.76 220 PRO CV O 1
ATOM 4551 N N . GLN B 2 221 ? 150.208 134.657 159.888 1.00 52.57 221 GLN CV N 1
ATOM 4552 C CA . GLN B 2 221 ? 150.790 134.171 158.641 1.00 52.57 221 GLN CV CA 1
ATOM 4553 C C . GLN B 2 221 ? 152.090 134.894 158.316 1.00 52.57 221 GLN CV C 1
ATOM 4554 O O . GLN B 2 221 ? 153.041 134.282 157.812 1.00 52.57 221 GLN CV O 1
ATOM 4560 N N . SER B 2 222 ? 152.152 136.196 158.611 1.00 51.27 222 SER CV N 1
ATOM 4561 C CA . SER B 2 222 ? 153.360 136.969 158.344 1.00 51.27 222 SER CV CA 1
ATOM 4562 C C . SER B 2 222 ? 154.526 136.486 159.196 1.00 51.27 222 SER CV C 1
ATOM 4563 O O . SER B 2 222 ? 155.677 136.490 158.742 1.00 51.27 222 SER CV O 1
ATOM 4566 N N . LEU B 2 223 ? 154.245 136.057 160.430 1.00 49.01 223 LEU CV N 1
ATOM 4567 C CA . LEU B 2 223 ? 155.293 135.506 161.282 1.00 49.01 223 LEU CV CA 1
ATOM 4568 C C . LEU B 2 223 ? 155.876 134.230 160.690 1.00 49.01 223 LEU CV C 1
ATOM 4569 O O . LEU B 2 223 ? 157.099 134.060 160.669 1.00 49.01 223 LEU CV O 1
ATOM 4574 N N . LYS B 2 224 ? 155.019 133.329 160.195 1.00 49.20 224 LYS CV N 1
ATOM 4575 C CA . LYS B 2 224 ? 155.511 132.110 159.555 1.00 49.20 224 LYS CV CA 1
ATOM 4576 C C . LYS B 2 224 ? 156.311 132.425 158.301 1.00 49.20 224 LYS CV C 1
ATOM 4577 O O . LYS B 2 224 ? 157.379 131.840 158.079 1.00 49.20 224 LYS CV O 1
ATOM 4583 N N . GLU B 2 225 ? 155.814 133.352 157.474 1.00 50.62 225 GLU CV N 1
ATOM 4584 C CA . GLU B 2 225 ? 156.508 133.692 156.235 1.00 50.62 225 GLU CV CA 1
ATOM 4585 C C . GLU B 2 225 ? 157.880 134.295 156.507 1.00 50.62 225 GLU CV C 1
ATOM 4586 O O . GLU B 2 225 ? 158.871 133.899 155.883 1.00 50.62 225 GLU CV O 1
ATOM 4592 N N . ASN B 2 226 ? 157.972 135.220 157.463 1.00 48.91 226 ASN CV N 1
ATOM 4593 C CA . ASN B 2 226 ? 159.259 135.847 157.741 1.00 48.91 226 ASN CV CA 1
ATOM 4594 C C . ASN B 2 226 ? 160.188 134.921 158.517 1.00 48.91 226 ASN CV C 1
ATOM 4595 O O . ASN B 2 226 ? 161.411 135.013 158.377 1.00 48.91 226 ASN CV O 1
ATOM 4600 N N . SER B 2 227 ? 159.636 133.992 159.303 1.00 45.93 227 SER CV N 1
ATOM 4601 C CA . SER B 2 227 ? 160.471 132.988 159.954 1.00 45.93 227 SER CV CA 1
ATOM 4602 C C . SER B 2 227 ? 161.106 132.059 158.929 1.00 45.93 227 SER CV C 1
ATOM 4603 O O . SER B 2 227 ? 162.307 131.760 158.999 1.00 45.93 227 SER CV O 1
ATOM 4606 N N . ARG B 2 228 ? 160.308 131.598 157.959 1.00 43.95 228 ARG CV N 1
ATOM 4607 C CA . ARG B 2 228 ? 160.843 130.766 156.887 1.00 43.95 228 ARG CV CA 1
ATOM 4608 C C . ARG B 2 228 ? 161.858 131.534 156.052 1.00 43.95 228 ARG CV C 1
ATOM 4609 O O . ARG B 2 228 ? 162.915 130.996 155.702 1.00 43.95 228 ARG CV O 1
ATOM 4617 N N . ASN B 2 229 ? 161.563 132.803 155.749 1.00 44.38 229 ASN CV N 1
ATOM 4618 C CA . ASN B 2 229 ? 162.486 133.631 154.979 1.00 44.38 229 ASN CV CA 1
ATOM 4619 C C . ASN B 2 229 ? 163.811 133.807 155.706 1.00 44.38 229 ASN CV C 1
ATOM 4620 O O . ASN B 2 229 ? 164.879 133.718 155.094 1.00 44.38 229 ASN CV O 1
ATOM 4625 N N . LEU B 2 230 ? 163.766 134.028 157.020 1.00 44.93 230 LEU CV N 1
ATOM 4626 C CA . LEU B 2 230 ? 165.000 134.226 157.770 1.00 44.93 230 LEU CV CA 1
ATOM 4627 C C . LEU B 2 230 ? 165.796 132.932 157.895 1.00 44.93 230 LEU CV C 1
ATOM 4628 O O . LEU B 2 230 ? 167.028 132.954 157.809 1.00 44.93 230 LEU CV O 1
ATOM 4633 N N . LEU B 2 231 ? 165.125 131.790 158.079 1.00 44.71 231 LEU CV N 1
ATOM 4634 C CA . LEU B 2 231 ? 165.885 130.543 158.173 1.00 44.71 231 LEU CV CA 1
ATOM 4635 C C . LEU B 2 231 ? 166.475 130.138 156.829 1.00 44.71 231 LEU CV C 1
ATOM 4636 O O . LEU B 2 231 ? 167.521 129.481 156.779 1.00 44.71 231 LEU CV O 1
ATOM 4641 N N . ILE B 2 232 ? 165.821 130.505 155.728 1.00 42.61 232 ILE CV N 1
ATOM 4642 C CA . ILE B 2 232 ? 166.417 130.253 154.420 1.00 42.61 232 ILE CV CA 1
ATOM 4643 C C . ILE B 2 232 ? 167.570 131.219 154.160 1.00 42.61 232 ILE CV C 1
ATOM 4644 O O . ILE B 2 232 ? 168.614 130.829 153.621 1.00 42.61 232 ILE CV O 1
ATOM 4649 N N . LEU B 2 233 ? 167.425 132.479 154.577 1.00 43.45 233 LEU CV N 1
ATOM 4650 C CA . LEU B 2 233 ? 168.468 133.468 154.324 1.00 43.45 233 LEU CV CA 1
ATOM 4651 C C . LEU B 2 233 ? 169.625 133.339 155.307 1.00 43.45 233 LEU CV C 1
ATOM 4652 O O . LEU B 2 233 ? 170.658 133.994 155.135 1.00 43.45 233 LEU CV O 1
ATOM 4657 N N . LEU B 2 234 ? 169.476 132.508 156.342 1.00 45.91 234 LEU CV N 1
ATOM 4658 C CA . LEU B 2 234 ? 170.582 132.254 157.261 1.00 45.91 234 LEU CV CA 1
ATOM 4659 C C . LEU B 2 234 ? 171.708 131.452 156.624 1.00 45.91 234 LEU CV C 1
ATOM 4660 O O . LEU B 2 234 ? 172.778 131.328 157.228 1.00 45.91 234 LEU CV O 1
ATOM 4665 N N . THR B 2 235 ? 171.493 130.895 155.430 1.00 46.88 235 THR CV N 1
ATOM 4666 C CA . THR B 2 235 ? 172.563 130.178 154.745 1.00 46.88 235 THR CV CA 1
ATOM 4667 C C . THR B 2 235 ? 173.656 131.130 154.273 1.00 46.88 235 THR CV C 1
ATOM 4668 O O . THR B 2 235 ? 174.775 130.699 153.978 1.00 46.88 235 THR CV O 1
ATOM 4672 N N . TYR B 2 236 ? 173.349 132.431 154.200 1.00 46.00 236 TYR CV N 1
ATOM 4673 C CA . TYR B 2 236 ? 174.346 133.430 153.822 1.00 46.00 236 TYR CV CA 1
ATOM 4674 C C . TYR B 2 236 ? 175.489 133.490 154.827 1.00 46.00 236 TYR CV C 1
ATOM 4675 O O . TYR B 2 236 ? 176.619 133.848 154.476 1.00 46.00 236 TYR CV O 1
ATOM 4684 N N . THR B 2 237 ? 175.216 133.141 156.082 1.00 50.00 237 THR CV N 1
ATOM 4685 C CA . THR B 2 237 ? 176.198 133.256 157.152 1.00 50.00 237 THR CV CA 1
ATOM 4686 C C . THR B 2 237 ? 177.054 132.001 157.276 1.00 50.00 237 THR CV C 1
ATOM 4687 O O . THR B 2 237 ? 177.829 131.871 158.227 1.00 50.00 237 THR CV O 1
ATOM 4691 N N . ALA B 2 238 ? 176.912 131.073 156.334 1.00 51.94 238 ALA CV N 1
ATOM 4692 C CA . ALA B 2 238 ? 177.672 129.833 156.390 1.00 51.94 238 ALA CV CA 1
ATOM 4693 C C . ALA B 2 238 ? 179.154 130.101 156.135 1.00 51.94 238 ALA CV C 1
ATOM 4694 O O . ALA B 2 238 ? 179.506 130.774 155.162 1.00 51.94 238 ALA CV O 1
ATOM 4696 N N . PRO B 2 239 ? 180.040 129.593 156.988 1.00 55.25 239 PRO CV N 1
ATOM 4697 C CA . PRO B 2 239 ? 181.469 129.872 156.820 1.00 55.25 239 PRO CV CA 1
ATOM 4698 C C . PRO B 2 239 ? 182.074 129.086 155.669 1.00 55.25 239 PRO CV C 1
ATOM 4699 O O . PRO B 2 239 ? 181.569 128.032 155.273 1.00 55.25 239 PRO CV O 1
ATOM 4703 N N . LYS B 2 240 ? 183.176 129.630 155.138 1.00 59.80 240 LYS CV N 1
ATOM 4704 C CA . LYS B 2 240 ? 183.990 128.999 154.091 1.00 59.80 240 LYS CV CA 1
ATOM 4705 C C . LYS B 2 240 ? 183.179 128.705 152.829 1.00 59.80 240 LYS CV C 1
ATOM 4706 O O . LYS B 2 240 ? 183.361 127.665 152.191 1.00 59.80 240 LYS CV O 1
ATOM 4712 N N . ASN B 2 241 ? 182.286 129.638 152.475 1.00 58.16 241 ASN CV N 1
ATOM 4713 C CA . ASN B 2 241 ? 181.441 129.560 151.277 1.00 58.16 241 ASN CV CA 1
ATOM 4714 C C . ASN B 2 241 ? 180.596 128.286 151.254 1.00 58.16 241 ASN CV C 1
ATOM 4715 O O . ASN B 2 241 ? 180.436 127.644 150.214 1.00 58.16 241 ASN CV O 1
ATOM 4720 N N . GLY B 2 242 ? 180.051 127.920 152.408 1.00 53.24 242 GLY CV N 1
ATOM 4721 C CA . GLY B 2 242 ? 179.221 126.744 152.540 1.00 53.24 242 GLY CV CA 1
ATOM 4722 C C . GLY B 2 242 ? 177.737 126.980 152.403 1.00 53.24 242 GLY CV C 1
ATOM 4723 O O . GLY B 2 242 ? 176.949 126.151 152.867 1.00 53.24 242 GLY CV O 1
ATOM 4724 N N . SER B 2 243 ? 177.335 128.098 151.793 1.00 50.96 243 SER CV N 1
ATOM 4725 C CA . SER B 2 243 ? 175.930 128.478 151.693 1.00 50.96 243 SER CV CA 1
ATOM 4726 C C . SER B 2 243 ? 175.107 127.486 150.878 1.00 50.96 243 SER CV C 1
ATOM 4727 O O . SER B 2 243 ? 174.002 127.095 151.276 1.00 50.96 243 SER CV O 1
ATOM 4730 N N . SER B 2 244 ? 175.645 127.072 149.727 1.00 48.85 244 SER CV N 1
ATOM 4731 C CA . SER B 2 244 ? 174.902 126.197 148.825 1.00 48.85 244 SER CV CA 1
ATOM 4732 C C . SER B 2 244 ? 174.690 124.816 149.429 1.00 48.85 244 SER CV C 1
ATOM 4733 O O . SER B 2 244 ? 173.609 124.233 149.292 1.00 48.85 244 SER CV O 1
ATOM 4736 N N . ASP B 2 245 ? 175.714 124.278 150.096 1.00 52.31 245 ASP CV N 1
ATOM 4737 C CA . ASP B 2 245 ? 175.583 122.974 150.737 1.00 52.31 245 ASP CV CA 1
ATOM 4738 C C . ASP B 2 245 ? 174.541 122.998 151.845 1.00 52.31 245 ASP CV C 1
ATOM 4739 O O . ASP B 2 245 ? 173.738 122.064 151.958 1.00 52.31 245 ASP CV O 1
ATOM 4744 N N . GLU B 2 246 ? 174.528 124.061 152.654 1.00 48.94 246 GLU CV N 1
ATOM 4745 C CA . GLU B 2 246 ? 173.521 124.194 153.702 1.00 48.94 246 GLU CV CA 1
ATOM 4746 C C . GLU B 2 246 ? 172.124 124.327 153.113 1.00 48.94 246 GLU CV C 1
ATOM 4747 O O . GLU B 2 246 ? 171.168 123.747 153.641 1.00 48.94 246 GLU CV O 1
ATOM 4753 N N . TRP B 2 247 ? 171.994 125.073 152.011 1.00 42.68 247 TRP CV N 1
ATOM 4754 C CA . TRP B 2 247 ? 170.704 125.218 151.342 1.00 42.68 247 TRP CV CA 1
ATOM 4755 C C . TRP B 2 247 ? 170.185 123.876 150.833 1.00 42.68 247 TRP CV C 1
ATOM 4756 O O . TRP B 2 247 ? 169.009 123.536 151.035 1.00 42.68 247 TRP CV O 1
ATOM 4767 N N . VAL B 2 248 ? 171.059 123.090 150.194 1.00 44.34 248 VAL CV N 1
ATOM 4768 C CA . VAL B 2 248 ? 170.661 121.788 149.660 1.00 44.34 248 VAL CV CA 1
ATOM 4769 C C . VAL B 2 248 ? 170.294 120.825 150.784 1.00 44.34 248 VAL CV C 1
ATOM 4770 O O . VAL B 2 248 ? 169.278 120.120 150.703 1.00 44.34 248 VAL CV O 1
ATOM 4774 N N . LYS B 2 249 ? 171.099 120.786 151.853 1.00 45.44 249 LYS CV N 1
ATOM 4775 C CA . LYS B 2 249 ? 170.787 119.910 152.980 1.00 45.44 249 LYS CV CA 1
ATOM 4776 C C . LYS B 2 249 ? 169.469 120.295 153.636 1.00 45.44 249 LYS CV C 1
ATOM 4777 O O . LYS B 2 249 ? 168.673 119.421 154.000 1.00 45.44 249 LYS CV O 1
ATOM 4783 N N . ALA B 2 250 ? 169.207 121.597 153.768 1.00 43.00 250 ALA CV N 1
ATOM 4784 C CA . ALA B 2 250 ? 167.975 122.049 154.403 1.00 43.00 250 ALA CV CA 1
ATOM 4785 C C . ALA B 2 250 ? 166.750 121.695 153.564 1.00 43.00 250 ALA CV C 1
ATOM 4786 O O . ALA B 2 250 ? 165.741 121.212 154.096 1.00 43.00 250 ALA CV O 1
ATOM 4788 N N . ILE B 2 251 ? 166.822 121.904 152.244 1.00 40.24 251 ILE CV N 1
ATOM 4789 C CA . ILE B 2 251 ? 165.658 121.605 151.407 1.00 40.24 251 ILE CV CA 1
ATOM 4790 C C . ILE B 2 251 ? 165.422 120.096 151.320 1.00 40.24 251 ILE CV C 1
ATOM 4791 O O . ILE B 2 251 ? 164.271 119.635 151.316 1.00 40.24 251 ILE CV O 1
ATOM 4796 N N . ARG B 2 252 ? 166.496 119.296 151.312 1.00 43.10 252 ARG CV N 1
ATOM 4797 C CA . ARG B 2 252 ? 166.319 117.847 151.275 1.00 43.10 252 ARG CV CA 1
ATOM 4798 C C . ARG B 2 252 ? 165.778 117.319 152.599 1.00 43.10 252 ARG CV C 1
ATOM 4799 O O . ARG B 2 252 ? 164.977 116.374 152.618 1.00 43.10 252 ARG CV O 1
ATOM 4807 N N . ALA B 2 253 ? 166.196 117.923 153.716 1.00 42.95 253 ALA CV N 1
ATOM 4808 C CA . ALA B 2 253 ? 165.637 117.556 155.012 1.00 42.95 253 ALA CV CA 1
ATOM 4809 C C . ALA B 2 253 ? 164.156 117.898 155.086 1.00 42.95 253 ALA CV C 1
ATOM 4810 O O . ALA B 2 253 ? 163.365 117.137 155.654 1.00 42.95 253 ALA CV O 1
ATOM 4812 N N . THR B 2 254 ? 163.763 119.036 154.506 1.00 41.78 254 THR CV N 1
ATOM 4813 C CA . THR B 2 254 ? 162.348 119.393 154.462 1.00 41.78 254 THR CV CA 1
ATOM 4814 C C . THR B 2 254 ? 161.546 118.407 153.615 1.00 41.78 254 THR CV C 1
ATOM 4815 O O . THR B 2 254 ? 160.425 118.037 153.983 1.00 41.78 254 THR CV O 1
ATOM 4819 N N . ILE B 2 255 ? 162.107 117.963 152.483 1.00 42.81 255 ILE CV N 1
ATOM 4820 C CA . ILE B 2 255 ? 161.423 116.973 151.643 1.00 42.81 255 ILE CV CA 1
ATOM 4821 C C . ILE B 2 255 ? 161.249 115.650 152.388 1.00 42.81 255 ILE CV C 1
ATOM 4822 O O . ILE B 2 255 ? 160.174 115.029 152.350 1.00 42.81 255 ILE CV O 1
ATOM 4827 N N . LEU B 2 256 ? 162.298 115.203 153.086 1.00 45.13 256 LEU CV N 1
ATOM 4828 C CA . LEU B 2 256 ? 162.200 113.973 153.870 1.00 45.13 256 LEU CV CA 1
ATOM 4829 C C . LEU B 2 256 ? 161.189 114.113 155.004 1.00 45.13 256 LEU CV C 1
ATOM 4830 O O . LEU B 2 256 ? 160.472 113.157 155.326 1.00 45.13 256 LEU CV O 1
ATOM 4835 N N . ASP B 2 257 ? 161.115 115.299 155.616 1.00 47.05 257 ASP CV N 1
ATOM 4836 C CA . ASP B 2 257 ? 160.135 115.542 156.671 1.00 47.05 257 ASP CV CA 1
ATOM 4837 C C . ASP B 2 257 ? 158.714 115.488 156.108 1.00 47.05 257 ASP CV C 1
ATOM 4838 O O . ASP B 2 257 ? 157.806 114.934 156.745 1.00 47.05 257 ASP CV O 1
ATOM 4843 N N . CYS B 2 258 ? 158.515 116.040 154.903 1.00 47.67 258 CYS CV N 1
ATOM 4844 C CA . CYS B 2 258 ? 157.226 115.924 154.219 1.00 47.67 258 CYS CV CA 1
ATOM 4845 C C . CYS B 2 258 ? 156.847 114.469 153.994 1.00 47.67 258 CYS CV C 1
ATOM 4846 O O . CYS B 2 258 ? 155.701 114.076 154.231 1.00 47.67 258 CYS CV O 1
ATOM 4849 N N . HIS B 2 259 ? 157.803 113.657 153.536 1.00 48.67 259 HIS CV N 1
ATOM 4850 C CA . HIS B 2 259 ? 157.521 112.246 153.279 1.00 48.67 259 HIS CV CA 1
ATOM 4851 C C . HIS B 2 259 ? 157.182 111.494 154.564 1.00 48.67 259 HIS CV C 1
ATOM 4852 O O . HIS B 2 259 ? 156.250 110.676 154.590 1.00 48.67 259 HIS CV O 1
ATOM 4859 N N . THR B 2 260 ? 157.921 111.765 155.645 1.00 48.65 260 THR CV N 1
ATOM 4860 C CA . THR B 2 260 ? 157.682 111.054 156.898 1.00 48.65 260 THR CV CA 1
ATOM 4861 C C . THR B 2 260 ? 156.347 111.446 157.518 1.00 48.65 260 THR CV C 1
ATOM 4862 O O . THR B 2 260 ? 155.675 110.612 158.136 1.00 48.65 260 THR CV O 1
ATOM 4866 N N . THR B 2 261 ? 155.944 112.711 157.372 1.00 48.97 261 THR CV N 1
ATOM 4867 C CA . THR B 2 261 ? 154.614 113.105 157.828 1.00 48.97 261 THR CV CA 1
ATOM 4868 C C . THR B 2 261 ? 153.531 112.521 156.925 1.00 48.97 261 THR CV C 1
ATOM 4869 O O . THR B 2 261 ? 152.445 112.157 157.395 1.00 48.97 261 THR CV O 1
ATOM 4873 N N . ALA B 2 262 ? 153.823 112.397 155.625 1.00 50.36 262 ALA CV N 1
ATOM 4874 C CA . ALA B 2 262 ? 152.851 111.854 154.681 1.00 50.36 262 ALA CV CA 1
ATOM 4875 C C . ALA B 2 262 ? 152.574 110.382 154.945 1.00 50.36 262 ALA CV C 1
ATOM 4876 O O . ALA B 2 262 ? 151.467 109.902 154.684 1.00 50.36 262 ALA CV O 1
ATOM 4878 N N . ASP B 2 263 ? 153.575 109.648 155.441 1.00 56.77 263 ASP CV N 1
ATOM 4879 C CA . ASP B 2 263 ? 153.346 108.265 155.868 1.00 56.77 263 ASP CV CA 1
ATOM 4880 C C . ASP B 2 263 ? 152.263 108.189 156.942 1.00 56.77 263 ASP CV C 1
ATOM 4881 O O . ASP B 2 263 ? 151.288 107.433 156.815 1.00 56.77 263 ASP CV O 1
ATOM 4886 N N . GLN B 2 264 ? 152.407 108.997 157.995 1.00 55.58 264 GLN CV N 1
ATOM 4887 C CA . GLN B 2 264 ? 151.470 108.947 159.111 1.00 55.58 264 GLN CV CA 1
ATOM 4888 C C . GLN B 2 264 ? 150.128 109.564 158.740 1.00 55.58 264 GLN CV C 1
ATOM 4889 O O . GLN B 2 264 ? 149.114 109.292 159.388 1.00 55.58 264 GLN CV O 1
ATOM 4895 N N . VAL B 2 265 ? 150.100 110.416 157.719 1.00 56.46 265 VAL CV N 1
ATOM 4896 C CA . VAL B 2 265 ? 148.819 110.934 157.250 1.00 56.46 265 VAL CV CA 1
ATOM 4897 C C . VAL B 2 265 ? 148.087 109.886 156.417 1.00 56.46 265 VAL CV C 1
ATOM 4898 O O . VAL B 2 265 ? 146.896 109.627 156.629 1.00 56.46 265 VAL CV O 1
ATOM 4902 N N . PHE B 2 266 ? 148.790 109.243 155.481 1.00 56.74 266 PHE CV N 1
ATOM 4903 C CA . PHE B 2 266 ? 148.177 108.278 154.574 1.00 56.74 266 PHE CV CA 1
ATOM 4904 C C . PHE B 2 266 ? 148.294 106.851 155.094 1.00 56.74 266 PHE CV C 1
ATOM 4905 O O . PHE B 2 266 ? 148.317 105.905 154.301 1.00 56.74 266 PHE CV O 1
ATOM 4913 N N . ARG B 2 267 ? 148.405 106.686 156.416 1.00 66.61 267 ARG CV N 1
ATOM 4914 C CA . ARG B 2 267 ? 148.305 105.352 157.010 1.00 66.61 267 ARG CV CA 1
ATOM 4915 C C . ARG B 2 267 ? 146.966 104.687 156.699 1.00 66.61 267 ARG CV C 1
ATOM 4916 O O . ARG B 2 267 ? 146.891 103.458 156.589 1.00 66.61 267 ARG CV O 1
ATOM 4924 N N . ALA B 2 268 ? 145.898 105.478 156.559 1.00 72.26 268 ALA CV N 1
ATOM 4925 C CA . ALA B 2 268 ? 144.563 104.906 156.411 1.00 72.26 268 ALA CV CA 1
ATOM 4926 C C . ALA B 2 268 ? 144.339 104.338 155.014 1.00 72.26 268 ALA CV C 1
ATOM 4927 O O . ALA B 2 268 ? 143.506 103.443 154.829 1.00 72.26 268 ALA CV O 1
ATOM 4929 N N . VAL B 2 269 ? 145.063 104.845 154.021 1.00 70.29 269 VAL CV N 1
ATOM 4930 C CA . VAL B 2 269 ? 144.843 104.491 152.623 1.00 70.29 269 VAL CV CA 1
ATOM 4931 C C . VAL B 2 269 ? 146.029 103.682 152.119 1.00 70.29 269 VAL CV C 1
ATOM 4932 O O . VAL B 2 269 ? 147.185 104.087 152.290 1.00 70.29 269 VAL CV O 1
ATOM 4936 N N . ARG B 2 270 ? 145.745 102.533 151.509 1.00 74.14 270 ARG CV N 1
ATOM 4937 C CA . ARG B 2 270 ? 146.785 101.774 150.830 1.00 74.14 270 ARG CV CA 1
ATOM 4938 C C . ARG B 2 270 ? 147.254 102.528 149.591 1.00 74.14 270 ARG CV C 1
ATOM 4939 O O . ARG B 2 270 ? 146.455 102.898 148.727 1.00 74.14 270 ARG CV O 1
ATOM 4947 N N . GLU B 2 271 ? 148.562 102.749 149.505 1.00 67.23 271 GLU CV N 1
ATOM 4948 C CA . GLU B 2 271 ? 149.154 103.618 148.497 1.00 67.23 271 GLU CV CA 1
ATOM 4949 C C . GLU B 2 271 ? 149.765 102.768 147.393 1.00 67.23 271 GLU CV C 1
ATOM 4950 O O . GLU B 2 271 ? 150.564 101.867 147.667 1.00 67.23 271 GLU CV O 1
ATOM 4956 N N . SER B 2 272 ? 149.388 103.059 146.147 1.00 66.93 272 SER CV N 1
ATOM 4957 C CA . SER B 2 272 ? 149.968 102.346 145.014 1.00 66.93 272 SER CV CA 1
ATOM 4958 C C . SER B 2 272 ? 151.233 103.036 144.521 1.00 66.93 272 SER CV C 1
ATOM 4959 O O . SER B 2 272 ? 151.886 102.558 143.587 1.00 66.93 272 SER CV O 1
ATOM 4962 N N . TRP B 2 273 ? 151.586 104.163 145.133 1.00 59.48 273 TRP CV N 1
ATOM 4963 C CA . TRP B 2 273 ? 152.708 104.964 144.665 1.00 59.48 273 TRP CV CA 1
ATOM 4964 C C . TRP B 2 273 ? 154.036 104.286 144.975 1.00 59.48 273 TRP CV C 1
ATOM 4965 O O . TRP B 2 273 ? 154.242 103.748 146.066 1.00 59.48 273 TRP CV O 1
ATOM 4976 N N . GLU B 2 274 ? 154.940 104.313 143.998 1.00 64.81 274 GLU CV N 1
ATOM 4977 C CA . GLU B 2 274 ? 156.304 103.832 144.159 1.00 64.81 274 GLU CV CA 1
ATOM 4978 C C . GLU B 2 274 ? 157.263 104.914 143.688 1.00 64.81 274 GLU CV C 1
ATOM 4979 O O . GLU B 2 274 ? 157.034 105.551 142.656 1.00 64.81 274 GLU CV O 1
ATOM 4985 N N . SER B 2 275 ? 158.338 105.112 144.445 1.00 61.34 275 SER CV N 1
ATOM 4986 C CA . SER B 2 275 ? 159.182 106.287 144.278 1.00 61.34 275 SER CV CA 1
ATOM 4987 C C . SER B 2 275 ? 160.121 106.147 143.087 1.00 61.34 275 SER CV C 1
ATOM 4988 O O . SER B 2 275 ? 160.688 105.076 142.847 1.00 61.34 275 SER CV O 1
ATOM 4991 N N . THR B 2 276 ? 160.280 107.243 142.344 1.00 61.68 276 THR CV N 1
ATOM 4992 C CA . THR B 2 276 ? 161.326 107.313 141.332 1.00 61.68 276 THR CV CA 1
ATOM 4993 C C . THR B 2 276 ? 162.695 107.511 141.974 1.00 61.68 276 THR CV C 1
ATOM 4994 O O . THR B 2 276 ? 163.682 106.898 141.551 1.00 61.68 276 THR CV O 1
ATOM 4998 N N . THR B 2 277 ? 162.768 108.352 143.010 1.00 61.66 277 THR CV N 1
ATOM 4999 C CA . THR B 2 277 ? 164.054 108.669 143.626 1.00 61.66 277 THR CV CA 1
ATOM 5000 C C . THR B 2 277 ? 164.581 107.505 144.455 1.00 61.66 277 THR CV C 1
ATOM 5001 O O . THR B 2 277 ? 165.794 107.274 144.511 1.00 61.66 277 THR CV O 1
ATOM 5005 N N . GLY B 2 278 ? 163.692 106.764 145.109 1.00 62.89 278 GLY CV N 1
ATOM 5006 C CA . GLY B 2 278 ? 164.115 105.630 145.905 1.00 62.89 278 GLY CV CA 1
ATOM 5007 C C . GLY B 2 278 ? 163.681 105.688 147.354 1.00 62.89 278 GLY CV C 1
ATOM 5008 O O . GLY B 2 278 ? 164.307 105.071 148.221 1.00 62.89 278 GLY CV O 1
ATOM 5009 N N . TYR B 2 279 ? 162.613 106.429 147.632 1.00 59.65 279 TYR CV N 1
ATOM 5010 C CA . TYR B 2 279 ? 162.029 106.473 148.964 1.00 59.65 279 TYR CV CA 1
ATOM 5011 C C . TYR B 2 279 ? 161.114 105.270 149.155 1.00 59.65 279 TYR CV C 1
ATOM 5012 O O . TYR B 2 279 ? 160.444 104.829 148.218 1.00 59.65 279 TYR CV O 1
ATOM 5021 N N . HIS B 2 280 ? 161.096 104.729 150.368 1.00 65.22 280 HIS CV N 1
ATOM 5022 C CA . HIS B 2 280 ? 160.281 103.566 150.687 1.00 65.22 280 HIS CV CA 1
ATOM 5023 C C . HIS B 2 280 ? 159.384 103.887 151.872 1.00 65.22 280 HIS CV C 1
ATOM 5024 O O . HIS B 2 280 ? 159.855 104.405 152.890 1.00 65.22 280 HIS CV O 1
ATOM 5031 N N . ILE B 2 281 ? 158.093 103.578 151.737 1.00 64.36 281 ILE CV N 1
ATOM 5032 C CA . ILE B 2 281 ? 157.150 103.854 152.811 1.00 64.36 281 ILE CV CA 1
ATOM 5033 C C . ILE B 2 281 ? 157.339 102.837 153.923 1.00 64.36 281 ILE CV C 1
ATOM 5034 O O . ILE B 2 281 ? 157.168 101.628 153.723 1.00 64.36 281 ILE CV O 1
ATOM 5039 N N . GLN B 2 282 ? 157.697 103.324 155.103 1.00 71.08 282 GLN CV N 1
ATOM 5040 C CA . GLN B 2 282 ? 157.885 102.471 156.262 1.00 71.08 282 GLN CV CA 1
ATOM 5041 C C . GLN B 2 282 ? 156.539 101.958 156.772 1.00 71.08 282 GLN CV C 1
ATOM 5042 O O . GLN B 2 282 ? 155.503 102.596 156.557 1.00 71.08 282 GLN CV O 1
ATOM 5048 N N . PRO B 2 283 ? 156.520 100.780 157.400 1.00 72.52 283 PRO CV N 1
ATOM 5049 C CA . PRO B 2 283 ? 155.289 100.314 158.053 1.00 72.52 283 PRO CV CA 1
ATOM 5050 C C . PRO B 2 283 ? 154.859 101.252 159.172 1.00 72.52 283 PRO CV C 1
ATOM 5051 O O . PRO B 2 283 ? 155.684 101.778 159.921 1.00 72.52 283 PRO CV O 1
ATOM 5055 N N . VAL B 2 284 ? 153.549 101.453 159.280 1.00 69.07 284 VAL CV N 1
ATOM 5056 C CA . VAL B 2 284 ? 152.957 102.387 160.229 1.00 69.07 284 VAL CV CA 1
ATOM 5057 C C . VAL B 2 284 ? 152.011 101.608 161.131 1.00 69.07 284 VAL CV C 1
ATOM 5058 O O . VAL B 2 284 ? 151.198 100.815 160.643 1.00 69.07 284 VAL CV O 1
ATOM 5062 N N . ASN B 2 285 ? 152.129 101.821 162.441 1.00 74.58 285 ASN CV N 1
ATOM 5063 C CA . ASN B 2 285 ? 151.250 101.154 163.390 1.00 74.58 285 ASN CV CA 1
ATOM 5064 C C . ASN B 2 285 ? 149.818 101.647 163.231 1.00 74.58 285 ASN CV C 1
ATOM 5065 O O . ASN B 2 285 ? 149.547 102.850 163.273 1.00 74.58 285 ASN CV O 1
ATOM 5070 N N . ALA B 2 286 ? 148.895 100.701 163.046 1.00 73.57 286 ALA CV N 1
ATOM 5071 C CA . ALA B 2 286 ? 147.500 101.062 162.819 1.00 73.57 286 ALA CV CA 1
ATOM 5072 C C . ALA B 2 286 ? 146.815 101.484 164.111 1.00 73.57 286 ALA CV C 1
ATOM 5073 O O . ALA B 2 286 ? 145.846 102.251 164.083 1.00 73.57 286 ALA CV O 1
ATOM 5075 N N . THR B 2 287 ? 147.296 100.990 165.250 1.00 72.68 287 THR CV N 1
ATOM 5076 C CA . THR B 2 287 ? 146.652 101.283 166.522 1.00 72.68 287 THR CV CA 1
ATOM 5077 C C . THR B 2 287 ? 146.913 102.723 166.944 1.00 72.68 287 THR CV C 1
ATOM 5078 O O . THR B 2 287 ? 148.035 103.226 166.848 1.00 72.68 287 THR CV O 1
ATOM 5082 N N . GLY B 2 288 ? 145.861 103.387 167.413 1.00 68.90 288 GLY CV N 1
ATOM 5083 C CA . GLY B 2 288 ? 145.970 104.741 167.906 1.00 68.90 288 GLY CV CA 1
ATOM 5084 C C . GLY B 2 288 ? 145.956 105.775 166.797 1.00 68.90 288 GLY CV C 1
ATOM 5085 O O . GLY B 2 288 ? 145.982 105.472 165.603 1.00 68.90 288 GLY CV O 1
ATOM 5086 N N . GLU B 2 289 ? 145.913 107.035 167.217 1.00 62.41 289 GLU CV N 1
ATOM 5087 C CA . GLU B 2 289 ? 145.927 108.141 166.277 1.00 62.41 289 GLU CV CA 1
ATOM 5088 C C . GLU B 2 289 ? 147.320 108.306 165.670 1.00 62.41 289 GLU CV C 1
ATOM 5089 O O . GLU B 2 289 ? 148.317 107.880 166.261 1.00 62.41 289 GLU CV O 1
ATOM 5095 N N . PRO B 2 290 ? 147.413 108.882 164.471 1.00 59.62 290 PRO CV N 1
ATOM 5096 C CA . PRO B 2 290 ? 148.731 109.215 163.917 1.00 59.62 290 PRO CV CA 1
ATOM 5097 C C . PRO B 2 290 ? 149.442 110.262 164.761 1.00 59.62 290 PRO CV C 1
ATOM 5098 O O . PRO B 2 290 ? 148.816 111.152 165.340 1.00 59.62 290 PRO CV O 1
ATOM 5102 N N . SER B 2 291 ? 150.766 110.147 164.825 1.00 57.78 291 SER CV N 1
ATOM 5103 C CA . SER B 2 291 ? 151.584 111.036 165.634 1.00 57.78 291 SER CV CA 1
ATOM 5104 C C . SER B 2 291 ? 152.972 111.148 165.020 1.00 57.78 291 SER CV C 1
ATOM 5105 O O . SER B 2 291 ? 153.384 110.319 164.207 1.00 57.78 291 SER CV O 1
ATOM 5108 N N . GLY B 2 292 ? 153.691 112.193 165.421 1.00 56.76 292 GLY CV N 1
ATOM 5109 C CA . GLY B 2 292 ? 155.028 112.430 164.915 1.00 56.76 292 GLY CV CA 1
ATOM 5110 C C . GLY B 2 292 ? 155.716 113.615 165.559 1.00 56.76 292 GLY CV C 1
ATOM 5111 O O . GLY B 2 292 ? 155.286 114.091 166.614 1.00 56.76 292 GLY CV O 1
ATOM 5112 N N . GLY B 2 293 ? 156.791 114.096 164.939 1.00 59.67 293 GLY CV N 1
ATOM 5113 C CA . GLY B 2 293 ? 157.519 115.235 165.456 1.00 59.67 293 GLY CV CA 1
ATOM 5114 C C . GLY B 2 293 ? 158.411 114.872 166.627 1.00 59.67 293 GLY CV C 1
ATOM 5115 O O . GLY B 2 293 ? 158.538 113.715 167.029 1.00 59.67 293 GLY CV O 1
ATOM 5116 N N . GLY B 2 294 ? 159.043 115.899 167.188 1.00 61.24 294 GLY CV N 1
ATOM 5117 C CA . GLY B 2 294 ? 159.949 115.687 168.300 1.00 61.24 294 GLY CV CA 1
ATOM 5118 C C . GLY B 2 294 ? 160.483 116.988 168.849 1.00 61.24 294 GLY CV C 1
ATOM 5119 O O . GLY B 2 294 ? 160.179 118.074 168.346 1.00 61.24 294 GLY CV O 1
ATOM 5120 N N . ASP B 2 295 ? 161.291 116.863 169.901 1.00 67.69 295 ASP CV N 1
ATOM 5121 C CA . ASP B 2 295 ? 161.865 118.013 170.582 1.00 67.69 295 ASP CV CA 1
ATOM 5122 C C . ASP B 2 295 ? 163.299 118.262 170.110 1.00 67.69 295 ASP CV C 1
ATOM 5123 O O . ASP B 2 295 ? 163.964 119.179 170.600 1.00 67.69 295 ASP CV O 1
ATOM 5128 N N . SER B 2 296 ? 163.784 117.475 169.154 1.00 66.22 296 SER CV N 1
ATOM 5129 C CA . SER B 2 296 ? 165.146 117.634 168.666 1.00 66.22 296 SER CV CA 1
ATOM 5130 C C . SER B 2 296 ? 165.279 118.896 167.819 1.00 66.22 296 SER CV C 1
ATOM 5131 O O . SER B 2 296 ? 164.288 119.501 167.403 1.00 66.22 296 SER CV O 1
ATOM 5134 N N . VAL B 2 297 ? 166.530 119.295 167.575 1.00 67.80 297 VAL CV N 1
ATOM 5135 C CA . VAL B 2 297 ? 166.797 120.522 166.825 1.00 67.80 297 VAL CV CA 1
ATOM 5136 C C . VAL B 2 297 ? 166.419 120.339 165.360 1.00 67.80 297 VAL CV C 1
ATOM 5137 O O . VAL B 2 297 ? 165.809 121.218 164.739 1.00 67.80 297 VAL CV O 1
ATOM 5141 N N . ASP B 2 298 ? 166.773 119.187 164.788 1.00 69.27 298 ASP CV N 1
ATOM 5142 C CA . ASP B 2 298 ? 166.444 118.924 163.390 1.00 69.27 298 ASP CV CA 1
ATOM 5143 C C . ASP B 2 298 ? 164.949 118.684 163.194 1.00 69.27 298 ASP CV C 1
ATOM 5144 O O . ASP B 2 298 ? 164.394 119.008 162.138 1.00 69.27 298 ASP CV O 1
ATOM 5149 N N . GLU B 2 299 ? 164.284 118.119 164.198 1.00 63.55 299 GLU CV N 1
ATOM 5150 C CA . GLU B 2 299 ? 162.867 117.808 164.077 1.00 63.55 299 GLU CV CA 1
ATOM 5151 C C . GLU B 2 299 ? 162.010 119.023 164.412 1.00 63.55 299 GLU CV C 1
ATOM 5152 O O . GLU B 2 299 ? 162.356 119.825 165.284 1.00 63.55 299 GLU CV O 1
ATOM 5158 N N . LEU B 2 300 ? 160.892 119.156 163.706 1.00 55.55 300 LEU CV N 1
ATOM 5159 C CA . LEU B 2 300 ? 159.905 120.171 164.024 1.00 55.55 300 LEU CV CA 1
ATOM 5160 C C . LEU B 2 300 ? 159.129 119.755 165.279 1.00 55.55 300 LEU CV C 1
ATOM 5161 O O . LEU B 2 300 ? 159.178 118.585 165.670 1.00 55.55 300 LEU CV O 1
ATOM 5166 N N . PRO B 2 301 ? 158.450 120.696 165.950 1.00 54.91 301 PRO CV N 1
ATOM 5167 C CA . PRO B 2 301 ? 157.745 120.373 167.213 1.00 54.91 301 PRO CV CA 1
ATOM 5168 C C . PRO B 2 301 ? 156.711 119.273 167.039 1.00 54.91 301 PRO CV C 1
ATOM 5169 O O . PRO B 2 301 ? 156.120 119.130 165.958 1.00 54.91 301 PRO CV O 1
ATOM 5173 N N . PRO B 2 302 ? 156.491 118.462 168.077 1.00 54.58 302 PRO CV N 1
ATOM 5174 C CA . PRO B 2 302 ? 155.660 117.260 167.927 1.00 54.58 302 PRO CV CA 1
ATOM 5175 C C . PRO B 2 302 ? 154.194 117.583 167.678 1.00 54.58 302 PRO CV C 1
ATOM 5176 O O . PRO B 2 302 ? 153.677 118.609 168.125 1.00 54.58 302 PRO CV O 1
ATOM 5180 N N . TRP B 2 303 ? 153.531 116.684 166.960 1.00 55.78 303 TRP CV N 1
ATOM 5181 C CA . TRP B 2 303 ? 152.116 116.781 166.641 1.00 55.78 303 TRP CV CA 1
ATOM 5182 C C . TRP B 2 303 ? 151.444 115.449 166.931 1.00 55.78 303 TRP CV C 1
ATOM 5183 O O . TRP B 2 303 ? 152.100 114.403 166.953 1.00 55.78 303 TRP CV O 1
ATOM 5194 N N . SER B 2 304 ? 150.137 115.492 167.169 1.00 57.48 304 SER CV N 1
ATOM 5195 C CA . SER B 2 304 ? 149.342 114.290 167.358 1.00 57.48 304 SER CV CA 1
ATOM 5196 C C . SER B 2 304 ? 147.927 114.561 166.876 1.00 57.48 304 SER CV C 1
ATOM 5197 O O . SER B 2 304 ? 147.326 115.578 167.232 1.00 57.48 304 SER CV O 1
ATOM 5200 N N . GLY B 2 305 ? 147.401 113.647 166.070 1.00 57.55 305 GLY CV N 1
ATOM 5201 C CA . GLY B 2 305 ? 146.113 113.853 165.443 1.00 57.55 305 GLY CV CA 1
ATOM 5202 C C . GLY B 2 305 ? 146.240 113.996 163.942 1.00 57.55 305 GLY CV C 1
ATOM 5203 O O . GLY B 2 305 ? 147.258 114.486 163.446 1.00 57.55 305 GLY CV O 1
ATOM 5204 N N . LEU B 2 306 ? 145.214 113.565 163.208 1.00 59.19 306 LEU CV N 1
ATOM 5205 C CA . LEU B 2 306 ? 145.289 113.587 161.752 1.00 59.19 306 LEU CV CA 1
ATOM 5206 C C . LEU B 2 306 ? 145.206 115.007 161.210 1.00 59.19 306 LEU CV C 1
ATOM 5207 O O . LEU B 2 306 ? 145.870 115.341 160.221 1.00 59.19 306 LEU CV O 1
ATOM 5212 N N . GLN B 2 307 ? 144.386 115.855 161.837 1.00 59.50 307 GLN CV N 1
ATOM 5213 C CA . GLN B 2 307 ? 144.302 117.249 161.414 1.00 59.50 307 GLN CV CA 1
ATOM 5214 C C . GLN B 2 307 ? 145.605 117.988 161.694 1.00 59.50 307 GLN CV C 1
ATOM 5215 O O . GLN B 2 307 ? 146.049 118.807 160.881 1.00 59.50 307 GLN CV O 1
ATOM 5221 N N . ALA B 2 308 ? 146.237 117.701 162.835 1.00 56.16 308 ALA CV N 1
ATOM 5222 C CA . ALA B 2 308 ? 147.535 118.296 163.140 1.00 56.16 308 ALA CV CA 1
ATOM 5223 C C . ALA B 2 308 ? 148.605 117.813 162.167 1.00 56.16 308 ALA CV C 1
ATOM 5224 O O . ALA B 2 308 ? 149.487 118.582 161.770 1.00 56.16 308 ALA CV O 1
ATOM 5226 N N . GLY B 2 309 ? 148.543 116.540 161.770 1.00 52.80 309 GLY CV N 1
ATOM 5227 C CA . GLY B 2 309 ? 149.467 116.043 160.762 1.00 52.80 309 GLY CV CA 1
ATOM 5228 C C . GLY B 2 309 ? 149.266 116.699 159.411 1.00 52.80 309 GLY CV C 1
ATOM 5229 O O . GLY B 2 309 ? 150.231 116.998 158.703 1.00 52.80 309 GLY CV O 1
ATOM 5230 N N . ALA B 2 310 ? 148.006 116.941 159.040 1.00 51.47 310 ALA CV N 1
ATOM 5231 C CA . ALA B 2 310 ? 147.721 117.658 157.802 1.00 51.47 310 ALA CV CA 1
ATOM 5232 C C . ALA B 2 310 ? 148.224 119.095 157.865 1.00 51.47 310 ALA CV C 1
ATOM 5233 O O . ALA B 2 310 ? 148.742 119.621 156.872 1.00 51.47 310 ALA CV O 1
ATOM 5235 N N . GLU B 2 311 ? 148.081 119.745 159.025 1.00 53.50 311 GLU CV N 1
ATOM 5236 C CA . GLU B 2 311 ? 148.600 121.101 159.193 1.00 53.50 311 GLU CV CA 1
ATOM 5237 C C . GLU B 2 311 ? 150.122 121.124 159.110 1.00 53.50 311 GLU CV C 1
ATOM 5238 O O . GLU B 2 311 ? 150.707 122.048 158.536 1.00 53.50 311 GLU CV O 1
ATOM 5244 N N . ARG B 2 312 ? 150.779 120.114 159.686 1.00 48.61 312 ARG CV N 1
ATOM 5245 C CA . ARG B 2 312 ? 152.234 120.017 159.598 1.00 48.61 312 ARG CV CA 1
ATOM 5246 C C . ARG B 2 312 ? 152.689 119.806 158.159 1.00 48.61 312 ARG CV C 1
ATOM 5247 O O . ARG B 2 312 ? 153.669 120.417 157.715 1.00 48.61 312 ARG CV O 1
ATOM 5255 N N . LEU B 2 313 ? 151.986 118.950 157.415 1.00 46.81 313 LEU CV N 1
ATOM 5256 C CA . LEU B 2 313 ? 152.327 118.728 156.012 1.00 46.81 313 LEU CV CA 1
ATOM 5257 C C . LEU B 2 313 ? 152.115 119.992 155.184 1.00 46.81 313 LEU CV C 1
ATOM 5258 O O . LEU B 2 313 ? 152.934 120.320 154.314 1.00 46.81 313 LEU CV O 1
ATOM 5263 N N . THR B 2 314 ? 151.030 120.724 155.455 1.00 45.99 314 THR CV N 1
ATOM 5264 C CA . THR B 2 314 ? 150.775 121.984 154.761 1.00 45.99 314 THR CV CA 1
ATOM 5265 C C . THR B 2 314 ? 151.841 123.027 155.085 1.00 45.99 314 THR CV C 1
ATOM 5266 O O . THR B 2 314 ? 152.296 123.758 154.196 1.00 45.99 314 THR CV O 1
ATOM 5270 N N . GLY B 2 315 ? 152.262 123.101 156.350 1.00 45.07 315 GLY CV N 1
ATOM 5271 C CA . GLY B 2 315 ? 153.314 124.034 156.722 1.00 45.07 315 GLY CV CA 1
ATOM 5272 C C . GLY B 2 315 ? 154.655 123.685 156.104 1.00 45.07 315 GLY CV C 1
ATOM 5273 O O . GLY B 2 315 ? 155.420 124.571 155.718 1.00 45.07 315 GLY CV O 1
ATOM 5274 N N . LEU B 2 316 ? 154.957 122.390 155.996 1.00 42.61 316 LEU CV N 1
ATOM 5275 C CA . LEU B 2 316 ? 156.185 121.969 155.328 1.00 42.61 316 LEU CV CA 1
ATOM 5276 C C . LEU B 2 316 ? 156.149 122.291 153.838 1.00 42.61 316 LEU CV C 1
ATOM 5277 O O . LEU B 2 316 ? 157.164 122.692 153.255 1.00 42.61 316 LEU CV O 1
ATOM 5282 N N . LEU B 2 317 ? 154.986 122.126 153.205 1.00 41.01 317 LEU CV N 1
ATOM 5283 C CA . LEU B 2 317 ? 154.850 122.513 151.804 1.00 41.01 317 LEU CV CA 1
ATOM 5284 C C . LEU B 2 317 ? 154.989 124.021 151.620 1.00 41.01 317 LEU CV C 1
ATOM 5285 O O . LEU B 2 317 ? 155.574 124.477 150.629 1.00 41.01 317 LEU CV O 1
ATOM 5290 N N . GLU B 2 318 ? 154.479 124.811 152.569 1.00 43.43 318 GLU CV N 1
ATOM 5291 C CA . GLU B 2 318 ? 154.663 126.259 152.501 1.00 43.43 318 GLU CV CA 1
ATOM 5292 C C . GLU B 2 318 ? 156.119 126.649 152.736 1.00 43.43 318 GLU CV C 1
ATOM 5293 O O . GLU B 2 318 ? 156.605 127.633 152.166 1.00 43.43 318 GLU CV O 1
ATOM 5299 N N . TYR B 2 319 ? 156.830 125.892 153.574 1.00 39.40 319 TYR CV N 1
ATOM 5300 C CA . TYR B 2 319 ? 158.268 126.093 153.739 1.00 39.40 319 TYR CV CA 1
ATOM 5301 C C . TYR B 2 319 ? 159.011 125.818 152.435 1.00 39.40 319 TYR CV C 1
ATOM 5302 O O . TYR B 2 319 ? 159.920 126.569 152.052 1.00 39.40 319 TYR CV O 1
ATOM 5311 N N . LEU B 2 320 ? 158.625 124.750 151.734 1.00 39.04 320 LEU CV N 1
ATOM 5312 C CA . LEU B 2 320 ? 159.224 124.446 150.437 1.00 39.04 320 LEU CV CA 1
ATOM 5313 C C . LEU B 2 320 ? 158.908 125.529 149.409 1.00 39.04 320 LEU CV C 1
ATOM 5314 O O . LEU B 2 320 ? 159.717 125.802 148.515 1.00 39.04 320 LEU CV O 1
ATOM 5319 N N . THR B 2 321 ? 157.724 126.135 149.507 1.00 39.87 321 THR CV N 1
ATOM 5320 C CA . THR B 2 321 ? 157.399 127.305 148.692 1.00 39.87 321 THR CV CA 1
ATOM 5321 C C . THR B 2 321 ? 158.316 128.486 149.015 1.00 39.87 321 THR CV C 1
ATOM 5322 O O . THR B 2 321 ? 158.821 129.173 148.111 1.00 39.87 321 THR CV O 1
ATOM 5326 N N . ALA B 2 322 ? 158.554 128.725 150.307 1.00 39.23 322 ALA CV N 1
ATOM 5327 C CA . ALA B 2 322 ? 159.401 129.840 150.718 1.00 39.23 322 ALA CV CA 1
ATOM 5328 C C . ALA B 2 322 ? 160.851 129.624 150.306 1.00 39.23 322 ALA CV C 1
ATOM 5329 O O . ALA B 2 322 ? 161.626 130.583 150.222 1.00 39.23 322 ALA CV O 1
ATOM 5331 N N . TYR B 2 323 ? 161.246 128.364 150.087 1.00 38.58 323 TYR CV N 1
ATOM 5332 C CA . TYR B 2 323 ? 162.565 128.094 149.511 1.00 38.58 323 TYR CV CA 1
ATOM 5333 C C . TYR B 2 323 ? 162.706 128.729 148.135 1.00 38.58 323 TYR CV C 1
ATOM 5334 O O . TYR B 2 323 ? 163.749 129.308 147.812 1.00 38.58 323 TYR CV O 1
ATOM 5343 N N . PHE B 2 324 ? 161.665 128.630 147.309 1.00 38.79 324 PHE CV N 1
ATOM 5344 C CA . PHE B 2 324 ? 161.727 129.210 145.974 1.00 38.79 324 PHE CV CA 1
ATOM 5345 C C . PHE B 2 324 ? 161.436 130.702 146.004 1.00 38.79 324 PHE CV C 1
ATOM 5346 O O . PHE B 2 324 ? 161.737 131.418 145.043 1.00 38.79 324 PHE CV O 1
ATOM 5354 N N . ASN B 2 325 ? 160.842 131.194 147.093 1.00 43.50 325 ASN CV N 1
ATOM 5355 C CA . ASN B 2 325 ? 160.589 132.632 147.185 1.00 43.50 325 ASN CV CA 1
ATOM 5356 C C . ASN B 2 325 ? 161.867 133.421 147.473 1.00 43.50 325 ASN CV C 1
ATOM 5357 O O . ASN B 2 325 ? 162.072 134.506 146.918 1.00 43.50 325 ASN CV O 1
ATOM 5362 N N . ASN B 2 326 ? 162.734 132.899 148.338 1.00 43.99 326 ASN CV N 1
ATOM 5363 C CA . ASN B 2 326 ? 163.883 133.665 148.804 1.00 43.99 326 ASN CV CA 1
ATOM 5364 C C . ASN B 2 326 ? 165.081 133.515 147.861 1.00 43.99 326 ASN CV C 1
ATOM 5365 O O . ASN B 2 326 ? 165.203 132.512 147.155 1.00 43.99 326 ASN CV O 1
ATOM 5370 N N . PRO B 2 327 ? 165.981 134.500 147.834 1.00 47.44 327 PRO CV N 1
ATOM 5371 C CA . PRO B 2 327 ? 167.186 134.377 147.007 1.00 47.44 327 PRO CV CA 1
ATOM 5372 C C . PRO B 2 327 ? 168.291 133.596 147.705 1.00 47.44 327 PRO CV C 1
ATOM 5373 O O . PRO B 2 327 ? 168.198 133.240 148.882 1.00 47.44 327 PRO CV O 1
ATOM 5377 N N . THR B 2 328 ? 169.356 133.331 146.948 1.00 46.51 328 THR CV N 1
ATOM 5378 C CA . THR B 2 328 ? 170.529 132.612 147.430 1.00 46.51 328 THR CV CA 1
ATOM 5379 C C . THR B 2 328 ? 171.786 133.421 147.139 1.00 46.51 328 THR CV C 1
ATOM 5380 O O . THR B 2 328 ? 171.831 134.186 146.171 1.00 46.51 328 THR CV O 1
ATOM 5384 N N . ARG B 2 329 ? 172.809 133.250 147.983 1.00 48.56 329 ARG CV N 1
ATOM 5385 C CA . ARG B 2 329 ? 174.067 133.962 147.773 1.00 48.56 329 ARG CV CA 1
ATOM 5386 C C . ARG B 2 329 ? 174.892 133.335 146.656 1.00 48.56 329 ARG CV C 1
ATOM 5387 O O . ARG B 2 329 ? 175.534 134.052 145.880 1.00 48.56 329 ARG CV O 1
ATOM 5395 N N . ALA B 2 330 ? 174.879 132.015 146.553 1.00 46.92 330 ALA CV N 1
ATOM 5396 C CA . ALA B 2 330 ? 175.687 131.262 145.610 1.00 46.92 330 ALA CV CA 1
ATOM 5397 C C . ALA B 2 330 ? 174.765 130.338 144.832 1.00 46.92 330 ALA CV C 1
ATOM 5398 O O . ALA B 2 330 ? 173.627 130.102 145.252 1.00 46.92 330 ALA CV O 1
ATOM 5400 N N . PRO B 2 331 ? 175.199 129.850 143.665 1.00 45.92 331 PRO CV N 1
ATOM 5401 C CA . PRO B 2 331 ? 174.403 128.847 142.945 1.00 45.92 331 PRO CV CA 1
ATOM 5402 C C . PRO B 2 331 ? 174.176 127.591 143.776 1.00 45.92 331 PRO CV C 1
ATOM 5403 O O . PRO B 2 331 ? 175.086 127.083 144.433 1.00 45.92 331 PRO CV O 1
ATOM 5407 N N . VAL B 2 332 ? 172.942 127.088 143.731 1.00 44.71 332 VAL CV N 1
ATOM 5408 C CA . VAL B 2 332 ? 172.502 125.977 144.561 1.00 44.71 332 VAL CV CA 1
ATOM 5409 C C . VAL B 2 332 ? 171.893 124.909 143.664 1.00 44.71 332 VAL CV C 1
ATOM 5410 O O . VAL B 2 332 ? 171.407 125.191 142.569 1.00 44.71 332 VAL CV O 1
ATOM 5414 N N . ASN B 2 333 ? 171.919 123.670 144.146 1.00 45.20 333 ASN CV N 1
ATOM 5415 C CA . ASN B 2 333 ? 171.313 122.547 143.442 1.00 45.20 333 ASN CV CA 1
ATOM 5416 C C . ASN B 2 333 ? 169.894 122.339 143.951 1.00 45.20 333 ASN CV C 1
ATOM 5417 O O . ASN B 2 333 ? 169.688 122.072 145.138 1.00 45.20 333 ASN CV O 1
ATOM 5422 N N . VAL B 2 334 ? 168.925 122.456 143.056 1.00 44.62 334 VAL CV N 1
ATOM 5423 C CA . VAL B 2 334 ? 167.509 122.364 143.400 1.00 44.62 334 VAL CV CA 1
ATOM 5424 C C . VAL B 2 334 ? 167.015 120.968 143.041 1.00 44.62 334 VAL CV C 1
ATOM 5425 O O . VAL B 2 334 ? 166.941 120.643 141.850 1.00 44.62 334 VAL CV O 1
ATOM 5429 N N . PRO B 2 335 ? 166.655 120.136 144.014 1.00 45.38 335 PRO CV N 1
ATOM 5430 C CA . PRO B 2 335 ? 166.184 118.771 143.698 1.00 45.38 335 PRO CV CA 1
ATOM 5431 C C . PRO B 2 335 ? 164.756 118.763 143.165 1.00 45.38 335 PRO CV C 1
ATOM 5432 O O . PRO B 2 335 ? 163.777 118.543 143.883 1.00 45.38 335 PRO CV O 1
ATOM 5436 N N . LEU B 2 336 ? 164.625 119.016 141.860 1.00 46.75 336 LEU CV N 1
ATOM 5437 C CA . LEU B 2 336 ? 163.303 119.060 141.243 1.00 46.75 336 LEU CV CA 1
ATOM 5438 C C . LEU B 2 336 ? 162.682 117.673 141.149 1.00 46.75 336 LEU CV C 1
ATOM 5439 O O . LEU B 2 336 ? 161.455 117.531 141.211 1.00 46.75 336 LEU CV O 1
ATOM 5444 N N . GLY B 2 337 ? 163.511 116.639 140.991 1.00 47.83 337 GLY CV N 1
ATOM 5445 C CA . GLY B 2 337 ? 162.986 115.285 140.920 1.00 47.83 337 GLY CV CA 1
ATOM 5446 C C . GLY B 2 337 ? 162.371 114.823 142.227 1.00 47.83 337 GLY CV C 1
ATOM 5447 O O . GLY B 2 337 ? 161.314 114.185 142.236 1.00 47.83 337 GLY CV O 1
ATOM 5448 N N . GLU B 2 338 ? 163.020 115.146 143.349 1.00 46.89 338 GLU CV N 1
ATOM 5449 C CA . GLU B 2 338 ? 162.497 114.765 144.657 1.00 46.89 338 GLU CV CA 1
ATOM 5450 C C . GLU B 2 338 ? 161.194 115.492 144.968 1.00 46.89 338 GLU CV C 1
ATOM 5451 O O . GLU B 2 338 ? 160.243 114.888 145.477 1.00 46.89 338 GLU CV O 1
ATOM 5457 N N . LEU B 2 339 ? 161.134 116.792 144.661 1.00 46.48 339 LEU CV N 1
ATOM 5458 C CA . LEU B 2 339 ? 159.903 117.550 144.863 1.00 46.48 339 LEU CV CA 1
ATOM 5459 C C . LEU B 2 339 ? 158.788 117.042 143.961 1.00 46.48 339 LEU CV C 1
ATOM 5460 O O . LEU B 2 339 ? 157.626 116.978 144.377 1.00 46.48 339 LEU CV O 1
ATOM 5465 N N . LEU B 2 340 ? 159.125 116.683 142.720 1.00 50.01 340 LEU CV N 1
ATOM 5466 C CA . LEU B 2 340 ? 158.127 116.158 141.797 1.00 50.01 340 LEU CV CA 1
ATOM 5467 C C . LEU B 2 340 ? 157.574 114.822 142.282 1.00 50.01 340 LEU CV C 1
ATOM 5468 O O . LEU B 2 340 ? 156.360 114.591 142.233 1.00 50.01 340 LEU CV O 1
ATOM 5473 N N . ASP B 2 341 ? 158.450 113.943 142.779 1.00 53.82 341 ASP CV N 1
ATOM 5474 C CA . ASP B 2 341 ? 158.001 112.669 143.336 1.00 53.82 341 ASP CV CA 1
ATOM 5475 C C . ASP B 2 341 ? 157.144 112.871 144.581 1.00 53.82 341 ASP CV C 1
ATOM 5476 O O . ASP B 2 341 ? 156.132 112.182 144.766 1.00 53.82 341 ASP CV O 1
ATOM 5481 N N . LEU B 2 342 ? 157.533 113.815 145.444 1.00 48.93 342 LEU CV N 1
ATOM 5482 C CA . LEU B 2 342 ? 156.760 114.100 146.650 1.00 48.93 342 LEU CV CA 1
ATOM 5483 C C . LEU B 2 342 ? 155.369 114.627 146.311 1.00 48.93 342 LEU CV C 1
ATOM 5484 O O . LEU B 2 342 ? 154.367 114.192 146.894 1.00 48.93 342 LEU CV O 1
ATOM 5489 N N . THR B 2 343 ? 155.288 115.557 145.357 1.00 47.38 343 THR CV N 1
ATOM 5490 C CA . THR B 2 343 ? 153.993 116.109 144.977 1.00 47.38 343 THR CV CA 1
ATOM 5491 C C . THR B 2 343 ? 153.135 115.066 144.277 1.00 47.38 343 THR CV C 1
ATOM 5492 O O . THR B 2 343 ? 151.911 115.048 144.449 1.00 47.38 343 THR CV O 1
ATOM 5496 N N . THR B 2 344 ? 153.761 114.179 143.496 1.00 48.07 344 THR CV N 1
ATOM 5497 C CA . THR B 2 344 ? 153.033 113.066 142.895 1.00 48.07 344 THR CV CA 1
ATOM 5498 C C . THR B 2 344 ? 152.439 112.162 143.965 1.00 48.07 344 THR CV C 1
ATOM 5499 O O . THR B 2 344 ? 151.267 111.771 143.881 1.00 48.07 344 THR CV O 1
ATOM 5503 N N . ARG B 2 345 ? 153.222 111.861 145.003 1.00 50.71 345 ARG CV N 1
ATOM 5504 C CA . ARG B 2 345 ? 152.732 111.022 146.091 1.00 50.71 345 ARG CV CA 1
ATOM 5505 C C . ARG B 2 345 ? 151.571 111.677 146.831 1.00 50.71 345 ARG CV C 1
ATOM 5506 O O . ARG B 2 345 ? 150.586 111.007 147.165 1.00 50.71 345 ARG CV O 1
ATOM 5514 N N . LEU B 2 346 ? 151.662 112.983 147.094 1.00 48.62 346 LEU CV N 1
ATOM 5515 C CA . LEU B 2 346 ? 150.586 113.646 147.830 1.00 48.62 346 LEU CV CA 1
ATOM 5516 C C . LEU B 2 346 ? 149.334 113.820 146.975 1.00 48.62 346 LEU CV C 1
ATOM 5517 O O . LEU B 2 346 ? 148.217 113.812 147.503 1.00 48.62 346 LEU CV O 1
ATOM 5522 N N . THR B 2 347 ? 149.490 113.987 145.659 1.00 48.22 347 THR CV N 1
ATOM 5523 C CA . THR B 2 347 ? 148.320 114.230 144.819 1.00 48.22 347 THR CV CA 1
ATOM 5524 C C . THR B 2 347 ? 147.671 112.931 144.358 1.00 48.22 347 THR CV C 1
ATOM 5525 O O . THR B 2 347 ? 146.535 112.942 143.869 1.00 48.22 347 THR CV O 1
ATOM 5529 N N . LEU B 2 348 ? 148.377 111.803 144.484 1.00 50.88 348 LEU CV N 1
ATOM 5530 C CA . LEU B 2 348 ? 147.775 110.528 144.101 1.00 50.88 348 LEU CV CA 1
ATOM 5531 C C . LEU B 2 348 ? 146.658 110.125 145.055 1.00 50.88 348 LEU CV C 1
ATOM 5532 O O . LEU B 2 348 ? 145.726 109.414 144.664 1.00 50.88 348 LEU CV O 1
ATOM 5537 N N . VAL B 2 349 ? 146.734 110.562 146.313 1.00 53.85 349 VAL CV N 1
ATOM 5538 C CA . VAL B 2 349 ? 145.686 110.230 147.269 1.00 53.85 349 VAL CV CA 1
ATOM 5539 C C . VAL B 2 349 ? 144.565 111.252 147.172 1.00 53.85 349 VAL CV C 1
ATOM 5540 O O . VAL B 2 349 ? 144.736 112.426 147.521 1.00 53.85 349 VAL CV O 1
ATOM 5544 N N . ILE B 2 350 ? 143.403 110.799 146.709 1.00 59.54 350 ILE CV N 1
ATOM 5545 C CA . ILE B 2 350 ? 142.263 111.683 146.461 1.00 59.54 350 ILE CV CA 1
ATOM 5546 C C . ILE B 2 350 ? 141.066 111.185 147.251 1.00 59.54 350 ILE CV C 1
ATOM 5547 O O . ILE B 2 350 ? 140.916 109.981 147.502 1.00 59.54 350 ILE CV O 1
ATOM 5552 N N . PRO B 2 351 ? 140.210 112.102 147.701 1.00 64.80 351 PRO CV N 1
ATOM 5553 C CA . PRO B 2 351 ? 139.023 111.681 148.442 1.00 64.80 351 PRO CV CA 1
ATOM 5554 C C . PRO B 2 351 ? 137.921 111.229 147.502 1.00 64.80 351 PRO CV C 1
ATOM 5555 O O . PRO B 2 351 ? 137.799 111.738 146.378 1.00 64.80 351 PRO CV O 1
ATOM 5559 N N . PRO B 2 352 ? 137.113 110.256 147.918 1.00 75.11 352 PRO CV N 1
ATOM 5560 C CA . PRO B 2 352 ? 136.081 109.722 147.024 1.00 75.11 352 PRO CV CA 1
ATOM 5561 C C . PRO B 2 352 ? 134.950 110.714 146.806 1.00 75.11 352 PRO CV C 1
ATOM 5562 O O . PRO B 2 352 ? 134.653 111.547 147.664 1.00 75.11 352 PRO CV O 1
ATOM 5566 N N . SER B 2 353 ? 134.316 110.611 145.642 1.00 85.42 353 SER CV N 1
ATOM 5567 C CA . SER B 2 353 ? 133.079 111.332 145.401 1.00 85.42 353 SER CV CA 1
ATOM 5568 C C . SER B 2 353 ? 131.946 110.699 146.204 1.00 85.42 353 SER CV C 1
ATOM 5569 O O . SER B 2 353 ? 132.074 109.596 146.744 1.00 85.42 353 SER CV O 1
ATOM 5572 N N . LEU B 2 354 ? 130.829 111.419 146.286 1.00 89.81 354 LEU CV N 1
ATOM 5573 C CA . LEU B 2 354 ? 129.695 110.949 147.073 1.00 89.81 354 LEU CV CA 1
ATOM 5574 C C . LEU B 2 354 ? 129.086 109.702 146.444 1.00 89.81 354 LEU CV C 1
ATOM 5575 O O . LEU B 2 354 ? 128.744 109.690 145.258 1.00 89.81 354 LEU CV O 1
ATOM 5580 N N . GLY B 2 355 ? 128.954 108.650 147.249 1.00 90.23 355 GLY CV N 1
ATOM 5581 C CA . GLY B 2 355 ? 128.521 107.358 146.765 1.00 90.23 355 GLY CV CA 1
ATOM 5582 C C . GLY B 2 355 ? 129.631 106.446 146.291 1.00 90.23 355 GLY CV C 1
ATOM 5583 O O . GLY B 2 355 ? 129.354 105.289 145.949 1.00 90.23 355 GLY CV O 1
ATOM 5584 N N . ALA B 2 356 ? 130.875 106.922 146.259 1.00 89.28 356 ALA CV N 1
ATOM 5585 C CA . ALA B 2 356 ? 132.013 106.129 145.812 1.00 89.28 356 ALA CV CA 1
ATOM 5586 C C . ALA B 2 356 ? 133.027 105.881 146.921 1.00 89.28 356 ALA CV C 1
ATOM 5587 O O . ALA B 2 356 ? 134.218 105.726 146.632 1.00 89.28 356 ALA CV O 1
ATOM 5589 N N . GLU B 2 357 ? 132.581 105.844 148.181 1.00 89.19 357 GLU CV N 1
ATOM 5590 C CA . GLU B 2 357 ? 133.498 105.670 149.305 1.00 89.19 357 GLU CV CA 1
ATOM 5591 C C . GLU B 2 357 ? 134.155 104.295 149.289 1.00 89.19 357 GLU CV C 1
ATOM 5592 O O . GLU B 2 357 ? 135.334 104.157 149.636 1.00 89.19 357 GLU CV O 1
ATOM 5598 N N . ASP B 2 358 ? 133.408 103.264 148.887 1.00 88.64 358 ASP CV N 1
ATOM 5599 C CA . ASP B 2 358 ? 133.929 101.902 148.925 1.00 88.64 358 ASP CV CA 1
ATOM 5600 C C . ASP B 2 358 ? 134.943 101.627 147.820 1.00 88.64 358 ASP CV C 1
ATOM 5601 O O . ASP B 2 358 ? 135.644 100.611 147.881 1.00 88.64 358 ASP CV O 1
ATOM 5606 N N . SER B 2 359 ? 135.031 102.499 146.812 1.00 88.60 359 SER CV N 1
ATOM 5607 C CA . SER B 2 359 ? 135.953 102.265 145.705 1.00 88.60 359 SER CV CA 1
ATOM 5608 C C . SER B 2 359 ? 137.408 102.442 146.123 1.00 88.60 359 SER CV C 1
ATOM 5609 O O . SER B 2 359 ? 138.288 101.745 145.606 1.00 88.60 359 SER CV O 1
ATOM 5612 N N . ILE B 2 360 ? 137.682 103.364 147.047 1.00 86.61 360 ILE CV N 1
ATOM 5613 C CA . ILE B 2 360 ? 139.053 103.619 147.468 1.00 86.61 360 ILE CV CA 1
ATOM 5614 C C . ILE B 2 360 ? 139.519 102.522 148.419 1.00 86.61 360 ILE CV C 1
ATOM 5615 O O . ILE B 2 360 ? 138.836 102.178 149.394 1.00 86.61 360 ILE CV O 1
ATOM 5620 N N . GLU B 2 361 ? 140.691 101.960 148.131 1.00 86.51 361 GLU CV N 1
ATOM 5621 C CA . GLU B 2 361 ? 141.284 100.908 148.946 1.00 86.51 361 GLU CV CA 1
ATOM 5622 C C . GLU B 2 361 ? 141.800 101.507 150.247 1.00 86.51 361 GLU CV C 1
ATOM 5623 O O . GLU B 2 361 ? 142.582 102.462 150.229 1.00 86.51 361 GLU CV O 1
ATOM 5629 N N . THR B 2 362 ? 141.363 100.945 151.371 1.00 84.19 362 THR CV N 1
ATOM 5630 C CA . THR B 2 362 ? 141.741 101.429 152.690 1.00 84.19 362 THR CV CA 1
ATOM 5631 C C . THR B 2 362 ? 142.162 100.259 153.567 1.00 84.19 362 THR CV C 1
ATOM 5632 O O . THR B 2 362 ? 141.768 99.112 153.344 1.00 84.19 362 THR CV O 1
ATOM 5636 N N . ASN B 2 363 ? 142.978 100.567 154.568 1.00 84.96 363 ASN CV N 1
ATOM 5637 C CA . ASN B 2 363 ? 143.324 99.575 155.573 1.00 84.96 363 ASN CV CA 1
ATOM 5638 C C . ASN B 2 363 ? 142.096 99.291 156.437 1.00 84.96 363 ASN CV C 1
ATOM 5639 O O . ASN B 2 363 ? 141.494 100.223 156.982 1.00 84.96 363 ASN CV O 1
ATOM 5644 N N . PRO B 2 364 ? 141.683 98.024 156.560 1.00 85.20 364 PRO CV N 1
ATOM 5645 C CA . PRO B 2 364 ? 140.470 97.720 157.345 1.00 85.20 364 PRO CV CA 1
ATOM 5646 C C . PRO B 2 364 ? 140.589 98.027 158.831 1.00 85.20 364 PRO CV C 1
ATOM 5647 O O . PRO B 2 364 ? 139.563 98.174 159.507 1.00 85.20 364 PRO CV O 1
ATOM 5651 N N . ALA B 2 365 ? 141.809 98.132 159.362 1.00 81.38 365 ALA CV N 1
ATOM 5652 C CA . ALA B 2 365 ? 141.983 98.374 160.790 1.00 81.38 365 ALA CV CA 1
ATOM 5653 C C . ALA B 2 365 ? 141.709 99.821 161.182 1.00 81.38 365 ALA CV C 1
ATOM 5654 O O . ALA B 2 365 ? 141.642 100.121 162.379 1.00 81.38 365 ALA CV O 1
ATOM 5656 N N . ILE B 2 366 ? 141.554 100.720 160.210 1.00 80.15 366 ILE CV N 1
ATOM 5657 C CA . ILE B 2 366 ? 141.360 102.133 160.513 1.00 80.15 366 ILE CV CA 1
ATOM 5658 C C . ILE B 2 366 ? 139.887 102.415 160.773 1.00 80.15 366 ILE CV C 1
ATOM 5659 O O . ILE B 2 366 ? 138.999 101.858 160.113 1.00 80.15 366 ILE CV O 1
ATOM 5664 N N . GLY B 2 367 ? 139.621 103.283 161.747 1.00 81.82 367 GLY CV N 1
ATOM 5665 C CA . GLY B 2 367 ? 138.256 103.671 162.032 1.00 81.82 367 GLY CV CA 1
ATOM 5666 C C . GLY B 2 367 ? 137.678 104.567 160.953 1.00 81.82 367 GLY CV C 1
ATOM 5667 O O . GLY B 2 367 ? 138.393 105.149 160.138 1.00 81.82 367 GLY CV O 1
ATOM 5668 N N . ARG B 2 368 ? 136.350 104.675 160.957 1.00 81.35 368 ARG CV N 1
ATOM 5669 C CA . ARG B 2 368 ? 135.653 105.433 159.923 1.00 81.35 368 ARG CV CA 1
ATOM 5670 C C . ARG B 2 368 ? 135.776 106.937 160.151 1.00 81.35 368 ARG CV C 1
ATOM 5671 O O . ARG B 2 368 ? 135.776 107.722 159.192 1.00 81.35 368 ARG CV O 1
ATOM 5679 N N . ASP B 2 369 ? 135.897 107.356 161.414 1.00 79.76 369 ASP CV N 1
ATOM 5680 C CA . ASP B 2 369 ? 136.063 108.776 161.713 1.00 79.76 369 ASP CV CA 1
ATOM 5681 C C . ASP B 2 369 ? 137.408 109.297 161.216 1.00 79.76 369 ASP CV C 1
ATOM 5682 O O . ASP B 2 369 ? 137.497 110.427 160.719 1.00 79.76 369 ASP CV O 1
ATOM 5687 N N . GLU B 2 370 ? 138.467 108.491 161.349 1.00 72.84 370 GLU CV N 1
ATOM 5688 C CA . GLU B 2 370 ? 139.771 108.891 160.830 1.00 72.84 370 GLU CV CA 1
ATOM 5689 C C . GLU B 2 370 ? 139.746 108.991 159.310 1.00 72.84 370 GLU CV C 1
ATOM 5690 O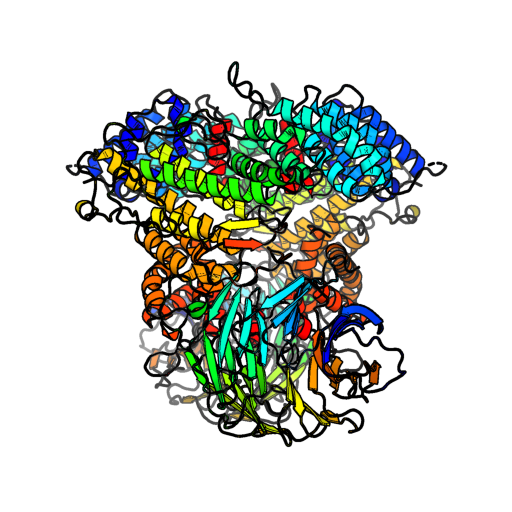 O . GLU B 2 370 ? 140.362 109.892 158.729 1.00 72.84 370 GLU CV O 1
ATOM 5696 N N . LYS B 2 371 ? 139.016 108.086 158.652 1.00 73.01 371 LYS CV N 1
ATOM 5697 C CA . LYS B 2 371 ? 138.837 108.181 157.207 1.00 73.01 371 LYS CV CA 1
ATOM 5698 C C . LYS B 2 371 ? 138.114 109.466 156.826 1.00 73.01 371 LYS CV C 1
ATOM 5699 O O . LYS B 2 371 ? 138.493 110.132 155.855 1.00 73.01 371 LYS CV O 1
ATOM 5705 N N . ALA B 2 372 ? 137.081 109.836 157.592 1.00 72.08 372 ALA CV N 1
ATOM 5706 C CA . ALA B 2 372 ? 136.350 111.073 157.321 1.00 72.08 372 ALA CV CA 1
ATOM 5707 C C . ALA B 2 372 ? 137.242 112.296 157.494 1.00 72.08 372 ALA CV C 1
ATOM 5708 O O . ALA B 2 372 ? 137.207 113.228 156.678 1.00 72.08 372 ALA CV O 1
ATOM 5710 N N . GLU B 2 373 ? 138.059 112.303 158.551 1.00 66.52 373 GLU CV N 1
ATOM 5711 C CA . GLU B 2 373 ? 138.979 113.414 158.776 1.00 66.52 373 GLU CV CA 1
ATOM 5712 C C . GLU B 2 373 ? 140.027 113.497 157.671 1.00 66.52 373 GLU CV C 1
ATOM 5713 O O . GLU B 2 373 ? 140.417 114.593 157.257 1.00 66.52 373 GLU CV O 1
ATOM 5719 N N . LEU B 2 374 ? 140.483 112.344 157.172 1.00 64.05 374 LEU CV N 1
ATOM 5720 C CA . LEU B 2 374 ? 141.434 112.337 156.064 1.00 64.05 374 LEU CV CA 1
ATOM 5721 C C . LEU B 2 374 ? 140.809 112.891 154.789 1.00 64.05 374 LEU CV C 1
ATOM 5722 O O . LEU B 2 374 ? 141.445 113.674 154.068 1.00 64.05 374 LEU CV O 1
ATOM 5727 N N . TRP B 2 375 ? 139.564 112.496 154.494 1.00 66.17 375 TRP CV N 1
ATOM 5728 C CA . TRP B 2 375 ? 138.889 113.018 153.308 1.00 66.17 375 TRP CV CA 1
ATOM 5729 C C . TRP B 2 375 ? 138.643 114.515 153.434 1.00 66.17 375 TRP CV C 1
ATOM 5730 O O . TRP B 2 375 ? 138.646 115.240 152.431 1.00 66.17 375 TRP CV O 1
ATOM 5741 N N . SER B 2 376 ? 138.422 114.996 154.660 1.00 64.01 376 SER CV N 1
ATOM 5742 C CA . SER B 2 376 ? 138.280 116.433 154.869 1.00 64.01 376 SER CV CA 1
ATOM 5743 C C . SER B 2 376 ? 139.614 117.156 154.716 1.00 64.01 376 SER CV C 1
ATOM 5744 O O . SER B 2 376 ? 139.659 118.292 154.231 1.00 64.01 376 SER CV O 1
ATOM 5747 N N . ALA B 2 377 ? 140.713 116.515 155.124 1.00 57.20 377 ALA CV N 1
ATOM 5748 C CA . ALA B 2 377 ? 141.990 117.220 155.210 1.00 57.20 377 ALA CV CA 1
ATOM 5749 C C . ALA B 2 377 ? 142.757 117.193 153.892 1.00 57.20 377 ALA CV C 1
ATOM 5750 O O . ALA B 2 377 ? 143.688 117.983 153.700 1.00 57.20 377 ALA CV O 1
ATOM 5752 N N . LEU B 2 378 ? 142.408 116.275 152.990 1.00 55.37 378 LEU CV N 1
ATOM 5753 C CA . LEU B 2 378 ? 143.098 116.185 151.700 1.00 55.37 378 LEU CV CA 1
ATOM 5754 C C . LEU B 2 378 ? 143.092 117.454 150.833 1.00 55.37 378 LEU CV C 1
ATOM 5755 O O . LEU B 2 378 ? 144.148 117.753 150.243 1.00 55.37 378 LEU CV O 1
ATOM 5760 N N . PRO B 2 379 ? 141.983 118.207 150.667 1.00 53.14 379 PRO CV N 1
ATOM 5761 C CA . PRO B 2 379 ? 142.053 119.384 149.776 1.00 53.14 379 PRO CV CA 1
ATOM 5762 C C . PRO B 2 379 ? 143.021 120.474 150.214 1.00 53.14 379 PRO CV C 1
ATOM 5763 O O . PRO B 2 379 ? 143.568 121.170 149.352 1.00 53.14 379 PRO CV O 1
ATOM 5767 N N . ASP B 2 380 ? 143.255 120.652 151.518 1.00 54.22 380 ASP CV N 1
ATOM 5768 C CA . ASP B 2 380 ? 144.216 121.661 151.959 1.00 54.22 380 ASP CV CA 1
ATOM 5769 C C . ASP B 2 380 ? 145.644 121.268 151.594 1.00 54.22 380 ASP CV C 1
ATOM 5770 O O . ASP B 2 380 ? 146.443 122.115 151.170 1.00 54.22 380 ASP CV O 1
ATOM 5775 N N . ILE B 2 381 ? 145.978 119.983 151.750 1.00 48.28 381 ILE CV N 1
ATOM 5776 C CA . ILE B 2 381 ? 147.276 119.475 151.313 1.00 48.28 381 ILE CV CA 1
ATOM 5777 C C . ILE B 2 381 ? 147.433 119.655 149.812 1.00 48.28 381 ILE CV C 1
ATOM 5778 O O . ILE B 2 381 ? 148.493 120.071 149.324 1.00 48.28 381 ILE CV O 1
ATOM 5783 N N . HIS B 2 382 ? 146.370 119.362 149.060 1.00 48.32 382 HIS CV N 1
ATOM 5784 C CA . HIS B 2 382 ? 146.412 119.526 147.611 1.00 48.32 382 HIS CV CA 1
ATOM 5785 C C . HIS B 2 382 ? 146.592 120.991 147.214 1.00 48.32 382 HIS CV C 1
ATOM 5786 O O . HIS B 2 382 ? 147.326 121.301 146.267 1.00 48.32 382 HIS CV O 1
ATOM 5793 N N . HIS B 2 383 ? 145.940 121.902 147.939 1.00 47.23 383 HIS CV N 1
ATOM 5794 C CA . HIS B 2 383 ? 146.087 123.333 147.685 1.00 47.23 383 HIS CV CA 1
ATOM 5795 C C . HIS B 2 383 ? 147.511 123.805 147.958 1.00 47.23 383 HIS CV C 1
ATOM 5796 O O . HIS B 2 383 ? 148.062 124.616 147.200 1.00 47.23 383 HIS CV O 1
ATOM 5803 N N . ALA B 2 384 ? 148.124 123.306 149.037 1.00 43.61 384 ALA CV N 1
ATOM 5804 C CA . ALA B 2 384 ? 149.516 123.647 149.320 1.00 43.61 384 ALA CV CA 1
ATOM 5805 C C . ALA B 2 384 ? 150.453 123.108 148.243 1.00 43.61 384 ALA CV C 1
ATOM 5806 O O . ALA B 2 384 ? 151.433 123.770 147.876 1.00 43.61 384 ALA CV O 1
ATOM 5808 N N . VAL B 2 385 ? 150.162 121.911 147.721 1.00 42.73 385 VAL CV N 1
ATOM 5809 C CA . VAL B 2 385 ? 150.948 121.355 146.618 1.00 42.73 385 VAL CV CA 1
ATOM 5810 C C . VAL B 2 385 ? 150.840 122.238 145.377 1.00 42.73 385 VAL CV C 1
ATOM 5811 O O . VAL B 2 385 ? 151.841 122.512 144.698 1.00 42.73 385 VAL CV O 1
ATOM 5815 N N . LEU B 2 386 ? 149.627 122.705 145.069 1.00 42.78 386 LEU CV N 1
ATOM 5816 C CA . LEU B 2 386 ? 149.442 123.553 143.894 1.00 42.78 386 LEU CV CA 1
ATOM 5817 C C . LEU B 2 386 ? 150.147 124.899 144.057 1.00 42.78 386 LEU CV C 1
ATOM 5818 O O . LEU B 2 386 ? 150.713 125.431 143.093 1.00 42.78 386 LEU CV O 1
ATOM 5823 N N . ARG B 2 387 ? 150.130 125.462 145.270 1.00 42.76 387 ARG CV N 1
ATOM 5824 C CA . ARG B 2 387 ? 150.867 126.702 145.520 1.00 42.76 387 ARG CV CA 1
ATOM 5825 C C . ARG B 2 387 ? 152.374 126.492 145.400 1.00 42.76 387 ARG CV C 1
ATOM 5826 O O . ARG B 2 387 ? 153.097 127.376 144.917 1.00 42.76 387 ARG CV O 1
ATOM 5834 N N . LEU B 2 388 ? 152.864 125.331 145.846 1.00 39.30 388 LEU CV N 1
ATOM 5835 C CA . LEU B 2 388 ? 154.270 124.985 145.655 1.00 39.30 388 LEU CV CA 1
ATOM 5836 C C . LEU B 2 388 ? 154.630 124.921 144.179 1.00 39.30 388 LEU CV C 1
ATOM 5837 O O . LEU B 2 388 ? 155.688 125.412 143.766 1.00 39.30 388 LEU CV O 1
ATOM 5842 N N . HIS B 2 389 ? 153.753 124.323 143.369 1.00 42.74 389 HIS CV N 1
ATOM 5843 C CA . HIS B 2 389 ? 153.973 124.285 141.926 1.00 42.74 389 HIS CV CA 1
ATOM 5844 C C . HIS B 2 389 ? 153.989 125.687 141.328 1.00 42.74 389 HIS CV C 1
ATOM 5845 O O . HIS B 2 389 ? 154.796 125.978 140.436 1.00 42.74 389 HIS CV O 1
ATOM 5852 N N . CYS B 2 390 ? 153.107 126.567 141.813 1.00 43.79 390 CYS CV N 1
ATOM 5853 C CA . CYS B 2 390 ? 153.088 127.950 141.338 1.00 43.79 390 CYS CV CA 1
ATOM 5854 C C . CYS B 2 390 ? 154.398 128.669 141.643 1.00 43.79 390 CYS CV C 1
ATOM 5855 O O . CYS B 2 390 ? 154.932 129.389 140.791 1.00 43.79 390 CYS CV O 1
ATOM 5858 N N . ALA B 2 391 ? 154.933 128.481 142.853 1.00 41.43 391 ALA CV N 1
ATOM 5859 C CA . ALA B 2 391 ? 156.200 129.121 143.207 1.00 41.43 391 ALA CV CA 1
ATOM 5860 C C . ALA B 2 391 ? 157.366 128.553 142.403 1.00 41.43 391 ALA CV C 1
ATOM 5861 O O . ALA B 2 391 ? 158.270 129.298 141.997 1.00 41.43 391 ALA CV O 1
ATOM 5863 N N . ILE B 2 392 ? 157.366 127.234 142.178 1.00 39.88 392 ILE CV N 1
ATOM 5864 C CA . ILE B 2 392 ? 158.402 126.602 141.362 1.00 39.88 392 ILE CV CA 1
ATOM 5865 C C . ILE B 2 392 ? 158.384 127.166 139.948 1.00 39.88 392 ILE CV C 1
ATOM 5866 O O . ILE B 2 392 ? 159.434 127.497 139.383 1.00 39.88 392 ILE CV O 1
ATOM 5871 N N . ILE B 2 393 ? 157.188 127.312 139.370 1.00 43.14 393 ILE CV N 1
ATOM 5872 C CA . ILE B 2 393 ? 157.053 127.913 138.045 1.00 43.14 393 ILE CV CA 1
ATOM 5873 C C . ILE B 2 393 ? 157.548 129.352 138.043 1.00 43.14 393 ILE CV C 1
ATOM 5874 O O . ILE B 2 393 ? 158.298 129.758 137.148 1.00 43.14 393 ILE CV O 1
ATOM 5879 N N . ARG B 2 394 ? 157.162 130.135 139.056 1.00 46.59 394 ARG CV N 1
ATOM 5880 C CA . ARG B 2 394 ? 157.521 131.550 139.093 1.00 46.59 394 ARG CV CA 1
ATOM 5881 C C . ARG B 2 394 ? 159.029 131.744 139.179 1.00 46.59 394 ARG CV C 1
ATOM 5882 O O . ARG B 2 394 ? 159.584 132.660 138.562 1.00 46.59 394 ARG CV O 1
ATOM 5890 N N . ARG B 2 395 ? 159.713 130.895 139.946 1.00 44.62 395 ARG CV N 1
ATOM 5891 C CA . ARG B 2 395 ? 161.163 131.030 140.044 1.00 44.62 395 ARG CV CA 1
ATOM 5892 C C . ARG B 2 395 ? 161.865 130.487 138.799 1.00 44.62 395 ARG CV C 1
ATOM 5893 O O . ARG B 2 395 ? 162.811 131.104 138.297 1.00 44.62 395 ARG CV O 1
ATOM 5901 N N . LEU B 2 396 ? 161.412 129.348 138.264 1.00 45.80 396 LEU CV N 1
ATOM 5902 C CA . LEU B 2 396 ? 162.186 128.699 137.207 1.00 45.80 396 LEU CV CA 1
ATOM 5903 C C . LEU B 2 396 ? 161.944 129.330 135.841 1.00 45.80 396 LEU CV C 1
ATOM 5904 O O . LEU B 2 396 ? 162.843 129.325 134.990 1.00 45.80 396 LEU CV O 1
ATOM 5909 N N . GLU B 2 397 ? 160.737 129.864 135.605 1.00 49.48 397 GLU CV N 1
ATOM 5910 C CA . GLU B 2 397 ? 160.272 130.322 134.297 1.00 49.48 397 GLU CV CA 1
ATOM 5911 C C . GLU B 2 397 ? 160.367 129.209 133.259 1.00 49.48 397 GLU CV C 1
ATOM 5912 O O . GLU B 2 397 ? 159.677 128.192 133.372 1.00 49.48 397 GLU CV O 1
ATOM 5918 N N . ALA B 2 398 ? 161.243 129.374 132.265 1.00 47.80 398 ALA CV N 1
ATOM 5919 C CA . ALA B 2 398 ? 161.277 128.441 131.142 1.00 47.80 398 ALA CV CA 1
ATOM 5920 C C . ALA B 2 398 ? 161.927 127.116 131.523 1.00 47.80 398 ALA CV C 1
ATOM 5921 O O . ALA B 2 398 ? 161.843 126.139 130.771 1.00 47.80 398 ALA CV O 1
ATOM 5923 N N . ASN B 2 399 ? 162.584 127.059 132.683 1.00 47.23 399 ASN CV N 1
ATOM 5924 C CA . ASN B 2 399 ? 163.221 125.816 133.106 1.00 47.23 399 ASN CV CA 1
ATOM 5925 C C . ASN B 2 399 ? 162.218 124.838 133.706 1.00 47.23 399 ASN CV C 1
ATOM 5926 O O . ASN B 2 399 ? 162.566 123.684 133.978 1.00 47.23 399 ASN CV O 1
ATOM 5931 N N . ALA B 2 400 ? 160.976 125.277 133.921 1.00 47.47 400 ALA CV N 1
ATOM 5932 C CA . ALA B 2 400 ? 159.948 124.391 134.457 1.00 47.47 400 ALA CV CA 1
ATOM 5933 C C . ALA B 2 400 ? 159.186 123.663 133.358 1.00 47.47 400 ALA CV C 1
ATOM 5934 O O . ALA B 2 400 ? 158.195 122.989 133.653 1.00 47.47 400 ALA CV O 1
ATOM 5936 N N . ILE B 2 401 ? 159.614 123.817 132.100 1.00 48.40 401 ILE CV N 1
ATOM 5937 C CA . ILE B 2 401 ? 158.949 123.119 130.992 1.00 48.40 401 ILE CV CA 1
ATOM 5938 C C . ILE B 2 401 ? 158.981 121.598 131.119 1.00 48.40 401 ILE CV C 1
ATOM 5939 O O . ILE B 2 401 ? 157.946 120.966 130.857 1.00 48.40 401 ILE CV O 1
ATOM 5944 N N . PRO B 2 402 ? 160.093 120.935 131.503 1.00 49.16 402 PRO CV N 1
ATOM 5945 C CA . PRO B 2 402 ? 160.028 119.465 131.650 1.00 49.16 402 PRO CV CA 1
ATOM 5946 C C . PRO B 2 402 ? 159.049 118.957 132.701 1.00 49.16 402 PRO CV C 1
ATOM 5947 O O . PRO B 2 402 ? 158.627 117.797 132.619 1.00 49.16 402 PRO CV O 1
ATOM 5951 N N . LEU B 2 403 ? 158.673 119.775 133.682 1.00 48.80 403 LEU CV N 1
ATOM 5952 C CA . LEU B 2 403 ? 157.732 119.349 134.712 1.00 48.80 403 LEU CV CA 1
ATOM 5953 C C . LEU B 2 403 ? 156.278 119.610 134.340 1.00 48.80 403 LEU CV C 1
ATOM 5954 O O . LEU B 2 403 ? 155.390 119.306 135.149 1.00 48.80 403 LEU CV O 1
ATOM 5959 N N . ALA B 2 404 ? 156.025 120.155 133.145 1.00 50.82 404 ALA CV N 1
ATOM 5960 C CA . ALA B 2 404 ? 154.695 120.650 132.798 1.00 50.82 404 ALA CV CA 1
ATOM 5961 C C . ALA B 2 404 ? 153.667 119.530 132.726 1.00 50.82 404 ALA CV C 1
ATOM 5962 O O . ALA B 2 404 ? 152.540 119.694 133.200 1.00 50.82 404 ALA CV O 1
ATOM 5964 N N . THR B 2 405 ? 154.035 118.386 132.141 1.00 53.08 405 THR CV N 1
ATOM 5965 C CA . THR B 2 405 ? 153.089 117.281 131.998 1.00 53.08 405 THR CV CA 1
ATOM 5966 C C . THR B 2 405 ? 152.670 116.726 133.355 1.00 53.08 405 THR CV C 1
ATOM 5967 O O . THR B 2 405 ? 151.480 116.475 133.595 1.00 53.08 405 THR CV O 1
ATOM 5971 N N . ASP B 2 406 ? 153.632 116.555 134.263 1.00 52.33 406 ASP CV N 1
ATOM 5972 C CA . ASP B 2 406 ? 153.319 116.031 135.586 1.00 52.33 406 ASP CV CA 1
ATOM 5973 C C . ASP B 2 406 ? 152.505 117.028 136.401 1.00 52.33 406 ASP CV C 1
ATOM 5974 O O . ASP B 2 406 ? 151.581 116.635 137.125 1.00 52.33 406 ASP CV O 1
ATOM 5979 N N . ILE B 2 407 ? 152.822 118.322 136.292 1.00 48.07 407 ILE CV N 1
ATOM 5980 C CA . ILE B 2 407 ? 152.045 119.326 137.017 1.00 48.07 407 ILE CV CA 1
ATOM 5981 C C . ILE B 2 407 ? 150.626 119.412 136.458 1.00 48.07 407 ILE CV C 1
ATOM 5982 O O . ILE B 2 407 ? 149.661 119.590 137.211 1.00 48.07 407 ILE CV O 1
ATOM 5987 N N . ILE B 2 408 ? 150.469 119.238 135.140 1.00 49.62 408 ILE CV N 1
ATOM 5988 C CA . ILE B 2 408 ? 149.138 119.195 134.534 1.00 49.62 408 ILE CV CA 1
ATOM 5989 C C . ILE B 2 408 ? 148.342 118.009 135.060 1.00 49.62 408 ILE CV C 1
ATOM 5990 O O . ILE B 2 408 ? 147.166 118.147 135.420 1.00 49.62 408 ILE CV O 1
ATOM 5995 N N . ASP B 2 409 ? 148.968 116.829 135.117 1.00 49.95 409 ASP CV N 1
ATOM 5996 C CA . ASP B 2 409 ? 148.268 115.644 135.608 1.00 49.95 409 ASP CV CA 1
ATOM 5997 C C . ASP B 2 409 ? 147.862 115.802 137.071 1.00 49.95 409 ASP CV C 1
ATOM 5998 O O . ASP B 2 409 ? 146.727 115.471 137.448 1.00 49.95 409 ASP CV O 1
ATOM 6003 N N . GLN B 2 410 ? 148.765 116.341 137.898 1.00 48.74 410 GLN CV N 1
ATOM 6004 C CA . GLN B 2 410 ? 148.445 116.585 139.302 1.00 48.74 410 GLN CV CA 1
ATOM 6005 C C . GLN B 2 410 ? 147.318 117.599 139.452 1.00 48.74 410 GLN CV C 1
ATOM 6006 O O . GLN B 2 410 ? 146.411 117.410 140.270 1.00 48.74 410 GLN CV O 1
ATOM 6012 N N . MET B 2 411 ? 147.359 118.679 138.666 1.00 46.92 411 MET CV N 1
ATOM 6013 C CA . MET B 2 411 ? 146.343 119.721 138.757 1.00 46.92 411 MET CV CA 1
ATOM 6014 C C . MET B 2 411 ? 144.976 119.205 138.334 1.00 46.92 411 MET CV C 1
ATOM 6015 O O . MET B 2 411 ? 143.967 119.504 138.982 1.00 46.92 411 MET CV O 1
ATOM 6020 N N . VAL B 2 412 ? 144.927 118.419 137.255 1.00 49.02 412 VAL CV N 1
ATOM 6021 C CA . VAL B 2 412 ? 143.661 117.855 136.794 1.00 49.02 412 VAL CV CA 1
ATOM 6022 C C . VAL B 2 412 ? 143.099 116.884 137.824 1.00 49.02 412 VAL CV C 1
ATOM 6023 O O . VAL B 2 412 ? 141.902 116.924 138.138 1.00 49.02 412 VAL CV O 1
ATOM 6027 N N . ARG B 2 413 ? 143.953 116.025 138.395 1.00 50.15 413 ARG CV N 1
ATOM 6028 C CA . ARG B 2 413 ? 143.485 115.067 139.396 1.00 50.15 413 ARG CV CA 1
ATOM 6029 C C . ARG B 2 413 ? 142.967 115.770 140.651 1.00 50.15 413 ARG CV C 1
ATOM 6030 O O . ARG B 2 413 ? 141.900 115.419 141.175 1.00 50.15 413 ARG CV O 1
ATOM 6038 N N . VAL B 2 414 ? 143.689 116.792 141.122 1.00 49.94 414 VAL CV N 1
ATOM 6039 C CA . VAL B 2 414 ? 143.266 117.548 142.301 1.00 49.94 414 VAL CV CA 1
ATOM 6040 C C . VAL B 2 414 ? 141.961 118.294 142.044 1.00 49.94 414 VAL CV C 1
ATOM 6041 O O . VAL B 2 414 ? 141.032 118.241 142.860 1.00 49.94 414 VAL CV O 1
ATOM 6045 N N . SER B 2 415 ? 141.865 118.995 140.910 1.00 50.46 415 SER CV N 1
ATOM 6046 C CA . SER B 2 415 ? 140.678 119.797 140.639 1.00 50.46 415 SER CV CA 1
ATOM 6047 C C . SER B 2 415 ? 139.463 118.919 140.367 1.00 50.46 415 SER CV C 1
ATOM 6048 O O . SER B 2 415 ? 138.326 119.326 140.627 1.00 50.46 415 SER CV O 1
ATOM 6051 N N . THR B 2 416 ? 139.680 117.709 139.847 1.00 50.75 416 THR CV N 1
ATOM 6052 C CA . THR B 2 416 ? 138.575 116.773 139.693 1.00 50.75 416 THR CV CA 1
ATOM 6053 C C . THR B 2 416 ? 138.128 116.232 141.046 1.00 50.75 416 THR CV C 1
ATOM 6054 O O . THR B 2 416 ? 136.925 116.128 141.315 1.00 50.75 416 THR CV O 1
ATOM 6058 N N . ALA B 2 417 ? 139.085 115.909 141.924 1.00 55.32 417 ALA CV N 1
ATOM 6059 C CA . ALA B 2 417 ? 138.739 115.350 143.229 1.00 55.32 417 ALA CV CA 1
ATOM 6060 C C . ALA B 2 417 ? 138.024 116.367 144.114 1.00 55.32 417 ALA CV C 1
ATOM 6061 O O . ALA B 2 417 ? 137.090 116.016 144.844 1.00 55.32 417 ALA CV O 1
ATOM 6063 N N . SER B 2 418 ? 138.442 117.630 144.061 1.00 53.80 418 SER CV N 1
ATOM 6064 C CA . SER B 2 418 ? 137.911 118.668 144.935 1.00 53.80 418 SER CV CA 1
ATOM 6065 C C . SER B 2 418 ? 137.174 119.763 144.173 1.00 53.80 418 SER CV C 1
ATOM 6066 O O . SER B 2 418 ? 137.404 120.947 144.435 1.00 53.80 418 SER CV O 1
ATOM 6069 N N . LYS B 2 419 ? 136.304 119.394 143.233 1.00 51.86 419 LYS CV N 1
ATOM 6070 C CA . LYS B 2 419 ? 135.621 120.342 142.359 1.00 51.86 419 LYS CV CA 1
ATOM 6071 C C . LYS B 2 419 ? 134.655 121.262 143.099 1.00 51.86 419 LYS CV C 1
ATOM 6072 O O . LYS B 2 419 ? 134.317 122.338 142.598 1.00 51.86 419 LYS CV O 1
ATOM 6078 N N . GLN B 2 420 ? 134.195 120.852 144.283 1.00 53.73 420 GLN CV N 1
ATOM 6079 C CA . GLN B 2 420 ? 133.172 121.629 144.977 1.00 53.73 420 GLN CV CA 1
ATOM 6080 C C . GLN B 2 420 ? 133.788 122.717 145.852 1.00 53.73 420 GLN CV C 1
ATOM 6081 O O . GLN B 2 420 ? 133.070 123.563 146.396 1.00 53.73 420 GLN CV O 1
ATOM 6087 N N . LEU B 2 421 ? 135.105 122.709 146.007 1.00 53.51 421 LEU CV N 1
ATOM 6088 C CA . LEU B 2 421 ? 135.766 123.699 146.851 1.00 53.51 421 LEU CV CA 1
ATOM 6089 C C . LEU B 2 421 ? 136.217 124.891 146.019 1.00 53.51 421 LEU CV C 1
ATOM 6090 O O . LEU B 2 421 ? 137.009 124.715 145.088 1.00 53.51 421 LEU CV O 1
ATOM 6095 N N . PRO B 2 422 ? 135.753 126.108 146.317 1.00 54.08 422 PRO CV N 1
ATOM 6096 C CA . PRO B 2 422 ? 136.160 127.267 145.503 1.00 54.08 422 PRO CV CA 1
ATOM 6097 C C . PRO B 2 422 ? 137.628 127.643 145.640 1.00 54.08 422 PRO CV C 1
ATOM 6098 O O . PRO B 2 422 ? 138.212 128.167 144.685 1.00 54.08 422 PRO CV O 1
ATOM 6102 N N . SER B 2 423 ? 138.243 127.400 146.802 1.00 53.87 423 SER CV N 1
ATOM 6103 C CA . SER B 2 423 ? 139.644 127.774 146.991 1.00 53.87 423 SER CV CA 1
ATOM 6104 C C . SER B 2 423 ? 140.575 126.878 146.183 1.00 53.87 423 SER CV C 1
ATOM 6105 O O . SER B 2 423 ? 141.548 127.358 145.583 1.00 53.87 423 SER CV O 1
ATOM 6108 N N . VAL B 2 424 ? 140.292 125.573 146.159 1.00 51.06 424 VAL CV N 1
ATOM 6109 C CA . VAL B 2 424 ? 141.066 124.641 145.344 1.00 51.06 424 VAL CV CA 1
ATOM 6110 C C . VAL B 2 424 ? 140.917 124.981 143.867 1.00 51.06 424 VAL CV C 1
ATOM 6111 O O . VAL B 2 424 ? 141.893 124.958 143.106 1.00 51.06 424 VAL CV O 1
ATOM 6115 N N . ARG B 2 425 ? 139.697 125.327 143.447 1.00 50.03 425 ARG CV N 1
ATOM 6116 C CA . ARG B 2 425 ? 139.461 125.738 142.067 1.00 50.03 425 ARG CV CA 1
ATOM 6117 C C . ARG B 2 425 ? 140.217 127.016 141.725 1.00 50.03 425 ARG CV C 1
ATOM 6118 O O . ARG B 2 425 ? 140.780 127.133 140.632 1.00 50.03 425 ARG CV O 1
ATOM 6126 N N . GLU B 2 426 ? 140.241 127.982 142.649 1.00 50.74 426 GLU CV N 1
ATOM 6127 C CA . GLU B 2 426 ? 140.960 129.233 142.417 1.00 50.74 426 GLU CV CA 1
ATOM 6128 C C . GLU B 2 426 ? 142.458 128.999 142.270 1.00 50.74 426 GLU CV C 1
ATOM 6129 O O . GLU B 2 426 ? 143.100 129.548 141.361 1.00 50.74 426 GLU CV O 1
ATOM 6135 N N . THR B 2 427 ? 143.029 128.175 143.152 1.00 46.18 427 THR CV N 1
ATOM 6136 C CA . THR B 2 427 ? 144.450 127.858 143.055 1.00 46.18 427 THR CV CA 1
ATOM 6137 C C . THR B 2 427 ? 144.752 127.080 141.779 1.00 46.18 427 THR CV C 1
ATOM 6138 O O . THR B 2 427 ? 145.805 127.277 141.160 1.00 46.18 427 THR CV O 1
ATOM 6142 N N . ALA B 2 428 ? 143.824 126.216 141.356 1.00 45.21 428 ALA CV N 1
ATOM 6143 C CA . ALA B 2 428 ? 143.987 125.497 140.097 1.00 45.21 428 ALA CV CA 1
ATOM 6144 C C . ALA B 2 428 ? 143.967 126.445 138.905 1.00 45.21 428 ALA CV C 1
ATOM 6145 O O . ALA B 2 428 ? 144.724 126.258 137.950 1.00 45.21 428 ALA CV O 1
ATOM 6147 N N . TYR B 2 429 ? 143.104 127.464 138.940 1.00 46.03 429 TYR CV N 1
ATOM 6148 C CA . TYR B 2 429 ? 143.076 128.451 137.861 1.00 46.03 429 TYR CV CA 1
ATOM 6149 C C . TYR B 2 429 ? 144.375 129.245 137.803 1.00 46.03 429 TYR CV C 1
ATOM 6150 O O . TYR B 2 429 ? 144.923 129.485 136.714 1.00 46.03 429 TYR CV O 1
ATOM 6159 N N . ILE B 2 430 ? 144.884 129.654 138.970 1.00 43.53 430 ILE CV N 1
ATOM 6160 C CA . ILE B 2 430 ? 146.133 130.413 139.023 1.00 43.53 430 ILE CV CA 1
ATOM 6161 C C . ILE B 2 430 ? 147.301 129.567 138.521 1.00 43.53 430 ILE CV C 1
ATOM 6162 O O . ILE B 2 430 ? 148.169 130.056 137.789 1.00 43.53 430 ILE CV O 1
ATOM 6167 N N . LEU B 2 431 ? 147.330 128.282 138.888 1.00 42.48 431 LEU CV N 1
ATOM 6168 C CA . LEU B 2 431 ? 148.367 127.385 138.385 1.00 42.48 431 LEU CV CA 1
ATOM 6169 C C . LEU B 2 431 ? 148.226 127.150 136.886 1.00 42.48 431 LEU CV C 1
ATOM 6170 O O . LEU B 2 431 ? 149.229 127.081 136.163 1.00 42.48 431 LEU CV O 1
ATOM 6175 N N . ALA B 2 432 ? 146.986 127.017 136.404 1.00 43.67 432 ALA CV N 1
ATOM 6176 C CA . ALA B 2 432 ? 146.747 126.687 135.005 1.00 43.67 432 ALA CV CA 1
ATOM 6177 C C . ALA B 2 432 ? 147.144 127.832 134.091 1.00 43.67 432 ALA CV C 1
ATOM 6178 O O . ALA B 2 432 ? 147.598 127.602 132.965 1.00 43.67 432 ALA CV O 1
ATOM 6180 N N . LYS B 2 433 ? 146.978 129.074 134.558 1.00 44.80 433 LYS CV N 1
ATOM 6181 C CA . LYS B 2 433 ? 147.423 130.213 133.760 1.00 44.80 433 LYS CV CA 1
ATOM 6182 C C . LYS B 2 433 ? 148.930 130.169 133.521 1.00 44.80 433 LYS CV C 1
ATOM 6183 O O . LYS B 2 433 ? 149.387 130.334 132.385 1.00 44.80 433 LYS CV O 1
ATOM 6189 N N . GLU B 2 434 ? 149.711 129.892 134.570 1.00 46.53 434 GLU CV N 1
ATOM 6190 C CA . GLU B 2 434 ? 151.164 129.825 134.429 1.00 46.53 434 GLU CV CA 1
ATOM 6191 C C . GLU B 2 434 ? 151.593 128.617 133.602 1.00 46.53 434 GLU CV C 1
ATOM 6192 O O . GLU B 2 434 ? 152.532 128.707 132.798 1.00 46.53 434 GLU CV O 1
ATOM 6198 N N . ILE B 2 435 ? 150.911 127.481 133.786 1.00 46.27 435 ILE CV N 1
ATOM 6199 C CA . ILE B 2 435 ? 151.174 126.292 132.976 1.00 46.27 435 ILE CV CA 1
ATOM 6200 C C . ILE B 2 435 ? 150.959 126.573 131.496 1.00 46.27 435 ILE CV C 1
ATOM 6201 O O . ILE B 2 435 ? 151.804 126.234 130.658 1.00 46.27 435 ILE CV O 1
ATOM 6206 N N . LEU B 2 436 ? 149.835 127.199 131.149 1.00 47.13 436 LEU CV N 1
ATOM 6207 C CA . LEU B 2 436 ? 149.552 127.447 129.742 1.00 47.13 436 LEU CV CA 1
ATOM 6208 C C . LEU B 2 436 ? 150.468 128.526 129.181 1.00 47.13 436 LEU CV C 1
ATOM 6209 O O . LEU B 2 436 ? 150.825 128.488 127.999 1.00 47.13 436 LEU CV O 1
ATOM 6214 N N . LEU B 2 437 ? 150.878 129.486 130.018 1.00 46.82 437 LEU CV N 1
ATOM 6215 C CA . LEU B 2 437 ? 151.851 130.481 129.578 1.00 46.82 437 LEU CV CA 1
ATOM 6216 C C . LEU B 2 437 ? 153.199 129.842 129.266 1.00 46.82 437 LEU CV C 1
ATOM 6217 O O . LEU B 2 437 ? 153.899 130.277 128.345 1.00 46.82 437 LEU CV O 1
ATOM 6222 N N . LEU B 2 438 ? 153.584 128.810 130.020 1.00 48.63 438 LEU CV N 1
ATOM 6223 C CA . LEU B 2 438 ? 154.843 128.141 129.704 1.00 48.63 438 LEU CV CA 1
ATOM 6224 C C . LEU B 2 438 ? 154.705 127.200 128.513 1.00 48.63 438 LEU CV C 1
ATOM 6225 O O . LEU B 2 438 ? 155.341 127.405 127.473 1.00 48.63 438 LEU CV O 1
ATOM 6230 N N . ALA B 2 439 ? 153.881 126.161 128.645 1.00 49.86 439 ALA CV N 1
ATOM 6231 C CA . ALA B 2 439 ? 153.849 125.083 127.670 1.00 49.86 439 ALA CV CA 1
ATOM 6232 C C . ALA B 2 439 ? 152.449 124.705 127.213 1.00 49.86 439 ALA CV C 1
ATOM 6233 O O . ALA B 2 439 ? 152.211 123.528 126.923 1.00 49.86 439 ALA CV O 1
ATOM 6235 N N . GLY B 2 440 ? 151.522 125.657 127.138 1.00 51.41 440 GLY CV N 1
ATOM 6236 C CA . GLY B 2 440 ? 150.165 125.315 126.749 1.00 51.41 440 GLY CV CA 1
ATOM 6237 C C . GLY B 2 440 ? 149.979 125.229 125.247 1.00 51.41 440 GLY CV C 1
ATOM 6238 O O . GLY B 2 440 ? 149.055 124.571 124.768 1.00 51.41 440 GLY CV O 1
ATOM 6239 N N . SER B 2 441 ? 150.858 125.884 124.485 1.00 51.94 441 SER CV N 1
ATOM 6240 C CA . SER B 2 441 ? 150.634 126.025 123.048 1.00 51.94 441 SER CV CA 1
ATOM 6241 C C . SER B 2 441 ? 150.864 124.715 122.304 1.00 51.94 441 SER CV C 1
ATOM 6242 O O . SER B 2 441 ? 150.237 124.464 121.269 1.00 51.94 441 SER CV O 1
ATOM 6245 N N . THR B 2 442 ? 151.761 123.873 122.805 1.00 56.16 442 THR CV N 1
ATOM 62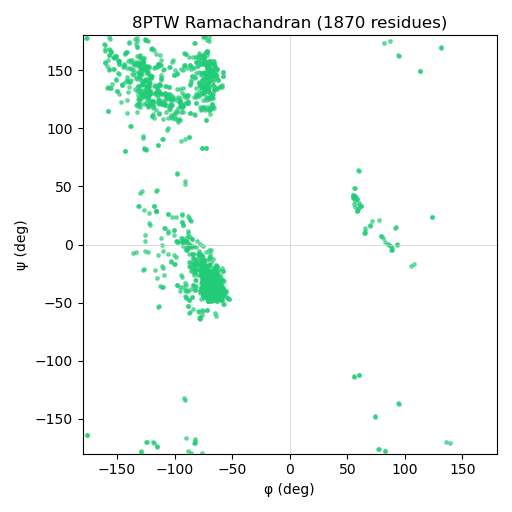46 C CA . THR B 2 442 ? 152.120 122.636 122.127 1.00 56.16 442 THR CV CA 1
ATOM 6247 C C . THR B 2 442 ? 151.540 121.394 122.791 1.00 56.16 442 THR CV C 1
ATOM 6248 O O . THR B 2 442 ? 152.123 120.313 122.658 1.00 56.16 442 THR CV O 1
ATOM 6252 N N . LEU B 2 443 ? 150.424 121.520 123.500 1.00 53.69 443 LEU CV N 1
ATOM 6253 C CA . LEU B 2 443 ? 149.874 120.384 124.225 1.00 53.69 443 LEU CV CA 1
ATOM 6254 C C . LEU B 2 443 ? 149.257 119.377 123.255 1.00 53.69 443 LEU CV C 1
ATOM 6255 O O . LEU B 2 443 ? 148.729 119.766 122.207 1.00 53.69 443 LEU CV O 1
ATOM 6260 N N . PRO B 2 444 ? 149.311 118.083 123.565 1.00 54.45 444 PRO CV N 1
ATOM 6261 C CA . PRO B 2 444 ? 148.634 117.089 122.726 1.00 54.45 444 PRO CV CA 1
ATOM 6262 C C . PRO B 2 444 ? 147.129 117.096 122.957 1.00 54.45 444 PRO CV C 1
ATOM 6263 O O . PRO B 2 444 ? 146.591 117.868 123.751 1.00 54.45 444 PRO CV O 1
ATOM 6267 N N . LYS B 2 445 ? 146.447 116.206 122.230 1.00 56.03 445 LYS CV N 1
ATOM 6268 C CA . LYS B 2 445 ? 144.988 116.156 122.278 1.00 56.03 445 LYS CV CA 1
ATOM 6269 C C . LYS B 2 445 ? 144.481 115.669 123.630 1.00 56.03 445 LYS CV C 1
ATOM 6270 O O . LYS B 2 445 ? 143.500 116.206 124.158 1.00 56.03 445 LYS CV O 1
ATOM 6276 N N . LEU B 2 446 ? 145.142 114.663 124.211 1.00 56.24 446 LEU CV N 1
ATOM 6277 C CA . LEU B 2 446 ? 144.656 114.062 125.453 1.00 56.24 446 LEU CV CA 1
ATOM 6278 C C . LEU B 2 446 ? 144.783 115.026 126.628 1.00 56.24 446 LEU CV C 1
ATOM 6279 O O . LEU B 2 446 ? 143.919 115.056 127.515 1.00 56.24 446 LEU CV O 1
ATOM 6284 N N . THR B 2 447 ? 145.858 115.818 126.652 1.00 54.41 447 THR CV N 1
ATOM 6285 C CA . THR B 2 447 ? 146.016 116.837 127.683 1.00 54.41 447 THR CV CA 1
ATOM 6286 C C . THR B 2 447 ? 144.924 117.897 127.597 1.00 54.41 447 THR CV C 1
ATOM 6287 O O . THR B 2 447 ? 144.375 118.307 128.626 1.00 54.41 447 THR CV O 1
ATOM 6291 N N . VAL B 2 448 ? 144.572 118.325 126.382 1.00 54.54 448 VAL CV N 1
ATOM 6292 C CA . VAL B 2 448 ? 143.463 119.261 126.210 1.00 54.54 448 VAL CV CA 1
ATOM 6293 C C . VAL B 2 448 ? 142.155 118.625 126.669 1.00 54.54 448 VAL CV C 1
ATOM 6294 O O . VAL B 2 448 ? 141.328 119.275 127.325 1.00 54.54 448 VAL CV O 1
ATOM 6298 N N . ASP B 2 449 ? 141.965 117.338 126.360 1.00 56.05 449 ASP CV N 1
ATOM 6299 C CA . ASP B 2 449 ? 140.739 116.638 126.742 1.00 56.05 449 ASP CV CA 1
ATOM 6300 C C . ASP B 2 449 ? 140.585 116.557 128.256 1.00 56.05 449 ASP CV C 1
ATOM 6301 O O . ASP B 2 449 ? 139.479 116.717 128.786 1.00 56.05 449 ASP CV O 1
ATOM 6306 N N . ILE B 2 450 ? 141.681 116.307 128.976 1.00 51.92 450 ILE CV N 1
ATOM 6307 C CA . ILE B 2 450 ? 141.575 116.263 130.434 1.00 51.92 450 ILE CV CA 1
ATOM 6308 C C . ILE B 2 450 ? 141.548 117.672 131.017 1.00 51.92 450 ILE CV C 1
ATOM 6309 O O . ILE B 2 450 ? 141.163 117.871 132.175 1.00 51.92 450 ILE CV O 1
ATOM 6314 N N . LEU B 2 451 ? 141.954 118.673 130.230 1.00 50.87 451 LEU CV N 1
ATOM 6315 C CA . LEU B 2 451 ? 141.871 120.052 130.708 1.00 50.87 451 LEU CV CA 1
ATOM 6316 C C . LEU B 2 451 ? 140.478 120.641 130.510 1.00 50.87 451 LEU CV C 1
ATOM 6317 O O . LEU B 2 451 ? 140.153 121.677 131.102 1.00 50.87 451 LEU CV O 1
ATOM 6322 N N . ILE B 2 452 ? 139.661 120.019 129.661 1.00 49.34 452 ILE CV N 1
ATOM 6323 C CA . ILE B 2 452 ? 138.301 120.488 129.348 1.00 49.34 452 ILE CV CA 1
ATOM 6324 C C . ILE B 2 452 ? 137.408 120.725 130.575 1.00 49.34 452 ILE CV C 1
ATOM 6325 O O . ILE B 2 452 ? 136.757 121.786 130.629 1.00 49.34 452 ILE CV O 1
ATOM 6330 N N . PRO B 2 453 ? 137.323 119.821 131.580 1.00 48.56 453 PRO CV N 1
ATOM 6331 C CA . PRO B 2 453 ? 136.482 120.145 132.754 1.00 48.56 453 PRO CV CA 1
ATOM 6332 C C . PRO B 2 453 ? 136.926 121.380 133.522 1.00 48.56 453 PRO CV C 1
ATOM 6333 O O . PRO B 2 453 ? 136.082 122.073 134.103 1.00 48.56 453 PRO CV O 1
ATOM 6337 N N . LEU B 2 454 ? 138.226 121.679 133.535 1.00 48.88 454 LEU CV N 1
ATOM 6338 C CA . LEU B 2 454 ? 138.699 122.904 134.174 1.00 48.88 454 LEU CV CA 1
ATOM 6339 C C . LEU B 2 454 ? 138.196 124.143 133.439 1.00 48.88 454 LEU CV C 1
ATOM 6340 O O . LEU B 2 454 ? 137.814 125.137 134.071 1.00 48.88 454 LEU CV O 1
ATOM 6345 N N . ILE B 2 455 ? 138.183 124.097 132.103 1.00 47.54 455 ILE CV N 1
ATOM 6346 C CA . ILE B 2 455 ? 137.636 125.198 131.313 1.00 47.54 455 ILE CV CA 1
ATOM 6347 C C . ILE B 2 455 ? 136.146 125.361 131.579 1.00 47.54 455 ILE CV C 1
ATOM 6348 O O . ILE B 2 455 ? 135.645 126.487 131.716 1.00 47.54 455 ILE CV O 1
ATOM 6353 N N . GLN B 2 456 ? 135.414 124.240 131.649 1.00 48.14 456 GLN CV N 1
ATOM 6354 C CA . GLN B 2 456 ? 133.984 124.300 131.948 1.00 48.14 456 GLN CV CA 1
ATOM 6355 C C . GLN B 2 456 ? 133.729 124.912 133.319 1.00 48.14 456 GLN CV C 1
ATOM 6356 O O . GLN B 2 456 ? 132.837 125.756 133.475 1.00 48.14 456 GLN CV O 1
ATOM 6362 N N . SER B 2 457 ? 134.518 124.511 134.317 1.00 49.24 457 SER CV N 1
ATOM 6363 C CA . SER B 2 457 ? 134.366 125.047 135.664 1.00 49.24 457 SER CV CA 1
ATOM 6364 C C . SER B 2 457 ? 134.677 126.537 135.717 1.00 49.24 457 SER CV C 1
ATOM 6365 O O . SER B 2 457 ? 133.961 127.299 136.379 1.00 49.24 457 SER CV O 1
ATOM 6368 N N . SER B 2 458 ? 135.739 126.971 135.029 1.00 49.71 458 SER CV N 1
ATOM 6369 C CA . SER B 2 458 ? 136.099 128.387 135.039 1.00 49.71 458 SER CV CA 1
ATOM 6370 C C . SER B 2 458 ? 135.031 129.237 134.362 1.00 49.71 458 SER CV C 1
ATOM 6371 O O . SER B 2 458 ? 134.665 130.307 134.870 1.00 49.71 458 SER CV O 1
ATOM 6374 N N . CYS B 2 459 ? 134.507 128.768 133.225 1.00 50.31 459 CYS CV N 1
ATOM 6375 C CA . CYS B 2 459 ? 133.442 129.499 132.545 1.00 50.31 459 CYS CV CA 1
ATOM 6376 C C . CYS B 2 459 ? 132.176 129.548 133.390 1.00 50.31 459 CYS CV C 1
ATOM 6377 O O . CYS B 2 459 ? 131.486 130.575 133.423 1.00 50.31 459 CYS CV O 1
ATOM 6380 N N . HIS B 2 460 ? 131.858 128.452 134.088 1.00 53.23 460 HIS CV N 1
ATOM 6381 C CA . HIS B 2 460 ? 130.689 128.443 134.962 1.00 53.23 460 HIS CV CA 1
ATOM 6382 C C . HIS B 2 460 ? 130.851 129.421 136.121 1.00 53.23 460 HIS CV C 1
ATOM 6383 O O . HIS B 2 460 ? 129.895 130.112 136.490 1.00 53.23 460 HIS CV O 1
ATOM 6390 N N . ASP B 2 461 ? 132.052 129.499 136.703 1.00 52.53 461 ASP CV N 1
ATOM 6391 C CA . ASP B 2 461 ? 132.291 130.454 137.785 1.00 52.53 461 ASP CV CA 1
ATOM 6392 C C . ASP B 2 461 ? 132.178 131.895 137.299 1.00 52.53 461 ASP CV C 1
ATOM 6393 O O . ASP B 2 461 ? 131.592 132.743 137.987 1.00 52.53 461 ASP CV O 1
ATOM 6398 N N . ILE B 2 462 ? 132.723 132.188 136.113 1.00 50.40 462 ILE CV N 1
ATOM 6399 C CA . ILE B 2 462 ? 132.637 133.546 135.570 1.00 50.40 462 ILE CV CA 1
ATOM 6400 C C . ILE B 2 462 ? 131.185 133.917 135.284 1.00 50.40 462 ILE CV C 1
ATOM 6401 O O . ILE B 2 462 ? 130.733 135.023 135.607 1.00 50.40 462 ILE CV O 1
ATOM 6406 N N . LEU B 2 463 ? 130.430 132.992 134.686 1.00 52.24 463 LEU CV N 1
ATOM 6407 C CA . LEU B 2 463 ? 129.038 133.278 134.354 1.00 52.24 463 LEU CV CA 1
ATOM 6408 C C . LEU B 2 463 ? 128.176 133.396 135.605 1.00 52.24 463 LEU CV C 1
ATOM 6409 O O . LEU B 2 463 ? 127.207 134.163 135.628 1.00 52.24 463 LEU CV O 1
ATOM 6414 N N . THR B 2 464 ? 128.504 132.635 136.652 1.00 54.93 464 THR CV N 1
ATOM 6415 C CA . THR B 2 464 ? 127.794 132.770 137.920 1.00 54.93 464 THR CV CA 1
ATOM 6416 C C . THR B 2 464 ? 128.072 134.125 138.559 1.00 54.93 464 THR CV C 1
ATOM 6417 O O . THR B 2 464 ? 127.159 134.768 139.091 1.00 54.93 464 THR CV O 1
ATOM 6421 N N . ALA B 2 465 ? 129.326 134.582 138.501 1.00 57.53 465 ALA CV N 1
ATOM 6422 C CA . ALA B 2 465 ? 129.657 135.900 139.036 1.00 57.53 465 ALA CV CA 1
ATOM 6423 C C . ALA B 2 465 ? 128.985 137.014 138.243 1.00 57.53 465 ALA CV C 1
ATOM 6424 O O . ALA B 2 465 ? 128.533 138.010 138.819 1.00 57.53 465 ALA CV O 1
ATOM 6426 N N . ALA B 2 466 ? 128.916 136.869 136.918 1.00 57.43 466 ALA CV N 1
ATOM 6427 C CA . ALA B 2 466 ? 128.245 137.876 136.103 1.00 57.43 466 ALA CV CA 1
ATOM 6428 C C . ALA B 2 466 ? 126.730 137.766 136.226 1.00 57.43 466 ALA CV C 1
ATOM 6429 O O . ALA B 2 466 ? 126.003 138.713 135.902 1.00 57.43 466 ALA CV O 1
ATOM 6431 N N . GLY B 2 467 ? 126.236 136.619 136.685 1.00 58.83 467 GLY CV N 1
ATOM 6432 C CA . GLY B 2 467 ? 124.817 136.411 136.869 1.00 58.83 467 GLY CV CA 1
ATOM 6433 C C . GLY B 2 467 ? 124.054 136.014 135.625 1.00 58.83 467 GLY CV C 1
ATOM 6434 O O . GLY B 2 467 ? 122.828 135.864 135.695 1.00 58.83 467 GLY CV O 1
ATOM 6435 N N . HIS B 2 468 ? 124.734 135.837 134.490 1.00 61.61 468 HIS CV N 1
ATOM 6436 C CA . HIS B 2 468 ? 124.032 135.520 133.251 1.00 61.61 468 HIS CV CA 1
ATOM 6437 C C . HIS B 2 468 ? 123.676 134.041 133.173 1.00 61.61 468 HIS CV C 1
ATOM 6438 O O . HIS B 2 468 ? 122.893 133.630 132.308 1.00 61.61 468 HIS CV O 1
ATOM 6445 N N . ALA B 2 469 ? 124.240 133.227 134.058 1.00 60.96 469 ALA CV N 1
ATOM 6446 C CA . ALA B 2 469 ? 123.894 131.812 134.114 1.00 60.96 469 ALA CV CA 1
ATOM 6447 C C . ALA B 2 469 ? 123.641 131.375 135.552 1.00 60.96 469 ALA CV C 1
ATOM 6448 O O . ALA B 2 469 ? 123.310 132.194 136.409 1.00 60.96 469 ALA CV O 1
ATOM 6450 N N . SER B 2 512 ? 126.082 139.205 140.180 1.00 68.60 512 SER CV N 1
ATOM 6451 C CA . SER B 2 512 ? 126.561 138.918 141.527 1.00 68.60 512 SER CV CA 1
ATOM 6452 C C . SER B 2 512 ? 127.879 139.633 141.807 1.00 68.60 512 SER CV C 1
ATOM 6453 O O . SER B 2 512 ? 128.500 140.188 140.900 1.00 68.60 512 SER CV O 1
ATOM 6455 N N . THR B 2 513 ? 128.297 139.618 143.070 1.00 71.69 513 THR CV N 1
ATOM 6456 C CA . THR B 2 513 ? 129.530 140.287 143.459 1.00 71.69 513 THR CV CA 1
ATOM 6457 C C . THR B 2 513 ? 130.745 139.500 142.980 1.00 71.69 513 THR CV C 1
ATOM 6458 O O . THR B 2 513 ? 130.676 138.294 142.729 1.00 71.69 513 THR CV O 1
ATOM 6460 N N . ALA B 2 514 ? 131.867 140.204 142.848 1.00 68.88 514 ALA CV N 1
ATOM 6461 C CA . ALA B 2 514 ? 133.107 139.570 142.424 1.00 68.88 514 ALA CV CA 1
ATOM 6462 C C . ALA B 2 514 ? 133.669 138.690 143.534 1.00 68.88 514 ALA CV C 1
ATOM 6463 O O . ALA B 2 514 ? 133.584 139.023 144.719 1.00 68.88 514 ALA CV O 1
ATOM 6465 N N . SER B 2 515 ? 134.249 137.567 143.140 1.00 59.71 515 SER CV N 1
ATOM 6466 C CA . SER B 2 515 ? 134.821 136.580 144.040 1.00 59.71 515 SER CV CA 1
ATOM 6467 C C . SER B 2 515 ? 136.264 136.335 143.632 1.00 59.71 515 SER CV C 1
ATOM 6468 O O . SER B 2 515 ? 136.624 136.530 142.466 1.00 59.71 515 SER CV O 1
ATOM 6471 N N . PRO B 2 516 ? 137.131 135.955 144.582 1.00 55.97 516 PRO CV N 1
ATOM 6472 C CA . PRO B 2 516 ? 138.520 135.623 144.212 1.00 55.97 516 PRO CV CA 1
ATOM 6473 C C . PRO B 2 516 ? 138.637 134.484 143.213 1.00 55.97 516 PRO CV C 1
ATOM 6474 O O . PRO B 2 516 ? 139.508 134.527 142.334 1.00 55.97 516 PRO CV O 1
ATOM 6478 N N . VAL B 2 517 ? 137.774 133.471 143.316 1.00 52.37 517 VAL CV N 1
ATOM 6479 C CA . VAL B 2 517 ? 137.750 132.409 142.313 1.00 52.37 517 VAL CV CA 1
ATOM 6480 C C . VAL B 2 517 ? 137.269 132.960 140.973 1.00 52.37 517 VAL CV C 1
ATOM 6481 O O . VAL B 2 517 ? 137.779 132.591 139.907 1.00 52.37 517 VAL CV O 1
ATOM 6485 N N . SER B 2 518 ? 136.317 133.898 141.014 1.00 52.98 518 SER CV N 1
ATOM 6486 C CA . SER B 2 518 ? 135.847 134.543 139.794 1.00 52.98 518 SER CV CA 1
ATOM 6487 C C . SER B 2 518 ? 136.934 135.400 139.162 1.00 52.98 518 SER CV C 1
ATOM 6488 O O . SER B 2 518 ? 137.080 135.417 137.936 1.00 52.98 518 SER CV O 1
ATOM 6491 N N . GLN B 2 519 ? 137.699 136.127 139.980 1.00 53.89 519 GLN CV N 1
ATOM 6492 C CA . GLN B 2 519 ? 138.789 136.938 139.447 1.00 53.89 519 GLN CV CA 1
ATOM 6493 C C . GLN B 2 519 ? 139.895 136.068 138.865 1.00 53.89 519 GLN CV C 1
ATOM 6494 O O . GLN B 2 519 ? 140.469 136.398 137.820 1.00 53.89 519 GLN CV O 1
ATOM 6500 N N . ALA B 2 520 ? 140.201 134.947 139.526 1.00 48.96 520 ALA CV N 1
ATOM 6501 C CA . ALA B 2 520 ? 141.199 134.020 139.001 1.00 48.96 520 ALA CV CA 1
ATOM 6502 C C . ALA B 2 520 ? 140.756 133.421 137.672 1.00 48.96 520 ALA CV C 1
ATOM 6503 O O . ALA B 2 520 ? 141.549 133.329 136.728 1.00 48.96 520 ALA CV O 1
ATOM 6505 N N . ALA B 2 521 ? 139.483 133.031 137.570 1.00 48.30 521 ALA CV N 1
ATOM 6506 C CA . ALA B 2 521 ? 138.980 132.487 136.314 1.00 48.30 521 ALA CV CA 1
ATOM 6507 C C . ALA B 2 521 ? 138.903 133.551 135.224 1.00 48.30 521 ALA CV C 1
ATOM 6508 O O . ALA B 2 521 ? 139.134 133.247 134.049 1.00 48.30 521 ALA CV O 1
ATOM 6510 N N . SER B 2 522 ? 138.591 134.797 135.588 1.00 48.31 522 SER CV N 1
ATOM 6511 C CA . SER B 2 522 ? 138.573 135.879 134.609 1.00 48.31 522 SER CV CA 1
ATOM 6512 C C . SER B 2 522 ? 139.972 136.177 134.091 1.00 48.31 522 SER CV C 1
ATOM 6513 O O . SER B 2 522 ? 140.147 136.522 132.916 1.00 48.31 522 SER CV O 1
ATOM 6516 N N . ALA B 2 523 ? 140.981 136.072 134.958 1.00 46.22 523 ALA CV N 1
ATOM 6517 C CA . ALA B 2 523 ? 142.361 136.205 134.503 1.00 46.22 523 ALA CV CA 1
ATOM 6518 C C . ALA B 2 523 ? 142.772 135.018 133.640 1.00 46.22 523 ALA CV C 1
ATOM 6519 O O . ALA B 2 523 ? 143.575 135.165 132.711 1.00 46.22 523 ALA CV O 1
ATOM 6521 N N . LEU B 2 524 ? 142.234 133.833 133.937 1.00 45.85 524 LEU CV N 1
ATOM 6522 C CA . LEU B 2 524 ? 142.554 132.645 133.150 1.00 45.85 524 LEU CV CA 1
ATOM 6523 C C . LEU B 2 524 ? 141.893 132.684 131.776 1.00 45.85 524 LEU CV C 1
ATOM 6524 O O . LEU B 2 524 ? 142.391 132.071 130.825 1.00 45.85 524 LEU CV O 1
ATOM 6529 N N . LEU B 2 525 ? 140.767 133.389 131.659 1.00 44.64 525 LEU CV N 1
ATOM 6530 C CA . LEU B 2 525 ? 139.949 133.366 130.443 1.00 44.64 525 LEU CV CA 1
ATOM 6531 C C . LEU B 2 525 ? 140.659 133.796 129.155 1.00 44.64 525 LEU CV C 1
ATOM 6532 O O . LEU B 2 525 ? 140.445 133.135 128.127 1.00 44.64 525 LEU CV O 1
ATOM 6537 N N . PRO B 2 526 ? 141.473 134.870 129.107 1.00 44.86 526 PRO CV N 1
ATOM 6538 C CA . PRO B 2 526 ? 142.189 135.146 127.846 1.00 44.86 526 PRO CV CA 1
ATOM 6539 C C . PRO B 2 526 ? 143.241 134.105 127.506 1.00 44.86 526 PRO CV C 1
ATOM 6540 O O . PRO B 2 526 ? 143.590 133.926 126.329 1.00 44.86 526 PRO CV O 1
ATOM 6544 N N . THR B 2 527 ? 143.767 133.422 128.522 1.00 45.64 527 THR CV N 1
ATOM 6545 C CA . THR B 2 527 ? 144.812 132.432 128.312 1.00 45.64 527 THR CV CA 1
ATOM 6546 C C . THR B 2 527 ? 144.276 131.199 127.590 1.00 45.64 527 THR CV C 1
ATOM 6547 O O . THR B 2 527 ? 145.017 130.565 126.831 1.00 45.64 527 THR CV O 1
ATOM 6551 N N . PHE B 2 528 ? 142.987 130.890 127.757 1.00 45.13 528 PHE CV N 1
ATOM 6552 C CA . PHE B 2 528 ? 142.372 129.778 127.036 1.00 45.13 528 PHE CV CA 1
ATOM 6553 C C . PHE B 2 528 ? 142.346 130.029 125.533 1.00 45.13 528 PHE CV C 1
ATOM 6554 O O . PHE B 2 528 ? 142.313 129.086 124.736 1.00 45.13 528 PHE CV O 1
ATOM 6562 N N . PHE B 2 529 ? 142.331 131.298 125.124 1.00 44.60 529 PHE CV N 1
ATOM 6563 C CA . PHE B 2 529 ? 142.428 131.599 123.701 1.00 44.60 529 PHE CV CA 1
ATOM 6564 C C . PHE B 2 529 ? 143.880 131.713 123.259 1.00 44.60 529 PHE CV C 1
ATOM 6565 O O . PHE B 2 529 ? 144.271 131.130 122.241 1.00 44.60 529 PHE CV O 1
ATOM 6573 N N . THR B 2 530 ? 144.694 132.461 124.008 1.00 44.88 530 THR CV N 1
ATOM 6574 C CA . THR B 2 530 ? 146.048 132.768 123.551 1.00 44.88 530 THR CV CA 1
ATOM 6575 C C . THR B 2 530 ? 146.962 131.549 123.590 1.00 44.88 530 THR CV C 1
ATOM 6576 O O . THR B 2 530 ? 147.690 131.282 122.628 1.00 44.88 530 THR CV O 1
ATOM 6580 N N . HIS B 2 531 ? 146.941 130.798 124.687 1.00 47.83 531 HIS CV N 1
ATOM 6581 C CA . HIS B 2 531 ? 147.937 129.768 124.938 1.00 47.83 531 HIS CV CA 1
ATOM 6582 C C . HIS B 2 531 ? 147.353 128.367 125.036 1.00 47.83 531 HIS CV C 1
ATOM 6583 O O . HIS B 2 531 ? 147.870 127.550 125.802 1.00 47.83 531 HIS CV O 1
ATOM 6590 N N . LEU B 2 532 ? 146.295 128.070 124.294 1.00 47.83 532 LEU CV N 1
ATOM 6591 C CA . LEU B 2 532 ? 145.752 126.727 124.219 1.00 47.83 532 LEU CV CA 1
ATOM 6592 C C . LEU B 2 532 ? 145.482 126.381 122.766 1.00 47.83 532 LEU CV C 1
ATOM 6593 O O . LEU B 2 532 ? 145.090 127.269 121.997 1.00 47.83 532 LEU CV O 1
ATOM 6598 N N . PRO B 2 533 ? 145.698 125.131 122.338 1.00 49.81 533 PRO CV N 1
ATOM 6599 C CA . PRO B 2 533 ? 145.415 124.775 120.942 1.00 49.81 533 PRO CV CA 1
ATOM 6600 C C . PRO B 2 533 ? 143.928 124.807 120.634 1.00 49.81 533 PRO CV C 1
ATOM 6601 O O . PRO B 2 533 ? 143.151 124.042 121.212 1.00 49.81 533 PRO CV O 1
ATOM 6605 N N . GLN B 2 534 ? 143.524 125.699 119.726 1.00 49.22 534 GLN CV N 1
ATOM 6606 C CA . GLN B 2 534 ? 142.109 125.832 119.399 1.00 49.22 534 GLN CV CA 1
ATOM 6607 C C . GLN B 2 534 ? 141.615 124.643 118.585 1.00 49.22 534 GLN CV C 1
ATOM 6608 O O . GLN B 2 534 ? 140.422 124.324 118.603 1.00 49.22 534 GLN CV O 1
ATOM 6614 N N . LYS B 2 535 ? 142.519 123.978 117.863 1.00 50.79 535 LYS CV N 1
ATOM 6615 C CA . LYS B 2 535 ? 142.127 122.831 117.051 1.00 50.79 535 LYS CV CA 1
ATOM 6616 C C . LYS B 2 535 ? 141.722 121.648 117.922 1.00 50.79 535 LYS CV C 1
ATOM 6617 O O . LYS B 2 535 ? 140.892 120.825 117.518 1.00 50.79 535 LYS CV O 1
ATOM 6623 N N . HIS B 2 536 ? 142.301 121.543 119.119 1.00 52.82 536 HIS CV N 1
ATOM 6624 C CA . HIS B 2 536 ? 141.987 120.417 119.992 1.00 52.82 536 HIS CV CA 1
ATOM 6625 C C . HIS B 2 536 ? 140.699 120.654 120.770 1.00 52.82 536 HIS CV C 1
ATOM 6626 O O . HIS B 2 536 ? 140.095 119.706 121.283 1.00 52.82 536 HIS CV O 1
ATOM 6633 N N . LEU B 2 537 ? 140.264 121.905 120.873 1.00 50.17 537 LEU CV N 1
ATOM 6634 C CA . LEU B 2 537 ? 139.051 122.202 121.621 1.00 50.17 537 LEU CV CA 1
ATOM 6635 C C . LEU B 2 537 ? 137.818 121.792 120.818 1.00 50.17 537 LEU CV C 1
ATOM 6636 O O . LEU B 2 537 ? 137.763 122.020 119.604 1.00 50.17 537 LEU CV O 1
ATOM 6641 N N . PRO B 2 538 ? 136.822 121.184 121.456 1.00 49.82 538 PRO CV N 1
ATOM 6642 C CA . PRO B 2 538 ? 135.546 120.919 120.781 1.00 49.82 538 PRO CV CA 1
ATOM 6643 C C . PRO B 2 538 ? 134.796 122.213 120.522 1.00 49.82 538 PRO CV C 1
ATOM 6644 O O . PRO B 2 538 ? 135.039 123.219 121.206 1.00 49.82 538 PRO CV O 1
ATOM 6648 N N . PRO B 2 539 ? 133.895 122.236 119.529 1.00 51.82 539 PRO CV N 1
ATOM 6649 C CA . PRO B 2 539 ? 133.159 123.481 119.233 1.00 51.82 539 PRO CV CA 1
ATOM 6650 C C . PRO B 2 539 ? 132.278 123.966 120.372 1.00 51.82 539 PRO CV C 1
ATOM 6651 O O . PRO B 2 539 ? 132.051 125.177 120.500 1.00 51.82 539 PRO CV O 1
ATOM 6655 N N . ASP B 2 540 ? 131.772 123.050 121.202 1.00 50.19 540 ASP CV N 1
ATOM 6656 C CA . ASP B 2 540 ? 130.982 123.447 122.364 1.00 50.19 540 ASP CV CA 1
ATOM 6657 C C . ASP B 2 540 ? 131.822 124.236 123.358 1.00 50.19 540 ASP CV C 1
ATOM 6658 O O . ASP B 2 540 ? 131.354 125.226 123.933 1.00 50.19 540 ASP CV O 1
ATOM 6663 N N . ILE B 2 541 ? 133.074 123.820 123.559 1.00 47.47 541 ILE CV N 1
ATOM 6664 C CA . ILE B 2 541 ? 133.957 124.507 124.496 1.00 47.47 541 ILE CV CA 1
ATOM 6665 C C . ILE B 2 541 ? 134.323 125.891 123.972 1.00 47.47 541 ILE CV C 1
ATOM 6666 O O . ILE B 2 541 ? 134.366 126.867 124.732 1.00 47.47 541 ILE CV O 1
ATOM 6671 N N . ARG B 2 542 ? 134.574 126.003 122.664 1.00 48.07 542 ARG CV N 1
ATOM 6672 C CA . ARG B 2 542 ? 134.872 127.304 122.069 1.00 48.07 542 ARG CV CA 1
ATOM 6673 C C . ARG B 2 542 ? 133.670 128.240 122.145 1.00 48.07 542 ARG CV C 1
ATOM 6674 O O . ARG B 2 542 ? 133.821 129.434 122.438 1.00 48.07 542 ARG CV O 1
ATOM 6682 N N . GLY B 2 543 ? 132.468 127.716 121.891 1.00 47.26 543 GLY CV N 1
ATOM 6683 C CA . GLY B 2 543 ? 131.273 128.536 122.022 1.00 47.26 543 GLY CV CA 1
ATOM 6684 C C . GLY B 2 543 ? 131.025 128.985 123.449 1.00 47.26 543 GLY CV C 1
ATOM 6685 O O . GLY B 2 543 ? 130.622 130.128 123.687 1.00 47.26 543 GLY CV O 1
ATOM 6686 N N . LEU B 2 544 ? 131.272 128.096 124.416 1.00 45.44 544 LEU CV N 1
ATOM 6687 C CA . LEU B 2 544 ? 131.158 128.460 125.823 1.00 45.44 544 LEU CV CA 1
ATOM 6688 C C . LEU B 2 544 ? 132.170 129.533 126.200 1.00 45.44 544 LEU CV C 1
ATOM 6689 O O . LEU B 2 544 ? 131.842 130.466 126.942 1.00 45.44 544 LEU CV O 1
ATOM 6694 N N . LEU B 2 545 ? 133.398 129.421 125.686 1.00 45.83 545 LEU CV N 1
ATOM 6695 C CA . LEU B 2 545 ? 134.427 130.423 125.949 1.00 45.83 545 LEU CV CA 1
ATOM 6696 C C . LEU B 2 545 ? 134.041 131.781 125.374 1.00 45.83 545 LEU CV C 1
ATOM 6697 O O . LEU B 2 545 ? 134.208 132.817 126.029 1.00 45.83 545 LEU CV O 1
ATOM 6702 N N . ASP B 2 546 ? 133.515 131.792 124.145 1.00 48.74 546 ASP CV N 1
ATOM 6703 C CA . ASP B 2 546 ? 133.101 133.047 123.522 1.00 48.74 546 ASP CV CA 1
ATOM 6704 C C . ASP B 2 546 ? 131.929 133.682 124.262 1.00 48.74 546 ASP CV C 1
ATOM 6705 O O . ASP B 2 546 ? 131.917 134.900 124.487 1.00 48.74 546 ASP CV O 1
ATOM 6710 N N . ARG B 2 547 ? 130.937 132.874 124.653 1.00 49.06 547 ARG CV N 1
ATOM 6711 C CA . ARG B 2 547 ? 129.805 133.394 125.416 1.00 49.06 547 ARG CV CA 1
ATOM 6712 C C . ARG B 2 547 ? 130.249 133.937 126.767 1.00 49.06 547 ARG CV C 1
ATOM 6713 O O . ARG B 2 547 ? 129.756 134.977 127.219 1.00 49.06 547 ARG CV O 1
ATOM 6721 N N . THR B 2 548 ? 131.176 133.238 127.426 1.00 47.99 548 THR CV N 1
ATOM 6722 C CA . THR B 2 548 ? 131.704 133.696 128.704 1.00 47.99 548 THR CV CA 1
ATOM 6723 C C . THR B 2 548 ? 132.446 135.018 128.554 1.00 47.99 548 THR CV C 1
ATOM 6724 O O . THR B 2 548 ? 132.299 135.919 129.389 1.00 47.99 548 THR CV O 1
ATOM 6728 N N . ALA B 2 549 ? 133.234 135.156 127.484 1.00 46.28 549 ALA CV N 1
ATOM 6729 C CA . ALA B 2 549 ? 133.965 136.396 127.243 1.00 46.28 549 ALA CV CA 1
ATOM 6730 C C . ALA B 2 549 ? 133.017 137.556 126.964 1.00 46.28 549 ALA CV C 1
ATOM 6731 O O . ALA B 2 549 ? 133.245 138.681 127.424 1.00 46.28 549 ALA CV O 1
ATOM 6733 N N . ILE B 2 550 ? 131.952 137.304 126.196 1.00 46.90 550 ILE CV N 1
ATOM 6734 C CA . ILE B 2 550 ? 130.993 138.364 125.887 1.00 46.90 550 ILE CV CA 1
ATOM 6735 C C . ILE B 2 550 ? 130.223 138.788 127.132 1.00 46.90 550 ILE CV C 1
ATOM 6736 O O . ILE B 2 550 ? 130.116 139.982 127.436 1.00 46.90 550 ILE CV O 1
ATOM 6741 N N . LEU B 2 551 ? 129.687 137.821 127.882 1.00 49.11 551 LEU CV N 1
ATOM 6742 C CA . LEU B 2 551 ? 128.833 138.159 129.017 1.00 49.11 551 LEU CV CA 1
ATOM 6743 C C . LEU B 2 551 ? 129.646 138.663 130.204 1.00 49.11 551 LEU CV C 1
ATOM 6744 O O . LEU B 2 551 ? 129.105 139.324 131.096 1.00 49.11 551 LEU CV O 1
ATOM 6749 N N . SER B 2 552 ? 130.946 138.363 130.235 1.00 47.77 552 SER CV N 1
ATOM 6750 C CA . SER B 2 552 ? 131.781 138.842 131.330 1.00 47.77 552 SER CV CA 1
ATOM 6751 C C . SER B 2 552 ? 132.229 140.279 131.113 1.00 47.77 552 SER CV C 1
ATOM 6752 O O . SER B 2 552 ? 132.715 140.919 132.054 1.00 47.77 552 SER CV O 1
ATOM 6755 N N . HIS B 2 553 ? 132.067 140.795 129.888 1.00 47.90 553 HIS CV N 1
ATOM 6756 C CA . HIS B 2 553 ? 132.568 142.110 129.469 1.00 47.90 553 HIS CV CA 1
ATOM 6757 C C . HIS B 2 553 ? 134.067 142.247 129.722 1.00 47.90 553 HIS CV C 1
ATOM 6758 O O . HIS B 2 553 ? 134.543 143.282 130.190 1.00 47.90 553 HIS CV O 1
ATOM 6765 N N . ASN B 2 554 ? 134.819 141.194 129.417 1.00 49.05 554 ASN CV N 1
ATOM 6766 C CA . ASN B 2 554 ? 136.262 141.185 129.618 1.00 49.05 554 ASN CV CA 1
ATOM 6767 C C . ASN B 2 554 ? 136.901 141.533 128.279 1.00 49.05 554 ASN CV C 1
ATOM 6768 O O . ASN B 2 554 ? 136.729 140.805 127.296 1.00 49.05 554 ASN CV O 1
ATOM 6773 N N . GLN B 2 555 ? 137.624 142.654 128.242 1.00 51.44 555 GLN CV N 1
ATOM 6774 C CA . GLN B 2 555 ? 138.211 143.126 126.991 1.00 51.44 555 GLN CV CA 1
ATOM 6775 C C . GLN B 2 555 ? 139.305 142.189 126.498 1.00 51.44 555 GLN CV C 1
ATOM 6776 O O . GLN B 2 555 ? 139.422 141.940 125.292 1.00 51.44 555 GLN CV O 1
ATOM 6782 N N . SER B 2 556 ? 140.116 141.662 127.418 1.00 48.70 556 SER CV N 1
ATOM 6783 C CA . SER B 2 556 ? 141.268 140.856 127.028 1.00 48.70 556 SER CV CA 1
ATOM 6784 C C . SER B 2 556 ? 140.847 139.529 126.407 1.00 48.70 556 SER CV C 1
ATOM 6785 O O . SER B 2 556 ? 141.423 139.102 125.400 1.00 48.70 556 SER CV O 1
ATOM 6788 N N . ALA B 2 557 ? 139.838 138.868 126.980 1.00 46.81 557 ALA CV N 1
ATOM 6789 C CA . ALA B 2 557 ? 139.383 137.596 126.422 1.00 46.81 557 ALA CV CA 1
ATOM 6790 C C . ALA B 2 557 ? 138.699 137.789 125.077 1.00 46.81 557 ALA CV C 1
ATOM 6791 O O . ALA B 2 557 ? 138.873 136.971 124.168 1.00 46.81 557 ALA CV O 1
ATOM 6793 N N . MET B 2 558 ? 137.911 138.859 124.932 1.00 48.79 558 MET CV N 1
ATOM 6794 C CA . MET B 2 558 ? 137.269 139.140 123.651 1.00 48.79 558 MET CV CA 1
ATOM 6795 C C . MET B 2 558 ? 138.302 139.472 122.580 1.00 48.79 558 MET CV C 1
ATOM 6796 O O . MET B 2 558 ? 138.188 139.019 121.435 1.00 48.79 558 MET CV O 1
ATOM 6801 N N . LEU B 2 559 ? 139.329 140.238 122.949 1.00 49.83 559 LEU CV N 1
ATOM 6802 C CA . LEU B 2 559 ? 140.422 140.539 122.031 1.00 49.83 559 LEU CV CA 1
ATOM 6803 C C . LEU B 2 559 ? 141.178 139.277 121.629 1.00 49.83 559 LEU CV C 1
ATOM 6804 O O . LEU B 2 559 ? 141.513 139.091 120.452 1.00 49.83 559 LEU CV O 1
ATOM 6809 N N . ALA B 2 560 ? 141.444 138.394 122.594 1.00 49.01 560 ALA CV N 1
ATOM 6810 C CA . ALA B 2 560 ? 142.159 137.155 122.310 1.00 49.01 560 ALA CV CA 1
ATOM 6811 C C . ALA B 2 560 ? 141.331 136.217 121.441 1.00 49.01 560 ALA CV C 1
ATOM 6812 O O . ALA B 2 560 ? 141.880 135.492 120.604 1.00 49.01 560 ALA CV O 1
ATOM 6814 N N . SER B 2 561 ? 140.012 136.202 121.638 1.00 47.88 561 SER CV N 1
ATOM 6815 C CA . SER B 2 561 ? 139.145 135.411 120.774 1.00 47.88 561 SER CV CA 1
ATOM 6816 C C . SER B 2 561 ? 139.088 135.998 119.372 1.00 47.88 561 SER CV C 1
ATOM 6817 O O . SER B 2 561 ? 138.935 135.264 118.389 1.00 47.88 561 SER CV O 1
ATOM 6820 N N . CYS B 2 562 ? 139.189 137.325 119.264 1.00 50.56 562 CYS CV N 1
ATOM 6821 C CA . CYS B 2 562 ? 139.260 137.954 117.949 1.00 50.56 562 CYS CV CA 1
ATOM 6822 C C . CYS B 2 562 ? 140.557 137.601 117.233 1.00 50.56 562 CYS CV C 1
ATOM 6823 O O . CYS B 2 562 ? 140.563 137.385 116.016 1.00 50.56 562 CYS CV O 1
ATOM 6826 N N . LEU B 2 563 ? 141.668 137.535 117.967 1.00 50.09 563 LEU CV N 1
ATOM 6827 C CA . LEU B 2 563 ? 142.958 137.270 117.341 1.00 50.09 563 LEU CV CA 1
ATOM 6828 C C . LEU B 2 563 ? 143.244 135.790 117.128 1.00 50.09 563 LEU CV C 1
ATOM 6829 O O . LEU B 2 563 ? 144.205 135.463 116.425 1.00 50.09 563 LEU CV O 1
ATOM 6834 N N . HIS B 2 564 ? 142.452 134.895 117.712 1.00 48.82 564 HIS CV N 1
ATOM 6835 C CA . HIS B 2 564 ? 142.654 133.454 117.572 1.00 48.82 564 HIS CV CA 1
ATOM 6836 C C . HIS B 2 564 ? 141.354 132.821 117.097 1.00 48.82 564 HIS CV C 1
ATOM 6837 O O . HIS B 2 564 ? 140.574 132.310 117.919 1.00 48.82 564 HIS CV O 1
ATOM 6844 N N . PRO B 2 565 ? 141.078 132.848 115.796 1.00 53.89 565 PRO CV N 1
ATOM 6845 C CA . PRO B 2 565 ? 139.825 132.277 115.296 1.00 53.89 565 PRO CV CA 1
ATOM 6846 C C . PRO B 2 565 ? 139.805 130.760 115.398 1.00 53.89 565 PRO CV C 1
ATOM 6847 O O . PRO B 2 565 ? 140.844 130.096 115.400 1.00 53.89 565 PRO CV O 1
ATOM 6851 N N . TYR B 2 566 ? 138.595 130.219 115.488 1.00 57.51 566 TYR CV N 1
ATOM 6852 C CA . TYR B 2 566 ? 138.363 128.787 115.595 1.00 57.51 566 TYR CV CA 1
ATOM 6853 C C . TYR B 2 566 ? 137.961 128.246 114.234 1.00 57.51 566 TYR CV C 1
ATOM 6854 O O . TYR B 2 566 ? 137.010 128.741 113.622 1.00 57.51 566 TYR CV O 1
ATOM 6863 N N . ARG B 2 567 ? 138.681 127.232 113.767 1.00 72.48 567 ARG CV N 1
ATOM 6864 C CA . ARG B 2 567 ? 138.357 126.545 112.526 1.00 72.48 567 ARG CV CA 1
ATOM 6865 C C . ARG B 2 567 ? 137.917 125.129 112.860 1.00 72.48 567 ARG CV C 1
ATOM 6866 O O . ARG B 2 567 ? 138.665 124.374 113.489 1.00 72.48 567 ARG CV O 1
ATOM 6874 N N . ASP B 2 568 ? 136.704 124.775 112.441 1.00 81.20 568 ASP CV N 1
ATOM 6875 C CA . ASP B 2 568 ? 136.140 123.467 112.752 1.00 81.20 568 ASP CV CA 1
ATOM 6876 C C . ASP B 2 568 ? 136.623 122.379 111.798 1.00 81.20 568 ASP CV C 1
ATOM 6877 O O . ASP B 2 568 ? 137.532 122.607 110.993 1.00 81.20 568 ASP CV O 1
ATOM 6882 N N . SER B 2 569 ? 136.021 121.190 111.888 1.00 85.08 569 SER CV N 1
ATOM 6883 C CA . SER B 2 569 ? 136.366 120.103 110.979 1.00 85.08 569 SER CV CA 1
ATOM 6884 C C . SER B 2 569 ? 135.876 120.367 109.562 1.00 85.08 569 SER CV C 1
ATOM 6885 O O . SER B 2 569 ? 136.413 119.797 108.606 1.00 85.08 569 SER CV O 1
ATOM 6888 N N . ARG B 2 570 ? 134.871 121.223 109.411 1.00 87.62 570 ARG CV N 1
ATOM 6889 C CA . ARG B 2 570 ? 134.301 121.654 108.140 1.00 87.62 570 ARG CV CA 1
ATOM 6890 C C . ARG B 2 570 ? 135.177 122.736 107.435 1.00 87.62 570 ARG CV C 1
ATOM 6891 O O . ARG B 2 570 ? 134.970 123.108 106.271 1.00 87.62 570 ARG CV O 1
ATOM 6899 N N . GLY B 2 571 ? 136.200 123.204 108.144 1.00 85.05 571 GLY CV N 1
ATOM 6900 C CA . GLY B 2 571 ? 137.285 123.950 107.522 1.00 85.05 571 GLY CV CA 1
ATOM 6901 C C . GLY B 2 571 ? 136.994 125.396 107.187 1.00 85.05 571 GLY CV C 1
ATOM 6902 O O . GLY B 2 571 ? 137.680 125.980 106.338 1.00 85.05 571 GLY CV O 1
ATOM 6903 N N . ARG B 2 572 ? 135.994 125.992 107.830 1.00 84.62 572 ARG CV N 1
ATOM 6904 C CA . ARG B 2 572 ? 135.700 127.411 107.677 1.00 84.62 572 ARG CV CA 1
ATOM 6905 C C . ARG B 2 572 ? 135.581 128.041 109.057 1.00 84.62 572 ARG CV C 1
ATOM 6906 O O . ARG B 2 572 ? 135.136 127.387 110.006 1.00 84.62 572 ARG CV O 1
ATOM 6914 N N . TYR B 2 573 ? 135.977 129.306 109.159 1.00 72.24 573 TYR CV N 1
ATOM 6915 C CA . TYR B 2 573 ? 136.111 129.956 110.455 1.00 72.24 573 TYR CV CA 1
ATOM 6916 C C . TYR B 2 573 ? 134.750 130.342 111.021 1.00 72.24 573 TYR CV C 1
ATOM 6917 O O . TYR B 2 573 ? 133.819 130.668 110.280 1.00 72.24 573 TYR CV O 1
ATOM 6926 N N . TYR B 2 574 ? 134.639 130.300 112.346 1.00 67.22 574 TYR CV N 1
ATOM 6927 C CA . TYR B 2 574 ? 133.462 130.806 113.032 1.00 67.22 574 TYR CV CA 1
ATOM 6928 C C . TYR B 2 574 ? 133.424 132.329 112.977 1.00 67.22 574 TYR CV C 1
ATOM 6929 O O . TYR B 2 574 ? 134.460 132.977 112.804 1.00 67.22 574 TYR CV O 1
ATOM 6938 N N . PRO B 2 575 ? 132.234 132.926 113.086 1.00 62.46 575 PRO CV N 1
ATOM 6939 C CA . PRO B 2 575 ? 132.149 134.391 113.148 1.00 62.46 575 PRO CV CA 1
ATOM 6940 C C . PRO B 2 575 ? 132.836 134.950 114.384 1.00 62.46 575 PRO CV C 1
ATOM 6941 O O . PRO B 2 575 ? 132.798 134.357 115.464 1.00 62.46 575 PRO CV O 1
ATOM 6945 N N . SER B 2 576 ? 133.461 136.111 114.213 1.00 58.05 576 SER CV N 1
ATOM 6946 C CA . SER B 2 576 ? 134.201 136.746 115.290 1.00 58.05 576 SER CV CA 1
ATOM 6947 C C . SER B 2 576 ? 133.263 137.517 116.213 1.00 58.05 576 SER CV C 1
ATOM 6948 O O . SER B 2 576 ? 132.126 137.843 115.861 1.00 58.05 576 SER CV O 1
ATOM 6951 N N . ILE B 2 577 ? 133.760 137.811 117.414 1.00 51.23 577 ILE CV N 1
ATOM 6952 C CA . ILE B 2 577 ? 133.001 138.554 118.410 1.00 51.23 577 ILE CV CA 1
ATOM 6953 C C . ILE B 2 577 ? 133.442 140.012 118.487 1.00 51.23 577 ILE CV C 1
ATOM 6954 O O . ILE B 2 577 ? 133.247 140.665 119.517 1.00 51.23 577 ILE CV O 1
ATOM 6959 N N . LEU B 2 578 ? 134.032 140.533 117.411 1.00 50.23 578 LEU CV N 1
ATOM 6960 C CA . LEU B 2 578 ? 134.421 141.941 117.350 1.00 50.23 578 LEU CV CA 1
ATOM 6961 C C . LEU B 2 578 ? 133.290 142.950 117.585 1.00 50.23 578 LEU CV C 1
ATOM 6962 O O . LEU B 2 578 ? 133.572 143.984 118.219 1.00 50.23 578 LEU CV O 1
ATOM 6967 N N . PRO B 2 579 ? 132.044 142.769 117.085 1.00 49.16 579 PRO CV N 1
ATOM 6968 C CA . PRO B 2 579 ? 130.996 143.760 117.411 1.00 49.16 579 PRO CV CA 1
ATOM 6969 C C . PRO B 2 579 ? 130.757 143.966 118.895 1.00 49.16 579 PRO CV C 1
ATOM 6970 O O . PRO B 2 579 ? 130.575 145.111 119.324 1.00 49.16 579 PRO CV O 1
ATOM 6974 N N . PHE B 2 580 ? 130.790 142.897 119.694 1.00 47.60 580 PHE CV N 1
ATOM 6975 C CA . PHE B 2 580 ? 130.619 143.036 121.137 1.00 47.60 580 PHE CV CA 1
ATOM 6976 C C . PHE B 2 580 ? 131.761 143.835 121.753 1.00 47.60 580 PHE CV C 1
ATOM 6977 O O . PHE B 2 580 ? 131.539 144.677 122.635 1.00 47.60 580 PHE CV O 1
ATOM 6985 N N . LEU B 2 581 ? 132.989 143.590 121.287 1.00 48.18 581 LEU CV N 1
ATOM 6986 C CA . LEU B 2 581 ? 134.152 144.293 121.816 1.00 48.18 581 LEU CV CA 1
ATOM 6987 C C . LEU B 2 581 ? 134.111 145.779 121.482 1.00 48.18 581 LEU CV C 1
ATOM 6988 O O . LEU B 2 581 ? 134.420 146.620 122.334 1.00 48.18 581 LEU CV O 1
ATOM 6993 N N . VAL B 2 582 ? 133.735 146.126 120.249 1.00 49.04 582 VAL CV N 1
ATOM 6994 C CA . VAL B 2 582 ? 133.692 147.538 119.872 1.00 49.04 582 VAL CV CA 1
ATOM 6995 C C . VAL B 2 582 ? 132.506 148.237 120.533 1.00 49.04 582 VAL CV C 1
ATOM 6996 O O . VAL B 2 582 ? 132.586 149.420 120.886 1.00 49.04 582 VAL CV O 1
ATOM 7000 N N . ARG B 2 583 ? 131.392 147.522 120.727 1.00 50.80 583 ARG CV N 1
ATOM 7001 C CA . ARG B 2 583 ? 130.240 148.129 121.389 1.00 50.80 583 ARG CV CA 1
ATOM 7002 C C . ARG B 2 583 ? 130.510 148.390 122.867 1.00 50.80 583 ARG CV C 1
ATOM 7003 O O . ARG B 2 583 ? 130.100 149.425 123.403 1.00 50.80 583 ARG CV O 1
ATOM 7011 N N . ARG B 2 584 ? 131.194 147.466 123.546 1.00 50.59 584 ARG CV N 1
ATOM 7012 C CA . ARG B 2 584 ? 131.408 147.645 124.979 1.00 50.59 584 ARG CV CA 1
ATOM 7013 C C . ARG B 2 584 ? 132.591 148.566 125.269 1.00 50.59 584 ARG CV C 1
ATOM 7014 O O . ARG B 2 584 ? 132.520 149.395 126.183 1.00 50.59 584 ARG CV O 1
ATOM 7022 N N . PHE B 2 585 ? 133.671 148.464 124.499 1.00 52.07 585 PHE CV N 1
ATOM 7023 C CA . PHE B 2 585 ? 134.859 149.300 124.688 1.00 52.07 585 PHE CV CA 1
ATOM 7024 C C . PHE B 2 585 ? 135.180 150.022 123.387 1.00 52.07 585 PHE CV C 1
ATOM 7025 O O . PHE B 2 585 ? 136.049 149.594 122.620 1.00 52.07 585 PHE CV O 1
ATOM 7033 N N . PRO B 2 586 ? 134.494 151.133 123.109 1.00 55.23 586 PRO CV N 1
ATOM 7034 C CA . PRO B 2 586 ? 134.733 151.830 121.836 1.00 55.23 586 PRO CV CA 1
ATOM 7035 C C . PRO B 2 586 ? 136.047 152.587 121.795 1.00 55.23 586 PRO CV C 1
ATOM 7036 O O . PRO B 2 586 ? 136.741 152.559 120.773 1.00 55.23 586 PRO CV O 1
ATOM 7040 N N . ARG B 2 587 ? 136.412 153.267 122.881 1.00 60.13 587 ARG CV N 1
ATOM 7041 C CA . ARG B 2 587 ? 137.538 154.191 122.882 1.00 60.13 587 ARG CV CA 1
ATOM 7042 C C . ARG B 2 587 ? 138.759 153.638 123.610 1.00 60.13 587 ARG CV C 1
ATOM 7043 O O . ARG B 2 587 ? 139.703 154.387 123.878 1.00 60.13 587 ARG CV O 1
ATOM 7051 N N . ASP B 2 588 ? 138.763 152.348 123.935 1.00 62.25 588 ASP CV N 1
ATOM 7052 C CA . ASP B 2 588 ? 139.895 151.764 124.639 1.00 62.25 588 ASP CV CA 1
ATOM 7053 C C . ASP B 2 588 ? 141.097 151.624 123.713 1.00 62.25 588 ASP CV C 1
ATOM 7054 O O . ASP B 2 588 ? 140.986 151.732 122.488 1.00 62.25 588 ASP CV O 1
ATOM 7059 N N . GLU B 2 589 ? 142.261 151.384 124.319 1.00 65.40 589 GLU CV N 1
ATOM 7060 C CA . GLU B 2 589 ? 143.514 151.456 123.575 1.00 65.40 589 GLU CV CA 1
ATOM 7061 C C . GLU B 2 589 ? 143.689 150.258 122.648 1.00 65.40 589 GLU CV C 1
ATOM 7062 O O . GLU B 2 589 ? 144.277 150.386 121.571 1.00 65.40 589 GLU CV O 1
ATOM 7068 N N . SER B 2 590 ? 143.187 149.087 123.048 1.00 65.07 590 SER CV N 1
ATOM 7069 C CA . SER B 2 590 ? 143.342 147.888 122.225 1.00 65.07 590 SER CV CA 1
ATOM 7070 C C . SER B 2 590 ? 142.564 148.000 120.917 1.00 65.07 590 SER CV C 1
ATOM 7071 O O . SER B 2 590 ? 143.064 147.623 119.849 1.00 65.07 590 SER CV O 1
ATOM 7074 N N . VAL B 2 591 ? 141.340 148.526 120.980 1.00 62.60 591 VAL CV N 1
ATOM 7075 C CA . VAL B 2 591 ? 140.569 148.756 119.762 1.00 62.60 591 VAL CV CA 1
ATOM 7076 C C . VAL B 2 591 ? 141.214 149.860 118.932 1.00 62.60 591 VAL CV C 1
ATOM 7077 O O . VAL B 2 591 ? 141.129 149.865 117.697 1.00 62.60 591 VAL CV O 1
ATOM 7081 N N . GLU B 2 592 ? 141.889 150.801 119.597 1.00 66.17 592 GLU CV N 1
ATOM 7082 C CA . GLU B 2 592 ? 142.655 151.820 118.885 1.00 66.17 592 GLU CV CA 1
ATOM 7083 C C . GLU B 2 592 ? 143.827 151.203 118.127 1.00 66.17 592 GLU CV C 1
ATOM 7084 O O . GLU B 2 592 ? 144.180 151.665 117.035 1.00 66.17 592 GLU CV O 1
ATOM 7090 N N . VAL B 2 593 ? 144.451 150.165 118.693 1.00 65.04 593 VAL CV N 1
ATOM 7091 C CA . VAL B 2 593 ? 145.500 149.447 117.970 1.00 65.04 593 VAL CV CA 1
ATOM 7092 C C . VAL B 2 593 ? 144.893 148.665 116.810 1.00 65.04 593 VAL CV C 1
ATOM 7093 O O . VAL B 2 593 ? 145.489 148.556 115.731 1.00 65.04 593 VAL CV O 1
ATOM 7097 N N . LEU B 2 594 ? 143.693 148.110 117.016 1.00 63.37 594 LEU CV N 1
ATOM 7098 C CA . LEU B 2 594 ? 142.978 147.447 115.924 1.00 63.37 594 LEU CV CA 1
ATOM 7099 C C . LEU B 2 594 ? 142.615 148.428 114.814 1.00 63.37 594 LEU CV C 1
ATOM 7100 O O . LEU B 2 594 ? 142.421 148.026 113.661 1.00 63.37 594 LEU CV O 1
ATOM 7105 N N . ARG B 2 595 ? 142.512 149.718 115.143 1.00 64.38 595 ARG CV N 1
ATOM 7106 C CA . ARG B 2 595 ? 142.136 150.714 114.145 1.00 64.38 595 ARG CV CA 1
ATOM 7107 C C . ARG B 2 595 ? 143.343 151.263 113.393 1.00 64.38 595 ARG CV C 1
ATOM 7108 O O . ARG B 2 595 ? 143.221 152.268 112.685 1.00 64.38 595 ARG CV O 1
ATOM 7116 N N . SER B 2 596 ? 144.509 150.642 113.545 1.00 61.75 596 SER CV N 1
ATOM 7117 C CA . SER B 2 596 ? 145.730 151.121 112.898 1.00 61.75 596 SER CV CA 1
ATOM 7118 C C . SER B 2 596 ? 145.666 150.991 111.380 1.00 61.75 596 SER CV C 1
ATOM 7119 O O . SER B 2 596 ? 146.516 151.523 110.667 1.00 61.75 596 SER CV O 1
ATOM 7122 N N . MET C 1 1 ? 121.182 134.275 123.246 1.00 70.88 1 MET CU N 1
ATOM 7123 C CA . MET C 1 1 ? 121.719 134.330 124.600 1.00 70.88 1 MET CU CA 1
ATOM 7124 C C . MET C 1 1 ? 121.365 135.652 125.268 1.00 70.88 1 MET CU C 1
ATOM 7125 O O . MET C 1 1 ? 121.895 135.985 126.328 1.00 70.88 1 MET CU O 1
ATOM 7130 N N . LEU C 1 2 ? 120.462 136.402 124.644 1.00 70.66 2 LEU CU N 1
ATOM 7131 C CA . LEU C 1 2 ? 120.167 137.757 125.080 1.00 70.66 2 LEU CU CA 1
ATOM 7132 C C . LEU C 1 2 ? 118.775 138.144 124.604 1.00 70.66 2 LEU CU C 1
ATOM 7133 O O . LEU C 1 2 ? 118.198 137.510 123.718 1.00 70.66 2 LEU CU O 1
ATOM 7138 N N . THR C 1 3 ? 118.239 139.197 125.212 1.00 66.57 3 THR CU N 1
ATOM 7139 C CA . THR C 1 3 ? 117.012 139.835 124.757 1.00 66.57 3 THR CU CA 1
ATOM 7140 C C . THR C 1 3 ? 117.349 141.230 124.244 1.00 66.57 3 THR CU C 1
ATOM 7141 O O . THR C 1 3 ? 118.184 141.931 124.828 1.00 66.57 3 THR CU O 1
ATOM 7145 N N . GLU C 1 4 ? 116.759 141.603 123.113 1.00 61.92 4 GLU CU N 1
ATOM 7146 C CA . GLU C 1 4 ? 117.068 142.869 122.466 1.00 61.92 4 GLU CU CA 1
ATOM 7147 C C . GLU C 1 4 ? 115.790 143.644 122.190 1.00 61.92 4 GLU CU C 1
ATOM 7148 O O . GLU C 1 4 ? 114.791 143.072 121.741 1.00 61.92 4 GLU CU O 1
ATOM 7154 N N . GLU C 1 5 ? 115.851 144.952 122.436 1.00 58.66 5 GLU CU N 1
ATOM 7155 C CA . GLU C 1 5 ? 114.697 145.835 122.418 1.00 58.66 5 GLU CU CA 1
ATOM 7156 C C . GLU C 1 5 ? 115.001 147.052 121.555 1.00 58.66 5 GLU CU C 1
ATOM 7157 O O . GLU C 1 5 ? 116.161 147.430 121.382 1.00 58.66 5 GLU CU O 1
ATOM 7163 N N . PHE C 1 6 ? 113.950 147.664 121.012 1.00 53.14 6 PHE CU N 1
ATOM 7164 C CA . PHE C 1 6 ? 114.093 148.876 120.220 1.00 53.14 6 PHE CU CA 1
ATOM 7165 C C . PHE C 1 6 ? 112.858 149.752 120.374 1.00 53.14 6 PHE CU C 1
ATOM 7166 O O . PHE C 1 6 ? 111.778 149.277 120.732 1.00 53.14 6 PHE CU O 1
ATOM 7174 N N . VAL C 1 7 ? 113.034 151.040 120.092 1.00 50.20 7 VAL CU N 1
ATOM 7175 C CA . VAL C 1 7 ? 112.008 152.059 120.283 1.00 50.20 7 VAL CU CA 1
ATOM 7176 C C . VAL C 1 7 ? 111.638 152.631 118.922 1.00 50.20 7 VAL CU C 1
ATOM 7177 O O . VAL C 1 7 ? 112.520 153.002 118.139 1.00 50.20 7 VAL CU O 1
ATOM 7181 N N . SER C 1 8 ? 110.339 152.705 118.641 1.00 52.06 8 SER CU N 1
ATOM 7182 C CA . SER C 1 8 ? 109.832 153.236 117.385 1.00 52.06 8 SER CU CA 1
ATOM 7183 C C . SER C 1 8 ? 109.096 154.546 117.626 1.00 52.06 8 SER CU C 1
ATOM 7184 O O . SER C 1 8 ? 108.591 154.801 118.721 1.00 52.06 8 SER CU O 1
ATOM 7187 N N . ALA C 1 9 ? 109.046 155.376 116.587 1.00 53.29 9 ALA CU N 1
ATOM 7188 C CA . ALA C 1 9 ? 108.314 156.634 116.614 1.00 53.29 9 ALA CU CA 1
ATOM 7189 C C . ALA C 1 9 ? 107.612 156.821 115.280 1.00 53.29 9 ALA CU C 1
ATOM 7190 O O . ALA C 1 9 ? 108.181 156.514 114.228 1.00 53.29 9 ALA CU O 1
ATOM 7192 N N . ILE C 1 10 ? 106.382 157.321 115.322 1.00 57.18 10 ILE CU N 1
ATOM 7193 C CA . ILE C 1 10 ? 105.589 157.536 114.122 1.00 57.18 10 ILE CU CA 1
ATOM 7194 C C . ILE C 1 10 ? 105.228 159.014 114.020 1.00 57.18 10 ILE CU C 1
ATOM 7195 O O . ILE C 1 10 ? 105.405 159.792 114.958 1.00 57.18 10 ILE CU O 1
ATOM 7200 N N . CYS C 1 11 ? 104.716 159.397 112.854 1.00 61.34 11 CYS CU N 1
ATOM 7201 C CA . CYS C 1 11 ? 104.354 160.778 112.577 1.00 61.34 11 CYS CU CA 1
ATOM 7202 C C . CYS C 1 11 ? 103.186 160.814 111.604 1.00 61.34 11 CYS CU C 1
ATOM 7203 O O . CYS C 1 11 ? 102.942 159.857 110.865 1.00 61.34 11 CYS CU O 1
ATOM 7206 N N . GLY C 1 12 ? 102.466 161.931 111.611 1.00 65.68 12 GLY CU N 1
ATOM 7207 C CA . GLY C 1 12 ? 101.394 162.154 110.672 1.00 65.68 12 GLY CU CA 1
ATOM 7208 C C . GLY C 1 12 ? 100.087 161.509 111.084 1.00 65.68 12 GLY CU C 1
ATOM 7209 O O . GLY C 1 12 ? 99.969 160.907 112.155 1.00 65.68 12 GLY CU O 1
ATOM 7210 N N . PRO C 1 13 ? 99.069 161.635 110.229 1.00 68.09 13 PRO CU N 1
ATOM 7211 C CA . PRO C 1 13 ? 97.771 161.050 110.550 1.00 68.09 13 PRO CU CA 1
ATOM 7212 C C . PRO C 1 13 ? 97.802 159.541 110.374 1.00 68.09 13 PRO CU C 1
ATOM 7213 O O . PRO C 1 13 ? 98.697 159.002 109.701 1.00 68.09 13 PRO CU O 1
ATOM 7217 N N . PRO C 1 14 ? 96.861 158.817 110.981 1.00 70.79 14 PRO CU N 1
ATOM 7218 C CA . PRO C 1 14 ? 96.757 157.376 110.713 1.00 70.79 14 PRO CU CA 1
ATOM 7219 C C . PRO C 1 14 ? 96.363 157.115 109.267 1.00 70.79 14 PRO CU C 1
ATOM 7220 O O . PRO C 1 14 ? 95.451 157.745 108.728 1.00 70.79 14 PRO CU O 1
ATOM 7224 N N . LEU C 1 15 ? 97.071 156.174 108.638 1.00 69.74 15 LEU CU N 1
ATOM 7225 C CA . LEU C 1 15 ? 96.933 155.978 107.198 1.00 69.74 15 LEU CU CA 1
ATOM 7226 C C . LEU C 1 15 ? 95.636 155.262 106.841 1.00 69.74 15 LEU CU C 1
ATOM 7227 O O . LEU C 1 15 ? 94.948 155.650 105.890 1.00 69.74 15 LEU CU O 1
ATOM 7232 N N . SER C 1 16 ? 95.286 154.218 107.586 1.00 75.05 16 SER CU N 1
ATOM 7233 C CA . SER C 1 16 ? 94.132 153.392 107.265 1.00 75.05 16 SER CU CA 1
ATOM 7234 C C . SER C 1 16 ? 93.188 153.331 108.454 1.00 75.05 16 SER CU C 1
ATOM 7235 O O . SER C 1 16 ? 93.620 153.144 109.595 1.00 75.05 16 SER CU O 1
ATOM 7237 N N . SER C 1 17 ? 91.898 153.491 108.179 1.00 82.56 17 SER CU N 1
ATOM 7238 C CA . SER C 1 17 ? 90.884 153.400 109.216 1.00 82.56 17 SER CU CA 1
ATOM 7239 C C . SER C 1 17 ? 90.535 151.944 109.499 1.00 82.56 17 SER CU C 1
ATOM 7240 O O . SER C 1 17 ? 90.819 151.048 108.697 1.00 82.56 17 SER CU O 1
ATOM 7242 N N . ASN C 1 18 ? 89.922 151.719 110.664 1.00 87.49 18 ASN CU N 1
ATOM 7243 C CA . ASN C 1 18 ? 89.432 150.428 111.146 1.00 87.49 18 ASN CU CA 1
ATOM 7244 C C . ASN C 1 18 ? 90.521 149.368 111.251 1.00 87.49 18 ASN CU C 1
ATOM 7245 O O . ASN C 1 18 ? 90.226 148.174 111.106 1.00 87.49 18 ASN CU O 1
ATOM 7247 N N . THR C 1 19 ? 91.773 149.762 111.496 1.00 89.89 19 THR CU N 1
ATOM 7248 C CA . THR C 1 19 ? 92.832 148.773 111.669 1.00 89.89 19 THR CU CA 1
ATOM 7249 C C . THR C 1 19 ? 93.015 148.400 113.134 1.00 89.89 19 THR CU C 1
ATOM 7250 O O . THR C 1 19 ? 93.926 147.634 113.468 1.00 89.89 19 THR CU O 1
ATOM 7252 N N . ALA C 1 20 ? 92.184 148.957 114.017 1.00 90.68 20 ALA CU N 1
ATOM 7253 C CA . ALA C 1 20 ? 92.107 148.742 115.459 1.00 90.68 20 ALA CU CA 1
ATOM 7254 C C . ALA C 1 20 ? 93.366 149.200 116.196 1.00 90.68 20 ALA CU C 1
ATOM 7255 O O . ALA C 1 20 ? 93.503 148.903 117.383 1.00 90.68 20 ALA CU O 1
ATOM 7257 N N . ILE C 1 21 ? 94.291 149.909 115.544 1.00 86.34 21 ILE CU N 1
ATOM 7258 C CA . ILE C 1 21 ? 95.446 150.442 116.252 1.00 86.34 21 ILE CU CA 1
ATOM 7259 C C . ILE C 1 21 ? 95.047 151.718 116.979 1.00 86.34 21 ILE CU C 1
ATOM 7260 O O . ILE C 1 21 ? 94.102 152.413 116.584 1.00 86.34 21 ILE CU O 1
ATOM 7262 N N . ALA C 1 22 ? 95.763 152.026 118.057 1.00 79.67 22 ALA CU N 1
ATOM 7263 C CA . ALA C 1 22 ? 95.499 153.250 118.800 1.00 79.67 22 ALA CU CA 1
ATOM 7264 C C . ALA C 1 22 ? 95.957 154.462 117.999 1.00 79.67 22 ALA CU C 1
ATOM 7265 O O . ALA C 1 22 ? 97.055 154.472 117.436 1.00 79.67 22 ALA CU O 1
ATOM 7267 N N . LYS C 1 23 ? 95.100 155.482 117.934 1.00 77.02 23 LYS CU N 1
ATOM 7268 C CA . LYS C 1 23 ? 95.438 156.678 117.170 1.00 77.02 23 LYS CU CA 1
ATOM 7269 C C . LYS C 1 23 ? 96.260 157.655 118.002 1.00 77.02 23 LYS CU C 1
ATOM 7270 O O . LYS C 1 23 ? 96.966 158.509 117.454 1.00 77.02 23 LYS CU O 1
ATOM 7272 N N . ASP C 1 24 ? 96.177 157.548 119.329 1.00 72.24 24 ASP CU N 1
ATOM 7273 C CA . ASP C 1 24 ? 96.826 158.530 120.191 1.00 72.24 24 ASP CU CA 1
ATOM 7274 C C . ASP C 1 24 ? 98.293 158.194 120.444 1.00 72.24 24 ASP CU C 1
ATOM 7275 O O . ASP C 1 24 ? 99.064 159.062 120.868 1.00 72.24 24 ASP CU O 1
ATOM 7280 N N . VAL C 1 25 ? 98.701 156.947 120.195 1.00 64.35 25 VAL CU N 1
ATOM 7281 C CA . VAL C 1 25 ? 100.077 156.559 120.480 1.00 64.35 25 VAL CU CA 1
ATOM 7282 C C . VAL C 1 25 ? 101.010 157.104 119.405 1.00 64.35 25 VAL CU C 1
ATOM 7283 O O . VAL C 1 25 ? 100.665 157.166 118.218 1.00 64.35 25 VAL CU O 1
ATOM 7287 N N . GLY C 1 26 ? 102.192 157.544 119.832 1.00 57.29 26 GLY CU N 1
ATOM 7288 C CA . GLY C 1 26 ? 103.188 158.047 118.908 1.00 57.29 26 GLY CU CA 1
ATOM 7289 C C . GLY C 1 26 ? 104.544 157.388 119.050 1.00 57.29 26 GLY CU C 1
ATOM 7290 O O . GLY C 1 26 ? 105.353 157.419 118.120 1.00 57.29 26 GLY CU O 1
ATOM 7291 N N . ILE C 1 27 ? 104.810 156.799 120.214 1.00 52.95 27 ILE CU N 1
ATOM 7292 C CA . ILE C 1 27 ? 106.072 156.126 120.497 1.00 52.95 27 ILE CU CA 1
ATOM 7293 C C . ILE C 1 27 ? 105.770 154.736 121.036 1.00 52.95 27 ILE CU C 1
ATOM 7294 O O . ILE C 1 27 ? 104.968 154.582 121.963 1.00 52.95 27 ILE CU O 1
ATOM 7299 N N . TYR C 1 28 ? 106.416 153.724 120.459 1.00 52.80 28 TYR CU N 1
ATOM 7300 C CA . TYR C 1 28 ? 106.277 152.347 120.905 1.00 52.80 28 TYR CU CA 1
ATOM 7301 C C . TYR C 1 28 ? 107.603 151.848 121.458 1.00 52.80 28 TYR CU C 1
ATOM 7302 O O . TYR C 1 28 ? 108.672 152.345 121.097 1.00 52.80 28 TYR CU O 1
ATOM 7311 N N . CYS C 1 29 ? 107.521 150.857 122.341 1.00 56.83 29 CYS CU N 1
ATOM 7312 C CA . CYS C 1 29 ? 108.680 150.110 122.808 1.00 56.83 29 CYS CU CA 1
ATOM 7313 C C . CYS C 1 29 ? 108.460 148.638 122.498 1.00 56.83 29 CYS CU C 1
ATOM 7314 O O . CYS C 1 29 ? 107.444 148.062 122.899 1.00 56.83 29 CYS CU O 1
ATOM 7317 N N . HIS C 1 30 ? 109.407 148.034 121.787 1.00 56.58 30 HIS CU N 1
ATOM 7318 C CA . HIS C 1 30 ? 109.277 146.661 121.329 1.00 56.58 30 HIS CU CA 1
ATOM 7319 C C . HIS C 1 30 ? 110.397 145.806 121.900 1.00 56.58 30 HIS CU C 1
ATOM 7320 O O . HIS C 1 30 ? 111.366 146.318 122.464 1.00 56.58 30 HIS CU O 1
ATOM 7327 N N . THR C 1 31 ? 110.244 144.492 121.754 1.00 60.13 31 THR CU N 1
ATOM 7328 C CA . THR C 1 31 ? 111.300 143.524 122.028 1.00 60.13 31 THR CU CA 1
ATOM 7329 C C . THR C 1 31 ? 111.573 142.772 120.734 1.00 60.13 31 THR CU C 1
ATOM 7330 O O . THR C 1 31 ? 110.733 141.990 120.279 1.00 60.13 31 THR CU O 1
ATOM 7334 N N . LEU C 1 32 ? 112.740 143.013 120.135 1.00 59.72 32 LEU CU N 1
ATOM 7335 C CA . LEU C 1 32 ? 113.077 142.312 118.900 1.00 59.72 32 LEU CU CA 1
ATOM 7336 C C . LEU C 1 32 ? 113.453 140.862 119.174 1.00 59.72 32 LEU CU C 1
ATOM 7337 O O . LEU C 1 32 ? 113.052 139.959 118.430 1.00 59.72 32 LEU CU O 1
ATOM 7342 N N . SER C 1 33 ? 114.212 140.617 120.242 1.00 64.60 33 SER CU N 1
ATOM 7343 C CA . SER C 1 33 ? 114.685 139.280 120.552 1.00 64.60 33 SER CU CA 1
ATOM 7344 C C . SER C 1 33 ? 114.305 138.973 121.993 1.00 64.60 33 SER CU C 1
ATOM 7345 O O . SER C 1 33 ? 114.424 139.865 122.849 1.00 64.60 33 SER CU O 1
ATOM 7348 N N . PRO C 1 34 ? 113.873 137.736 122.309 1.00 67.61 34 PRO CU N 1
ATOM 7349 C CA . PRO C 1 34 ? 113.770 136.531 121.471 1.00 67.61 34 PRO CU CA 1
ATOM 7350 C C . PRO C 1 34 ? 112.593 136.513 120.496 1.00 67.61 34 PRO CU C 1
ATOM 7351 O O . PRO C 1 34 ? 112.735 136.005 119.384 1.00 67.61 34 PRO CU O 1
ATOM 7355 N N . SER C 1 35 ? 111.450 137.053 120.907 1.00 66.36 35 SER CU N 1
ATOM 7356 C CA . SER C 1 35 ? 110.256 137.075 120.077 1.00 66.36 35 SER CU CA 1
ATOM 7357 C C . SER C 1 35 ? 109.694 138.486 120.038 1.00 66.36 35 SER CU C 1
ATOM 7358 O O . SER C 1 35 ? 109.890 139.274 120.967 1.00 66.36 35 SER CU O 1
ATOM 7361 N N . TYR C 1 36 ? 108.993 138.800 118.950 1.00 61.75 36 TYR CU N 1
ATOM 7362 C CA . TYR C 1 36 ? 108.453 140.141 118.783 1.00 61.75 36 TYR CU CA 1
ATOM 7363 C C . TYR C 1 36 ? 107.284 140.378 119.731 1.00 61.75 36 TYR CU C 1
ATOM 7364 O O . TYR C 1 36 ? 106.387 139.540 119.864 1.00 61.75 36 TYR CU O 1
ATOM 7373 N N . SER C 1 37 ? 107.298 141.536 120.383 1.00 61.68 37 SER CU N 1
ATOM 7374 C CA . SER C 1 37 ? 106.260 141.929 121.325 1.00 61.68 37 SER CU CA 1
ATOM 7375 C C . SER C 1 37 ? 106.323 143.438 121.491 1.00 61.68 37 SER CU C 1
ATOM 7376 O O . SER C 1 37 ? 107.241 144.093 120.993 1.00 61.68 37 SER CU O 1
ATOM 7379 N N . VAL C 1 38 ? 105.329 143.982 122.185 1.00 58.93 38 VAL CU N 1
ATOM 7380 C CA . VAL C 1 38 ? 105.268 145.402 122.510 1.00 58.93 38 VAL CU CA 1
ATOM 7381 C C . VAL C 1 38 ? 105.220 145.520 124.026 1.00 58.93 38 VAL CU C 1
ATOM 7382 O O . VAL C 1 38 ? 104.305 144.991 124.668 1.00 58.93 38 VAL CU O 1
ATOM 7386 N N . LYS C 1 39 ? 106.199 146.216 124.607 1.00 59.13 39 LYS CU N 1
ATOM 7387 C CA . LYS C 1 39 ? 106.182 146.424 126.051 1.00 59.13 39 LYS CU CA 1
ATOM 7388 C C . LYS C 1 39 ? 105.197 147.516 126.443 1.00 59.13 39 LYS CU C 1
ATOM 7389 O O . LYS C 1 39 ? 104.228 147.257 127.165 1.00 59.13 39 LYS CU O 1
ATOM 7395 N N . SER C 1 40 ? 105.428 148.739 125.977 1.00 57.64 40 SER CU N 1
ATOM 7396 C CA . SER C 1 40 ? 104.627 149.878 126.397 1.00 57.64 40 SER CU CA 1
ATOM 7397 C C . SER C 1 40 ? 104.597 150.899 125.273 1.00 57.64 40 SER CU C 1
ATOM 7398 O O . SER C 1 40 ? 105.420 150.867 124.355 1.00 57.64 40 SER CU O 1
ATOM 7401 N N . THR C 1 41 ? 103.628 151.807 125.359 1.00 56.90 41 THR CU N 1
ATOM 7402 C CA . THR C 1 41 ? 103.442 152.848 124.363 1.00 56.90 41 THR CU CA 1
ATOM 7403 C C . THR C 1 41 ? 103.399 154.201 125.056 1.00 56.90 41 THR CU C 1
ATOM 7404 O O . THR C 1 41 ? 103.114 154.293 126.253 1.00 56.90 41 THR CU O 1
ATOM 7408 N N . PHE C 1 42 ? 103.691 155.250 124.293 1.00 54.15 42 PHE CU N 1
ATOM 7409 C CA . PHE C 1 42 ? 103.620 156.623 124.774 1.00 54.15 42 PHE CU CA 1
ATOM 7410 C C . PHE C 1 42 ? 102.658 157.400 123.887 1.00 54.15 42 PHE CU C 1
ATOM 7411 O O . PHE C 1 42 ? 102.596 157.162 122.677 1.00 54.15 42 PHE CU O 1
ATOM 7419 N N . LYS C 1 43 ? 101.912 158.320 124.490 1.00 60.07 43 LYS CU N 1
ATOM 7420 C CA . LYS C 1 43 ? 100.785 158.946 123.820 1.00 60.07 43 LYS CU CA 1
ATOM 7421 C C . LYS C 1 43 ? 101.135 160.349 123.331 1.00 60.07 43 LYS CU C 1
ATOM 7422 O O . LYS C 1 43 ? 102.053 161.001 123.839 1.00 60.07 43 LYS CU O 1
ATOM 7428 N N . LYS C 1 44 ? 100.376 160.800 122.323 1.00 62.58 44 LYS CU N 1
ATOM 7429 C CA . LYS C 1 44 ? 100.351 162.196 121.868 1.00 62.58 44 LYS CU CA 1
ATOM 7430 C C . LYS C 1 44 ? 101.721 162.686 121.406 1.00 62.58 44 LYS CU C 1
ATOM 7431 O O . LYS C 1 44 ? 102.308 163.591 122.003 1.00 62.58 44 LYS CU O 1
ATOM 7437 N N . SER C 1 45 ? 102.241 162.090 120.339 1.00 59.25 45 SER CU N 1
ATOM 7438 C CA . SER C 1 45 ? 103.556 162.441 119.824 1.00 59.25 45 SER CU CA 1
ATOM 7439 C C . SER C 1 45 ? 103.573 162.315 118.307 1.00 59.25 45 SER CU C 1
ATOM 7440 O O . SER C 1 45 ? 103.026 161.357 117.752 1.00 59.25 45 SER CU O 1
ATOM 7443 N N . SER C 1 46 ? 104.200 163.285 117.646 1.00 58.37 46 SER CU N 1
ATOM 7444 C CA . SER C 1 46 ? 104.378 163.300 116.195 1.00 58.37 46 SER CU CA 1
ATOM 7445 C C . SER C 1 46 ? 105.803 163.772 115.924 1.00 58.37 46 SER CU C 1
ATOM 7446 O O . SER C 1 46 ? 106.090 164.970 115.995 1.00 58.37 46 SER CU O 1
ATOM 7449 N N . VAL C 1 47 ? 106.687 162.838 115.610 1.00 55.13 47 VAL CU N 1
ATOM 7450 C CA . VAL C 1 47 ? 108.130 163.070 115.588 1.00 55.13 47 VAL CU CA 1
ATOM 7451 C C . VAL C 1 47 ? 108.616 162.957 114.149 1.00 55.13 47 VAL CU C 1
ATOM 7452 O O . VAL C 1 47 ? 108.421 161.909 113.525 1.00 55.13 47 VAL CU O 1
ATOM 7456 N N . PRO C 1 48 ? 109.245 163.988 113.591 1.00 53.85 48 PRO CU N 1
ATOM 7457 C CA . PRO C 1 48 ? 109.893 163.834 112.285 1.00 53.85 48 PRO CU CA 1
ATOM 7458 C C . PRO C 1 48 ? 111.190 163.043 112.393 1.00 53.85 48 PRO CU C 1
ATOM 7459 O O . PRO C 1 48 ? 111.609 162.616 113.471 1.00 53.85 48 PRO CU O 1
ATOM 7463 N N . VAL C 1 49 ? 111.830 162.853 111.238 1.00 52.58 49 VAL CU N 1
ATOM 7464 C CA . VAL C 1 49 ? 113.058 162.071 111.183 1.00 52.58 49 VAL CU CA 1
ATOM 7465 C C . VAL C 1 49 ? 114.184 162.830 111.874 1.00 52.58 49 VAL CU C 1
ATOM 7466 O O . VAL C 1 49 ? 114.266 164.063 111.794 1.00 52.58 49 VAL CU O 1
ATOM 7470 N N . ASN C 1 50 ? 115.033 162.089 112.594 1.00 51.67 50 ASN CU N 1
ATOM 7471 C CA . ASN C 1 50 ? 116.230 162.517 113.329 1.00 51.67 50 ASN CU CA 1
ATOM 7472 C C . ASN C 1 50 ? 115.897 163.349 114.563 1.00 51.67 50 ASN CU C 1
ATOM 7473 O O . ASN C 1 50 ? 116.796 164.009 115.095 1.00 51.67 50 ASN CU O 1
ATOM 7478 N N . CYS C 1 51 ? 114.654 163.343 115.039 1.00 50.13 51 CYS CU N 1
ATOM 7479 C CA . CYS C 1 51 ? 114.255 164.140 116.189 1.00 50.13 51 CYS CU CA 1
ATOM 7480 C C . CYS C 1 51 ? 113.994 163.305 117.435 1.00 50.13 51 CYS CU C 1
ATOM 7481 O O . CYS C 1 51 ? 113.406 163.815 118.392 1.00 50.13 51 CYS CU O 1
ATOM 7484 N N . LEU C 1 52 ? 114.409 162.043 117.450 1.00 47.62 52 LEU CU N 1
ATOM 7485 C CA . LEU C 1 52 ? 114.196 161.163 118.591 1.00 47.62 52 LEU CU CA 1
ATOM 7486 C C . LEU C 1 52 ? 115.534 160.800 119.218 1.00 47.62 52 LEU CU C 1
ATOM 7487 O O . LEU C 1 52 ? 116.481 160.444 118.509 1.00 47.62 52 LEU CU O 1
ATOM 7492 N N . ALA C 1 53 ? 115.609 160.894 120.543 1.00 44.52 53 ALA CU N 1
ATOM 7493 C CA . ALA C 1 53 ? 116.791 160.485 121.289 1.00 44.52 53 ALA CU CA 1
ATOM 7494 C C . ALA C 1 53 ? 116.347 159.619 122.455 1.00 44.52 53 ALA CU C 1
ATOM 7495 O O . ALA C 1 53 ? 115.361 159.937 123.122 1.00 44.52 53 ALA CU O 1
ATOM 7497 N N . VAL C 1 54 ? 117.060 158.522 122.692 1.00 44.15 54 VAL CU N 1
ATOM 7498 C CA . VAL C 1 54 ? 116.701 157.562 123.729 1.00 44.15 54 VAL CU CA 1
ATOM 7499 C C . VAL C 1 54 ? 117.880 157.402 124.677 1.00 44.15 54 VAL CU C 1
ATOM 7500 O O . VAL C 1 54 ? 119.004 157.131 124.240 1.00 44.15 54 VAL CU O 1
ATOM 7504 N N . SER C 1 55 ? 117.623 157.576 125.967 1.00 45.79 55 SER CU N 1
ATOM 7505 C CA . SER C 1 55 ? 118.566 157.259 127.027 1.00 45.79 55 SER CU CA 1
ATOM 7506 C C . SER C 1 55 ? 117.994 156.126 127.870 1.00 45.79 55 SER CU C 1
ATOM 7507 O O . SER C 1 55 ? 116.958 155.543 127.544 1.00 45.79 55 SER CU O 1
ATOM 7510 N N . ASP C 1 56 ? 118.687 155.805 128.962 1.00 50.24 56 ASP CU N 1
ATOM 7511 C CA . ASP C 1 56 ? 118.208 154.755 129.854 1.00 50.24 56 ASP CU CA 1
ATOM 7512 C C . ASP C 1 56 ? 116.988 155.216 130.641 1.00 50.24 56 ASP CU C 1
ATOM 7513 O O . ASP C 1 56 ? 116.157 154.401 131.056 1.00 50.24 56 ASP CU O 1
ATOM 7518 N N . THR C 1 57 ? 116.862 156.526 130.859 1.00 46.92 57 THR CU N 1
ATOM 7519 C CA . THR C 1 57 ? 115.805 157.027 131.729 1.00 46.92 57 THR CU CA 1
ATOM 7520 C C . THR C 1 57 ? 114.733 157.791 130.959 1.00 46.92 57 THR CU C 1
ATOM 7521 O O . THR C 1 57 ? 113.549 157.704 131.300 1.00 46.92 57 THR CU O 1
ATOM 7525 N N . HIS C 1 58 ? 115.115 158.543 129.930 1.00 44.14 58 HIS CU N 1
ATOM 7526 C CA . HIS C 1 58 ? 114.175 159.416 129.242 1.00 44.14 58 HIS CU CA 1
ATOM 7527 C C . HIS C 1 58 ? 114.196 159.156 127.744 1.00 44.14 58 HIS CU C 1
ATOM 7528 O O . HIS C 1 58 ? 115.171 158.649 127.187 1.00 44.14 58 HIS CU O 1
ATOM 7535 N N . ILE C 1 59 ? 113.088 159.518 127.105 1.00 43.77 59 ILE CU N 1
ATOM 7536 C CA . ILE C 1 59 ? 112.978 159.596 125.655 1.00 43.77 59 ILE CU CA 1
ATOM 7537 C C . ILE C 1 59 ? 112.641 161.036 125.297 1.00 43.77 59 ILE CU C 1
ATOM 7538 O O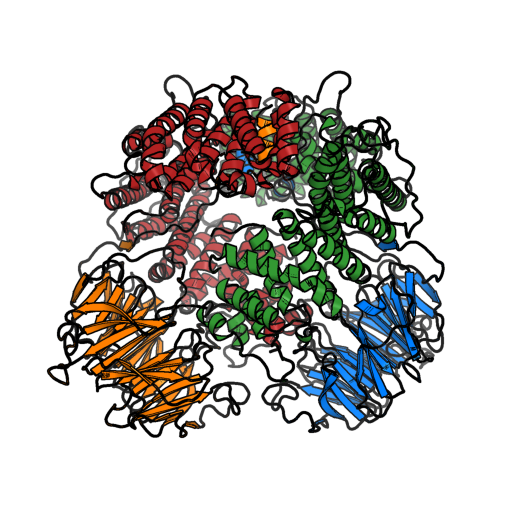 . ILE C 1 59 ? 111.647 161.588 125.785 1.00 43.77 59 ILE CU O 1
ATOM 7543 N N . PHE C 1 60 ? 113.473 161.646 124.461 1.00 44.38 60 PHE CU N 1
ATOM 7544 C CA . PHE C 1 60 ? 113.300 163.024 124.028 1.00 44.38 60 PHE CU CA 1
ATOM 7545 C C . PHE C 1 60 ? 112.806 163.020 122.592 1.00 44.38 60 PHE CU C 1
ATOM 7546 O O . PHE C 1 60 ? 113.391 162.351 121.734 1.00 44.38 60 PHE CU O 1
ATOM 7554 N N . ALA C 1 61 ? 111.731 163.758 122.332 1.00 49.31 61 ALA CU N 1
ATOM 7555 C CA . ALA C 1 61 ? 111.096 163.749 121.026 1.00 49.31 61 ALA CU CA 1
ATOM 7556 C C . ALA C 1 61 ? 110.871 165.171 120.540 1.00 49.31 61 ALA CU C 1
ATOM 7557 O O . ALA C 1 61 ? 110.258 165.985 121.235 1.00 49.31 61 ALA CU O 1
ATOM 7559 N N . GLY C 1 62 ? 111.360 165.463 119.339 1.00 52.26 62 GLY CU N 1
ATOM 7560 C CA . GLY C 1 62 ? 111.104 166.729 118.677 1.00 52.26 62 GLY CU CA 1
ATOM 7561 C C . GLY C 1 62 ? 109.799 166.641 117.904 1.00 52.26 62 GLY CU C 1
ATOM 7562 O O . GLY C 1 62 ? 109.520 165.631 117.258 1.00 52.26 62 GLY CU O 1
ATOM 7563 N N . GLN C 1 63 ? 109.006 167.703 117.991 1.00 56.31 63 GLN CU N 1
ATOM 7564 C CA . GLN C 1 63 ? 107.675 167.692 117.403 1.00 56.31 63 GLN CU CA 1
ATOM 7565 C C . GLN C 1 63 ? 107.653 168.359 116.037 1.00 56.31 63 GLN CU C 1
ATOM 7566 O O . GLN C 1 63 ? 108.401 169.304 115.772 1.00 56.31 63 GLN CU O 1
ATOM 7572 N N . HIS C 1 64 ? 106.782 167.848 115.171 1.00 64.44 64 HIS CU N 1
ATOM 7573 C CA . HIS C 1 64 ? 106.735 168.273 113.781 1.00 64.44 64 HIS CU CA 1
ATOM 7574 C C . HIS C 1 64 ? 106.149 169.675 113.669 1.00 64.44 64 HIS CU C 1
ATOM 7575 O O . HIS C 1 64 ? 105.037 169.929 114.143 1.00 64.44 64 HIS CU O 1
ATOM 7582 N N . GLU C 1 65 ? 106.909 170.576 113.032 1.00 67.34 65 GLU CU N 1
ATOM 7583 C CA . GLU C 1 65 ? 106.537 171.982 112.833 1.00 67.34 65 GLU CU CA 1
ATOM 7584 C C . GLU C 1 65 ? 106.216 172.681 114.151 1.00 67.34 65 GLU CU C 1
ATOM 7585 O O . GLU C 1 65 ? 105.284 173.485 114.229 1.00 67.34 65 GLU CU O 1
ATOM 7591 N N . LYS C 1 66 ? 106.988 172.385 115.194 1.00 62.48 66 LYS CU N 1
ATOM 7592 C CA . LYS C 1 66 ? 106.669 172.828 116.540 1.00 62.48 66 LYS CU CA 1
ATOM 7593 C C . LYS C 1 66 ? 107.948 172.819 117.365 1.00 62.48 66 LYS CU C 1
ATOM 7594 O O . LYS C 1 66 ? 108.741 171.878 117.295 1.00 62.48 66 LYS CU O 1
ATOM 7600 N N . ALA C 1 67 ? 108.149 173.888 118.140 1.00 60.40 67 ALA CU N 1
ATOM 7601 C CA . ALA C 1 67 ? 109.453 174.123 118.756 1.00 60.40 67 ALA CU CA 1
ATOM 7602 C C . ALA C 1 67 ? 109.603 173.378 120.076 1.00 60.40 67 ALA CU C 1
ATOM 7603 O O . ALA C 1 67 ? 110.651 173.464 120.727 1.00 60.40 67 ALA CU O 1
ATOM 7605 N N . TYR C 1 68 ? 108.571 172.654 120.495 1.00 58.51 68 TYR CU N 1
ATOM 7606 C CA . TYR C 1 68 ? 108.611 171.974 121.783 1.00 58.51 68 TYR CU CA 1
ATOM 7607 C C . TYR C 1 68 ? 109.286 170.613 121.670 1.00 58.51 68 TYR CU C 1
ATOM 7608 O O . TYR C 1 68 ? 109.279 169.979 120.613 1.00 58.51 68 TYR CU O 1
ATOM 7617 N N . VAL C 1 69 ? 109.874 170.173 122.779 1.00 51.96 69 VAL CU N 1
ATOM 7618 C CA . VAL C 1 69 ? 110.405 168.826 122.938 1.00 51.96 69 VAL CU CA 1
ATOM 7619 C C . VAL C 1 69 ? 109.556 168.119 123.982 1.00 51.96 69 VAL CU C 1
ATOM 7620 O O . VAL C 1 69 ? 109.418 168.606 125.108 1.00 51.96 69 VAL CU O 1
ATOM 7624 N N . HIS C 1 70 ? 108.982 166.983 123.613 1.00 51.54 70 HIS CU N 1
ATOM 7625 C CA . HIS C 1 70 ? 108.250 166.156 124.559 1.00 51.54 70 HIS CU CA 1
ATOM 7626 C C . HIS C 1 70 ? 109.225 165.186 125.209 1.00 51.54 70 HIS CU C 1
ATOM 7627 O O . HIS C 1 70 ? 109.911 164.428 124.514 1.00 51.54 70 HIS CU O 1
ATOM 7634 N N . VAL C 1 71 ? 109.299 165.222 126.534 1.00 48.35 71 VAL CU N 1
ATOM 7635 C CA . VAL C 1 71 ? 110.198 164.366 127.293 1.00 48.35 71 VAL CU CA 1
ATOM 7636 C C . VAL C 1 71 ? 109.353 163.357 128.051 1.00 48.35 71 VAL CU C 1
ATOM 7637 O O . VAL C 1 71 ? 108.499 163.741 128.860 1.00 48.35 71 VAL CU O 1
ATOM 7641 N N . TYR C 1 72 ? 109.593 162.074 127.784 1.00 47.55 72 TYR CU N 1
ATOM 7642 C CA . TYR C 1 72 ? 108.865 160.969 128.388 1.00 47.55 72 TYR CU CA 1
ATOM 7643 C C . TYR C 1 72 ? 109.803 160.202 129.305 1.00 47.55 72 TYR CU C 1
ATOM 7644 O O . TYR C 1 72 ? 110.988 160.048 129.000 1.00 47.55 72 TYR CU O 1
ATOM 7653 N N . SER C 1 73 ? 109.277 159.716 130.422 1.00 47.92 73 SER CU N 1
ATOM 7654 C CA . SER C 1 73 ? 110.075 158.967 131.383 1.00 47.92 73 SER CU CA 1
ATOM 7655 C C . SER C 1 73 ? 109.926 157.476 131.109 1.00 47.92 73 SER CU C 1
ATOM 7656 O O . SER C 1 73 ? 108.808 156.953 131.089 1.00 47.92 73 SER CU O 1
ATOM 7659 N N . ARG C 1 74 ? 111.053 156.795 130.889 1.00 48.43 74 ARG CU N 1
ATOM 7660 C CA . ARG C 1 74 ? 111.009 155.350 130.693 1.00 48.43 74 ARG CU CA 1
ATOM 7661 C C . ARG C 1 74 ? 110.789 154.624 132.013 1.00 48.43 74 ARG CU C 1
ATOM 7662 O O . ARG C 1 74 ? 110.264 153.504 132.034 1.00 48.43 74 ARG CU O 1
ATOM 7670 N N . LEU C 1 75 ? 111.191 155.240 133.123 1.00 48.88 75 LEU CU N 1
ATOM 7671 C CA . LEU C 1 75 ? 111.016 154.641 134.440 1.00 48.88 75 LEU CU CA 1
ATOM 7672 C C . LEU C 1 75 ? 109.552 154.661 134.858 1.00 48.88 75 LEU CU C 1
ATOM 7673 O O . LEU C 1 75 ? 108.973 153.613 135.162 1.00 48.88 75 LEU CU O 1
ATOM 7678 N N . ARG C 1 76 ? 108.946 155.849 134.875 1.00 49.98 76 ARG CU N 1
ATOM 7679 C CA . ARG C 1 76 ? 107.557 155.964 135.307 1.00 49.98 76 ARG CU CA 1
ATOM 7680 C C . ARG C 1 76 ? 106.595 155.478 134.230 1.00 49.98 76 ARG CU C 1
ATOM 7681 O O . ARG C 1 76 ? 105.525 154.942 134.540 1.00 49.98 76 ARG CU O 1
ATOM 7689 N N . GLY C 1 77 ? 106.951 155.658 132.964 1.00 49.20 77 GLY CU N 1
ATOM 7690 C CA . GLY C 1 77 ? 106.113 155.227 131.868 1.00 49.20 77 GLY CU CA 1
ATOM 7691 C C . GLY C 1 77 ? 105.139 156.256 131.340 1.00 49.20 77 GLY CU C 1
ATOM 7692 O O . GLY C 1 77 ? 104.217 155.884 130.607 1.00 49.20 77 GLY CU O 1
ATOM 7693 N N . ASN C 1 78 ? 105.309 157.528 131.687 1.00 48.91 78 ASN CU N 1
ATOM 7694 C CA . ASN C 1 78 ? 104.417 158.588 131.247 1.00 48.91 78 ASN CU CA 1
ATOM 7695 C C . ASN C 1 78 ? 105.227 159.735 130.659 1.00 48.91 78 ASN CU C 1
ATOM 7696 O O . ASN C 1 78 ? 106.454 159.671 130.564 1.00 48.91 78 ASN CU O 1
ATOM 7701 N N . GLN C 1 79 ? 104.521 160.791 130.260 1.00 50.29 79 GLN CU N 1
ATOM 7702 C CA . GLN C 1 79 ? 105.168 161.986 129.729 1.00 50.29 79 GLN CU CA 1
ATOM 7703 C C . GLN C 1 79 ? 105.661 162.843 130.885 1.00 50.29 79 GLN CU C 1
ATOM 7704 O O . GLN C 1 79 ? 104.902 163.146 131.811 1.00 50.29 79 GLN CU O 1
ATOM 7710 N N . GLU C 1 80 ? 106.933 163.237 130.833 1.00 50.21 80 GLU CU N 1
ATOM 7711 C CA . GLU C 1 80 ? 107.495 164.034 131.916 1.00 50.21 80 GLU CU CA 1
ATOM 7712 C C . GLU C 1 80 ? 107.280 165.524 131.688 1.00 50.21 80 GLU CU C 1
ATOM 7713 O O . GLU C 1 80 ? 106.760 166.222 132.566 1.00 50.21 80 GLU CU O 1
ATOM 7719 N N . ALA C 1 81 ? 107.671 166.036 130.523 1.00 51.78 81 ALA CU N 1
ATOM 7720 C CA . ALA C 1 81 ? 107.754 167.485 130.373 1.00 51.78 81 ALA CU CA 1
ATOM 7721 C C . ALA C 1 81 ? 107.439 167.902 128.940 1.00 51.78 81 ALA CU C 1
ATOM 7722 O O . ALA C 1 81 ? 107.614 167.138 127.986 1.00 51.78 81 ALA CU O 1
ATOM 7724 N N . PHE C 1 82 ? 106.989 169.170 128.810 1.00 55.93 82 PHE CU N 1
ATOM 7725 C CA . PHE C 1 82 ? 106.753 169.865 127.546 1.00 55.93 82 PHE CU CA 1
ATOM 7726 C C . PHE C 1 82 ? 107.768 171.012 127.474 1.00 55.93 82 PHE CU C 1
ATOM 7727 O O . PHE C 1 82 ? 107.484 172.150 127.843 1.00 55.93 82 PHE CU O 1
ATOM 7735 N N . VAL C 1 83 ? 108.976 170.719 126.993 1.00 54.28 83 VAL CU N 1
ATOM 7736 C CA . VAL C 1 83 ? 110.036 171.717 126.970 1.00 54.28 83 VAL CU CA 1
ATOM 7737 C C . VAL C 1 83 ? 109.811 172.685 125.816 1.00 54.28 83 VAL CU C 1
ATOM 7738 O O . VAL C 1 83 ? 109.488 172.279 124.694 1.00 54.28 83 VAL CU O 1
ATOM 7742 N N . ALA C 1 84 ? 109.971 173.976 126.088 1.00 57.55 84 ALA CU N 1
ATOM 7743 C CA . ALA C 1 84 ? 109.854 175.011 125.074 1.00 57.55 84 ALA CU CA 1
ATOM 7744 C C . ALA C 1 84 ? 111.235 175.546 124.725 1.00 57.55 84 ALA CU C 1
ATOM 7745 O O . ALA C 1 84 ? 111.990 175.968 125.606 1.00 57.55 84 ALA CU O 1
ATOM 7747 N N . LEU C 1 85 ? 111.560 175.524 123.434 1.00 59.84 85 LEU CU N 1
ATOM 7748 C CA . LEU C 1 85 ? 112.821 176.031 122.927 1.00 59.84 85 LEU CU CA 1
ATOM 7749 C C . LEU C 1 85 ? 112.577 177.273 122.075 1.00 59.84 85 LEU CU C 1
ATOM 7750 O O . LEU C 1 85 ? 111.467 177.453 121.563 1.00 59.84 85 LEU CU O 1
ATOM 7755 N N . PRO C 1 86 ? 113.578 178.174 121.946 1.00 61.66 86 PRO CU N 1
ATOM 7756 C CA . PRO C 1 86 ? 113.368 179.432 121.209 1.00 61.66 86 PRO CU CA 1
ATOM 7757 C C . PRO C 1 86 ? 112.928 179.290 119.758 1.00 61.66 86 PRO CU C 1
ATOM 7758 O O . PRO C 1 86 ? 112.117 180.089 119.281 1.00 61.66 86 PRO CU O 1
ATOM 7762 N N . GLU C 1 87 ? 113.445 178.292 119.043 1.00 64.03 87 GLU CU N 1
ATOM 7763 C CA . GLU C 1 87 ? 113.203 178.167 117.613 1.00 64.03 87 GLU CU CA 1
ATOM 7764 C C . GLU C 1 87 ? 112.743 176.758 117.269 1.00 64.03 87 GLU CU C 1
ATOM 7765 O O . GLU C 1 87 ? 112.901 175.824 118.059 1.00 64.03 87 GLU CU O 1
ATOM 7771 N N . ARG C 1 88 ? 112.161 176.625 116.076 1.00 62.69 88 ARG CU N 1
ATOM 7772 C CA . ARG C 1 88 ? 111.670 175.339 115.597 1.00 62.69 88 ARG CU CA 1
ATOM 7773 C C . ARG C 1 88 ? 112.833 174.390 115.341 1.00 62.69 88 ARG CU C 1
ATOM 7774 O O . ARG C 1 88 ? 113.931 174.811 114.979 1.00 62.69 88 ARG CU O 1
ATOM 7782 N N . ILE C 1 89 ? 112.579 173.095 115.502 1.00 59.18 89 ILE CU N 1
ATOM 7783 C CA . ILE C 1 89 ? 113.629 172.083 115.572 1.00 59.18 89 ILE CU CA 1
ATOM 7784 C C . ILE C 1 89 ? 113.583 171.232 114.311 1.00 59.18 89 ILE CU C 1
ATOM 7785 O O . ILE C 1 89 ? 112.517 170.734 113.927 1.00 59.18 89 ILE CU O 1
ATOM 7790 N N . ARG C 1 90 ? 114.740 171.066 113.667 1.00 60.26 90 ARG CU N 1
ATOM 7791 C CA . ARG C 1 90 ? 114.848 170.136 112.548 1.00 60.26 90 ARG CU CA 1
ATOM 7792 C C . ARG C 1 90 ? 115.431 168.801 112.992 1.00 60.26 90 ARG CU C 1
ATOM 7793 O O . ARG C 1 90 ? 115.054 167.747 112.468 1.00 60.26 90 ARG CU O 1
ATOM 7801 N N . CYS C 1 91 ? 116.355 168.826 113.949 1.00 55.20 91 CYS CU N 1
ATOM 7802 C CA . CYS C 1 91 ? 117.019 167.624 114.424 1.00 55.20 91 CYS CU CA 1
ATOM 7803 C C . CYS C 1 91 ? 117.558 167.839 115.830 1.00 55.20 91 CYS CU C 1
ATOM 7804 O O . CYS C 1 91 ? 117.911 168.956 116.218 1.00 55.20 91 CYS CU O 1
ATOM 7807 N N . LEU C 1 92 ? 117.619 166.748 116.588 1.00 50.23 92 LEU CU N 1
ATOM 7808 C CA . LEU C 1 92 ? 118.159 166.758 117.937 1.00 50.23 92 LEU CU CA 1
ATOM 7809 C C . LEU C 1 92 ? 118.747 165.390 118.238 1.00 50.23 92 LEU CU C 1
ATOM 7810 O O . LEU C 1 92 ? 118.195 164.367 117.825 1.00 50.23 92 LEU CU O 1
ATOM 7815 N N . ILE C 1 93 ? 119.875 165.376 118.947 1.00 47.83 93 ILE CU N 1
ATOM 7816 C CA . ILE C 1 93 ? 120.450 164.136 119.456 1.00 47.83 93 ILE CU CA 1
ATOM 7817 C C . ILE C 1 93 ? 120.859 164.345 120.905 1.00 47.83 93 ILE CU C 1
ATOM 7818 O O . ILE C 1 93 ? 120.741 165.439 121.457 1.00 47.83 93 ILE CU O 1
ATOM 7823 N N . LEU C 1 94 ? 121.348 163.273 121.517 1.00 46.31 94 LEU CU N 1
ATOM 7824 C CA . LEU C 1 94 ? 121.706 163.264 122.928 1.00 46.31 94 LEU CU CA 1
ATOM 7825 C C . LEU C 1 94 ? 123.109 162.698 123.078 1.00 46.31 94 LEU CU C 1
ATOM 7826 O O . LEU C 1 94 ? 123.365 161.558 122.679 1.00 46.31 94 LEU CU O 1
ATOM 7831 N N . ILE C 1 95 ? 124.013 163.492 123.644 1.00 49.19 95 ILE CU N 1
ATOM 7832 C CA . ILE C 1 95 ? 125.352 163.037 124.001 1.00 49.19 95 ILE CU CA 1
ATOM 7833 C C . ILE C 1 95 ? 125.527 163.201 125.508 1.00 49.19 95 ILE CU C 1
ATOM 7834 O O . ILE C 1 95 ? 125.425 164.313 126.043 1.00 49.19 95 ILE CU O 1
ATOM 7839 N N . GLY C 1 96 ? 125.764 162.084 126.192 1.00 49.03 96 GLY CU N 1
ATOM 7840 C CA . GLY C 1 96 ? 125.821 162.070 127.640 1.00 49.03 96 GLY CU CA 1
ATOM 7841 C C . GLY C 1 96 ? 124.526 162.532 128.274 1.00 49.03 96 GLY CU C 1
ATOM 7842 O O . GLY C 1 96 ? 123.496 161.859 128.175 1.00 49.03 96 GLY CU O 1
ATOM 7843 N N . ASP C 1 97 ? 124.570 163.693 128.920 1.00 51.00 97 ASP CU N 1
ATOM 7844 C CA . ASP C 1 97 ? 123.388 164.337 129.469 1.00 51.00 97 ASP CU CA 1
ATOM 7845 C C . ASP C 1 97 ? 123.088 165.670 128.800 1.00 51.00 97 ASP CU C 1
ATOM 7846 O O . ASP C 1 97 ? 122.534 166.562 129.447 1.00 51.00 97 ASP CU O 1
ATOM 7851 N N . ILE C 1 98 ? 123.457 165.833 127.532 1.00 47.83 98 ILE CU N 1
ATOM 7852 C CA . ILE C 1 98 ? 123.281 167.081 126.798 1.00 47.83 98 ILE CU CA 1
ATOM 7853 C C . ILE C 1 98 ? 122.479 166.795 125.538 1.00 47.83 98 ILE CU C 1
ATOM 7854 O O . ILE C 1 98 ? 122.847 165.920 124.745 1.00 47.83 98 ILE CU O 1
ATOM 7859 N N . LEU C 1 99 ? 121.394 167.537 125.347 1.00 47.45 99 LEU CU N 1
ATOM 7860 C CA . LEU C 1 99 ? 120.604 167.474 124.126 1.00 47.45 99 LEU CU CA 1
ATOM 7861 C C . LEU C 1 99 ? 121.101 168.551 123.172 1.00 47.45 99 LEU CU C 1
ATOM 7862 O O . LEU C 1 99 ? 121.030 169.744 123.484 1.00 47.45 99 LEU CU O 1
ATOM 7867 N N . VAL C 1 100 ? 121.603 168.130 122.018 1.00 49.65 100 VAL CU N 1
ATOM 7868 C CA . VAL C 1 100 ? 122.138 169.034 121.010 1.00 49.65 100 VAL CU CA 1
ATOM 7869 C C . VAL C 1 100 ? 121.085 169.196 119.924 1.00 49.65 100 VAL CU C 1
ATOM 7870 O O . VAL C 1 100 ? 120.624 168.201 119.346 1.00 49.65 100 VAL CU O 1
ATOM 7874 N N . VAL C 1 101 ? 120.700 170.443 119.649 1.00 51.72 101 VAL CU N 1
ATOM 7875 C CA . VAL C 1 101 ? 119.519 170.758 118.854 1.00 51.72 101 VAL CU CA 1
ATOM 7876 C C . VAL C 1 101 ? 119.913 171.714 117.734 1.00 51.72 101 VAL CU C 1
ATOM 7877 O O . VAL C 1 101 ? 120.527 172.759 117.990 1.00 51.72 101 VAL CU O 1
ATOM 7881 N N . GLY C 1 102 ? 119.561 171.354 116.490 1.00 56.39 102 GLY CU N 1
ATOM 7882 C CA . GLY C 1 102 ? 119.676 172.249 115.361 1.00 56.39 102 GLY CU CA 1
ATOM 7883 C C . GLY C 1 102 ? 118.320 172.799 114.953 1.00 56.39 102 GLY CU C 1
ATOM 7884 O O . GLY C 1 102 ? 117.291 172.164 115.159 1.00 56.39 102 GLY CU O 1
ATOM 7885 N N . THR C 1 103 ? 118.323 173.994 114.361 1.00 60.54 103 THR CU N 1
ATOM 7886 C CA . THR C 1 103 ? 117.084 174.718 114.106 1.00 60.54 103 THR CU CA 1
ATOM 7887 C C . THR C 1 103 ? 116.933 175.083 112.638 1.00 60.54 103 THR CU C 1
ATOM 7888 O O . THR C 1 103 ? 117.818 174.848 111.814 1.00 60.54 103 THR CU O 1
ATOM 7892 N N . THR C 1 104 ? 115.770 175.669 112.333 1.00 62.26 104 THR CU N 1
ATOM 7893 C CA . THR C 1 104 ? 115.511 176.186 110.994 1.00 62.26 104 THR CU CA 1
ATOM 7894 C C . THR C 1 104 ? 116.270 177.484 110.749 1.00 62.26 104 THR CU C 1
ATOM 7895 O O . THR C 1 104 ? 116.593 177.817 109.603 1.00 62.26 104 THR CU O 1
ATOM 7899 N N . GLU C 1 105 ? 116.569 178.228 111.816 1.00 64.20 105 GLU CU N 1
ATOM 7900 C CA . GLU C 1 105 ? 117.305 179.479 111.661 1.00 64.20 105 GLU CU CA 1
ATOM 7901 C C . GLU C 1 105 ? 118.789 179.237 111.417 1.00 64.20 105 GLU CU C 1
ATOM 7902 O O . GLU C 1 105 ? 119.521 180.174 111.080 1.00 64.20 105 GLU CU O 1
ATOM 7908 N N . GLY C 1 106 ? 119.248 178.002 111.580 1.00 62.08 106 GLY CU N 1
ATOM 7909 C CA . GLY C 1 106 ? 120.647 177.675 111.427 1.00 62.08 106 GLY CU CA 1
ATOM 7910 C C . GLY C 1 106 ? 121.450 177.721 112.702 1.00 62.08 106 GLY CU C 1
ATOM 7911 O O . GLY C 1 106 ? 122.658 177.458 112.663 1.00 62.08 106 GLY CU O 1
ATOM 7912 N N . ARG C 1 107 ? 120.825 178.054 113.824 1.00 62.40 107 ARG CU N 1
ATOM 7913 C CA . ARG C 1 107 ? 121.527 178.079 115.091 1.00 62.40 107 ARG CU CA 1
ATOM 7914 C C . ARG C 1 107 ? 121.690 176.672 115.643 1.00 62.40 107 ARG CU C 1
ATOM 7915 O O . ARG C 1 107 ? 121.002 175.728 115.248 1.00 62.40 107 ARG CU O 1
ATOM 7923 N N . LEU C 1 108 ? 122.633 176.545 116.564 1.00 55.67 108 LEU CU N 1
ATOM 7924 C CA . LEU C 1 108 ? 122.877 175.320 117.304 1.00 55.67 108 LEU CU CA 1
ATOM 7925 C C . LEU C 1 108 ? 122.757 175.636 118.782 1.00 55.67 108 LEU CU C 1
ATOM 7926 O O . LEU C 1 108 ? 123.372 176.595 119.255 1.00 55.67 108 LEU CU O 1
ATOM 7931 N N . MET C 1 109 ? 121.976 174.849 119.518 1.00 55.17 109 MET CU N 1
ATOM 7932 C CA . MET C 1 109 ? 122.013 174.985 120.966 1.00 55.17 109 MET CU CA 1
ATOM 7933 C C . MET C 1 109 ? 122.331 173.656 121.617 1.00 55.17 109 MET CU C 1
ATOM 7934 O O . MET C 1 109 ? 122.075 172.585 121.058 1.00 55.17 109 MET CU O 1
ATOM 7939 N N . LEU C 1 110 ? 122.906 173.757 122.803 1.00 53.02 110 LEU CU N 1
ATOM 7940 C CA . LEU C 1 110 ? 123.143 172.627 123.678 1.00 53.02 110 LEU CU CA 1
ATOM 7941 C C . LEU C 1 110 ? 122.370 172.876 124.960 1.00 53.02 110 LEU CU C 1
ATOM 7942 O O . LEU C 1 110 ? 122.617 173.868 125.654 1.00 53.02 110 LEU CU O 1
ATOM 7947 N N . TRP C 1 111 ? 121.416 172.005 125.253 1.00 49.87 111 TRP CU N 1
ATOM 7948 C CA . TRP C 1 111 ? 120.652 172.072 126.484 1.00 49.87 111 TRP CU CA 1
ATOM 7949 C C . TRP C 1 111 ? 121.142 170.979 127.419 1.00 49.87 111 TRP CU C 1
ATOM 7950 O O . TRP C 1 111 ? 121.033 169.789 127.113 1.00 49.87 111 TRP CU O 1
ATOM 7961 N N . GLU C 1 112 ? 121.690 171.389 128.553 1.00 51.23 112 GLU CU N 1
ATOM 7962 C CA . GLU C 1 112 ? 122.160 170.458 129.564 1.00 51.23 112 GLU CU CA 1
ATOM 7963 C C . GLU C 1 112 ? 120.959 170.007 130.381 1.00 51.23 112 GLU CU C 1
ATOM 7964 O O . GLU C 1 112 ? 120.253 170.837 130.964 1.00 51.23 112 GLU CU O 1
ATOM 7970 N N . ILE C 1 113 ? 120.725 168.693 130.398 1.00 50.73 113 ILE CU N 1
ATOM 7971 C CA . ILE C 1 113 ? 119.534 168.126 131.020 1.00 50.73 113 ILE CU CA 1
ATOM 7972 C C . ILE C 1 113 ? 119.546 168.368 132.523 1.00 50.73 113 ILE CU C 1
ATOM 7973 O O . ILE C 1 113 ? 118.503 168.651 133.127 1.00 50.73 113 ILE CU O 1
ATOM 7978 N N . CYS C 1 114 ? 120.724 168.315 133.142 1.00 51.99 114 CYS CU N 1
ATOM 7979 C CA . CYS C 1 114 ? 120.812 168.382 134.594 1.00 51.99 114 CYS CU CA 1
ATOM 7980 C C . CYS C 1 114 ? 120.941 169.813 135.105 1.00 51.99 114 CYS CU C 1
ATOM 7981 O O . CYS C 1 114 ? 120.420 170.134 136.178 1.00 51.99 114 CYS CU O 1
ATOM 7984 N N . THR C 1 115 ? 121.627 170.684 134.370 1.00 50.89 115 THR CU N 1
ATOM 7985 C CA . THR C 1 115 ? 121.915 172.023 134.868 1.00 50.89 115 THR CU CA 1
ATOM 7986 C C . THR C 1 115 ? 120.975 173.091 134.326 1.00 50.89 115 THR CU C 1
ATOM 7987 O O . THR C 1 115 ? 120.914 174.184 134.896 1.00 50.89 115 THR CU O 1
ATOM 7991 N N . GLY C 1 116 ? 120.248 172.813 133.248 1.00 52.05 116 GLY CU N 1
ATOM 7992 C CA . GLY C 1 116 ? 119.319 173.775 132.698 1.00 52.05 116 GLY CU CA 1
ATOM 7993 C C . GLY C 1 116 ? 119.929 174.869 131.852 1.00 52.05 116 GLY CU C 1
ATOM 7994 O O . GLY C 1 116 ? 119.211 175.803 131.478 1.00 52.05 116 GLY CU O 1
ATOM 7995 N N . ARG C 1 117 ? 121.222 174.805 131.547 1.00 52.37 117 ARG CU N 1
ATOM 7996 C CA . ARG C 1 117 ? 121.819 175.781 130.647 1.00 52.37 117 ARG CU CA 1
ATOM 7997 C C . ARG C 1 117 ? 121.342 175.559 129.221 1.00 52.37 117 ARG CU C 1
ATOM 7998 O O . ARG C 1 117 ? 121.092 174.427 128.801 1.00 52.37 117 ARG CU O 1
ATOM 8006 N N . LEU C 1 118 ? 121.220 176.651 128.474 1.00 54.56 118 LEU CU N 1
ATOM 8007 C CA . LEU C 1 118 ? 120.916 176.595 127.052 1.00 54.56 118 LEU CU CA 1
ATOM 8008 C C . LEU C 1 118 ? 121.967 177.412 126.321 1.00 54.56 118 LEU CU C 1
ATOM 8009 O O . LEU C 1 118 ? 121.817 178.629 126.174 1.00 54.56 118 LEU CU O 1
ATOM 8014 N N . VAL C 1 119 ? 123.025 176.749 125.869 1.00 54.44 119 VAL CU N 1
ATOM 8015 C CA . VAL C 1 119 ? 124.120 177.404 125.167 1.00 54.44 119 VAL CU CA 1
ATOM 8016 C C . VAL C 1 119 ? 123.717 177.549 123.710 1.00 54.44 119 VAL CU C 1
ATOM 8017 O O . VAL C 1 119 ? 123.591 176.550 122.995 1.00 54.44 119 VAL CU O 1
ATOM 8021 N N . SER C 1 120 ? 123.515 178.787 123.267 1.00 57.06 120 SER CU N 1
ATOM 8022 C CA . SER C 1 120 ? 123.067 179.074 121.913 1.00 57.06 120 SER CU CA 1
ATOM 8023 C C . SER C 1 120 ? 124.194 179.733 121.134 1.00 57.06 120 SER CU C 1
ATOM 8024 O O . SER C 1 120 ? 124.681 180.800 121.520 1.00 57.06 120 SER CU O 1
ATOM 8027 N N . THR C 1 121 ? 124.597 179.101 120.045 1.00 58.73 121 THR CU N 1
ATOM 8028 C CA . THR C 1 121 ? 125.626 179.613 119.158 1.00 58.73 121 THR CU CA 1
ATOM 8029 C C . THR C 1 121 ? 125.040 180.648 118.208 1.00 58.73 121 THR CU C 1
ATOM 8030 O O . THR C 1 121 ? 123.828 180.674 117.975 1.00 58.73 121 THR CU O 1
ATOM 8034 N N . PRO C 1 122 ? 125.867 181.536 117.659 1.00 62.09 122 PRO CU N 1
ATOM 8035 C CA . PRO C 1 122 ? 125.402 182.370 116.548 1.00 62.09 122 PRO CU CA 1
ATOM 8036 C C . PRO C 1 122 ? 125.110 181.523 115.320 1.00 62.09 122 PRO CU C 1
ATOM 8037 O O . PRO C 1 122 ? 125.651 180.428 115.147 1.00 62.09 122 PRO CU O 1
ATOM 8041 N N . ALA C 1 123 ? 124.233 182.042 114.464 1.00 62.79 123 ALA CU N 1
ATOM 8042 C CA . ALA C 1 123 ? 123.793 181.293 113.296 1.00 62.79 123 ALA CU CA 1
ATOM 8043 C C . ALA C 1 123 ? 124.899 181.224 112.252 1.00 62.79 123 ALA CU C 1
ATOM 8044 O O . ALA C 1 123 ? 124.930 182.028 111.315 1.00 62.79 123 ALA CU O 1
ATOM 8046 N N . ARG C 1 124 ? 125.819 180.270 112.417 1.00 63.71 124 ARG CU N 1
ATOM 8047 C CA . ARG C 1 124 ? 126.897 180.111 111.448 1.00 63.71 124 ARG CU CA 1
ATOM 8048 C C . ARG C 1 124 ? 126.381 179.512 110.147 1.00 63.71 124 ARG CU C 1
ATOM 8049 O O . ARG C 1 124 ? 126.803 179.915 109.058 1.00 63.71 124 ARG CU O 1
ATOM 8057 N N . HIS C 1 125 ? 125.473 178.546 110.241 1.00 58.79 125 HIS CU N 1
ATOM 8058 C CA . HIS C 1 125 ? 124.827 178.014 109.051 1.00 58.79 125 HIS CU CA 1
ATOM 8059 C C . HIS C 1 125 ? 123.813 179.016 108.515 1.00 58.79 125 HIS CU C 1
ATOM 8060 O O . HIS C 1 125 ? 123.050 179.619 109.275 1.00 58.79 125 HIS CU O 1
ATOM 8067 N N . VAL C 1 126 ? 123.821 179.202 107.195 1.00 63.42 126 VAL CU N 1
ATOM 8068 C CA . VAL C 1 126 ? 122.889 180.134 106.571 1.00 63.42 126 VAL CU CA 1
ATOM 8069 C C . VAL C 1 126 ? 121.461 179.601 106.622 1.00 63.42 126 VAL CU C 1
ATOM 8070 O O . VAL C 1 126 ? 120.520 180.363 106.873 1.00 63.42 126 VAL CU O 1
ATOM 8074 N N . GLN C 1 127 ? 121.272 178.303 106.402 1.00 63.59 127 GLN CU N 1
ATOM 8075 C CA . GLN C 1 127 ? 119.953 177.692 106.427 1.00 63.59 127 GLN CU CA 1
ATOM 8076 C C . GLN C 1 127 ? 119.885 176.642 107.527 1.00 63.59 127 GLN CU C 1
ATOM 8077 O O . GLN C 1 127 ? 120.795 176.522 108.350 1.00 63.59 127 GLN CU O 1
ATOM 8083 N N . ALA C 1 128 ? 118.785 175.888 107.525 1.00 61.42 128 ALA CU N 1
ATOM 8084 C CA . ALA C 1 128 ? 118.442 174.946 108.585 1.00 61.42 128 ALA CU CA 1
ATOM 8085 C C . ALA C 1 128 ? 119.475 173.845 108.784 1.00 61.42 128 ALA CU C 1
ATOM 8086 O O . ALA C 1 128 ? 119.956 173.256 107.813 1.00 61.42 128 ALA CU O 1
ATOM 8088 N N . VAL C 1 129 ? 119.807 173.553 110.038 1.00 57.39 129 VAL CU N 1
ATOM 8089 C CA . VAL C 1 129 ? 120.693 172.445 110.376 1.00 57.39 129 VAL CU CA 1
ATOM 8090 C C . VAL C 1 129 ? 119.893 171.156 110.259 1.00 57.39 129 VAL CU C 1
ATOM 8091 O O . VAL C 1 129 ? 118.934 170.942 111.006 1.00 57.39 129 VAL CU O 1
ATOM 8095 N N . SER C 1 130 ? 120.289 170.292 109.325 1.00 57.94 130 SER CU N 1
ATOM 8096 C CA . SER C 1 130 ? 119.468 169.130 109.011 1.00 57.94 130 SER CU CA 1
ATOM 8097 C C . SER C 1 130 ? 119.879 167.902 109.815 1.00 57.94 130 SER CU C 1
ATOM 8098 O O . SER C 1 130 ? 119.023 167.107 110.217 1.00 57.94 130 SER CU O 1
ATOM 8101 N N . CYS C 1 131 ? 121.175 167.715 110.056 1.00 57.55 131 CYS CU N 1
ATOM 8102 C CA . CYS C 1 131 ? 121.648 166.546 110.783 1.00 57.55 131 CYS CU CA 1
ATOM 8103 C C . CYS C 1 131 ? 122.693 166.948 111.812 1.00 57.55 131 CYS CU C 1
ATOM 8104 O O . CYS C 1 131 ? 123.465 167.887 111.605 1.00 57.55 131 CYS CU O 1
ATOM 8107 N N . VAL C 1 132 ? 122.700 166.236 112.938 1.00 51.63 132 VAL CU N 1
ATOM 8108 C CA . VAL C 1 132 ? 123.664 166.451 114.010 1.00 51.63 132 VAL CU CA 1
ATOM 8109 C C . VAL C 1 132 ? 124.222 165.103 114.444 1.00 51.63 132 VAL CU C 1
ATOM 8110 O O . VAL C 1 132 ? 123.477 164.144 114.662 1.00 51.63 132 VAL CU O 1
ATOM 8114 N N . ALA C 1 133 ? 125.547 165.030 114.558 1.00 50.14 133 ALA CU N 1
ATOM 8115 C CA . ALA C 1 133 ? 126.211 163.870 115.130 1.00 50.14 133 ALA CU CA 1
ATOM 8116 C C . ALA C 1 133 ? 127.161 164.355 116.215 1.00 50.14 133 ALA CU C 1
ATOM 8117 O O . ALA C 1 133 ? 127.585 165.513 116.209 1.00 50.14 133 ALA CU O 1
ATOM 8119 N N . ALA C 1 134 ? 127.483 163.473 117.159 1.00 51.74 134 ALA CU N 1
ATOM 8120 C CA . ALA C 1 134 ? 128.259 163.887 118.317 1.00 51.74 134 ALA CU CA 1
ATOM 8121 C C . ALA C 1 134 ? 129.393 162.916 118.600 1.00 51.74 134 ALA CU C 1
ATOM 8122 O O . ALA C 1 134 ? 129.339 161.734 118.251 1.00 51.74 134 ALA CU O 1
ATOM 8124 N N . THR C 1 135 ? 130.415 163.451 119.245 1.00 55.36 135 THR CU N 1
ATOM 8125 C CA . THR C 1 135 ? 131.603 162.784 119.747 1.00 55.36 135 THR CU CA 1
ATOM 8126 C C . THR C 1 135 ? 131.752 163.280 121.176 1.00 55.36 135 THR CU C 1
ATOM 8127 O O . THR C 1 135 ? 131.239 164.352 121.511 1.00 55.36 135 THR CU O 1
ATOM 8131 N N . PRO C 1 136 ? 132.391 162.510 122.061 1.00 55.57 136 PRO CU N 1
ATOM 8132 C CA . PRO C 1 136 ? 132.729 163.067 123.382 1.00 55.57 136 PRO CU CA 1
ATOM 8133 C C . PRO C 1 136 ? 133.620 164.303 123.334 1.00 55.57 136 PRO CU C 1
ATOM 8134 O O . PRO C 1 136 ? 133.653 165.062 124.310 1.00 55.57 136 PRO CU O 1
ATOM 8138 N N . SER C 1 137 ? 134.343 164.534 122.235 1.00 55.22 137 SER CU N 1
ATOM 8139 C CA . SER C 1 137 ? 135.182 165.722 122.137 1.00 55.22 137 SER CU CA 1
ATOM 8140 C C . SER C 1 137 ? 134.639 166.751 121.149 1.00 55.22 137 SER CU C 1
ATOM 8141 O O . SER C 1 137 ? 134.915 167.945 121.301 1.00 55.22 137 SER CU O 1
ATOM 8144 N N . HIS C 1 138 ? 133.873 166.328 120.143 1.00 52.11 138 HIS CU N 1
ATOM 8145 C CA . HIS C 1 138 ? 133.439 167.217 119.073 1.00 52.11 138 HIS CU CA 1
ATOM 8146 C C . HIS C 1 138 ? 131.949 167.065 118.805 1.00 52.11 138 HIS CU C 1
ATOM 8147 O O . HIS C 1 138 ? 131.323 166.083 119.207 1.00 52.11 138 HIS CU O 1
ATOM 8154 N N . VAL C 1 139 ? 131.386 168.060 118.124 1.00 50.53 139 VAL CU N 1
ATOM 8155 C CA . VAL C 1 139 ? 129.999 168.036 117.664 1.00 50.53 139 VAL CU CA 1
ATOM 8156 C C . VAL C 1 139 ? 129.984 168.451 116.198 1.00 50.53 139 VAL CU C 1
ATOM 8157 O O . VAL C 1 139 ? 130.554 169.487 115.836 1.00 50.53 139 VAL CU O 1
ATOM 8161 N N . LEU C 1 140 ? 129.343 167.650 115.352 1.00 51.16 140 LEU CU N 1
ATOM 8162 C CA . LEU C 1 140 ? 129.317 167.895 113.918 1.00 51.16 140 LEU CU CA 1
ATOM 8163 C C . LEU C 1 140 ? 127.893 168.206 113.483 1.00 51.16 140 LEU CU C 1
ATOM 8164 O O . LEU C 1 140 ? 126.974 167.427 113.756 1.00 51.16 140 LEU CU O 1
ATOM 8169 N N . THR C 1 141 ? 127.708 169.341 112.812 1.00 53.72 141 THR CU N 1
ATOM 8170 C CA . THR C 1 141 ? 126.388 169.767 112.362 1.00 53.72 141 THR CU CA 1
ATOM 8171 C C . THR C 1 141 ? 126.391 169.988 110.859 1.00 53.72 141 THR CU C 1
ATOM 8172 O O . THR C 1 141 ? 127.136 170.832 110.354 1.00 53.72 141 THR CU O 1
ATOM 8176 N N . GLY C 1 142 ? 125.550 169.240 110.152 1.00 56.87 142 GLY CU N 1
ATOM 8177 C CA . GLY C 1 142 ? 125.352 169.423 108.730 1.00 56.87 142 GLY CU CA 1
ATOM 8178 C C . GLY C 1 142 ? 124.030 170.118 108.463 1.00 56.87 142 GLY CU C 1
ATOM 8179 O O . GLY C 1 142 ? 123.001 169.772 109.042 1.00 56.87 142 GLY CU O 1
ATOM 8180 N N . SER C 1 143 ? 124.065 171.096 107.562 1.00 59.55 143 SER CU N 1
ATOM 8181 C CA . SER C 1 143 ? 122.932 171.977 107.340 1.00 59.55 143 SER CU CA 1
ATOM 8182 C C . SER C 1 143 ? 122.523 171.941 105.875 1.00 59.55 143 SER CU C 1
ATOM 8183 O O . SER C 1 143 ? 122.985 171.107 105.094 1.00 59.55 143 SER CU O 1
ATOM 8186 N N . ASP C 1 144 ? 121.626 172.862 105.512 1.00 62.04 144 ASP CU N 1
ATOM 8187 C CA . ASP C 1 144 ? 121.141 172.924 104.137 1.00 62.04 144 ASP CU CA 1
ATOM 8188 C C . ASP C 1 144 ? 122.079 173.739 103.254 1.00 62.04 144 ASP CU C 1
ATOM 8189 O O . ASP C 1 144 ? 121.905 173.787 102.031 1.00 62.04 144 ASP CU O 1
ATOM 8194 N N . ASP C 1 145 ? 123.077 174.392 103.854 1.00 64.00 145 ASP CU N 1
ATOM 8195 C CA . ASP C 1 145 ? 124.009 175.188 103.062 1.00 64.00 145 ASP CU CA 1
ATOM 8196 C C . ASP C 1 145 ? 125.240 174.385 102.662 1.00 64.00 145 ASP CU C 1
ATOM 8197 O O . ASP C 1 145 ? 126.272 174.974 102.316 1.00 64.00 145 ASP CU O 1
ATOM 8202 N N . SER C 1 146 ? 125.162 173.053 102.761 1.00 62.84 146 SER CU N 1
ATOM 8203 C CA . SER C 1 146 ? 126.182 172.099 102.326 1.00 62.84 146 SER CU CA 1
ATOM 8204 C C . SER C 1 146 ? 127.482 172.201 103.115 1.00 62.84 146 SER CU C 1
ATOM 8205 O O . SER C 1 146 ? 128.506 171.653 102.695 1.00 62.84 146 SER CU O 1
ATOM 8208 N N . ASP C 1 147 ? 127.462 172.891 104.251 1.00 59.60 147 ASP CU N 1
ATOM 8209 C CA . ASP C 1 147 ? 128.647 173.042 105.088 1.00 59.60 147 ASP CU CA 1
ATOM 8210 C C . ASP C 1 147 ? 128.451 172.244 106.370 1.00 59.60 147 ASP CU C 1
ATOM 8211 O O . ASP C 1 147 ? 127.481 172.460 107.104 1.00 59.60 147 ASP CU O 1
ATOM 8216 N N . ILE C 1 148 ? 129.368 171.320 106.638 1.00 53.77 148 ILE CU N 1
ATOM 8217 C CA . ILE C 1 148 ? 129.357 170.557 107.880 1.00 53.77 148 ILE CU CA 1
ATOM 8218 C C . ILE C 1 148 ? 130.318 171.235 108.849 1.00 53.77 148 ILE CU C 1
ATOM 8219 O O . ILE C 1 148 ? 131.534 171.178 108.670 1.00 53.77 148 ILE CU O 1
ATOM 8224 N N . HIS C 1 149 ? 129.777 171.885 109.869 1.00 54.56 149 HIS CU N 1
ATOM 8225 C CA . HIS C 1 149 ? 130.601 172.586 110.839 1.00 54.56 149 HIS CU CA 1
ATOM 8226 C C . HIS C 1 149 ? 130.996 171.651 111.972 1.00 54.56 149 HIS CU C 1
ATOM 8227 O O . HIS C 1 149 ? 130.148 170.976 112.567 1.00 54.56 149 HIS CU O 1
ATOM 8234 N N . VAL C 1 150 ? 132.296 171.609 112.252 1.00 51.94 150 VAL CU N 1
ATOM 8235 C CA . VAL C 1 150 ? 132.869 170.812 113.328 1.00 51.94 150 VAL CU CA 1
ATOM 8236 C C . VAL C 1 150 ? 133.212 171.750 114.474 1.00 51.94 150 VAL CU C 1
ATOM 8237 O O . VAL C 1 150 ? 134.026 172.673 114.310 1.00 51.94 150 VAL CU O 1
ATOM 8241 N N . TRP C 1 151 ? 132.601 171.497 115.634 1.00 52.03 151 TRP CU N 1
ATOM 8242 C CA . TRP C 1 151 ? 132.672 172.339 116.815 1.00 52.03 151 TRP CU CA 1
ATOM 8243 C C . TRP C 1 151 ? 133.331 171.557 117.941 1.00 52.03 151 TRP CU C 1
ATOM 8244 O O . TRP C 1 151 ? 133.229 170.329 118.010 1.00 52.03 151 TRP CU O 1
ATOM 8255 N N . SER C 1 152 ? 133.972 172.286 118.847 1.00 56.13 152 SER CU N 1
ATOM 8256 C CA . SER C 1 152 ? 134.557 171.711 120.050 1.00 56.13 152 SER CU CA 1
ATOM 8257 C C . SER C 1 152 ? 133.557 171.812 121.192 1.00 56.13 152 SER CU C 1
ATOM 8258 O O . SER C 1 152 ? 132.996 172.884 121.432 1.00 56.13 152 SER CU O 1
ATOM 8261 N N . LEU C 1 153 ? 133.334 170.694 121.887 1.00 56.04 153 LEU CU N 1
ATOM 8262 C CA . LEU C 1 153 ? 132.421 170.697 123.026 1.00 56.04 153 LEU CU CA 1
ATOM 8263 C C . LEU C 1 153 ? 132.952 171.555 124.166 1.00 56.04 153 LEU CU C 1
ATOM 8264 O O . LEU C 1 153 ? 132.175 172.189 124.890 1.00 56.04 153 LEU CU O 1
ATOM 8269 N N . SER C 1 154 ? 134.275 171.583 124.342 1.00 58.71 154 SER CU N 1
ATOM 8270 C CA . SER C 1 154 ? 134.866 172.290 125.473 1.00 58.71 154 SER CU CA 1
ATOM 8271 C C . SER C 1 154 ? 134.692 173.798 125.346 1.00 58.71 154 SER CU C 1
ATOM 8272 O O . SER C 1 154 ? 134.504 174.494 126.350 1.00 58.71 154 SER CU O 1
ATOM 8275 N N . GLN C 1 155 ? 134.752 174.324 124.121 1.00 61.51 155 GLN CU N 1
ATOM 8276 C CA . GLN C 1 155 ? 134.580 175.761 123.937 1.00 61.51 155 GLN CU CA 1
ATOM 8277 C C . GLN C 1 155 ? 133.117 176.166 124.060 1.00 61.51 155 GLN CU C 1
ATOM 8278 O O . GLN C 1 155 ? 132.810 177.276 124.509 1.00 61.51 155 GLN CU O 1
ATOM 8284 N N . LEU C 1 156 ? 132.198 175.286 123.658 1.00 57.78 156 LEU CU N 1
ATOM 8285 C CA . LEU C 1 156 ? 130.778 175.604 123.773 1.00 57.78 156 LEU CU CA 1
ATOM 8286 C C . LEU C 1 156 ? 130.307 175.525 125.220 1.00 57.78 156 LEU CU C 1
ATOM 8287 O O . LEU C 1 156 ? 129.532 176.371 125.679 1.00 57.78 156 LEU CU O 1
ATOM 8292 N N . LEU C 1 157 ? 130.772 174.517 125.959 1.00 54.99 157 LEU CU N 1
ATOM 8293 C CA . LEU C 1 157 ? 130.143 174.198 127.235 1.00 54.99 157 LEU CU CA 1
ATOM 8294 C C . LEU C 1 157 ? 130.677 175.052 128.379 1.00 54.99 157 LEU CU C 1
ATOM 8295 O O . LEU C 1 157 ? 130.055 175.116 129.445 1.00 54.99 157 LEU CU O 1
ATOM 8300 N N . GLU C 1 158 ? 131.807 175.729 128.179 1.00 60.86 158 GLU CU N 1
ATOM 8301 C CA . GLU C 1 158 ? 132.498 176.361 129.300 1.00 60.86 158 GLU CU CA 1
ATOM 8302 C C . GLU C 1 158 ? 131.742 177.584 129.814 1.00 60.86 158 GLU CU C 1
ATOM 8303 O O . GLU C 1 158 ? 131.000 178.238 129.076 1.00 60.86 158 GLU CU O 1
ATOM 8309 N N . LEU C 1 159 ? 131.933 177.879 131.106 1.00 62.24 159 LEU CU N 1
ATOM 8310 C CA . LEU C 1 159 ? 131.068 178.831 131.802 1.00 62.24 159 LEU CU CA 1
ATOM 8311 C C . LEU C 1 159 ? 131.392 180.275 131.442 1.00 62.24 159 LEU CU C 1
ATOM 8312 O O . LEU C 1 159 ? 130.533 181.003 130.929 1.00 62.24 159 LEU CU O 1
ATOM 8317 N N . ASP C 1 160 ? 132.622 180.714 131.717 1.00 75.57 160 ASP CU N 1
ATOM 8318 C CA . ASP C 1 160 ? 132.914 182.145 131.734 1.00 75.57 160 ASP CU CA 1
ATOM 8319 C C . ASP C 1 160 ? 133.087 182.730 130.337 1.00 75.57 160 ASP CU C 1
ATOM 8320 O O . ASP C 1 160 ? 133.250 183.946 130.192 1.00 75.57 160 ASP CU O 1
ATOM 8325 N N . SER C 1 161 ? 133.070 181.889 129.306 1.00 76.90 161 SER CU N 1
ATOM 8326 C CA . SER C 1 161 ? 133.130 182.394 127.943 1.00 76.90 161 SER CU CA 1
ATOM 8327 C C . SER C 1 161 ? 131.840 183.122 127.591 1.00 76.90 161 SER CU C 1
ATOM 8328 O O . SER C 1 161 ? 130.770 182.516 127.493 1.00 76.90 161 SER CU O 1
ATOM 8331 N N . ALA C 1 162 ? 131.953 184.433 127.405 1.00 81.77 162 ALA CU N 1
ATOM 8332 C CA . ALA C 1 162 ? 130.830 185.252 126.973 1.00 81.77 162 ALA CU CA 1
ATOM 8333 C C . ALA C 1 162 ? 130.926 185.695 125.525 1.00 81.77 162 ALA CU C 1
ATOM 8334 O O . ALA C 1 162 ? 129.954 186.262 125.011 1.00 81.77 162 ALA CU O 1
ATOM 8336 N N . ALA C 1 163 ? 132.051 185.460 124.852 1.00 79.42 163 ALA CU N 1
ATOM 8337 C CA . ALA C 1 163 ? 132.165 185.793 123.441 1.00 79.42 163 ALA CU CA 1
ATOM 8338 C C . ALA C 1 163 ? 131.383 184.796 122.598 1.00 79.42 163 ALA CU C 1
ATOM 8339 O O . ALA C 1 163 ? 130.997 183.720 123.065 1.00 79.42 163 ALA CU O 1
ATOM 8341 N N . GLU C 1 164 ? 131.138 185.172 121.345 1.00 75.69 164 GLU CU N 1
ATOM 8342 C CA . GLU C 1 164 ? 130.429 184.297 120.423 1.00 75.69 164 GLU CU CA 1
ATOM 8343 C C . GLU C 1 164 ? 131.274 183.075 120.084 1.00 75.69 164 GLU CU C 1
ATOM 8344 O O . GLU C 1 164 ? 132.505 183.145 120.016 1.00 75.69 164 GLU CU O 1
ATOM 8350 N N . HIS C 1 165 ? 130.606 181.941 119.899 1.00 65.59 165 HIS CU N 1
ATOM 8351 C CA . HIS C 1 165 ? 131.299 180.703 119.585 1.00 65.59 165 HIS CU CA 1
ATOM 8352 C C . HIS C 1 165 ? 131.539 180.585 118.086 1.00 65.59 165 HIS CU C 1
ATOM 8353 O O . HIS C 1 165 ? 130.780 181.110 117.267 1.00 65.59 165 HIS CU O 1
ATOM 8360 N N . GLU C 1 166 ? 132.612 179.887 117.735 1.00 64.42 166 GLU CU N 1
ATOM 8361 C CA . GLU C 1 166 ? 132.987 179.637 116.356 1.00 64.42 166 GLU CU CA 1
ATOM 8362 C C . GLU C 1 166 ? 133.278 178.157 116.164 1.00 64.42 166 GLU CU C 1
ATOM 8363 O O . GLU C 1 166 ? 133.760 177.492 117.087 1.00 64.42 166 GLU CU O 1
ATOM 8369 N N . PRO C 1 167 ? 132.983 177.611 114.986 1.00 57.49 167 PRO CU N 1
ATOM 8370 C CA . PRO C 1 167 ? 133.360 176.221 114.714 1.00 57.49 167 PRO CU CA 1
ATOM 8371 C C . PRO C 1 167 ? 134.865 176.085 114.557 1.00 57.49 167 PRO CU C 1
ATOM 8372 O O . PRO C 1 167 ? 135.548 177.015 114.123 1.00 57.49 167 PRO CU O 1
ATOM 8376 N N . LEU C 1 168 ? 135.385 174.915 114.933 1.00 53.95 168 LEU CU N 1
ATOM 8377 C CA . LEU C 1 168 ? 136.784 174.625 114.645 1.00 53.95 168 LEU CU CA 1
ATOM 8378 C C . LEU C 1 168 ? 137.014 174.494 113.149 1.00 53.95 168 LEU CU C 1
ATOM 8379 O O . LEU C 1 168 ? 137.977 175.053 112.612 1.00 53.95 168 LEU CU O 1
ATOM 8384 N N . ARG C 1 169 ? 136.138 173.771 112.453 1.00 53.13 169 ARG CU N 1
ATOM 8385 C CA . ARG C 1 169 ? 136.371 173.548 111.033 1.00 53.13 169 ARG CU CA 1
ATOM 8386 C C . ARG C 1 169 ? 135.057 173.567 110.273 1.00 53.13 169 ARG CU C 1
ATOM 8387 O O . ARG C 1 169 ? 133.975 173.470 110.853 1.00 53.13 169 ARG CU O 1
ATOM 8395 N N . THR C 1 170 ? 135.173 173.703 108.956 1.00 54.48 170 THR CU N 1
ATOM 8396 C CA . THR C 1 170 ? 134.044 173.618 108.045 1.00 54.48 170 THR CU CA 1
ATOM 8397 C C . THR C 1 170 ? 134.402 172.680 106.904 1.00 54.48 170 THR CU C 1
ATOM 8398 O O . THR C 1 170 ? 135.387 172.900 106.193 1.00 54.48 170 THR CU O 1
ATOM 8402 N N . LEU C 1 171 ? 133.604 171.632 106.739 1.00 54.84 171 LEU CU N 1
ATOM 8403 C CA . LEU C 1 171 ? 133.778 170.659 105.673 1.00 54.84 171 LEU CU CA 1
ATOM 8404 C C . LEU C 1 171 ? 132.744 170.954 104.594 1.00 54.84 171 LEU CU C 1
ATOM 8405 O O . LEU C 1 171 ? 131.548 170.723 104.798 1.00 54.84 171 LEU CU O 1
ATOM 8410 N N . ALA C 1 172 ? 133.202 171.467 103.453 1.00 60.48 172 ALA CU N 1
ATOM 8411 C CA . ALA C 1 172 ? 132.310 172.018 102.444 1.00 60.48 172 ALA CU CA 1
ATOM 8412 C C . ALA C 1 172 ? 132.499 171.425 101.055 1.00 60.48 172 ALA CU C 1
ATOM 8413 O O . ALA C 1 172 ? 132.247 172.122 100.066 1.00 60.48 172 ALA CU O 1
ATOM 8415 N N . ASN C 1 173 ? 132.931 170.167 100.941 1.00 60.36 173 ASN CU N 1
ATOM 8416 C CA . ASN C 1 173 ? 133.045 169.559 99.618 1.00 60.36 173 ASN CU CA 1
ATOM 8417 C C . ASN C 1 173 ? 131.675 169.208 99.056 1.00 60.36 173 ASN CU C 1
ATOM 8418 O O . ASN C 1 173 ? 131.509 169.085 97.837 1.00 60.36 173 ASN CU O 1
ATOM 8423 N N . HIS C 1 174 ? 130.686 169.029 99.928 1.00 60.70 174 HIS CU N 1
ATOM 8424 C CA . HIS C 1 174 ? 129.328 168.769 99.474 1.00 60.70 174 HIS CU CA 1
ATOM 8425 C C . HIS C 1 174 ? 128.739 170.018 98.830 1.00 60.70 174 HIS CU C 1
ATOM 8426 O O . HIS C 1 174 ? 129.127 171.144 99.152 1.00 60.70 174 HIS CU O 1
ATOM 8433 N N . ARG C 1 175 ? 127.802 169.814 97.907 1.00 69.36 175 ARG CU N 1
ATOM 8434 C CA . ARG C 1 175 ? 127.180 170.903 97.165 1.00 69.36 175 ARG CU CA 1
ATOM 8435 C C . ARG C 1 175 ? 125.665 170.929 97.344 1.00 69.36 175 ARG CU C 1
ATOM 8436 O O . ARG C 1 175 ? 124.952 171.555 96.556 1.00 69.36 175 ARG CU O 1
ATOM 8444 N N . ALA C 1 176 ? 125.163 170.262 98.378 1.00 64.14 176 ALA CU N 1
ATOM 8445 C CA . ALA C 1 176 ? 123.731 170.196 98.638 1.00 64.14 176 ALA CU CA 1
ATOM 8446 C C . ALA C 1 176 ? 123.525 169.905 100.115 1.00 64.14 176 ALA CU C 1
ATOM 8447 O O . ALA C 1 176 ? 124.486 169.709 100.863 1.00 64.14 176 ALA CU O 1
ATOM 8449 N N . ALA C 1 177 ? 122.255 169.872 100.518 1.00 60.23 177 ALA CU N 1
ATOM 8450 C CA . ALA C 1 177 ? 121.898 169.738 101.925 1.00 60.23 177 ALA CU CA 1
ATOM 8451 C C . ALA C 1 177 ? 122.372 168.409 102.503 1.00 60.23 177 ALA CU C 1
ATOM 8452 O O . ALA C 1 177 ? 122.199 167.349 101.897 1.00 60.23 177 ALA CU O 1
ATOM 8454 N N . ILE C 1 178 ? 122.970 168.476 103.689 1.00 58.53 178 ILE CU N 1
ATOM 8455 C CA . ILE C 1 178 ? 123.501 167.295 104.364 1.00 58.53 178 ILE CU CA 1
ATOM 8456 C C . ILE C 1 178 ? 122.330 166.529 104.968 1.00 58.53 178 ILE CU C 1
ATOM 8457 O O . ILE C 1 178 ? 121.639 167.034 105.854 1.00 58.53 178 ILE CU O 1
ATOM 8462 N N . THR C 1 179 ? 122.110 165.303 104.495 1.00 56.28 179 THR CU N 1
ATOM 8463 C CA . THR C 1 179 ? 120.950 164.543 104.946 1.00 56.28 179 THR CU CA 1
ATOM 8464 C C . THR C 1 179 ? 121.281 163.688 106.166 1.00 56.28 179 THR CU C 1
ATOM 8465 O O . THR C 1 179 ? 120.474 163.587 107.098 1.00 56.28 179 THR CU O 1
ATOM 8469 N N . ALA C 1 180 ? 122.468 163.084 106.193 1.00 54.12 180 ALA CU N 1
ATOM 8470 C CA . ALA C 1 180 ? 122.823 162.161 107.262 1.00 54.12 180 ALA CU CA 1
ATOM 8471 C C . ALA C 1 180 ? 124.254 162.413 107.715 1.00 54.12 180 ALA CU C 1
ATOM 8472 O O . ALA C 1 180 ? 125.066 162.988 106.987 1.00 54.12 180 ALA CU O 1
ATOM 8474 N N . LEU C 1 181 ? 124.547 161.975 108.938 1.00 51.44 181 LEU CU N 1
ATOM 8475 C CA . LEU C 1 181 ? 125.875 162.103 109.525 1.00 51.44 181 LEU CU CA 1
ATOM 8476 C C . LEU C 1 181 ? 126.125 160.932 110.463 1.00 51.44 181 LEU CU C 1
ATOM 8477 O O . LEU C 1 181 ? 125.297 160.646 111.332 1.00 51.44 181 LEU CU O 1
ATOM 8482 N N . ALA C 1 182 ? 127.265 160.269 110.290 1.00 50.78 182 ALA CU N 1
ATOM 8483 C CA . ALA C 1 182 ? 127.691 159.180 111.157 1.00 50.78 182 ALA CU CA 1
ATOM 8484 C C . ALA C 1 182 ? 129.124 159.427 111.605 1.00 50.78 182 ALA CU C 1
ATOM 8485 O O . ALA C 1 182 ? 129.931 159.977 110.851 1.00 50.78 182 ALA CU O 1
ATOM 8487 N N . VAL C 1 183 ? 129.433 159.028 112.836 1.00 53.41 183 VAL CU N 1
ATOM 8488 C CA . VAL C 1 183 ? 130.736 159.266 113.447 1.00 53.41 183 VAL CU CA 1
ATOM 8489 C C . VAL C 1 183 ? 131.291 157.942 113.955 1.00 53.41 183 VAL CU C 1
ATOM 8490 O O . VAL C 1 183 ? 130.589 157.191 114.642 1.00 53.41 183 VAL CU O 1
ATOM 8494 N N . SER C 1 184 ? 132.543 157.657 113.604 1.00 58.67 184 SER CU N 1
ATOM 8495 C CA . SER C 1 184 ? 133.225 156.476 114.111 1.00 58.67 184 SER CU CA 1
ATOM 8496 C C . SER C 1 184 ? 133.457 156.606 115.616 1.00 58.67 184 SER CU C 1
ATOM 8497 O O . SER C 1 184 ? 133.638 157.717 116.122 1.00 58.67 184 SER CU O 1
ATOM 8500 N N . PRO C 1 185 ? 133.458 155.494 116.357 1.00 61.97 185 PRO CU N 1
ATOM 8501 C CA . PRO C 1 185 ? 133.688 155.573 117.810 1.00 61.97 185 PRO CU CA 1
ATOM 8502 C C . PRO C 1 185 ? 135.089 156.020 118.206 1.00 61.97 185 PRO CU C 1
ATOM 8503 O O . PRO C 1 185 ? 135.301 156.327 119.386 1.00 61.97 185 PRO CU O 1
ATOM 8507 N N . SER C 1 186 ? 136.044 156.057 117.279 1.00 61.14 186 SER CU N 1
ATOM 8508 C CA . SER C 1 186 ? 137.403 156.505 117.569 1.00 61.14 186 SER CU CA 1
ATOM 8509 C C . SER C 1 186 ? 137.388 158.007 117.832 1.00 61.14 186 SER CU C 1
ATOM 8510 O O . SER C 1 186 ? 136.752 158.768 117.097 1.00 61.14 186 SER CU O 1
ATOM 8513 N N . ASP C 1 187 ? 138.086 158.432 118.888 1.00 62.78 187 ASP CU N 1
ATOM 8514 C CA . ASP C 1 187 ? 138.155 159.856 119.203 1.00 62.78 187 ASP CU CA 1
ATOM 8515 C C . ASP C 1 187 ? 139.546 160.419 118.937 1.00 62.78 187 ASP CU C 1
ATOM 8516 O O . ASP C 1 187 ? 139.769 161.628 119.068 1.00 62.78 187 ASP CU O 1
ATOM 8521 N N . SER C 1 188 ? 140.495 159.556 118.577 1.00 59.35 188 SER CU N 1
ATOM 8522 C CA . SER C 1 188 ? 141.858 159.994 118.304 1.00 59.35 188 SER CU CA 1
ATOM 8523 C C . SER C 1 188 ? 141.912 160.819 117.027 1.00 59.35 188 SER CU C 1
ATOM 8524 O O . SER C 1 188 ? 141.030 160.723 116.173 1.00 59.35 188 SER CU O 1
ATOM 8527 N N . ALA C 1 189 ? 142.951 161.647 116.909 1.00 57.49 189 ALA CU N 1
ATOM 8528 C CA . ALA C 1 189 ? 143.068 162.542 115.762 1.00 57.49 189 ALA CU CA 1
ATOM 8529 C C . ALA C 1 189 ? 143.329 161.770 114.473 1.00 57.49 189 ALA CU C 1
ATOM 8530 O O . ALA C 1 189 ? 142.784 162.099 113.414 1.00 57.49 189 ALA CU O 1
ATOM 8532 N N . ASP C 1 190 ? 144.168 160.736 114.546 1.00 58.18 190 ASP CU N 1
ATOM 8533 C CA . ASP C 1 190 ? 144.603 160.056 113.330 1.00 58.18 190 ASP CU CA 1
ATOM 8534 C C . ASP C 1 190 ? 143.578 159.035 112.850 1.00 58.18 190 ASP CU C 1
ATOM 8535 O O . ASP C 1 190 ? 143.382 158.865 111.641 1.00 58.18 190 ASP CU O 1
ATOM 8540 N N . THR C 1 191 ? 142.912 158.345 113.776 1.00 60.39 191 THR CU N 1
ATOM 8541 C CA . THR C 1 191 ? 142.154 157.160 113.389 1.00 60.39 191 THR CU CA 1
ATOM 8542 C C . THR C 1 191 ? 140.666 157.440 113.215 1.00 60.39 191 THR CU C 1
ATOM 8543 O O . THR C 1 191 ? 139.935 156.585 112.704 1.00 60.39 191 THR CU O 1
ATOM 8547 N N . ASN C 1 192 ? 140.191 158.611 113.631 1.00 57.60 192 ASN CU N 1
ATOM 8548 C CA . ASN C 1 192 ? 138.765 158.895 113.529 1.00 57.60 192 ASN CU CA 1
ATOM 8549 C C . ASN C 1 192 ? 138.344 159.182 112.093 1.00 57.60 192 ASN CU C 1
ATOM 8550 O O . ASN C 1 192 ? 139.164 159.540 111.245 1.00 57.60 192 ASN CU O 1
ATOM 8555 N N . PHE C 1 193 ? 137.055 158.992 111.824 1.00 56.60 193 PHE CU N 1
ATOM 8556 C CA . PHE C 1 193 ? 136.454 159.403 110.568 1.00 56.60 193 PHE CU CA 1
ATOM 8557 C C . PHE C 1 193 ? 134.979 159.687 110.802 1.00 56.60 193 PHE CU C 1
ATOM 8558 O O . PHE C 1 193 ? 134.352 159.105 111.690 1.00 56.60 193 PHE CU O 1
ATOM 8566 N N . CYS C 1 194 ? 134.434 160.599 110.007 1.00 54.61 194 CYS CU N 1
ATOM 8567 C CA . CYS C 1 194 ? 133.010 160.895 110.017 1.00 54.61 194 CYS CU CA 1
ATOM 8568 C C . CYS C 1 194 ? 132.462 160.674 108.618 1.00 54.61 194 CYS CU C 1
ATOM 8569 O O . CYS C 1 194 ? 133.091 161.063 107.632 1.00 54.61 194 CYS CU O 1
ATOM 8572 N N . VAL C 1 195 ? 131.301 160.042 108.525 1.00 51.51 195 VAL CU N 1
ATOM 8573 C CA . VAL C 1 195 ? 130.699 159.714 107.242 1.00 51.51 195 VAL CU CA 1
ATOM 8574 C C . VAL C 1 195 ? 129.476 160.600 107.064 1.00 51.51 195 VAL CU C 1
ATOM 8575 O O . VAL C 1 195 ? 128.581 160.610 107.916 1.00 51.51 195 VAL CU O 1
ATOM 8579 N N . SER C 1 196 ? 129.444 161.356 105.970 1.00 54.84 196 SER CU N 1
ATOM 8580 C CA . SER C 1 196 ? 128.361 162.288 105.698 1.00 54.84 196 SER CU CA 1
ATOM 8581 C C . SER C 1 196 ? 127.735 161.978 104.348 1.00 54.84 196 SER CU C 1
ATOM 8582 O O . SER C 1 196 ? 128.407 161.496 103.435 1.00 54.84 196 SER CU O 1
ATOM 8585 N N . ALA C 1 197 ? 126.442 162.263 104.229 1.00 56.36 197 ALA CU N 1
ATOM 8586 C CA . ALA C 1 197 ? 125.702 162.065 102.991 1.00 56.36 197 ALA CU CA 1
ATOM 8587 C C . ALA C 1 197 ? 124.975 163.351 102.641 1.00 56.36 197 ALA CU C 1
ATOM 8588 O O . ALA C 1 197 ? 124.528 164.074 103.535 1.00 56.36 197 ALA CU O 1
ATOM 8590 N N . SER C 1 198 ? 124.838 163.628 101.347 1.00 61.17 198 SER CU N 1
ATOM 8591 C CA . SER C 1 198 ? 124.198 164.856 100.902 1.00 61.17 198 SER CU CA 1
ATOM 8592 C C . SER C 1 198 ? 123.193 164.570 99.796 1.00 61.17 198 SER CU C 1
ATOM 8593 O O . SER C 1 198 ? 123.094 163.453 99.281 1.00 61.17 198 SER CU O 1
ATOM 8596 N N . LYS C 1 199 ? 122.442 165.616 99.436 1.00 63.22 199 LYS CU N 1
ATOM 8597 C CA . LYS C 1 199 ? 121.383 165.476 98.442 1.00 63.22 199 LYS CU CA 1
ATOM 8598 C C . LYS C 1 199 ? 121.932 165.425 97.023 1.00 63.22 199 LYS CU C 1
ATOM 8599 O O . LYS C 1 199 ? 121.179 165.161 96.079 1.00 63.22 199 LYS CU O 1
ATOM 8605 N N . ASP C 1 200 ? 123.232 165.668 96.844 1.00 66.87 200 ASP CU N 1
ATOM 8606 C CA . ASP C 1 200 ? 123.847 165.553 95.525 1.00 66.87 200 ASP CU CA 1
ATOM 8607 C C . ASP C 1 200 ? 124.335 164.128 95.271 1.00 66.87 200 ASP CU C 1
ATOM 8608 O O . ASP C 1 200 ? 125.246 163.913 94.463 1.00 66.87 200 ASP CU O 1
ATOM 8613 N N . LYS C 1 201 ? 123.721 163.162 95.968 1.00 65.87 201 LYS CU N 1
ATOM 8614 C CA . LYS C 1 201 ? 123.982 161.726 95.819 1.00 65.87 201 LYS CU CA 1
ATOM 8615 C C . LYS C 1 201 ? 125.438 161.386 96.126 1.00 65.87 201 LYS CU C 1
ATOM 8616 O O . LYS C 1 201 ? 126.033 160.500 95.510 1.00 65.87 201 LYS CU O 1
ATOM 8622 N N . SER C 1 202 ? 126.010 162.088 97.100 1.00 62.86 202 SER CU N 1
ATOM 8623 C CA . SER C 1 202 ? 127.408 161.927 97.460 1.00 62.86 202 SER CU CA 1
ATOM 8624 C C . SER C 1 202 ? 127.512 161.580 98.937 1.00 62.86 202 SER CU C 1
ATOM 8625 O O . SER C 1 202 ? 126.673 161.981 99.750 1.00 62.86 202 SER CU O 1
ATOM 8628 N N . CYS C 1 203 ? 128.545 160.812 99.270 1.00 59.58 203 CYS CU N 1
ATOM 8629 C CA . CYS C 1 203 ? 128.799 160.368 100.630 1.00 59.58 203 CYS CU CA 1
ATOM 8630 C C . CYS C 1 203 ? 130.299 160.393 100.879 1.00 59.58 203 CYS CU C 1
ATOM 8631 O O . CYS C 1 203 ? 131.044 159.609 100.288 1.00 59.58 203 CYS CU O 1
ATOM 8634 N N . ILE C 1 204 ? 130.738 161.284 101.760 1.00 54.29 204 ILE CU N 1
ATOM 8635 C CA . ILE C 1 204 ? 132.156 161.541 101.974 1.00 54.29 204 ILE CU CA 1
ATOM 8636 C C . ILE C 1 204 ? 132.546 161.078 103.369 1.00 54.29 204 ILE CU C 1
ATOM 8637 O O . ILE C 1 204 ? 131.872 161.403 104.354 1.00 54.29 204 ILE CU O 1
ATOM 8642 N N . ILE C 1 205 ? 133.618 160.298 103.440 1.00 53.94 205 ILE CU N 1
ATOM 8643 C CA . ILE C 1 205 ? 134.269 159.947 104.693 1.00 53.94 205 ILE CU CA 1
ATOM 8644 C C . ILE C 1 205 ? 135.421 160.915 104.911 1.00 53.94 205 ILE CU C 1
ATOM 8645 O O . ILE C 1 205 ? 136.347 160.980 104.092 1.00 53.94 205 ILE CU O 1
ATOM 8650 N N . TRP C 1 206 ? 135.359 161.669 106.011 1.00 54.56 206 TRP CU N 1
ATOM 8651 C CA . TRP C 1 206 ? 136.344 162.681 106.361 1.00 54.56 206 TRP CU CA 1
ATOM 8652 C C . TRP C 1 206 ? 137.119 162.265 107.601 1.00 54.56 206 TRP CU C 1
ATOM 8653 O O . TRP C 1 206 ? 136.699 161.395 108.365 1.00 54.56 206 TRP CU O 1
ATOM 8664 N N . ASN C 1 207 ? 138.251 162.933 107.801 1.00 55.88 207 ASN CU N 1
ATOM 8665 C CA . ASN C 1 207 ? 138.912 163.016 109.097 1.00 55.88 207 ASN CU CA 1
ATOM 8666 C C . ASN C 1 207 ? 138.646 164.430 109.603 1.00 55.88 207 ASN CU C 1
ATOM 8667 O O . ASN C 1 207 ? 139.308 165.380 109.176 1.00 55.88 207 ASN CU O 1
ATOM 8672 N N . TYR C 1 208 ? 137.672 164.567 110.507 1.00 53.60 208 TYR CU N 1
ATOM 8673 C CA . TYR C 1 208 ? 137.097 165.884 110.774 1.00 53.60 208 TYR CU CA 1
ATOM 8674 C C . TYR C 1 208 ? 138.024 166.761 111.607 1.00 53.60 208 TYR CU C 1
ATOM 8675 O O . TYR C 1 208 ? 137.940 167.992 111.541 1.00 53.60 208 TYR CU O 1
ATOM 8684 N N . GLN C 1 209 ? 138.913 166.157 112.399 1.00 53.60 209 GLN CU N 1
ATOM 8685 C CA . GLN C 1 209 ? 139.847 166.966 113.176 1.00 53.60 209 GLN CU CA 1
ATOM 8686 C C . GLN C 1 209 ? 140.955 167.529 112.295 1.00 53.60 209 GLN CU C 1
ATOM 8687 O O . GLN C 1 209 ? 141.431 168.646 112.522 1.00 53.60 209 GLN CU O 1
ATOM 8693 N N . THR C 1 210 ? 141.390 166.767 111.292 1.00 54.93 210 THR CU N 1
ATOM 8694 C CA . THR C 1 210 ? 142.339 167.308 110.326 1.00 54.93 210 THR CU CA 1
ATOM 8695 C C . THR C 1 210 ? 141.624 168.106 109.243 1.00 54.93 210 THR CU C 1
ATOM 8696 O O . THR C 1 210 ? 142.209 169.016 108.645 1.00 54.93 210 THR CU O 1
ATOM 8700 N N . GLY C 1 211 ? 140.358 167.785 108.983 1.00 55.99 211 GLY CU N 1
ATOM 8701 C CA . GLY C 1 211 ? 139.585 168.447 107.956 1.00 55.99 211 GLY CU CA 1
ATOM 8702 C C . GLY C 1 211 ? 139.683 167.832 106.578 1.00 55.99 211 GLY CU C 1
ATOM 8703 O O . GLY C 1 211 ? 139.001 168.304 105.660 1.00 55.99 211 GLY CU O 1
ATOM 8704 N N . ASP C 1 212 ? 140.503 166.800 106.402 1.00 58.20 212 ASP CU N 1
ATOM 8705 C CA . ASP C 1 212 ? 140.666 166.181 105.096 1.00 58.20 212 ASP CU CA 1
ATOM 8706 C C . ASP C 1 212 ? 139.485 165.274 104.773 1.00 58.20 212 ASP CU C 1
ATOM 8707 O O . ASP C 1 212 ? 138.755 164.828 105.660 1.00 58.20 212 ASP CU O 1
ATOM 8712 N N . ALA C 1 213 ? 139.303 165.005 103.483 1.00 57.19 213 ALA CU N 1
ATOM 8713 C CA . ALA C 1 213 ? 138.279 164.090 102.996 1.00 57.19 213 ALA CU CA 1
ATOM 8714 C C . ALA C 1 213 ? 138.953 162.795 102.569 1.00 57.19 213 ALA CU C 1
ATOM 8715 O O . ALA C 1 213 ? 139.661 162.764 101.558 1.00 57.19 213 ALA CU O 1
ATOM 8717 N N . LEU C 1 214 ? 138.736 161.732 103.342 1.00 58.00 214 LEU CU N 1
ATOM 8718 C CA . LEU C 1 214 ? 139.406 160.462 103.098 1.00 58.00 214 LEU CU CA 1
ATOM 8719 C C . LEU C 1 214 ? 138.867 159.744 101.866 1.00 58.00 214 LEU CU C 1
ATOM 8720 O O . LEU C 1 214 ? 139.648 159.232 101.059 1.00 58.00 214 LEU CU O 1
ATOM 8725 N N . ARG C 1 215 ? 137.547 159.690 101.708 1.00 61.36 215 ARG CU N 1
ATOM 8726 C CA . ARG C 1 215 ? 136.950 158.874 100.657 1.00 61.36 215 ARG CU CA 1
ATOM 8727 C C . ARG C 1 215 ? 135.661 159.510 100.150 1.00 61.36 215 ARG CU C 1
ATOM 8728 O O . ARG C 1 215 ? 134.932 160.151 100.905 1.00 61.36 215 ARG CU O 1
ATOM 8736 N N . THR C 1 216 ? 135.387 159.326 98.858 1.00 62.63 216 THR CU N 1
ATOM 8737 C CA . THR C 1 216 ? 134.174 159.822 98.221 1.00 62.63 216 THR CU CA 1
ATOM 8738 C C . THR C 1 216 ? 133.434 158.665 97.562 1.00 62.63 216 THR CU C 1
ATOM 8739 O O . THR C 1 216 ? 134.024 157.916 96.775 1.00 62.63 216 THR CU O 1
ATOM 8743 N N . LEU C 1 217 ? 132.146 158.528 97.877 1.00 63.52 217 LEU CU N 1
ATOM 8744 C CA . LEU C 1 217 ? 131.292 157.468 97.362 1.00 63.52 217 LEU CU CA 1
ATOM 8745 C C . LEU C 1 217 ? 130.081 158.089 96.682 1.00 63.52 217 LEU CU C 1
ATOM 8746 O O . LEU C 1 217 ? 129.545 159.095 97.157 1.00 63.52 217 LEU CU O 1
ATOM 8751 N N . ILE C 1 218 ? 129.654 157.492 95.574 1.00 65.14 218 ILE CU N 1
ATOM 8752 C CA . ILE C 1 218 ? 128.505 157.966 94.809 1.00 65.14 218 ILE CU CA 1
ATOM 8753 C C . ILE C 1 218 ? 127.467 156.853 94.736 1.00 65.14 218 ILE CU C 1
ATOM 8754 O O . ILE C 1 218 ? 127.791 155.713 94.380 1.00 65.14 218 ILE CU O 1
ATOM 8759 N N . PHE C 1 219 ? 126.211 157.189 95.078 1.00 65.27 219 PHE CU N 1
ATOM 8760 C CA . PHE C 1 219 ? 125.067 156.292 95.062 1.00 65.27 219 PHE CU CA 1
ATOM 8761 C C . PHE C 1 219 ? 124.103 156.664 93.935 1.00 65.27 219 PHE CU C 1
ATOM 8762 O O . PHE C 1 219 ? 124.036 157.831 93.534 1.00 65.27 219 PHE CU O 1
ATOM 8770 N N . PRO C 1 220 ? 123.368 155.689 93.380 1.00 64.83 220 PRO CU N 1
ATOM 8771 C CA . PRO C 1 220 ? 122.380 156.022 92.334 1.00 64.83 220 PRO CU CA 1
ATOM 8772 C C . PRO C 1 220 ? 121.246 156.910 92.819 1.00 64.83 220 PRO CU C 1
ATOM 8773 O O . PRO C 1 220 ? 120.714 157.708 92.037 1.00 64.83 220 PRO CU O 1
ATOM 8777 N N . GLY C 1 221 ? 120.847 156.782 94.080 1.00 65.84 221 GLY CU N 1
ATOM 8778 C CA . GLY C 1 221 ? 119.862 157.664 94.673 1.00 65.84 221 GLY CU CA 1
ATOM 8779 C C . GLY C 1 221 ? 120.457 158.346 95.888 1.00 65.84 221 GLY CU C 1
ATOM 8780 O O . GLY C 1 221 ? 121.371 157.820 96.523 1.00 65.84 221 GLY CU O 1
ATOM 8781 N N . TYR C 1 222 ? 119.944 159.541 96.198 1.00 66.59 222 TYR CU N 1
ATOM 8782 C CA . TYR C 1 222 ? 120.506 160.306 97.299 1.00 66.59 222 TYR CU CA 1
ATOM 8783 C C . TYR C 1 222 ? 120.165 159.631 98.626 1.00 66.59 222 TYR CU C 1
ATOM 8784 O O . TYR C 1 222 ? 119.064 159.103 98.803 1.00 66.59 222 TYR CU O 1
ATOM 8793 N N . PRO C 1 223 ? 121.109 159.612 99.565 1.00 61.12 223 PRO CU N 1
ATOM 8794 C CA . PRO C 1 223 ? 120.904 158.844 100.799 1.00 61.12 223 PRO CU CA 1
ATOM 8795 C C . PRO C 1 223 ? 119.938 159.498 101.773 1.00 61.12 223 PRO CU C 1
ATOM 8796 O O . PRO C 1 223 ? 120.067 160.680 102.099 1.00 61.12 223 PRO CU O 1
ATOM 8800 N N . LEU C 1 224 ? 118.961 158.720 102.239 1.00 61.02 224 LEU CU N 1
ATOM 8801 C CA . LEU C 1 224 ? 117.970 159.191 103.197 1.00 61.02 224 LEU CU CA 1
ATOM 8802 C C . LEU C 1 224 ? 118.478 159.039 104.624 1.00 61.02 224 LEU CU C 1
ATOM 8803 O O . LEU C 1 224 ? 118.555 160.020 105.370 1.00 61.02 224 LEU CU O 1
ATOM 8808 N N . CYS C 1 225 ? 118.813 157.815 105.018 1.00 59.89 225 CYS CU N 1
ATOM 8809 C CA . CYS C 1 225 ? 119.343 157.533 106.345 1.00 59.89 225 CYS CU CA 1
ATOM 8810 C C . CYS C 1 225 ? 120.492 156.542 106.231 1.00 59.89 225 CYS CU C 1
ATOM 8811 O O . CYS C 1 225 ? 120.520 155.717 105.312 1.00 59.89 225 CYS CU O 1
ATOM 8814 N N . MET C 1 226 ? 121.429 156.628 107.168 1.00 56.87 226 MET CU N 1
ATOM 8815 C CA . MET C 1 226 ? 122.677 155.883 107.129 1.00 56.87 226 MET CU CA 1
ATOM 8816 C C . MET C 1 226 ? 122.994 155.342 108.518 1.00 56.87 226 MET CU C 1
ATOM 8817 O O . MET C 1 226 ? 122.754 156.011 109.527 1.00 56.87 226 MET CU O 1
ATOM 8822 N N . SER C 1 227 ? 123.530 154.123 108.572 1.00 56.67 227 SER CU N 1
ATOM 8823 C CA . SER C 1 227 ? 123.985 153.581 109.850 1.00 56.67 227 SER CU CA 1
ATOM 8824 C C . SER C 1 227 ? 125.246 152.763 109.631 1.00 56.67 227 SER CU C 1
ATOM 8825 O O . SER C 1 227 ? 125.346 152.022 108.650 1.00 56.67 227 SER CU O 1
ATOM 8828 N N . LEU C 1 228 ? 126.202 152.891 110.545 1.00 55.04 228 LEU CU N 1
ATOM 8829 C CA . LEU C 1 228 ? 127.421 152.103 110.483 1.00 55.04 228 LEU CU CA 1
ATOM 8830 C C . LEU C 1 228 ? 127.262 150.826 111.298 1.00 55.04 228 LEU CU C 1
ATOM 8831 O O . LEU C 1 228 ? 126.526 150.784 112.287 1.00 55.04 228 LEU CU O 1
ATOM 8836 N N . ASP C 1 229 ? 127.963 149.778 110.871 1.00 56.05 229 ASP CU N 1
ATOM 8837 C CA . ASP C 1 229 ? 127.938 148.510 111.579 1.00 56.05 229 ASP CU CA 1
ATOM 8838 C C . ASP C 1 229 ? 128.692 148.657 112.900 1.00 56.05 229 ASP CU C 1
ATOM 8839 O O . ASP C 1 229 ? 129.501 149.574 113.059 1.00 56.05 229 ASP CU O 1
ATOM 8844 N N . PRO C 1 230 ? 128.413 147.790 113.887 1.00 55.06 230 PRO CU N 1
ATOM 8845 C CA . PRO C 1 230 ? 129.089 147.923 115.193 1.00 55.06 230 PRO CU CA 1
ATOM 8846 C C . PRO C 1 230 ? 130.602 147.793 115.135 1.00 55.06 230 PRO CU C 1
ATOM 8847 O O . PRO C 1 230 ? 131.296 148.377 115.974 1.00 55.06 230 PRO CU O 1
ATOM 8851 N N . SER C 1 231 ? 131.134 147.054 114.166 1.00 56.08 231 SER CU N 1
ATOM 8852 C CA . SER C 1 231 ? 132.574 146.889 114.025 1.00 56.08 231 SER CU CA 1
ATOM 8853 C C . SER C 1 231 ? 133.231 148.039 113.277 1.00 56.08 231 SER CU C 1
ATOM 8854 O O . SER C 1 231 ? 134.458 148.019 113.122 1.00 56.08 231 SER CU O 1
ATOM 8857 N N . SER C 1 232 ? 132.441 149.019 112.821 1.00 57.22 232 SER CU N 1
ATOM 8858 C CA . SER C 1 232 ? 132.885 150.132 111.984 1.00 57.22 232 SER CU CA 1
ATOM 8859 C C . SER C 1 232 ? 133.583 149.616 110.732 1.00 57.22 232 SER CU C 1
ATOM 8860 O O . SER C 1 232 ? 134.610 150.159 110.314 1.00 57.22 232 SER CU O 1
ATOM 8863 N N . ARG C 1 233 ? 133.037 148.550 110.144 1.00 57.43 233 ARG CU N 1
ATOM 8864 C CA . ARG C 1 233 ? 133.650 147.961 108.959 1.00 57.43 233 ARG CU CA 1
ATOM 8865 C C . ARG C 1 233 ? 132.791 148.183 107.722 1.00 57.43 233 ARG CU C 1
ATOM 8866 O O . ARG C 1 233 ? 133.277 148.068 106.591 1.00 57.43 233 ARG CU O 1
ATOM 8868 N N . ALA C 1 234 ? 131.512 148.498 107.911 1.00 55.49 234 ALA CU N 1
ATOM 8869 C CA . ALA C 1 234 ? 130.580 148.632 106.804 1.00 55.49 234 ALA CU CA 1
ATOM 8870 C C . ALA C 1 234 ? 129.633 149.799 107.041 1.00 55.49 234 ALA CU C 1
ATOM 8871 O O . ALA C 1 234 ? 129.427 150.249 108.170 1.00 55.49 234 ALA CU O 1
ATOM 8873 N N . ILE C 1 235 ? 129.066 150.286 105.942 1.00 57.87 235 ILE CU N 1
ATOM 8874 C CA . ILE C 1 235 ? 128.069 151.349 105.944 1.00 57.87 235 ILE CU CA 1
ATOM 8875 C C . ILE C 1 235 ? 126.803 150.817 105.289 1.00 57.87 235 ILE CU C 1
ATOM 8876 O O . ILE C 1 235 ? 126.859 150.240 104.197 1.00 57.87 235 ILE CU O 1
ATOM 8881 N N . PHE C 1 236 ? 125.664 151.005 105.954 1.00 57.75 236 PHE CU N 1
ATOM 8882 C CA . PHE C 1 236 ? 124.357 150.702 105.393 1.00 57.75 236 PHE CU CA 1
ATOM 8883 C C . PHE C 1 236 ? 123.670 152.015 105.052 1.00 57.75 236 PHE CU C 1
ATOM 8884 O O . PHE C 1 236 ? 123.568 152.905 105.904 1.00 57.75 236 PHE CU O 1
ATOM 8892 N N . VAL C 1 237 ? 123.212 152.136 103.809 1.00 59.41 237 VAL CU N 1
ATOM 8893 C CA . VAL C 1 237 ? 122.665 153.381 103.286 1.00 59.41 237 VAL CU CA 1
ATOM 8894 C C . VAL C 1 237 ? 121.325 153.091 102.626 1.00 59.41 237 VAL CU C 1
ATOM 8895 O O . VAL C 1 237 ? 121.242 152.249 101.728 1.00 59.41 237 VAL CU O 1
ATOM 8899 N N . SER C 1 238 ? 120.282 153.782 103.067 1.00 61.59 238 SER CU N 1
ATOM 8900 C CA . SER C 1 238 ? 118.998 153.760 102.385 1.00 61.59 238 SER CU CA 1
ATOM 8901 C C . SER C 1 238 ? 118.937 154.902 101.380 1.00 61.59 238 SER CU C 1
ATOM 8902 O O . SER C 1 238 ? 119.614 155.920 101.525 1.00 61.59 238 SER CU O 1
ATOM 8905 N N . CYS C 1 239 ? 118.118 154.724 100.347 1.00 66.66 239 CYS CU N 1
ATOM 8906 C CA . CYS C 1 239 ? 118.097 155.668 99.241 1.00 66.66 239 CYS CU CA 1
ATOM 8907 C C . CYS C 1 239 ? 116.667 155.916 98.785 1.00 66.66 239 CYS CU C 1
ATOM 8908 O O . CYS C 1 239 ? 115.719 155.288 99.262 1.00 66.66 239 CYS CU O 1
ATOM 8911 N N . GLU C 1 240 ? 116.529 156.856 97.846 1.00 70.48 240 GLU CU N 1
ATOM 8912 C CA . GLU C 1 240 ? 115.210 157.238 97.351 1.00 70.48 240 GLU CU CA 1
ATOM 8913 C C . GLU C 1 240 ? 114.612 156.178 96.437 1.00 70.48 240 GLU CU C 1
ATOM 8914 O O . GLU C 1 240 ? 113.401 156.184 96.191 1.00 70.48 240 GLU CU O 1
ATOM 8920 N N . ASP C 1 241 ? 115.433 155.267 95.922 1.00 69.07 241 ASP CU N 1
ATOM 8921 C CA . ASP C 1 241 ? 114.938 154.242 95.008 1.00 69.07 241 ASP CU CA 1
ATOM 8922 C C . ASP C 1 241 ? 114.387 153.012 95.718 1.00 69.07 241 ASP CU C 1
ATOM 8923 O O . ASP C 1 241 ? 114.316 151.972 95.044 1.00 69.07 241 ASP CU O 1
ATOM 8928 N N . SER C 1 242 ? 114.021 153.146 96.997 1.00 70.61 242 SER CU N 1
ATOM 8929 C CA . SER C 1 242 ? 113.488 152.053 97.814 1.00 70.61 242 SER CU CA 1
ATOM 8930 C C . SER C 1 242 ? 114.442 150.862 97.849 1.00 70.61 242 SER CU C 1
ATOM 8931 O O . SER C 1 242 ? 114.046 149.717 97.624 1.00 70.61 242 SER CU O 1
ATOM 8934 N N . SER C 1 243 ? 115.713 151.135 98.127 1.00 68.01 243 SER CU N 1
ATOM 8935 C CA . SER C 1 243 ? 116.719 150.089 98.204 1.00 68.01 243 SER CU CA 1
ATOM 8936 C C . SER C 1 243 ? 117.726 150.425 99.294 1.00 68.01 243 SER CU C 1
ATOM 8937 O O . SER C 1 243 ? 117.940 151.589 99.639 1.00 68.01 243 SER CU O 1
ATOM 8940 N N . LEU C 1 244 ? 118.341 149.379 99.835 1.00 66.10 244 LEU CU N 1
ATOM 8941 C CA . LEU C 1 244 ? 119.393 149.500 100.833 1.00 66.10 244 LEU CU CA 1
ATOM 8942 C C . LEU C 1 244 ? 120.699 148.971 100.267 1.00 66.10 244 LEU CU C 1
ATOM 8943 O O . LEU C 1 244 ? 120.726 147.904 99.642 1.00 66.10 244 LEU CU O 1
ATOM 8948 N N . TYR C 1 245 ? 121.770 149.713 100.527 1.00 64.61 245 TYR CU N 1
ATOM 8949 C CA . TYR C 1 245 ? 123.094 149.500 99.971 1.00 64.61 245 TYR CU CA 1
ATOM 8950 C C . TYR C 1 245 ? 124.066 149.246 101.112 1.00 64.61 245 TYR CU C 1
ATOM 8951 O O . TYR C 1 245 ? 123.925 149.824 102.194 1.00 64.61 245 TYR CU O 1
ATOM 8960 N N . VAL C 1 246 ? 125.051 148.387 100.876 1.00 62.57 246 VAL CU N 1
ATOM 8961 C CA . VAL C 1 246 ? 126.086 148.099 101.859 1.00 62.57 246 VAL CU CA 1
ATOM 8962 C C . VAL C 1 246 ? 127.445 148.359 101.219 1.00 62.57 246 VAL CU C 1
ATOM 8963 O O . VAL C 1 246 ? 127.688 147.970 100.070 1.00 62.57 246 VAL CU O 1
ATOM 8967 N N . ALA C 1 247 ? 128.304 149.076 101.938 1.00 62.50 247 ALA CU N 1
ATOM 8968 C CA . ALA C 1 247 ? 129.653 149.379 101.482 1.00 62.50 247 ALA CU CA 1
ATOM 8969 C C . ALA C 1 247 ? 130.647 148.912 102.533 1.00 62.50 247 ALA CU C 1
ATOM 8970 O O . ALA C 1 247 ? 130.594 149.361 103.682 1.00 62.50 247 ALA CU O 1
ATOM 8972 N N . GLU C 1 248 ? 131.553 148.024 102.139 1.00 66.22 248 GLU CU N 1
ATOM 8973 C CA . GLU C 1 248 ? 132.537 147.449 103.046 1.00 66.22 248 GLU CU CA 1
ATOM 8974 C C . GLU C 1 248 ? 133.823 148.261 102.962 1.00 66.22 248 GLU CU C 1
ATOM 8975 O O . GLU C 1 248 ? 134.437 148.350 101.894 1.00 66.22 248 GLU CU O 1
ATOM 8981 N N . MET C 1 249 ? 134.227 148.852 104.088 1.00 64.82 249 MET CU N 1
ATOM 8982 C CA . MET C 1 249 ? 135.415 149.698 104.085 1.00 64.82 249 MET CU CA 1
ATOM 8983 C C . MET C 1 249 ? 136.693 148.869 104.141 1.00 64.82 249 MET CU C 1
ATOM 8984 O O . MET C 1 249 ? 137.767 149.350 103.763 1.00 64.82 249 MET CU O 1
ATOM 8989 N N . PHE C 1 250 ? 136.603 147.629 104.613 1.00 65.05 250 PHE CU N 1
ATOM 8990 C CA . PHE C 1 250 ? 137.748 146.728 104.693 1.00 65.05 250 PHE CU CA 1
ATOM 8991 C C . PHE C 1 250 ? 137.440 145.387 104.038 1.00 65.05 250 PHE CU C 1
ATOM 8992 O O . PHE C 1 250 ? 137.733 144.325 104.587 1.00 65.05 250 PHE CU O 1
ATOM 9000 N N . GLY C 1 251 ? 136.850 145.423 102.847 1.00 71.81 251 GLY CU N 1
ATOM 9001 C CA . GLY C 1 251 ? 136.493 144.203 102.153 1.00 71.81 251 GLY CU CA 1
ATOM 9002 C C . GLY C 1 251 ? 137.581 143.707 101.225 1.00 71.81 251 GLY CU C 1
ATOM 9003 O O . GLY C 1 251 ? 138.752 143.645 101.610 1.00 71.81 251 GLY CU O 1
ATOM 9004 N N . GLU C 1 252 ? 137.198 143.336 100.001 1.00 78.89 252 GLU CU N 1
ATOM 9005 C CA . GLU C 1 252 ? 138.147 142.885 98.989 1.00 78.89 252 GLU CU CA 1
ATOM 9006 C C . GLU C 1 252 ? 139.088 144.017 98.602 1.00 78.89 252 GLU CU C 1
ATOM 9007 O O . GLU C 1 252 ? 140.309 143.897 98.743 1.00 78.89 252 GLU CU O 1
ATOM 9013 N N . LYS C 1 253 ? 138.526 145.119 98.113 1.00 76.69 253 LYS CU N 1
ATOM 9014 C CA . LYS C 1 253 ? 139.288 146.328 97.855 1.00 76.69 253 LYS CU CA 1
ATOM 9015 C C . LYS C 1 253 ? 138.881 147.378 98.874 1.00 76.69 253 LYS CU C 1
ATOM 9016 O O . LYS C 1 253 ? 137.759 147.901 98.796 1.00 76.69 253 LYS CU O 1
ATOM 9022 N N . PRO C 1 254 ? 139.735 147.703 99.846 1.00 71.97 254 PRO CU N 1
ATOM 9023 C CA . PRO C 1 254 ? 139.305 148.565 100.955 1.00 71.97 254 PRO CU CA 1
ATOM 9024 C C . PRO C 1 254 ? 139.105 150.007 100.511 1.00 71.97 254 PRO CU C 1
ATOM 9025 O O . PRO C 1 254 ? 139.894 150.551 99.736 1.00 71.97 254 PRO CU O 1
ATOM 9029 N N . LEU C 1 255 ? 138.027 150.620 101.006 1.00 67.62 255 LEU CU N 1
ATOM 9030 C CA . LEU C 1 255 ? 137.832 152.049 100.794 1.00 67.62 255 LEU CU CA 1
ATOM 9031 C C . LEU C 1 255 ? 138.798 152.861 101.645 1.00 67.62 255 LEU CU C 1
ATOM 9032 O O . LEU C 1 255 ? 139.310 153.896 101.203 1.00 67.62 255 LEU CU O 1
ATOM 9037 N N . LEU C 1 256 ? 139.052 152.409 102.870 1.00 67.84 256 LEU CU N 1
ATOM 9038 C CA . LEU C 1 256 ? 140.006 153.036 103.773 1.00 67.84 256 LEU CU CA 1
ATOM 9039 C C . LEU C 1 256 ? 141.062 152.014 104.161 1.00 67.84 256 LEU CU C 1
ATOM 9040 O O . LEU C 1 256 ? 140.731 150.864 104.469 1.00 67.84 256 LEU CU O 1
ATOM 9045 N N . GLY C 1 257 ? 142.325 152.427 104.144 1.00 73.29 257 GLY CU N 1
ATOM 9046 C CA . GLY C 1 257 ? 143.397 151.568 104.584 1.00 73.29 257 GLY CU CA 1
ATOM 9047 C C . GLY C 1 257 ? 144.599 151.590 103.664 1.00 73.29 257 GLY CU C 1
ATOM 9048 O O . GLY C 1 257 ? 144.716 152.436 102.772 1.00 73.29 257 GLY CU O 1
ATOM 9049 N N . PRO C 1 258 ? 145.537 150.663 103.891 1.00 76.24 258 PRO CU N 1
ATOM 9050 C CA . PRO C 1 258 ? 146.730 150.601 103.028 1.00 76.24 258 PRO CU CA 1
ATOM 9051 C C . PRO C 1 258 ? 146.425 150.226 101.588 1.00 76.24 258 PRO CU C 1
ATOM 9052 O O . PRO C 1 258 ? 147.096 150.714 100.670 1.00 76.24 258 PRO CU O 1
ATOM 9056 N N . GLY C 1 259 ? 145.428 149.374 101.362 1.00 75.06 259 GLY CU N 1
ATOM 9057 C CA . GLY C 1 259 ? 145.082 148.929 100.030 1.00 75.06 259 GLY CU CA 1
ATOM 9058 C C . GLY C 1 259 ? 144.152 149.837 99.264 1.00 75.06 259 GLY CU C 1
ATOM 9059 O O . GLY C 1 259 ? 143.731 149.489 98.158 1.00 75.06 259 GLY CU O 1
ATOM 9060 N N . SER C 1 260 ? 143.814 150.995 99.821 1.00 73.60 260 SER CU N 1
ATOM 9061 C CA . SER C 1 260 ? 142.886 151.912 99.181 1.00 73.60 260 SER CU CA 1
ATOM 9062 C C . SER C 1 260 ? 143.575 152.710 98.081 1.00 73.60 260 SER CU C 1
ATOM 9063 O O . SER C 1 260 ? 144.804 152.765 97.996 1.00 73.60 260 SER CU O 1
ATOM 9066 N N . GLU C 1 261 ? 142.760 153.330 97.232 1.00 73.55 261 GLU CU N 1
ATOM 9067 C CA . GLU C 1 261 ? 143.279 154.198 96.186 1.00 73.55 261 GLU CU CA 1
ATOM 9068 C C . GLU C 1 261 ? 143.577 155.589 96.733 1.00 73.55 261 GLU CU C 1
ATOM 9069 O O . GLU C 1 261 ? 143.607 155.814 97.946 1.00 73.55 261 GLU CU O 1
ATOM 9075 N N . ASP C 1 262 ? 143.808 156.524 95.815 1.00 71.99 262 ASP CU N 1
ATOM 9076 C CA . ASP C 1 262 ? 144.008 157.928 96.146 1.00 71.99 262 ASP CU CA 1
ATOM 9077 C C . ASP C 1 262 ? 142.716 158.500 96.720 1.00 71.99 262 ASP CU C 1
ATOM 9078 O O . ASP C 1 262 ? 141.623 158.121 96.278 1.00 71.99 262 ASP CU O 1
ATOM 9083 N N . PRO C 1 263 ? 142.797 159.382 97.723 1.00 69.57 263 PRO CU N 1
ATOM 9084 C CA . PRO C 1 263 ? 141.568 159.989 98.267 1.00 69.57 263 PRO CU CA 1
ATOM 9085 C C . PRO C 1 263 ? 140.799 160.840 97.268 1.00 69.57 263 PRO CU C 1
ATOM 9086 O O . PRO C 1 263 ? 139.592 161.048 97.444 1.00 69.57 263 PRO CU O 1
ATOM 9090 N N . SER C 1 264 ? 141.460 161.346 96.226 1.00 70.99 264 SER CU N 1
ATOM 9091 C CA . SER C 1 264 ? 140.756 162.123 95.213 1.00 70.99 264 SER CU CA 1
ATOM 9092 C C . SER C 1 264 ? 139.920 161.248 94.287 1.00 70.99 264 SER CU C 1
ATOM 9093 O O . SER C 1 264 ? 139.026 161.764 93.608 1.00 70.99 264 SER CU O 1
ATOM 9096 N N . THR C 1 265 ? 140.190 159.945 94.238 1.00 70.77 265 THR CU N 1
ATOM 9097 C CA . THR C 1 265 ? 139.402 159.048 93.405 1.00 70.77 265 THR CU CA 1
ATOM 9098 C C . THR C 1 265 ? 138.025 158.813 94.017 1.00 70.77 265 THR CU C 1
ATOM 9099 O O . THR C 1 265 ? 137.820 158.967 95.224 1.00 70.77 265 THR CU O 1
ATOM 9103 N N . VAL C 1 266 ? 137.080 158.425 93.166 1.00 67.78 266 VAL CU N 1
ATOM 9104 C CA . VAL C 1 266 ? 135.672 158.303 93.528 1.00 67.78 266 VAL CU CA 1
ATOM 9105 C C . VAL C 1 266 ? 135.254 156.847 93.378 1.00 67.78 266 VAL CU C 1
ATOM 9106 O O . VAL C 1 266 ? 135.516 156.225 92.342 1.00 67.78 266 VAL CU O 1
ATOM 9110 N N . VAL C 1 267 ? 134.605 156.305 94.407 1.00 66.56 267 VAL CU N 1
ATOM 9111 C CA . VAL C 1 267 ? 134.092 154.940 94.395 1.00 66.56 267 VAL CU CA 1
ATOM 9112 C C . VAL C 1 267 ? 132.574 155.008 94.304 1.00 66.56 267 VAL CU C 1
ATOM 9113 O O . VAL C 1 267 ? 131.932 155.747 95.060 1.00 66.56 267 VAL CU O 1
ATOM 9117 N N . GLN C 1 268 ? 131.999 154.257 93.372 1.00 69.53 268 GLN CU N 1
ATOM 9118 C CA . GLN C 1 268 ? 130.559 154.256 93.153 1.00 69.53 268 GLN CU CA 1
ATOM 9119 C C . GLN C 1 268 ? 129.967 152.949 93.659 1.00 69.53 268 GLN CU C 1
ATOM 9120 O O . GLN C 1 268 ? 130.406 151.866 93.257 1.00 69.53 268 GLN CU O 1
ATOM 9126 N N . ILE C 1 269 ? 128.973 153.057 94.535 1.00 69.22 269 ILE CU N 1
ATOM 9127 C CA . ILE C 1 269 ? 128.311 151.902 95.133 1.00 69.22 269 ILE CU CA 1
ATOM 9128 C C . ILE C 1 269 ? 127.007 151.684 94.379 1.00 69.22 269 ILE CU C 1
ATOM 9129 O O . ILE C 1 269 ? 126.066 152.474 94.512 1.00 69.22 269 ILE CU O 1
ATOM 9134 N N . SER C 1 270 ? 126.936 150.611 93.593 1.00 70.89 270 SER CU N 1
ATOM 9135 C CA . SER C 1 270 ? 125.823 150.406 92.674 1.00 70.89 270 SER CU CA 1
ATOM 9136 C C . SER C 1 270 ? 125.078 149.096 92.890 1.00 70.89 270 SER CU C 1
ATOM 9137 O O . SER C 1 270 ? 124.043 148.882 92.252 1.00 70.89 270 SER CU O 1
ATOM 9140 N N . THR C 1 271 ? 125.563 148.218 93.764 1.00 71.30 271 THR CU N 1
ATOM 9141 C CA . THR C 1 271 ? 124.918 146.935 93.984 1.00 71.30 271 THR CU CA 1
ATOM 9142 C C . THR C 1 271 ? 124.050 147.002 95.233 1.00 71.30 271 THR CU C 1
ATOM 9143 O O . THR C 1 271 ? 124.579 147.172 96.341 1.00 71.30 271 THR CU O 1
ATOM 9147 N N . PRO C 1 272 ? 122.730 146.878 95.104 1.00 69.00 272 PRO CU N 1
ATOM 9148 C CA . PRO C 1 272 ? 121.868 146.967 96.287 1.00 69.00 272 PRO CU CA 1
ATOM 9149 C C . PRO C 1 272 ? 121.951 145.719 97.147 1.00 69.00 272 PRO CU C 1
ATOM 9150 O O . PRO C 1 272 ? 121.906 144.591 96.650 1.00 69.00 272 PRO CU O 1
ATOM 9154 N N . PHE C 1 273 ? 122.091 145.937 98.456 1.00 71.02 273 PHE CU N 1
ATOM 9155 C CA . PHE C 1 273 ? 121.925 144.840 99.401 1.00 71.02 273 PHE CU CA 1
ATOM 9156 C C . PHE C 1 273 ? 120.498 144.316 99.372 1.00 71.02 273 PHE CU C 1
ATOM 9157 O O . PHE C 1 273 ? 120.270 143.103 99.437 1.00 71.02 273 PHE CU O 1
ATOM 9165 N N . GLY C 1 274 ? 119.525 145.213 99.273 1.00 69.27 274 GLY CU N 1
ATOM 9166 C CA . GLY C 1 274 ? 118.148 144.783 99.183 1.00 69.27 274 GLY CU CA 1
ATOM 9167 C C . GLY C 1 274 ? 117.272 145.836 98.544 1.00 69.27 274 GLY CU C 1
ATOM 9168 O O . GLY C 1 274 ? 117.674 146.987 98.378 1.00 69.27 274 GLY CU O 1
ATOM 9169 N N . ALA C 1 275 ? 116.052 145.428 98.205 1.00 70.95 275 ALA CU N 1
ATOM 9170 C CA . ALA C 1 275 ? 115.088 146.331 97.597 1.00 70.95 275 ALA CU CA 1
ATOM 9171 C C . ALA C 1 275 ? 113.747 146.166 98.295 1.00 70.95 275 ALA CU C 1
ATOM 9172 O O . ALA C 1 275 ? 113.459 145.128 98.894 1.00 70.95 275 ALA CU O 1
ATOM 9174 N N . THR C 1 276 ? 112.925 147.208 98.204 1.00 71.59 276 THR CU N 1
ATOM 9175 C CA . THR C 1 276 ? 111.648 147.256 98.896 1.00 71.59 276 THR CU CA 1
ATOM 9176 C C . THR C 1 276 ? 110.553 147.660 97.914 1.00 71.59 276 THR CU C 1
ATOM 9177 O O . THR C 1 276 ? 110.711 148.613 97.148 1.00 71.59 276 THR CU O 1
ATOM 9181 N N . GLN C 1 277 ? 109.447 146.910 97.935 1.00 74.16 277 GLN CU N 1
ATOM 9182 C CA . GLN C 1 277 ? 108.338 147.130 97.019 1.00 74.16 277 GLN CU CA 1
ATOM 9183 C C . GLN C 1 277 ? 107.690 148.482 97.339 1.00 74.16 277 GLN CU C 1
ATOM 9184 O O . GLN C 1 277 ? 107.514 148.823 98.512 1.00 74.16 277 GLN CU O 1
ATOM 9190 N N . PRO C 1 278 ? 107.346 149.286 96.320 1.00 73.69 278 PRO CU N 1
ATOM 9191 C CA . PRO C 1 278 ? 106.889 150.664 96.610 1.00 73.69 278 PRO CU CA 1
ATOM 9192 C C . PRO C 1 278 ? 105.540 150.784 97.312 1.00 73.69 278 PRO CU C 1
ATOM 9193 O O . PRO C 1 278 ? 105.154 151.906 97.658 1.00 73.69 278 PRO CU O 1
ATOM 9197 N N . ASP C 1 279 ? 104.807 149.691 97.533 1.00 72.78 279 ASP CU N 1
ATOM 9198 C CA . ASP C 1 279 ? 103.643 149.788 98.407 1.00 72.78 279 ASP CU CA 1
ATOM 9199 C C . ASP C 1 279 ? 104.082 149.883 99.865 1.00 72.78 279 ASP CU C 1
ATOM 9200 O O . ASP C 1 279 ? 103.321 150.323 100.733 1.00 72.78 279 ASP CU O 1
ATOM 9205 N N . VAL C 1 280 ? 105.309 149.444 100.146 1.00 67.81 280 VAL CU N 1
ATOM 9206 C CA . VAL C 1 280 ? 105.909 149.637 101.460 1.00 67.81 280 VAL CU CA 1
ATOM 9207 C C . VAL C 1 280 ? 106.643 150.972 101.512 1.00 67.81 280 VAL CU C 1
ATOM 9208 O O . VAL C 1 280 ? 106.590 151.690 102.520 1.00 67.81 280 VAL CU O 1
ATOM 9212 N N . GLY C 1 281 ? 107.329 151.329 100.429 1.00 65.55 281 GLY CU N 1
ATOM 9213 C CA . GLY C 1 281 ? 108.005 152.601 100.330 1.00 65.55 281 GLY CU CA 1
ATOM 9214 C C . GLY C 1 281 ? 109.463 152.527 100.735 1.00 65.55 281 GLY CU C 1
ATOM 9215 O O . GLY C 1 281 ? 109.902 151.567 101.374 1.00 65.55 281 GLY CU O 1
ATOM 9216 N N . PRO C 1 282 ? 110.246 153.537 100.355 1.00 62.83 282 PRO CU N 1
ATOM 9217 C CA . PRO C 1 282 ? 111.654 153.576 100.771 1.00 62.83 282 PRO CU CA 1
ATOM 9218 C C . PRO C 1 282 ? 111.790 153.756 102.275 1.00 62.83 282 PRO CU C 1
ATOM 9219 O O . PRO C 1 282 ? 110.981 154.432 102.912 1.00 62.83 282 PRO CU O 1
ATOM 9223 N N . ALA C 1 283 ? 112.830 153.145 102.838 1.00 60.74 283 ALA CU N 1
ATOM 9224 C CA . ALA C 1 283 ? 113.042 153.178 104.280 1.00 60.74 283 ALA CU CA 1
ATOM 9225 C C . ALA C 1 283 ? 113.431 154.583 104.724 1.00 60.74 283 ALA CU C 1
ATOM 9226 O O . ALA C 1 283 ? 114.380 155.169 104.193 1.00 60.74 283 ALA CU O 1
ATOM 9228 N N . SER C 1 284 ? 112.702 155.121 105.701 1.00 57.21 284 SER CU N 1
ATOM 9229 C CA . SER C 1 284 ? 112.963 156.468 106.190 1.00 57.21 284 SER CU CA 1
ATOM 9230 C C . SER C 1 284 ? 113.885 156.496 107.400 1.00 57.21 284 SER CU C 1
ATOM 9231 O O . SER C 1 284 ? 114.588 157.492 107.602 1.00 57.21 284 SER CU O 1
ATOM 9234 N N . CYS C 1 285 ? 113.899 155.436 108.202 1.00 57.46 285 CYS CU N 1
ATOM 9235 C CA . CYS C 1 285 ? 114.789 155.331 109.346 1.00 57.46 285 CYS CU CA 1
ATOM 9236 C C . CYS C 1 285 ? 115.418 153.946 109.378 1.00 57.46 285 CYS CU C 1
ATOM 9237 O O . CYS C 1 285 ? 114.800 152.952 108.981 1.00 57.46 285 CYS CU O 1
ATOM 9240 N N . LEU C 1 286 ? 116.646 153.898 109.890 1.00 55.59 286 LEU CU N 1
ATOM 9241 C CA . LEU C 1 286 ? 117.543 152.760 109.725 1.00 55.59 286 LEU CU CA 1
ATOM 9242 C C . LEU C 1 286 ? 118.278 152.534 111.034 1.00 55.59 286 LEU CU C 1
ATOM 9243 O O . LEU C 1 286 ? 118.823 153.486 111.599 1.00 55.59 286 LEU CU O 1
ATOM 9248 N N . SER C 1 287 ? 118.307 151.294 111.520 1.00 54.89 287 SER CU N 1
ATOM 9249 C CA . SER C 1 287 ? 119.055 150.995 112.733 1.00 54.89 287 SER CU CA 1
ATOM 9250 C C . SER C 1 287 ? 119.672 149.605 112.654 1.00 54.89 287 SER CU C 1
ATOM 9251 O O . SER C 1 287 ? 119.158 148.713 111.975 1.00 54.89 287 SER CU O 1
ATOM 9254 N N . VAL C 1 288 ? 120.783 149.434 113.367 1.00 54.24 288 VAL CU N 1
ATOM 9255 C CA . VAL C 1 288 ? 121.551 148.194 113.383 1.00 54.24 288 VAL CU CA 1
ATOM 9256 C C . VAL C 1 288 ? 121.534 147.644 114.802 1.00 54.24 288 VAL CU C 1
ATOM 9257 O O . VAL C 1 288 ? 121.697 148.401 115.766 1.00 54.24 288 VAL CU O 1
ATOM 9261 N N . SER C 1 289 ? 121.337 146.332 114.929 1.00 55.20 289 SER CU N 1
ATOM 9262 C CA . SER C 1 289 ? 121.264 145.693 116.233 1.00 55.20 289 SER CU CA 1
ATOM 9263 C C . SER C 1 289 ? 122.634 145.677 116.915 1.00 55.20 289 SER CU C 1
ATOM 9264 O O . SER C 1 289 ? 123.652 146.091 116.354 1.00 55.20 289 SER CU O 1
ATOM 9267 N N . TYR C 1 290 ? 122.638 145.195 118.161 1.00 53.12 290 TYR CU N 1
ATOM 9268 C CA . TYR C 1 290 ? 123.862 145.166 118.957 1.00 53.12 290 TYR CU CA 1
ATOM 9269 C C . TYR C 1 290 ? 124.894 144.211 118.367 1.00 53.12 290 TYR CU C 1
ATOM 9270 O O . TYR C 1 290 ? 126.081 144.546 118.287 1.00 53.12 290 TYR CU O 1
ATOM 9279 N N . ASP C 1 291 ? 124.465 143.020 117.947 1.00 57.62 291 ASP CU N 1
ATOM 9280 C CA . ASP C 1 291 ? 125.403 142.073 117.356 1.00 57.62 291 ASP CU CA 1
ATOM 9281 C C . ASP C 1 291 ? 125.772 142.473 115.934 1.00 57.62 291 ASP CU C 1
ATOM 9282 O O . ASP C 1 291 ? 126.844 142.111 115.437 1.00 57.62 291 ASP CU O 1
ATOM 9287 N N . GLY C 1 292 ? 124.899 143.220 115.264 1.00 59.20 292 GLY CU N 1
ATOM 9288 C CA . GLY C 1 292 ? 125.098 143.592 113.882 1.00 59.20 292 GLY CU CA 1
ATOM 9289 C C . GLY C 1 292 ? 124.626 142.562 112.881 1.00 59.20 292 GLY CU C 1
ATOM 9290 O O . GLY C 1 292 ? 124.769 142.785 111.673 1.00 59.20 292 GLY CU O 1
ATOM 9291 N N . THR C 1 293 ? 124.076 141.439 113.347 1.00 63.31 293 THR CU N 1
ATOM 9292 C CA . THR C 1 293 ? 123.645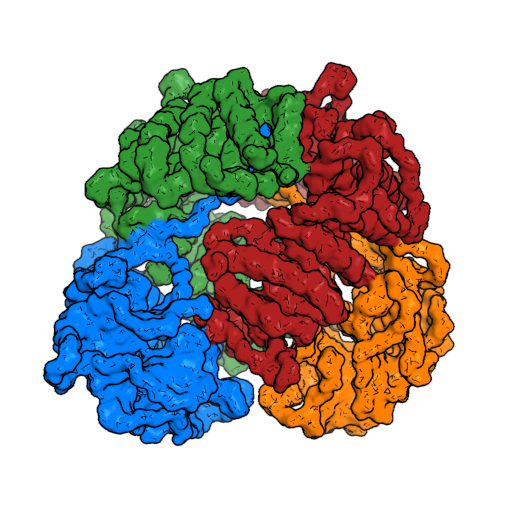 140.388 112.433 1.00 63.31 293 THR CU CA 1
ATOM 9293 C C . THR C 1 293 ? 122.333 140.749 111.749 1.00 63.31 293 THR CU C 1
ATOM 9294 O O . THR C 1 293 ? 122.085 140.336 110.611 1.00 63.31 293 THR CU O 1
ATOM 9298 N N . MET C 1 294 ? 121.477 141.508 112.425 1.00 62.73 294 MET CU N 1
ATOM 9299 C CA . MET C 1 294 ? 120.172 141.874 111.896 1.00 62.73 294 MET CU CA 1
ATOM 9300 C C . MET C 1 294 ? 119.968 143.379 111.990 1.00 62.73 294 MET CU C 1
ATOM 9301 O O . MET C 1 294 ? 120.591 144.055 112.814 1.00 62.73 294 MET CU O 1
ATOM 9306 N N . LEU C 1 295 ? 119.094 143.891 111.133 1.00 58.45 295 LEU CU N 1
ATOM 9307 C CA . LEU C 1 295 ? 118.908 145.314 110.904 1.00 58.45 295 LEU CU CA 1
ATOM 9308 C C . LEU C 1 295 ? 117.417 145.634 110.866 1.00 58.45 295 LEU CU C 1
ATOM 9309 O O . LEU C 1 295 ? 116.595 144.764 110.583 1.00 58.45 295 LEU CU O 1
ATOM 9314 N N . LEU C 1 296 ? 117.064 146.883 111.166 1.00 54.85 296 LEU CU N 1
ATOM 9315 C CA . LEU C 1 296 ? 115.669 147.302 111.217 1.00 54.85 296 LEU CU CA 1
ATOM 9316 C C . LEU C 1 296 ? 115.458 148.547 110.368 1.00 54.85 296 LEU CU C 1
ATOM 9317 O O . LEU C 1 296 ? 116.273 149.477 110.407 1.00 54.85 296 LEU CU O 1
ATOM 9322 N N . THR C 1 297 ? 114.360 148.563 109.610 1.00 58.38 297 THR CU N 1
ATOM 9323 C CA . THR C 1 297 ? 113.991 149.702 108.778 1.00 58.38 297 THR CU CA 1
ATOM 9324 C C . THR C 1 297 ? 112.550 150.101 109.045 1.00 58.38 297 THR CU C 1
ATOM 9325 O O . THR C 1 297 ? 111.683 149.239 109.227 1.00 58.38 297 THR CU O 1
ATOM 9329 N N . GLY C 1 298 ? 112.300 151.407 109.053 1.00 57.95 298 GLY CU N 1
ATOM 9330 C CA . GLY C 1 298 ? 110.959 151.952 109.185 1.00 57.95 298 GLY CU CA 1
ATOM 9331 C C . GLY C 1 298 ? 110.535 152.620 107.888 1.00 57.95 298 GLY CU C 1
ATOM 9332 O O . GLY C 1 298 ? 111.357 153.212 107.187 1.00 57.95 298 GLY CU O 1
ATOM 9333 N N . HIS C 1 299 ? 109.248 152.527 107.592 1.00 60.03 299 HIS CU N 1
ATOM 9334 C CA . HIS C 1 299 ? 108.741 152.940 106.294 1.00 60.03 299 HIS CU CA 1
ATOM 9335 C C . HIS C 1 299 ? 107.564 153.896 106.443 1.00 60.03 299 HIS CU C 1
ATOM 9336 O O . HIS C 1 299 ? 106.858 153.876 107.456 1.00 60.03 299 HIS CU O 1
ATOM 9343 N N . PRO C 1 300 ? 107.333 154.767 105.449 1.00 62.33 300 PRO CU N 1
ATOM 9344 C CA . PRO C 1 300 ? 106.214 155.721 105.560 1.00 62.33 300 PRO CU CA 1
ATOM 9345 C C . PRO C 1 300 ? 104.840 155.077 105.507 1.00 62.33 300 PRO CU C 1
ATOM 9346 O O . PRO C 1 300 ? 103.846 155.731 105.845 1.00 62.33 300 PRO CU O 1
ATOM 9350 N N . ARG C 1 301 ? 104.743 153.824 105.077 1.00 63.29 301 ARG CU N 1
ATOM 9351 C CA . ARG C 1 301 ? 103.454 153.149 105.049 1.00 63.29 301 ARG CU CA 1
ATOM 9352 C C . ARG C 1 301 ? 103.180 152.336 106.306 1.00 63.29 301 ARG CU C 1
ATOM 9353 O O . ARG C 1 301 ? 102.166 151.633 106.359 1.00 63.29 301 ARG CU O 1
ATOM 9361 N N . GLY C 1 302 ? 104.050 152.412 107.312 1.00 59.92 302 GLY CU N 1
ATOM 9362 C CA . GLY C 1 302 ? 103.787 151.814 108.603 1.00 59.92 302 GLY CU CA 1
ATOM 9363 C C . GLY C 1 302 ? 104.540 150.543 108.913 1.00 59.92 302 GLY CU C 1
ATOM 9364 O O . GLY C 1 302 ? 104.646 150.181 110.091 1.00 59.92 302 GLY CU O 1
ATOM 9365 N N . GLN C 1 303 ? 105.072 149.858 107.910 1.00 61.13 303 GLN CU N 1
ATOM 9366 C CA . GLN C 1 303 ? 105.697 148.567 108.142 1.00 61.13 303 GLN CU CA 1
ATOM 9367 C C . GLN C 1 303 ? 107.091 148.730 108.734 1.00 61.13 303 GLN CU C 1
ATOM 9368 O O . GLN C 1 303 ? 107.880 149.578 108.309 1.00 61.13 303 GLN CU O 1
ATOM 9374 N N . ILE C 1 304 ? 107.387 147.905 109.735 1.00 58.02 304 ILE CU N 1
ATOM 9375 C CA . ILE C 1 304 ? 108.726 147.775 110.293 1.00 58.02 304 ILE CU CA 1
ATOM 9376 C C . ILE C 1 304 ? 109.314 146.482 109.754 1.00 58.02 304 ILE CU C 1
ATOM 9377 O O . ILE C 1 304 ? 108.746 145.404 109.964 1.00 58.02 304 ILE CU O 1
ATOM 9382 N N . MET C 1 305 ? 110.441 146.585 109.059 1.00 61.70 305 MET CU N 1
ATOM 9383 C CA . MET C 1 305 ? 110.999 145.456 108.335 1.00 61.70 305 MET CU CA 1
ATOM 9384 C C . MET C 1 305 ? 112.316 145.047 108.978 1.00 61.70 305 MET CU C 1
ATOM 9385 O O . MET C 1 305 ? 113.171 145.896 109.256 1.00 61.70 305 MET CU O 1
ATOM 9390 N N . ARG C 1 306 ? 112.478 143.747 109.217 1.00 64.28 306 ARG CU N 1
ATOM 9391 C CA . ARG C 1 306 ? 113.702 143.201 109.791 1.00 64.28 306 ARG CU CA 1
ATOM 9392 C C . ARG C 1 306 ? 114.511 142.515 108.703 1.00 64.28 306 ARG CU C 1
ATOM 9393 O O . ARG C 1 306 ? 113.987 141.674 107.965 1.00 64.28 306 ARG CU O 1
ATOM 9401 N N . TRP C 1 307 ? 115.786 142.870 108.619 1.00 63.79 307 TRP CU N 1
ATOM 9402 C CA . TRP C 1 307 ? 116.686 142.401 107.582 1.00 63.79 307 TRP CU CA 1
ATOM 9403 C C . TRP C 1 307 ? 117.749 141.513 108.211 1.00 63.79 307 TRP CU C 1
ATOM 9404 O O . TRP C 1 307 ? 118.281 141.833 109.276 1.00 63.79 307 TRP CU O 1
ATOM 9415 N N . ASP C 1 308 ? 118.052 140.400 107.554 1.00 69.81 308 ASP CU N 1
ATOM 9416 C CA . ASP C 1 308 ? 119.115 139.499 107.981 1.00 69.81 308 ASP CU CA 1
ATOM 9417 C C . ASP C 1 308 ? 120.361 139.831 107.170 1.00 69.81 308 ASP CU C 1
ATOM 9418 O O . ASP C 1 308 ? 120.435 139.514 105.979 1.00 69.81 308 ASP CU O 1
ATOM 9423 N N . ILE C 1 309 ? 121.328 140.486 107.816 1.00 69.47 309 ILE CU N 1
ATOM 9424 C CA . ILE C 1 309 ? 122.544 140.898 107.120 1.00 69.47 309 ILE CU CA 1
ATOM 9425 C C . ILE C 1 309 ? 123.407 139.688 106.789 1.00 69.47 309 ILE CU C 1
ATOM 9426 O O . ILE C 1 309 ? 123.917 139.556 105.669 1.00 69.47 309 ILE CU O 1
ATOM 9431 N N . SER C 1 310 ? 123.578 138.781 107.753 1.00 73.08 310 SER CU N 1
ATOM 9432 C CA . SER C 1 310 ? 124.425 137.615 107.528 1.00 73.08 310 SER CU CA 1
ATOM 9433 C C . SER C 1 310 ? 123.746 136.599 106.619 1.00 73.08 310 SER CU C 1
ATOM 9434 O O . SER C 1 310 ? 124.383 136.032 105.723 1.00 73.08 310 SER CU O 1
ATOM 9437 N N . GLU C 1 311 ? 122.452 136.354 106.830 1.00 76.12 311 GLU CU N 1
ATOM 9438 C CA . GLU C 1 311 ? 121.749 135.340 106.053 1.00 76.12 311 GLU CU CA 1
ATOM 9439 C C . GLU C 1 311 ? 121.410 135.813 104.646 1.00 76.12 311 GLU CU C 1
ATOM 9440 O O . GLU C 1 311 ? 121.233 134.980 103.750 1.00 76.12 311 GLU CU O 1
ATOM 9442 N N . ASN C 1 312 ? 121.310 137.129 104.440 1.00 77.29 312 ASN CU N 1
ATOM 9443 C CA . ASN C 1 312 ? 120.949 137.777 103.179 1.00 77.29 312 ASN CU CA 1
ATOM 9444 C C . ASN C 1 312 ? 119.614 137.296 102.624 1.00 77.29 312 ASN CU C 1
ATOM 9445 O O . ASN C 1 312 ? 119.455 137.210 101.400 1.00 77.29 312 ASN CU O 1
ATOM 9447 N N . LYS C 1 313 ? 118.650 136.982 103.485 1.00 77.75 313 LYS CU N 1
ATOM 9448 C CA . LYS C 1 313 ? 117.365 136.477 103.027 1.00 77.75 313 LYS CU CA 1
ATOM 9449 C C . LYS C 1 313 ? 116.403 137.624 102.743 1.00 77.75 313 LYS CU C 1
ATOM 9450 O O . LYS C 1 313 ? 116.755 138.802 102.843 1.00 77.75 313 LYS CU O 1
ATOM 9452 N N . SER C 1 314 ? 115.177 137.264 102.368 1.00 78.25 314 SER CU N 1
ATOM 9453 C CA . SER C 1 314 ? 114.141 138.260 102.153 1.00 78.25 314 SER CU CA 1
ATOM 9454 C C . SER C 1 314 ? 113.727 138.879 103.489 1.00 78.25 314 SER CU C 1
ATOM 9455 O O . SER C 1 314 ? 113.700 138.195 104.516 1.00 78.25 314 SER CU O 1
ATOM 9458 N N . PRO C 1 315 ? 113.413 140.175 103.506 1.00 70.94 315 PRO CU N 1
ATOM 9459 C CA . PRO C 1 315 ? 112.995 140.811 104.760 1.00 70.94 315 PRO CU CA 1
ATOM 9460 C C . PRO C 1 315 ? 111.610 140.351 105.189 1.00 70.94 315 PRO CU C 1
ATOM 9461 O O . PRO C 1 315 ? 110.773 139.970 104.369 1.00 70.94 315 PRO CU O 1
ATOM 9465 N N . VAL C 1 316 ? 111.375 140.395 106.498 1.00 66.81 316 VAL CU N 1
ATOM 9466 C CA . VAL C 1 316 ? 110.100 140.011 107.092 1.00 66.81 316 VAL CU CA 1
ATOM 9467 C C . VAL C 1 316 ? 109.508 141.232 107.780 1.00 66.81 316 VAL CU C 1
ATOM 9468 O O . VAL C 1 316 ? 110.244 142.132 108.202 1.00 66.81 316 VAL CU O 1
ATOM 9472 N N . GLU C 1 317 ? 108.183 141.274 107.867 1.00 64.29 317 GLU CU N 1
ATOM 9473 C CA . GLU C 1 317 ? 107.481 142.409 108.450 1.00 64.29 317 GLU CU CA 1
ATOM 9474 C C . GLU C 1 317 ? 107.129 142.099 109.899 1.00 64.29 317 GLU CU C 1
ATOM 9475 O O . GLU C 1 317 ? 106.476 141.089 110.182 1.00 64.29 317 GLU CU O 1
ATOM 9481 N N . LEU C 1 318 ? 107.562 142.964 110.811 1.00 60.11 318 LEU CU N 1
ATOM 9482 C CA . LEU C 1 318 ? 107.247 142.784 112.222 1.00 60.11 318 LEU CU CA 1
ATOM 9483 C C . LEU C 1 318 ? 105.830 143.253 112.519 1.00 60.11 318 LEU CU C 1
ATOM 9484 O O . LEU C 1 318 ? 105.004 142.472 113.002 1.00 60.11 318 LEU CU O 1
ATOM 9489 N N . ALA C 1 319 ? 105.534 144.518 112.231 1.00 60.96 319 ALA CU N 1
ATOM 9490 C CA . ALA C 1 319 ? 104.223 145.075 112.522 1.00 60.96 319 ALA CU CA 1
ATOM 9491 C C . ALA C 1 319 ? 103.910 146.217 111.569 1.00 60.96 319 ALA CU C 1
ATOM 9492 O O . ALA C 1 319 ? 104.801 146.780 110.929 1.00 60.96 319 ALA CU O 1
ATOM 9494 N N . ASN C 1 320 ? 102.625 146.545 111.483 1.00 60.15 320 ASN CU N 1
ATOM 9495 C CA . ASN C 1 320 ? 102.133 147.694 110.736 1.00 60.15 320 ASN CU CA 1
ATOM 9496 C C . ASN C 1 320 ? 101.546 148.683 111.733 1.00 60.15 320 ASN CU C 1
ATOM 9497 O O . ASN C 1 320 ? 100.517 148.402 112.356 1.00 60.15 320 ASN CU O 1
ATOM 9502 N N . LEU C 1 321 ? 102.200 149.835 111.883 1.00 59.48 321 LEU CU N 1
ATOM 9503 C CA . LEU C 1 321 ? 101.795 150.781 112.917 1.00 59.48 321 LEU CU CA 1
ATOM 9504 C C . LEU C 1 321 ? 100.744 151.756 112.400 1.00 59.48 321 LEU CU C 1
ATOM 9505 O O . LEU C 1 321 ? 100.252 152.599 113.160 1.00 59.48 321 LEU CU O 1
ATOM 9510 N N . ASN C 1 322 ? 100.413 151.662 111.107 1.00 67.11 322 ASN CU N 1
ATOM 9511 C CA . ASN C 1 322 ? 99.356 152.409 110.424 1.00 67.11 322 ASN CU CA 1
ATOM 9512 C C . ASN C 1 322 ? 99.688 153.904 110.501 1.00 67.11 322 ASN CU C 1
ATOM 9513 O O . ASN C 1 322 ? 98.801 154.756 110.619 1.00 67.11 322 ASN CU O 1
ATOM 9518 N N . ALA C 1 323 ? 100.980 154.227 110.479 1.00 62.51 323 ALA CU N 1
ATOM 9519 C CA . ALA C 1 323 ? 101.458 155.603 110.439 1.00 62.51 323 ALA CU CA 1
ATOM 9520 C C . ALA C 1 323 ? 102.896 155.601 109.949 1.00 62.51 323 ALA CU C 1
ATOM 9521 O O . ALA C 1 323 ? 103.607 154.604 110.073 1.00 62.51 323 ALA CU O 1
ATOM 9523 N N . ALA C 1 324 ? 103.327 156.738 109.406 1.00 58.16 324 ALA CU N 1
ATOM 9524 C CA . ALA C 1 324 ? 104.676 156.840 108.865 1.00 58.16 324 ALA CU CA 1
ATOM 9525 C C . ALA C 1 324 ? 105.717 156.726 109.973 1.00 58.16 324 ALA CU C 1
ATOM 9526 O O . ALA C 1 324 ? 105.754 157.538 110.900 1.00 58.16 324 ALA CU O 1
ATOM 9528 N N . VAL C 1 325 ? 106.570 155.711 109.866 1.00 55.07 325 VAL CU N 1
ATOM 9529 C CA . VAL C 1 325 ? 107.600 155.426 110.859 1.00 55.07 325 VAL CU CA 1
ATOM 9530 C C . VAL C 1 325 ? 108.795 156.320 110.566 1.00 55.07 325 VAL CU C 1
ATOM 9531 O O . VAL C 1 325 ? 109.299 156.346 109.437 1.00 55.07 325 VAL CU O 1
ATOM 9535 N N . THR C 1 326 ? 109.251 157.061 111.575 1.00 54.66 326 THR CU N 1
ATOM 9536 C CA . THR C 1 326 ? 110.290 158.062 111.375 1.00 54.66 326 THR CU CA 1
ATOM 9537 C C . THR C 1 326 ? 111.575 157.775 112.137 1.00 54.66 326 THR CU C 1
ATOM 9538 O O . THR C 1 326 ? 112.627 158.305 111.772 1.00 54.66 326 THR CU O 1
ATOM 9542 N N . ASN C 1 327 ? 111.525 156.971 113.199 1.00 51.31 327 ASN CU N 1
ATOM 9543 C CA . ASN C 1 327 ? 112.701 156.694 114.012 1.00 51.31 327 ASN CU CA 1
ATOM 9544 C C . ASN C 1 327 ? 112.670 155.269 114.543 1.00 51.31 327 ASN CU C 1
ATOM 9545 O O . ASN C 1 327 ? 111.626 154.784 114.986 1.00 51.31 327 ASN CU O 1
ATOM 9550 N N . LEU C 1 328 ? 113.824 154.605 114.491 1.00 51.15 328 LEU CU N 1
ATOM 9551 C CA . LEU C 1 328 ? 114.065 153.350 115.198 1.00 51.15 328 LEU CU CA 1
ATOM 9552 C C . LEU C 1 328 ? 115.396 153.482 115.921 1.00 51.15 328 LEU CU C 1
ATOM 9553 O O . LEU C 1 328 ? 116.429 153.714 115.286 1.00 51.15 328 LEU CU O 1
ATOM 9558 N N . ILE C 1 329 ? 115.375 153.341 117.242 1.00 51.44 329 ILE CU N 1
ATOM 9559 C CA . ILE C 1 329 ? 116.575 153.427 118.064 1.00 51.44 329 ILE CU CA 1
ATOM 9560 C C . ILE C 1 329 ? 116.702 152.138 118.860 1.00 51.44 329 ILE CU C 1
ATOM 9561 O O . ILE C 1 329 ? 115.820 151.810 119.661 1.00 51.44 329 ILE CU O 1
ATOM 9566 N N . PHE C 1 330 ? 117.792 151.408 118.639 1.00 52.72 330 PHE CU N 1
ATOM 9567 C CA . PHE C 1 330 ? 118.085 150.252 119.472 1.00 52.72 330 PHE CU CA 1
ATOM 9568 C C . PHE C 1 330 ? 118.571 150.681 120.850 1.00 52.72 330 PHE CU C 1
ATOM 9569 O O . PHE C 1 330 ? 119.268 151.686 121.008 1.00 52.72 330 PHE CU O 1
ATOM 9577 N N . VAL C 1 331 ? 118.192 149.897 121.851 1.00 52.40 331 VAL CU N 1
ATOM 9578 C CA . VAL C 1 331 ? 118.666 150.054 123.218 1.00 52.40 331 VAL CU CA 1
ATOM 9579 C C . VAL C 1 331 ? 119.612 148.897 123.498 1.00 52.40 331 VAL CU C 1
ATOM 9580 O O . VAL C 1 331 ? 119.334 147.759 123.101 1.00 52.40 331 VAL CU O 1
ATOM 9584 N N . SER C 1 332 ? 120.739 149.194 124.140 1.00 53.28 332 SER CU N 1
ATOM 9585 C CA . SER C 1 332 ? 121.741 148.171 124.398 1.00 53.28 332 SER CU CA 1
ATOM 9586 C C . SER C 1 332 ? 121.189 147.119 125.358 1.00 53.28 332 SER CU C 1
ATOM 9587 O O . SER C 1 332 ? 120.573 147.467 126.373 1.00 53.28 332 SER CU O 1
ATOM 9590 N N . PRO C 1 333 ? 121.362 145.829 125.051 1.00 52.17 333 PRO CU N 1
ATOM 9591 C CA . PRO C 1 333 ? 120.859 144.784 125.960 1.00 52.17 333 PRO CU CA 1
ATOM 9592 C C . PRO C 1 333 ? 121.556 144.771 127.306 1.00 52.17 333 PRO CU C 1
ATOM 9593 O O . PRO C 1 333 ? 120.892 144.660 128.344 1.00 52.17 333 PRO CU O 1
ATOM 9597 N N . PHE C 1 334 ? 122.879 144.879 127.321 1.00 51.99 334 PHE CU N 1
ATOM 9598 C CA . PHE C 1 334 ? 123.595 145.014 128.576 1.00 51.99 334 PHE CU CA 1
ATOM 9599 C C . PHE C 1 334 ? 123.456 146.437 129.102 1.00 51.99 334 PHE CU C 1
ATOM 9600 O O . PHE C 1 334 ? 123.393 147.402 128.337 1.00 51.99 334 PHE CU O 1
ATOM 9608 N N . LEU C 1 335 ? 123.410 146.563 130.422 1.00 55.63 335 LEU CU N 1
ATOM 9609 C CA . LEU C 1 335 ? 123.269 147.856 131.078 1.00 55.63 335 LEU CU CA 1
ATOM 9610 C C . LEU C 1 335 ? 124.653 148.363 131.457 1.00 55.63 335 LEU CU C 1
ATOM 9611 O O . LEU C 1 335 ? 125.477 147.604 131.977 1.00 55.63 335 LEU CU O 1
ATOM 9616 N N . THR C 1 336 ? 124.918 149.631 131.160 1.00 56.54 336 THR CU N 1
ATOM 9617 C CA . THR C 1 336 ? 126.188 150.229 131.530 1.00 56.54 336 THR CU CA 1
ATOM 9618 C C . THR C 1 336 ? 126.108 150.801 132.943 1.00 56.54 336 THR CU C 1
ATOM 9619 O O . THR C 1 336 ? 125.028 151.032 133.494 1.00 56.54 336 THR CU O 1
ATOM 9623 N N . SER C 1 337 ? 127.274 151.019 133.538 1.00 55.39 337 SER CU N 1
ATOM 9624 C CA . SER C 1 337 ? 127.377 151.541 134.891 1.00 55.39 337 SER CU CA 1
ATOM 9625 C C . SER C 1 337 ? 127.726 153.020 134.829 1.00 55.39 337 SER CU C 1
ATOM 9626 O O . SER C 1 337 ? 128.767 153.394 134.279 1.00 55.39 337 SER CU O 1
ATOM 9629 N N . LYS C 1 338 ? 126.854 153.854 135.390 1.00 49.86 338 LYS CU N 1
ATOM 9630 C CA . LYS C 1 338 ? 127.029 155.292 135.379 1.00 49.86 338 LYS CU CA 1
ATOM 9631 C C . LYS C 1 338 ? 126.918 155.838 136.797 1.00 49.86 338 LYS CU C 1
ATOM 9632 O O . LYS C 1 338 ? 126.004 155.452 137.534 1.00 49.86 338 LYS CU O 1
ATOM 9638 N N . PRO C 1 339 ? 127.845 156.706 137.218 1.00 48.91 339 PRO CU N 1
ATOM 9639 C CA . PRO C 1 339 ? 127.826 157.181 138.614 1.00 48.91 339 PRO CU CA 1
ATOM 9640 C C . PRO C 1 339 ? 126.612 158.020 138.981 1.00 48.91 339 PRO CU C 1
ATOM 9641 O O . PRO C 1 339 ? 126.269 158.108 140.165 1.00 48.91 339 PRO CU O 1
ATOM 9645 N N . THR C 1 340 ? 125.956 158.647 138.010 1.00 49.10 340 THR CU N 1
ATOM 9646 C CA . THR C 1 340 ? 124.770 159.452 138.260 1.00 49.10 340 THR CU CA 1
ATOM 9647 C C . THR C 1 340 ? 123.603 158.943 137.425 1.00 49.10 340 THR CU C 1
ATOM 9648 O O . THR C 1 340 ? 123.787 158.421 136.324 1.00 49.10 340 THR CU O 1
ATOM 9652 N N . LYS C 1 341 ? 122.395 159.095 137.960 1.00 50.84 341 LYS CU N 1
ATOM 9653 C CA . LYS C 1 341 ? 121.175 158.737 137.250 1.00 50.84 341 LYS CU CA 1
ATOM 9654 C C . LYS C 1 341 ? 120.291 159.967 137.128 1.00 50.84 341 LYS CU C 1
ATOM 9655 O O . LYS C 1 341 ? 120.029 160.649 138.124 1.00 50.84 341 LYS CU O 1
ATOM 9661 N N . THR C 1 342 ? 119.839 160.249 135.909 1.00 48.38 342 THR CU N 1
ATOM 9662 C CA . THR C 1 342 ? 118.998 161.413 135.638 1.00 48.38 342 THR CU CA 1
ATOM 9663 C C . THR C 1 342 ? 117.542 160.993 135.774 1.00 48.38 342 THR CU C 1
ATOM 9664 O O . THR C 1 342 ? 116.913 160.533 134.822 1.00 48.38 342 THR CU O 1
ATOM 9668 N N . VAL C 1 343 ? 117.002 161.136 136.985 1.00 48.10 343 VAL CU N 1
ATOM 9669 C CA . VAL C 1 343 ? 115.593 160.823 137.207 1.00 48.10 343 VAL CU CA 1
ATOM 9670 C C . VAL C 1 343 ? 114.702 161.876 136.561 1.00 48.10 343 VAL CU C 1
ATOM 9671 O O . VAL C 1 343 ? 113.713 161.550 135.895 1.00 48.10 343 VAL CU O 1
ATOM 9675 N N . ASN C 1 344 ? 115.040 163.151 136.739 1.00 48.66 344 ASN CU N 1
ATOM 9676 C CA . ASN C 1 344 ? 114.234 164.243 136.216 1.00 48.66 344 ASN CU CA 1
ATOM 9677 C C . ASN C 1 344 ? 115.112 165.196 135.420 1.00 48.66 344 ASN CU C 1
ATOM 9678 O O . ASN C 1 344 ? 116.308 165.335 135.687 1.00 48.66 344 ASN CU O 1
ATOM 9683 N N . ILE C 1 345 ? 114.503 165.845 134.436 1.00 47.81 345 ILE CU N 1
ATOM 9684 C CA . ILE C 1 345 ? 115.187 166.850 133.632 1.00 47.81 345 ILE CU CA 1
ATOM 9685 C C . ILE C 1 345 ? 114.983 168.226 134.252 1.00 47.81 345 ILE CU C 1
ATOM 9686 O O . ILE C 1 345 ? 114.119 168.426 135.113 1.00 47.81 345 ILE CU O 1
ATOM 9691 N N . ILE C 1 346 ? 115.797 169.184 133.817 1.00 49.41 346 ILE CU N 1
ATOM 9692 C CA . ILE C 1 346 ? 115.659 170.584 134.202 1.00 49.41 346 ILE CU CA 1
ATOM 9693 C C . ILE C 1 346 ? 115.411 171.392 132.938 1.00 49.41 346 ILE CU C 1
ATOM 9694 O O . ILE C 1 346 ? 116.215 171.349 131.999 1.00 49.41 346 ILE CU O 1
ATOM 9699 N N . LYS C 1 347 ? 114.300 172.125 132.912 1.00 53.86 347 LYS CU N 1
ATOM 9700 C CA . LYS C 1 347 ? 113.951 172.912 131.742 1.00 53.86 347 LYS CU CA 1
ATOM 9701 C C . LYS C 1 347 ? 114.895 174.107 131.603 1.00 53.86 347 LYS CU C 1
ATOM 9702 O O . LYS C 1 347 ? 115.359 174.660 132.603 1.00 53.86 347 LYS CU O 1
ATOM 9708 N N . PRO C 1 348 ? 115.208 174.512 130.370 1.00 56.62 348 PRO CU N 1
ATOM 9709 C CA . PRO C 1 348 ? 116.151 175.623 130.163 1.00 56.62 348 PRO CU CA 1
ATOM 9710 C C . PRO C 1 348 ? 115.552 176.952 130.598 1.00 56.62 348 PRO CU C 1
ATOM 9711 O O . PRO C 1 348 ? 114.467 177.336 130.157 1.00 56.62 348 PRO CU O 1
ATOM 9715 N N . SER C 1 349 ? 116.269 177.652 131.473 1.00 65.59 349 SER CU N 1
ATOM 9716 C CA . SER C 1 349 ? 115.881 178.972 131.947 1.00 65.59 349 SER CU CA 1
ATOM 9717 C C . SER C 1 349 ? 117.017 179.946 131.672 1.00 65.59 349 SER CU C 1
ATOM 9718 O O . SER C 1 349 ? 118.186 179.624 131.906 1.00 65.59 349 SER CU O 1
ATOM 9721 N N . GLN C 1 350 ? 116.670 181.134 131.174 1.00 72.64 350 GLN CU N 1
ATOM 9722 C CA . GLN C 1 350 ? 117.694 182.120 130.841 1.00 72.64 350 GLN CU CA 1
ATOM 9723 C C . GLN C 1 350 ? 118.046 182.982 132.046 1.00 72.64 350 GLN CU C 1
ATOM 9724 O O . GLN C 1 350 ? 118.901 183.871 131.951 1.00 72.64 350 GLN CU O 1
ATOM 9730 N N . ALA C 1 351 ? 117.388 182.747 133.180 1.00 73.16 351 ALA CU N 1
ATOM 9731 C CA . ALA C 1 351 ? 117.630 183.545 134.374 1.00 73.16 351 ALA CU CA 1
ATOM 9732 C C . ALA C 1 351 ? 119.022 183.281 134.932 1.00 73.16 351 ALA CU C 1
ATOM 9733 O O . ALA C 1 351 ? 119.533 182.159 134.873 1.00 73.16 351 ALA CU O 1
ATOM 9735 N N . GLU C 1 352 ? 119.639 184.329 135.473 1.00 75.00 352 GLU CU N 1
ATOM 9736 C CA . GLU C 1 352 ? 120.979 184.212 136.032 1.00 75.00 352 GLU CU CA 1
ATOM 9737 C C . GLU C 1 352 ? 120.922 183.494 137.375 1.00 75.00 352 GLU CU C 1
ATOM 9738 O O . GLU C 1 352 ? 120.123 183.852 138.247 1.00 75.00 352 GLU CU O 1
ATOM 9744 N N . ARG C 1 353 ? 121.772 182.484 137.540 1.00 67.77 353 ARG CU N 1
ATOM 9745 C CA . ARG C 1 353 ? 121.829 181.717 138.772 1.00 67.77 353 ARG CU CA 1
ATOM 9746 C C . ARG C 1 353 ? 123.212 181.101 138.893 1.00 67.77 353 ARG CU C 1
ATOM 9747 O O . ARG C 1 353 ? 123.987 181.077 137.933 1.00 67.77 353 ARG CU O 1
ATOM 9755 N N . ALA C 1 354 ? 123.520 180.613 140.091 1.00 59.68 354 ALA CU N 1
ATOM 9756 C CA . ALA C 1 354 ? 124.746 179.857 140.286 1.00 59.68 354 ALA CU CA 1
ATOM 9757 C C . ALA C 1 354 ? 124.667 178.530 139.540 1.00 59.68 354 ALA CU C 1
ATOM 9758 O O . ALA C 1 354 ? 123.588 177.962 139.352 1.00 59.68 354 ALA CU O 1
ATOM 9760 N N . TYR C 1 355 ? 125.824 178.046 139.099 1.00 53.02 355 TYR CU N 1
ATOM 9761 C CA . TYR C 1 355 ? 125.873 176.799 138.350 1.00 53.02 355 TYR CU CA 1
ATOM 9762 C C . TYR C 1 355 ? 125.560 175.617 139.259 1.00 53.02 355 TYR CU C 1
ATOM 9763 O O . TYR C 1 355 ? 126.298 175.324 140.203 1.00 53.02 355 TYR CU O 1
ATOM 9772 N N . THR C 1 356 ? 124.450 174.938 138.972 1.00 50.18 356 THR CU N 1
ATOM 9773 C CA . THR C 1 356 ? 123.985 173.830 139.794 1.00 50.18 356 THR CU CA 1
ATOM 9774 C C . THR C 1 356 ? 123.781 172.604 138.918 1.00 50.18 356 THR CU C 1
ATOM 9775 O O . THR C 1 356 ? 123.310 172.717 137.786 1.00 50.18 356 THR CU O 1
ATOM 9779 N N . PHE C 1 357 ? 124.130 171.437 139.454 1.00 47.59 357 PHE CU N 1
ATOM 9780 C CA . PHE C 1 357 ? 123.999 170.164 138.757 1.00 47.59 357 PHE CU CA 1
ATOM 9781 C C . PHE C 1 357 ? 123.018 169.290 139.526 1.00 47.59 357 PHE CU C 1
ATOM 9782 O O . PHE C 1 357 ? 123.161 169.117 140.740 1.00 47.59 357 PHE CU O 1
ATOM 9790 N N . THR C 1 358 ? 122.026 168.743 138.825 1.00 49.24 358 THR CU N 1
ATOM 9791 C CA . THR C 1 358 ? 120.945 167.987 139.449 1.00 49.24 358 THR CU CA 1
ATOM 9792 C C . THR C 1 358 ? 120.941 166.556 138.929 1.00 49.24 358 THR CU C 1
ATOM 9793 O O . THR C 1 358 ? 120.626 166.322 137.758 1.00 49.24 358 THR CU O 1
ATOM 9797 N N . ALA C 1 359 ? 121.255 165.605 139.805 1.00 47.32 359 ALA CU N 1
ATOM 9798 C CA . ALA C 1 359 ? 121.174 164.185 139.482 1.00 47.32 359 ALA CU CA 1
ATOM 9799 C C . ALA C 1 359 ? 121.117 163.406 140.786 1.00 47.32 359 ALA CU C 1
ATOM 9800 O O . ALA C 1 359 ? 121.381 163.943 141.864 1.00 47.32 359 ALA CU O 1
ATOM 9802 N N . GLN C 1 360 ? 120.762 162.130 140.674 1.00 47.81 360 GLN CU N 1
ATOM 9803 C CA . GLN C 1 360 ? 120.788 161.208 141.801 1.00 47.81 360 GLN CU CA 1
ATOM 9804 C C . GLN C 1 360 ? 122.111 160.456 141.783 1.00 47.81 360 GLN CU C 1
ATOM 9805 O O . GLN C 1 360 ? 122.475 159.856 140.767 1.00 47.81 360 GLN CU O 1
ATOM 9811 N N . PHE C 1 361 ? 122.825 160.493 142.902 1.00 46.80 361 PHE CU N 1
ATOM 9812 C CA . PHE C 1 361 ? 124.109 159.816 142.987 1.00 46.80 361 PHE CU CA 1
ATOM 9813 C C . PHE C 1 361 ? 123.900 158.323 143.213 1.00 46.80 361 PHE CU C 1
ATOM 9814 O O . PHE C 1 361 ? 123.187 157.911 144.132 1.00 46.80 361 PHE CU O 1
ATOM 9822 N N . GLU C 1 362 ? 124.532 157.508 142.369 1.00 52.12 362 GLU CU N 1
ATOM 9823 C CA . GLU C 1 362 ? 124.350 156.065 142.389 1.00 52.12 362 GLU CU CA 1
ATOM 9824 C C . GLU C 1 362 ? 125.422 155.385 143.235 1.00 52.12 362 GLU CU C 1
ATOM 9825 O O . GLU C 1 362 ? 126.536 155.903 143.366 1.00 52.12 362 GLU CU O 1
ATOM 9831 N N . PRO C 1 363 ? 125.112 154.235 143.839 1.00 54.92 363 PRO CU N 1
ATOM 9832 C CA . PRO C 1 363 ? 126.141 153.491 144.575 1.00 54.92 363 PRO CU CA 1
ATOM 9833 C C . PRO C 1 363 ? 127.196 152.936 143.631 1.00 54.92 363 PRO CU C 1
ATOM 9834 O O . PRO C 1 363 ? 126.899 152.164 142.719 1.00 54.92 363 PRO CU O 1
ATOM 9838 N N . MET C 1 364 ? 128.444 153.339 143.864 1.00 60.91 364 MET CU N 1
ATOM 9839 C CA . MET C 1 364 ? 129.532 152.990 142.965 1.00 60.91 364 MET CU CA 1
ATOM 9840 C C . MET C 1 364 ? 130.711 152.318 143.652 1.00 60.91 364 MET CU C 1
ATOM 9841 O O . MET C 1 364 ? 131.700 152.026 142.971 1.00 60.91 364 MET CU O 1
ATOM 9846 N N . SER C 1 365 ? 130.631 152.058 144.963 1.00 63.16 365 SER CU N 1
ATOM 9847 C CA . SER C 1 365 ? 131.722 151.480 145.759 1.00 63.16 365 SER CU CA 1
ATOM 9848 C C . SER C 1 365 ? 133.003 152.306 145.645 1.00 63.16 365 SER CU C 1
ATOM 9849 O O . SER C 1 365 ? 134.104 151.765 145.527 1.00 63.16 365 SER CU O 1
ATOM 9852 N N . PHE C 1 366 ? 132.853 153.632 145.669 1.00 60.74 366 PHE CU N 1
ATOM 9853 C CA . PHE C 1 366 ? 134.019 154.506 145.603 1.00 60.74 366 PHE CU CA 1
ATOM 9854 C C . PHE C 1 366 ? 134.783 154.503 146.920 1.00 60.74 366 PHE CU C 1
ATOM 9855 O O . PHE C 1 366 ? 136.004 154.698 146.940 1.00 60.74 366 PHE CU O 1
ATOM 9863 N N . THR C 1 367 ? 134.084 154.287 148.029 1.00 67.61 367 THR CU N 1
ATOM 9864 C CA . THR C 1 367 ? 134.705 154.184 149.342 1.00 67.61 367 THR CU CA 1
ATOM 9865 C C . THR C 1 367 ? 134.954 152.716 149.663 1.00 67.61 367 THR CU C 1
ATOM 9866 O O . THR C 1 367 ? 134.017 151.912 149.679 1.00 67.61 367 THR CU O 1
ATOM 9868 N N . LYS C 1 368 ? 136.214 152.374 149.918 1.00 70.43 368 LYS CU N 1
ATOM 9869 C CA . LYS C 1 368 ? 136.619 151.005 150.194 1.00 70.43 368 LYS CU CA 1
ATOM 9870 C C . LYS C 1 368 ? 137.295 150.934 151.555 1.00 70.43 368 LYS CU C 1
ATOM 9871 O O . LYS C 1 368 ? 138.079 151.817 151.917 1.00 70.43 368 LYS CU O 1
ATOM 9873 N N . SER C 1 369 ? 136.985 149.880 152.306 1.00 66.41 369 SER CU N 1
ATOM 9874 C CA . SER C 1 369 ? 137.541 149.669 153.632 1.00 66.41 369 SER CU CA 1
ATOM 9875 C C . SER C 1 369 ? 137.820 148.187 153.835 1.00 66.41 369 SER CU C 1
ATOM 9876 O O . SER C 1 369 ? 137.359 147.336 153.070 1.00 66.41 369 SER CU O 1
ATOM 9878 N N . ARG C 1 370 ? 138.598 147.886 154.877 1.00 62.30 370 ARG CU N 1
ATOM 9879 C CA . ARG C 1 370 ? 138.864 146.492 155.220 1.00 62.30 370 ARG CU CA 1
ATOM 9880 C C . ARG C 1 370 ? 137.634 145.833 155.832 1.00 62.30 370 ARG CU C 1
ATOM 9881 O O . ARG C 1 370 ? 137.475 144.607 155.761 1.00 62.30 370 ARG CU O 1
ATOM 9889 N N . LEU C 1 371 ? 136.754 146.633 156.439 1.00 58.60 371 LEU CU N 1
ATOM 9890 C CA . LEU C 1 371 ? 135.515 146.099 156.989 1.00 58.60 371 LEU CU CA 1
ATOM 9891 C C . LEU C 1 371 ? 134.590 145.609 155.884 1.00 58.60 371 LEU CU C 1
ATOM 9892 O O . LEU C 1 371 ? 133.836 144.648 156.076 1.00 58.60 371 LEU CU O 1
ATOM 9897 N N . ASP C 1 372 ? 134.635 146.255 154.717 1.00 59.20 372 ASP CU N 1
ATOM 9898 C CA . ASP C 1 372 ? 133.887 145.758 153.567 1.00 59.20 372 ASP CU CA 1
ATOM 9899 C C . ASP C 1 372 ? 134.432 144.416 153.097 1.00 59.20 372 ASP CU C 1
ATOM 9900 O O . ASP C 1 372 ? 133.671 143.549 152.653 1.00 59.20 372 ASP CU O 1
ATOM 9905 N N . SER C 1 373 ? 135.751 144.230 153.184 1.00 59.48 373 SER CU N 1
ATOM 9906 C CA . SER C 1 373 ? 136.342 142.940 152.843 1.00 59.48 373 SER CU CA 1
ATOM 9907 C C . SER C 1 373 ? 135.957 141.873 153.860 1.00 59.48 373 SER CU C 1
ATOM 9908 O O . SER C 1 373 ? 135.798 140.700 153.507 1.00 59.48 373 SER CU O 1
ATOM 9911 N N . LEU C 1 374 ? 135.827 142.258 155.132 1.00 59.75 374 LEU CU N 1
ATOM 9912 C CA . LEU C 1 374 ? 135.286 141.342 156.134 1.00 59.75 374 LEU CU CA 1
ATOM 9913 C C . LEU C 1 374 ? 133.841 140.968 155.827 1.00 59.75 374 LEU CU C 1
ATOM 9914 O O . LEU C 1 374 ? 133.452 139.802 155.959 1.00 59.75 374 LEU CU O 1
ATOM 9919 N N . LEU C 1 375 ? 133.031 141.951 155.433 1.00 58.67 375 LEU CU N 1
ATOM 9920 C CA . LEU C 1 375 ? 131.606 141.715 155.230 1.00 58.67 375 LEU CU CA 1
ATOM 9921 C C . LEU C 1 375 ? 131.341 140.862 153.995 1.00 58.67 375 LEU CU C 1
ATOM 9922 O O . LEU C 1 375 ? 130.587 139.885 154.058 1.00 58.67 375 LEU CU O 1
ATOM 9927 N N . ASN C 1 376 ? 131.953 141.212 152.863 1.00 60.33 376 ASN CU N 1
ATOM 9928 C CA . ASN C 1 376 ? 131.619 140.561 151.602 1.00 60.33 376 ASN CU CA 1
ATOM 9929 C C . ASN C 1 376 ? 132.244 139.181 151.451 1.00 60.33 376 ASN CU C 1
ATOM 9930 O O . ASN C 1 376 ? 131.802 138.411 150.594 1.00 60.33 376 ASN CU O 1
ATOM 9935 N N . ALA C 1 377 ? 133.256 138.854 152.249 1.00 62.37 377 ALA CU N 1
ATOM 9936 C CA . ALA C 1 377 ? 133.886 137.546 152.146 1.00 62.37 377 ALA CU CA 1
ATOM 9937 C C . ALA C 1 377 ? 132.975 136.463 152.707 1.00 62.37 377 ALA CU C 1
ATOM 9938 O O . ALA C 1 377 ? 132.269 136.672 153.696 1.00 62.37 377 ALA CU O 1
ATOM 9940 N N . THR C 1 378 ? 132.990 135.300 152.062 1.00 62.46 378 THR CU N 1
ATOM 9941 C CA . THR C 1 378 ? 132.291 134.145 152.601 1.00 62.46 378 THR CU CA 1
ATOM 9942 C C . THR C 1 378 ? 133.039 133.626 153.821 1.00 62.46 378 THR CU C 1
ATOM 9943 O O . THR C 1 378 ? 134.195 133.206 153.727 1.00 62.46 378 THR CU O 1
ATOM 9947 N N . GLY C 1 379 ? 132.373 133.656 154.971 1.00 63.24 379 GLY CU N 1
ATOM 9948 C CA . GLY C 1 379 ? 133.118 133.415 156.185 1.00 63.24 379 GLY CU CA 1
ATOM 9949 C C . GLY C 1 379 ? 133.963 134.637 156.512 1.00 63.24 379 GLY CU C 1
ATOM 9950 O O . GLY C 1 379 ? 133.599 135.780 156.232 1.00 63.24 379 GLY CU O 1
ATOM 9951 N N . PHE C 1 380 ? 135.121 134.379 157.111 1.00 60.11 380 PHE CU N 1
ATOM 9952 C CA . PHE C 1 380 ? 136.066 135.436 157.412 1.00 60.11 380 PHE CU CA 1
ATOM 9953 C C . PHE C 1 380 ? 137.398 135.148 156.734 1.00 60.11 380 PHE CU C 1
ATOM 9954 O O . PHE C 1 380 ? 137.773 133.976 156.593 1.00 60.11 380 PHE CU O 1
ATOM 9962 N N . PRO C 1 381 ? 138.121 136.172 156.281 1.00 65.05 381 PRO CU N 1
ATOM 9963 C CA . PRO C 1 381 ? 139.469 135.949 155.744 1.00 65.05 381 PRO CU CA 1
ATOM 9964 C C . PRO C 1 381 ? 140.413 135.445 156.826 1.00 65.05 381 PRO CU C 1
ATOM 9965 O O . PRO C 1 381 ? 140.229 135.721 158.013 1.00 65.05 381 PRO CU O 1
ATOM 9969 N N . ALA C 1 382 ? 141.429 134.688 156.400 1.00 65.94 382 ALA CU N 1
ATOM 9970 C CA . ALA C 1 382 ? 142.289 133.979 157.345 1.00 65.94 382 ALA CU CA 1
ATOM 9971 C C . ALA C 1 382 ? 143.122 134.936 158.190 1.00 65.94 382 ALA CU C 1
ATOM 9972 O O . ALA C 1 382 ? 143.244 134.750 159.406 1.00 65.94 382 ALA CU O 1
ATOM 9974 N N . ASP C 1 383 ? 143.703 135.965 157.569 1.00 68.09 383 ASP CU N 1
ATOM 9975 C CA . ASP C 1 383 ? 144.546 136.897 158.315 1.00 68.09 383 ASP CU CA 1
ATOM 9976 C C . ASP C 1 383 ? 143.728 137.763 159.268 1.00 68.09 383 ASP CU C 1
ATOM 9977 O O . ASP C 1 383 ? 144.151 138.026 160.402 1.00 68.09 383 ASP CU O 1
ATOM 9982 N N . ALA C 1 384 ? 142.546 138.202 158.828 1.00 63.41 384 ALA CU N 1
ATOM 9983 C CA . ALA C 1 384 ? 141.675 138.988 159.695 1.00 63.41 384 ALA CU CA 1
ATOM 9984 C C . ALA C 1 384 ? 141.152 138.150 160.854 1.00 63.41 384 ALA CU C 1
ATOM 9985 O O . ALA C 1 384 ? 141.053 138.637 161.986 1.00 63.41 384 ALA CU O 1
ATOM 9987 N N . LEU C 1 385 ? 140.835 136.879 160.594 1.00 61.12 385 LEU CU N 1
ATOM 9988 C CA . LEU C 1 385 ? 140.416 135.986 161.669 1.00 61.12 385 LEU CU CA 1
ATOM 9989 C C . LEU C 1 385 ? 141.554 135.722 162.648 1.00 61.12 385 LEU CU C 1
ATOM 9990 O O . LEU C 1 385 ? 141.328 135.640 163.859 1.00 61.12 385 LEU CU O 1
ATOM 9995 N N . GLU C 1 386 ? 142.782 135.576 162.140 1.00 61.06 386 GLU CU N 1
ATOM 9996 C CA . GLU C 1 386 ? 143.933 135.383 163.018 1.00 61.06 386 GLU CU CA 1
ATOM 9997 C C . GLU C 1 386 ? 144.163 136.600 163.904 1.00 61.06 386 GLU CU C 1
ATOM 9998 O O . GLU C 1 386 ? 144.427 136.461 165.104 1.00 61.06 386 GLU CU O 1
ATOM 10004 N N . SER C 1 387 ? 144.052 137.801 163.330 1.00 60.34 387 SER CU N 1
ATOM 10005 C CA . SER C 1 387 ? 144.166 139.015 164.133 1.00 60.34 387 SER CU CA 1
ATOM 10006 C C . SER C 1 387 ? 143.029 139.114 165.142 1.00 60.34 387 SER CU C 1
ATOM 10007 O O . SER C 1 387 ? 143.222 139.614 166.256 1.00 60.34 387 SER CU O 1
ATOM 10010 N N . ALA C 1 388 ? 141.842 138.622 164.775 1.00 59.19 388 ALA CU N 1
ATOM 10011 C CA . ALA C 1 388 ? 140.720 138.598 165.709 1.00 59.19 388 ALA CU CA 1
ATOM 10012 C C . ALA C 1 388 ? 140.984 137.666 166.886 1.00 59.19 388 ALA CU C 1
ATOM 10013 O O . ALA C 1 388 ? 140.645 137.990 168.029 1.00 59.19 388 ALA CU O 1
ATOM 10015 N N . ILE C 1 389 ? 141.575 136.497 166.625 1.00 57.95 389 ILE CU N 1
ATOM 10016 C CA . ILE C 1 389 ? 141.878 135.560 167.707 1.00 57.95 389 ILE CU CA 1
ATOM 10017 C C . ILE C 1 389 ? 142.990 136.107 168.599 1.00 57.95 389 ILE CU C 1
ATOM 10018 O O . ILE C 1 389 ? 142.958 135.941 169.825 1.00 57.95 389 ILE CU O 1
ATOM 10023 N N . VAL C 1 390 ? 143.986 136.771 168.002 1.00 59.62 390 VAL CU N 1
ATOM 10024 C CA . VAL C 1 390 ? 145.045 137.393 168.799 1.00 59.62 390 VAL CU CA 1
ATOM 10025 C C . VAL C 1 390 ? 144.479 138.513 169.667 1.00 59.62 390 VAL CU C 1
ATOM 10026 O O . VAL C 1 390 ? 144.840 138.650 170.843 1.00 59.62 390 VAL CU O 1
ATOM 10030 N N . ALA C 1 391 ? 143.564 139.313 169.114 1.00 59.72 391 ALA CU N 1
ATOM 10031 C CA . ALA C 1 391 ? 142.930 140.368 169.898 1.00 59.72 391 ALA CU CA 1
ATOM 10032 C C . ALA C 1 391 ? 141.999 139.791 170.958 1.00 59.72 391 ALA CU C 1
ATOM 10033 O O . ALA C 1 391 ? 141.743 140.431 171.984 1.00 59.72 391 ALA CU O 1
ATOM 10035 N N . PHE C 1 392 ? 141.475 138.586 170.723 1.00 58.19 392 PHE CU N 1
ATOM 10036 C CA . PHE C 1 392 ? 140.575 137.966 171.690 1.00 58.19 392 PHE CU CA 1
ATOM 10037 C C . PHE C 1 392 ? 141.329 137.490 172.925 1.00 58.19 392 PHE CU C 1
ATOM 10038 O O . PHE C 1 392 ? 140.832 137.614 174.050 1.00 58.19 392 PHE CU O 1
ATOM 10046 N N . TYR C 1 393 ? 142.525 136.942 172.737 1.00 61.31 393 TYR CU N 1
ATOM 10047 C CA . TYR C 1 393 ? 143.300 136.397 173.847 1.00 61.31 393 TYR CU CA 1
ATOM 10048 C C . TYR C 1 393 ? 144.246 137.439 174.436 1.00 61.31 393 TYR CU C 1
ATOM 10049 O O . TYR C 1 393 ? 143.814 138.396 175.078 1.00 61.31 393 TYR CU O 1
ATOM 10058 N N . THR D 2 2 ? 124.055 108.265 154.146 1.00 91.03 2 THR CW N 1
ATOM 10059 C CA . THR D 2 2 ? 125.230 108.621 154.933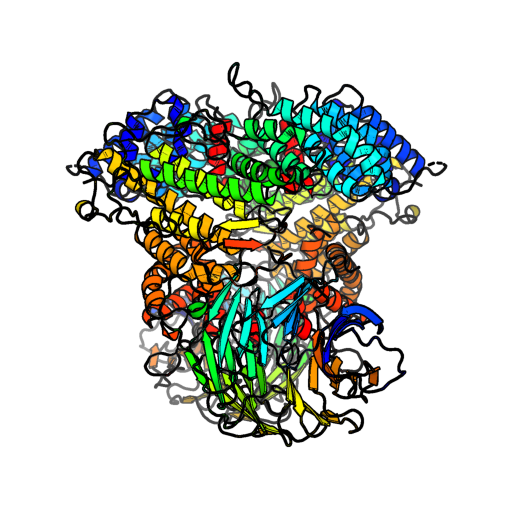 1.00 91.03 2 THR CW CA 1
ATOM 10060 C C . THR D 2 2 ? 125.550 110.105 154.801 1.00 91.03 2 THR CW C 1
ATOM 10061 O O . THR D 2 2 ? 125.357 110.703 153.744 1.00 91.03 2 THR CW O 1
ATOM 10065 N N . ALA D 2 3 ? 126.043 110.690 155.888 1.00 82.34 3 ALA CW N 1
ATOM 10066 C CA . ALA D 2 3 ? 126.354 112.108 155.900 1.00 82.34 3 ALA CW CA 1
ATOM 10067 C C . ALA D 2 3 ? 127.668 112.379 155.167 1.00 82.34 3 ALA CW C 1
ATOM 10068 O O . ALA D 2 3 ? 128.514 111.489 155.046 1.00 82.34 3 ALA CW O 1
ATOM 10070 N N . PRO D 2 4 ? 127.852 113.592 154.650 1.00 78.39 4 PRO CW N 1
ATOM 10071 C CA . PRO D 2 4 ? 129.169 113.994 154.139 1.00 78.39 4 PRO CW CA 1
ATOM 10072 C C . PRO D 2 4 ? 130.197 114.019 155.256 1.00 78.39 4 PRO CW C 1
ATOM 10073 O O . PRO D 2 4 ? 129.842 114.232 156.426 1.00 78.39 4 PRO CW O 1
ATOM 10077 N N . PRO D 2 5 ? 131.482 113.772 154.941 1.00 75.34 5 PRO CW N 1
ATOM 10078 C CA . PRO D 2 5 ? 132.513 113.719 155.989 1.00 75.34 5 PRO CW CA 1
ATOM 10079 C C . PRO D 2 5 ? 132.692 115.021 156.756 1.00 75.34 5 PRO CW C 1
ATOM 10080 O O . PRO D 2 5 ? 132.969 114.996 157.959 1.00 75.34 5 PRO CW O 1
ATOM 10084 N N . ASP D 2 6 ? 132.521 116.154 156.067 1.00 71.89 6 ASP CW N 1
ATOM 10085 C CA . ASP D 2 6 ? 132.763 117.458 156.680 1.00 71.89 6 ASP CW CA 1
ATOM 10086 C C . ASP D 2 6 ? 131.805 117.729 157.833 1.00 71.89 6 ASP CW C 1
ATOM 10087 O O . ASP D 2 6 ? 132.220 118.219 158.888 1.00 71.89 6 ASP CW O 1
ATOM 10092 N N . LEU D 2 7 ? 130.524 117.391 157.657 1.00 74.39 7 LEU CW N 1
ATOM 10093 C CA . LEU D 2 7 ? 129.521 117.666 158.683 1.00 74.39 7 LEU CW CA 1
ATOM 10094 C C . LEU D 2 7 ? 129.763 116.842 159.944 1.00 74.39 7 LEU CW C 1
ATOM 10095 O O . LEU D 2 7 ? 129.654 117.355 161.066 1.00 74.39 7 LEU CW O 1
ATOM 10100 N N . ARG D 2 8 ? 130.107 115.565 159.779 1.00 76.92 8 ARG CW N 1
ATOM 10101 C CA . ARG D 2 8 ? 130.364 114.713 160.935 1.00 76.92 8 ARG CW CA 1
ATOM 10102 C C . ARG D 2 8 ? 131.691 115.058 161.603 1.00 76.92 8 ARG CW C 1
ATOM 10103 O O . ARG D 2 8 ? 131.826 114.934 162.828 1.00 76.92 8 ARG CW O 1
ATOM 10111 N N . VAL D 2 9 ? 132.669 115.530 160.824 1.00 73.18 9 VAL CW N 1
ATOM 10112 C CA . VAL D 2 9 ? 133.891 116.075 161.415 1.00 73.18 9 VAL CW CA 1
ATOM 10113 C C . VAL D 2 9 ? 133.570 117.302 162.264 1.00 73.18 9 VAL CW C 1
ATOM 10114 O O . VAL D 2 9 ? 134.085 117.451 163.380 1.00 73.18 9 VAL CW O 1
ATOM 10118 N N . VAL D 2 10 ? 132.690 118.179 161.763 1.00 74.14 10 VAL CW N 1
ATOM 10119 C CA . VAL D 2 10 ? 132.254 119.348 162.530 1.00 74.14 10 VAL CW CA 1
ATOM 10120 C C . VAL D 2 10 ? 131.582 118.922 163.828 1.00 74.14 10 VAL CW C 1
ATOM 10121 O O . VAL D 2 10 ? 131.876 119.466 164.899 1.00 74.14 10 VAL CW O 1
ATOM 10125 N N . CYS D 2 11 ? 130.682 117.938 163.752 1.00 74.91 11 CYS CW N 1
ATOM 10126 C CA . CYS D 2 11 ? 129.970 117.484 164.945 1.00 74.91 11 CYS CW CA 1
ATOM 10127 C C . CYS D 2 11 ? 130.922 116.883 165.976 1.00 74.91 11 CYS CW C 1
ATOM 10128 O O . CYS D 2 11 ? 130.816 117.180 167.173 1.00 74.91 11 CYS CW O 1
ATOM 10131 N N . HIS D 2 12 ? 131.879 116.064 165.528 1.00 75.96 12 HIS CW N 1
ATOM 10132 C CA . HIS D 2 12 ? 132.814 115.438 166.460 1.00 75.96 12 HIS CW CA 1
ATOM 10133 C C . HIS D 2 12 ? 133.749 116.467 167.088 1.00 75.96 12 HIS CW C 1
ATOM 10134 O O . HIS D 2 12 ? 134.033 116.406 168.290 1.00 75.96 12 HIS CW O 1
ATOM 10141 N N . ARG D 2 13 ? 134.233 117.425 166.292 1.00 72.38 13 ARG CW N 1
ATOM 10142 C CA . ARG D 2 13 ? 135.133 118.440 166.832 1.00 72.38 13 ARG CW CA 1
ATOM 10143 C C . ARG D 2 13 ? 134.397 119.406 167.750 1.00 72.38 13 ARG CW C 1
ATOM 10144 O O . ARG D 2 13 ? 134.988 119.949 168.688 1.00 72.38 13 ARG CW O 1
ATOM 10152 N N . LEU D 2 14 ? 133.106 119.637 167.502 1.00 71.63 14 LEU CW N 1
ATOM 10153 C CA . LEU D 2 14 ? 132.333 120.479 168.407 1.00 71.63 14 LEU CW CA 1
ATOM 10154 C C . LEU D 2 14 ? 132.019 119.749 169.705 1.00 71.63 14 LEU CW C 1
ATOM 10155 O O . LEU D 2 14 ? 131.959 120.368 170.774 1.00 71.63 14 LEU CW O 1
ATOM 10160 N N . ALA D 2 15 ? 131.810 118.433 169.635 1.00 75.27 15 ALA CW N 1
ATOM 10161 C CA . ALA D 2 15 ? 131.511 117.680 170.849 1.00 75.27 15 ALA CW CA 1
ATOM 10162 C C . ALA D 2 15 ? 132.754 117.482 171.711 1.00 75.27 15 ALA CW C 1
ATOM 10163 O O . ALA D 2 15 ? 132.675 117.544 172.943 1.00 75.27 15 ALA CW O 1
ATOM 10165 N N . SER D 2 16 ? 133.911 117.243 171.087 1.00 75.41 16 SER CW N 1
ATOM 10166 C CA . SER D 2 16 ? 135.085 116.832 171.853 1.00 75.41 16 SER CW CA 1
ATOM 10167 C C . SER D 2 16 ? 135.834 118.023 172.446 1.00 75.41 16 SER CW C 1
ATOM 10168 O O . SER D 2 16 ? 136.387 117.926 173.548 1.00 75.41 16 SER CW O 1
ATOM 10171 N N . THR D 2 17 ? 135.872 119.144 171.735 1.00 75.13 17 THR CW N 1
ATOM 10172 C CA . THR D 2 17 ? 136.765 120.243 172.106 1.00 75.13 17 THR CW CA 1
ATOM 10173 C C . THR D 2 17 ? 136.262 120.968 173.352 1.00 75.13 17 THR CW C 1
ATOM 10174 O O . THR D 2 17 ? 135.052 121.188 173.488 1.00 75.13 17 THR CW O 1
ATOM 10178 N N . PRO D 2 18 ? 137.145 121.335 174.283 1.00 73.55 18 PRO CW N 1
ATOM 10179 C CA . PRO D 2 18 ? 136.751 122.266 175.346 1.00 73.55 18 PRO CW CA 1
ATOM 10180 C C . PRO D 2 18 ? 136.431 123.638 174.772 1.00 73.55 18 PRO CW C 1
ATOM 10181 O O . PRO D 2 18 ? 136.918 124.015 173.704 1.00 73.55 18 PRO CW O 1
ATOM 10185 N N . VAL D 2 19 ? 135.596 124.385 175.498 1.00 71.72 19 VAL CW N 1
ATOM 10186 C CA . VAL D 2 19 ? 135.042 125.625 174.957 1.00 71.72 19 VAL CW CA 1
ATOM 10187 C C . VAL D 2 19 ? 136.108 126.715 174.860 1.00 71.72 19 VAL CW C 1
ATOM 10188 O O . VAL D 2 19 ? 136.048 127.576 173.974 1.00 71.72 19 VAL CW O 1
ATOM 10192 N N . ASP D 2 20 ? 137.103 126.694 175.753 1.00 72.33 20 ASP CW N 1
ATOM 10193 C CA . ASP D 2 20 ? 138.092 127.769 175.772 1.00 72.33 20 ASP CW CA 1
ATOM 10194 C C . ASP D 2 20 ? 139.091 127.654 174.628 1.00 72.33 20 ASP CW C 1
ATOM 10195 O O . ASP D 2 20 ? 139.666 128.663 174.205 1.00 72.33 20 ASP CW O 1
ATOM 10200 N N . SER D 2 21 ? 139.323 126.445 174.121 1.00 69.20 21 SER CW N 1
ATOM 10201 C CA . SER D 2 21 ? 140.233 126.267 172.997 1.00 69.20 21 SER CW CA 1
ATOM 10202 C C . SER D 2 21 ? 139.537 126.374 171.646 1.00 69.20 21 SER CW C 1
ATOM 10203 O O . SER D 2 21 ? 140.218 126.328 170.617 1.00 69.20 21 SER CW O 1
ATOM 10206 N N . LEU D 2 22 ? 138.211 126.507 171.633 1.00 65.47 22 LEU CW N 1
ATOM 10207 C CA . LEU D 2 22 ? 137.473 126.644 170.378 1.00 65.47 22 LEU CW CA 1
ATOM 10208 C C . LEU D 2 22 ? 137.857 127.850 169.514 1.00 65.47 22 LEU CW C 1
ATOM 10209 O O . LEU D 2 22 ? 137.833 127.698 168.279 1.00 65.47 22 LEU CW O 1
ATOM 10214 N N . PRO D 2 23 ? 138.150 129.057 170.047 1.00 63.67 23 PRO CW N 1
ATOM 10215 C CA . PRO D 2 23 ? 138.604 130.138 169.147 1.00 63.67 23 PRO CW CA 1
ATOM 10216 C C . PRO D 2 23 ? 139.865 129.818 168.362 1.00 63.67 23 PRO CW C 1
ATOM 10217 O O . PRO D 2 23 ? 140.032 130.323 167.245 1.00 63.67 23 PRO CW O 1
ATOM 10221 N N . ARG D 2 24 ? 140.758 128.994 168.910 1.00 64.00 24 ARG CW N 1
ATOM 10222 C CA . ARG D 2 24 ? 141.938 128.592 168.153 1.00 64.00 24 ARG CW CA 1
ATOM 10223 C C . ARG D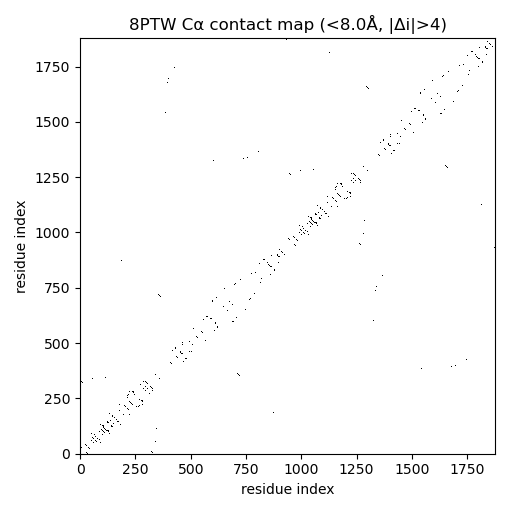 2 24 ? 141.585 127.607 167.045 1.00 64.00 24 ARG CW C 1
ATOM 10224 O O . ARG D 2 24 ? 142.239 127.599 165.996 1.00 64.00 24 ARG CW O 1
ATOM 10232 N N . LEU D 2 25 ? 140.559 126.778 167.251 1.00 64.85 25 LEU CW N 1
ATOM 10233 C CA . LEU D 2 25 ? 140.092 125.862 166.217 1.00 64.85 25 LEU CW CA 1
ATOM 10234 C C . LEU D 2 25 ? 139.070 126.486 165.278 1.00 64.85 25 LEU CW C 1
ATOM 10235 O O . LEU D 2 25 ? 138.599 125.795 164.370 1.00 64.85 25 LEU CW O 1
ATOM 10240 N N . CYS D 2 26 ? 138.704 127.749 165.490 1.00 64.51 26 CYS CW N 1
ATOM 10241 C CA . CYS D 2 26 ? 137.752 128.422 164.605 1.00 64.51 26 CYS CW CA 1
ATOM 10242 C C . CYS D 2 26 ? 138.109 128.445 163.117 1.00 64.51 26 CYS CW C 1
ATOM 10243 O O . CYS D 2 26 ? 137.176 128.319 162.310 1.00 64.51 26 CYS CW O 1
ATOM 10246 N N . PRO D 2 27 ? 139.367 128.642 162.671 1.00 63.06 27 PRO CW N 1
ATOM 10247 C CA . PRO D 2 27 ? 139.611 128.590 161.213 1.00 63.06 27 PRO CW CA 1
ATOM 10248 C C . PRO D 2 27 ? 139.255 127.263 160.555 1.00 63.06 27 PRO CW C 1
ATOM 10249 O O . PRO D 2 27 ? 138.608 127.259 159.497 1.00 63.06 27 PRO CW O 1
ATOM 10253 N N . LEU D 2 28 ? 139.623 126.133 161.165 1.00 65.17 28 LEU CW N 1
ATOM 10254 C CA . LEU D 2 28 ? 139.307 124.843 160.556 1.00 65.17 28 LEU CW CA 1
ATOM 10255 C C . LEU D 2 28 ? 137.815 124.542 160.645 1.00 65.17 28 LEU CW C 1
ATOM 10256 O O . LEU D 2 28 ? 137.240 123.955 159.721 1.00 65.17 28 LEU CW O 1
ATOM 10261 N N . LEU D 2 29 ? 137.170 124.948 161.744 1.00 62.44 29 LEU CW N 1
ATOM 10262 C CA . LEU D 2 29 ? 135.725 124.777 161.865 1.00 62.44 29 LEU CW CA 1
ATOM 10263 C C . LEU D 2 29 ? 134.981 125.587 160.813 1.00 62.44 29 LEU CW C 1
ATOM 10264 O O . LEU D 2 29 ? 134.023 125.093 160.205 1.00 62.44 29 LEU CW O 1
ATOM 10269 N N . ILE D 2 30 ? 135.415 126.830 160.578 1.00 61.94 30 ILE CW N 1
ATOM 10270 C CA . ILE D 2 30 ? 134.812 127.652 159.533 1.00 61.94 30 ILE CW CA 1
ATOM 10271 C C . ILE D 2 30 ? 135.037 127.030 158.163 1.00 61.94 30 ILE CW C 1
ATOM 10272 O O . ILE D 2 30 ? 134.122 126.992 157.338 1.00 61.94 30 ILE CW O 1
ATOM 10277 N N . ASN D 2 31 ? 136.242 126.511 157.906 1.00 63.34 31 ASN CW N 1
ATOM 10278 C CA . ASN D 2 31 ? 136.522 125.891 156.610 1.00 63.34 31 ASN CW CA 1
ATOM 10279 C C . ASN D 2 31 ? 135.621 124.678 156.379 1.00 63.34 31 ASN CW C 1
ATOM 10280 O O . ASN D 2 31 ? 135.026 124.521 155.301 1.00 63.34 31 ASN CW O 1
ATOM 10285 N N . HIS D 2 32 ? 135.470 123.837 157.405 1.00 64.01 32 HIS CW N 1
ATOM 10286 C CA . HIS D 2 32 ? 134.623 122.655 157.284 1.00 64.01 32 HIS CW CA 1
ATOM 10287 C C . HIS D 2 32 ? 133.151 123.021 157.109 1.00 64.01 32 HIS CW C 1
ATOM 10288 O O . HIS D 2 32 ? 132.436 122.365 156.343 1.00 64.01 32 HIS CW O 1
ATOM 10295 N N . VAL D 2 33 ? 132.667 124.052 157.810 1.00 62.93 33 VAL CW N 1
ATOM 10296 C CA . VAL D 2 33 ? 131.244 124.376 157.701 1.00 62.93 33 VAL CW CA 1
ATOM 10297 C C . VAL D 2 33 ? 130.958 125.130 156.403 1.00 62.93 33 VAL CW C 1
ATOM 10298 O O . VAL D 2 33 ? 129.852 125.051 155.854 1.00 62.93 33 VAL CW O 1
ATOM 10302 N N . LEU D 2 34 ? 131.953 125.842 155.865 1.00 62.28 34 LEU CW N 1
ATOM 10303 C CA . LEU D 2 34 ? 131.797 126.402 154.527 1.00 62.28 34 LEU CW CA 1
ATOM 10304 C C . LEU D 2 34 ? 131.807 125.299 153.481 1.00 62.28 34 LEU CW C 1
ATOM 10305 O O . LEU D 2 34 ? 131.245 125.462 152.391 1.00 62.28 34 LEU CW O 1
ATOM 10310 N N . ARG D 2 35 ? 132.464 124.174 153.783 1.00 64.63 35 ARG CW N 1
ATOM 10311 C CA . ARG D 2 35 ? 132.446 123.051 152.850 1.00 64.63 35 ARG CW CA 1
ATOM 10312 C C . ARG D 2 35 ? 131.054 122.429 152.743 1.00 64.63 35 ARG CW C 1
ATOM 10313 O O . ARG D 2 35 ? 130.594 122.115 151.639 1.00 64.63 35 ARG CW O 1
ATOM 10321 N N . CYS D 2 36 ? 130.366 122.246 153.871 1.00 67.87 36 CYS CW N 1
ATOM 10322 C CA . CYS D 2 36 ? 129.073 121.555 153.885 1.00 67.87 36 CYS CW CA 1
ATOM 10323 C C . CYS D 2 36 ? 127.902 122.543 153.890 1.00 67.87 36 CYS CW C 1
ATOM 10324 O O . CYS D 2 36 ? 127.088 122.588 154.811 1.00 67.87 36 CYS CW O 1
ATOM 10327 N N . GLY D 2 37 ? 127.818 123.342 152.825 1.00 67.48 37 GLY CW N 1
ATOM 10328 C CA . GLY D 2 37 ? 126.703 124.270 152.702 1.00 67.48 37 GLY CW CA 1
ATOM 10329 C C . GLY D 2 37 ? 125.407 123.592 152.295 1.00 67.48 37 GLY CW C 1
ATOM 10330 O O . GLY D 2 37 ? 124.319 124.019 152.695 1.00 67.48 37 GLY CW O 1
ATOM 10331 N N . GLY D 2 38 ? 125.507 122.529 151.486 1.00 66.59 38 GLY CW N 1
ATOM 10332 C CA . GLY D 2 38 ? 124.362 121.805 150.982 1.00 66.59 38 GLY CW CA 1
ATOM 10333 C C . GLY D 2 38 ? 123.457 121.164 152.012 1.00 66.59 38 GLY CW C 1
ATOM 10334 O O . GLY D 2 38 ? 122.231 121.275 151.893 1.00 66.59 38 GLY CW O 1
ATOM 10335 N N . PRO D 2 39 ? 123.996 120.443 153.005 1.00 67.53 39 PRO CW N 1
ATOM 10336 C CA . PRO D 2 39 ? 123.125 119.943 154.088 1.00 67.53 39 PRO CW CA 1
ATOM 10337 C C . PRO D 2 39 ? 122.387 121.029 154.857 1.00 67.53 39 PRO CW C 1
ATOM 10338 O O . PRO D 2 39 ? 121.248 120.812 155.289 1.00 67.53 39 PRO CW O 1
ATOM 10342 N N . LEU D 2 40 ? 123.006 122.195 155.051 1.00 68.85 40 LEU CW N 1
ATOM 10343 C CA . LEU D 2 40 ? 122.319 123.282 155.741 1.00 68.85 40 LEU CW CA 1
ATOM 10344 C C . LEU D 2 40 ? 121.311 123.968 154.826 1.00 68.85 40 LEU CW C 1
ATOM 10345 O O . LEU D 2 40 ? 120.355 124.592 155.300 1.00 68.85 40 LEU CW O 1
ATOM 10350 N N . SER D 2 41 ? 121.509 123.864 153.510 1.00 71.16 41 SER CW N 1
ATOM 10351 C CA . SER D 2 41 ? 120.578 124.492 152.576 1.00 71.16 41 SER CW CA 1
ATOM 10352 C C . SER D 2 41 ? 119.295 123.681 152.430 1.00 71.16 41 SER CW C 1
ATOM 10353 O O . SER D 2 41 ? 118.304 124.171 151.878 1.00 71.16 41 SER CW O 1
ATOM 10356 N N . GLU D 2 42 ? 119.298 122.439 152.903 1.00 76.59 42 GLU CW N 1
ATOM 10357 C CA . GLU D 2 42 ? 118.128 121.586 152.756 1.00 76.59 42 GLU CW CA 1
ATOM 10358 C C . GLU D 2 42 ? 117.025 122.042 153.709 1.00 76.59 42 GLU CW C 1
ATOM 10359 O O . GLU D 2 42 ? 117.289 122.283 154.893 1.00 76.59 42 GLU CW O 1
ATOM 10365 N N . PRO D 2 43 ? 115.789 122.183 153.230 1.00 77.81 43 PRO CW N 1
ATOM 10366 C CA . PRO D 2 43 ? 114.705 122.633 154.111 1.00 77.81 43 PRO CW CA 1
ATOM 10367 C C . PRO D 2 43 ? 114.310 121.560 155.116 1.00 77.81 43 PRO CW C 1
ATOM 10368 O O . PRO D 2 43 ? 114.110 120.396 154.767 1.00 77.81 43 PRO CW O 1
ATOM 10372 N N . GLN D 2 44 ? 114.189 121.971 156.374 1.00 82.14 44 GLN CW N 1
ATOM 10373 C CA . GLN D 2 44 ? 113.821 121.057 157.448 1.00 82.14 44 GLN CW CA 1
ATOM 10374 C C . GLN D 2 44 ? 112.343 121.192 157.799 1.00 82.14 44 GLN CW C 1
ATOM 10375 O O . GLN D 2 44 ? 111.474 121.001 156.949 1.00 82.14 44 GLN CW O 1
ATOM 10381 N N . THR D 2 52 ? 114.623 108.783 159.604 1.00 89.06 52 THR CW N 1
ATOM 10382 C CA . THR D 2 52 ? 115.252 110.085 159.426 1.00 89.06 52 THR CW CA 1
ATOM 10383 C C . THR D 2 52 ? 116.671 109.914 158.889 1.00 89.06 52 THR CW C 1
ATOM 10384 O O . THR D 2 52 ? 117.420 109.057 159.361 1.00 89.06 52 THR CW O 1
ATOM 10388 N N . SER D 2 53 ? 117.026 110.722 157.891 1.00 86.16 53 SER CW N 1
ATOM 10389 C CA . SER D 2 53 ? 118.363 110.667 157.316 1.00 86.16 53 SER CW CA 1
ATOM 10390 C C . SER D 2 53 ? 119.400 111.149 158.322 1.00 86.16 53 SER CW C 1
ATOM 10391 O O . SER D 2 53 ? 119.119 112.000 159.170 1.00 86.16 53 SER CW O 1
ATOM 10394 N N . GLU D 2 54 ? 120.610 110.589 158.227 1.00 86.21 54 GLU CW N 1
ATOM 10395 C CA . GLU D 2 54 ? 121.675 110.958 159.155 1.00 86.21 54 GLU CW CA 1
ATOM 10396 C C . GLU D 2 54 ? 122.159 112.381 158.905 1.00 86.21 54 GLU CW C 1
ATOM 10397 O O . GLU D 2 54 ? 122.624 113.059 159.831 1.00 86.21 54 GLU CW O 1
ATOM 10403 N N . THR D 2 55 ? 122.062 112.844 157.655 1.00 81.87 55 THR CW N 1
ATOM 10404 C CA . THR D 2 55 ? 122.472 114.204 157.318 1.00 81.87 55 THR CW CA 1
ATOM 10405 C C . THR D 2 55 ? 121.612 115.239 158.033 1.00 81.87 55 THR CW C 1
ATOM 10406 O O . THR D 2 55 ? 122.136 116.188 158.632 1.00 81.87 55 THR CW O 1
ATOM 10410 N N . ALA D 2 56 ? 120.288 115.057 158.005 1.00 82.55 56 ALA CW N 1
ATOM 10411 C CA . ALA D 2 56 ? 119.389 115.992 158.675 1.00 82.55 56 ALA CW CA 1
ATOM 10412 C C . ALA D 2 56 ? 119.561 115.940 160.187 1.00 82.55 56 ALA CW C 1
ATOM 10413 O O . ALA D 2 56 ? 119.475 116.972 160.864 1.00 82.55 56 ALA CW O 1
ATOM 10415 N N . MET D 2 57 ? 119.810 114.746 160.733 1.00 82.88 57 MET CW N 1
ATOM 10416 C CA . MET D 2 57 ? 120.065 114.622 162.165 1.00 82.88 57 MET CW CA 1
ATOM 10417 C C . MET D 2 57 ? 121.327 115.369 162.572 1.00 82.88 57 MET CW C 1
ATOM 10418 O O . MET D 2 57 ? 121.328 116.099 163.570 1.00 82.88 57 MET CW O 1
ATOM 10423 N N . LEU D 2 58 ? 122.407 115.219 161.800 1.00 78.60 58 LEU CW N 1
ATOM 10424 C CA . LEU D 2 58 ? 123.642 115.915 162.143 1.00 78.60 58 LEU CW CA 1
ATOM 10425 C C . LEU D 2 58 ? 123.501 117.421 161.960 1.00 78.60 58 LEU CW C 1
ATOM 10426 O O . LEU D 2 58 ? 124.088 118.197 162.721 1.00 78.60 58 LEU CW O 1
ATOM 10431 N N . VAL D 2 59 ? 122.702 117.853 160.978 1.00 75.62 59 VAL CW N 1
ATOM 10432 C CA . VAL D 2 59 ? 122.423 119.280 160.814 1.00 75.62 59 VAL CW CA 1
ATOM 10433 C C . VAL D 2 59 ? 121.662 119.824 162.020 1.00 75.62 59 VAL CW C 1
ATOM 10434 O O . VAL D 2 59 ? 121.965 120.914 162.527 1.00 75.62 59 VAL CW O 1
ATOM 10438 N N . HIS D 2 60 ? 120.672 119.067 162.506 1.00 75.26 60 HIS CW N 1
ATOM 10439 C CA . HIS D 2 60 ? 119.897 119.503 163.666 1.00 75.26 60 HIS CW CA 1
ATOM 10440 C C . HIS D 2 60 ? 120.761 119.588 164.920 1.00 75.26 60 HIS CW C 1
ATOM 10441 O O . HIS D 2 60 ? 120.681 120.571 165.670 1.00 75.26 60 HIS CW O 1
ATOM 10448 N N . LYS D 2 61 ? 121.604 118.576 165.159 1.00 74.16 61 LYS CW N 1
ATOM 10449 C CA . LYS D 2 61 ? 122.525 118.640 166.294 1.00 74.16 61 LYS CW CA 1
ATOM 10450 C C . LYS D 2 61 ? 123.542 119.767 166.142 1.00 74.16 61 LYS CW C 1
ATOM 10451 O O . LYS D 2 61 ? 123.931 120.390 167.135 1.00 74.16 61 LYS CW O 1
ATOM 10457 N N . PHE D 2 62 ? 123.972 120.056 164.912 1.00 68.64 62 PHE CW N 1
ATOM 10458 C CA . PHE D 2 62 ? 124.915 121.146 164.683 1.00 68.64 62 PHE CW CA 1
ATOM 10459 C C . PHE D 2 62 ? 124.292 122.500 165.013 1.00 68.64 62 PHE CW C 1
ATOM 10460 O O . PHE D 2 62 ? 124.917 123.348 165.665 1.00 68.64 62 PHE CW O 1
ATOM 10468 N N . ARG D 2 63 ? 123.050 122.718 164.574 1.00 69.05 63 ARG CW N 1
ATOM 10469 C CA . ARG D 2 63 ? 122.367 123.972 164.887 1.00 69.05 63 ARG CW CA 1
ATOM 10470 C C . ARG D 2 63 ? 122.072 124.082 166.378 1.00 69.05 63 ARG CW C 1
ATOM 10471 O O . ARG D 2 63 ? 122.149 125.176 166.956 1.00 69.05 63 ARG CW O 1
ATOM 10479 N N . THR D 2 64 ? 121.743 122.955 167.019 1.00 68.90 64 THR CW N 1
ATOM 10480 C CA . THR D 2 64 ? 121.540 122.941 168.465 1.00 68.90 64 THR CW CA 1
ATOM 10481 C C . THR D 2 64 ? 122.823 123.313 169.204 1.00 68.90 64 THR CW C 1
ATOM 10482 O O . THR D 2 64 ? 122.798 124.080 170.174 1.00 68.90 64 THR CW O 1
ATOM 10486 N N . HIS D 2 65 ? 123.961 122.794 168.734 1.00 69.10 65 HIS CW N 1
ATOM 10487 C CA . HIS D 2 65 ? 125.247 123.138 169.333 1.00 69.10 65 HIS CW CA 1
ATOM 10488 C C . HIS D 2 65 ? 125.589 124.609 169.128 1.00 69.10 65 HIS CW C 1
ATOM 10489 O O . HIS D 2 65 ? 126.148 125.243 170.029 1.00 69.10 65 HIS CW O 1
ATOM 10496 N N . ILE D 2 66 ? 125.268 125.167 167.954 1.00 64.97 66 ILE CW N 1
ATOM 10497 C CA . ILE D 2 66 ? 125.495 126.597 167.721 1.00 64.97 66 ILE CW CA 1
ATOM 10498 C C . ILE D 2 66 ? 124.665 127.439 168.683 1.00 64.97 66 ILE CW C 1
ATOM 10499 O O . ILE D 2 66 ? 125.169 128.396 169.290 1.00 64.97 66 ILE CW O 1
ATOM 10504 N N . THR D 2 67 ? 123.385 127.089 168.846 1.00 65.10 67 THR CW N 1
ATOM 10505 C CA . THR D 2 67 ? 122.516 127.837 169.751 1.00 65.10 67 THR CW CA 1
ATOM 10506 C C . THR D 2 67 ? 122.990 127.723 171.198 1.00 65.10 67 THR CW C 1
ATOM 10507 O O . THR D 2 67 ? 122.986 128.714 171.941 1.00 65.10 67 THR CW O 1
ATOM 10511 N N . SER D 2 68 ? 123.428 126.529 171.607 1.00 65.08 68 SER CW N 1
ATOM 10512 C CA . SER D 2 68 ? 123.903 126.337 172.974 1.00 65.08 68 SER CW CA 1
ATOM 10513 C C . SER D 2 68 ? 125.216 127.073 173.221 1.00 65.08 68 SER CW C 1
ATOM 10514 O O . SER D 2 68 ? 125.455 127.571 174.327 1.00 65.08 68 SER CW O 1
ATOM 10517 N N . LEU D 2 69 ? 1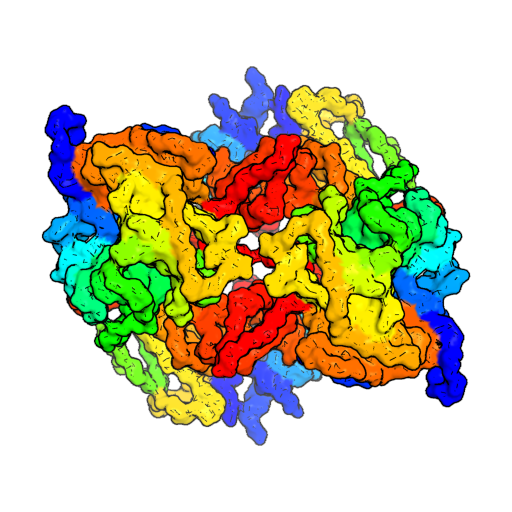26.086 127.138 172.209 1.00 63.64 69 LEU CW N 1
ATOM 10518 C CA . LEU D 2 69 ? 127.322 127.902 172.337 1.00 63.64 69 LEU CW CA 1
ATOM 10519 C C . LEU D 2 69 ? 127.037 129.394 172.437 1.00 63.64 69 LEU CW C 1
ATOM 10520 O O . LEU D 2 69 ? 127.691 130.115 173.200 1.00 63.64 69 LEU CW O 1
ATOM 10525 N N . LEU D 2 70 ? 126.066 129.879 171.658 1.00 63.01 70 LEU CW N 1
ATOM 10526 C CA . LEU D 2 70 ? 125.755 131.304 171.665 1.00 63.01 70 LEU CW CA 1
ATOM 10527 C C . LEU D 2 70 ? 125.090 131.729 172.968 1.00 63.01 70 LEU CW C 1
ATOM 10528 O O . LEU D 2 70 ? 125.468 132.745 173.563 1.00 63.01 70 LEU CW O 1
ATOM 10533 N N . THR D 2 71 ? 124.094 130.968 173.425 1.00 65.42 71 THR CW N 1
ATOM 10534 C CA . THR D 2 71 ? 123.332 131.384 174.598 1.00 65.42 71 THR CW CA 1
ATOM 10535 C C . THR D 2 71 ? 124.110 131.153 175.888 1.00 65.42 71 THR CW C 1
ATOM 10536 O O . THR D 2 71 ? 123.872 131.836 176.891 1.00 65.42 71 THR CW O 1
ATOM 10540 N N . GLY D 2 72 ? 125.033 130.194 175.887 1.00 66.29 72 GLY CW N 1
ATOM 10541 C CA . GLY D 2 72 ? 125.765 129.888 177.104 1.00 66.29 72 GLY CW CA 1
ATOM 10542 C C . GLY D 2 72 ? 126.758 130.984 177.449 1.00 66.29 72 GLY CW C 1
ATOM 10543 O O . GLY D 2 72 ? 127.224 131.724 176.581 1.00 66.29 72 GLY CW O 1
ATOM 10544 N N . LYS D 2 73 ? 127.084 131.084 178.739 1.00 70.77 73 LYS CW N 1
ATOM 10545 C CA . LYS D 2 73 ? 127.993 132.122 179.224 1.00 70.77 73 LYS CW CA 1
ATOM 10546 C C . LYS D 2 73 ? 129.426 131.599 179.110 1.00 70.77 73 LYS CW C 1
ATOM 10547 O O . LYS D 2 73 ? 129.955 130.907 179.983 1.00 70.77 73 LYS CW O 1
ATOM 10553 N N . SER D 2 74 ? 130.038 131.910 177.970 1.00 67.51 74 SER CW N 1
ATOM 10554 C CA . SER D 2 74 ? 131.453 131.653 177.727 1.00 67.51 74 SER CW CA 1
ATOM 10555 C C . SER D 2 74 ? 131.886 132.603 176.620 1.00 67.51 74 SER CW C 1
ATOM 10556 O O . SER D 2 74 ? 131.373 132.497 175.488 1.00 67.51 74 SER CW O 1
ATOM 10559 N N . PRO D 2 75 ? 132.783 133.558 176.897 1.00 63.65 75 PRO CW N 1
ATOM 10560 C CA . PRO D 2 75 ? 133.236 134.474 175.832 1.00 63.65 75 PRO CW CA 1
ATOM 10561 C C . PRO D 2 75 ? 133.893 133.766 174.661 1.00 63.65 75 PRO CW C 1
ATOM 10562 O O . PRO D 2 75 ? 133.709 134.177 173.507 1.00 63.65 75 PRO CW O 1
ATOM 10566 N N . ALA D 2 76 ? 134.645 132.698 174.932 1.00 62.30 76 ALA CW N 1
ATOM 10567 C CA . ALA D 2 76 ? 135.187 131.871 173.860 1.00 62.30 76 ALA CW CA 1
ATOM 10568 C C . ALA D 2 76 ? 134.074 131.180 173.085 1.00 62.30 76 ALA CW C 1
ATOM 10569 O O . ALA D 2 76 ? 134.110 131.120 171.848 1.00 62.30 76 ALA CW O 1
ATOM 10571 N N . GLY D 2 77 ? 133.072 130.661 173.800 1.00 62.39 77 GLY CW N 1
ATOM 10572 C CA . GLY D 2 77 ? 131.936 130.046 173.136 1.00 62.39 77 GLY CW CA 1
ATOM 10573 C C . GLY D 2 77 ? 131.124 131.037 172.327 1.00 62.39 77 GLY CW C 1
ATOM 10574 O O . GLY D 2 77 ? 130.660 130.721 171.231 1.00 62.39 77 GLY CW O 1
ATOM 10575 N N . ARG D 2 78 ? 130.949 132.254 172.851 1.00 61.53 78 ARG CW N 1
ATOM 10576 C CA . ARG D 2 78 ? 130.243 133.289 172.101 1.00 61.53 78 ARG CW CA 1
ATOM 10577 C C . ARG D 2 78 ? 131.010 133.687 170.846 1.00 61.53 78 ARG CW C 1
ATOM 10578 O O . ARG D 2 78 ? 130.410 133.877 169.786 1.00 61.53 78 ARG CW O 1
ATOM 10586 N N . PHE D 2 79 ? 132.339 133.805 170.948 1.00 59.27 79 PHE CW N 1
ATOM 10587 C CA . PHE D 2 79 ? 133.168 134.118 169.784 1.00 59.27 79 PHE CW CA 1
ATOM 10588 C C . PHE D 2 79 ? 133.062 133.029 168.718 1.00 59.27 79 PHE CW C 1
ATOM 10589 O O . PHE D 2 79 ? 132.879 133.320 167.522 1.00 59.27 79 PHE CW O 1
ATOM 10597 N N . THR D 2 80 ? 133.155 131.765 169.145 1.00 61.14 80 THR CW N 1
ATOM 10598 C CA . THR D 2 80 ? 133.046 130.641 168.221 1.00 61.14 80 THR CW CA 1
ATOM 10599 C C . THR D 2 80 ? 131.668 130.591 167.574 1.00 61.14 80 THR CW C 1
ATOM 10600 O O . THR D 2 80 ? 131.549 130.333 166.369 1.00 61.14 80 THR CW O 1
ATOM 10604 N N . ALA D 2 81 ? 130.619 130.864 168.354 1.00 58.77 81 ALA CW N 1
ATOM 10605 C CA . ALA D 2 81 ? 129.269 130.881 167.808 1.00 58.77 81 ALA CW CA 1
ATOM 10606 C C . ALA D 2 81 ? 129.079 132.029 166.828 1.00 58.77 81 ALA CW C 1
ATOM 10607 O O . ALA D 2 81 ? 128.353 131.884 165.846 1.00 58.77 81 ALA CW O 1
ATOM 10609 N N . VAL D 2 82 ? 129.718 133.177 167.078 1.00 58.66 82 VAL CW N 1
ATOM 10610 C CA . VAL D 2 82 ? 129.657 134.293 166.133 1.00 58.66 82 VAL CW CA 1
ATOM 10611 C C . VAL D 2 82 ? 130.253 133.884 164.793 1.00 58.66 82 VAL CW C 1
ATOM 10612 O O . VAL D 2 82 ? 129.653 134.108 163.729 1.00 58.66 82 VAL CW O 1
ATOM 10616 N N . CYS D 2 83 ? 131.428 133.249 164.831 1.00 60.93 83 CYS CW N 1
ATOM 10617 C CA . CYS D 2 83 ? 132.066 132.794 163.596 1.00 60.93 83 CYS CW CA 1
ATOM 10618 C C . CYS D 2 83 ? 131.220 131.742 162.877 1.00 60.93 83 CYS CW C 1
ATOM 10619 O O . CYS D 2 83 ? 131.054 131.793 161.646 1.00 60.93 83 CYS CW O 1
ATOM 10622 N N . LEU D 2 84 ? 130.656 130.796 163.635 1.00 59.36 84 LEU CW N 1
ATOM 10623 C CA . LEU D 2 84 ? 129.842 129.743 163.033 1.00 59.36 84 LEU CW CA 1
ATOM 10624 C C . LEU D 2 84 ? 128.549 130.295 162.445 1.00 59.36 84 LEU CW C 1
ATOM 10625 O O . LEU D 2 84 ? 128.114 129.844 161.385 1.00 59.36 84 LEU CW O 1
ATOM 10630 N N . ILE D 2 85 ? 127.917 131.262 163.119 1.00 57.69 85 ILE CW N 1
ATOM 10631 C CA . ILE D 2 85 ? 126.710 131.889 162.585 1.00 57.69 85 ILE CW CA 1
ATOM 10632 C C . ILE D 2 85 ? 127.020 132.639 161.301 1.00 57.69 85 ILE CW C 1
ATOM 10633 O O . ILE D 2 85 ? 126.258 132.561 160.331 1.00 57.69 85 ILE CW O 1
ATOM 10638 N N . LYS D 2 86 ? 128.151 133.354 161.261 1.00 58.41 86 LYS CW N 1
ATOM 10639 C CA . LYS D 2 86 ? 128.533 134.045 160.031 1.00 58.41 86 LYS CW CA 1
ATOM 10640 C C . LYS D 2 86 ? 128.704 133.068 158.874 1.00 58.41 86 LYS CW C 1
ATOM 10641 O O . LYS D 2 86 ? 128.132 133.270 157.793 1.00 58.41 86 LYS CW O 1
ATOM 10647 N N . ALA D 2 87 ? 129.420 131.965 159.105 1.00 59.41 87 ALA CW N 1
ATOM 10648 C CA . ALA D 2 87 ? 129.648 131.002 158.028 1.00 59.41 87 ALA CW CA 1
ATOM 10649 C C . ALA D 2 87 ? 128.363 130.274 157.626 1.00 59.41 87 ALA CW C 1
ATOM 10650 O O . ALA D 2 87 ? 128.130 130.021 156.435 1.00 59.41 87 ALA CW O 1
ATOM 10652 N N . VAL D 2 88 ? 127.513 129.940 158.601 1.00 58.66 88 VAL CW N 1
ATOM 10653 C CA . VAL D 2 88 ? 126.273 129.222 158.318 1.00 58.66 88 VAL CW CA 1
ATOM 10654 C C . VAL D 2 88 ? 125.301 130.102 157.540 1.00 58.66 88 VAL CW C 1
ATOM 10655 O O . VAL D 2 88 ? 124.645 129.638 156.604 1.00 58.66 88 VAL CW O 1
ATOM 10659 N N . ILE D 2 89 ? 125.193 131.383 157.900 1.00 61.14 89 ILE CW N 1
ATOM 10660 C CA . ILE D 2 89 ? 124.353 132.296 157.128 1.00 61.14 89 ILE CW CA 1
ATOM 10661 C C . ILE D 2 89 ? 124.946 132.521 155.740 1.00 61.14 89 ILE CW C 1
ATOM 10662 O O . ILE D 2 89 ? 124.214 132.715 154.760 1.00 61.14 89 ILE CW O 1
ATOM 10667 N N . ASP D 2 90 ? 126.276 132.459 155.624 1.00 61.93 90 ASP CW N 1
ATOM 10668 C CA . ASP D 2 90 ? 126.897 132.561 154.307 1.00 61.93 90 ASP CW CA 1
ATOM 10669 C C . ASP D 2 90 ? 126.542 131.378 153.408 1.00 61.93 90 ASP CW C 1
ATOM 10670 O O . ASP D 2 90 ? 126.310 131.560 152.207 1.00 61.93 90 ASP CW O 1
ATOM 10675 N N . VAL D 2 91 ? 126.494 130.160 153.954 1.00 63.95 91 VAL CW N 1
ATOM 10676 C CA . VAL D 2 91 ? 126.337 128.985 153.095 1.00 63.95 91 VAL CW CA 1
ATOM 10677 C C . VAL D 2 91 ? 124.935 128.373 153.065 1.00 63.95 91 VAL CW C 1
ATOM 10678 O O . VAL D 2 91 ? 124.651 127.568 152.165 1.00 63.95 91 VAL CW O 1
ATOM 10682 N N . GLY D 2 92 ? 124.054 128.722 154.001 1.00 69.34 92 GLY CW N 1
ATOM 10683 C CA . GLY D 2 92 ? 122.793 128.004 154.104 1.00 69.34 92 GLY CW CA 1
ATOM 10684 C C . GLY D 2 92 ? 121.687 128.611 153.264 1.00 69.34 92 GLY CW C 1
ATOM 10685 O O . GLY D 2 92 ? 120.957 127.897 152.573 1.00 69.34 92 GLY CW O 1
ATOM 10686 N N . GLY D 2 93 ? 121.546 129.928 153.311 1.00 71.32 93 GLY CW N 1
ATOM 10687 C CA . GLY D 2 93 ? 120.513 130.579 152.536 1.00 71.32 93 GLY CW CA 1
ATOM 10688 C C . GLY D 2 93 ? 119.232 130.800 153.322 1.00 71.32 93 GLY CW C 1
ATOM 10689 O O . GLY D 2 93 ? 119.233 131.218 154.489 1.00 71.32 93 GLY CW O 1
ATOM 10690 N N . TRP D 2 94 ? 118.113 130.503 152.653 1.00 73.28 94 TRP CW N 1
ATOM 10691 C CA . TRP D 2 94 ? 116.802 130.861 153.185 1.00 73.28 94 TRP CW CA 1
ATOM 10692 C C . TRP D 2 94 ? 116.441 130.027 154.409 1.00 73.28 94 TRP CW C 1
ATOM 10693 O O . TRP D 2 94 ? 115.778 130.522 155.328 1.00 73.28 94 TRP CW O 1
ATOM 10704 N N . GLU D 2 95 ? 116.868 128.762 154.441 1.00 74.29 95 GLU CW N 1
ATOM 10705 C CA . GLU D 2 95 ? 116.554 127.905 155.582 1.00 74.29 95 GLU CW CA 1
ATOM 10706 C C . GLU D 2 95 ? 117.252 128.385 156.851 1.00 74.29 95 GLU CW C 1
ATOM 10707 O O . GLU D 2 95 ? 116.669 128.350 157.941 1.00 74.29 95 GLU CW O 1
ATOM 10713 N N . SER D 2 96 ? 118.499 128.842 156.730 1.00 71.43 96 SER CW N 1
ATOM 10714 C CA . SER D 2 96 ? 119.181 129.423 157.880 1.00 71.43 96 SER CW CA 1
ATOM 10715 C C . SER D 2 96 ? 118.625 130.798 158.228 1.00 71.43 96 SER CW C 1
ATOM 10716 O O . SER D 2 96 ? 118.559 131.159 159.411 1.00 71.43 96 SER CW O 1
ATOM 10719 N N . LEU D 2 97 ? 118.220 131.576 157.218 1.00 69.57 97 LEU CW N 1
ATOM 10720 C CA . LEU D 2 97 ? 117.638 132.888 157.486 1.00 69.57 97 LEU CW CA 1
ATOM 10721 C C . LEU D 2 97 ? 116.295 132.769 158.193 1.00 69.57 97 LEU CW C 1
ATOM 10722 O O . LEU D 2 97 ? 115.882 133.686 158.910 1.00 69.57 97 LEU CW O 1
ATOM 10727 N N . ARG D 2 98 ? 115.594 131.650 157.992 1.00 72.50 98 ARG CW N 1
ATOM 10728 C CA . ARG D 2 98 ? 114.323 131.434 158.677 1.00 72.50 98 ARG CW CA 1
ATOM 10729 C C . ARG D 2 98 ? 114.520 131.273 160.182 1.00 72.50 98 ARG CW C 1
ATOM 10730 O O . ARG D 2 98 ? 113.708 131.760 160.978 1.00 72.50 98 ARG CW O 1
ATOM 10738 N N . SER D 2 99 ? 115.589 130.594 160.595 1.00 70.60 99 SER CW N 1
ATOM 10739 C CA . SER D 2 99 ? 115.851 130.369 162.012 1.00 70.60 99 SER CW CA 1
ATOM 10740 C C . SER D 2 99 ? 116.899 131.312 162.591 1.00 70.60 99 SER CW C 1
ATOM 10741 O O . SER D 2 99 ? 117.327 131.107 163.731 1.00 70.60 99 SER CW O 1
ATOM 10744 N N . ALA D 2 100 ? 117.331 132.324 161.835 1.00 69.70 100 ALA CW N 1
ATOM 10745 C CA . ALA D 2 100 ? 118.380 133.221 162.318 1.00 69.70 100 ALA CW CA 1
ATOM 10746 C C . ALA D 2 100 ? 117.897 134.179 163.408 1.00 69.70 100 ALA CW C 1
ATOM 10747 O O . ALA D 2 100 ? 118.706 134.927 163.969 1.00 69.70 100 ALA CW O 1
ATOM 10749 N N . GLU D 2 101 ? 116.594 134.205 163.705 1.00 68.32 101 GLU CW N 1
ATOM 10750 C CA . GLU D 2 101 ? 116.081 135.169 164.682 1.00 68.32 101 GLU CW CA 1
ATOM 10751 C C . GLU D 2 101 ? 116.629 134.996 166.105 1.00 68.32 101 GLU CW C 1
ATOM 10752 O O . GLU D 2 101 ? 117.061 136.013 166.685 1.00 68.32 101 GLU CW O 1
ATOM 10758 N N . PRO D 2 102 ? 116.653 133.795 166.723 1.00 66.26 102 PRO CW N 1
ATOM 10759 C CA . PRO D 2 102 ? 117.352 133.688 168.018 1.00 66.26 102 PRO CW CA 1
ATOM 10760 C C . PRO D 2 102 ? 118.839 133.965 167.911 1.00 66.26 102 PRO CW C 1
ATOM 10761 O O . PRO D 2 102 ? 119.467 134.370 168.897 1.00 66.26 102 PRO CW O 1
ATOM 10765 N N . TRP D 2 103 ? 119.420 133.750 166.730 1.00 63.97 103 TRP CW N 1
ATOM 10766 C CA . TRP D 2 103 ? 120.810 134.127 166.513 1.00 63.97 103 TRP CW CA 1
ATOM 10767 C C . TRP D 2 103 ? 120.968 135.642 166.480 1.00 63.97 103 TRP CW C 1
ATOM 10768 O O . TRP D 2 103 ? 121.959 136.174 166.986 1.00 63.97 103 TRP CW O 1
ATOM 10779 N N . ILE D 2 104 ? 119.997 136.355 165.896 1.00 62.33 104 ILE CW N 1
ATOM 10780 C CA . ILE D 2 104 ? 120.049 137.818 165.872 1.00 62.33 104 ILE CW CA 1
ATOM 10781 C C . ILE D 2 104 ? 119.958 138.379 167.285 1.00 62.33 104 ILE CW C 1
ATOM 10782 O O . ILE D 2 104 ? 120.751 139.251 167.679 1.00 62.33 104 ILE CW O 1
ATOM 10787 N N . ARG D 2 105 ? 119.000 137.875 168.074 1.00 65.35 105 ARG CW N 1
ATOM 10788 C CA . ARG D 2 105 ? 118.894 138.309 169.466 1.00 65.35 105 ARG CW CA 1
ATOM 10789 C C . ARG D 2 105 ? 120.145 137.941 170.257 1.00 65.35 105 ARG CW C 1
ATOM 10790 O O . ARG D 2 105 ? 120.597 138.713 171.112 1.00 65.35 105 ARG CW O 1
ATOM 10798 N N . GLY D 2 106 ? 120.736 136.783 169.957 1.00 62.16 106 GLY CW N 1
ATOM 10799 C CA . GLY D 2 106 ? 121.962 136.387 170.630 1.00 62.16 106 GLY CW CA 1
ATOM 10800 C C . GLY D 2 106 ? 123.143 137.281 170.303 1.00 62.16 106 GLY CW C 1
ATOM 10801 O O . GLY D 2 106 ? 123.948 137.595 171.179 1.00 62.16 106 GLY CW O 1
ATOM 10802 N N . LEU D 2 107 ? 123.263 137.706 169.042 1.00 58.00 107 LEU CW N 1
ATOM 10803 C CA . LEU D 2 107 ? 124.359 138.599 168.665 1.00 58.00 107 LEU CW CA 1
ATOM 10804 C C . LEU D 2 107 ? 124.194 139.979 169.292 1.00 58.00 107 LEU CW C 1
ATOM 10805 O O . LEU D 2 107 ? 125.179 140.595 169.728 1.00 58.00 107 LEU CW O 1
ATOM 10810 N N . ILE D 2 108 ? 122.957 140.483 169.344 1.00 60.43 108 ILE CW N 1
ATOM 10811 C CA . ILE D 2 108 ? 122.720 141.752 170.031 1.00 60.43 108 ILE CW CA 1
ATOM 10812 C C . ILE D 2 108 ? 123.029 141.617 171.521 1.00 60.43 108 ILE CW C 1
ATOM 10813 O O . ILE D 2 108 ? 123.594 142.531 172.138 1.00 60.43 108 ILE CW O 1
ATOM 10818 N N . GLY D 2 109 ? 122.705 140.462 172.111 1.00 62.11 109 GLY CW N 1
ATOM 10819 C CA . GLY D 2 109 ? 123.075 140.217 173.497 1.00 62.11 109 GLY CW CA 1
ATOM 10820 C C . GLY D 2 109 ? 124.576 140.142 173.709 1.00 62.11 109 GLY CW C 1
ATOM 10821 O O . GLY D 2 109 ? 125.083 140.540 174.761 1.00 62.11 109 GLY CW O 1
ATOM 10822 N N . VAL D 2 110 ? 125.302 139.609 172.723 1.00 60.24 110 VAL CW N 1
ATOM 10823 C CA . VAL D 2 110 ? 126.764 139.602 172.774 1.00 60.24 110 VAL CW CA 1
ATOM 10824 C C . VAL D 2 110 ? 127.299 141.028 172.771 1.00 60.24 110 VAL CW C 1
ATOM 10825 O O . VAL D 2 110 ? 128.223 141.364 173.525 1.00 60.24 110 VAL CW O 1
ATOM 10829 N N . LEU D 2 111 ? 126.717 141.891 171.933 1.00 60.04 111 LEU CW N 1
ATOM 10830 C CA . LEU D 2 111 ? 127.109 143.301 171.932 1.00 60.04 111 LEU CW CA 1
ATOM 10831 C C . LEU D 2 111 ? 126.794 143.977 173.262 1.00 60.04 111 LEU CW C 1
ATOM 10832 O O . LEU D 2 111 ? 127.553 144.840 173.721 1.00 60.04 111 LEU CW O 1
ATOM 10837 N N . GLN D 2 112 ? 125.675 143.612 173.891 1.00 61.93 112 GLN CW N 1
ATOM 10838 C CA . GLN D 2 112 ? 125.336 144.205 175.182 1.00 61.93 112 GLN CW CA 1
ATOM 10839 C C . GLN D 2 112 ? 126.248 143.693 176.294 1.00 61.93 112 GLN CW C 1
ATOM 10840 O O . GLN D 2 112 ? 126.577 144.437 177.225 1.00 61.93 112 GLN CW O 1
ATOM 10846 N N . LYS D 2 113 ? 126.660 142.430 176.220 1.00 64.59 113 LYS CW N 1
ATOM 10847 C CA . LYS D 2 113 ? 127.470 141.849 177.283 1.00 64.59 113 LYS CW CA 1
ATOM 10848 C C . LYS D 2 113 ? 128.906 142.367 177.215 1.00 64.59 113 LYS CW C 1
ATOM 10849 O O . LYS D 2 113 ? 129.412 142.656 176.126 1.00 64.59 113 LYS CW O 1
ATOM 10855 N N . PRO D 2 114 ? 129.584 142.500 178.355 1.00 66.54 114 PRO CW N 1
ATOM 10856 C CA . PRO D 2 114 ? 131.003 142.880 178.327 1.00 66.54 114 PRO CW CA 1
ATOM 10857 C C . PRO D 2 114 ? 131.870 141.728 177.837 1.00 66.54 114 PRO CW C 1
ATOM 10858 O O . PRO D 2 114 ? 132.093 140.746 178.547 1.00 66.54 114 PRO CW O 1
ATOM 10862 N N . ASP D 2 115 ? 132.367 141.869 176.615 1.00 65.20 115 ASP CW N 1
ATOM 10863 C CA . ASP D 2 115 ? 133.133 140.826 175.946 1.00 65.20 115 ASP CW CA 1
ATOM 10864 C C . ASP D 2 115 ? 134.377 141.470 175.350 1.00 65.20 115 ASP CW C 1
ATOM 10865 O O . ASP D 2 115 ? 134.511 142.702 175.369 1.00 65.20 115 ASP CW O 1
ATOM 10870 N N . PRO D 2 116 ? 135.332 140.669 174.864 1.00 60.55 116 PRO CW N 1
ATOM 10871 C CA . PRO D 2 116 ? 136.428 141.242 174.073 1.00 60.55 116 PRO CW CA 1
ATOM 10872 C C . PRO D 2 116 ? 135.913 141.983 172.847 1.00 60.55 116 PRO CW C 1
ATOM 10873 O O . PRO D 2 116 ? 134.917 141.598 172.233 1.00 60.55 116 PRO CW O 1
ATOM 10877 N N . LEU D 2 117 ? 136.611 143.069 172.506 1.00 61.59 117 LEU CW N 1
ATOM 10878 C CA . LEU D 2 117 ? 136.100 144.010 171.515 1.00 61.59 117 LEU CW CA 1
ATOM 10879 C C . LEU D 2 117 ? 136.176 143.441 170.105 1.00 61.59 117 LEU CW C 1
ATOM 10880 O O . LEU D 2 117 ? 135.447 143.886 169.210 1.00 61.59 117 LEU CW O 1
ATOM 10885 N N . SER D 2 118 ? 137.053 142.463 169.881 1.00 60.86 118 SER CW N 1
ATOM 10886 C CA . SER D 2 118 ? 137.092 141.811 168.578 1.00 60.86 118 SER CW CA 1
ATOM 10887 C C . SER D 2 118 ? 135.856 140.947 168.365 1.00 60.86 118 SER CW C 1
ATOM 10888 O O . SER D 2 118 ? 135.335 140.858 167.247 1.00 60.86 118 SER CW O 1
ATOM 10891 N N . SER D 2 119 ? 135.367 140.313 169.435 1.00 59.83 119 SER CW N 1
ATOM 10892 C CA . SER D 2 119 ? 134.107 139.583 169.360 1.00 59.83 119 SER CW CA 1
ATOM 10893 C C . SER D 2 119 ? 132.943 140.525 169.078 1.00 59.83 119 SER CW C 1
ATOM 10894 O O . SER D 2 119 ? 132.033 140.185 168.315 1.00 59.83 119 SER CW O 1
ATOM 10897 N N . LYS D 2 120 ? 132.964 141.719 169.678 1.00 59.40 120 LYS CW N 1
ATOM 10898 C CA . LYS D 2 120 ? 131.940 142.719 169.389 1.00 59.40 120 LYS CW CA 1
ATOM 10899 C C . LYS D 2 120 ? 132.006 143.180 167.938 1.00 59.40 120 LYS CW C 1
ATOM 10900 O O . LYS D 2 120 ? 130.969 143.357 167.290 1.00 59.40 120 LYS CW O 1
ATOM 10906 N N . GLU D 2 121 ? 133.217 143.380 167.412 1.00 60.19 121 GLU CW N 1
ATOM 10907 C CA . GLU D 2 121 ? 133.367 143.782 166.017 1.00 60.19 121 GLU CW CA 1
ATOM 10908 C C . GLU D 2 121 ? 132.865 142.697 165.071 1.00 60.19 121 GLU CW C 1
ATOM 10909 O O . GLU D 2 121 ? 132.187 142.990 164.077 1.00 60.19 121 GLU CW O 1
ATOM 10915 N N . LEU D 2 122 ? 133.170 141.433 165.378 1.00 56.86 122 LEU CW N 1
ATOM 10916 C CA . LEU D 2 122 ? 132.693 140.335 164.543 1.00 56.86 122 LEU CW CA 1
ATOM 10917 C C . LEU D 2 122 ? 131.178 140.184 164.633 1.00 56.86 122 LEU CW C 1
ATOM 10918 O O . LEU D 2 122 ? 130.525 139.851 163.639 1.00 56.86 122 LEU CW O 1
ATOM 10923 N N . SER D 2 123 ? 130.601 140.438 165.812 1.00 55.30 123 SER CW N 1
ATOM 10924 C CA . SER D 2 123 ? 129.147 140.440 165.945 1.00 55.30 123 SER CW CA 1
ATOM 10925 C C . SER D 2 123 ? 128.519 141.556 165.124 1.00 55.30 123 SER CW C 1
ATOM 10926 O O . SER D 2 123 ? 127.455 141.371 164.525 1.00 55.30 123 SER CW O 1
ATOM 10929 N N . ILE D 2 124 ? 129.164 142.725 165.095 1.00 55.71 124 ILE CW N 1
ATOM 10930 C CA . ILE D 2 124 ? 128.680 143.845 164.290 1.00 55.71 124 ILE CW CA 1
ATOM 10931 C C . ILE D 2 124 ? 128.696 143.488 162.808 1.00 55.71 124 ILE CW C 1
ATOM 10932 O O . ILE D 2 124 ? 127.719 143.729 162.084 1.00 55.71 124 ILE CW O 1
ATOM 10937 N N . VAL D 2 125 ? 129.793 142.883 162.343 1.00 55.51 125 VAL CW N 1
ATOM 10938 C CA . VAL D 2 125 ? 129.897 142.482 160.939 1.00 55.51 125 VAL CW CA 1
ATOM 10939 C C . VAL D 2 125 ? 128.864 141.408 160.604 1.00 55.51 125 VAL CW C 1
ATOM 10940 O O . VAL D 2 125 ? 128.217 141.455 159.547 1.00 55.51 125 VAL CW O 1
ATOM 10944 N N . THR D 2 126 ? 128.676 140.439 161.506 1.00 56.78 126 THR CW N 1
ATOM 10945 C CA . THR D 2 126 ? 127.710 139.370 161.270 1.00 56.78 126 THR CW CA 1
ATOM 10946 C C . THR D 2 126 ? 126.281 139.902 161.236 1.00 56.78 126 THR CW C 1
ATOM 10947 O O . THR D 2 126 ? 125.481 139.483 160.395 1.00 56.78 126 THR CW O 1
ATOM 10951 N N . LEU D 2 127 ? 125.944 140.835 162.131 1.00 55.29 127 LEU CW N 1
ATOM 10952 C CA . LEU D 2 127 ? 124.599 141.405 162.134 1.00 55.29 127 LEU CW CA 1
ATOM 10953 C C . LEU D 2 127 ? 124.358 142.268 160.904 1.00 55.29 127 LEU CW C 1
ATOM 10954 O O . LEU D 2 127 ? 123.246 142.290 160.361 1.00 55.29 127 LEU CW O 1
ATOM 10959 N N . THR D 2 128 ? 125.388 142.990 160.451 1.00 53.88 128 THR CW N 1
ATOM 10960 C CA . THR D 2 128 ? 125.269 143.759 159.217 1.00 53.88 128 THR CW CA 1
ATOM 10961 C C . THR D 2 128 ? 125.020 142.840 158.027 1.00 53.88 128 THR CW C 1
ATOM 10962 O O . THR D 2 128 ? 124.161 143.119 157.179 1.00 53.88 128 THR CW O 1
ATOM 10966 N N . LYS D 2 129 ? 125.745 141.718 157.970 1.00 54.84 129 LYS CW N 1
ATOM 10967 C CA . LYS D 2 129 ? 125.527 140.743 156.905 1.00 54.84 129 LYS CW CA 1
ATOM 10968 C C . LYS D 2 129 ? 124.134 140.130 156.990 1.00 54.84 129 LYS CW C 1
ATOM 10969 O O . LYS D 2 129 ? 123.486 139.905 155.962 1.00 54.84 129 LYS CW O 1
ATOM 10975 N N . LEU D 2 130 ? 123.655 139.871 158.211 1.00 56.37 130 LEU CW N 1
ATOM 10976 C CA . LEU D 2 130 ? 122.298 139.363 158.400 1.00 56.37 130 LEU CW CA 1
ATOM 10977 C C . LEU D 2 130 ? 121.250 140.335 157.884 1.00 56.37 130 LEU CW C 1
ATOM 10978 O O . LEU D 2 130 ? 120.299 139.923 157.221 1.00 56.37 130 LEU CW O 1
ATOM 10983 N N . TYR D 2 131 ? 121.403 141.627 158.173 1.00 56.70 131 TYR CW N 1
ATOM 10984 C CA . TYR D 2 131 ? 120.406 142.595 157.719 1.00 56.70 131 TYR CW CA 1
ATOM 10985 C C . TYR D 2 131 ? 120.443 142.765 156.203 1.00 56.70 131 TYR CW C 1
ATOM 10986 O O . TYR D 2 131 ? 119.388 142.835 155.550 1.00 56.70 131 TYR CW O 1
ATOM 10995 N N . ILE D 2 132 ? 121.647 142.792 155.622 1.00 57.03 132 ILE CW N 1
ATOM 10996 C CA . ILE D 2 132 ? 121.773 142.902 154.169 1.00 57.03 132 ILE CW CA 1
ATOM 10997 C C . ILE D 2 132 ? 121.175 141.678 153.480 1.00 57.03 132 ILE CW C 1
ATOM 10998 O O . ILE D 2 132 ? 120.513 141.795 152.441 1.00 57.03 132 ILE CW O 1
ATOM 11003 N N . LEU D 2 133 ? 121.359 140.490 154.063 1.00 57.63 133 LEU CW N 1
ATOM 11004 C CA . LEU D 2 133 ? 120.775 139.294 153.465 1.00 57.63 133 LEU CW CA 1
ATOM 11005 C C . LEU D 2 133 ? 119.275 139.198 153.725 1.00 57.63 133 LEU CW C 1
ATOM 11006 O O . LEU D 2 133 ? 118.549 138.608 152.918 1.00 57.63 133 LEU CW O 1
ATOM 11011 N N . LEU D 2 134 ? 118.792 139.765 154.832 1.00 60.18 134 LEU CW N 1
ATOM 11012 C CA . LEU D 2 134 ? 117.363 139.721 155.121 1.00 60.18 134 LEU CW CA 1
ATOM 11013 C C . LEU D 2 134 ? 116.599 140.708 154.255 1.00 60.18 134 LEU CW C 1
ATOM 11014 O O . LEU D 2 134 ? 115.379 140.591 154.103 1.00 60.18 134 LEU CW O 1
ATOM 11019 N N . GLN D 2 135 ? 117.300 141.691 153.683 1.00 62.21 135 GLN CW N 1
ATOM 11020 C CA . GLN D 2 135 ? 116.682 142.670 152.790 1.00 62.21 135 GLN CW CA 1
ATOM 11021 C C . GLN D 2 135 ? 115.979 142.072 151.572 1.00 62.21 135 GLN CW C 1
ATOM 11022 O O . GLN D 2 135 ? 115.097 142.714 150.994 1.00 62.21 135 GLN CW O 1
ATOM 11028 N N . ASP D 2 136 ? 116.362 140.859 151.165 1.00 67.49 136 ASP CW N 1
ATOM 11029 C CA . ASP D 2 136 ? 115.751 140.245 149.988 1.00 67.49 136 ASP CW CA 1
ATOM 11030 C C . ASP D 2 136 ? 114.298 139.847 150.238 1.00 67.49 136 ASP CW C 1
ATOM 11031 O O . ASP D 2 136 ? 113.448 139.994 149.352 1.00 67.49 136 ASP CW O 1
ATOM 11036 N N . TYR D 2 137 ? 113.991 139.342 151.430 1.00 70.06 137 TYR CW N 1
ATOM 11037 C CA . TYR D 2 137 ? 112.696 138.735 151.720 1.00 70.06 137 TYR CW CA 1
ATOM 11038 C C . TYR D 2 137 ? 111.893 139.647 152.639 1.00 70.06 137 TYR CW C 1
ATOM 11039 O O . TYR D 2 137 ? 112.316 139.921 153.765 1.00 70.06 137 TYR CW O 1
ATOM 11048 N N . GLN D 2 138 ? 110.718 140.080 152.168 1.00 73.95 138 GLN CW N 1
ATOM 11049 C CA . GLN D 2 138 ? 109.941 141.090 152.884 1.00 73.95 138 GLN CW CA 1
ATOM 11050 C C . GLN D 2 138 ? 109.326 140.533 154.163 1.00 73.95 138 GLN CW C 1
ATOM 11051 O O . GLN D 2 138 ? 109.217 141.246 155.171 1.00 73.95 138 GLN CW O 1
ATOM 11057 N N . THR D 2 139 ? 108.896 139.268 154.131 1.00 72.52 139 THR CW N 1
ATOM 11058 C CA . THR D 2 139 ? 108.302 138.641 155.309 1.00 72.52 139 THR CW CA 1
ATOM 11059 C C . THR D 2 139 ? 109.316 138.549 156.443 1.00 72.52 139 THR CW C 1
ATOM 11060 O O . THR D 2 139 ? 108.990 138.793 157.611 1.00 72.52 139 THR CW O 1
ATOM 11064 N N . LEU D 2 140 ? 110.565 138.227 156.108 1.00 70.10 140 LEU CW N 1
ATOM 11065 C CA . LEU D 2 140 ? 111.607 138.171 157.124 1.00 70.10 140 LEU CW CA 1
ATOM 11066 C C . LEU D 2 140 ? 112.010 139.567 157.590 1.00 70.10 140 LEU CW C 1
ATOM 11067 O O . LEU D 2 140 ? 112.489 139.732 158.716 1.00 70.10 140 LEU CW O 1
ATOM 11072 N N . ILE D 2 141 ? 111.840 140.584 156.738 1.00 69.03 141 ILE CW N 1
ATOM 11073 C CA . ILE D 2 141 ? 112.025 141.961 157.195 1.00 69.03 141 ILE CW CA 1
ATOM 11074 C C . ILE D 2 141 ? 110.982 142.316 158.244 1.00 69.03 141 ILE CW C 1
ATOM 11075 O O . ILE D 2 141 ? 111.298 142.918 159.278 1.00 69.03 141 ILE CW O 1
ATOM 11080 N N . ARG D 2 142 ? 109.725 141.942 157.999 1.00 74.99 142 ARG CW N 1
ATOM 11081 C CA . ARG D 2 142 ? 108.672 142.220 158.971 1.00 74.99 142 ARG CW CA 1
ATOM 11082 C C . ARG D 2 142 ? 108.879 141.427 160.258 1.00 74.99 142 ARG CW C 1
ATOM 11083 O O . ARG D 2 142 ? 108.647 141.943 161.358 1.00 74.99 142 ARG CW O 1
ATOM 11091 N N . GLU D 2 143 ? 109.327 140.175 160.143 1.00 75.48 143 GLU CW N 1
ATOM 11092 C CA . GLU D 2 143 ? 109.461 139.329 161.326 1.00 75.48 143 GLU CW CA 1
ATOM 11093 C C . GLU D 2 143 ? 110.716 139.660 162.129 1.00 75.48 143 GLU CW C 1
ATOM 11094 O O . GLU D 2 143 ? 110.684 139.671 163.365 1.00 75.48 143 GLU CW O 1
ATOM 11100 N N . MET D 2 144 ? 111.830 139.937 161.452 1.00 71.63 144 MET CW N 1
ATOM 11101 C CA . MET D 2 144 ? 113.138 139.943 162.096 1.00 71.63 144 MET CW CA 1
ATOM 11102 C C . MET D 2 144 ? 113.797 141.311 162.146 1.00 71.63 144 MET CW C 1
ATOM 11103 O O . MET D 2 144 ? 114.204 141.757 163.222 1.00 71.63 144 MET CW O 1
ATOM 11108 N N . ALA D 2 145 ? 113.936 141.980 160.997 1.00 66.07 145 ALA CW N 1
ATOM 11109 C CA . ALA D 2 145 ? 114.761 143.182 160.929 1.00 66.07 145 ALA CW CA 1
ATOM 11110 C C . ALA D 2 145 ? 114.132 144.347 161.683 1.00 66.07 145 ALA CW C 1
ATOM 11111 O O . ALA D 2 145 ? 114.800 145.006 162.490 1.00 66.07 145 ALA CW O 1
ATOM 11113 N N . THR D 2 146 ? 112.850 144.609 161.440 1.00 66.24 146 THR CW N 1
ATOM 11114 C CA . THR D 2 146 ? 112.125 145.725 162.041 1.00 66.24 146 THR CW CA 1
ATOM 11115 C C . THR D 2 146 ? 112.053 145.662 163.573 1.00 66.24 146 THR CW C 1
ATOM 11116 O O . THR D 2 146 ? 112.299 146.692 164.214 1.00 66.24 146 THR CW O 1
ATOM 11120 N N . PRO D 2 147 ? 111.739 144.502 164.235 1.00 65.18 147 PRO CW N 1
ATOM 11121 C CA . PRO D 2 147 ? 111.745 144.521 165.707 1.00 65.18 147 PRO CW CA 1
ATOM 11122 C C . PRO D 2 147 ? 113.137 144.611 166.317 1.00 65.18 147 PRO CW C 1
ATOM 11123 O O . PRO D 2 147 ? 113.340 145.321 167.307 1.00 65.18 147 PRO CW O 1
ATOM 11127 N N . THR D 2 148 ? 114.103 143.897 165.736 1.00 62.91 148 THR CW N 1
ATOM 11128 C CA . THR D 2 148 ? 115.405 143.756 166.382 1.00 62.91 148 THR CW CA 1
ATOM 11129 C C . THR D 2 148 ? 116.308 144.955 166.115 1.00 62.91 148 THR CW C 1
ATOM 11130 O O . THR D 2 148 ? 117.259 145.197 166.866 1.00 62.91 148 THR CW O 1
ATOM 11134 N N . LEU D 2 149 ? 116.041 145.703 165.044 1.00 59.48 149 LEU CW N 1
ATOM 11135 C CA . LEU D 2 149 ? 116.948 146.778 164.642 1.00 59.48 149 LEU CW CA 1
ATOM 11136 C C . LEU D 2 149 ? 117.083 147.947 165.628 1.00 59.48 149 LEU CW C 1
ATOM 11137 O O . LEU D 2 149 ? 118.226 148.404 165.819 1.00 59.48 149 LEU CW O 1
ATOM 11142 N N . PRO D 2 150 ? 116.013 148.509 166.233 1.00 60.55 150 PRO CW N 1
ATOM 11143 C CA . PRO D 2 150 ? 116.244 149.603 167.198 1.00 60.55 150 PRO CW CA 1
ATOM 11144 C C . PRO D 2 150 ? 117.086 149.204 168.397 1.00 60.55 150 PRO CW C 1
ATOM 11145 O O . PRO D 2 150 ? 117.858 150.029 168.901 1.00 60.55 150 PRO CW O 1
ATOM 11149 N N . GLY D 2 151 ? 116.974 147.955 168.855 1.00 59.85 151 GLY CW N 1
ATOM 11150 C CA . GLY D 2 151 ? 117.833 147.494 169.934 1.00 59.85 151 GLY CW CA 1
ATOM 11151 C C . GLY D 2 151 ? 119.296 147.449 169.536 1.00 59.85 151 GLY CW C 1
ATOM 11152 O O . GLY D 2 151 ? 120.172 147.826 170.318 1.00 59.85 151 GLY CW O 1
ATOM 11153 N N . TYR D 2 152 ? 119.575 147.008 168.307 1.00 56.83 152 TYR CW N 1
ATOM 11154 C CA . TYR D 2 152 ? 120.947 146.976 167.810 1.00 56.83 152 TYR CW CA 1
ATOM 11155 C C . TYR D 2 152 ? 121.514 148.385 167.674 1.00 56.83 152 TYR CW C 1
ATOM 11156 O O . TYR D 2 152 ? 122.670 148.643 168.041 1.00 56.83 152 TYR CW O 1
ATOM 11165 N N . ALA D 2 153 ? 120.707 149.311 167.146 1.00 57.47 153 ALA CW N 1
ATOM 11166 C CA . ALA D 2 153 ? 121.156 150.693 167.001 1.00 57.47 153 ALA CW CA 1
ATOM 11167 C C . ALA D 2 153 ? 121.398 151.342 168.357 1.00 57.47 153 ALA CW C 1
ATOM 11168 O O . ALA D 2 153 ? 122.368 152.091 168.530 1.00 57.47 153 ALA CW O 1
ATOM 11170 N N . THR D 2 154 ? 120.532 151.059 169.335 1.00 60.27 154 THR CW N 1
ATOM 11171 C CA . THR D 2 154 ? 120.733 151.575 170.684 1.00 60.27 154 THR CW CA 1
ATOM 11172 C C . THR D 2 154 ? 121.992 150.996 171.317 1.00 60.27 154 THR CW C 1
ATOM 11173 O O . THR D 2 154 ? 122.738 151.712 171.993 1.00 60.27 154 THR CW O 1
ATOM 11177 N N . ALA D 2 155 ? 122.253 149.703 171.093 1.00 60.59 155 ALA CW N 1
ATOM 11178 C CA . ALA D 2 155 ? 123.447 149.072 171.648 1.00 60.59 155 ALA CW CA 1
ATOM 11179 C C . ALA D 2 155 ? 124.720 149.650 171.042 1.00 60.59 155 ALA CW C 1
ATOM 11180 O O . ALA D 2 155 ? 125.733 149.796 171.736 1.00 60.59 155 ALA CW O 1
ATOM 11182 N N . CYS D 2 156 ? 124.696 149.972 169.747 1.00 58.75 156 CYS CW N 1
ATOM 11183 C CA . CYS D 2 156 ? 125.869 150.581 169.121 1.00 58.75 156 CYS CW CA 1
ATOM 11184 C C . CYS D 2 156 ? 126.066 152.026 169.579 1.00 58.75 156 CYS CW C 1
ATOM 11185 O O . CYS D 2 156 ? 127.195 152.450 169.880 1.00 58.75 156 CYS CW O 1
ATOM 11188 N N . LEU D 2 157 ? 124.976 152.797 169.641 1.00 60.28 157 LEU CW N 1
ATOM 11189 C CA . LEU D 2 157 ? 125.080 154.197 170.033 1.00 60.28 157 LEU CW CA 1
ATOM 11190 C C . LEU D 2 157 ? 125.435 154.336 171.506 1.00 60.28 157 LEU CW C 1
ATOM 11191 O O . LEU D 2 157 ? 125.988 155.359 171.920 1.00 60.28 157 LEU CW O 1
ATOM 11196 N N . GLN D 2 158 ? 125.113 153.325 172.314 1.00 64.40 158 GLN CW N 1
ATOM 11197 C CA . GLN D 2 158 ? 125.559 153.304 173.702 1.00 64.40 158 GLN CW CA 1
ATOM 11198 C C . GLN D 2 158 ? 127.077 153.197 173.773 1.00 64.40 158 GLN CW C 1
ATOM 11199 O O . GLN D 2 158 ? 127.723 153.803 174.635 1.00 64.40 158 GLN CW O 1
ATOM 11205 N N . LEU D 2 159 ? 127.664 152.429 172.855 1.00 64.36 159 LEU CW N 1
ATOM 11206 C CA . LEU D 2 159 ? 129.110 152.257 172.858 1.00 64.36 159 LEU CW CA 1
ATOM 11207 C C . LEU D 2 159 ? 129.828 153.497 172.340 1.00 64.36 159 LEU CW C 1
ATOM 11208 O O . LEU D 2 159 ? 130.836 153.919 172.919 1.00 64.36 159 LEU CW O 1
ATOM 11213 N N . ILE D 2 160 ? 129.335 154.104 171.255 1.00 64.23 160 ILE CW N 1
ATOM 11214 C CA . ILE D 2 160 ? 130.139 155.157 170.626 1.00 64.23 160 ILE CW CA 1
ATOM 11215 C C . ILE D 2 160 ? 129.770 156.541 171.149 1.00 64.23 160 ILE CW C 1
ATOM 11216 O O . ILE D 2 160 ? 130.306 157.551 170.676 1.00 64.23 160 ILE CW O 1
ATOM 11221 N N . LYS D 2 161 ? 128.853 156.627 172.107 1.00 75.34 161 LYS CW N 1
ATOM 11222 C CA . LYS D 2 161 ? 128.515 157.937 172.645 1.00 75.34 161 LYS CW CA 1
ATOM 11223 C C . LYS D 2 161 ? 129.652 158.450 173.532 1.00 75.34 161 LYS CW C 1
ATOM 11224 O O . LYS D 2 161 ? 130.200 157.680 174.336 1.00 75.34 161 LYS CW O 1
ATOM 11230 N N . PRO D 2 162 ? 130.076 159.699 173.371 1.00 83.46 162 PRO CW N 1
ATOM 11231 C CA . PRO D 2 162 ? 131.158 160.226 174.198 1.00 83.46 162 PRO CW CA 1
ATOM 11232 C C . PRO D 2 162 ? 130.617 160.825 175.482 1.00 83.46 162 PRO CW C 1
ATOM 11233 O O . PRO D 2 162 ? 129.789 161.749 175.446 1.00 83.46 162 PRO CW O 1
ATOM 11237 N N . PRO D 2 163 ? 131.056 160.331 176.639 1.00 96.73 163 PRO CW N 1
ATOM 11238 C CA . PRO D 2 163 ? 130.721 160.997 177.914 1.00 96.73 163 PRO CW CA 1
ATOM 11239 C C . PRO D 2 163 ? 131.785 162.019 178.298 1.00 96.73 163 PRO CW C 1
ATOM 11240 O O . PRO D 2 163 ? 132.289 162.047 179.426 1.00 96.73 163 PRO CW O 1
ATOM 11244 N N . ALA D 2 164 ? 132.083 162.912 177.345 1.00 101.99 164 ALA CW N 1
ATOM 11245 C CA . ALA D 2 164 ? 133.318 163.697 177.374 1.00 101.99 164 ALA CW CA 1
ATOM 11246 C C . ALA D 2 164 ? 133.361 164.677 178.543 1.00 101.99 164 ALA CW C 1
ATOM 11247 O O . ALA D 2 164 ? 134.441 165.149 178.920 1.00 101.99 164 ALA CW O 1
ATOM 11249 N N . SER D 2 165 ? 132.201 165.017 179.109 1.00 105.67 165 SER CW N 1
ATOM 11250 C CA . SER D 2 165 ? 132.182 165.871 180.293 1.00 105.67 165 SER CW CA 1
ATOM 11251 C C . SER D 2 165 ? 132.823 165.176 181.488 1.00 105.67 165 SER CW C 1
ATOM 11252 O O . SER D 2 165 ? 133.554 165.805 182.263 1.00 105.67 165 SER CW O 1
ATOM 11254 N N . GLY D 2 166 ? 132.565 163.878 181.653 1.00 106.56 166 GLY CW N 1
ATOM 11255 C CA . GLY D 2 166 ? 133.097 163.171 182.806 1.00 106.56 166 GLY CW CA 1
ATOM 11256 C C . GLY D 2 166 ? 134.403 162.452 182.524 1.00 106.56 166 GLY CW C 1
ATOM 11257 O O . GLY D 2 166 ? 135.310 162.446 183.361 1.00 106.56 166 GLY CW O 1
ATOM 11258 N N . ARG D 2 167 ? 134.517 161.836 181.352 1.00 100.78 167 ARG CW N 1
ATOM 11259 C CA . ARG D 2 167 ? 135.582 160.880 181.080 1.00 100.78 167 ARG CW CA 1
ATOM 11260 C C . ARG D 2 167 ? 135.744 160.777 179.566 1.00 100.78 167 ARG CW C 1
ATOM 11261 O O . ARG D 2 167 ? 134.790 161.021 178.817 1.00 100.78 167 ARG CW O 1
ATOM 11263 N N . PRO D 2 168 ? 136.932 160.423 179.070 1.00 95.19 168 PRO CW N 1
ATOM 11264 C CA . PRO D 2 168 ? 137.054 160.213 177.631 1.00 95.19 168 PRO CW CA 1
ATOM 11265 C C . PRO D 2 168 ? 136.618 158.825 177.165 1.00 95.19 168 PRO CW C 1
ATOM 11266 O O . PRO D 2 168 ? 135.947 158.070 177.878 1.00 95.19 168 PRO CW O 1
ATOM 11270 N N . LEU D 2 169 ? 136.905 158.540 175.899 1.00 83.69 169 LEU CW N 1
ATOM 11271 C CA . LEU D 2 169 ? 136.303 157.375 175.267 1.00 83.69 169 LEU CW CA 1
ATOM 11272 C C . LEU D 2 169 ? 136.934 156.084 175.769 1.00 83.69 169 LEU CW C 1
ATOM 11273 O O . LEU D 2 169 ? 138.123 155.826 175.553 1.00 83.69 169 LEU CW O 1
ATOM 11278 N N . LYS D 2 170 ? 136.122 155.268 176.444 1.00 81.80 170 LYS CW N 1
ATOM 11279 C CA . LYS D 2 170 ? 136.553 153.923 176.803 1.00 81.80 170 LYS CW CA 1
ATOM 11280 C C . LYS D 2 170 ? 136.596 153.027 175.573 1.00 81.80 170 LYS CW C 1
ATOM 11281 O O . LYS D 2 170 ? 137.291 152.005 175.557 1.00 81.80 170 LYS CW O 1
ATOM 11287 N N . VAL D 2 171 ? 135.860 153.400 174.536 1.00 71.49 171 VAL CW N 1
ATOM 11288 C CA . VAL D 2 171 ? 135.853 152.644 173.280 1.00 71.49 171 VAL CW CA 1
ATOM 11289 C C . VAL D 2 171 ? 136.934 153.198 172.361 1.00 71.49 171 VAL CW C 1
ATOM 11290 O O . VAL D 2 171 ? 136.981 154.421 172.136 1.00 71.49 171 VAL CW O 1
ATOM 11294 N N . PRO D 2 172 ? 137.834 152.365 171.841 1.00 64.58 172 PRO CW N 1
ATOM 11295 C CA . PRO D 2 172 ? 138.849 152.854 170.903 1.00 64.58 172 PRO CW CA 1
ATOM 11296 C C . PRO D 2 172 ? 138.230 153.337 169.601 1.00 64.58 172 PRO CW C 1
ATOM 11297 O O . PRO D 2 172 ? 137.121 152.957 169.222 1.00 64.58 172 PRO CW O 1
ATOM 11301 N N . LEU D 2 173 ? 138.982 154.199 168.912 1.00 57.70 173 LEU CW N 1
ATOM 11302 C CA . LEU D 2 173 ? 138.447 154.884 167.740 1.00 57.70 173 LEU CW CA 1
ATOM 11303 C C . LEU D 2 173 ? 138.277 153.933 166.559 1.00 57.70 173 LEU CW C 1
ATOM 11304 O O . LEU D 2 173 ? 137.501 154.211 165.637 1.00 57.70 173 LEU CW O 1
ATOM 11309 N N . ASN D 2 174 ? 138.985 152.802 166.571 1.00 59.68 174 ASN CW N 1
ATOM 11310 C CA . ASN D 2 174 ? 138.791 151.794 165.534 1.00 59.68 174 ASN CW CA 1
ATOM 11311 C C . ASN D 2 174 ? 137.422 151.131 165.690 1.00 59.68 174 ASN CW C 1
ATOM 11312 O O . ASN D 2 174 ? 136.752 150.808 164.701 1.00 59.68 174 ASN CW O 1
ATOM 11317 N N . PHE D 2 175 ? 136.972 150.953 166.931 1.00 57.22 175 PHE CW N 1
ATOM 11318 C CA . PHE D 2 175 ? 135.635 150.410 167.153 1.00 57.22 175 PHE CW CA 1
ATOM 11319 C C . PHE D 2 175 ? 134.553 151.418 166.776 1.00 57.22 175 PHE CW C 1
ATOM 11320 O O . PHE D 2 175 ? 133.482 151.035 166.285 1.00 57.22 175 PHE CW O 1
ATOM 11328 N N . VAL D 2 176 ? 134.813 152.710 167.000 1.00 55.62 176 VAL CW N 1
ATOM 11329 C CA . VAL D 2 176 ? 133.906 153.756 166.530 1.00 55.62 176 VAL CW CA 1
ATOM 11330 C C . VAL D 2 176 ? 133.834 153.741 165.009 1.00 55.62 176 VAL CW C 1
ATOM 11331 O O . VAL D 2 176 ? 132.763 153.933 164.418 1.00 55.62 176 VAL CW O 1
ATOM 11335 N N . ASP D 2 177 ? 134.976 153.499 164.361 1.00 54.05 177 ASP CW N 1
ATOM 11336 C CA . ASP D 2 177 ? 135.023 153.326 162.913 1.00 54.05 177 ASP CW CA 1
ATOM 11337 C C . ASP D 2 177 ? 134.156 152.144 162.482 1.00 54.05 177 ASP CW C 1
ATOM 11338 O O . ASP D 2 177 ? 133.403 152.243 161.505 1.00 54.05 177 ASP CW O 1
ATOM 11343 N N . THR D 2 178 ? 134.233 151.029 163.216 1.00 53.66 178 THR CW N 1
ATOM 11344 C CA . THR D 2 178 ? 133.427 149.850 162.892 1.00 53.66 178 THR CW CA 1
ATOM 11345 C C . THR D 2 178 ? 131.931 150.136 163.009 1.00 53.66 178 THR CW C 1
ATOM 11346 O O . THR D 2 178 ? 131.142 149.766 162.124 1.00 53.66 178 THR CW O 1
ATOM 11350 N N . VAL D 2 179 ? 131.530 150.808 164.089 1.00 49.23 179 VAL CW N 1
ATOM 11351 C CA . VAL D 2 179 ? 130.116 151.104 164.309 1.00 49.23 179 VAL CW CA 1
ATOM 11352 C C . VAL D 2 179 ? 129.597 152.073 163.253 1.00 49.23 179 VAL CW C 1
ATOM 11353 O O . VAL D 2 179 ? 128.486 151.907 162.729 1.00 49.23 179 VAL CW O 1
ATOM 11357 N N . ALA D 2 180 ? 130.394 153.093 162.915 1.00 48.43 180 ALA CW N 1
ATOM 11358 C CA . ALA D 2 180 ? 130.004 154.029 161.865 1.00 48.43 180 ALA CW CA 1
ATOM 11359 C C . ALA D 2 180 ? 129.893 153.333 160.515 1.00 48.43 180 ALA CW C 1
ATOM 11360 O O . ALA D 2 180 ? 128.992 153.638 159.725 1.00 48.43 180 ALA CW O 1
ATOM 11362 N N . TRP D 2 181 ? 130.785 152.375 160.247 1.00 50.07 181 TRP CW N 1
ATOM 11363 C CA . TRP D 2 181 ? 130.717 151.607 159.008 1.00 50.07 181 TRP CW CA 1
ATOM 11364 C C . TRP D 2 181 ? 129.435 150.785 158.925 1.00 50.07 181 TRP CW C 1
ATOM 11365 O O . TRP D 2 181 ? 128.819 150.693 157.856 1.00 50.07 181 TRP CW O 1
ATOM 11376 N N . SER D 2 182 ? 129.024 150.169 160.037 1.00 49.35 182 SER CW N 1
ATOM 11377 C CA . SER D 2 182 ? 127.786 149.386 160.031 1.00 49.35 182 SER CW CA 1
ATOM 11378 C C . SER D 2 182 ? 126.559 150.281 159.873 1.00 49.35 182 SER CW C 1
ATOM 11379 O O . SER D 2 182 ? 125.636 149.981 159.094 1.00 49.35 182 SER CW O 1
ATOM 11382 N N . LEU D 2 183 ? 126.532 151.397 160.607 1.00 48.93 183 LEU CW N 1
ATOM 11383 C CA . LEU D 2 183 ? 125.388 152.296 160.527 1.00 48.93 183 LEU CW CA 1
ATOM 11384 C C . LEU D 2 183 ? 125.294 152.959 159.160 1.00 48.93 183 LEU CW C 1
ATOM 11385 O O . LEU D 2 183 ? 124.198 153.336 158.737 1.00 48.93 183 LEU CW O 1
ATOM 11390 N N . SER D 2 184 ? 126.422 153.084 158.451 1.00 47.54 184 SER CW N 1
ATOM 11391 C CA . SER D 2 184 ? 126.401 153.620 157.094 1.00 47.54 184 SER CW CA 1
ATOM 11392 C C . SER D 2 184 ? 125.590 152.734 156.157 1.00 47.54 184 SER CW C 1
ATOM 11393 O O . SER D 2 184 ? 124.873 153.236 155.284 1.00 47.54 184 SER CW O 1
ATOM 11396 N N . LYS D 2 185 ? 125.700 151.414 156.311 1.00 49.39 185 LYS CW N 1
ATOM 11397 C CA . LYS D 2 185 ? 124.862 150.509 155.531 1.00 49.39 185 LYS CW CA 1
ATOM 11398 C C . LYS D 2 185 ? 123.413 150.562 155.996 1.00 49.39 185 LYS CW C 1
ATOM 11399 O O . LYS D 2 185 ? 122.482 150.557 155.175 1.00 49.39 185 LYS CW O 1
ATOM 11405 N N . LEU D 2 186 ? 123.201 150.613 157.312 1.00 50.04 186 LEU CW N 1
ATOM 11406 C CA . LEU D 2 186 ? 121.837 150.448 157.812 1.00 50.04 186 LEU CW CA 1
ATOM 11407 C C . LEU D 2 186 ? 120.979 151.696 157.607 1.00 50.04 186 LEU CW C 1
ATOM 11408 O O . LEU D 2 186 ? 119.749 151.592 157.537 1.00 50.04 186 LEU CW O 1
ATOM 11413 N N . VAL D 2 187 ? 121.587 152.884 157.521 1.00 48.30 187 VAL CW N 1
ATOM 11414 C CA . VAL D 2 187 ? 120.782 154.069 157.217 1.00 48.30 187 VAL CW CA 1
ATOM 11415 C C . VAL D 2 187 ? 120.323 154.042 155.764 1.00 48.30 187 VAL CW C 1
ATOM 11416 O O . VAL D 2 187 ? 119.252 154.561 155.426 1.00 48.30 187 VAL CW O 1
ATOM 11420 N N . VAL D 2 188 ? 121.127 153.448 154.880 1.00 48.60 188 VAL CW N 1
ATOM 11421 C CA . VAL D 2 188 ? 120.721 153.303 153.486 1.00 48.60 188 VAL CW CA 1
ATOM 11422 C C . VAL D 2 188 ? 119.618 152.262 153.359 1.00 48.60 188 VAL CW C 1
ATOM 11423 O O . VAL D 2 188 ? 118.632 152.465 152.639 1.00 48.60 188 VAL CW O 1
ATOM 11427 N N . LEU D 2 189 ? 119.752 151.136 154.066 1.00 51.39 189 LEU CW N 1
ATOM 11428 C CA . LEU D 2 189 ? 118.752 150.081 153.921 1.00 51.39 189 LEU CW CA 1
ATOM 11429 C C . LEU D 2 189 ? 117.456 150.415 154.655 1.00 51.39 189 LEU CW C 1
ATOM 11430 O O . LEU D 2 189 ? 116.381 150.432 154.047 1.00 51.39 189 LEU CW O 1
ATOM 11435 N N . TYR D 2 190 ? 117.533 150.685 155.952 1.00 54.60 190 TYR CW N 1
ATOM 11436 C CA . TYR D 2 190 ? 116.358 150.958 156.779 1.00 54.60 190 TYR CW CA 1
ATOM 11437 C C . TYR D 2 190 ? 116.381 152.425 157.196 1.00 54.60 190 TYR CW C 1
ATOM 11438 O O . TYR D 2 190 ? 116.948 152.779 158.231 1.00 54.60 190 TYR CW O 1
ATOM 11447 N N . SER D 2 191 ? 115.757 153.281 156.386 1.00 53.90 191 SER CW N 1
ATOM 11448 C CA . SER D 2 191 ? 115.769 154.711 156.673 1.00 53.90 191 SER CW CA 1
ATOM 11449 C C . SER D 2 191 ? 114.820 155.061 157.815 1.00 53.90 191 SER CW C 1
ATOM 11450 O O . SER D 2 191 ? 115.174 155.828 158.720 1.00 53.90 191 SER CW O 1
ATOM 11453 N N . THR D 2 192 ? 113.608 154.499 157.794 1.00 55.56 192 THR CW N 1
ATOM 11454 C CA . THR D 2 192 ? 112.579 154.918 158.742 1.00 55.56 192 THR CW CA 1
ATOM 11455 C C . THR D 2 192 ? 112.869 154.409 160.148 1.00 55.56 192 THR CW C 1
ATOM 11456 O O . THR D 2 192 ? 112.571 155.092 161.135 1.00 55.56 192 THR CW O 1
ATOM 11460 N N . THR D 2 193 ? 113.436 153.207 160.261 1.00 54.67 193 THR CW N 1
ATOM 11461 C CA . THR D 2 193 ? 113.779 152.673 161.575 1.00 54.67 193 THR CW CA 1
ATOM 11462 C C . THR D 2 193 ? 114.960 153.424 162.180 1.00 54.67 193 THR CW C 1
ATOM 11463 O O . THR D 2 193 ? 114.999 153.671 163.391 1.00 54.67 193 THR CW O 1
ATOM 11467 N N . MET D 2 194 ? 115.924 153.819 161.344 1.00 56.19 194 MET CW N 1
ATOM 11468 C CA . MET D 2 194 ? 117.108 154.504 161.849 1.00 56.19 194 MET CW CA 1
ATOM 11469 C C . MET D 2 194 ? 116.899 156.010 161.935 1.00 56.19 194 MET CW C 1
ATOM 11470 O O . MET D 2 194 ? 117.807 156.736 162.356 1.00 56.19 194 MET CW O 1
ATOM 11475 N N . ARG D 2 195 ? 115.730 156.496 161.516 1.00 54.40 195 ARG CW N 1
ATOM 11476 C CA . ARG D 2 195 ? 115.433 157.926 161.603 1.00 54.40 195 ARG CW CA 1
ATOM 11477 C C . ARG D 2 195 ? 115.480 158.519 163.016 1.00 54.40 195 ARG CW C 1
ATOM 11478 O O . ARG D 2 195 ? 116.022 159.630 163.153 1.00 54.40 195 ARG CW O 1
ATOM 11486 N N . PRO D 2 196 ? 114.949 157.886 164.085 1.00 56.13 196 PRO CW N 1
ATOM 11487 C CA . PRO D 2 196 ? 115.057 158.531 165.412 1.00 56.13 196 PRO CW CA 1
ATOM 11488 C C . PRO D 2 196 ? 116.478 158.693 165.937 1.00 56.13 196 PRO CW C 1
ATOM 11489 O O . PRO D 2 196 ? 116.699 159.495 166.853 1.00 56.13 196 PRO CW O 1
ATOM 11493 N N . PHE D 2 197 ? 117.448 157.955 165.396 1.00 57.04 197 PHE CW N 1
ATOM 11494 C CA . PHE D 2 197 ? 118.798 157.982 165.946 1.00 57.04 197 PHE CW CA 1
ATOM 11495 C C . PHE D 2 197 ? 119.719 158.984 165.259 1.00 57.04 197 PHE CW C 1
ATOM 11496 O O . PHE D 2 197 ? 120.895 159.061 165.635 1.00 57.04 197 PHE CW O 1
ATOM 11504 N N . SER D 2 198 ? 119.222 159.747 164.280 1.00 54.56 198 SER CW N 1
ATOM 11505 C CA . SER D 2 198 ? 120.091 160.624 163.496 1.00 54.56 198 SER CW CA 1
ATOM 11506 C C . SER D 2 198 ? 120.657 161.762 164.339 1.00 54.56 198 SER CW C 1
ATOM 11507 O O . SER D 2 198 ? 121.819 162.155 164.165 1.00 54.56 198 SER CW O 1
ATOM 11510 N N . GLY D 2 199 ? 119.851 162.306 165.254 1.00 55.19 199 GLY CW N 1
ATOM 11511 C CA . GLY D 2 199 ? 120.336 163.368 166.121 1.00 55.19 199 GLY CW CA 1
ATOM 11512 C C . GLY D 2 199 ? 121.431 162.905 167.062 1.00 55.19 199 GLY CW C 1
ATOM 11513 O O . GLY D 2 199 ? 122.330 163.674 167.410 1.00 55.19 199 GLY CW O 1
ATOM 11514 N N . GLN D 2 200 ? 121.367 161.644 167.494 1.00 54.07 200 GLN CW N 1
ATOM 11515 C CA . GLN D 2 200 ? 122.439 161.092 168.315 1.00 54.07 200 GLN CW CA 1
ATOM 11516 C C . GLN D 2 200 ? 123.681 160.805 167.481 1.00 54.07 200 GLN CW C 1
ATOM 11517 O O . GLN D 2 200 ? 124.809 161.019 167.943 1.00 54.07 200 GLN CW O 1
ATOM 11523 N N . ILE D 2 201 ? 123.491 160.316 166.251 1.00 51.56 201 ILE CW N 1
ATOM 11524 C CA . ILE D 2 201 ? 124.628 159.991 165.390 1.00 51.56 201 ILE CW CA 1
ATOM 11525 C C . ILE D 2 201 ? 125.407 161.251 165.024 1.00 51.56 201 ILE CW C 1
ATOM 11526 O O . ILE D 2 201 ? 126.645 161.242 164.994 1.00 51.56 201 ILE CW O 1
ATOM 11531 N N . LYS D 2 202 ? 124.700 162.357 164.762 1.00 53.22 202 LYS CW N 1
ATOM 11532 C CA . LYS D 2 202 ? 125.380 163.612 164.436 1.00 53.22 202 LYS CW CA 1
ATOM 11533 C C . LYS D 2 202 ? 126.223 164.114 165.603 1.00 53.22 202 LYS CW C 1
ATOM 11534 O O . LYS D 2 202 ? 127.369 164.544 165.413 1.00 53.22 202 LYS CW O 1
ATOM 11540 N N . SER D 2 203 ? 125.680 164.050 166.821 1.00 53.34 203 SER CW N 1
ATOM 11541 C CA . SER D 2 203 ? 126.428 164.490 167.993 1.00 53.34 203 SER CW CA 1
ATOM 11542 C C . SER D 2 203 ? 127.606 163.566 168.277 1.00 53.34 203 SER CW C 1
ATOM 11543 O O . SER D 2 203 ? 128.646 164.011 168.777 1.00 53.34 203 SER CW O 1
ATOM 11546 N N . ALA D 2 204 ? 127.461 162.275 167.971 1.00 53.36 204 ALA CW N 1
ATOM 11547 C CA . ALA D 2 204 ? 128.562 161.343 168.191 1.00 53.36 204 ALA CW CA 1
ATOM 11548 C C . ALA D 2 204 ? 129.677 161.541 167.170 1.00 53.36 204 ALA CW C 1
ATOM 11549 O O . ALA D 2 204 ? 130.860 161.394 167.498 1.00 53.36 204 ALA CW O 1
ATOM 11551 N N . LEU D 2 205 ? 129.325 161.871 165.930 1.00 50.08 205 LEU CW N 1
ATOM 11552 C CA . LEU D 2 205 ? 130.306 161.979 164.857 1.00 50.08 205 LEU CW CA 1
ATOM 11553 C C . LEU D 2 205 ? 130.779 163.402 164.595 1.00 50.08 205 LEU CW C 1
ATOM 11554 O O . LEU D 2 205 ? 131.542 163.610 163.646 1.00 50.08 205 LEU CW O 1
ATOM 11559 N N . ARG D 2 206 ? 130.311 164.379 165.372 1.00 53.06 206 ARG CW N 1
ATOM 11560 C CA . ARG D 2 206 ? 130.827 165.742 165.244 1.00 53.06 206 ARG CW CA 1
ATOM 11561 C C . ARG D 2 206 ? 132.349 165.894 165.359 1.00 53.06 206 ARG CW C 1
ATOM 11562 O O . ARG D 2 206 ? 132.915 166.625 164.527 1.00 53.06 206 ARG CW O 1
ATOM 11570 N N . PRO D 2 207 ? 133.069 165.285 166.320 1.00 49.97 207 PRO CW N 1
ATOM 11571 C CA . PRO D 2 207 ? 134.512 165.583 166.422 1.00 49.97 207 PRO CW CA 1
ATOM 11572 C C . PRO D 2 207 ? 135.366 165.035 165.286 1.00 49.97 207 PRO CW C 1
ATOM 11573 O O . PRO D 2 207 ? 136.498 165.505 165.116 1.00 49.97 207 PRO CW O 1
ATOM 11577 N N . TYR D 2 208 ? 134.882 164.068 164.508 1.00 48.72 208 TYR CW N 1
ATOM 11578 C CA . TYR D 2 208 ? 135.731 163.372 163.549 1.00 48.72 208 TYR CW CA 1
ATOM 11579 C C . TYR D 2 208 ? 135.583 163.866 162.117 1.00 48.72 208 TYR CW C 1
ATOM 11580 O O . TYR D 2 208 ? 136.077 163.201 161.202 1.00 48.72 208 TYR CW O 1
ATOM 11589 N N . ILE D 2 209 ? 134.921 165.000 161.891 1.00 49.02 209 ILE CW N 1
ATOM 11590 C CA . ILE D 2 209 ? 134.704 165.450 160.518 1.00 49.02 209 ILE CW CA 1
ATOM 11591 C C . ILE D 2 209 ? 135.901 166.241 160.009 1.00 49.02 209 ILE CW C 1
ATOM 11592 O O . ILE D 2 209 ? 136.371 166.028 158.885 1.00 49.02 209 ILE CW O 1
ATOM 11597 N N . ALA D 2 210 ? 136.418 167.161 160.819 1.00 50.55 210 ALA CW N 1
ATOM 11598 C CA . ALA D 2 210 ? 137.624 167.918 160.479 1.00 50.55 210 ALA CW CA 1
ATOM 11599 C C . ALA D 2 210 ? 138.447 168.138 161.739 1.00 50.55 210 ALA CW C 1
ATOM 11600 O O . ALA D 2 210 ? 138.394 169.206 162.359 1.00 50.55 210 ALA CW O 1
ATOM 11602 N N . PRO D 2 211 ? 139.217 167.132 162.155 1.00 51.55 211 PRO CW N 1
ATOM 11603 C CA . PRO D 2 211 ? 140.035 167.283 163.363 1.00 51.55 211 PRO CW CA 1
ATOM 11604 C C . PRO D 2 211 ? 141.177 168.265 163.148 1.00 51.55 211 PRO CW C 1
ATOM 11605 O O . PRO D 2 211 ? 141.690 168.419 162.038 1.00 51.55 211 PRO CW O 1
ATOM 11609 N N . THR D 2 212 ? 141.574 168.930 164.230 1.00 57.03 212 THR CW N 1
ATOM 11610 C CA . THR D 2 212 ? 142.655 169.903 164.203 1.00 57.03 212 THR CW CA 1
ATOM 11611 C C . THR D 2 212 ? 143.690 169.538 165.257 1.00 57.03 212 THR CW C 1
ATOM 11612 O O . THR D 2 212 ? 143.514 168.594 166.031 1.00 57.03 212 THR CW O 1
ATOM 11616 N N . SER D 2 213 ? 144.782 170.305 165.276 1.00 60.31 213 SER CW N 1
ATOM 11617 C CA . SER D 2 213 ? 145.842 170.050 166.246 1.00 60.31 213 SER CW CA 1
ATOM 11618 C C . SER D 2 213 ? 145.432 170.499 167.643 1.00 60.31 213 SER CW C 1
ATOM 11619 O O . SER D 2 213 ? 145.976 170.016 168.642 1.00 60.31 213 SER CW O 1
ATOM 11622 N N . SER D 2 214 ? 144.478 171.425 167.733 1.00 59.14 214 SER CW N 1
ATOM 11623 C CA . SER D 2 214 ? 144.008 171.924 169.021 1.00 59.14 214 SER CW CA 1
ATOM 11624 C C . SER D 2 214 ? 143.092 170.921 169.713 1.00 59.14 214 SER CW C 1
ATOM 11625 O O . SER D 2 214 ? 142.787 171.069 170.900 1.00 59.14 214 SER CW O 1
ATOM 11628 N N . ASP D 2 215 ? 142.640 169.904 168.976 1.00 60.77 215 ASP CW N 1
ATOM 11629 C CA . ASP D 2 215 ? 141.765 168.893 169.560 1.00 60.77 215 ASP CW CA 1
ATOM 11630 C C . ASP D 2 215 ? 142.530 167.971 170.502 1.00 60.77 215 ASP CW C 1
ATOM 11631 O O . ASP D 2 215 ? 141.933 167.330 171.375 1.00 60.77 215 ASP CW O 1
ATOM 11636 N N . ASN D 2 216 ? 143.851 167.884 170.326 1.00 61.41 216 ASN CW N 1
ATOM 11637 C CA . ASN D 2 216 ? 144.787 167.112 171.142 1.00 61.41 216 ASN CW CA 1
ATOM 11638 C C . ASN D 2 216 ? 144.477 165.621 171.170 1.00 61.41 216 ASN CW C 1
ATOM 11639 O O . ASN D 2 216 ? 144.750 164.960 172.178 1.00 61.41 216 ASN CW O 1
ATOM 11644 N N . VAL D 2 217 ? 143.910 165.071 170.100 1.00 57.91 217 VAL CW N 1
ATOM 11645 C CA . VAL D 2 217 ? 143.678 163.637 169.972 1.00 57.91 217 VAL CW CA 1
ATOM 11646 C C . VAL D 2 217 ? 143.955 163.243 168.525 1.00 57.91 217 VAL CW C 1
ATOM 11647 O O . VAL D 2 217 ? 143.674 164.013 167.599 1.00 57.91 217 VAL CW O 1
ATOM 11651 N N . VAL D 2 218 ? 144.564 162.072 168.335 1.00 55.90 218 VAL CW N 1
ATOM 11652 C CA . VAL D 2 218 ? 144.860 161.601 166.989 1.00 55.90 218 VAL CW CA 1
ATOM 11653 C C . VAL D 2 218 ? 143.698 160.766 166.473 1.00 55.90 218 VAL CW C 1
ATOM 11654 O O . VAL D 2 218 ? 143.312 159.757 167.078 1.00 55.90 218 VAL CW O 1
ATOM 11658 N N . VAL D 2 219 ? 143.134 161.185 165.345 1.00 53.06 219 VAL CW N 1
ATOM 11659 C CA . VAL D 2 219 ? 141.975 160.542 164.744 1.00 53.06 219 VAL CW CA 1
ATOM 11660 C C . VAL D 2 219 ? 142.458 159.735 163.548 1.00 53.06 219 VAL CW C 1
ATOM 11661 O O . VAL D 2 219 ? 143.144 160.285 162.684 1.00 53.06 219 VAL CW O 1
ATOM 11665 N N . PRO D 2 220 ? 142.156 158.438 163.471 1.00 52.12 220 PRO CW N 1
ATOM 11666 C CA . PRO D 2 220 ? 142.524 157.662 162.280 1.00 52.12 220 PRO CW CA 1
ATOM 11667 C C . PRO D 2 220 ? 141.776 158.151 161.050 1.00 52.12 220 PRO CW C 1
ATOM 11668 O O . PRO D 2 220 ? 140.680 158.705 161.150 1.00 52.12 220 PRO CW O 1
ATOM 11672 N N . GLN D 2 221 ? 142.396 157.956 159.883 1.00 52.48 221 GLN CW N 1
ATOM 11673 C CA . GLN D 2 221 ? 141.812 158.442 158.636 1.00 52.48 221 GLN CW CA 1
ATOM 11674 C C . GLN D 2 221 ? 140.513 157.717 158.313 1.00 52.48 221 GLN CW C 1
ATOM 11675 O O . GLN D 2 221 ? 139.561 158.327 157.809 1.00 52.48 221 GLN CW O 1
ATOM 11681 N N . SER D 2 222 ? 140.453 156.415 158.609 1.00 51.70 222 SER CW N 1
ATOM 11682 C CA . SER D 2 222 ? 139.245 155.641 158.341 1.00 51.70 222 SER CW CA 1
ATOM 11683 C C . SER D 2 222 ? 138.079 156.121 159.194 1.00 51.70 222 SER CW C 1
ATOM 11684 O O . SER D 2 222 ? 136.928 156.116 158.741 1.00 51.70 222 SER CW O 1
ATOM 11687 N N . LEU D 2 223 ? 138.360 156.550 160.429 1.00 49.31 223 LEU CW N 1
ATOM 11688 C CA . LEU D 2 223 ? 137.311 157.099 161.281 1.00 49.31 223 LEU CW CA 1
ATOM 11689 C C . LEU D 2 223 ? 136.726 158.374 160.691 1.00 49.31 223 LEU CW C 1
ATOM 11690 O O . LEU D 2 223 ? 135.503 158.543 160.669 1.00 49.31 223 LEU CW O 1
ATOM 11695 N N . LYS D 2 224 ? 137.583 159.277 160.195 1.00 49.29 224 LYS CW N 1
ATOM 11696 C CA . LYS D 2 224 ? 137.089 160.495 159.557 1.00 49.29 224 LYS CW CA 1
ATOM 11697 C C . LYS D 2 224 ? 136.289 160.180 158.302 1.00 49.29 224 LYS CW C 1
ATOM 11698 O O . LYS D 2 224 ? 135.221 160.764 158.081 1.00 49.29 224 LYS CW O 1
ATOM 11704 N N . GLU D 2 225 ? 136.787 159.254 157.475 1.00 50.69 225 GLU CW N 1
ATOM 11705 C CA . GLU D 2 225 ? 136.094 158.914 156.236 1.00 50.69 225 GLU CW CA 1
ATOM 11706 C C . GLU D 2 225 ? 134.722 158.309 156.508 1.00 50.69 225 GLU CW C 1
ATOM 11707 O O . GLU D 2 225 ? 133.731 158.704 155.883 1.00 50.69 225 GLU CW O 1
ATOM 11713 N N . ASN D 2 226 ? 134.632 157.384 157.464 1.00 49.51 226 ASN CW N 1
ATOM 11714 C CA . ASN D 2 226 ? 133.346 156.755 157.742 1.00 49.51 226 ASN CW CA 1
ATOM 11715 C C . ASN D 2 226 ? 132.415 157.681 158.518 1.00 49.51 226 ASN CW C 1
ATOM 11716 O O . ASN D 2 226 ? 131.192 157.587 158.378 1.00 49.51 226 ASN CW O 1
ATOM 11721 N N . SER D 2 227 ? 132.966 158.611 159.303 1.00 46.48 227 SER CW N 1
ATOM 11722 C CA . SER D 2 227 ? 132.130 159.614 159.954 1.00 46.48 227 SER CW CA 1
ATOM 11723 C C . SER D 2 227 ? 131.494 160.543 158.928 1.00 46.48 227 SER CW C 1
ATOM 11724 O O . SER D 2 227 ? 130.292 160.839 158.998 1.00 46.48 227 SER CW O 1
ATOM 11727 N N . ARG D 2 228 ? 132.291 161.005 157.959 1.00 44.03 228 ARG CW N 1
ATOM 11728 C CA . ARG D 2 228 ? 131.755 161.836 156.887 1.00 44.03 228 ARG CW CA 1
ATOM 11729 C C . ARG D 2 228 ? 130.743 161.066 156.051 1.00 44.03 228 ARG CW C 1
ATOM 11730 O O . ARG D 2 228 ? 129.685 161.604 155.699 1.00 44.03 228 ARG CW O 1
ATOM 11738 N N . ASN D 2 229 ? 131.039 159.798 155.749 1.00 44.56 229 ASN CW N 1
ATOM 11739 C CA . ASN D 2 229 ? 130.118 158.967 154.980 1.00 44.56 229 ASN CW CA 1
ATOM 11740 C C . ASN D 2 229 ? 128.792 158.791 155.705 1.00 44.56 229 ASN CW C 1
ATOM 11741 O O . ASN D 2 229 ? 127.725 158.884 155.093 1.00 44.56 229 ASN CW O 1
ATOM 11746 N N . LEU D 2 230 ? 128.837 158.565 157.019 1.00 44.97 230 LEU CW N 1
ATOM 11747 C CA . LEU D 2 230 ? 127.603 158.366 157.768 1.00 44.97 230 LEU CW CA 1
ATOM 11748 C C . LEU D 2 230 ? 126.804 159.659 157.893 1.00 44.97 230 LEU CW C 1
ATOM 11749 O O . LEU D 2 230 ? 125.572 159.635 157.807 1.00 44.97 230 LEU CW O 1
ATOM 11754 N N . LEU D 2 231 ? 127.473 160.803 158.076 1.00 44.77 231 LEU CW N 1
ATOM 11755 C CA . LEU D 2 231 ? 126.712 162.048 158.169 1.00 44.77 231 LEU CW CA 1
ATOM 11756 C C . LEU D 2 231 ? 126.117 162.450 156.825 1.00 44.77 231 LEU CW C 1
ATOM 11757 O O . LEU D 2 231 ? 125.060 163.089 156.776 1.00 44.77 231 LEU CW O 1
ATOM 11762 N N . ILE D 2 232 ? 126.781 162.102 155.724 1.00 42.66 232 ILE CW N 1
ATOM 11763 C CA . ILE D 2 232 ? 126.185 162.347 154.415 1.00 42.66 232 ILE CW CA 1
ATOM 11764 C C . ILE D 2 232 ? 125.031 161.382 154.159 1.00 42.66 232 ILE CW C 1
ATOM 11765 O O . ILE D 2 232 ? 123.986 161.772 153.624 1.00 42.66 232 ILE CW O 1
ATOM 11770 N N . LEU D 2 233 ? 125.179 160.121 154.573 1.00 43.77 233 LEU CW N 1
ATOM 11771 C CA . LEU D 2 233 ? 124.136 159.132 154.319 1.00 43.77 233 LEU CW CA 1
ATOM 11772 C C . LEU D 2 233 ? 122.979 159.258 155.302 1.00 43.77 233 LEU CW C 1
ATOM 11773 O O . LEU D 2 233 ? 121.945 158.604 155.126 1.00 43.77 233 LEU CW O 1
ATOM 11778 N N . LEU D 2 234 ? 123.128 160.086 156.339 1.00 46.17 234 LEU CW N 1
ATOM 11779 C CA . LEU D 2 234 ? 122.021 160.337 157.258 1.00 46.17 234 LEU CW CA 1
ATOM 11780 C C . LEU D 2 234 ? 120.894 161.137 156.622 1.00 46.17 234 LEU CW C 1
ATOM 11781 O O . LEU D 2 234 ? 119.821 161.253 157.223 1.00 46.17 234 LEU CW O 1
ATOM 11786 N N . THR D 2 235 ? 121.109 161.701 155.431 1.00 47.00 235 THR CW N 1
ATOM 11787 C CA . THR D 2 235 ? 120.040 162.424 154.750 1.00 47.00 235 THR CW CA 1
ATOM 11788 C C . THR D 2 235 ? 118.953 161.475 154.260 1.00 47.00 235 THR CW C 1
ATOM 11789 O O . THR D 2 235 ? 117.838 161.909 153.956 1.00 47.00 235 THR CW O 1
ATOM 11793 N N . TYR D 2 236 ? 119.260 160.175 154.181 1.00 46.15 236 TYR CW N 1
ATOM 11794 C CA . TYR D 2 236 ? 118.268 159.178 153.781 1.00 46.15 236 TYR CW CA 1
ATOM 11795 C C . TYR D 2 236 ? 117.105 159.121 154.764 1.00 46.15 236 TYR CW C 1
ATOM 11796 O O . TYR D 2 236 ? 115.973 158.805 154.382 1.00 46.15 236 TYR CW O 1
ATOM 11805 N N . THR D 2 237 ? 117.364 159.429 156.032 1.00 50.12 237 THR CW N 1
ATOM 11806 C CA . THR D 2 237 ? 116.364 159.307 157.084 1.00 50.12 237 THR CW CA 1
ATOM 11807 C C . THR D 2 237 ? 115.531 160.574 157.231 1.00 50.12 237 THR CW C 1
ATOM 11808 O O . THR D 2 237 ? 114.772 160.709 158.195 1.00 50.12 237 THR CW O 1
ATOM 11812 N N . ALA D 2 238 ? 115.672 161.507 156.295 1.00 51.97 238 ALA CW N 1
ATOM 11813 C CA . ALA D 2 238 ? 114.921 162.752 156.366 1.00 51.97 238 ALA CW CA 1
ATOM 11814 C C . ALA D 2 238 ? 113.437 162.495 156.113 1.00 51.97 238 ALA CW C 1
ATOM 11815 O O . ALA D 2 238 ? 113.079 161.829 155.137 1.00 51.97 238 ALA CW O 1
ATOM 11817 N N . PRO D 2 239 ? 112.556 163.005 156.970 1.00 55.41 239 PRO CW N 1
ATOM 11818 C CA . PRO D 2 239 ? 111.125 162.733 156.804 1.00 55.41 239 PRO CW CA 1
ATOM 11819 C C . PRO D 2 239 ? 110.521 163.522 155.654 1.00 55.41 239 PRO CW C 1
ATOM 11820 O O . PRO D 2 239 ? 111.028 164.576 155.261 1.00 55.41 239 PRO CW O 1
ATOM 11824 N N . LYS D 2 240 ? 109.418 162.981 155.122 1.00 60.14 240 LYS CW N 1
ATOM 11825 C CA . LYS D 2 240 ? 108.607 163.614 154.074 1.00 60.14 240 LYS CW CA 1
ATOM 11826 C C . LYS D 2 240 ? 109.419 163.908 152.814 1.00 60.14 240 LYS CW C 1
ATOM 11827 O O . LYS D 2 240 ? 109.240 164.948 152.176 1.00 60.14 240 LYS CW O 1
ATOM 11833 N N . ASN D 2 241 ? 110.311 162.974 152.461 1.00 57.64 241 ASN CW N 1
ATOM 11834 C CA . ASN D 2 241 ? 111.161 163.053 151.265 1.00 57.64 241 ASN CW CA 1
ATOM 11835 C C . ASN D 2 241 ? 112.007 164.326 151.247 1.00 57.64 241 ASN CW C 1
ATOM 11836 O O . ASN D 2 241 ? 112.170 164.970 150.209 1.00 57.64 241 ASN CW O 1
ATOM 11841 N N . GLY D 2 242 ? 112.550 164.689 152.403 1.00 52.14 242 GLY CW N 1
ATOM 11842 C CA . GLY D 2 242 ? 113.381 165.864 152.538 1.00 52.14 242 GLY CW CA 1
ATOM 11843 C C . GLY D 2 242 ? 114.864 165.626 152.399 1.00 52.14 242 GLY CW C 1
ATOM 11844 O O . GLY D 2 242 ? 115.654 166.452 152.864 1.00 52.14 242 GLY CW O 1
ATOM 11845 N N . SER D 2 243 ? 115.264 164.509 151.786 1.00 50.41 243 SER CW N 1
ATOM 11846 C CA . SER D 2 243 ? 116.668 164.126 151.682 1.00 50.41 243 SER CW CA 1
ATOM 11847 C C . SER D 2 243 ? 117.491 165.120 150.869 1.00 50.41 243 SER CW C 1
ATOM 11848 O O . SER D 2 243 ? 118.596 165.509 151.267 1.00 50.41 243 SER CW O 1
ATOM 11851 N N . SER D 2 244 ? 116.952 165.537 149.720 1.00 48.62 244 SER CW N 1
ATOM 11852 C CA . SER D 2 244 ? 117.693 166.413 148.819 1.00 48.62 244 SER CW CA 1
ATOM 11853 C C . SER D 2 244 ? 117.907 167.792 149.426 1.00 48.62 244 SER CW C 1
ATOM 11854 O O . SER D 2 244 ? 118.989 168.375 149.290 1.00 48.62 244 SER CW O 1
ATOM 11857 N N . ASP D 2 245 ? 116.884 168.330 150.095 1.00 51.64 245 ASP CW N 1
ATOM 11858 C CA . ASP D 2 245 ? 117.016 169.632 150.738 1.00 51.64 245 ASP CW CA 1
ATOM 11859 C C . ASP D 2 245 ? 118.058 169.606 151.846 1.00 51.64 245 ASP CW C 1
ATOM 11860 O O . ASP D 2 245 ? 118.862 170.538 151.961 1.00 51.64 245 ASP CW O 1
ATOM 11865 N N . GLU D 2 246 ? 118.070 168.541 152.653 1.00 48.61 246 GLU CW N 1
ATOM 11866 C CA . GLU D 2 246 ? 119.077 168.406 153.701 1.00 48.61 246 GLU CW CA 1
ATOM 11867 C C . GLU D 2 246 ? 120.474 168.274 153.112 1.00 48.61 246 GLU CW C 1
ATOM 11868 O O . GLU D 2 246 ? 121.430 168.855 153.640 1.00 48.61 246 GLU CW O 1
ATOM 11874 N N . TRP D 2 247 ? 120.605 167.529 152.010 1.00 42.49 247 TRP CW N 1
ATOM 11875 C CA . TRP D 2 247 ? 121.895 167.383 151.341 1.00 42.49 247 TRP CW CA 1
ATOM 11876 C C . TRP D 2 247 ? 122.414 168.726 150.832 1.00 42.49 247 TRP CW C 1
ATOM 11877 O O . TRP D 2 247 ? 123.590 169.065 151.034 1.00 42.49 247 TRP CW O 1
ATOM 11888 N N . VAL D 2 248 ? 121.541 169.511 150.192 1.00 44.00 248 VAL CW N 1
ATOM 11889 C CA . VAL D 2 248 ? 121.938 170.812 149.657 1.00 44.00 248 VAL CW CA 1
ATOM 11890 C C . VAL D 2 248 ? 122.306 171.776 150.781 1.00 44.00 248 VAL CW C 1
ATOM 11891 O O . VAL D 2 248 ? 123.322 172.481 150.700 1.00 44.00 248 VAL CW O 1
ATOM 11895 N N . LYS D 2 249 ? 121.500 171.817 151.850 1.00 44.61 249 LYS CW N 1
ATOM 11896 C CA . LYS D 2 249 ? 121.813 172.695 152.975 1.00 44.61 249 LYS CW CA 1
ATOM 11897 C C . LYS D 2 249 ? 123.129 172.309 153.634 1.00 44.61 249 LYS CW C 1
ATOM 11898 O O . LYS D 2 249 ? 123.925 173.183 153.998 1.00 44.61 249 LYS CW O 1
ATOM 11904 N N . ALA D 2 250 ? 123.391 171.006 153.766 1.00 43.05 250 ALA CW N 1
ATOM 11905 C CA . ALA D 2 250 ? 124.622 170.555 154.402 1.00 43.05 250 ALA CW CA 1
ATOM 11906 C C . ALA D 2 250 ? 125.848 170.908 153.564 1.00 43.05 250 ALA CW C 1
ATOM 11907 O O . ALA D 2 250 ? 126.856 171.391 154.097 1.00 43.05 250 ALA CW O 1
ATOM 11909 N N . ILE D 2 251 ? 125.776 170.698 152.244 1.00 40.17 251 ILE CW N 1
ATOM 11910 C CA . ILE D 2 251 ? 126.941 170.996 151.408 1.00 40.17 251 ILE CW CA 1
ATOM 11911 C C . ILE D 2 251 ? 127.177 172.505 151.320 1.00 40.17 251 ILE CW C 1
ATOM 11912 O O . ILE D 2 251 ? 128.328 172.966 151.316 1.00 40.17 251 ILE CW O 1
ATOM 11917 N N . ARG D 2 252 ? 126.103 173.305 151.311 1.00 42.63 252 ARG CW N 1
ATOM 11918 C CA . ARG D 2 252 ? 126.281 174.754 151.272 1.00 42.63 252 ARG CW CA 1
ATOM 11919 C C . ARG D 2 252 ? 126.821 175.283 152.596 1.00 42.63 252 ARG CW C 1
ATOM 11920 O O . ARG D 2 252 ? 127.623 176.228 152.615 1.00 42.63 252 ARG CW O 1
ATOM 11928 N N . ALA D 2 253 ? 126.403 174.679 153.713 1.00 42.64 253 ALA CW N 1
ATOM 11929 C CA . ALA D 2 253 ? 126.962 175.047 155.009 1.00 42.64 253 ALA CW CA 1
ATOM 11930 C C . ALA D 2 253 ? 128.442 174.705 155.083 1.00 42.64 253 ALA CW C 1
ATOM 11931 O O . ALA D 2 253 ? 129.234 175.465 155.652 1.00 42.64 253 ALA CW O 1
ATOM 11933 N N . THR D 2 254 ? 128.835 173.566 154.504 1.00 42.13 254 THR CW N 1
ATOM 11934 C CA . THR D 2 254 ? 130.250 173.209 154.460 1.00 42.13 254 THR CW CA 1
ATOM 11935 C C . THR D 2 254 ? 131.053 174.195 153.614 1.00 42.13 254 THR CW C 1
ATOM 11936 O O . THR D 2 254 ? 132.173 174.564 153.983 1.00 42.13 254 THR CW O 1
ATOM 11940 N N . ILE D 2 255 ? 130.493 174.638 152.481 1.00 42.66 255 ILE CW N 1
ATOM 11941 C CA . ILE D 2 255 ? 131.178 175.628 151.642 1.00 42.66 255 ILE CW CA 1
ATOM 11942 C C . ILE D 2 255 ? 131.351 176.952 152.387 1.00 42.66 255 ILE CW C 1
ATOM 11943 O O . ILE D 2 255 ? 132.425 177.573 152.348 1.00 42.66 255 ILE CW O 1
ATOM 11948 N N . LEU D 2 256 ? 130.301 177.398 153.084 1.00 45.26 256 LEU CW N 1
ATOM 11949 C CA . LEU D 2 256 ? 130.398 178.627 153.868 1.00 45.26 256 LEU CW CA 1
ATOM 11950 C C . LEU D 2 256 ? 131.410 178.488 155.003 1.00 45.26 256 LEU CW C 1
ATOM 11951 O O . LEU D 2 256 ? 132.127 179.444 155.324 1.00 45.26 256 LEU CW O 1
ATOM 11956 N N . ASP D 2 257 ? 131.484 177.302 155.614 1.00 46.87 257 ASP CW N 1
ATOM 11957 C CA . ASP D 2 257 ? 132.464 177.059 156.669 1.00 46.87 257 ASP CW CA 1
ATOM 11958 C C . ASP D 2 257 ? 133.885 177.113 156.106 1.00 46.87 257 ASP CW C 1
ATOM 11959 O O . ASP D 2 257 ? 134.793 177.667 156.743 1.00 46.87 257 ASP CW O 1
ATOM 11964 N N . CYS D 2 258 ? 134.084 176.561 154.901 1.00 47.61 258 CYS CW N 1
ATOM 11965 C CA . CYS D 2 258 ? 135.372 176.678 154.216 1.00 47.61 258 CYS CW CA 1
ATOM 11966 C C . CYS D 2 258 ? 135.751 178.133 153.992 1.00 47.61 258 CYS CW C 1
ATOM 11967 O O . CYS D 2 258 ? 136.898 178.526 154.229 1.00 47.61 258 CYS CW O 1
ATOM 11970 N N . HIS D 2 259 ? 134.795 178.945 153.534 1.00 48.91 259 HIS CW N 1
ATOM 11971 C CA . HIS D 2 259 ? 135.078 180.356 153.277 1.00 48.91 259 HIS CW CA 1
ATOM 11972 C C . HIS D 2 259 ? 135.416 181.108 154.563 1.00 48.91 259 HIS CW C 1
ATOM 11973 O O . HIS D 2 259 ? 136.347 181.927 154.588 1.00 48.91 259 HIS CW O 1
ATOM 11980 N N . THR D 2 260 ? 134.676 180.837 155.643 1.00 48.69 260 THR CW N 1
ATOM 11981 C CA . THR D 2 260 ? 134.916 181.547 156.898 1.00 48.69 260 THR CW CA 1
ATOM 11982 C C . THR D 2 260 ? 136.254 181.157 157.514 1.00 48.69 260 THR CW C 1
ATOM 11983 O O . THR D 2 260 ? 136.929 181.995 158.123 1.00 48.69 260 THR CW O 1
ATOM 11987 N N . THR D 2 261 ? 136.654 179.890 157.377 1.00 49.20 261 THR CW N 1
ATOM 11988 C CA . THR D 2 261 ? 137.985 179.496 157.832 1.00 49.20 261 THR CW CA 1
ATOM 11989 C C . THR D 2 261 ? 139.067 180.082 156.928 1.00 49.20 261 THR CW C 1
ATOM 11990 O O . THR D 2 261 ? 140.151 180.450 157.399 1.00 49.20 261 THR CW O 1
ATOM 11994 N N . ALA D 2 262 ? 138.776 180.201 155.627 1.00 51.15 262 ALA CW N 1
ATOM 11995 C CA . ALA D 2 262 ? 139.745 180.743 154.681 1.00 51.15 262 ALA CW CA 1
ATOM 11996 C C . ALA D 2 262 ? 140.024 182.216 154.944 1.00 51.15 262 ALA CW C 1
ATOM 11997 O O . ALA D 2 262 ? 141.131 182.694 154.682 1.00 51.15 262 ALA CW O 1
ATOM 11999 N N . ASP D 2 263 ? 139.022 182.952 155.437 1.00 57.47 263 ASP CW N 1
ATOM 12000 C CA . ASP D 2 263 ? 139.250 184.337 155.859 1.00 57.47 263 ASP CW CA 1
ATOM 12001 C C . ASP D 2 263 ? 140.337 184.419 156.928 1.00 57.47 263 ASP CW C 1
ATOM 12002 O O . ASP D 2 263 ? 141.309 185.178 156.795 1.00 57.47 263 ASP CW O 1
ATOM 12007 N N . GLN D 2 264 ? 140.200 183.614 157.984 1.00 56.07 264 GLN CW N 1
ATOM 12008 C CA . GLN D 2 264 ? 141.145 183.667 159.093 1.00 56.07 264 GLN CW CA 1
ATOM 12009 C C . GLN D 2 264 ? 142.488 183.060 158.711 1.00 56.07 264 GLN CW C 1
ATOM 12010 O O . GLN D 2 264 ? 143.512 183.366 159.328 1.00 56.07 264 GLN CW O 1
ATOM 12016 N N . VAL D 2 265 ? 142.506 182.178 157.714 1.00 57.04 265 VAL CW N 1
ATOM 12017 C CA . VAL D 2 265 ? 143.783 181.657 157.237 1.00 57.04 265 VAL CW CA 1
ATOM 12018 C C . VAL D 2 265 ? 144.515 182.703 156.401 1.00 57.04 265 VAL CW C 1
ATOM 12019 O O . VAL D 2 265 ? 145.708 182.955 156.604 1.00 57.04 265 VAL CW O 1
ATOM 12023 N N . PHE D 2 266 ? 143.808 183.354 155.473 1.00 57.19 266 PHE CW N 1
ATOM 12024 C CA . PHE D 2 266 ? 144.419 184.320 154.566 1.00 57.19 266 PHE CW CA 1
ATOM 12025 C C . PHE D 2 266 ? 144.309 185.744 155.096 1.00 57.19 266 PHE CW C 1
ATOM 12026 O O . PHE D 2 266 ? 144.289 186.697 154.311 1.00 57.19 266 PHE CW O 1
ATOM 12034 N N . ARG D 2 267 ? 144.200 185.895 156.419 1.00 67.02 267 ARG CW N 1
ATOM 12035 C CA . ARG D 2 267 ? 144.325 187.216 157.037 1.00 67.02 267 ARG CW CA 1
ATOM 12036 C C . ARG D 2 267 ? 145.661 187.884 156.711 1.00 67.02 267 ARG CW C 1
ATOM 12037 O O . ARG D 2 267 ? 145.734 189.115 156.623 1.00 67.02 267 ARG CW O 1
ATOM 12045 N N . ALA D 2 268 ? 146.727 187.099 156.531 1.00 72.37 268 ALA CW N 1
ATOM 12046 C CA . ALA D 2 268 ? 148.058 187.681 156.392 1.00 72.37 268 ALA CW CA 1
ATOM 12047 C C . ALA D 2 268 ? 148.290 188.239 154.993 1.00 72.37 268 ALA CW C 1
ATOM 12048 O O . ALA D 2 268 ? 149.153 189.103 154.798 1.00 72.37 268 ALA CW O 1
ATOM 12050 N N . VAL D 2 269 ? 147.537 187.759 154.007 1.00 70.80 269 VAL CW N 1
ATOM 12051 C CA . VAL D 2 269 ? 147.752 188.109 152.607 1.00 70.80 269 VAL CW CA 1
ATOM 12052 C C . VAL D 2 269 ? 146.568 188.924 152.109 1.00 70.80 269 VAL CW C 1
ATOM 12053 O O . VAL D 2 269 ? 145.411 188.528 152.289 1.00 70.80 269 VAL CW O 1
ATOM 12057 N N . ARG D 2 270 ? 146.856 190.069 151.493 1.00 74.25 270 ARG CW N 1
ATOM 12058 C CA . ARG D 2 270 ? 145.815 190.831 150.818 1.00 74.25 270 ARG CW CA 1
ATOM 12059 C C . ARG D 2 270 ? 145.340 190.080 149.582 1.00 74.25 270 ARG CW C 1
ATOM 12060 O O . ARG D 2 270 ? 146.134 189.712 148.712 1.00 74.25 270 ARG CW O 1
ATOM 12068 N N . GLU D 2 271 ? 144.031 189.858 149.503 1.00 67.48 271 GLU CW N 1
ATOM 12069 C CA . GLU D 2 271 ? 143.434 188.988 148.499 1.00 67.48 271 GLU CW CA 1
ATOM 12070 C C . GLU D 2 271 ? 142.819 189.836 147.396 1.00 67.48 271 GLU CW C 1
ATOM 12071 O O . GLU D 2 271 ? 142.003 190.722 147.670 1.00 67.48 271 GLU CW O 1
ATOM 12077 N N . SER D 2 272 ? 143.210 189.559 146.151 1.00 67.37 272 SER CW N 1
ATOM 12078 C CA . SER D 2 272 ? 142.627 190.270 145.018 1.00 67.37 272 SER CW CA 1
ATOM 12079 C C . SER D 2 272 ? 141.362 189.579 144.528 1.00 67.37 272 SER CW C 1
ATOM 12080 O O . SER D 2 272 ? 140.704 190.057 143.597 1.00 67.37 272 SER CW O 1
ATOM 12083 N N . TRP D 2 273 ? 141.013 188.450 145.139 1.00 59.90 273 TRP CW N 1
ATOM 12084 C CA . TRP D 2 273 ? 139.892 187.646 144.672 1.00 59.90 273 TRP CW CA 1
ATOM 12085 C C . TRP D 2 273 ? 138.562 188.321 144.982 1.00 59.90 273 TRP CW C 1
ATOM 12086 O O . TRP D 2 273 ? 138.355 188.857 146.073 1.00 59.90 273 TRP CW O 1
ATOM 12097 N N . GLU D 2 274 ? 137.658 188.290 144.004 1.00 65.82 274 GLU CW N 1
ATOM 12098 C CA . GLU D 2 274 ? 136.293 188.768 144.165 1.00 65.82 274 GLU CW CA 1
ATOM 12099 C C . GLU D 2 274 ? 135.337 187.684 143.692 1.00 65.82 274 GLU CW C 1
ATOM 12100 O O . GLU D 2 274 ? 135.568 187.048 142.660 1.00 65.82 274 GLU CW O 1
ATOM 12106 N N . SER D 2 275 ? 134.260 187.483 144.447 1.00 61.95 275 SER CW N 1
ATOM 12107 C CA . SER D 2 275 ? 133.418 186.308 144.276 1.00 61.95 275 SER CW CA 1
ATOM 12108 C C . SER D 2 275 ? 132.479 186.451 143.086 1.00 61.95 275 SER CW C 1
ATOM 12109 O O . SER D 2 275 ? 131.912 187.522 142.850 1.00 61.95 275 SER CW O 1
ATOM 12112 N N . THR D 2 276 ? 132.319 185.357 142.339 1.00 62.64 276 THR CW N 1
ATOM 12113 C CA . THR D 2 276 ? 131.274 185.289 141.326 1.00 62.64 276 THR CW CA 1
ATOM 12114 C C . THR D 2 276 ? 129.905 185.091 141.968 1.00 62.64 276 THR CW C 1
ATOM 12115 O O . THR D 2 276 ? 128.917 185.705 141.544 1.00 62.64 276 THR CW O 1
ATOM 12119 N N . THR D 2 277 ? 129.831 184.249 143.003 1.00 62.18 277 THR CW N 1
ATOM 12120 C CA . THR D 2 277 ? 128.546 183.935 143.621 1.00 62.18 277 THR CW CA 1
ATOM 12121 C C . THR D 2 277 ? 128.019 185.103 144.445 1.00 62.18 277 THR CW C 1
ATOM 12122 O O . THR D 2 277 ? 126.807 185.343 144.489 1.00 62.18 277 THR CW O 1
ATOM 12126 N N . GLY D 2 278 ? 128.908 185.838 145.107 1.00 63.68 278 GLY CW N 1
ATOM 12127 C CA . GLY D 2 278 ? 128.485 186.974 145.901 1.00 63.68 278 GLY CW CA 1
ATOM 12128 C C . GLY D 2 278 ? 128.919 186.915 147.350 1.00 63.68 278 GLY CW C 1
ATOM 12129 O O . GLY D 2 278 ? 128.292 187.532 148.217 1.00 63.68 278 GLY CW O 1
ATOM 12130 N N . TYR D 2 279 ? 129.985 186.173 147.629 1.00 60.27 279 TYR CW N 1
ATOM 12131 C CA . TYR D 2 279 ? 130.570 186.130 148.961 1.00 60.27 279 TYR CW CA 1
ATOM 12132 C C . TYR D 2 279 ? 131.487 187.332 149.149 1.00 60.27 279 TYR CW C 1
ATOM 12133 O O . TYR D 2 279 ? 132.158 187.769 148.212 1.00 60.27 279 TYR CW O 1
ATOM 12142 N N . HIS D 2 280 ? 131.503 187.875 150.361 1.00 66.00 280 HIS CW N 1
ATOM 12143 C CA . HIS D 2 280 ? 132.319 189.038 150.679 1.00 66.00 280 HIS CW CA 1
ATOM 12144 C C . HIS D 2 280 ? 133.214 188.719 151.866 1.00 66.00 280 HIS CW C 1
ATOM 12145 O O . HIS D 2 280 ? 132.742 188.203 152.884 1.00 66.00 280 HIS CW O 1
ATOM 12152 N N . ILE D 2 281 ? 134.506 189.027 151.731 1.00 64.84 281 ILE CW N 1
ATOM 12153 C CA . ILE D 2 281 ? 135.447 188.749 152.805 1.00 64.84 281 ILE CW CA 1
ATOM 12154 C C . ILE D 2 281 ? 135.260 189.766 153.918 1.00 64.84 281 ILE CW C 1
ATOM 12155 O O . ILE D 2 281 ? 135.433 190.975 153.718 1.00 64.84 281 ILE CW O 1
ATOM 12160 N N . GLN D 2 282 ? 134.901 189.279 155.098 1.00 71.54 282 GLN CW N 1
ATOM 12161 C CA . GLN D 2 282 ? 134.716 190.132 156.258 1.00 71.54 282 GLN CW CA 1
ATOM 12162 C C . GLN D 2 282 ? 136.063 190.641 156.768 1.00 71.54 282 GLN CW C 1
ATOM 12163 O O . GLN D 2 282 ? 137.098 190.003 156.549 1.00 71.54 282 GLN CW O 1
ATOM 12169 N N . PRO D 2 283 ? 136.084 191.815 157.402 1.00 72.91 283 PRO CW N 1
ATOM 12170 C CA . PRO D 2 283 ? 137.320 192.281 158.045 1.00 72.91 283 PRO CW CA 1
ATOM 12171 C C . PRO D 2 283 ? 137.757 191.347 159.165 1.00 72.91 283 PRO CW C 1
ATOM 12172 O O . PRO D 2 283 ? 136.936 190.819 159.917 1.00 72.91 283 PRO CW O 1
ATOM 12176 N N . VAL D 2 284 ? 139.068 191.151 159.269 1.00 70.35 284 VAL CW N 1
ATOM 12177 C CA . VAL D 2 284 ? 139.669 190.231 160.225 1.00 70.35 284 VAL CW CA 1
ATOM 12178 C C . VAL D 2 284 ? 140.612 191.027 161.115 1.00 70.35 284 VAL CW C 1
ATOM 12179 O O . VAL D 2 284 ? 141.410 191.828 160.616 1.00 70.35 284 VAL CW O 1
ATOM 12183 N N . ASN D 2 285 ? 140.504 190.821 162.428 1.00 75.60 285 ASN CW N 1
ATOM 12184 C CA . ASN D 2 285 ? 141.358 191.530 163.371 1.00 75.60 285 ASN CW CA 1
ATOM 12185 C C . ASN D 2 285 ? 142.811 191.099 163.212 1.00 75.60 285 ASN CW C 1
ATOM 12186 O O . ASN D 2 285 ? 143.129 189.907 163.210 1.00 75.60 285 ASN CW O 1
ATOM 12191 N N . ALA D 2 286 ? 143.698 192.088 163.079 1.00 75.29 286 ALA CW N 1
ATOM 12192 C CA . ALA D 2 286 ? 145.111 191.792 162.866 1.00 75.29 286 ALA CW CA 1
ATOM 12193 C C . ALA D 2 286 ? 145.800 191.393 164.164 1.00 75.29 286 ALA CW C 1
ATOM 12194 O O . ALA D 2 286 ? 146.879 190.791 164.139 1.00 75.29 286 ALA CW O 1
ATOM 12196 N N . THR D 2 287 ? 145.195 191.713 165.304 1.00 74.43 287 THR CW N 1
ATOM 12197 C CA . THR D 2 287 ? 145.822 191.415 166.583 1.00 74.43 287 THR CW CA 1
ATOM 12198 C C . THR D 2 287 ? 145.598 189.957 166.968 1.00 74.43 287 THR CW C 1
ATOM 12199 O O . THR D 2 287 ? 144.468 189.461 166.967 1.00 74.43 287 THR CW O 1
ATOM 12203 N N . GLY D 2 288 ? 146.689 189.270 167.297 1.00 71.06 288 GLY CW N 1
ATOM 12204 C CA . GLY D 2 288 ? 146.617 187.913 167.793 1.00 71.06 288 GLY CW CA 1
ATOM 12205 C C . GLY D 2 288 ? 146.614 186.870 166.690 1.00 71.06 288 GLY CW C 1
ATOM 12206 O O . GLY D 2 288 ? 146.581 187.165 165.495 1.00 71.06 288 GLY CW O 1
ATOM 12207 N N . GLU D 2 289 ? 146.655 185.613 167.120 1.00 63.16 289 GLU CW N 1
ATOM 12208 C CA . GLU D 2 289 ? 146.646 184.495 166.195 1.00 63.16 289 GLU CW CA 1
ATOM 12209 C C . GLU D 2 289 ? 145.253 184.311 165.591 1.00 63.16 289 GLU CW C 1
ATOM 12210 O O . GLU D 2 289 ? 144.256 184.749 166.170 1.00 63.16 289 GLU CW O 1
ATOM 12216 N N . PRO D 2 290 ? 145.162 183.703 164.406 1.00 59.88 290 PRO CW N 1
ATOM 12217 C CA . PRO D 2 290 ? 143.845 183.346 163.865 1.00 59.88 290 PRO CW CA 1
ATOM 12218 C C . PRO D 2 290 ? 143.141 182.316 164.736 1.00 59.88 290 PRO CW C 1
ATOM 12219 O O . PRO D 2 290 ? 143.772 181.443 165.335 1.00 59.88 290 PRO CW O 1
ATOM 12223 N N . SER D 2 291 ? 141.817 182.428 164.801 1.00 57.81 291 SER CW N 1
ATOM 12224 C CA . SER D 2 291 ? 141.002 181.549 165.624 1.00 57.81 291 SER CW CA 1
ATOM 12225 C C . SER D 2 291 ? 139.612 181.434 165.015 1.00 57.81 291 SER CW C 1
ATOM 12226 O O . SER D 2 291 ? 139.199 182.258 164.197 1.00 57.81 291 SER CW O 1
ATOM 12229 N N . GLY D 2 292 ? 138.893 180.393 165.426 1.00 57.04 292 GLY CW N 1
ATOM 12230 C CA . GLY D 2 292 ? 137.558 180.153 164.916 1.00 57.04 292 GLY CW CA 1
ATOM 12231 C C . GLY D 2 292 ? 136.867 178.971 165.562 1.00 57.04 292 GLY CW C 1
ATOM 12232 O O . GLY D 2 292 ? 137.288 178.502 166.623 1.00 57.04 292 GLY CW O 1
ATOM 12233 N N . GLY D 2 293 ? 135.798 178.485 164.933 1.00 60.53 293 GLY CW N 1
ATOM 12234 C CA . GLY D 2 293 ? 135.064 177.350 165.451 1.00 60.53 293 GLY CW CA 1
ATOM 12235 C C . GLY D 2 293 ? 134.178 177.716 166.625 1.00 60.53 293 GLY CW C 1
ATOM 12236 O O . GLY D 2 293 ? 134.052 178.875 167.023 1.00 60.53 293 GLY CW O 1
ATOM 12237 N N . GLY D 2 294 ? 133.551 176.690 167.195 1.00 61.74 294 GLY CW N 1
ATOM 12238 C CA . GLY D 2 294 ? 132.654 176.903 168.313 1.00 61.74 294 GLY CW CA 1
ATOM 12239 C C . GLY D 2 294 ? 132.109 175.604 168.854 1.00 61.74 294 GLY CW C 1
ATOM 12240 O O . GLY D 2 294 ? 132.398 174.519 168.340 1.00 61.74 294 GLY CW O 1
ATOM 12241 N N . ASP D 2 295 ? 131.307 175.729 169.912 1.00 68.04 295 ASP CW N 1
ATOM 12242 C CA . ASP D 2 295 ? 130.725 174.581 170.590 1.00 68.04 295 ASP CW CA 1
ATOM 12243 C C . ASP D 2 295 ? 129.294 174.331 170.108 1.00 68.04 295 ASP CW C 1
ATOM 12244 O O . ASP D 2 295 ? 128.633 173.404 170.580 1.00 68.04 295 ASP CW O 1
ATOM 12249 N N . SER D 2 296 ? 128.811 175.125 169.156 1.00 65.97 296 SER CW N 1
ATOM 12250 C CA . SER D 2 296 ? 127.451 174.968 168.662 1.00 65.97 296 SER CW CA 1
ATOM 12251 C C . SER D 2 296 ? 127.318 173.708 167.812 1.00 65.97 296 SER CW C 1
ATOM 12252 O O . SER D 2 296 ? 128.309 173.105 167.394 1.00 65.97 296 SER CW O 1
ATOM 12255 N N . VAL D 2 297 ? 126.067 173.309 167.567 1.00 66.67 297 VAL CW N 1
ATOM 12256 C CA . VAL D 2 297 ? 125.800 172.084 166.814 1.00 66.67 297 VAL CW CA 1
ATOM 12257 C C . VAL D 2 297 ? 126.180 172.267 165.350 1.00 66.67 297 VAL CW C 1
ATOM 12258 O O . VAL D 2 297 ? 126.789 171.387 164.730 1.00 66.67 297 VAL CW O 1
ATOM 12262 N N . ASP D 2 298 ? 125.827 173.420 164.778 1.00 68.50 298 ASP CW N 1
ATOM 12263 C CA . ASP D 2 298 ? 126.158 173.683 163.381 1.00 68.50 298 ASP CW CA 1
ATOM 12264 C C . ASP D 2 298 ? 127.653 173.922 163.187 1.00 68.50 298 ASP CW C 1
ATOM 12265 O O . ASP D 2 298 ? 128.209 173.598 162.132 1.00 68.50 298 ASP CW O 1
ATOM 12270 N N . GLU D 2 299 ? 128.317 174.486 164.192 1.00 63.54 299 GLU CW N 1
ATOM 12271 C CA . GLU D 2 299 ? 129.735 174.796 164.073 1.00 63.54 299 GLU CW CA 1
ATOM 12272 C C . GLU D 2 299 ? 130.591 173.581 164.408 1.00 63.54 299 GLU CW C 1
ATOM 12273 O O . GLU D 2 299 ? 130.243 172.778 165.279 1.00 63.54 299 GLU CW O 1
ATOM 12279 N N . LEU D 2 300 ? 131.709 173.447 163.703 1.00 55.95 300 LEU CW N 1
ATOM 12280 C CA . LEU D 2 300 ? 132.696 172.432 164.023 1.00 55.95 300 LEU CW CA 1
ATOM 12281 C C . LEU D 2 300 ? 133.472 172.849 165.278 1.00 55.95 300 LEU CW C 1
ATOM 12282 O O . LEU D 2 300 ? 133.422 174.018 165.670 1.00 55.95 300 LEU CW O 1
ATOM 12287 N N . PRO D 2 301 ? 134.150 171.908 165.950 1.00 55.30 301 PRO CW N 1
ATOM 12288 C CA . PRO D 2 301 ? 134.855 172.232 167.213 1.00 55.30 301 PRO CW CA 1
ATOM 12289 C C . PRO D 2 301 ? 135.889 173.331 167.039 1.00 55.30 301 PRO CW C 1
ATOM 12290 O O . PRO D 2 301 ? 136.483 173.472 165.959 1.00 55.30 301 PRO CW O 1
ATOM 12294 N N . PRO D 2 302 ? 136.107 174.144 168.076 1.00 54.90 302 PRO CW N 1
ATOM 12295 C CA . PRO D 2 302 ? 136.939 175.346 167.925 1.00 54.90 302 PRO CW CA 1
ATOM 12296 C C . PRO D 2 302 ? 138.405 175.022 167.679 1.00 54.90 302 PRO CW C 1
ATOM 12297 O O . PRO D 2 302 ? 138.922 173.997 168.126 1.00 54.90 302 PRO CW O 1
ATOM 12301 N N . TRP D 2 303 ? 139.070 175.921 166.961 1.00 56.31 303 TRP CW N 1
ATOM 12302 C CA . TRP D 2 303 ? 140.484 175.824 166.641 1.00 56.31 303 TRP CW CA 1
ATOM 12303 C C . TRP D 2 303 ? 141.157 177.157 166.930 1.00 56.31 303 TRP CW C 1
ATOM 12304 O O . TRP D 2 303 ? 140.501 178.202 166.952 1.00 56.31 303 TRP CW O 1
ATOM 12315 N N . SER D 2 304 ? 142.465 177.113 167.166 1.00 57.74 304 SER CW N 1
ATOM 12316 C CA . SER D 2 304 ? 143.260 178.316 167.351 1.00 57.74 304 SER CW CA 1
ATOM 12317 C C . SER D 2 304 ? 144.674 178.043 166.867 1.00 57.74 304 SER CW C 1
ATOM 12318 O O . SER D 2 304 ? 145.274 177.025 167.222 1.00 57.74 304 SER CW O 1
ATOM 12321 N N . GLY D 2 305 ? 145.200 178.957 166.062 1.00 57.62 305 GLY CW N 1
ATOM 12322 C CA . GLY D 2 305 ? 146.489 178.752 165.435 1.00 57.62 305 GLY CW CA 1
ATOM 12323 C C . GLY D 2 305 ? 146.364 178.611 163.935 1.00 57.62 305 GLY CW C 1
ATOM 12324 O O . GLY D 2 305 ? 145.346 178.123 163.436 1.00 57.62 305 GLY CW O 1
ATOM 12325 N N . LEU D 2 306 ? 147.392 179.042 163.203 1.00 60.04 306 LEU CW N 1
ATOM 12326 C CA . LEU D 2 306 ? 147.321 179.020 161.746 1.00 60.04 306 LEU CW CA 1
ATOM 12327 C C . LEU D 2 306 ? 147.404 177.600 161.204 1.00 60.04 306 LEU CW C 1
ATOM 12328 O O . LEU D 2 306 ? 146.739 177.266 160.216 1.00 60.04 306 LEU CW O 1
ATOM 12333 N N . GLN D 2 307 ? 148.222 176.752 161.833 1.00 59.69 307 GLN CW N 1
ATOM 12334 C CA . GLN D 2 307 ? 148.305 175.358 161.410 1.00 59.69 307 GLN CW CA 1
ATOM 12335 C C . GLN D 2 307 ? 147.003 174.619 161.690 1.00 59.69 307 GLN CW C 1
ATOM 12336 O O . GLN D 2 307 ? 146.558 173.800 160.877 1.00 59.69 307 GLN CW O 1
ATOM 12342 N N . ALA D 2 308 ? 146.370 174.906 162.831 1.00 56.66 308 ALA CW N 1
ATOM 12343 C CA . ALA D 2 308 ? 145.072 174.311 163.135 1.00 56.66 308 ALA CW CA 1
ATOM 12344 C C . ALA D 2 308 ? 144.002 174.794 162.162 1.00 56.66 308 ALA CW C 1
ATOM 12345 O O . ALA D 2 308 ? 143.119 174.026 161.766 1.00 56.66 308 ALA CW O 1
ATOM 12347 N N . GLY D 2 309 ? 144.065 176.067 161.764 1.00 53.14 309 GLY CW N 1
ATOM 12348 C CA . GLY D 2 309 ? 143.143 176.564 160.755 1.00 53.14 309 GLY CW CA 1
ATOM 12349 C C . GLY D 2 309 ? 143.344 175.907 159.405 1.00 53.14 309 GLY CW C 1
ATOM 12350 O O . GLY D 2 309 ? 142.379 175.608 158.697 1.00 53.14 309 GLY CW O 1
ATOM 12351 N N . ALA D 2 310 ? 144.604 175.666 159.033 1.00 52.12 310 ALA CW N 1
ATOM 12352 C CA . ALA D 2 310 ? 144.890 174.949 157.796 1.00 52.12 310 ALA CW CA 1
ATOM 12353 C C . ALA D 2 310 ? 144.385 173.512 157.859 1.00 52.12 310 ALA CW C 1
ATOM 12354 O O . ALA D 2 310 ? 143.865 172.987 156.866 1.00 52.12 310 ALA CW O 1
ATOM 12356 N N . GLU D 2 311 ? 144.529 172.863 159.019 1.00 54.03 311 GLU CW N 1
ATOM 12357 C CA . GLU D 2 311 ? 144.008 171.507 159.188 1.00 54.03 311 GLU CW CA 1
ATOM 12358 C C . GLU D 2 311 ? 142.486 171.484 159.107 1.00 54.03 311 GLU CW C 1
ATOM 12359 O O . GLU D 2 311 ? 141.901 170.560 158.533 1.00 54.03 311 GLU CW O 1
ATOM 12365 N N . ARG D 2 312 ? 141.827 172.494 159.683 1.00 49.25 312 ARG CW N 1
ATOM 12366 C CA . ARG D 2 312 ? 140.372 172.588 159.596 1.00 49.25 312 ARG CW CA 1
ATOM 12367 C C . ARG D 2 312 ? 139.915 172.801 158.158 1.00 49.25 312 ARG CW C 1
ATOM 12368 O O . ARG D 2 312 ? 138.934 172.192 157.715 1.00 49.25 312 ARG CW O 1
ATOM 12376 N N . LEU D 2 313 ? 140.620 173.654 157.413 1.00 47.24 313 LEU CW N 1
ATOM 12377 C CA . LEU D 2 313 ? 140.279 173.877 156.011 1.00 47.24 313 LEU CW CA 1
ATOM 12378 C C . LEU D 2 313 ? 140.490 172.613 155.182 1.00 47.24 313 LEU CW C 1
ATOM 12379 O O . LEU D 2 313 ? 139.671 172.285 154.313 1.00 47.24 313 LEU CW O 1
ATOM 12384 N N . THR D 2 314 ? 141.575 171.880 155.454 1.00 46.64 314 THR CW N 1
ATOM 12385 C CA . THR D 2 314 ? 141.830 170.621 154.760 1.00 46.64 314 THR CW CA 1
ATOM 12386 C C . THR D 2 314 ? 140.763 169.578 155.085 1.00 46.64 314 THR CW C 1
ATOM 12387 O O . THR D 2 314 ? 140.308 168.846 154.196 1.00 46.64 314 THR CW O 1
ATOM 12391 N N . GLY D 2 315 ? 140.343 169.505 156.351 1.00 45.51 315 GLY CW N 1
ATOM 12392 C CA . GLY D 2 315 ? 139.290 168.573 156.723 1.00 45.51 315 GLY CW CA 1
ATOM 12393 C C . GLY D 2 315 ? 137.949 168.921 156.105 1.00 45.51 315 GLY CW C 1
ATOM 12394 O O . GLY D 2 315 ? 137.185 168.035 155.719 1.00 45.51 315 GLY CW O 1
ATOM 12395 N N . LEU D 2 316 ? 137.647 170.216 155.996 1.00 42.81 316 LEU CW N 1
ATOM 12396 C CA . LEU D 2 316 ? 136.418 170.636 155.328 1.00 42.81 316 LEU CW CA 1
ATOM 12397 C C . LEU D 2 316 ? 136.455 170.313 153.838 1.00 42.81 316 LEU CW C 1
ATOM 12398 O O . LEU D 2 316 ? 135.440 169.911 153.255 1.00 42.81 316 LEU CW O 1
ATOM 12403 N N . LEU D 2 317 ? 137.618 170.479 153.205 1.00 41.55 317 LEU CW N 1
ATOM 12404 C CA . LEU D 2 317 ? 137.755 170.091 151.804 1.00 41.55 317 LEU CW CA 1
ATOM 12405 C C . LEU D 2 317 ? 137.616 168.582 151.620 1.00 41.55 317 LEU CW C 1
ATOM 12406 O O . LEU D 2 317 ? 137.030 168.126 150.629 1.00 41.55 317 LEU CW O 1
ATOM 12411 N N . GLU D 2 318 ? 138.125 167.793 152.570 1.00 43.83 318 GLU CW N 1
ATOM 12412 C CA . GLU D 2 318 ? 137.942 166.345 152.503 1.00 43.83 318 GLU CW CA 1
ATOM 12413 C C . GLU D 2 318 ? 136.485 165.954 152.738 1.00 43.83 318 GLU CW C 1
ATOM 12414 O O . GLU D 2 318 ? 136.000 164.970 152.169 1.00 43.83 318 GLU CW O 1
ATOM 12420 N N . TYR D 2 319 ? 135.775 166.712 153.576 1.00 39.40 319 TYR CW N 1
ATOM 12421 C CA . TYR D 2 319 ? 134.337 166.511 153.740 1.00 39.40 319 TYR CW CA 1
ATOM 12422 C C . TYR D 2 319 ? 133.594 166.783 152.435 1.00 39.40 319 TYR CW C 1
ATOM 12423 O O . TYR D 2 319 ? 132.688 166.029 152.052 1.00 39.40 319 TYR CW O 1
ATOM 12432 N N . LEU D 2 320 ? 133.978 167.853 151.735 1.00 39.26 320 LEU CW N 1
ATOM 12433 C CA . LEU D 2 320 ? 133.378 168.155 150.437 1.00 39.26 320 LEU CW CA 1
ATOM 12434 C C . LEU D 2 320 ? 133.696 167.073 149.409 1.00 39.26 320 LEU CW C 1
ATOM 12435 O O . LEU D 2 320 ? 132.889 166.798 148.515 1.00 39.26 320 LEU CW O 1
ATOM 12440 N N . THR D 2 321 ? 134.882 166.468 149.508 1.00 40.41 321 THR CW N 1
ATOM 12441 C CA . THR D 2 321 ? 135.208 165.298 148.693 1.00 40.41 321 THR CW CA 1
ATOM 12442 C C . THR D 2 321 ? 134.293 164.116 149.017 1.00 40.41 321 THR CW C 1
ATOM 12443 O O . THR D 2 321 ? 133.789 163.428 148.112 1.00 40.41 321 THR CW O 1
ATOM 12447 N N . ALA D 2 322 ? 134.053 163.878 150.308 1.00 39.55 322 ALA CW N 1
ATOM 12448 C CA . ALA D 2 322 ? 133.207 162.762 150.720 1.00 39.55 322 ALA CW CA 1
ATOM 12449 C C . ALA D 2 322 ? 131.758 162.977 150.305 1.00 39.55 322 ALA CW C 1
ATOM 12450 O O . ALA D 2 322 ? 130.984 162.016 150.221 1.00 39.55 322 ALA CW O 1
ATOM 12452 N N . TYR D 2 323 ? 131.361 164.236 150.085 1.00 38.98 323 TYR CW N 1
ATOM 12453 C CA . TYR D 2 323 ? 130.042 164.503 149.508 1.00 38.98 323 TYR CW CA 1
ATOM 12454 C C . TYR D 2 323 ? 129.903 163.865 148.133 1.00 38.98 323 TYR CW C 1
ATOM 12455 O O . TYR D 2 323 ? 128.861 163.284 147.810 1.00 38.98 323 TYR CW O 1
ATOM 12464 N N . PHE D 2 324 ? 130.944 163.965 147.308 1.00 39.01 324 PHE CW N 1
ATOM 12465 C CA . PHE D 2 324 ? 130.884 163.384 145.973 1.00 39.01 324 PHE CW CA 1
ATOM 12466 C C . PHE D 2 324 ? 131.180 161.893 146.005 1.00 39.01 324 PHE CW C 1
ATOM 12467 O O . PHE D 2 324 ? 130.884 161.176 145.043 1.00 39.01 324 PHE CW O 1
ATOM 12475 N N . ASN D 2 325 ? 131.775 161.403 147.095 1.00 43.58 325 ASN CW N 1
ATOM 12476 C CA . ASN D 2 325 ? 132.032 159.966 147.187 1.00 43.58 325 ASN CW CA 1
ATOM 12477 C C . ASN D 2 325 ? 130.756 159.175 147.476 1.00 43.58 325 ASN CW C 1
ATOM 12478 O O . ASN D 2 325 ? 130.553 158.089 146.922 1.00 43.58 325 ASN CW O 1
ATOM 12483 N N . ASN D 2 326 ? 129.889 159.695 148.341 1.00 44.10 326 ASN CW N 1
ATOM 12484 C CA . ASN D 2 326 ? 128.738 158.929 148.804 1.00 44.10 326 ASN CW CA 1
ATOM 12485 C C . ASN D 2 326 ? 127.546 159.072 147.854 1.00 44.10 326 ASN CW C 1
ATOM 12486 O O . ASN D 2 326 ? 127.426 160.072 147.142 1.00 44.10 326 ASN CW O 1
ATOM 12491 N N . PRO D 2 327 ? 126.647 158.085 147.826 1.00 47.33 327 PRO CW N 1
ATOM 12492 C CA . PRO D 2 327 ? 125.446 158.205 146.993 1.00 47.33 327 PRO CW CA 1
ATOM 12493 C C . PRO D 2 327 ? 124.349 159.008 147.677 1.00 47.33 327 PRO CW C 1
ATOM 12494 O O . PRO D 2 327 ? 124.445 159.385 148.846 1.00 47.33 327 PRO CW O 1
ATOM 12498 N N . THR D 2 328 ? 123.285 159.267 146.916 1.00 46.00 328 THR CW N 1
ATOM 12499 C CA . THR D 2 328 ? 122.125 160.011 147.389 1.00 46.00 328 THR CW CA 1
ATOM 12500 C C . THR D 2 328 ? 120.856 159.207 147.143 1.00 46.00 328 THR CW C 1
ATOM 12501 O O . THR D 2 328 ? 120.782 158.418 146.196 1.00 46.00 328 THR CW O 1
ATOM 12505 N N . ARG D 2 329 ? 119.856 159.413 148.005 1.00 47.94 329 ARG CW N 1
ATOM 12506 C CA . ARG D 2 329 ? 118.586 158.708 147.863 1.00 47.94 329 ARG CW CA 1
ATOM 12507 C C . ARG D 2 329 ? 117.728 159.300 146.753 1.00 47.94 329 ARG CW C 1
ATOM 12508 O O . ARG D 2 329 ? 117.040 158.563 146.038 1.00 47.94 329 ARG CW O 1
ATOM 12516 N N . ALA D 2 330 ? 117.761 160.614 146.591 1.00 47.34 330 ALA CW N 1
ATOM 12517 C CA . ALA D 2 330 ? 116.942 161.345 145.640 1.00 47.34 330 ALA CW CA 1
ATOM 12518 C C . ALA D 2 330 ? 117.856 162.266 144.848 1.00 47.34 330 ALA CW C 1
ATOM 12519 O O . ALA D 2 330 ? 118.998 162.503 145.255 1.00 47.34 330 ALA CW O 1
ATOM 12521 N N . PRO D 2 331 ? 117.410 162.746 143.682 1.00 46.39 331 PRO CW N 1
ATOM 12522 C CA . PRO D 2 331 ? 118.194 163.753 142.955 1.00 46.39 331 PRO CW CA 1
ATOM 12523 C C . PRO D 2 331 ? 118.422 165.010 143.785 1.00 46.39 331 PRO CW C 1
ATOM 12524 O O . PRO D 2 331 ? 117.509 165.527 144.430 1.00 46.39 331 PRO CW O 1
ATOM 12528 N N . VAL D 2 332 ? 119.661 165.503 143.752 1.00 45.27 332 VAL CW N 1
ATOM 12529 C CA . VAL D 2 332 ? 120.102 166.612 144.585 1.00 45.27 332 VAL CW CA 1
ATOM 12530 C C . VAL D 2 332 ? 120.720 167.678 143.692 1.00 45.27 332 VAL CW C 1
ATOM 12531 O O . VAL D 2 332 ? 121.219 167.394 142.603 1.00 45.27 332 VAL CW O 1
ATOM 12535 N N . ASN D 2 333 ? 120.686 168.919 144.169 1.00 46.07 333 ASN CW N 1
ATOM 12536 C CA . ASN D 2 333 ? 121.290 170.042 143.462 1.00 46.07 333 ASN CW CA 1
ATOM 12537 C C . ASN D 2 333 ? 122.713 170.248 143.962 1.00 46.07 333 ASN CW C 1
ATOM 12538 O O . ASN D 2 333 ? 122.924 170.524 145.146 1.00 46.07 333 ASN CW O 1
ATOM 12543 N N . VAL D 2 334 ? 123.677 170.121 143.064 1.00 45.07 334 VAL CW N 1
ATOM 12544 C CA . VAL D 2 334 ? 125.095 170.221 143.401 1.00 45.07 334 VAL CW CA 1
ATOM 12545 C C . VAL D 2 334 ? 125.579 171.619 143.039 1.00 45.07 334 VAL CW C 1
ATOM 12546 O O . VAL D 2 334 ? 125.643 171.945 141.847 1.00 45.07 334 VAL CW O 1
ATOM 12550 N N . PRO D 2 335 ? 125.943 172.454 144.010 1.00 45.83 335 PRO CW N 1
ATOM 12551 C CA . PRO D 2 335 ? 126.412 173.819 143.692 1.00 45.83 335 PRO CW CA 1
ATOM 12552 C C . PRO D 2 335 ? 127.838 173.830 143.154 1.00 45.83 335 PRO CW C 1
ATOM 12553 O O . PRO D 2 335 ? 128.818 174.048 143.870 1.00 45.83 335 PRO CW O 1
ATOM 12557 N N . LEU D 2 336 ? 127.964 173.582 141.848 1.00 47.34 336 LEU CW N 1
ATOM 12558 C CA . LEU D 2 336 ? 129.284 173.538 141.223 1.00 47.34 336 LEU CW CA 1
ATOM 12559 C C . LEU D 2 336 ? 129.912 174.924 141.142 1.00 47.34 336 LEU CW C 1
ATOM 12560 O O . LEU D 2 336 ? 131.138 175.060 141.218 1.00 47.34 336 LEU CW O 1
ATOM 12565 N N . GLY D 2 337 ? 129.090 175.962 140.977 1.00 47.93 337 GLY CW N 1
ATOM 12566 C CA . GLY D 2 337 ? 129.622 177.313 140.904 1.00 47.93 337 GLY CW CA 1
ATOM 12567 C C . GLY D 2 337 ? 130.235 177.776 142.211 1.00 47.93 337 GLY CW C 1
ATOM 12568 O O . GLY D 2 337 ? 131.293 178.412 142.221 1.00 47.93 337 GLY CW O 1
ATOM 12569 N N . GLU D 2 338 ? 129.583 177.455 143.332 1.00 47.15 338 GLU CW N 1
ATOM 12570 C CA . GLU D 2 338 ? 130.106 177.837 144.640 1.00 47.15 338 GLU CW CA 1
ATOM 12571 C C . GLU D 2 338 ? 131.409 177.111 144.952 1.00 47.15 338 GLU CW C 1
ATOM 12572 O O . GLU D 2 338 ? 132.360 177.716 145.460 1.00 47.15 338 GLU CW O 1
ATOM 12578 N N . LEU D 2 339 ? 131.470 175.811 144.648 1.00 46.59 339 LEU CW N 1
ATOM 12579 C CA . LEU D 2 339 ? 132.701 175.053 144.854 1.00 46.59 339 LEU CW CA 1
ATOM 12580 C C . LEU D 2 339 ? 133.817 175.557 143.952 1.00 46.59 339 LEU CW C 1
ATOM 12581 O O . LEU D 2 339 ? 134.978 175.623 144.370 1.00 46.59 339 LEU CW O 1
ATOM 12586 N N . LEU D 2 340 ? 133.483 175.910 142.708 1.00 49.88 340 LEU CW N 1
ATOM 12587 C CA . LEU D 2 340 ? 134.485 176.433 141.787 1.00 49.88 340 LEU CW CA 1
ATOM 12588 C C . LEU D 2 340 ? 135.035 177.770 142.270 1.00 49.88 340 LEU CW C 1
ATOM 12589 O O . LEU D 2 340 ? 136.249 178.001 142.224 1.00 49.88 340 LEU CW O 1
ATOM 12594 N N . ASP D 2 341 ? 134.159 178.651 142.763 1.00 53.96 341 ASP CW N 1
ATOM 12595 C CA . ASP D 2 341 ? 134.608 179.927 143.313 1.00 53.96 341 ASP CW CA 1
ATOM 12596 C C . ASP D 2 341 ? 135.461 179.731 144.562 1.00 53.96 341 ASP CW C 1
ATOM 12597 O O . ASP D 2 341 ? 136.472 180.422 144.747 1.00 53.96 341 ASP CW O 1
ATOM 12602 N N . LEU D 2 342 ? 135.070 178.792 145.428 1.00 49.39 342 LEU CW N 1
ATOM 12603 C CA . LEU D 2 342 ? 135.840 178.513 146.638 1.00 49.39 342 LEU CW CA 1
ATOM 12604 C C . LEU D 2 342 ? 137.231 177.982 146.306 1.00 49.39 342 LEU CW C 1
ATOM 12605 O O . LEU D 2 342 ? 138.232 178.418 146.889 1.00 49.39 342 LEU CW O 1
ATOM 12610 N N . THR D 2 343 ? 137.312 177.044 145.359 1.00 47.69 343 THR CW N 1
ATOM 12611 C CA . THR D 2 343 ? 138.608 176.492 144.981 1.00 47.69 343 THR CW CA 1
ATOM 12612 C C . THR D 2 343 ? 139.467 177.535 144.281 1.00 47.69 343 THR CW C 1
ATOM 12613 O O . THR D 2 343 ? 140.690 177.554 144.455 1.00 47.69 343 THR CW O 1
ATOM 12617 N N . THR D 2 344 ? 138.842 178.421 143.496 1.00 48.24 344 THR CW N 1
ATOM 12618 C CA . THR D 2 344 ? 139.572 179.531 142.893 1.00 48.24 344 THR CW CA 1
ATOM 12619 C C . THR D 2 344 ? 140.166 180.437 143.961 1.00 48.24 344 THR CW C 1
ATOM 12620 O O . THR D 2 344 ? 141.337 180.829 143.876 1.00 48.24 344 THR CW O 1
ATOM 12624 N N . ARG D 2 345 ? 139.382 180.740 144.998 1.00 51.08 345 ARG CW N 1
ATOM 12625 C CA . ARG D 2 345 ? 139.872 181.579 146.086 1.00 51.08 345 ARG CW CA 1
ATOM 12626 C C . ARG D 2 345 ? 141.033 180.925 146.826 1.00 51.08 345 ARG CW C 1
ATOM 12627 O O . ARG D 2 345 ? 142.018 181.594 147.159 1.00 51.08 345 ARG CW O 1
ATOM 12635 N N . LEU D 2 346 ? 140.941 179.619 147.090 1.00 49.07 346 LEU CW N 1
ATOM 12636 C CA . LEU D 2 346 ? 142.017 178.957 147.828 1.00 49.07 346 LEU CW CA 1
ATOM 12637 C C . LEU D 2 346 ? 143.267 178.777 146.973 1.00 49.07 346 LEU CW C 1
ATOM 12638 O O . LEU D 2 346 ? 144.384 178.771 147.503 1.00 49.07 346 LEU CW O 1
ATOM 12643 N N . THR D 2 347 ? 143.113 178.622 145.656 1.00 48.40 347 THR CW N 1
ATOM 12644 C CA . THR D 2 347 ? 144.282 178.377 144.816 1.00 48.40 347 THR CW CA 1
ATOM 12645 C C . THR D 2 347 ? 144.932 179.676 144.354 1.00 48.40 347 THR CW C 1
ATOM 12646 O O . THR D 2 347 ? 146.067 179.664 143.865 1.00 48.40 347 THR CW O 1
ATOM 12650 N N . LEU D 2 348 ? 144.228 180.805 144.482 1.00 51.31 348 LEU CW N 1
ATOM 12651 C CA . LEU D 2 348 ? 144.830 182.080 144.097 1.00 51.31 348 LEU CW CA 1
ATOM 12652 C C . LEU D 2 348 ? 145.950 182.482 145.049 1.00 51.31 348 LEU CW C 1
ATOM 12653 O O . LEU D 2 348 ? 146.881 183.193 144.655 1.00 51.31 348 LEU CW O 1
ATOM 12658 N N . VAL D 2 349 ? 145.877 182.046 146.307 1.00 55.04 349 VAL CW N 1
ATOM 12659 C CA . VAL D 2 349 ? 146.925 182.381 147.262 1.00 55.04 349 VAL CW CA 1
ATOM 12660 C C . VAL D 2 349 ? 148.047 181.360 147.166 1.00 55.04 349 VAL CW C 1
ATOM 12661 O O . VAL D 2 349 ? 147.875 180.184 147.509 1.00 55.04 349 VAL CW O 1
ATOM 12665 N N . ILE D 2 350 ? 149.212 181.815 146.711 1.00 61.02 350 ILE CW N 1
ATOM 12666 C CA . ILE D 2 350 ? 150.349 180.929 146.457 1.00 61.02 350 ILE CW CA 1
ATOM 12667 C C . ILE D 2 350 ? 151.548 181.412 147.253 1.00 61.02 350 ILE CW C 1
ATOM 12668 O O . ILE D 2 350 ? 151.705 182.613 147.516 1.00 61.02 350 ILE CW O 1
ATOM 12673 N N . PRO D 2 351 ? 152.397 180.485 147.694 1.00 66.17 351 PRO CW N 1
ATOM 12674 C CA . PRO D 2 351 ? 153.592 180.889 148.435 1.00 66.17 351 PRO CW CA 1
ATOM 12675 C C . PRO D 2 351 ? 154.671 181.385 147.491 1.00 66.17 351 PRO CW C 1
ATOM 12676 O O . PRO D 2 351 ? 154.756 180.935 146.339 1.00 66.17 351 PRO CW O 1
ATOM 12680 N N . PRO D 2 352 ? 155.501 182.327 147.936 1.00 76.67 352 PRO CW N 1
ATOM 12681 C CA . PRO D 2 352 ? 156.531 182.878 147.050 1.00 76.67 352 PRO CW CA 1
ATOM 12682 C C . PRO D 2 352 ? 157.644 181.877 146.790 1.00 76.67 352 PRO CW C 1
ATOM 12683 O O . PRO D 2 352 ? 157.933 181.009 147.617 1.00 76.67 352 PRO CW O 1
ATOM 12687 N N . SER D 2 353 ? 158.274 182.009 145.627 1.00 87.57 353 SER CW N 1
ATOM 12688 C CA . SER D 2 353 ? 159.515 181.301 145.372 1.00 87.57 353 SER CW CA 1
ATOM 12689 C C . SER D 2 353 ? 160.643 181.929 146.185 1.00 87.57 353 SER CW C 1
ATOM 12690 O O . SER D 2 353 ? 160.509 183.027 146.735 1.00 87.57 353 SER CW O 1
ATOM 12693 N N . LEU D 2 354 ? 161.762 181.212 146.268 1.00 92.31 354 LEU CW N 1
ATOM 12694 C CA . LEU D 2 354 ? 162.890 181.683 147.062 1.00 92.31 354 LEU CW CA 1
ATOM 12695 C C . LEU D 2 354 ? 163.498 182.934 146.441 1.00 92.31 354 LEU CW C 1
ATOM 12696 O O . LEU D 2 354 ? 163.821 182.960 145.250 1.00 92.31 354 LEU CW O 1
ATOM 12701 N N . GLY D 2 355 ? 163.650 183.974 147.258 1.00 92.67 355 GLY CW N 1
ATOM 12702 C CA . GLY D 2 355 ? 164.075 185.272 146.782 1.00 92.67 355 GLY CW CA 1
ATOM 12703 C C . GLY D 2 355 ? 162.959 186.178 146.310 1.00 92.67 355 GLY CW C 1
ATOM 12704 O O . GLY D 2 355 ? 163.229 187.336 145.967 1.00 92.67 355 GLY CW O 1
ATOM 12705 N N . ALA D 2 356 ? 161.717 185.695 146.282 1.00 90.71 356 ALA CW N 1
ATOM 12706 C CA . ALA D 2 356 ? 160.574 186.480 145.834 1.00 90.71 356 ALA CW CA 1
ATOM 12707 C C . ALA D 2 356 ? 159.559 186.723 146.943 1.00 90.71 356 ALA CW C 1
ATOM 12708 O O . ALA D 2 356 ? 158.365 186.862 146.655 1.00 90.71 356 ALA CW O 1
ATOM 12710 N N . GLU D 2 357 ? 160.005 186.772 148.202 1.00 89.88 357 GLU CW N 1
ATOM 12711 C CA . GLU D 2 357 ? 159.088 186.951 149.324 1.00 89.88 357 GLU CW CA 1
ATOM 12712 C C . GLU D 2 357 ? 158.428 188.325 149.299 1.00 89.88 357 GLU CW C 1
ATOM 12713 O O . GLU D 2 357 ? 157.248 188.461 149.643 1.00 89.88 357 GLU CW O 1
ATOM 12719 N N . ASP D 2 358 ? 159.172 189.355 148.893 1.00 89.11 358 ASP CW N 1
ATOM 12720 C CA . ASP D 2 358 ? 158.651 190.717 148.928 1.00 89.11 358 ASP CW CA 1
ATOM 12721 C C . ASP D 2 358 ? 157.639 190.991 147.822 1.00 89.11 358 ASP CW C 1
ATOM 12722 O O . ASP D 2 358 ? 156.943 192.010 147.877 1.00 89.11 358 ASP CW O 1
ATOM 12727 N N . SER D 2 359 ? 157.546 190.114 146.818 1.00 89.29 359 SER CW N 1
ATOM 12728 C CA . SER D 2 359 ? 156.633 190.352 145.704 1.00 89.29 359 SER CW CA 1
ATOM 12729 C C . SER D 2 359 ? 155.173 190.195 146.114 1.00 89.29 359 SER CW C 1
ATOM 12730 O O . SER D 2 359 ? 154.307 190.910 145.597 1.00 89.29 359 SER CW O 1
ATOM 12733 N N . ILE D 2 360 ? 154.880 189.271 147.029 1.00 87.00 360 ILE CW N 1
ATOM 12734 C CA . ILE D 2 360 ? 153.502 189.039 147.445 1.00 87.00 360 ILE CW CA 1
ATOM 12735 C C . ILE D 2 360 ? 153.054 190.137 148.403 1.00 87.00 360 ILE CW C 1
ATOM 12736 O O . ILE D 2 360 ? 153.761 190.498 149.353 1.00 87.00 360 ILE CW O 1
ATOM 12741 N N . GLU D 2 361 ? 151.865 190.680 148.147 1.00 86.61 361 GLU CW N 1
ATOM 12742 C CA . GLU D 2 361 ? 151.284 191.732 148.970 1.00 86.61 361 GLU CW CA 1
ATOM 12743 C C . GLU D 2 361 ? 150.773 191.132 150.272 1.00 86.61 361 GLU CW C 1
ATOM 12744 O O . GLU D 2 361 ? 149.967 190.197 150.255 1.00 86.61 361 GLU CW O 1
ATOM 12750 N N . THR D 2 362 ? 151.242 191.670 151.394 1.00 83.77 362 THR CW N 1
ATOM 12751 C CA . THR D 2 362 ? 150.868 191.184 152.713 1.00 83.77 362 THR CW CA 1
ATOM 12752 C C . THR D 2 362 ? 150.449 192.354 153.592 1.00 83.77 362 THR CW C 1
ATOM 12753 O O . THR D 2 362 ? 150.854 193.499 153.376 1.00 83.77 362 THR CW O 1
ATOM 12757 N N . ASN D 2 363 ? 149.623 192.048 154.586 1.00 84.34 363 ASN CW N 1
ATOM 12758 C CA . ASN D 2 363 ? 149.272 193.041 155.588 1.00 84.34 363 ASN CW CA 1
ATOM 12759 C C . ASN D 2 363 ? 150.496 193.328 156.457 1.00 84.34 363 ASN CW C 1
ATOM 12760 O O . ASN D 2 363 ? 151.096 192.397 157.006 1.00 84.34 363 ASN CW O 1
ATOM 12765 N N . PRO D 2 364 ? 150.908 194.596 156.580 1.00 85.06 364 PRO CW N 1
ATOM 12766 C CA . PRO D 2 364 ? 152.116 194.903 157.372 1.00 85.06 364 PRO CW CA 1
ATOM 12767 C C . PRO D 2 364 ? 151.988 194.599 158.857 1.00 85.06 364 PRO CW C 1
ATOM 12768 O O . PRO D 2 364 ? 153.008 194.457 159.542 1.00 85.06 364 PRO CW O 1
ATOM 12772 N N . ALA D 2 365 ? 150.764 194.493 159.379 1.00 81.62 365 ALA CW N 1
ATOM 12773 C CA . ALA D 2 365 ? 150.580 194.241 160.804 1.00 81.62 365 ALA CW CA 1
ATOM 12774 C C . ALA D 2 365 ? 150.862 192.794 161.189 1.00 81.62 365 ALA CW C 1
ATOM 12775 O O . ALA D 2 365 ? 150.921 192.486 162.384 1.00 81.62 365 ALA CW O 1
ATOM 12777 N N . ILE D 2 366 ? 151.030 191.902 160.213 1.00 80.69 366 ILE CW N 1
ATOM 12778 C CA . ILE D 2 366 ? 151.252 190.493 160.512 1.00 80.69 366 ILE CW CA 1
ATOM 12779 C C . ILE D 2 366 ? 152.733 190.241 160.759 1.00 80.69 366 ILE CW C 1
ATOM 12780 O O . ILE D 2 366 ? 153.602 190.801 160.077 1.00 80.69 366 ILE CW O 1
ATOM 12785 N N . GLY D 2 367 ? 153.027 189.397 161.745 1.00 81.15 367 GLY CW N 1
ATOM 12786 C CA . GLY D 2 367 ? 154.403 189.033 162.014 1.00 81.15 367 GLY CW CA 1
ATOM 12787 C C . GLY D 2 367 ? 154.971 188.115 160.948 1.00 81.15 367 GLY CW C 1
ATOM 12788 O O . GLY D 2 367 ? 154.249 187.539 160.135 1.00 81.15 367 GLY CW O 1
ATOM 12789 N N . ARG D 2 368 ? 156.298 187.980 160.960 1.00 80.08 368 ARG CW N 1
ATOM 12790 C CA . ARG D 2 368 ? 156.976 187.198 159.931 1.00 80.08 368 ARG CW CA 1
ATOM 12791 C C . ARG D 2 368 ? 156.796 185.700 160.157 1.00 80.08 368 ARG CW C 1
ATOM 12792 O O . ARG D 2 368 ? 156.751 184.919 159.196 1.00 80.08 368 ARG CW O 1
ATOM 12800 N N . ASP D 2 369 ? 156.687 185.281 161.422 1.00 79.25 369 ASP CW N 1
ATOM 12801 C CA . ASP D 2 369 ? 156.526 183.861 161.727 1.00 79.25 369 ASP CW CA 1
ATOM 12802 C C . ASP D 2 369 ? 155.188 183.330 161.227 1.00 79.25 369 ASP CW C 1
ATOM 12803 O O . ASP D 2 369 ? 155.108 182.200 160.728 1.00 79.25 369 ASP CW O 1
ATOM 12808 N N . GLU D 2 370 ? 154.125 184.131 161.354 1.00 73.75 370 GLU CW N 1
ATOM 12809 C CA . GLU D 2 370 ? 152.826 183.725 160.826 1.00 73.75 370 GLU CW CA 1
ATOM 12810 C C . GLU D 2 370 ? 152.861 183.627 159.306 1.00 73.75 370 GLU CW C 1
ATOM 12811 O O . GLU D 2 370 ? 152.253 182.724 158.721 1.00 73.75 370 GLU CW O 1
ATOM 12817 N N . LYS D 2 371 ? 153.591 184.536 158.653 1.00 73.83 371 LYS CW N 1
ATOM 12818 C CA . LYS D 2 371 ? 153.766 184.452 157.207 1.00 73.83 371 LYS CW CA 1
ATOM 12819 C C . LYS D 2 371 ? 154.495 183.175 156.810 1.00 73.83 371 LYS CW C 1
ATOM 12820 O O . LYS D 2 371 ? 154.107 182.509 155.842 1.00 73.83 371 LYS CW O 1
ATOM 12826 N N . ALA D 2 372 ? 155.544 182.812 157.556 1.00 72.79 372 ALA CW N 1
ATOM 12827 C CA . ALA D 2 372 ? 156.288 181.589 157.263 1.00 72.79 372 ALA CW CA 1
ATOM 12828 C C . ALA D 2 372 ? 155.419 180.351 157.462 1.00 72.79 372 ALA CW C 1
ATOM 12829 O O . ALA D 2 372 ? 155.459 179.410 156.657 1.00 72.79 372 ALA CW O 1
ATOM 12831 N N . GLU D 2 373 ? 154.612 180.345 158.528 1.00 67.55 373 GLU CW N 1
ATOM 12832 C CA . GLU D 2 373 ? 153.700 179.230 158.768 1.00 67.55 373 GLU CW CA 1
ATOM 12833 C C . GLU D 2 373 ? 152.642 179.133 157.673 1.00 67.55 373 GLU CW C 1
ATOM 12834 O O . GLU D 2 373 ? 152.257 178.031 157.269 1.00 67.55 373 GLU CW O 1
ATOM 12840 N N . LEU D 2 374 ? 152.167 180.278 157.176 1.00 64.67 374 LEU CW N 1
ATOM 12841 C CA . LEU D 2 374 ? 151.211 180.273 156.073 1.00 64.67 374 LEU CW CA 1
ATOM 12842 C C . LEU D 2 374 ? 151.833 179.721 154.797 1.00 64.67 374 LEU CW C 1
ATOM 12843 O O . LEU D 2 374 ? 151.199 178.936 154.078 1.00 64.67 374 LEU CW O 1
ATOM 12848 N N . TRP D 2 375 ? 153.074 180.123 154.499 1.00 67.32 375 TRP CW N 1
ATOM 12849 C CA . TRP D 2 375 ? 153.750 179.607 153.311 1.00 67.32 375 TRP CW CA 1
ATOM 12850 C C . TRP D 2 375 ? 154.005 178.111 153.434 1.00 67.32 375 TRP CW C 1
ATOM 12851 O O . TRP D 2 375 ? 154.016 177.390 152.429 1.00 67.32 375 TRP CW O 1
ATOM 12862 N N . SER D 2 376 ? 154.215 177.628 154.661 1.00 64.78 376 SER CW N 1
ATOM 12863 C CA . SER D 2 376 ? 154.349 176.190 154.871 1.00 64.78 376 SER CW CA 1
ATOM 12864 C C . SER D 2 376 ? 153.011 175.474 154.713 1.00 64.78 376 SER CW C 1
ATOM 12865 O O . SER D 2 376 ? 152.960 174.345 154.212 1.00 64.78 376 SER CW O 1
ATOM 12868 N N . ALA D 2 377 ? 151.917 176.112 155.140 1.00 58.22 377 ALA CW N 1
ATOM 12869 C CA . ALA D 2 377 ? 150.639 175.410 155.236 1.00 58.22 377 ALA CW CA 1
ATOM 12870 C C . ALA D 2 377 ? 149.867 175.424 153.920 1.00 58.22 377 ALA CW C 1
ATOM 12871 O O . ALA D 2 377 ? 148.948 174.619 153.732 1.00 58.22 377 ALA CW O 1
ATOM 12873 N N . LEU D 2 378 ? 150.198 176.348 153.017 1.00 56.53 378 LEU CW N 1
ATOM 12874 C CA . LEU D 2 378 ? 149.489 176.440 151.737 1.00 56.53 378 LEU CW CA 1
ATOM 12875 C C . LEU D 2 378 ? 149.488 175.176 150.864 1.00 56.53 378 LEU CW C 1
ATOM 12876 O O . LEU D 2 378 ? 148.424 174.874 150.290 1.00 56.53 378 LEU CW O 1
ATOM 12881 N N . PRO D 2 379 ? 150.596 174.428 150.677 1.00 53.95 379 PRO CW N 1
ATOM 12882 C CA . PRO D 2 379 ? 150.521 173.263 149.772 1.00 53.95 379 PRO CW CA 1
ATOM 12883 C C . PRO D 2 379 ? 149.567 172.160 150.210 1.00 53.95 379 PRO CW C 1
ATOM 12884 O O . PRO D 2 379 ? 149.027 171.461 149.348 1.00 53.95 379 PRO CW O 1
ATOM 12888 N N . ASP D 2 380 ? 149.342 171.974 151.514 1.00 55.37 380 ASP CW N 1
ATOM 12889 C CA . ASP D 2 380 ? 148.389 170.957 151.954 1.00 55.37 380 ASP CW CA 1
ATOM 12890 C C . ASP D 2 380 ? 146.958 171.344 151.595 1.00 55.37 380 ASP CW C 1
ATOM 12891 O O . ASP D 2 380 ? 146.161 170.494 151.171 1.00 55.37 380 ASP CW O 1
ATOM 12896 N N . ILE D 2 381 ? 146.619 172.627 151.755 1.00 49.39 381 ILE CW N 1
ATOM 12897 C CA . ILE D 2 381 ? 145.320 173.132 151.317 1.00 49.39 381 ILE CW CA 1
ATOM 12898 C C . ILE D 2 381 ? 145.166 172.952 149.815 1.00 49.39 381 ILE CW C 1
ATOM 12899 O O . ILE D 2 381 ? 144.107 172.535 149.326 1.00 49.39 381 ILE CW O 1
ATOM 12904 N N . HIS D 2 382 ? 146.229 173.249 149.065 1.00 49.02 382 HIS CW N 1
ATOM 12905 C CA . HIS D 2 382 ? 146.192 173.083 147.616 1.00 49.02 382 HIS CW CA 1
ATOM 12906 C C . HIS D 2 382 ? 146.009 171.619 147.220 1.00 49.02 382 HIS CW C 1
ATOM 12907 O O . HIS D 2 382 ? 145.275 171.309 146.273 1.00 49.02 382 HIS CW O 1
ATOM 12914 N N . HIS D 2 383 ? 146.661 170.706 147.945 1.00 48.24 383 HIS CW N 1
ATOM 12915 C CA . HIS D 2 383 ? 146.516 169.276 147.688 1.00 48.24 383 HIS CW CA 1
ATOM 12916 C C . HIS D 2 383 ? 145.092 168.801 147.961 1.00 48.24 383 HIS CW C 1
ATOM 12917 O O . HIS D 2 383 ? 144.542 167.991 147.203 1.00 48.24 383 HIS CW O 1
ATOM 12924 N N . ALA D 2 384 ? 144.479 169.300 149.040 1.00 44.42 384 ALA CW N 1
ATOM 12925 C CA . ALA D 2 384 ? 143.087 168.958 149.324 1.00 44.42 384 ALA CW CA 1
ATOM 12926 C C . ALA D 2 384 ? 142.150 169.496 148.246 1.00 44.42 384 ALA CW C 1
ATOM 12927 O O . ALA D 2 384 ? 141.171 168.833 147.878 1.00 44.42 384 ALA CW O 1
ATOM 12929 N N . VAL D 2 385 ? 142.440 170.694 147.725 1.00 43.34 385 VAL CW N 1
ATOM 12930 C CA . VAL D 2 385 ? 141.654 171.250 146.621 1.00 43.34 385 VAL CW CA 1
ATOM 12931 C C . VAL D 2 385 ? 141.764 170.367 145.381 1.00 43.34 385 VAL CW C 1
ATOM 12932 O O . VAL D 2 385 ? 140.764 170.092 144.701 1.00 43.34 385 VAL CW O 1
ATOM 12936 N N . LEU D 2 386 ? 142.977 169.901 145.073 1.00 43.63 386 LEU CW N 1
ATOM 12937 C CA . LEU D 2 386 ? 143.163 169.053 143.898 1.00 43.63 386 LEU CW CA 1
ATOM 12938 C C . LEU D 2 386 ? 142.459 167.707 144.059 1.00 43.63 386 LEU CW C 1
ATOM 12939 O O . LEU D 2 386 ? 141.893 167.175 143.095 1.00 43.63 386 LEU CW O 1
ATOM 12944 N N . ARG D 2 387 ? 142.475 167.143 145.272 1.00 43.52 387 ARG CW N 1
ATOM 12945 C CA . ARG D 2 387 ? 141.739 165.903 145.521 1.00 43.52 387 ARG CW CA 1
ATOM 12946 C C . ARG D 2 387 ? 140.232 166.112 145.401 1.00 43.52 387 ARG CW C 1
ATOM 12947 O O . ARG D 2 387 ? 139.509 165.229 144.917 1.00 43.52 387 ARG CW O 1
ATOM 12955 N N . LEU D 2 388 ? 139.741 167.273 145.847 1.00 40.09 388 LEU CW N 1
ATOM 12956 C CA . LEU D 2 388 ? 138.335 167.619 145.655 1.00 40.09 388 LEU CW CA 1
ATOM 12957 C C . LEU D 2 388 ? 137.976 167.684 144.179 1.00 40.09 388 LEU CW C 1
ATOM 12958 O O . LEU D 2 388 ? 136.918 167.192 143.766 1.00 40.09 388 LEU CW O 1
ATOM 12963 N N . HIS D 2 389 ? 138.853 168.281 143.369 1.00 43.49 389 HIS CW N 1
ATOM 12964 C CA . HIS D 2 389 ? 138.632 168.321 141.926 1.00 43.49 389 HIS CW CA 1
ATOM 12965 C C . HIS D 2 389 ? 138.617 166.919 141.328 1.00 43.49 389 HIS CW C 1
ATOM 12966 O O . HIS D 2 389 ? 137.809 166.628 140.436 1.00 43.49 389 HIS CW O 1
ATOM 12973 N N . CYS D 2 390 ? 139.499 166.039 141.812 1.00 44.92 390 CYS CW N 1
ATOM 12974 C CA . CYS D 2 390 ? 139.519 164.656 141.337 1.00 44.92 390 CYS CW CA 1
ATOM 12975 C C . CYS D 2 390 ? 138.209 163.937 141.643 1.00 44.92 390 CYS CW C 1
ATOM 12976 O O . CYS D 2 390 ? 137.675 163.216 140.790 1.00 44.92 390 CYS CW O 1
ATOM 12979 N N . ALA D 2 391 ? 137.674 164.125 142.853 1.00 42.06 391 ALA CW N 1
ATOM 12980 C CA . ALA D 2 391 ? 136.408 163.484 143.207 1.00 42.06 391 ALA CW CA 1
ATOM 12981 C C . ALA D 2 391 ? 135.242 164.051 142.404 1.00 42.06 391 ALA CW C 1
ATOM 12982 O O . ALA D 2 391 ? 134.338 163.305 141.998 1.00 42.06 391 ALA CW O 1
ATOM 12984 N N . ILE D 2 392 ? 135.240 165.370 142.178 1.00 40.90 392 ILE CW N 1
ATOM 12985 C CA . ILE D 2 392 ? 134.202 166.000 141.363 1.00 40.90 392 ILE CW CA 1
ATOM 12986 C C . ILE D 2 392 ? 134.220 165.437 139.949 1.00 40.90 392 ILE CW C 1
ATOM 12987 O O . ILE D 2 392 ? 133.170 165.103 139.384 1.00 40.90 392 ILE CW O 1
ATOM 12992 N N . ILE D 2 393 ? 135.416 165.293 139.370 1.00 44.08 393 ILE CW N 1
ATOM 12993 C CA . ILE D 2 393 ? 135.551 164.693 138.044 1.00 44.08 393 ILE CW CA 1
ATOM 12994 C C . ILE D 2 393 ? 135.059 163.253 138.042 1.00 44.08 393 ILE CW C 1
ATOM 12995 O O . ILE D 2 393 ? 134.309 162.846 137.148 1.00 44.08 393 ILE CW O 1
ATOM 13000 N N . ARG D 2 394 ? 135.447 162.471 139.054 1.00 47.81 394 ARG CW N 1
ATOM 13001 C CA . ARG D 2 394 ? 135.090 161.055 139.092 1.00 47.81 394 ARG CW CA 1
ATOM 13002 C C . ARG D 2 394 ? 133.582 160.859 139.183 1.00 47.81 394 ARG CW C 1
ATOM 13003 O O . ARG D 2 394 ? 133.028 159.938 138.572 1.00 47.81 394 ARG CW O 1
ATOM 13011 N N . ARG D 2 395 ? 132.898 161.712 139.945 1.00 45.76 395 ARG CW N 1
ATOM 13012 C CA . ARG D 2 395 ? 131.450 161.568 140.054 1.00 45.76 395 ARG CW CA 1
ATOM 13013 C C . ARG D 2 395 ? 130.736 162.116 138.818 1.00 45.76 395 ARG CW C 1
ATOM 13014 O O . ARG D 2 395 ? 129.771 161.512 138.336 1.00 45.76 395 ARG CW O 1
ATOM 13022 N N . LEU D 2 396 ? 131.200 163.242 138.266 1.00 46.69 396 LEU CW N 1
ATOM 13023 C CA . LEU D 2 396 ? 130.419 163.892 137.215 1.00 46.69 396 LEU CW CA 1
ATOM 13024 C C . LEU D 2 396 ? 130.662 163.268 135.844 1.00 46.69 396 LEU CW C 1
ATOM 13025 O O . LEU D 2 396 ? 129.765 163.281 134.993 1.00 46.69 396 LEU CW O 1
ATOM 13030 N N . GLU D 2 397 ? 131.868 162.733 135.608 1.00 50.02 397 GLU CW N 1
ATOM 13031 C CA . GLU D 2 397 ? 132.331 162.272 134.300 1.00 50.02 397 GLU CW CA 1
ATOM 13032 C C . GLU D 2 397 ? 132.236 163.381 133.259 1.00 50.02 397 GLU CW C 1
ATOM 13033 O O . GLU D 2 397 ? 132.924 164.400 133.370 1.00 50.02 397 GLU CW O 1
ATOM 13039 N N . ALA D 2 398 ? 131.363 163.211 132.263 1.00 47.95 398 ALA CW N 1
ATOM 13040 C CA . ALA D 2 398 ? 131.326 164.144 131.140 1.00 47.95 398 ALA CW CA 1
ATOM 13041 C C . ALA D 2 398 ? 130.676 165.468 131.523 1.00 47.95 398 ALA CW C 1
ATOM 13042 O O . ALA D 2 398 ? 130.775 166.452 130.782 1.00 47.95 398 ALA CW O 1
ATOM 13044 N N . ASN D 2 399 ? 130.002 165.517 132.674 1.00 48.12 399 ASN CW N 1
ATOM 13045 C CA . ASN D 2 399 ? 129.387 166.765 133.112 1.00 48.12 399 ASN CW CA 1
ATOM 13046 C C . ASN D 2 399 ? 130.410 167.718 133.718 1.00 48.12 399 ASN CW C 1
ATOM 13047 O O . ASN D 2 399 ? 130.098 168.889 133.959 1.00 48.12 399 ASN CW O 1
ATOM 13052 N N . ALA D 2 400 ? 131.631 167.240 133.970 1.00 48.33 400 ALA CW N 1
ATOM 13053 C CA . ALA D 2 400 ? 132.680 168.106 134.494 1.00 48.33 400 ALA CW CA 1
ATOM 13054 C C . ALA D 2 400 ? 133.481 168.770 133.384 1.00 48.33 400 ALA CW C 1
ATOM 13055 O O . ALA D 2 400 ? 134.462 169.462 133.675 1.00 48.33 400 ALA CW O 1
ATOM 13057 N N . ILE D 2 401 ? 133.095 168.545 132.123 1.00 49.34 401 ILE CW N 1
ATOM 13058 C CA . ILE D 2 401 ? 133.766 169.220 131.003 1.00 49.34 401 ILE CW CA 1
ATOM 13059 C C . ILE D 2 401 ? 133.702 170.742 131.084 1.00 49.34 401 ILE CW C 1
ATOM 13060 O O . ILE D 2 401 ? 134.730 171.387 130.826 1.00 49.34 401 ILE CW O 1
ATOM 13065 N N . PRO D 2 402 ? 132.572 171.393 131.429 1.00 50.06 402 PRO CW N 1
ATOM 13066 C CA . PRO D 2 402 ? 132.599 172.868 131.512 1.00 50.06 402 PRO CW CA 1
ATOM 13067 C C . PRO D 2 402 ? 133.530 173.451 132.571 1.00 50.06 402 PRO CW C 1
ATOM 13068 O O . PRO D 2 402 ? 133.880 174.634 132.474 1.00 50.06 402 PRO CW O 1
ATOM 13072 N N . LEU D 2 403 ? 133.942 172.676 133.573 1.00 49.51 403 LEU CW N 1
ATOM 13073 C CA . LEU D 2 403 ? 134.852 173.169 134.604 1.00 49.51 403 LEU CW CA 1
ATOM 13074 C C . LEU D 2 403 ? 136.322 172.959 134.258 1.00 49.51 403 LEU CW C 1
ATOM 13075 O O . LEU D 2 403 ? 137.187 173.297 135.081 1.00 49.51 403 LEU CW O 1
ATOM 13080 N N . ALA D 2 404 ? 136.610 172.423 133.067 1.00 51.35 404 ALA CW N 1
ATOM 13081 C CA . ALA D 2 404 ? 137.954 171.951 132.744 1.00 51.35 404 ALA CW CA 1
ATOM 13082 C C . ALA D 2 404 ? 138.964 173.089 132.692 1.00 51.35 404 ALA CW C 1
ATOM 13083 O O . ALA D 2 404 ? 140.091 172.935 133.167 1.00 51.35 404 ALA CW O 1
ATOM 13085 N N . THR D 2 405 ? 138.582 174.232 132.115 1.00 53.82 405 THR CW N 1
ATOM 13086 C CA . THR D 2 405 ? 139.514 175.352 131.988 1.00 53.82 405 THR CW CA 1
ATOM 13087 C C . THR D 2 405 ? 139.922 175.897 133.351 1.00 53.82 405 THR CW C 1
ATOM 13088 O O . THR D 2 405 ? 141.110 176.149 133.602 1.00 53.82 405 THR CW O 1
ATOM 13092 N N . ASP D 2 406 ? 138.953 176.059 134.254 1.00 52.27 406 ASP CW N 1
ATOM 13093 C CA . ASP D 2 406 ? 139.255 176.567 135.586 1.00 52.27 406 ASP CW CA 1
ATOM 13094 C C . ASP D 2 406 ? 140.074 175.567 136.391 1.00 52.27 406 ASP CW C 1
ATOM 13095 O O . ASP D 2 406 ? 140.998 175.956 137.118 1.00 52.27 406 ASP CW O 1
ATOM 13100 N N . ILE D 2 407 ? 139.764 174.271 136.267 1.00 48.62 407 ILE CW N 1
ATOM 13101 C CA . ILE D 2 407 ? 140.539 173.266 136.993 1.00 48.62 407 ILE CW CA 1
ATOM 13102 C C . ILE D 2 407 ? 141.964 173.191 136.448 1.00 48.62 407 ILE CW C 1
ATOM 13103 O O . ILE D 2 407 ? 142.922 173.016 137.209 1.00 48.62 407 ILE CW O 1
ATOM 13108 N N . ILE D 2 408 ? 142.131 173.369 135.132 1.00 49.76 408 ILE CW N 1
ATOM 13109 C CA . ILE D 2 408 ? 143.465 173.415 134.533 1.00 49.76 408 ILE CW CA 1
ATOM 13110 C C . ILE D 2 408 ? 144.256 174.603 135.062 1.00 49.76 408 ILE CW C 1
ATOM 13111 O O . ILE D 2 408 ? 145.432 174.469 135.423 1.00 49.76 408 ILE CW O 1
ATOM 13116 N N . ASP D 2 409 ? 143.627 175.782 135.118 1.00 50.64 409 ASP CW N 1
ATOM 13117 C CA . ASP D 2 409 ? 144.324 176.967 135.612 1.00 50.64 409 ASP CW CA 1
ATOM 13118 C C . ASP D 2 409 ? 144.726 176.808 137.075 1.00 50.64 409 ASP CW C 1
ATOM 13119 O O . ASP D 2 409 ? 145.859 177.140 137.456 1.00 50.64 409 ASP CW O 1
ATOM 13124 N N . GLN D 2 410 ? 143.821 176.265 137.899 1.00 48.96 410 GLN CW N 1
ATOM 13125 C CA . GLN D 2 410 ? 144.140 176.017 139.303 1.00 48.96 410 GLN CW CA 1
ATOM 13126 C C . GLN D 2 410 ? 145.269 175.005 139.450 1.00 48.96 410 GLN CW C 1
ATOM 13127 O O . GLN D 2 410 ? 146.175 175.193 140.269 1.00 48.96 410 GLN CW O 1
ATOM 13133 N N . MET D 2 411 ? 145.231 173.927 138.660 1.00 47.44 411 MET CW N 1
ATOM 13134 C CA . MET D 2 411 ? 146.248 172.886 138.749 1.00 47.44 411 MET CW CA 1
ATOM 13135 C C . MET D 2 411 ? 147.616 173.407 138.333 1.00 47.44 411 MET CW C 1
ATOM 13136 O O . MET D 2 411 ? 148.623 173.107 138.985 1.00 47.44 411 MET CW O 1
ATOM 13141 N N . VAL D 2 412 ? 147.669 174.195 137.256 1.00 49.59 412 VAL CW N 1
ATOM 13142 C CA . VAL D 2 412 ? 148.935 174.759 136.799 1.00 49.59 412 VAL CW CA 1
ATOM 13143 C C . VAL D 2 412 ? 149.495 175.729 137.832 1.00 49.59 412 VAL CW C 1
ATOM 13144 O O . VAL D 2 412 ? 150.690 175.689 138.149 1.00 49.59 412 VAL CW O 1
ATOM 13148 N N . ARG D 2 413 ? 148.638 176.587 138.402 1.00 50.77 413 ARG CW N 1
ATOM 13149 C CA . ARG D 2 413 ? 149.105 177.545 139.404 1.00 50.77 413 ARG CW CA 1
ATOM 13150 C C . ARG D 2 413 ? 149.620 176.841 140.660 1.00 50.77 413 ARG CW C 1
ATOM 13151 O O . ARG D 2 413 ? 150.684 177.193 141.188 1.00 50.77 413 ARG CW O 1
ATOM 13159 N N . VAL D 2 414 ? 148.897 175.817 141.127 1.00 50.58 414 VAL CW N 1
ATOM 13160 C CA . VAL D 2 414 ? 149.318 175.060 142.305 1.00 50.58 414 VAL CW CA 1
ATOM 13161 C C . VAL D 2 414 ? 150.624 174.316 142.049 1.00 50.58 414 VAL CW C 1
ATOM 13162 O O . VAL D 2 414 ? 151.554 174.372 142.865 1.00 50.58 414 VAL CW O 1
ATOM 13166 N N . SER D 2 415 ? 150.720 173.610 140.918 1.00 51.80 415 SER CW N 1
ATOM 13167 C CA . SER D 2 415 ? 151.908 172.806 140.651 1.00 51.80 415 SER CW CA 1
ATOM 13168 C C . SER D 2 415 ? 153.122 173.683 140.371 1.00 51.80 415 SER CW C 1
ATOM 13169 O O . SER D 2 415 ? 154.262 173.267 140.605 1.00 51.80 415 SER CW O 1
ATOM 13172 N N . THR D 2 416 ? 152.903 174.902 139.873 1.00 51.45 416 THR CW N 1
ATOM 13173 C CA . THR D 2 416 ? 154.011 175.834 139.718 1.00 51.45 416 THR CW CA 1
ATOM 13174 C C . THR D 2 416 ? 154.457 176.377 141.071 1.00 51.45 416 THR CW C 1
ATOM 13175 O O . THR D 2 416 ? 155.660 176.476 141.341 1.00 51.45 416 THR CW O 1
ATOM 13179 N N . ALA D 2 417 ? 153.500 176.709 141.944 1.00 56.74 417 ALA CW N 1
ATOM 13180 C CA . ALA D 2 417 ? 153.844 177.269 143.249 1.00 56.74 417 ALA CW CA 1
ATOM 13181 C C . ALA D 2 417 ? 154.557 176.253 144.136 1.00 56.74 417 ALA CW C 1
ATOM 13182 O O . ALA D 2 417 ? 155.504 176.600 144.852 1.00 56.74 417 ALA CW O 1
ATOM 13184 N N . SER D 2 418 ? 154.123 174.995 144.102 1.00 55.04 418 SER CW N 1
ATOM 13185 C CA . SER D 2 418 ? 154.654 173.960 144.978 1.00 55.04 418 SER CW CA 1
ATOM 13186 C C . SER D 2 418 ? 155.374 172.855 144.216 1.00 55.04 418 SER CW C 1
ATOM 13187 O O . SER D 2 418 ? 155.125 171.674 144.476 1.00 55.04 418 SER CW O 1
ATOM 13190 N N . LYS D 2 419 ? 156.251 173.214 143.278 1.00 53.03 419 LYS CW N 1
ATOM 13191 C CA . LYS D 2 419 ? 156.925 172.262 142.402 1.00 53.03 419 LYS CW CA 1
ATOM 13192 C C . LYS D 2 419 ? 157.884 171.332 143.138 1.00 53.03 419 LYS CW C 1
ATOM 13193 O O . LYS D 2 419 ? 158.226 170.262 142.625 1.00 53.03 419 LYS CW O 1
ATOM 13199 N N . GLN D 2 420 ? 158.334 171.726 144.332 1.00 54.37 420 GLN CW N 1
ATOM 13200 C CA . GLN D 2 420 ? 159.373 170.958 145.013 1.00 54.37 420 GLN CW CA 1
ATOM 13201 C C . GLN D 2 420 ? 158.793 169.921 145.971 1.00 54.37 420 GLN CW C 1
ATOM 13202 O O . GLN D 2 420 ? 159.544 169.173 146.608 1.00 54.37 420 GLN CW O 1
ATOM 13208 N N . LEU D 2 421 ? 157.473 169.860 146.095 1.00 53.78 421 LEU CW N 1
ATOM 13209 C CA . LEU D 2 421 ? 156.847 168.812 146.900 1.00 53.78 421 LEU CW CA 1
ATOM 13210 C C . LEU D 2 421 ? 156.416 167.643 146.024 1.00 53.78 421 LEU CW C 1
ATOM 13211 O O . LEU D 2 421 ? 155.636 167.841 145.089 1.00 53.78 421 LEU CW O 1
ATOM 13216 N N . PRO D 2 422 ? 156.884 166.421 146.295 1.00 54.30 422 PRO CW N 1
ATOM 13217 C CA . PRO D 2 422 ? 156.460 165.275 145.472 1.00 54.30 422 PRO CW CA 1
ATOM 13218 C C . PRO D 2 422 ? 154.987 164.921 145.613 1.00 54.30 422 PRO CW C 1
ATOM 13219 O O . PRO D 2 422 ? 154.395 164.396 144.664 1.00 54.30 422 PRO CW O 1
ATOM 13223 N N . SER D 2 423 ? 154.377 165.192 146.772 1.00 54.59 423 SER CW N 1
ATOM 13224 C CA . SER D 2 423 ? 152.976 164.826 146.978 1.00 54.59 423 SER CW CA 1
ATOM 13225 C C . SER D 2 423 ? 152.039 165.720 146.174 1.00 54.59 423 SER CW C 1
ATOM 13226 O O . SER D 2 423 ? 151.066 165.237 145.576 1.00 54.59 423 SER CW O 1
ATOM 13229 N N . VAL D 2 424 ? 152.315 167.027 146.154 1.00 51.36 424 VAL CW N 1
ATOM 13230 C CA . VAL D 2 424 ? 151.535 167.957 145.342 1.00 51.36 424 VAL CW CA 1
ATOM 13231 C C . VAL D 2 424 ? 151.684 167.620 143.864 1.00 51.36 424 VAL CW C 1
ATOM 13232 O O . VAL D 2 424 ? 150.709 167.645 143.103 1.00 51.36 424 VAL CW O 1
ATOM 13236 N N . ARG D 2 425 ? 152.904 167.275 143.445 1.00 50.17 425 ARG CW N 1
ATOM 13237 C CA . ARG D 2 425 ? 153.142 166.862 142.065 1.00 50.17 425 ARG CW CA 1
ATOM 13238 C C . ARG D 2 425 ? 152.383 165.585 141.724 1.00 50.17 425 ARG CW C 1
ATOM 13239 O O . ARG D 2 425 ? 151.822 165.468 140.631 1.00 50.17 425 ARG CW O 1
ATOM 13247 N N . GLU D 2 426 ? 152.354 164.620 142.649 1.00 51.08 426 GLU CW N 1
ATOM 13248 C CA . GLU D 2 426 ? 151.637 163.369 142.413 1.00 51.08 426 GLU CW CA 1
ATOM 13249 C C . GLU D 2 426 ? 150.139 163.603 142.268 1.00 51.08 426 GLU CW C 1
ATOM 13250 O O . GLU D 2 426 ? 149.497 163.054 141.359 1.00 51.08 426 GLU CW O 1
ATOM 13256 N N . THR D 2 427 ? 149.568 164.425 143.152 1.00 46.75 427 THR CW N 1
ATOM 13257 C CA . THR D 2 427 ? 148.148 164.744 143.055 1.00 46.75 427 THR CW CA 1
ATOM 13258 C C . THR D 2 427 ? 147.847 165.522 141.779 1.00 46.75 427 THR CW C 1
ATOM 13259 O O . THR D 2 427 ? 146.794 165.325 141.159 1.00 46.75 427 THR CW O 1
ATOM 13263 N N . ALA D 2 428 ? 148.775 166.387 141.356 1.00 45.48 428 ALA CW N 1
ATOM 13264 C CA . ALA D 2 428 ? 148.613 167.106 140.098 1.00 45.48 428 ALA CW CA 1
ATOM 13265 C C . ALA D 2 428 ? 148.633 166.159 138.905 1.00 45.48 428 ALA CW C 1
ATOM 13266 O O . ALA D 2 428 ? 147.877 166.346 137.950 1.00 45.48 428 ALA CW O 1
ATOM 13268 N N . TYR D 2 429 ? 149.497 165.140 138.940 1.00 46.37 429 TYR CW N 1
ATOM 13269 C CA . TYR D 2 429 ? 149.526 164.154 137.860 1.00 46.37 429 TYR CW CA 1
ATOM 13270 C C . TYR D 2 429 ? 148.227 163.359 137.799 1.00 46.37 429 TYR CW C 1
ATOM 13271 O O . TYR D 2 429 ? 147.681 163.119 136.710 1.00 46.37 429 TYR CW O 1
ATOM 13280 N N . ILE D 2 430 ? 147.717 162.950 138.965 1.00 44.40 430 ILE CW N 1
ATOM 13281 C CA . ILE D 2 430 ? 146.468 162.191 139.015 1.00 44.40 430 ILE CW CA 1
ATOM 13282 C C . ILE D 2 430 ? 145.301 163.039 138.514 1.00 44.40 430 ILE CW C 1
ATOM 13283 O O . ILE D 2 430 ? 144.433 162.550 137.779 1.00 44.40 430 ILE CW O 1
ATOM 13288 N N . LEU D 2 431 ? 145.271 164.322 138.884 1.00 43.42 431 LEU CW N 1
ATOM 13289 C CA . LEU D 2 431 ? 144.235 165.221 138.382 1.00 43.42 431 LEU CW CA 1
ATOM 13290 C C . LEU D 2 431 ? 144.376 165.458 136.883 1.00 43.42 431 LEU CW C 1
ATOM 13291 O O . LEU D 2 431 ? 143.373 165.528 136.160 1.00 43.42 431 LEU CW O 1
ATOM 13296 N N . ALA D 2 432 ? 145.615 165.592 136.402 1.00 44.56 432 ALA CW N 1
ATOM 13297 C CA . ALA D 2 432 ? 145.854 165.922 135.003 1.00 44.56 432 ALA CW CA 1
ATOM 13298 C C . ALA D 2 432 ? 145.460 164.776 134.090 1.00 44.56 432 ALA CW C 1
ATOM 13299 O O . ALA D 2 432 ? 145.006 165.006 132.963 1.00 44.56 432 ALA CW O 1
ATOM 13301 N N . LYS D 2 433 ? 145.628 163.535 134.557 1.00 45.75 433 LYS CW N 1
ATOM 13302 C CA . LYS D 2 433 ? 145.183 162.394 133.760 1.00 45.75 433 LYS CW CA 1
ATOM 13303 C C . LYS D 2 433 ? 143.677 162.439 133.519 1.00 45.75 433 LYS CW C 1
ATOM 13304 O O . LYS D 2 433 ? 143.221 162.273 132.382 1.00 45.75 433 LYS CW O 1
ATOM 13310 N N . GLU D 2 434 ? 142.894 162.718 134.567 1.00 47.35 434 GLU CW N 1
ATOM 13311 C CA . GLU D 2 434 ? 141.441 162.782 134.424 1.00 47.35 434 GLU CW CA 1
ATOM 13312 C C . GLU D 2 434 ? 141.011 163.990 133.598 1.00 47.35 434 GLU CW C 1
ATOM 13313 O O . GLU D 2 434 ? 140.072 163.899 132.793 1.00 47.35 434 GLU CW O 1
ATOM 13319 N N . ILE D 2 435 ? 141.692 165.126 133.782 1.00 47.40 435 ILE CW N 1
ATOM 13320 C CA . ILE D 2 435 ? 141.428 166.314 132.970 1.00 47.40 435 ILE CW CA 1
ATOM 13321 C C . ILE D 2 435 ? 141.646 166.032 131.491 1.00 47.40 435 ILE CW C 1
ATOM 13322 O O . ILE D 2 435 ? 140.802 166.371 130.651 1.00 47.40 435 ILE CW O 1
ATOM 13327 N N . LEU D 2 436 ? 142.771 165.407 131.146 1.00 47.96 436 LEU CW N 1
ATOM 13328 C CA . LEU D 2 436 ? 143.055 165.156 129.741 1.00 47.96 436 LEU CW CA 1
ATOM 13329 C C . LEU D 2 436 ? 142.136 164.079 129.180 1.00 47.96 436 LEU CW C 1
ATOM 13330 O O . LEU D 2 436 ? 141.777 164.119 127.999 1.00 47.96 436 LEU CW O 1
ATOM 13335 N N . LEU D 2 437 ? 141.726 163.119 130.017 1.00 47.52 437 LEU CW N 1
ATOM 13336 C CA . LEU D 2 437 ? 140.752 162.125 129.578 1.00 47.52 437 LEU CW CA 1
ATOM 13337 C C . LEU D 2 437 ? 139.405 162.764 129.264 1.00 47.52 437 LEU CW C 1
ATOM 13338 O O . LEU D 2 437 ? 138.707 162.331 128.340 1.00 47.52 437 LEU CW O 1
ATOM 13343 N N . LEU D 2 438 ? 139.017 163.795 130.019 1.00 49.40 438 LEU CW N 1
ATOM 13344 C CA . LEU D 2 438 ? 137.758 164.463 129.702 1.00 49.40 438 LEU CW CA 1
ATOM 13345 C C . LEU D 2 438 ? 137.896 165.406 128.513 1.00 49.40 438 LEU CW C 1
ATOM 13346 O O . LEU D 2 438 ? 137.270 165.195 127.469 1.00 49.40 438 LEU CW O 1
ATOM 13351 N N . ALA D 2 439 ? 138.709 166.451 128.654 1.00 50.50 439 ALA CW N 1
ATOM 13352 C CA . ALA D 2 439 ? 138.741 167.530 127.681 1.00 50.50 439 ALA CW CA 1
ATOM 13353 C C . ALA D 2 439 ? 140.140 167.903 127.221 1.00 50.50 439 ALA CW C 1
ATOM 13354 O O . ALA D 2 439 ? 140.383 169.079 126.929 1.00 50.50 439 ALA CW O 1
ATOM 13356 N N . GLY D 2 440 ? 141.064 166.947 127.146 1.00 51.70 440 GLY CW N 1
ATOM 13357 C CA . GLY D 2 440 ? 142.421 167.284 126.759 1.00 51.70 440 GLY CW CA 1
ATOM 13358 C C . GLY D 2 440 ? 142.603 167.393 125.259 1.00 51.70 440 GLY CW C 1
ATOM 13359 O O . GLY D 2 440 ? 143.508 168.081 124.787 1.00 51.70 440 GLY CW O 1
ATOM 13360 N N . SER D 2 441 ? 141.734 166.732 124.489 1.00 52.48 441 SER CW N 1
ATOM 13361 C CA . SER D 2 441 ? 141.967 166.597 123.053 1.00 52.48 441 SER CW CA 1
ATOM 13362 C C . SER D 2 441 ? 141.738 167.909 122.311 1.00 52.48 441 SER CW C 1
ATOM 13363 O O . SER D 2 441 ? 142.369 168.162 121.279 1.00 52.48 441 SER CW O 1
ATOM 13366 N N . THR D 2 442 ? 140.839 168.750 122.810 1.00 56.78 442 THR CW N 1
ATOM 13367 C CA . THR D 2 442 ? 140.474 169.984 122.128 1.00 56.78 442 THR CW CA 1
ATOM 13368 C C . THR D 2 442 ? 141.050 171.231 122.784 1.00 56.78 442 THR CW C 1
ATOM 13369 O O . THR D 2 442 ? 140.460 172.308 122.652 1.00 56.78 442 THR CW O 1
ATOM 13373 N N . LEU D 2 443 ? 142.173 171.116 123.484 1.00 53.90 443 LEU CW N 1
ATOM 13374 C CA . LEU D 2 443 ? 142.716 172.254 124.209 1.00 53.90 443 LEU CW CA 1
ATOM 13375 C C . LEU D 2 443 ? 143.331 173.262 123.239 1.00 53.90 443 LEU CW C 1
ATOM 13376 O O . LEU D 2 443 ? 143.862 172.873 122.193 1.00 53.90 443 LEU CW O 1
ATOM 13381 N N . PRO D 2 444 ? 143.273 174.556 123.547 1.00 54.82 444 PRO CW N 1
ATOM 13382 C CA . PRO D 2 444 ? 143.969 175.546 122.719 1.00 54.82 444 PRO CW CA 1
ATOM 13383 C C . PRO D 2 444 ? 145.468 175.520 122.981 1.00 54.82 444 PRO CW C 1
ATOM 13384 O O . PRO D 2 444 ? 145.975 174.767 123.814 1.00 54.82 444 PRO CW O 1
ATOM 13388 N N . LYS D 2 445 ? 146.184 176.373 122.243 1.00 56.70 445 LYS CW N 1
ATOM 13389 C CA . LYS D 2 445 ? 147.642 176.363 122.309 1.00 56.70 445 LYS CW CA 1
ATOM 13390 C C . LYS D 2 445 ? 148.153 176.897 123.642 1.00 56.70 445 LYS CW C 1
ATOM 13391 O O . LYS D 2 445 ? 149.143 176.387 124.177 1.00 56.70 445 LYS CW O 1
ATOM 13397 N N . LEU D 2 446 ? 147.495 177.923 124.192 1.00 56.35 446 LEU CW N 1
ATOM 13398 C CA . LEU D 2 446 ? 147.967 178.538 125.431 1.00 56.35 446 LEU CW CA 1
ATOM 13399 C C . LEU D 2 446 ? 147.836 177.585 126.614 1.00 56.35 446 LEU CW C 1
ATOM 13400 O O . LEU D 2 446 ? 148.699 177.558 127.503 1.00 56.35 446 LEU CW O 1
ATOM 13405 N N . THR D 2 447 ? 146.759 176.797 126.643 1.00 54.74 447 THR CW N 1
ATOM 13406 C CA . THR D 2 447 ? 146.599 175.782 127.677 1.00 54.74 447 THR CW CA 1
ATOM 13407 C C . THR D 2 447 ? 147.690 174.719 127.593 1.00 54.74 447 THR CW C 1
ATOM 13408 O O . THR D 2 447 ? 148.234 174.308 128.624 1.00 54.74 447 THR CW O 1
ATOM 13412 N N . VAL D 2 448 ? 148.044 174.292 126.379 1.00 54.53 448 VAL CW N 1
ATOM 13413 C CA . VAL D 2 448 ? 149.151 173.352 126.209 1.00 54.53 448 VAL CW CA 1
ATOM 13414 C C . VAL D 2 448 ? 150.460 173.982 126.673 1.00 54.53 448 VAL CW C 1
ATOM 13415 O O . VAL D 2 448 ? 151.284 173.327 127.328 1.00 54.53 448 VAL CW O 1
ATOM 13419 N N . ASP D 2 449 ? 150.654 175.270 126.372 1.00 56.38 449 ASP CW N 1
ATOM 13420 C CA . ASP D 2 449 ? 151.879 175.967 126.757 1.00 56.38 449 ASP CW CA 1
ATOM 13421 C C . ASP D 2 449 ? 152.026 176.048 128.271 1.00 56.38 449 ASP CW C 1
ATOM 13422 O O . ASP D 2 449 ? 153.129 175.886 128.806 1.00 56.38 449 ASP CW O 1
ATOM 13427 N N . ILE D 2 450 ? 150.927 176.301 128.985 1.00 52.39 450 ILE CW N 1
ATOM 13428 C CA . ILE D 2 450 ? 151.026 176.344 130.443 1.00 52.39 450 ILE CW CA 1
ATOM 13429 C C . ILE D 2 450 ? 151.051 174.933 131.023 1.00 52.39 450 ILE CW C 1
ATOM 13430 O O . ILE D 2 450 ? 151.430 174.731 132.183 1.00 52.39 450 ILE CW O 1
ATOM 13435 N N . LEU D 2 451 ? 150.650 173.933 130.232 1.00 51.34 451 LEU CW N 1
ATOM 13436 C CA . LEU D 2 451 ? 150.733 172.554 130.706 1.00 51.34 451 LEU CW CA 1
ATOM 13437 C C . LEU D 2 451 ? 152.127 171.966 130.511 1.00 51.34 451 LEU CW C 1
ATOM 13438 O O . LEU D 2 451 ? 152.451 170.929 131.102 1.00 51.34 451 LEU CW O 1
ATOM 13443 N N . ILE D 2 452 ? 152.946 172.591 129.665 1.00 49.50 452 ILE CW N 1
ATOM 13444 C CA . ILE D 2 452 ? 154.306 172.123 129.354 1.00 49.50 452 ILE CW CA 1
ATOM 13445 C C . ILE D 2 452 ? 155.197 171.885 130.583 1.00 49.50 452 ILE CW C 1
ATOM 13446 O O . ILE D 2 452 ? 155.846 170.822 130.637 1.00 49.50 452 ILE CW O 1
ATOM 13451 N N . PRO D 2 453 ? 155.281 172.788 131.588 1.00 48.93 453 PRO CW N 1
ATOM 13452 C CA . PRO D 2 453 ? 156.121 172.463 132.762 1.00 48.93 453 PRO CW CA 1
ATOM 13453 C C . PRO D 2 453 ? 155.677 171.227 133.529 1.00 48.93 453 PRO CW C 1
ATOM 13454 O O . PRO D 2 453 ? 156.521 170.534 134.110 1.00 48.93 453 PRO CW O 1
ATOM 13458 N N . LEU D 2 454 ? 154.377 170.928 133.540 1.00 48.61 454 LEU CW N 1
ATOM 13459 C CA . LEU D 2 454 ? 153.904 169.703 134.179 1.00 48.61 454 LEU CW CA 1
ATOM 13460 C C . LEU D 2 454 ? 154.407 168.464 133.445 1.00 48.61 454 LEU CW C 1
ATOM 13461 O O . LEU D 2 454 ? 154.789 167.470 134.077 1.00 48.61 454 LEU CW O 1
ATOM 13466 N N . ILE D 2 455 ? 154.421 168.509 132.109 1.00 47.04 455 ILE CW N 1
ATOM 13467 C CA . ILE D 2 455 ? 154.968 167.408 131.319 1.00 47.04 455 ILE CW CA 1
ATOM 13468 C C . ILE D 2 455 ? 156.459 167.246 131.585 1.00 47.04 455 ILE CW C 1
ATOM 13469 O O . ILE D 2 455 ? 156.960 166.120 131.723 1.00 47.04 455 ILE CW O 1
ATOM 13474 N N . GLN D 2 456 ? 157.189 168.367 131.654 1.00 47.47 456 GLN CW N 1
ATOM 13475 C CA . GLN D 2 456 ? 158.620 168.308 131.953 1.00 47.47 456 GLN CW CA 1
ATOM 13476 C C . GLN D 2 456 ? 158.875 167.696 133.324 1.00 47.47 456 GLN CW C 1
ATOM 13477 O O . GLN D 2 456 ? 159.767 166.852 133.481 1.00 47.47 456 GLN CW O 1
ATOM 13483 N N . SER D 2 457 ? 158.085 168.098 134.323 1.00 48.31 457 SER CW N 1
ATOM 13484 C CA . SER D 2 457 ? 158.236 167.562 135.670 1.00 48.31 457 SER CW CA 1
ATOM 13485 C C . SER D 2 457 ? 157.926 166.072 135.723 1.00 48.31 457 SER CW C 1
ATOM 13486 O O . SER D 2 457 ? 158.642 165.311 136.385 1.00 48.31 457 SER CW O 1
ATOM 13489 N N . SER D 2 458 ? 156.865 165.638 135.035 1.00 48.65 458 SER CW N 1
ATOM 13490 C CA . SER D 2 458 ? 156.505 164.222 135.045 1.00 48.65 458 SER CW CA 1
ATOM 13491 C C . SER D 2 458 ? 157.573 163.371 134.370 1.00 48.65 458 SER CW C 1
ATOM 13492 O O . SER D 2 458 ? 157.940 162.302 134.879 1.00 48.65 458 SER CW O 1
ATOM 13495 N N . CYS D 2 459 ? 158.097 163.839 133.232 1.00 49.10 459 CYS CW N 1
ATOM 13496 C CA . CYS D 2 459 ? 159.162 163.108 132.553 1.00 49.10 459 CYS CW CA 1
ATOM 13497 C C . CYS D 2 459 ? 160.429 163.059 133.398 1.00 49.10 459 CYS CW C 1
ATOM 13498 O O . CYS D 2 459 ? 161.118 162.032 133.433 1.00 49.10 459 CYS CW O 1
ATOM 13501 N N . HIS D 2 460 ? 160.747 164.156 134.094 1.00 51.69 460 HIS CW N 1
ATOM 13502 C CA . HIS D 2 460 ? 161.916 164.165 134.968 1.00 51.69 460 HIS CW CA 1
ATOM 13503 C C . HIS D 2 460 ? 161.754 163.189 136.129 1.00 51.69 460 HIS CW C 1
ATOM 13504 O O . HIS D 2 460 ? 162.709 162.499 136.499 1.00 51.69 460 HIS CW O 1
ATOM 13511 N N . ASP D 2 461 ? 160.552 163.114 136.711 1.00 51.33 461 ASP CW N 1
ATOM 13512 C CA . ASP D 2 461 ? 160.313 162.160 137.794 1.00 51.33 461 ASP CW CA 1
ATOM 13513 C C . ASP D 2 461 ? 160.426 160.719 137.310 1.00 51.33 461 ASP CW C 1
ATOM 13514 O O . ASP D 2 461 ? 161.010 159.870 137.999 1.00 51.33 461 ASP CW O 1
ATOM 13519 N N . ILE D 2 462 ? 159.883 160.424 136.123 1.00 49.09 462 ILE CW N 1
ATOM 13520 C CA . ILE D 2 462 ? 159.969 159.066 135.582 1.00 49.09 462 ILE CW CA 1
ATOM 13521 C C . ILE D 2 462 ? 161.420 158.693 135.298 1.00 49.09 462 ILE CW C 1
ATOM 13522 O O . ILE D 2 462 ? 161.872 157.589 135.625 1.00 49.09 462 ILE CW O 1
ATOM 13527 N N . LEU D 2 463 ? 162.177 159.616 134.697 1.00 50.96 463 LEU CW N 1
ATOM 13528 C CA . LEU D 2 463 ? 163.569 159.329 134.366 1.00 50.96 463 LEU CW CA 1
ATOM 13529 C C . LEU D 2 463 ? 164.430 159.213 135.619 1.00 50.96 463 LEU CW C 1
ATOM 13530 O O . LEU D 2 463 ? 165.398 158.445 135.644 1.00 50.96 463 LEU CW O 1
ATOM 13535 N N . THR D 2 464 ? 164.101 159.977 136.664 1.00 53.77 464 THR CW N 1
ATOM 13536 C CA . THR D 2 464 ? 164.809 159.843 137.933 1.00 53.77 464 THR CW CA 1
ATOM 13537 C C . THR D 2 464 ? 164.528 158.490 138.575 1.00 53.77 464 THR CW C 1
ATOM 13538 O O . THR D 2 464 ? 165.440 157.847 139.110 1.00 53.77 464 THR CW O 1
ATOM 13542 N N . ALA D 2 465 ? 163.273 158.034 138.516 1.00 56.29 465 ALA CW N 1
ATOM 13543 C CA . ALA D 2 465 ? 162.938 156.720 139.056 1.00 56.29 465 ALA CW CA 1
ATOM 13544 C C . ALA D 2 465 ? 163.613 155.601 138.271 1.00 56.29 465 ALA CW C 1
ATOM 13545 O O . ALA D 2 465 ? 164.065 154.610 138.855 1.00 56.29 465 ALA CW O 1
ATOM 13547 N N . ALA D 2 466 ? 163.684 155.737 136.946 1.00 56.12 466 ALA CW N 1
ATOM 13548 C CA . ALA D 2 466 ? 164.367 154.730 136.141 1.00 56.12 466 ALA CW CA 1
ATOM 13549 C C . ALA D 2 466 ? 165.880 154.859 136.263 1.00 56.12 466 ALA CW C 1
ATOM 13550 O O . ALA D 2 466 ? 166.620 153.926 135.931 1.00 56.12 466 ALA CW O 1
ATOM 13552 N N . GLY D 2 467 ? 166.360 156.011 136.729 1.00 57.74 467 GLY CW N 1
ATOM 13553 C CA . GLY D 2 467 ? 167.776 156.239 136.909 1.00 57.74 467 GLY CW CA 1
ATOM 13554 C C . GLY D 2 467 ? 168.530 156.626 135.658 1.00 57.74 467 GLY CW C 1
ATOM 13555 O O . GLY D 2 467 ? 169.761 156.744 135.711 1.00 57.74 467 GLY CW O 1
ATOM 13556 N N . HIS D 2 468 ? 167.838 156.830 134.536 1.00 60.42 468 HIS CW N 1
ATOM 13557 C CA . HIS D 2 468 ? 168.530 157.114 133.284 1.00 60.42 468 HIS CW CA 1
ATOM 13558 C C . HIS D 2 468 ? 168.883 158.591 133.163 1.00 60.42 468 HIS CW C 1
ATOM 13559 O O . HIS D 2 468 ? 169.598 158.992 132.237 1.00 60.42 468 HIS CW O 1
ATOM 13566 N N . ALA D 2 469 ? 168.389 159.415 134.081 1.00 60.69 469 ALA CW N 1
ATOM 13567 C CA . ALA D 2 469 ? 168.735 160.832 134.094 1.00 60.69 469 ALA CW CA 1
ATOM 13568 C C . ALA D 2 469 ? 169.042 161.300 135.511 1.00 60.69 469 ALA CW C 1
ATOM 13569 O O . ALA D 2 469 ? 169.290 160.488 136.402 1.00 60.69 469 ALA CW O 1
ATOM 13571 N N . SER D 2 512 ? 166.542 153.423 140.190 1.00 67.12 512 SER CW N 1
ATOM 13572 C CA . SER D 2 512 ? 166.056 153.724 141.532 1.00 67.12 512 SER CW CA 1
ATOM 13573 C C . SER D 2 512 ? 164.742 153.004 141.815 1.00 67.12 512 SER CW C 1
ATOM 13574 O O . SER D 2 512 ? 164.123 152.442 140.911 1.00 67.12 512 SER CW O 1
ATOM 13576 N N . THR D 2 513 ? 164.324 153.023 143.078 1.00 70.89 513 THR CW N 1
ATOM 13577 C CA . THR D 2 513 ? 163.093 152.351 143.470 1.00 70.89 513 THR CW CA 1
ATOM 13578 C C . THR D 2 513 ? 161.874 153.131 142.989 1.00 70.89 513 THR CW C 1
ATOM 13579 O O . THR D 2 513 ? 161.938 154.337 142.736 1.00 70.89 513 THR CW O 1
ATOM 13581 N N . ALA D 2 514 ? 160.756 152.422 142.858 1.00 68.84 514 ALA CW N 1
ATOM 13582 C CA . ALA D 2 514 ? 159.513 153.049 142.434 1.00 68.84 514 ALA CW CA 1
ATOM 13583 C C . ALA D 2 514 ? 158.946 153.927 143.543 1.00 68.84 514 ALA CW C 1
ATOM 13584 O O . ALA D 2 514 ? 159.031 153.594 144.728 1.00 68.84 514 ALA CW O 1
ATOM 13586 N N . SER D 2 515 ? 158.362 155.048 143.149 1.00 59.86 515 SER CW N 1
ATOM 13587 C CA . SER D 2 515 ? 157.785 156.032 144.049 1.00 59.86 515 SER CW CA 1
ATOM 13588 C C . SER D 2 515 ? 156.343 156.275 143.639 1.00 59.86 515 SER CW C 1
ATOM 13589 O O . SER D 2 515 ? 155.986 156.079 142.472 1.00 59.86 515 SER CW O 1
ATOM 13592 N N . PRO D 2 516 ? 155.474 156.653 144.587 1.00 56.05 516 PRO CW N 1
ATOM 13593 C CA . PRO D 2 516 ? 154.084 156.981 144.213 1.00 56.05 516 PRO CW CA 1
ATOM 13594 C C . PRO D 2 516 ? 153.966 158.120 143.214 1.00 56.05 516 PRO CW C 1
ATOM 13595 O O . PRO D 2 516 ? 153.096 158.075 142.334 1.00 56.05 516 PRO CW O 1
ATOM 13599 N N . VAL D 2 517 ? 154.826 159.135 143.317 1.00 52.32 517 VAL CW N 1
ATOM 13600 C CA . VAL D 2 517 ? 154.847 160.198 142.315 1.00 52.32 517 VAL CW CA 1
ATOM 13601 C C . VAL D 2 517 ? 155.329 159.647 140.974 1.00 52.32 517 VAL CW C 1
ATOM 13602 O O . VAL D 2 517 ? 154.818 160.016 139.909 1.00 52.32 517 VAL CW O 1
ATOM 13606 N N . SER D 2 518 ? 156.281 158.710 141.015 1.00 52.84 518 SER CW N 1
ATOM 13607 C CA . SER D 2 518 ? 156.752 158.065 139.795 1.00 52.84 518 SER CW CA 1
ATOM 13608 C C . SER D 2 518 ? 155.667 157.207 139.162 1.00 52.84 518 SER CW C 1
ATOM 13609 O O . SER D 2 518 ? 155.520 157.191 137.937 1.00 52.84 518 SER CW O 1
ATOM 13612 N N . GLN D 2 519 ? 154.902 156.480 139.981 1.00 53.75 519 GLN CW N 1
ATOM 13613 C CA . GLN D 2 519 ? 153.814 155.666 139.447 1.00 53.75 519 GLN CW CA 1
ATOM 13614 C C . GLN D 2 519 ? 152.706 156.536 138.866 1.00 53.75 519 GLN CW C 1
ATOM 13615 O O . GLN D 2 519 ? 152.133 156.205 137.820 1.00 53.75 519 GLN CW O 1
ATOM 13621 N N . ALA D 2 520 ? 152.399 157.656 139.527 1.00 48.92 520 ALA CW N 1
ATOM 13622 C CA . ALA D 2 520 ? 151.401 158.582 139.002 1.00 48.92 520 ALA CW CA 1
ATOM 13623 C C . ALA D 2 520 ? 151.843 159.182 137.673 1.00 48.92 520 ALA CW C 1
ATOM 13624 O O . ALA D 2 520 ? 151.050 159.271 136.728 1.00 48.92 520 ALA CW O 1
ATOM 13626 N N . ALA D 2 521 ? 153.116 159.573 137.570 1.00 47.87 521 ALA CW N 1
ATOM 13627 C CA . ALA D 2 521 ? 153.618 160.118 136.314 1.00 47.87 521 ALA CW CA 1
ATOM 13628 C C . ALA D 2 521 ? 153.697 159.053 135.224 1.00 47.87 521 ALA CW C 1
ATOM 13629 O O . ALA D 2 521 ? 153.465 159.357 134.049 1.00 47.87 521 ALA CW O 1
ATOM 13631 N N . SER D 2 522 ? 154.009 157.807 135.589 1.00 47.87 522 SER CW N 1
ATOM 13632 C CA . SER D 2 522 ? 154.029 156.725 134.610 1.00 47.87 522 SER CW CA 1
ATOM 13633 C C . SER D 2 522 ? 152.630 156.425 134.091 1.00 47.87 522 SER CW C 1
ATOM 13634 O O . SER D 2 522 ? 152.456 156.082 132.916 1.00 47.87 522 SER CW O 1
ATOM 13637 N N . ALA D 2 523 ? 151.621 156.527 134.959 1.00 45.72 523 ALA CW N 1
ATOM 13638 C CA . ALA D 2 523 ? 150.242 156.391 134.503 1.00 45.72 523 ALA CW CA 1
ATOM 13639 C C . ALA D 2 523 ? 149.828 157.578 133.640 1.00 45.72 523 ALA CW C 1
ATOM 13640 O O . ALA D 2 523 ? 149.026 157.429 132.712 1.00 45.72 523 ALA CW O 1
ATOM 13642 N N . LEU D 2 524 ? 150.364 158.763 133.938 1.00 45.18 524 LEU CW N 1
ATOM 13643 C CA . LEU D 2 524 ? 150.044 159.951 133.151 1.00 45.18 524 LEU CW CA 1
ATOM 13644 C C . LEU D 2 524 ? 150.702 159.910 131.775 1.00 45.18 524 LEU CW C 1
ATOM 13645 O O . LEU D 2 524 ? 150.199 160.516 130.823 1.00 45.18 524 LEU CW O 1
ATOM 13650 N N . LEU D 2 525 ? 151.833 159.211 131.659 1.00 44.13 525 LEU CW N 1
ATOM 13651 C CA . LEU D 2 525 ? 152.651 159.235 130.443 1.00 44.13 525 LEU CW CA 1
ATOM 13652 C C . LEU D 2 525 ? 151.943 158.806 129.155 1.00 44.13 525 LEU CW C 1
ATOM 13653 O O . LEU D 2 525 ? 152.158 159.468 128.128 1.00 44.13 525 LEU CW O 1
ATOM 13658 N N . PRO D 2 526 ? 151.129 157.733 129.105 1.00 43.85 526 PRO CW N 1
ATOM 13659 C CA . PRO D 2 526 ? 150.410 157.461 127.844 1.00 43.85 526 PRO CW CA 1
ATOM 13660 C C . PRO D 2 526 ? 149.356 158.502 127.511 1.00 43.85 526 PRO CW C 1
ATOM 13661 O O . PRO D 2 526 ? 148.989 158.671 126.338 1.00 43.85 526 PRO CW O 1
ATOM 13665 N N . THR D 2 527 ? 148.848 159.198 128.529 1.00 44.88 527 THR CW N 1
ATOM 13666 C CA . THR D 2 527 ? 147.788 160.173 128.315 1.00 44.88 527 THR CW CA 1
ATOM 13667 C C . THR D 2 527 ? 148.319 161.410 127.597 1.00 44.88 527 THR CW C 1
ATOM 13668 O O . THR D 2 527 ? 147.582 162.057 126.844 1.00 44.88 527 THR CW O 1
ATOM 13672 N N . PHE D 2 528 ? 149.611 161.710 127.763 1.00 44.64 528 PHE CW N 1
ATOM 13673 C CA . PHE D 2 528 ? 150.230 162.820 127.041 1.00 44.64 528 PHE CW CA 1
ATOM 13674 C C . PHE D 2 528 ? 150.250 162.570 125.538 1.00 44.64 528 PHE CW C 1
ATOM 13675 O O . PHE D 2 528 ? 150.271 163.514 124.741 1.00 44.64 528 PHE CW O 1
ATOM 13683 N N . PHE D 2 529 ? 150.273 161.302 125.129 1.00 44.25 529 PHE CW N 1
ATOM 13684 C CA . PHE D 2 529 ? 150.176 161.001 123.706 1.00 44.25 529 PHE CW CA 1
ATOM 13685 C C . PHE D 2 529 ? 148.724 160.889 123.263 1.00 44.25 529 PHE CW C 1
ATOM 13686 O O . PHE D 2 529 ? 148.334 161.473 122.246 1.00 44.25 529 PHE CW O 1
ATOM 13694 N N . THR D 2 530 ? 147.909 160.141 124.012 1.00 44.17 530 THR CW N 1
ATOM 13695 C CA . THR D 2 530 ? 146.554 159.839 123.555 1.00 44.17 530 THR CW CA 1
ATOM 13696 C C . THR D 2 530 ? 145.642 161.059 123.600 1.00 44.17 530 THR CW C 1
ATOM 13697 O O . THR D 2 530 ? 144.918 161.335 122.637 1.00 44.17 530 THR CW O 1
ATOM 13701 N N . HIS D 2 531 ? 145.660 161.802 124.703 1.00 47.66 531 HIS CW N 1
ATOM 13702 C CA . HIS D 2 531 ? 144.662 162.828 124.960 1.00 47.66 531 HIS CW CA 1
ATOM 13703 C C . HIS D 2 531 ? 145.242 164.230 125.068 1.00 47.66 531 HIS CW C 1
ATOM 13704 O O . HIS D 2 531 ? 144.723 165.041 125.839 1.00 47.66 531 HIS CW O 1
ATOM 13711 N N . LEU D 2 532 ? 146.299 164.534 124.327 1.00 47.42 532 LEU CW N 1
ATOM 13712 C CA . LEU D 2 532 ? 146.835 165.880 124.246 1.00 47.42 532 LEU CW CA 1
ATOM 13713 C C . LEU D 2 532 ? 147.081 166.228 122.789 1.00 47.42 532 LEU CW C 1
ATOM 13714 O O . LEU D 2 532 ? 147.473 165.344 122.015 1.00 47.42 532 LEU CW O 1
ATOM 13719 N N . PRO D 2 533 ? 146.844 167.476 122.363 1.00 49.36 533 PRO CW N 1
ATOM 13720 C CA . PRO D 2 533 ? 147.102 167.835 120.964 1.00 49.36 533 PRO CW CA 1
ATOM 13721 C C . PRO D 2 533 ? 148.585 167.821 120.646 1.00 49.36 533 PRO CW C 1
ATOM 13722 O O . PRO D 2 533 ? 149.356 168.587 121.231 1.00 49.36 533 PRO CW O 1
ATOM 13726 N N . GLN D 2 534 ? 148.995 166.943 119.729 1.00 48.90 534 GLN CW N 1
ATOM 13727 C CA . GLN D 2 534 ? 150.411 166.838 119.400 1.00 48.90 534 GLN CW CA 1
ATOM 13728 C C . GLN D 2 534 ? 150.887 168.053 118.617 1.00 48.90 534 GLN CW C 1
ATOM 13729 O O . GLN D 2 534 ? 152.053 168.441 118.716 1.00 48.90 534 GLN CW O 1
ATOM 13735 N N . LYS D 2 535 ? 149.988 168.691 117.864 1.00 50.20 535 LYS CW N 1
ATOM 13736 C CA . LYS D 2 535 ? 150.380 169.832 117.041 1.00 50.20 535 LYS CW CA 1
ATOM 13737 C C . LYS D 2 535 ? 150.787 171.028 117.894 1.00 50.20 535 LYS CW C 1
ATOM 13738 O O . LYS D 2 535 ? 151.568 171.879 117.452 1.00 50.20 535 LYS CW O 1
ATOM 13744 N N . HIS D 2 536 ? 150.267 171.112 119.120 1.00 52.05 536 HIS CW N 1
ATOM 13745 C CA . HIS D 2 536 ? 150.586 172.244 119.982 1.00 52.05 536 HIS CW CA 1
ATOM 13746 C C . HIS D 2 536 ? 151.892 172.025 120.740 1.00 52.05 536 HIS CW C 1
ATOM 13747 O O . HIS D 2 536 ? 152.503 172.985 121.224 1.00 52.05 536 HIS CW O 1
ATOM 13754 N N . LEU D 2 537 ? 152.335 170.776 120.854 1.00 49.50 537 LEU CW N 1
ATOM 13755 C CA . LEU D 2 537 ? 153.547 170.483 121.608 1.00 49.50 537 LEU CW CA 1
ATOM 13756 C C . LEU D 2 537 ? 154.786 170.896 120.816 1.00 49.50 537 LEU CW C 1
ATOM 13757 O O . LEU D 2 537 ? 154.842 170.692 119.598 1.00 49.50 537 LEU CW O 1
ATOM 13762 N N . PRO D 2 538 ? 155.787 171.480 121.469 1.00 49.36 538 PRO CW N 1
ATOM 13763 C CA . PRO D 2 538 ? 157.072 171.729 120.806 1.00 49.36 538 PRO CW CA 1
ATOM 13764 C C . PRO D 2 538 ? 157.803 170.425 120.543 1.00 49.36 538 PRO CW C 1
ATOM 13765 O O . PRO D 2 538 ? 157.546 169.420 121.223 1.00 49.36 538 PRO CW O 1
ATOM 13769 N N . PRO D 2 539 ? 158.700 170.393 119.548 1.00 50.37 539 PRO CW N 1
ATOM 13770 C CA . PRO D 2 539 ? 159.417 169.138 119.247 1.00 50.37 539 PRO CW CA 1
ATOM 13771 C C . PRO D 2 539 ? 160.304 168.644 120.378 1.00 50.37 539 PRO CW C 1
ATOM 13772 O O . PRO D 2 539 ? 160.523 167.432 120.503 1.00 50.37 539 PRO CW O 1
ATOM 13776 N N . ASP D 2 540 ? 160.822 169.557 121.204 1.00 48.75 540 ASP CW N 1
ATOM 13777 C CA . ASP D 2 540 ? 161.619 169.155 122.359 1.00 48.75 540 ASP CW CA 1
ATOM 13778 C C . ASP D 2 540 ? 160.784 168.369 123.359 1.00 48.75 540 ASP CW C 1
ATOM 13779 O O . ASP D 2 540 ? 161.253 167.378 123.931 1.00 48.75 540 ASP CW O 1
ATOM 13784 N N . ILE D 2 541 ? 159.536 168.791 123.571 1.00 46.74 541 ILE CW N 1
ATOM 13785 C CA . ILE D 2 541 ? 158.654 168.105 124.511 1.00 46.74 541 ILE CW CA 1
ATOM 13786 C C . ILE D 2 541 ? 158.291 166.719 123.992 1.00 46.74 541 ILE CW C 1
ATOM 13787 O O . ILE D 2 541 ? 158.251 165.746 124.755 1.00 46.74 541 ILE CW O 1
ATOM 13792 N N . ARG D 2 542 ? 158.037 166.603 122.685 1.00 47.55 542 ARG CW N 1
ATOM 13793 C CA . ARG D 2 542 ? 157.737 165.300 122.097 1.00 47.55 542 ARG CW CA 1
ATOM 13794 C C . ARG D 2 542 ? 158.940 164.365 122.164 1.00 47.55 542 ARG CW C 1
ATOM 13795 O O . ARG D 2 542 ? 158.792 163.171 122.456 1.00 47.55 542 ARG CW O 1
ATOM 13803 N N . GLY D 2 543 ? 160.140 164.889 121.902 1.00 46.41 543 GLY CW N 1
ATOM 13804 C CA . GLY D 2 543 ? 161.336 164.071 122.029 1.00 46.41 543 GLY CW CA 1
ATOM 13805 C C . GLY D 2 543 ? 161.585 163.621 123.456 1.00 46.41 543 GLY CW C 1
ATOM 13806 O O . GLY D 2 543 ? 161.988 162.478 123.694 1.00 46.41 543 GLY CW O 1
ATOM 13807 N N . LEU D 2 544 ? 161.336 164.510 124.422 1.00 44.61 544 LEU CW N 1
ATOM 13808 C CA . LEU D 2 544 ? 161.448 164.146 125.830 1.00 44.61 544 LEU CW CA 1
ATOM 13809 C C . LEU D 2 544 ? 160.437 163.071 126.205 1.00 44.61 544 LEU CW C 1
ATOM 13810 O O . LEU D 2 544 ? 160.764 162.139 126.947 1.00 44.61 544 LEU CW O 1
ATOM 13815 N N . LEU D 2 545 ? 159.209 163.183 125.691 1.00 45.35 545 LEU CW N 1
ATOM 13816 C CA . LEU D 2 545 ? 158.179 162.180 125.953 1.00 45.35 545 LEU CW CA 1
ATOM 13817 C C . LEU D 2 545 ? 158.566 160.822 125.377 1.00 45.35 545 LEU CW C 1
ATOM 13818 O O . LEU D 2 545 ? 158.398 159.786 126.032 1.00 45.35 545 LEU CW O 1
ATOM 13823 N N . ASP D 2 546 ? 159.093 160.812 124.149 1.00 48.00 546 ASP CW N 1
ATOM 13824 C CA . ASP D 2 546 ? 159.508 159.558 123.525 1.00 48.00 546 ASP CW CA 1
ATOM 13825 C C . ASP D 2 546 ? 160.680 158.922 124.266 1.00 48.00 546 ASP CW C 1
ATOM 13826 O O . ASP D 2 546 ? 160.692 157.705 124.490 1.00 48.00 546 ASP CW O 1
ATOM 13831 N N . ARG D 2 547 ? 161.671 159.731 124.657 1.00 48.54 547 ARG CW N 1
ATOM 13832 C CA . ARG D 2 547 ? 162.802 159.211 125.423 1.00 48.54 547 ARG CW CA 1
ATOM 13833 C C . ARG D 2 547 ? 162.355 158.668 126.773 1.00 48.54 547 ARG CW C 1
ATOM 13834 O O . ARG D 2 547 ? 162.848 157.629 127.226 1.00 48.54 547 ARG CW O 1
ATOM 13842 N N . THR D 2 548 ? 161.427 159.367 127.430 1.00 47.41 548 THR CW N 1
ATOM 13843 C CA . THR D 2 548 ? 160.897 158.909 128.707 1.00 47.41 548 THR CW CA 1
ATOM 13844 C C . THR D 2 548 ? 160.155 157.587 128.556 1.00 47.41 548 THR CW C 1
ATOM 13845 O O . THR D 2 548 ? 160.298 156.687 129.392 1.00 47.41 548 THR CW O 1
ATOM 13849 N N . ALA D 2 549 ? 159.370 157.449 127.484 1.00 45.59 549 ALA CW N 1
ATOM 13850 C CA . ALA D 2 549 ? 158.639 156.208 127.242 1.00 45.59 549 ALA CW CA 1
ATOM 13851 C C . ALA D 2 549 ? 159.587 155.048 126.964 1.00 45.59 549 ALA CW C 1
ATOM 13852 O O . ALA D 2 549 ? 159.359 153.924 127.425 1.00 45.59 549 ALA CW O 1
ATOM 13854 N N . ILE D 2 550 ? 160.652 155.299 126.197 1.00 46.53 550 ILE CW N 1
ATOM 13855 C CA . ILE D 2 550 ? 161.612 154.238 125.889 1.00 46.53 550 ILE CW CA 1
ATOM 13856 C C . ILE D 2 550 ? 162.381 153.818 127.136 1.00 46.53 550 ILE CW C 1
ATOM 13857 O O . ILE D 2 550 ? 162.489 152.624 127.442 1.00 46.53 550 ILE CW O 1
ATOM 13862 N N . LEU D 2 551 ? 162.916 154.787 127.884 1.00 48.28 551 LEU CW N 1
ATOM 13863 C CA . LEU D 2 551 ? 163.770 154.453 129.020 1.00 48.28 551 LEU CW CA 1
ATOM 13864 C C . LEU D 2 551 ? 162.957 153.947 130.206 1.00 48.28 551 LEU CW C 1
ATOM 13865 O O . LEU D 2 551 ? 163.497 153.279 131.094 1.00 48.28 551 LEU CW O 1
ATOM 13870 N N . SER D 2 552 ? 161.658 154.252 130.240 1.00 46.94 552 SER CW N 1
ATOM 13871 C CA . SER D 2 552 ? 160.821 153.773 131.332 1.00 46.94 552 SER CW CA 1
ATOM 13872 C C . SER D 2 552 ? 160.352 152.345 131.099 1.00 46.94 552 SER CW C 1
ATOM 13873 O O . SER D 2 552 ? 159.840 151.709 132.028 1.00 46.94 552 SER CW O 1
ATOM 13876 N N . HIS D 2 553 ? 160.527 151.834 129.874 1.00 46.86 553 HIS CW N 1
ATOM 13877 C CA . HIS D 2 553 ? 160.005 150.533 129.437 1.00 46.86 553 HIS CW CA 1
ATOM 13878 C C . HIS D 2 553 ? 158.497 150.436 129.654 1.00 46.86 553 HIS CW C 1
ATOM 13879 O O . HIS D 2 553 ? 157.980 149.415 130.107 1.00 46.86 553 HIS CW O 1
ATOM 13886 N N . ASN D 2 554 ? 157.786 151.513 129.331 1.00 47.04 554 ASN CW N 1
ATOM 13887 C CA . ASN D 2 554 ? 156.339 151.577 129.487 1.00 47.04 554 ASN CW CA 1
ATOM 13888 C C . ASN D 2 554 ? 155.712 151.146 128.167 1.00 47.04 554 ASN CW C 1
ATOM 13889 O O . ASN D 2 554 ? 155.873 151.824 127.147 1.00 47.04 554 ASN CW O 1
ATOM 13894 N N . GLN D 2 555 ? 155.010 150.010 128.185 1.00 49.99 555 GLN CW N 1
ATOM 13895 C CA . GLN D 2 555 ? 154.394 149.497 126.965 1.00 49.99 555 GLN CW CA 1
ATOM 13896 C C . GLN D 2 555 ? 153.275 150.408 126.480 1.00 49.99 555 GLN CW C 1
ATOM 13897 O O . GLN D 2 555 ? 153.142 150.650 125.275 1.00 49.99 555 GLN CW O 1
ATOM 13903 N N . SER D 2 556 ? 152.461 150.920 127.406 1.00 47.34 556 SER CW N 1
ATOM 13904 C CA . SER D 2 556 ? 151.311 151.732 127.024 1.00 47.34 556 SER CW CA 1
ATOM 13905 C C . SER D 2 556 ? 151.739 153.061 126.414 1.00 47.34 556 SER CW C 1
ATOM 13906 O O . SER D 2 556 ? 151.167 153.501 125.410 1.00 47.34 556 SER CW O 1
ATOM 13909 N N . ALA D 2 557 ? 152.753 153.709 126.994 1.00 45.85 557 ALA CW N 1
ATOM 13910 C CA . ALA D 2 557 ? 153.223 154.981 126.452 1.00 45.85 557 ALA CW CA 1
ATOM 13911 C C . ALA D 2 557 ? 153.900 154.797 125.102 1.00 45.85 557 ALA CW C 1
ATOM 13912 O O . ALA D 2 557 ? 153.721 155.620 124.198 1.00 45.85 557 ALA CW O 1
ATOM 13914 N N . MET D 2 558 ? 154.685 153.726 124.947 1.00 47.97 558 MET CW N 1
ATOM 13915 C CA . MET D 2 558 ? 155.329 153.454 123.665 1.00 47.97 558 MET CW CA 1
ATOM 13916 C C . MET D 2 558 ? 154.299 153.132 122.589 1.00 47.97 558 MET CW C 1
ATOM 13917 O O . MET D 2 558 ? 154.415 153.593 121.447 1.00 47.97 558 MET CW O 1
ATOM 13922 N N . LEU D 2 559 ? 153.270 152.363 122.949 1.00 49.04 559 LEU CW N 1
ATOM 13923 C CA . LEU D 2 559 ? 152.180 152.066 122.028 1.00 49.04 559 LEU CW CA 1
ATOM 13924 C C . LEU D 2 559 ? 151.423 153.329 121.633 1.00 49.04 559 LEU CW C 1
ATOM 13925 O O . LEU D 2 559 ? 151.085 153.519 120.458 1.00 49.04 559 LEU CW O 1
ATOM 13930 N N . ALA D 2 560 ? 151.155 154.206 122.603 1.00 48.56 560 ALA CW N 1
ATOM 13931 C CA . ALA D 2 560 ? 150.444 155.448 122.325 1.00 48.56 560 ALA CW CA 1
ATOM 13932 C C . ALA D 2 560 ? 151.274 156.388 121.461 1.00 48.56 560 ALA CW C 1
ATOM 13933 O O . ALA D 2 560 ? 150.727 157.120 120.628 1.00 48.56 560 ALA CW O 1
ATOM 13935 N N . SER D 2 561 ? 152.594 156.395 121.656 1.00 47.66 561 SER CW N 1
ATOM 13936 C CA . SER D 2 561 ? 153.463 157.184 120.792 1.00 47.66 561 SER CW CA 1
ATOM 13937 C C . SER D 2 561 ? 153.509 156.602 119.387 1.00 47.66 561 SER CW C 1
ATOM 13938 O O . SER D 2 561 ? 153.656 157.340 118.406 1.00 47.66 561 SER CW O 1
ATOM 13941 N N . CYS D 2 562 ? 153.404 155.275 119.273 1.00 50.40 562 CYS CW N 1
ATOM 13942 C CA . CYS D 2 562 ? 153.337 154.651 117.956 1.00 50.40 562 CYS CW CA 1
ATOM 13943 C C . CYS D 2 562 ? 152.041 155.006 117.238 1.00 50.40 562 CYS CW C 1
ATOM 13944 O O . CYS D 2 562 ? 152.038 155.231 116.023 1.00 50.40 562 CYS CW O 1
ATOM 13947 N N . LEU D 2 563 ? 150.929 155.062 117.971 1.00 49.97 563 LEU CW N 1
ATOM 13948 C CA . LEU D 2 563 ? 149.635 155.324 117.350 1.00 49.97 563 LEU CW CA 1
ATOM 13949 C C . LEU D 2 563 ? 149.343 156.805 117.147 1.00 49.97 563 LEU CW C 1
ATOM 13950 O O . LEU D 2 563 ? 148.388 157.134 116.436 1.00 49.97 563 LEU CW O 1
ATOM 13955 N N . HIS D 2 564 ? 150.125 157.699 117.744 1.00 48.77 564 HIS CW N 1
ATOM 13956 C CA . HIS D 2 564 ? 149.914 159.140 117.612 1.00 48.77 564 HIS CW CA 1
ATOM 13957 C C . HIS D 2 564 ? 151.210 159.786 117.147 1.00 48.77 564 HIS CW C 1
ATOM 13958 O O . HIS D 2 564 ? 151.985 160.296 117.976 1.00 48.77 564 HIS CW O 1
ATOM 13965 N N . PRO D 2 565 ? 151.491 159.773 115.846 1.00 53.91 565 PRO CW N 1
ATOM 13966 C CA . PRO D 2 565 ? 152.727 160.388 115.359 1.00 53.91 565 PRO CW CA 1
ATOM 13967 C C . PRO D 2 565 ? 152.688 161.906 115.458 1.00 53.91 565 PRO CW C 1
ATOM 13968 O O . PRO D 2 565 ? 151.623 162.530 115.458 1.00 53.91 565 PRO CW O 1
ATOM 13972 N N . TYR D 2 566 ? 153.878 162.490 115.554 1.00 56.87 566 TYR CW N 1
ATOM 13973 C CA . TYR D 2 566 ? 154.061 163.921 115.718 1.00 56.87 566 TYR CW CA 1
ATOM 13974 C C . TYR D 2 566 ? 154.510 164.512 114.395 1.00 56.87 566 TYR CW C 1
ATOM 13975 O O . TYR D 2 566 ? 155.513 164.069 113.826 1.00 56.87 566 TYR CW O 1
ATOM 13984 N N . ARG D 2 567 ? 153.787 165.516 113.915 1.00 73.73 567 ARG CW N 1
ATOM 13985 C CA . ARG D 2 567 ? 154.130 166.179 112.663 1.00 73.73 567 ARG CW CA 1
ATOM 13986 C C . ARG D 2 567 ? 154.555 167.607 112.967 1.00 73.73 567 ARG CW C 1
ATOM 13987 O O . ARG D 2 567 ? 153.787 168.381 113.549 1.00 73.73 567 ARG CW O 1
ATOM 13995 N N . ASP D 2 568 ? 155.781 167.945 112.581 1.00 81.59 568 ASP CW N 1
ATOM 13996 C CA . ASP D 2 568 ? 156.348 169.262 112.838 1.00 81.59 568 ASP CW CA 1
ATOM 13997 C C . ASP D 2 568 ? 156.072 170.263 111.720 1.00 81.59 568 ASP CW C 1
ATOM 13998 O O . ASP D 2 568 ? 155.230 170.016 110.851 1.00 81.59 568 ASP CW O 1
ATOM 14003 N N . SER D 2 569 ? 156.777 171.398 111.746 1.00 86.05 569 SER CW N 1
ATOM 14004 C CA . SER D 2 569 ? 156.514 172.483 110.807 1.00 86.05 569 SER CW CA 1
ATOM 14005 C C . SER D 2 569 ? 156.886 172.123 109.374 1.00 86.05 569 SER CW C 1
ATOM 14006 O O . SER D 2 569 ? 156.272 172.637 108.433 1.00 86.05 569 SER CW O 1
ATOM 14009 N N . ARG D 2 570 ? 157.872 171.252 109.187 1.00 88.51 570 ARG CW N 1
ATOM 14010 C CA . ARG D 2 570 ? 158.283 170.827 107.849 1.00 88.51 570 ARG CW CA 1
ATOM 14011 C C . ARG D 2 570 ? 157.380 169.742 107.259 1.00 88.51 570 ARG CW C 1
ATOM 14012 O O . ARG D 2 570 ? 157.663 169.273 106.149 1.00 88.51 570 ARG CW O 1
ATOM 14020 N N . GLY D 2 571 ? 156.320 169.361 107.967 1.00 86.84 571 GLY CW N 1
ATOM 14021 C CA . GLY D 2 571 ? 155.287 168.504 107.403 1.00 86.84 571 GLY CW CA 1
ATOM 14022 C C . GLY D 2 571 ? 155.712 167.071 107.182 1.00 86.84 571 GLY CW C 1
ATOM 14023 O O . GLY D 2 571 ? 155.085 166.353 106.392 1.00 86.84 571 GLY CW O 1
ATOM 14024 N N . ARG D 2 572 ? 156.767 166.633 107.861 1.00 87.16 572 ARG CW N 1
ATOM 14025 C CA . ARG D 2 572 ? 157.291 165.283 107.712 1.00 87.16 572 ARG CW CA 1
ATOM 14026 C C . ARG D 2 572 ? 157.315 164.605 109.072 1.00 87.16 572 ARG CW C 1
ATOM 14027 O O . ARG D 2 572 ? 157.723 165.212 110.067 1.00 87.16 572 ARG CW O 1
ATOM 14035 N N . TYR D 2 573 ? 156.875 163.351 109.105 1.00 76.76 573 TYR CW N 1
ATOM 14036 C CA . TYR D 2 573 ? 156.711 162.640 110.363 1.00 76.76 573 TYR CW CA 1
ATOM 14037 C C . TYR D 2 573 ? 158.067 162.237 110.932 1.00 76.76 573 TYR CW C 1
ATOM 14038 O O . TYR D 2 573 ? 158.982 161.870 110.192 1.00 76.76 573 TYR CW O 1
ATOM 14047 N N . TYR D 2 574 ? 158.200 162.312 112.253 1.00 73.54 574 TYR CW N 1
ATOM 14048 C CA . TYR D 2 574 ? 159.355 161.745 112.935 1.00 73.54 574 TYR CW CA 1
ATOM 14049 C C . TYR D 2 574 ? 159.272 160.221 112.977 1.00 73.54 574 TYR CW C 1
ATOM 14050 O O . TYR D 2 574 ? 158.185 159.649 112.868 1.00 73.54 574 TYR CW O 1
ATOM 14059 N N . PRO D 2 575 ? 160.418 159.537 113.097 1.00 64.76 575 PRO CW N 1
ATOM 14060 C CA . PRO D 2 575 ? 160.401 158.067 113.159 1.00 64.76 575 PRO CW CA 1
ATOM 14061 C C . PRO D 2 575 ? 159.694 157.529 114.397 1.00 64.76 575 PRO CW C 1
ATOM 14062 O O . PRO D 2 575 ? 159.751 158.119 115.479 1.00 64.76 575 PRO CW O 1
ATOM 14066 N N . SER D 2 576 ? 159.039 156.383 114.227 1.00 58.74 576 SER CW N 1
ATOM 14067 C CA . SER D 2 576 ? 158.312 155.744 115.312 1.00 58.74 576 SER CW CA 1
ATOM 14068 C C . SER D 2 576 ? 159.276 155.009 116.240 1.00 58.74 576 SER CW C 1
ATOM 14069 O O . SER D 2 576 ? 160.402 154.668 115.870 1.00 58.74 576 SER CW O 1
ATOM 14072 N N . ILE D 2 577 ? 158.816 154.770 117.468 1.00 51.22 577 ILE CW N 1
ATOM 14073 C CA . ILE D 2 577 ? 159.588 154.031 118.458 1.00 51.22 577 ILE CW CA 1
ATOM 14074 C C . ILE D 2 577 ? 159.151 152.572 118.537 1.00 51.22 577 ILE CW C 1
ATOM 14075 O O . ILE D 2 577 ? 159.358 151.914 119.562 1.00 51.22 577 ILE CW O 1
ATOM 14080 N N . LEU D 2 578 ? 158.552 152.057 117.464 1.00 50.07 578 LEU CW N 1
ATOM 14081 C CA . LEU D 2 578 ? 158.169 150.648 117.390 1.00 50.07 578 LEU CW CA 1
ATOM 14082 C C . LEU D 2 578 ? 159.305 149.642 117.608 1.00 50.07 578 LEU CW C 1
ATOM 14083 O O . LEU D 2 578 ? 159.031 148.602 118.233 1.00 50.07 578 LEU CW O 1
ATOM 14088 N N . PRO D 2 579 ? 160.547 149.833 117.103 1.00 48.81 579 PRO CW N 1
ATOM 14089 C CA . PRO D 2 579 ? 161.601 148.847 117.419 1.00 48.81 579 PRO CW CA 1
ATOM 14090 C C . PRO D 2 579 ? 161.847 148.636 118.902 1.00 48.81 579 PRO CW C 1
ATOM 14091 O O . PRO D 2 579 ? 162.030 147.491 119.328 1.00 48.81 579 PRO CW O 1
ATOM 14095 N N . PHE D 2 580 ? 161.818 149.705 119.703 1.00 47.32 580 PHE CW N 1
ATOM 14096 C CA . PHE D 2 580 ? 161.993 149.564 121.145 1.00 47.32 580 PHE CW CA 1
ATOM 14097 C C . PHE D 2 580 ? 160.852 148.766 121.763 1.00 47.32 580 PHE CW C 1
ATOM 14098 O O . PHE D 2 580 ? 161.075 147.922 122.642 1.00 47.32 580 PHE CW O 1
ATOM 14106 N N . LEU D 2 581 ? 159.623 149.014 121.301 1.00 47.51 581 LEU CW N 1
ATOM 14107 C CA . LEU D 2 581 ? 158.458 148.315 121.832 1.00 47.51 581 LEU CW CA 1
ATOM 14108 C C . LEU D 2 581 ? 158.497 146.827 121.503 1.00 47.51 581 LEU CW C 1
ATOM 14109 O O . LEU D 2 581 ? 158.190 145.989 122.358 1.00 47.51 581 LEU CW O 1
ATOM 14114 N N . VAL D 2 582 ? 158.869 146.477 120.269 1.00 48.29 582 VAL CW N 1
ATOM 14115 C CA . VAL D 2 582 ? 158.909 145.064 119.894 1.00 48.29 582 VAL CW CA 1
ATOM 14116 C C . VAL D 2 582 ? 160.098 144.365 120.549 1.00 48.29 582 VAL CW C 1
ATOM 14117 O O . VAL D 2 582 ? 160.019 143.182 120.904 1.00 48.29 582 VAL CW O 1
ATOM 14121 N N . ARG D 2 583 ? 161.215 145.079 120.736 1.00 50.37 583 ARG CW N 1
ATOM 14122 C CA . ARG D 2 583 ? 162.368 144.471 121.394 1.00 50.37 583 ARG CW CA 1
ATOM 14123 C C . ARG D 2 583 ? 162.103 144.210 122.873 1.00 50.37 583 ARG CW C 1
ATOM 14124 O O . ARG D 2 583 ? 162.512 143.173 123.406 1.00 50.37 583 ARG CW O 1
ATOM 14132 N N . ARG D 2 584 ? 161.425 145.134 123.556 1.00 49.59 584 ARG CW N 1
ATOM 14133 C CA . ARG D 2 584 ? 161.214 144.950 124.989 1.00 49.59 584 ARG CW CA 1
ATOM 14134 C C . ARG D 2 584 ? 160.024 144.036 125.277 1.00 49.59 584 ARG CW C 1
ATOM 14135 O O . ARG D 2 584 ? 160.093 143.200 126.185 1.00 49.59 584 ARG CW O 1
ATOM 14143 N N . PHE D 2 585 ? 158.942 144.149 124.510 1.00 51.28 585 PHE CW N 1
ATOM 14144 C CA . PHE D 2 585 ? 157.749 143.322 124.701 1.00 51.28 585 PHE CW CA 1
ATOM 14145 C C . PHE D 2 585 ? 157.417 142.603 123.401 1.00 51.28 585 PHE CW C 1
ATOM 14146 O O . PHE D 2 585 ? 156.550 143.041 122.636 1.00 51.28 585 PHE CW O 1
ATOM 14154 N N . PRO D 2 586 ? 158.089 141.484 123.120 1.00 54.17 586 PRO CW N 1
ATOM 14155 C CA . PRO D 2 586 ? 157.836 140.794 121.846 1.00 54.17 586 PRO CW CA 1
ATOM 14156 C C . PRO D 2 586 ? 156.530 140.021 121.822 1.00 54.17 586 PRO CW C 1
ATOM 14157 O O . PRO D 2 586 ? 155.843 140.008 120.795 1.00 54.17 586 PRO CW O 1
ATOM 14161 N N . ARG D 2 587 ? 156.162 139.375 122.928 1.00 58.85 587 ARG CW N 1
ATOM 14162 C CA . ARG D 2 587 ? 155.049 138.435 122.950 1.00 58.85 587 ARG CW CA 1
ATOM 14163 C C . ARG D 2 587 ? 153.811 138.993 123.642 1.00 58.85 587 ARG CW C 1
ATOM 14164 O O . ARG D 2 587 ? 152.858 138.246 123.887 1.00 58.85 587 ARG CW O 1
ATOM 14172 N N . ASP D 2 588 ? 153.799 140.283 123.962 1.00 61.37 588 ASP CW N 1
ATOM 14173 C CA . ASP D 2 588 ? 152.656 140.863 124.651 1.00 61.37 588 ASP CW CA 1
ATOM 14174 C C . ASP D 2 588 ? 151.466 141.006 123.710 1.00 61.37 588 ASP CW C 1
ATOM 14175 O O . ASP D 2 588 ? 151.592 140.899 122.487 1.00 61.37 588 ASP CW O 1
ATOM 14180 N N . GLU D 2 589 ? 150.295 141.249 124.303 1.00 65.11 589 GLU CW N 1
ATOM 14181 C CA . GLU D 2 589 ? 149.050 141.174 123.545 1.00 65.11 589 GLU CW CA 1
ATOM 14182 C C . GLU D 2 589 ? 148.878 142.381 122.630 1.00 65.11 589 GLU CW C 1
ATOM 14183 O O . GLU D 2 589 ? 148.271 142.272 121.560 1.00 65.11 589 GLU CW O 1
ATOM 14189 N N . SER D 2 590 ? 149.405 143.541 123.032 1.00 64.39 590 SER CW N 1
ATOM 14190 C CA . SER D 2 590 ? 149.275 144.745 122.213 1.00 64.39 590 SER CW CA 1
ATOM 14191 C C . SER D 2 590 ? 150.059 144.627 120.910 1.00 64.39 590 SER CW C 1
ATOM 14192 O O . SER D 2 590 ? 149.565 145.002 119.838 1.00 64.39 590 SER CW O 1
ATOM 14195 N N . VAL D 2 591 ? 151.281 144.100 120.981 1.00 62.33 591 VAL CW N 1
ATOM 14196 C CA . VAL D 2 591 ? 152.061 143.866 119.769 1.00 62.33 591 VAL CW CA 1
ATOM 14197 C C . VAL D 2 591 ? 151.420 142.761 118.937 1.00 62.33 591 VAL CW C 1
ATOM 14198 O O . VAL D 2 591 ? 151.512 142.755 117.703 1.00 62.33 591 VAL CW O 1
ATOM 14202 N N . GLU D 2 592 ? 150.739 141.823 119.601 1.00 65.94 592 GLU CW N 1
ATOM 14203 C CA . GLU D 2 592 ? 149.970 140.809 118.886 1.00 65.94 592 GLU CW CA 1
ATOM 14204 C C . GLU D 2 592 ? 148.809 141.433 118.119 1.00 65.94 592 GLU CW C 1
ATOM 14205 O O . GLU D 2 592 ? 148.462 140.975 117.023 1.00 65.94 592 GLU CW O 1
ATOM 14211 N N . VAL D 2 593 ? 148.189 142.475 118.681 1.00 64.98 593 VAL CW N 1
ATOM 14212 C CA . VAL D 2 593 ? 147.140 143.196 117.960 1.00 64.98 593 VAL CW CA 1
ATOM 14213 C C . VAL D 2 593 ? 147.749 143.971 116.796 1.00 64.98 593 VAL CW C 1
ATOM 14214 O O . VAL D 2 593 ? 147.158 144.066 115.713 1.00 64.98 593 VAL CW O 1
ATOM 14218 N N . LEU D 2 594 ? 148.950 144.524 117.000 1.00 62.96 594 LEU CW N 1
ATOM 14219 C CA . LEU D 2 594 ? 149.677 145.167 115.904 1.00 62.96 594 LEU CW CA 1
ATOM 14220 C C . LEU D 2 594 ? 150.030 144.173 114.802 1.00 62.96 594 LEU CW C 1
ATOM 14221 O O . LEU D 2 594 ? 150.217 144.561 113.644 1.00 62.96 594 LEU CW O 1
ATOM 14226 N N . ARG D 2 595 ? 150.133 142.887 115.145 1.00 64.23 595 ARG CW N 1
ATOM 14227 C CA . ARG D 2 595 ? 150.514 141.880 114.159 1.00 64.23 595 ARG CW CA 1
ATOM 14228 C C . ARG D 2 595 ? 149.316 141.346 113.383 1.00 64.23 595 ARG CW C 1
ATOM 14229 O O . ARG D 2 595 ? 149.458 140.382 112.622 1.00 64.23 595 ARG CW O 1
ATOM 14237 N N . SER D 2 596 ? 148.136 141.929 113.577 1.00 61.52 596 SER CW N 1
ATOM 14238 C CA . SER D 2 596 ? 146.917 141.466 112.914 1.00 61.52 596 SER CW CA 1
ATOM 14239 C C . SER D 2 596 ? 146.982 141.627 111.398 1.00 61.52 596 SER CW C 1
ATOM 14240 O O . SER D 2 596 ? 146.120 141.128 110.674 1.00 61.52 596 SER CW O 1
#

Foldseek 3Di:
DFKWKKKWFFADFQQDPPPPFDRFFGMWIWIVPPHTDTDATAGHAHAAFQQWEDDPFWIWGAGDPAQWIWIATPVVRYTFDTFGDPAHFQHWYDDDQWIWTWHQCQKIWIARFFFQATQIAPRPDRGTFHEWDDAPFWIWTWAFQQKIFIAGPCVRVDDPDPDHGDGPDIQRPGRGGWQEKAWDRDPDQPPTWIWTFGQVQKIWIASVNVNGTQAIEGEPFGFQYKDAFPVNQKIWTWGQQQFIFIGGQPPPQHRDDPRHDDRVDYHYTYDTLGGDDPVQGTFNEWAATPVRQKIWTFGQQFWIWIAGNPVSDHIDTSDGSSGGIRYMGIDHRDDDDDQWAPNGTDHHDPDDDPGDGHTHGDDDPPDDDVVVVQVPDDHGDPVVVVVVVVVVD/DADPLLVVLLVCLVPDDLQCLVVVLVVSLVSLLVPLPLLQDADVDPSVVSNVSNVVSLLCLLVDPDLSSVLSSLSNLQSNCVRHAPNSLVVCQSVLVSLLVVLVDDHPVVSVLSSLVSNLVSVVSLLVPVVSCVVHVLVSPVSSLVSLLVQLQAPPVVDGRPDDLVSVLSSLQSLLSVCQRPQQSCLVCLVSLLNSLQCLQQHFVVVVDDHDPSSNLSSLSSNLSNLSNDPPPCSQVVLVVLLVLLLVLLLQLVLLLCQFADAPADAPVHDDRDDDDQPAWRWDFDDDSSTGHIDTHNRRSLSRSLSSLVSLLSSLVYDTPDDHDDCPRSLLRSLLRLLVDFQDDPPCNVVGHTDPSHDPVSSVVSNVSSLSSLLSSLSSLLSVCVRCPQNCVVVLVSSLVSLLSSCVRPVPDLSSLLSSLSSVLSSLVRQAQPDDLVSVVSCLVNLVSLLVLLCVCLVVVHPDDSSVVSSLVSLLSCLQRHDLASDDPVSLVSSCVSCLSSVRLSNLVSCQVRWHAYPVGDTDDHPVVSNCVSCVPDVSVVVVVD/DFKWKKKWFFADFQQDPPPPFDRFFGMWIWIVPPHTDTDATAGHAHAAFQQWEDDPFWIWGAGDPAQWIWIATPVVRYTFDTFGDPAHFQHWYDDDQWIWTWHQCQKIWIARFFFQATQIAPRPDRGTFHEWDDAPFWIWTWAFQQKIFIAGPCQRVDDPDPDHGDGPDIQRPGRGGWQEKAWDNDPDQPPTWIWTFGQVQKIWIASVNVNGTQAIEGEPFGFQYKDAAPVNQKIWTWGQQQFIFIDGQPPPQHCDDPRHDHRVDYHYGYDTLGGDDPVQGTFNEWAATPVRQKIWTFGQQFWIWIAGNVVSDDIDTSDGNSGGIRYMGIDHRDDDDDQWAPNGTDHRDPDDDPGDGHTHGDDDPPDDDVVVVQVPDDHGDPVVVVVVVVVVD/DADPLLVVLVVCLVPDDLQCLVVVLVVSLVSLLVPLPLLQDADVDPSVVSNVVNVVSLLCLLVDPDLSSVLSSLSNLQSNCVRHAPRSLVVCQSVLVSLLVVLVDDHPVVSVLSSLVSNLVSVVSLLVPVVSCVVHVLVSPVSSLVSLLVQLQAPPVVDGHPDDLVSVLSSLQSLLSVCQRPQQSCLVCLVSLLNSLQCLQQHFVVVVDDHDPSSNLSSLSSNLSNLSNDPPPCSQVVLVVLLVLLLVLLLQLVLLLCQFADAPADAPVHDDRDDDDLPAWRWDFDDDSSTGHIDTHNRRSLSRSLSSLVSLLSSLVYDTPDDHDDCPRSLLRSLLRLLVDFADDPPCNVVTHTDPSHDPVSSVVSNVSSLSSLLSSLSSLLSVCVRCPQNCLVVLVSSLVSLLSSCVRPVPDLSSLLSSLSSVLSSLVRQAQPDDLVSVVSCLVNLVSLLVLLCVCLVVVHPDDSSVVSSLVSLLSCLQRHHLASDDPVSLVSSCVSCLSSVRLSNLLSCQVRWHAYPVRDTDDHPVVSNCVSCVPDVSVVVVVD

Sequence (1878 aa):
MLTEEFVSAICGPPLSSNTAIAKDVGIYCHTLSPSYSVKSTFKKSSVPVNCLAVSDTHIFAGQHEKAYVHVYSRLRGNQEAFVALPERIRCLILIGDILVVGTTEGRLMLWEICTGRLVSTPARHVQAVSCVAATPSHVLTGSDDSDIHVWSLSQLLELDSAAEHEPLRTLANHRAAITALAVSPSDSADTNFCVSASKDKSCIIWNYQTGDALRTLIFPGYPLCMSLDPSSRAIFVSCEDSSLYVAEMFGEKPLLGPGSEDPSTVVQISTPFGATQPDVGPASCLSVSYDGTMLLTGHPRGQIMRWDISENKSPVELANLNAAVTNLIFVSPFLTSKPTKTVNIIKPSQAERAYTFTAQFEPMSFTKSRLDSLLNATGFPADALESAIVAFYTAPPDLRVVCHRLASTPVDSLPRLCPLLINHVLRCGGPLSEPQTSETAMLVHKFRTHITSLLTGKSPAGRFTAVCLIKAVIDVGGWESLRSAEPWIRGLIGVLQKPDPLSSKELSIVTLTKLYILLQDYQTLIREMATPTLPGYATACLQLIKPPASGRPLKVPLNFVDTVAWSLSKLVVLYSTTMRPFSGQIKSALRPYIAPTSSDNVVVPQSLKENSRNLLILLTYTAPKNGSSDEWVKAIRATILDCHTTADQVFRAVRESWESTTGYHIQPVNATGEPSGGGDSVDELPPWSGLQAGAERLTGLLEYLTAYFNNPTRAPVNVPLGELLDLTTRLTLVIPPSLGAEDSIETNPAIGRDEKAELWSALPDIHHAVLRLHCAIIRRLEANAIPLATDIIDQMVRVSTASKQLPSVRETAYILAKEILLLAGSTLPKLTVDILIPLIQSSCHDILTAAGHASTASPVSQAASALLPTFFTHLPQKHLPPDIRGLLDRTAILSHNQSAMLASCLHPYRDSRGRYYPSILPFLVRRFPRDESVEVLRSMLTEEFVSAICGPPLSSNTAIAKDVGIYCHTLSPSYSVKSTFKKSSVPVNCLAVSDTHIFAGQHEKAYVHVYSRLRGNQEAFVALPERIRCLILIGDILVVGTTEGRLMLWEICTGRLVSTPARHVQAVSCVAATPSHVLTGSDDSDIHVWSLSQLLELDSAAEHEPLRTLANHRAAITALAVSPSDSADTNFCVSASKDKSCIIWNYQTGDALRTLIFPGYPLCMSLDPSSRAIFVSCEDSSLYVAEMFGEKPLLGPGSEDPSTVVQISTPFGATQPDVGPASCLSVSYDGTMLLTGHPRGQIMRWDISENKSPVELANLNAAVTNLIFVSPFLTSKPTKTVNIIKPSQAERAYTFTAQFEPMSFTKSRLDSLLNATGFPADALESAIVAFYTAPPDLRVVCHRLASTPVDSLPRLCPLLINHVLRCGGPLSEPQTSETAMLVHKFRTHITSLLTGKSPAGRFTAVCLIKAVIDVGGWESLRSAEPWIRGLIGVLQKPDPLSSKELSIVTLTKLYILLQDYQTLIREMATPTLPGYATACLQLIKPPASGRPLKVPLNFVDTVAWSLSKLVVLYSTTMRPFSGQIKSALRPYIAPTSSDNVVVPQSLKENSRNLLILLTYTAPKNGSSDEWVKAIRATILDCHTTADQVFRAVRESWESTTGYHIQPVNATGEPSGGGDSVDELPPWSGLQAGAERLTGLLEYLTAYFNNPTRAPVNVPLGELLDLTTRLTLVIPPSLGAEDSIETNPAIGRDEKAELWSALPDIHHAVLRLHCAIIRRLEANAIPLATDIIDQMVRVSTASKQLPSVRETAYILAKEILLLAGSTLPKLTVDILIPLIQSSCHDILTAAGHASTASPVSQAASALLPTFFTHLPQKHLPPDIRGLLDRTAILSHNQSAMLASCLHPYRDSRGRYYPSILPFLVRRFPRDESVEVLRS

Secondary structure (P-SEA, 3-state):
cbbbbbbbbbbcccccccccccccccbbbbbcccbbbbcccccccccccccccccccbbbbbbccccbbbbbbccccccccccccccccccccccccbbbbbccccbbbbbcccccccccccccccccccbbbbcccbbbbbcccccbbbbbcccccccccccbbbbccccccccccccccccccccccccbbbbbbcccccccccccccccccbbbbcccccccccccccccbbbbbccccbbbbbbccccccccccccccccbbbbbcccccccccccccccbbbbccccccbbbbcccbbbbbbbccccccccccccccccccbbbbcccbbbbbcccccccccccccccccccccccccccccccaaaaaaccccccaaaaaaaaaaac/cccccbbbbbbcccccccccccccccbbbbbcccbbbbcccccccccccccccccccbbbbbbccccbbbbbbccccccccccccccccccccccccbbbbbccccbbbbbcccccccccccccccccccbbbbcccbbbbbcccccbbbbbcccccccccccbbbbccccccccccccccccccccccccbbbbbbcccccccccccccccccbbbbccccccbbbbcccccbbbbbccccbbbbbbccccccccccccccccbbbbbcccccccccccccccbbbbcccccbbbbbcccbbbbbbbcccccbbbbccccccccccccccccbbbbbcccccccccccccccccccccccccccccccaaaaaaccccccaaaaaaaaaaac/cccaaaaaaaaaaacccccccccaaaaaaaaaaaaccccccccccaaaaaaaaaaaaaaaaaacccaaaaaaaaaaaaaaaacccaaaaaaaaaaaaaaaaaaaccccaaaaaaaaaaaaaaaaaacccaaaaacccccaaaaaaaaaaaaaccccccccccccaaaaaaaaaaaaaaaaccccccccaaaaaaaaacccccccccccccccaaaaaaaaaaaaaccccccccaaaaaaaaaaaaaaaaaaaaaaaaacccccccccccbbbbccccccccccccccccccccccccaaaaaaaaaaaaaaaaaaaacccccbbbbaaaaaaaaaaaaaabbbbcccccccccccccccaaaaaaaaaaaaaaaaaaaaaaaaaaaaaccccccaaaaaaaaaaaaaaaccccaaaaaaaaaaaaaaaacccccccaaaaaaaaaaaaaaaaaaaaaacccccccaaaaaaaaaccccccccccccccaaaaaaaaaaaaaaccaaaaaaaaabbbbcccccccccaaaaaaaaccccaaaaaaac/cccaaaaaaaaaaacccccccccaaaaaaaaaaaaccccccccccaaaaaaaaaaaaaaaaaacccaaaaaaaaaaaaaaaacccaaaaaaaaaaaaaaaaaaaccccaaaaaaaaaaaaaaaaaacccaaaaacccccaaaaaaaaaaaaaccccccccccccaaaaaaaaaaaaaaaaccccccccaaaaaaaaacccccccccccccccaaaaaaaaaaaaaccccccccaaaaaaaaaaaaaaaaaaaaaaaaacccccccccccbbbbccccccccccccccccccccccccaaaaaaaaaaaaaaaaaaaacccccbbbbaaaaaaaaaaaaaabbbbcccccccccccccccaaaaaaaaaaaaaaaaaaaaaaaaaaaaaccccccaaaaaaaaaaaaaaaccccaaaaaaaaaaaaaaaacccccccaaaaaaaaaaaaaaaaaaaaaacccccccaaaaaaaaaccccccccccccccaaaaaaaaaaaaaaccaaaaaaaaabbbbcccccccccaaaaaaaaccccaaaaaaac

Solvent-accessible surface area: 72839 Å² total; per-residue (Å²): 100,46,75,4,41,1,3,0,0,12,16,44,102,83,70,56,100,112,60,110,54,58,84,61,10,0,0,19,15,1,19,11,26,118,78,75,49,76,122,55,42,8,94,143,17,38,0,26,62,52,0,10,8,31,32,89,14,1,0,4,0,0,8,90,122,80,21,93,0,13,0,2,0,68,89,117,41,85,50,45,15,110,0,57,12,94,37,121,11,91,1,0,44,39,41,51,15,14,0,0,1,0,0,46,95,1,84,0,2,0,1,9,3,3,9,0,40,26,15,57,2,31,41,91,2,113,87,10,0,11,9,8,10,23,5,54,12,5,0,0,0,0,0,50,29,18,36,0,12,0,2,2,5,18,74,3,0,33,50,113,48,107,72,127,30,88,25,58,59,64,3,56,103,4,187,26,17,0,23,8,19,17,32,2,36,0,24,15,46,64,29,1,18,0,0,0,0,0,99,29,76,13,0,8,0,7,11,0,27,69,21,89,28,44,5,30,0,63,2,62,2,57,0,44,14,22,22,25,23,10,24,12,34,14,1,7,1,0,1,90,60,18,11,4,11,41,7,108,0,116,29,173,134,29,19,24,38,141,41,33,91,83,74,102,51,71,42,123,18,80,106,74,61,15,71,9,126,102,102,22,6,45,3,21,13,13,13,7,0,10,28,12,63,36,1,0,0,0,0,49,122,0,19,0,19,68,5,41,35,94,73,73,59,94,36,72,90,32,22,85,15,15,4,27,1,10,8,2,57,32,22,63,40,14,152,82,83,86,6,4,70,7,28,63,15,60,114,28,50,152,67,177,108,42,21,45,1,16,1,32,1,37,99,54,104,57,51,97,35,111,2,29,61,8,6,96,30,86,0,15,42,76,98,28,5,27,67,8,1,79,68,22,118,144,7,28,26,18,0,44,10,0,24,106,51,5,81,74,21,95,69,96,30,1,0,79,20,1,53,26,1,7,49,3,0,53,39,5,10,52,22,0,51,88,87,105,144,68,89,31,29,79,37,1,115,112,2,31,72,53,0,50,70,16,7,94,30,172,23,51,7,0,10,0,0,0,0,1,1,0,1,0,0,5,36,30,6,32,131,9,0,8,120,47,0,47,73,7,0,135,18,0,15,23,3,2,122,83,125,18,41,71,15,1,18,28,5,0,0,0,1,0,0,32,0,0,51,46,0,55,101,87,126,80,12,25,166,104,1,0,66,76,4,0,51,34,0,0,72,12,0,8,121,20,0,123,50,60,84,117,73,51,120,52,156,10,69,28,79,8,1,7,0,0,0,4,0,0,9,59,0,0,50,62,16,16,98,26,0,82,97,23,26,52,94,0,100,75,4,0,49,53,12,4,2,15,6,34,49,45,101,77,25,8,26,66,44,0,34,77,15,0,5,13,0,28,3,12,4,12,14,5,3,62,185,137,17,4,23,96,58,2,30,135,36,0,118,60,8,7,99,38,0,9,51,5,0,1,38,0,2,23,0,13,150,39,105,21,155,27,129,64,44,43,151,64,93,136,38,124,32,123,56,113,3,60,29,43,14,134,58,139,129,80,24,20,75,10,48,14,5,14,2,0,3,49,3,0,23,5,2,0,57,24,0,22,7,3,1,34,7,22,5,78,31,35,3,71,0,3,1,13,25,2,24,10,0,0,35,0,0,0,70,12,52,16,21,71,142,84,36,72,149,75,42,106,31,54,115,72,9,45,150,69,28,44,3,33,0,20,1,1,0,5,47,0,0,55,3,0,0,80,0,3,16,2,5,6,106,1,3,80,45,21,1,10,4,4,4,71,39,1,3,66,2,1,20,48,0,15,71,19,0,120,120,9,75,58,1,39,38,1,0,0,58,0,2,67,59,1,3,78,38,5,0,39,16,17,65,86,129,16,0,55,68,4,18,71,10,0,85,29,0,0,115,14,3,7,67,18,44,48,89,86,103,82,78,40,87,17,10,111,13,0,26,45,1,0,22,7,3,0,30,53,8,12,23,142,36,2,48,67,118,10,7,30,44,0,20,85,0,0,8,3,31,58,32,42,55,0,2,9,0,5,26,18,9,49,10,128,26,130,135,44,162,124,74,124,66,10,53,24,23,0,8,83,55,40,34,106,52,57,22,4,8,4,58,52,98,101,48,73,4,40,1,3,0,0,11,20,45,106,82,69,57,102,111,59,109,53,56,84,62,10,0,0,18,14,1,15,13,26,115,77,76,49,74,126,53,43,6,92,146,17,40,0,28,60,52,0,10,8,30,31,89,13,2,0,3,0,0,7,90,127,81,21,92,0,14,0,2,0,70,90,117,41,84,49,46,14,111,0,56,11,96,37,117,10,93,1,0,42,39,41,45,11,14,0,0,1,0,0,47,96,1,84,0,2,0,1,10,3,2,10,0,46,27,14,57,2,30,41,92,2,114,90,10,0,12,9,8,10,24,4,56,14,5,0,0,0,0,0,50,30,17,37,1,13,0,2,2,5,18,71,2,0,38,57,112,40,103,70,125,24,87,26,58,58,65,3,54,97,3,197,26,13,0,25,8,20,14,34,3,35,0,28,10,45,64,27,1,17,0,0,0,0,0,108,46,76,13,0,6,0,6,11,0,29,68,23,90,28,45,4,29,0,64,1,63,1,56,0,44,14,23,22,24,21,10,25,12,34,13,1,10,1,0,0,90,61,16,12,4,12,41,5,106,0,118,28,180,126,25,14,23,40,141,40,33,76,82,74,96,44,76,38,126,21,80,99,76,63,15,70,14,127,99,100,24,6,44,1,20,8,18,12,8,0,11,26,14,58,48,2,0,0,0,0,50,123,0,23,0,22,62,7,39,36,94,72,72,60,88,42,65,98,29,22,82,15,15,5,26,0,10,9,4,60,30,25,62,42,14,155,82,83,78,4,3,72,11,26,67,15,65,113,26,48,150,67,180,109,43,20,40,1,17,1,29,1,39,100,51,106,56,51,97,35,110,2,27,62,8,7,100,30,87,0,17,41,76,97,30,6,27,66,8,0,78,68,22,118,161,12,27,24,17,0,49,10,0,23,107,51,14,71,74,22,94,68,97,32,3,0,79,21,1,53,26,1,7,50,3,0,54,40,5,11,51,23,0,52,89,87,101,144,69,92,31,29,72,39,1,116,100,1,31,71,71,0,52,71,25,7,94,33,170,23,51,7,0,9,0,0,0,0,0,1,0,1,0,0,5,35,30,6,32,133,9,0,8,113,45,0,45,74,6,0,134,18,0,14,22,3,3,119,84,127,19,42,68,15,1,16,27,5,0,0,0,1,0,0,36,0,0,52,46,0,55,100,85,126,80,12,25,166,102,1,0,69,75,4,0,48,33,0,0,70,13,0,9,121,21,1,122,49,60,83,117,74,54,117,56,152,7,67,29,79,9,0,6,0,0,0,4,0,0,9,60,0,0,52,60,17,12,94,27,0,82,96,22,27,52,94,0,101,74,4,0,48,55,10,4,3,14,6,35,50,46,101,79,26,7,27,65,44,0,34,79,14,0,5,12,0,28,3,12,5,13,15,5,6,62,186,145,15,9,22,96,58,2,33,136,36,0,117,61,8,7,100,37,0,9,52,6,0,1,37,0,2,23,0,12,151,38,100,19,154,28,129,62,43,42,150,61,93,136,40,126,41,129,49,109,2,60,30,43,13,134,57,138,130,81,24,18,74,10,48,15,6,14,2,0,3,51,3,0,24,5,2,0,56,25,0,22,7,3,1,35,6,24,5,115,30,41,2,72,0,3,1,12,26,2,20,11,0,0,33,0,0,0,69,10,53,16,20,69,142,84,34,70,148,75,43,107,31,56,116,70,12,46,129,76,31,45,5,33,0,20,1,1,0,5,48,0,0,57,4,0,0,78,0,2,15,2,4,5,106,0,3,82,44,18,1,14,4,4,4,69,39,1,3,66,2,1,22,47,0,14,71,18,0,115,121,8,75,58,1,38,36,1,0,0,59,0,2,67,61,1,3,77,38,5,0,37,17,16,67,104,130,18,0,62,70,4,19,71,11,0,84,29,0,0,115,11,3,7,68,17,44,47,91,86,101,79,79,41,86,14,10,110,12,0,26,46,0,0,22,6,3,1,29,36,7,13,22,137,32,3,52,74,117,10,15,31,47,0,21,85,0,0,7,3,30,58,30,44,59,0,1,9,0,5,25,18,9,49,10,128,26,127,123,46,155,122,84,121,66,10,50,23,24,0,8,82,56,40,31,122,52,57,21,3,12,4,59,52,95

Nearest PDB structures (foldseek):
  8ptw-assembly1_CW  TM=1.002E+00  e=6.550E-77  Thermochaetoides thermophila DSM 1495
  5uwu-assembly1_C  TM=3.792E-01  e=6.659E-03  Saccharomyces cerevisiae
  7ypz-assembly1_C  TM=3.725E-01  e=5.165E-03  Saccharomyces cerevisiae
  6m6x-assembly1_C  TM=3.051E-01  e=2.411E-03  Saccharomyces cerevisiae S288C
  7cnd-assembly1_C  TM=3.588E-01  e=9.344E-03  Saccharomyces cerevisiae